Protein 9JPR (pdb70)

Nearest PDB structures (foldseek):
  8taf-assembly1_R  TM=8.920E-01  e=1.517E-27  Autographa californica multiple nucleopolyhedrovirus
  8vwh-assembly1_M  TM=8.314E-01  e=6.618E-28  Autographa californica multiple nucleopolyhedrovirus
  8vwh-assembly1_A  TM=8.382E-01  e=1.206E-26  Autographa californica multiple nucleopolyhedrovirus
  8vwh-assembly1_E  TM=8.230E-01  e=1.462E-24  Autographa californica multiple nucleopolyhedrovirus
  8i8b-assembly1_Y  TM=8.221E-01  e=8.330E-21  Autographa californica multiple nucleopolyhedrovirus

InterPro domains:
  IPR007589 Baculovirus major capsid protein VP39 [PF04501] (5-236)

Radius of gyration: 55.96 Å; Cα contacts (8 Å, |Δi|>4): 4092; chains: 8; bounding box: 121×96×183 Å

Organism: NCBI:txid51313

B-factor: mean 34.84, std 18.11, range [7.23, 95.35]

Sequence (2160 aa):
LRNFCVFSSVKPLDFCDQYSSPCSSDATVDDGWFVCEYHASRFFKMEKLALAIPDGTGNNYYRTVGKSLVDDKAEGIERILIPSQNNYETVLNLSLLGPAERLVFYMIYDNKEKQNEICQQLRMYERFRPEVVEELYNSTLRVLALTNPNESRSFGLSVEDDLAFNVLPTFIQNLIRKCVAPESLTIGTEDLQLRNCNTCRITSEGLLASVRLYNSVQPKYLYGVNENRLQIRNVLQFQGNANALQQKLSRYELYQINIPLFLGKQIISTLRNFCVFSSVKPLDFCDQYSSPCSSDATVDDGWFVCEYHASRFFKMEKLALAIPDGTGNNYYRTVGKSLVDDKAEGIERILIPSQNNYETVLNLSLLGPAERLVFYMIYDNKEKQNEICQQLRMYERFRPEVVEELYNSTLRVLALTNPNESRSFGLSVEDDLAFNVLPTFIQNLIRKCVAPESLTIGTEDLQLRNCNTCRITSEGLLASVRLYNSVQPKYLYGVNENRLQIRNVLQFQGNANALQQKLSRYELYQINIPLFLGKQIISTLRNFCVFSSVKPLDFCDQYSSPCSSDATVDDGWFVCEYHASRFFKMEKLALAIPDGTGNNYYRTVGKSLVDDKAEGIERILIPSQNNYETVLNLSLLGPAERLVFYMIYDNKEKQNEICQQLRMYERFRPEVVEELYNSTLRVLALTNPNESRSFGLSVEDDLAFNVLPTFIQNLIRKCVAPESLTIGTEDLQLRNCNTCRITSEGLLASVRLYNSVQPKYLYGVNENRLQIRNVLQFQGNANALQQKLSRYELYQINIPLFLGKQIISTLRNFCVFSSVKPLDFCDQYSSPCSSDATVDDGWFVCEYHASRFFKMEKLALAIPDGTGNNYYRTVGKSLVDDKAEGIERILIPSQNNYETVLNLSLLGPAERLVFYMIYDNKEKQNEICQQLRMYERFRPEVVEELYNSTLRVLALTNPNESRSFGLSVEDDLAFNVLPTFIQNLIRKCVAPESLTIGTEDLQLRNCNTCRITSEGLLASVRLYNSVQPKYLYGVNENRLQIRNVLQFQGNANALQQKLSRYELYQINIPLFLGKQIISTLRNFCVFSSVKPLDFCDQYSSPCSSDATVDDGWFVCEYHASRFFKMEKLALAIPDGTGNNYYRTVGKSLVDDKAEGIERILIPSQNNYETVLNLSLLGPAERLVFYMIYDNKEKQNEICQQLRMYERFRPEVVEELYNSTLRVLALTNPNESRSFGLSVEDDLAFNVLPTFIQNLIRKCVAPESLTIGTEDLQLRNCNTCRITSEGLLASVRLYNSVQPKYLYGVNENRLQIRNVLQFQGNANALQQKLSRYELYQINIPLFLGKQIISTLRNFCVFSSVKPLDFCDQYSSPCSSDATVDDGWFVCEYHASRFFKMEKLALAIPDGTGNNYYRTVGKSLVDDKAEGIERILIPSQNNYETVLNLSLLGPAERLVFYMIYDNKEKQNEICQQLRMYERFRPEVVEELYNSTLRVLALTNPNESRSFGLSVEDDLAFNVLPTFIQNLIRKCVAPESLTIGTEDLQLRNCNTCRITSEGLLASVRLYNSVQPKYLYGVNENRLQIRNVLQFQGNANALQQKLSRYELYQINIPLFLGKQIISTLRNFCVFSSVKPLDFCDQYSSPCSSDATVDDGWFVCEYHASRFFKMEKLALAIPDGTGNNYYRTVGKSLVDDKAEGIERILIPSQNNYETVLNLSLLGPAERLVFYMIYDNKEKQNEICQQLRMYERFRPEVVEELYNSTLRVLALTNPNESRSFGLSVEDDLAFNVLPTFIQNLIRKCVAPESLTIGTEDLQLRNCNTCRITSEGLLASVRLYNSVQPKYLYGVNENRLQIRNVLQFQGNANALQQKLSRYELYQINIPLFLGKQIISTLRNFCVFSSVKPLDFCDQYSSPCSSDATVDDGWFVCEYHASRFFKMEKLALAIPDGTGNNYYRTVGKSLVDDKAEGIERILIPSQNNYETVLNLSLLGPAERLVFYMIYDNKEKQNEICQQLRMYERFRPEVVEELYNSTLRVLALTNPNESRSFGLSVEDDLAFNVLPTFIQNLIRKCVAPESLTIGTEDLQLRNCNTCRITSEGLLASVRLYNSVQPKYLYGVNENRLQIRNVLQFQGNANALQQKLSRYELYQINIPLFLGKQIIST

Solvent-accessible surface area: 101891 Å² total; per-residue (Å²): 105,202,45,32,1,1,4,19,21,23,79,44,14,84,154,48,117,161,88,89,42,60,22,18,92,4,4,66,20,65,10,10,1,19,3,1,13,52,5,0,1,92,17,1,52,0,4,6,2,0,1,22,2,55,21,47,51,73,55,50,33,24,26,3,0,0,17,0,22,5,76,23,155,7,113,54,100,102,9,1,1,0,1,1,59,115,32,6,64,95,29,15,83,3,103,147,26,33,46,6,28,46,0,0,0,17,9,5,9,93,44,134,108,54,5,87,74,15,19,106,104,7,118,116,78,62,190,125,37,93,73,0,15,101,68,5,55,60,36,0,84,133,8,26,58,89,15,87,173,161,115,63,42,25,3,10,175,38,109,121,6,57,104,10,20,98,85,11,18,67,1,0,29,13,1,0,91,66,0,0,0,0,38,39,5,35,3,19,110,45,94,10,59,13,14,47,14,51,0,0,48,1,49,81,72,0,0,27,0,55,25,101,5,30,12,42,28,157,38,101,68,84,169,69,112,64,146,144,157,152,112,145,156,157,80,56,97,30,138,46,98,58,119,56,12,57,66,82,5,46,127,13,103,64,36,116,12,33,1,0,0,0,2,10,89,32,58,12,28,90,105,203,44,34,2,1,4,20,21,22,79,29,15,22,85,48,107,98,36,40,39,14,23,18,91,5,4,66,21,65,10,10,1,20,3,1,13,14,4,0,1,26,18,1,51,1,5,7,2,0,2,21,1,53,21,51,81,73,54,51,54,22,27,4,0,0,18,0,22,5,75,22,153,7,114,54,100,103,9,1,0,0,0,1,59,114,32,5,65,95,29,15,64,4,88,11,9,18,13,6,19,17,0,0,0,17,9,5,9,91,43,134,109,54,6,87,73,11,18,106,71,0,85,95,22,9,90,37,35,42,62,0,16,77,70,5,57,58,36,0,83,132,8,26,56,89,15,87,172,160,114,62,41,24,3,10,175,38,111,119,6,59,103,10,19,98,84,10,18,67,1,0,29,12,1,0,90,66,0,0,0,0,38,38,5,34,12,32,133,48,96,9,60,15,14,48,14,52,0,0,50,0,50,81,72,1,0,26,0,55,26,100,6,30,12,41,29,156,38,103,55,22,171,16,87,7,86,76,78,36,62,3,97,77,27,12,16,10,42,23,62,58,107,12,6,56,66,79,4,46,124,13,100,62,34,114,13,34,1,1,0,0,2,11,87,32,58,33,35,163,106,200,45,31,2,1,4,20,22,22,80,46,15,84,152,48,117,161,90,89,43,58,23,20,93,4,4,66,21,63,11,10,1,19,3,1,13,54,4,0,1,91,18,1,50,0,4,6,2,0,1,22,2,54,21,46,50,74,54,49,31,23,26,3,0,0,17,0,21,5,76,20,153,7,114,53,100,102,9,1,1,0,0,0,60,113,33,6,65,96,31,17,83,4,103,148,26,34,46,6,29,46,0,0,0,16,9,4,10,91,42,135,106,54,6,86,72,16,20,107,104,7,119,117,77,58,188,127,37,92,74,0,14,103,72,6,56,59,36,0,82,134,8,26,54,90,14,85,170,160,115,63,42,23,3,11,176,38,109,120,7,58,102,9,19,98,84,11,20,67,2,0,28,11,0,0,92,64,0,0,0,0,39,39,5,35,2,20,112,48,96,10,58,14,15,47,13,51,0,0,50,1,50,81,72,0,0,26,1,56,27,100,6,32,12,44,30,156,37,104,68,85,169,69,111,65,145,142,156,151,112,146,152,158,80,55,98,30,139,46,97,58,118,54,12,59,66,84,5,47,127,13,103,62,37,115,14,32,2,1,0,0,2,11,88,30,57,14,29,95,106,203,45,32,3,1,4,20,22,22,78,44,15,84,152,47,116,160,89,89,44,60,23,18,90,4,4,66,22,66,10,10,1,18,3,0,13,52,5,0,0,92,18,1,50,0,5,6,2,0,2,21,2,54,22,49,79,73,54,50,52,22,28,3,0,0,17,0,21,5,75,21,153,7,114,53,102,105,9,2,0,0,1,1,59,113,33,6,65,97,31,16,83,4,103,147,26,34,47,6,28,44,0,0,0,17,9,5,9,92,45,135,108,54,5,86,73,16,20,106,103,6,116,118,77,59,188,124,37,93,74,0,15,103,71,6,56,60,37,0,85,133,7,26,59,91,15,85,172,162,115,63,42,24,3,11,176,38,110,119,6,58,100,10,20,98,86,11,19,68,1,0,29,11,1,0,92,67,0,0,0,0,37,38,5,35,13,30,133,49,98,10,61,14,15,48,14,52,0,0,49,0,50,82,71,1,0,26,0,56,27,101,6,31,12,43,30,156,36,102,68,84,169,69,114,64,85,94,148,38,62,4,97,79,27,10,15,9,43,22,60,57,103,11,6,56,64,80,4,46,125,12,100,62,34,116,12,33,0,1,0,0,2,10,89,31,58,32,35,163,105,203,44,32,2,1,4,20,22,22,79,45,15,83,150,48,117,160,89,89,42,59,23,18,92,4,4,64,22,64,11,10,0,18,2,1,13,53,4,0,1,89,18,0,51,0,4,6,2,0,1,21,2,55,21,50,82,73,57,50,52,23,25,3,0,0,18,0,20,6,75,21,152,7,115,54,102,102,9,1,1,0,0,0,60,112,33,7,64,96,29,16,83,4,103,147,25,34,46,6,28,46,0,0,0,16,8,4,9,90,43,134,109,54,5,86,73,16,19,106,104,7,117,116,78,59,191,127,36,92,73,0,15,103,70,5,55,59,36,0,85,133,8,26,58,89,15,86,171,162,115,62,42,22,3,10,176,38,111,121,6,59,102,10,19,98,82,10,19,66,2,0,29,12,1,0,90,66,0,0,0,0,39,39,5,35,11,29,133,48,94,9,59,14,14,48,14,52,0,0,50,0,49,81,71,0,0,26,0,56,25,100,6,31,12,43,28,157,38,102,69,85,170,70,112,65,85,95,149,39,62,2,96,78,28,12,15,8,44,21,62,57,103,10,5,57,64,83,5,46,126,13,104,64,36,113,14,34,1,1,0,0,2,10,88,32,58,31,34,165,106,202,44,32,2,1,3,21,22,23,80,46,17,84,151,48,117,162,88,88,43,58,23,18,91,5,4,65,22,66,10,10,0,18,2,1,13,52,5,0,1,90,18,0,50,0,5,6,2,0,1,21,2,55,21,45,49,73,55,50,33,22,28,3,0,0,18,0,20,6,74,21,152,8,116,54,101,103,9,1,1,0,0,1,58,112,33,6,66,97,30,16,83,4,104,147,26,34,45,6,29,46,0,0,0,17,7,5,10,90,43,133,107,54,5,85,74,16,20,106,103,7,118,116,77,58,188,126,36,92,73,0,15,102,71,6,55,59,36,0,84,133,8,26,55,89,15,85,173,160,115,62,42,22,2,11,176,38,112,121,6,57,102,10,20,98,83,10,19,66,2,0,29,12,1,0,91,66,0,0,0,0,38,39,5,35,3,20,111,49,96,10,61,15,14,49,14,53,0,0,50,0,50,80,71,0,0,26,1,56,26,100,6,30,12,42,28,155,38,102,68,85,169,70,111,65,146,143,158,154,112,146,154,160,79,53,98,30,138,48,98,58,117,54,11,55,65,80,5,45,124,13,99,64,35,115,13,33,1,0,0,0,2,10,88,32,57,12,28,92,105,203,45,33,2,1,4,21,22,22,79,29,15,20,85,48,107,99,37,41,41,16,22,19,90,3,4,66,20,66,10,11,0,18,4,1,12,14,4,0,1,26,18,1,50,0,5,6,2,0,2,23,2,54,21,50,81,74,55,50,50,23,27,3,0,0,16,0,21,6,76,22,155,8,115,52,102,103,9,2,1,0,0,2,60,113,33,6,66,95,29,16,65,5,86,12,9,19,14,5,20,16,0,0,0,17,8,5,8,92,43,134,108,54,6,86,73,12,20,106,68,0,84,97,21,8,87,40,36,43,62,0,16,72,69,6,55,60,37,0,85,134,8,26,56,90,15,88,172,162,115,64,42,23,2,11,176,38,109,120,6,58,102,10,20,99,85,10,19,68,2,0,29,13,1,0,90,67,0,0,0,1,37,38,5,35,12,30,132,46,94,9,59,14,15,47,13,52,0,0,50,1,49,82,72,1,0,26,1,56,26,102,6,31,12,43,28,156,37,101,57,23,169,18,88,8,84,74,77,39,62,3,96,76,26,12,17,9,44,22,64,57,106,12,6,58,64,83,5,47,126,13,101,62,37,114,15,34,1,1,0,0,2,11,88,32,59,33,35,165,105,201,45,33,2,1,4,21,21,23,81,46,15,84,151,48,117,161,89,90,44,59,23,18,92,4,4,65,22,65,10,11,0,19,3,1,13,53,4,0,1,92,19,1,53,0,4,7,2,0,2,22,2,54,20,46,51,74,55,50,32,21,26,3,0,0,17,0,21,6,75,23,152,7,114,54,100,103,9,1,1,0,0,1,59,114,33,7,65,95,30,16,82,4,104,148,27,34,46,5,28,46,0,0,0,16,9,4,9,92,43,136,108,54,6,86,72,16,20,106,104,7,118,116,77,58,189,125,36,92,74,0,14,102,69,5,56,59,35,0,84,134,9,26,58,90,15,85,170,161,115,64,42,24,2,10,176,38,111,119,6,59,103,10,20,98,82,10,19,66,2,0,30,11,1,0,92,68,0,0,0,0,38,40,5,34,3,20,110,48,96,10,60,15,14,48,14,52,0,0,50,0,49,82,71,0,0,26,0,56,25,99,5,30,12,43,28,155,38,103,68,84,169,70,111,64,146,143,157,150,111,146,155,157,79,53,98,30,138,47,98,58,118,54,11,56,64,81,5,46,126,14,99,62,34,115,13,33,1,1,0,0,2,11,88,31,58,14,28,91

Foldseek 3Di:
DQFLALCQLDDDLQDPPDDDGPADPCRRDPQQLSHGQLRLCVALNWGWDWDWDDDPPPDTDIAIATFHRQALPDDDLSQGRDFFPVCSCPSRVLVPDDLLVNLLVCVQQVPVVVNVVSVVVCVVSCVRPVVSPPSSVVSSVVSVVVLDDVKDWDFDPDPQQVVLLVVGGSSLNSNCVRHAAECWECEDHDIDRVHPDFQWGGHNGGIGRPDSFHADDDDPNPNDDDPVDDDDDDDDDDDDDCVVVVVVVVVDDDDHRTGIGYGTYMYDDD/DQFLALCQLDDDLQDPPDDDGPADPCRRDPQQLSHGQLRLCVALNWGWDWDWDDDPPPDTDIAIATFHRQALPDDDLSQGRDFFPVCSCPSRVLVPDDLLVNLLVCVQQVPVVVNVVSVVVCVVSCVRPVVSPPSSVVSSVVSVVVLDDVKDWDFDPDPQQVVLLVVGGSSLNSNCVRHAAECWECEDHDIDRVHPDFQWGGHNGGIGRPDSFHADDDDPNPNDDDPVDDDDDDDDDDDDDCVVVVVVVVVDDDDHRTGIGYGTYMYDDD/DQFLALCQLDDDLQDPPDDDGPADPCRRDPQQLSHGQLRLCVALNWGWDWDWDDDPPPDTDIAIATFHRQALPDDDLSQGRDFFPVCSCPSRVLVPDDLLVNLLVCVQQVPVVVNVVSVVVCVVSCVRPVVSPPSSVVSSVVSVVVLDDVKDWDFDPDPQQVVLLVVGGSSLNSNCVRHAAECWECEDHDIDRVHPDFQWGGHNGGIGRPDSFHADDDDPNPNDDDPVDDDDDDDDDDDDDCVVVVVVVVVDDDDHRTGIGYGTYMYDDD/DQFLALCQLDDDLQDPPDDDGPADPCRRDPQQLSHGQLRLCVALNWGWDWDWDDDPPPDTDIAIATFHRQALPDDDLSQGRDFFPVCSCPSRVLVPDDLLVNLLVCVQQVPVVVNVVSVVVCVVSCVRPVVSPPSSVVSSVVSVVVLDDVKDWDFDPDPQQVVLLVVGGSSLNSNCVRHAAECWECEDHDIDRVHPDFQWGGHNGGIGRPDSFHADDDDPNPNDDDPVDDDDDDDDDDDDDCVVVVVVVVVDDDDHRTGIGYGTYMYDDD/DQFLALCQLDDDLQDPPDDDGPADPCRRDPQQLSHGQLRLCVALNWGWDWDWDDDPPPDTDIAIATFHRQALPDDDLSQGRDFFPVCSCPSRVLVPDDLLVNLLVCVQQVPVVVNVVSVVVCVVSCVRPVVSPPSSVVSSVVSVVVLDDVKDWDFDPDPQQVVLLVVGGSSLNSNCVRHAAECWECEDHDIDRVHPDFQWGGHNGGIGRPDSFHADDDDPNPNDDDPVDDDDDDDDDDDDDCVVVVVVVVVDDDDHRTGIGYGTYMYDDD/DQFLALCQLDDDLQDPPDDDGPADPCRRDPQQLSHGQLRLCVALNWGWDWDWDDDPPPDTDIAIATFHRQALPDDDLSQGRDFFPVCSCPSRVLVPDDLLVNLLVCVQQVPVVVNVVSVVVCVVSCVRPVVSPPSSVVSSVVSVVVLDDVKDWDFDPDPQQVVLLVVGGSSLNSNCVRHAAECWECEDHDIDRVHPDFQWGGHNGGIGRPDSFHADDDDPNPNDDDPVDDDDDDDDDDDDDCVVVVVVVVVDDDDHRTGIGYGTYMYDDD/DQFLALCQLDDDLQDPPDDDGPADPCRRDPQQLSHGQLRLCVALNWGWDWDWDDDPPPDTDIAIATFHRQALPDDDLSQGRDFFPVCSCPSRVLVPDDLLVNLLVCVQQVPVVVNVVSVVVCVVSCVRPVVSPPSSVVSSVVSVVVLDDVKDWDFDPDPQQVVLLVVGGSSLNSNCVRHAAECWECEDHDIDRVHPDFQWGGHNGGIGRPDSFHADDDDPNPNDDDPVDDDDDDDDDDDDDCVVVVVVVVVDDDDHRTGIGYGTYMYDDD/DQFLALCQLDDDLQDPPDDDGPADPCRRDPQQLSHGQLRLCVALNWGWDWDWDDDPPPDTDIAIATFHRQALPDDDLSQGRDFFPVCSCPSRVLVPDDLLVNLLVCVQQVPVVVNVVSVVVCVVSCVRPVVSPPSSVVSSVVSVVVLDDVKDWDFDPDPQQVVLLVVGGSSLNSNCVRHAAECWECEDHDIDRVHPDFQWGGHNGGIGRPDSFHADDDDPNPNDDDPVDDDDDDDDDDDDDCVVVVVVVVVDDDDHRTGIGYGTYMYDDD

Structure (mmCIF, N/CA/C/O backbone):
data_9JPR
#
_entry.id   9JPR
#
_cell.length_a   1.00
_cell.length_b   1.00
_cell.length_c   1.00
_cell.angle_alpha   90.00
_cell.angle_beta   90.00
_cell.angle_gamma   90.00
#
_symmetry.space_group_name_H-M   'P 1'
#
loop_
_atom_site.group_PDB
_atom_site.id
_atom_site.type_symbol
_atom_site.label_atom_id
_atom_site.label_alt_id
_atom_site.label_comp_id
_atom_site.label_asym_id
_atom_site.label_entity_id
_atom_site.label_seq_id
_atom_site.pdbx_PDB_ins_code
_atom_site.Cartn_x
_atom_site.Cartn_y
_atom_site.Cartn_z
_atom_site.occupancy
_atom_site.B_iso_or_equiv
_atom_site.auth_seq_id
_atom_site.auth_comp_id
_atom_site.auth_asym_id
_atom_site.auth_atom_id
_atom_site.pdbx_PDB_model_num
ATOM 1 N N . LEU A 1 249 ? 170.189 197.602 181.045 1.00 36.85 13 LEU A N 1
ATOM 2 C CA . LEU A 1 249 ? 169.354 198.378 181.954 1.00 36.85 13 LEU A CA 1
ATOM 3 C C . LEU A 1 249 ? 170.115 198.735 183.226 1.00 36.85 13 LEU A C 1
ATOM 4 O O . LEU A 1 249 ? 170.421 197.865 184.040 1.00 36.85 13 LEU A O 1
ATOM 9 N N . ARG A 1 250 ? 170.423 200.023 183.391 1.00 36.24 14 ARG A N 1
ATOM 10 C CA . ARG A 1 250 ? 171.105 200.471 184.598 1.00 36.24 14 ARG A CA 1
ATOM 11 C C . ARG A 1 250 ? 170.207 200.396 185.826 1.00 36.24 14 ARG A C 1
ATOM 12 O O . ARG A 1 250 ? 170.704 200.150 186.930 1.00 36.24 14 ARG A O 1
ATOM 20 N N . ASN A 1 251 ? 168.900 200.589 185.657 1.00 27.63 15 ASN A N 1
ATOM 21 C CA . ASN A 1 251 ? 167.947 200.529 186.763 1.00 27.63 15 ASN A CA 1
ATOM 22 C C . ASN A 1 251 ? 166.867 199.522 186.395 1.00 27.63 15 ASN A C 1
ATOM 23 O O . ASN A 1 251 ? 166.150 199.711 185.408 1.00 27.63 15 ASN A O 1
ATOM 28 N N . PHE A 1 252 ? 166.751 198.458 187.187 1.00 23.87 16 PHE A N 1
ATOM 29 C CA . PHE A 1 252 ? 165.798 197.390 186.921 1.00 23.87 16 PHE A CA 1
ATOM 30 C C . PHE A 1 252 ? 164.463 197.584 187.628 1.00 23.87 16 PHE A C 1
ATOM 31 O O . PHE A 1 252 ? 163.554 196.772 187.432 1.00 23.87 16 PHE A O 1
ATOM 39 N N . CYS A 1 253 ? 164.320 198.629 188.439 1.00 18.46 17 CYS A N 1
ATOM 40 C CA . CYS A 1 253 ? 163.062 198.865 189.135 1.00 18.46 17 CYS A CA 1
ATOM 41 C C . CYS A 1 253 ? 161.984 199.291 188.147 1.00 18.46 17 CYS A C 1
ATOM 42 O O . CYS A 1 253 ? 162.200 200.183 187.321 1.00 18.46 17 CYS A O 1
ATOM 45 N N . VAL A 1 254 ? 160.817 198.646 188.231 1.00 20.71 18 VAL A N 1
ATOM 46 C CA . VAL A 1 254 ? 159.714 198.978 187.339 1.00 20.71 18 VAL A CA 1
ATOM 47 C C . VAL A 1 254 ? 159.165 200.372 187.619 1.00 20.71 18 VAL A C 1
ATOM 48 O O . VAL A 1 254 ? 158.600 201.005 186.719 1.00 20.71 18 VAL A O 1
ATOM 52 N N . PHE A 1 255 ? 159.326 200.876 188.840 1.00 18.81 19 PHE A N 1
ATOM 53 C CA . PHE A 1 255 ? 158.853 202.204 189.205 1.00 18.81 19 PHE A CA 1
ATOM 54 C C . PHE A 1 255 ? 159.909 203.283 189.015 1.00 18.81 19 PHE A C 1
ATOM 55 O O . PHE A 1 255 ? 159.654 204.445 189.348 1.00 18.81 19 PHE A O 1
ATOM 63 N N . SER A 1 256 ? 161.087 202.931 188.494 1.00 23.79 20 SER A N 1
ATOM 64 C CA . SER A 1 256 ? 162.135 203.926 188.294 1.00 23.79 20 SER A CA 1
ATOM 65 C C . SER A 1 256 ? 161.797 204.883 187.159 1.00 23.79 20 SER A C 1
ATOM 66 O O . SER A 1 256 ? 162.331 205.997 187.110 1.00 23.79 20 SER A O 1
ATOM 69 N N . SER A 1 257 ? 160.920 204.473 186.241 1.00 32.84 21 SER A N 1
ATOM 70 C CA . SER A 1 257 ? 160.559 205.316 185.108 1.00 32.84 21 SER A CA 1
ATOM 71 C C . SER A 1 257 ? 159.539 206.388 185.466 1.00 32.84 21 SER A C 1
ATOM 72 O O . SER A 1 257 ? 159.240 207.237 184.621 1.00 32.84 21 SER A O 1
ATOM 75 N N . VAL A 1 258 ? 159.003 206.372 186.683 1.00 37.84 22 VAL A N 1
ATOM 76 C CA . VAL A 1 258 ? 158.010 207.358 187.097 1.00 37.84 22 VAL A CA 1
ATOM 77 C C . VAL A 1 258 ? 158.713 208.686 187.349 1.00 37.84 22 VAL A C 1
ATOM 78 O O . VAL A 1 258 ? 159.636 208.767 188.166 1.00 37.84 22 VAL A O 1
ATOM 82 N N . LYS A 1 259 ? 158.278 209.726 186.650 1.00 53.74 23 LYS A N 1
ATOM 83 C CA . LYS A 1 259 ? 158.845 211.060 186.750 1.00 53.74 23 LYS A CA 1
ATOM 84 C C . LYS A 1 259 ? 157.729 212.088 186.830 1.00 53.74 23 LYS A C 1
ATOM 85 O O . LYS A 1 259 ? 156.612 211.839 186.362 1.00 53.74 23 LYS A O 1
ATOM 91 N N . PRO A 1 260 ? 157.993 213.247 187.435 1.00 66.01 24 PRO A N 1
ATOM 92 C CA . PRO A 1 260 ? 157.011 214.344 187.402 1.00 66.01 24 PRO A CA 1
ATOM 93 C C . PRO A 1 260 ? 156.707 214.743 185.965 1.00 66.01 24 PRO A C 1
ATOM 94 O O . PRO A 1 260 ? 157.596 215.159 185.219 1.00 66.01 24 PRO A O 1
ATOM 98 N N . LEU A 1 261 ? 155.437 214.611 185.579 1.00 69.68 25 LEU A N 1
ATOM 99 C CA . LEU A 1 261 ? 155.050 214.889 184.200 1.00 69.68 25 LEU A CA 1
ATOM 100 C C . LEU A 1 261 ? 155.139 216.377 183.884 1.00 69.68 25 LEU A C 1
ATOM 101 O O . LEU A 1 261 ? 155.436 216.761 182.747 1.00 69.68 25 LEU A O 1
ATOM 106 N N . ASP A 1 262 ? 154.880 217.230 184.877 1.00 77.98 26 ASP A N 1
ATOM 107 C CA . ASP A 1 262 ? 154.802 218.664 184.615 1.00 77.98 26 ASP A CA 1
ATOM 108 C C . ASP A 1 262 ? 156.170 219.264 184.303 1.00 77.98 26 ASP A C 1
ATOM 109 O O . ASP A 1 262 ? 156.312 220.028 183.340 1.00 77.98 26 ASP A O 1
ATOM 114 N N . PHE A 1 263 ? 157.188 218.929 185.092 1.00 83.29 27 PHE A N 1
ATOM 115 C CA . PHE A 1 263 ? 158.482 219.586 184.965 1.00 83.29 27 PHE A CA 1
ATOM 116 C C . PHE A 1 263 ? 159.535 218.744 185.669 1.00 83.29 27 PHE A C 1
ATOM 117 O O . PHE A 1 263 ? 159.396 218.396 186.845 1.00 83.29 27 PHE A O 1
ATOM 125 N N . CYS A 1 264 ? 160.597 218.421 184.930 1.00 86.01 28 CYS A N 1
ATOM 126 C CA . CYS A 1 264 ? 161.636 217.531 185.435 1.00 86.01 28 CYS A CA 1
ATOM 127 C C . CYS A 1 264 ? 163.036 218.059 185.138 1.00 86.01 28 CYS A C 1
ATOM 128 O O . CYS A 1 264 ? 163.882 217.322 184.622 1.00 86.01 28 CYS A O 1
ATOM 131 N N . ASP A 1 265 ? 163.288 219.332 185.453 1.00 86.44 29 ASP A N 1
ATOM 132 C CA . ASP A 1 265 ? 164.607 219.911 185.211 1.00 86.44 29 ASP A CA 1
ATOM 133 C C . ASP A 1 265 ? 165.691 219.170 185.984 1.00 86.44 29 ASP A C 1
ATOM 134 O O . ASP A 1 265 ? 166.759 218.871 185.438 1.00 86.44 29 ASP A O 1
ATOM 139 N N . GLN A 1 266 ? 165.434 218.867 187.256 1.00 80.41 30 GLN A N 1
ATOM 140 C CA . GLN A 1 266 ? 166.395 218.133 188.078 1.00 80.41 30 GLN A CA 1
ATOM 141 C C . GLN A 1 266 ? 165.594 217.283 189.061 1.00 80.41 30 GLN A C 1
ATOM 142 O O . GLN A 1 266 ? 165.174 217.775 190.112 1.00 80.41 30 GLN A O 1
ATOM 148 N N . TYR A 1 267 ? 165.386 216.017 188.710 1.00 64.33 31 TYR A N 1
ATOM 149 C CA . TYR A 1 267 ? 164.632 215.086 189.536 1.00 64.33 31 TYR A CA 1
ATOM 150 C C . TYR A 1 267 ? 165.425 213.798 189.699 1.00 64.33 31 TYR A C 1
ATOM 151 O O . TYR A 1 267 ? 166.007 213.291 188.737 1.00 64.33 31 TYR A O 1
ATOM 160 N N . SER A 1 268 ? 165.442 213.274 190.922 1.00 54.61 32 SER A N 1
ATOM 161 C CA . SER A 1 268 ? 166.138 212.037 191.244 1.00 54.61 32 SER A CA 1
ATOM 162 C C . SER A 1 268 ? 165.123 210.998 191.695 1.00 54.61 32 SER A C 1
ATOM 163 O O . SER A 1 268 ? 164.278 211.281 192.551 1.00 54.61 32 SER A O 1
ATOM 166 N N . SER A 1 269 ? 165.204 209.805 191.115 1.00 38.55 33 SER A N 1
ATOM 167 C CA . SER A 1 269 ? 164.283 208.741 191.480 1.00 38.55 33 SER A CA 1
ATOM 168 C C . SER A 1 269 ? 164.543 208.290 192.917 1.00 38.55 33 SER A C 1
ATOM 169 O O . SER A 1 269 ? 165.693 208.270 193.366 1.00 38.55 33 SER A O 1
ATOM 172 N N . PRO A 1 270 ? 163.498 207.925 193.661 1.00 26.71 34 PRO A N 1
ATOM 173 C CA . PRO A 1 270 ? 163.684 207.470 195.043 1.00 26.71 34 PRO A CA 1
ATOM 174 C C . PRO A 1 270 ? 164.133 206.023 195.175 1.00 26.71 34 PRO A C 1
ATOM 175 O O . PRO A 1 270 ? 164.104 205.486 196.285 1.00 26.71 34 PRO A O 1
ATOM 179 N N . CYS A 1 271 ? 164.539 205.386 194.080 1.00 23.48 35 CYS A N 1
ATOM 180 C CA . CYS A 1 271 ? 164.988 204.002 194.140 1.00 23.48 35 CYS A CA 1
ATOM 181 C C . CYS A 1 271 ? 166.259 203.888 194.972 1.00 23.48 35 CYS A C 1
ATOM 182 O O . CYS A 1 271 ? 167.128 204.764 194.935 1.00 23.48 35 CYS A O 1
ATOM 185 N N . SER A 1 272 ? 166.363 202.798 195.727 1.00 21.14 36 SER A N 1
ATOM 186 C CA . SER A 1 272 ? 167.509 202.574 196.592 1.00 21.14 36 SER A CA 1
ATOM 187 C C . SER A 1 272 ? 168.710 202.102 195.774 1.00 21.14 36 SER A C 1
ATOM 188 O O . SER A 1 272 ? 168.647 201.953 194.550 1.00 21.14 36 SER A O 1
ATOM 191 N N . SER A 1 273 ? 169.827 201.863 196.466 1.00 26.37 37 SER A N 1
ATOM 192 C CA . SER A 1 273 ? 171.058 201.465 195.793 1.00 26.37 37 SER A CA 1
ATOM 193 C C . SER A 1 273 ? 170.977 200.065 195.199 1.00 26.37 37 SER A C 1
ATOM 194 O O . SER A 1 273 ? 171.824 199.708 194.373 1.00 26.37 37 SER A O 1
ATOM 197 N N . ASP A 1 274 ? 169.987 199.268 195.594 1.00 23.84 38 ASP A N 1
ATOM 198 C CA . ASP A 1 274 ? 169.830 197.918 195.070 1.00 23.84 38 ASP A CA 1
ATOM 199 C C . ASP A 1 274 ? 169.046 197.875 193.766 1.00 23.84 38 ASP A C 1
ATOM 200 O O . ASP A 1 274 ? 168.801 196.783 193.245 1.00 23.84 38 ASP A O 1
ATOM 205 N N . ALA A 1 275 ? 168.634 199.027 193.236 1.00 23.76 39 ALA A N 1
ATOM 206 C CA . ALA A 1 275 ? 167.886 199.045 191.986 1.00 23.76 39 ALA A CA 1
ATOM 207 C C . ALA A 1 275 ? 168.765 198.748 190.778 1.00 23.76 39 ALA A C 1
ATOM 208 O O . ALA A 1 275 ? 168.235 198.470 189.697 1.00 23.76 39 ALA A O 1
ATOM 210 N N . THR A 1 276 ? 170.085 198.797 190.933 1.00 29.07 40 THR A N 1
ATOM 211 C CA . THR A 1 276 ? 171.010 198.590 189.827 1.00 29.07 40 THR A CA 1
ATOM 212 C C . THR A 1 276 ? 171.474 197.145 189.690 1.00 29.07 40 THR A C 1
ATOM 213 O O . THR A 1 276 ? 172.258 196.849 188.783 1.00 29.07 40 THR A O 1
ATOM 217 N N . VAL A 1 277 ? 171.019 196.244 190.556 1.00 25.28 41 VAL A N 1
ATOM 218 C CA . VAL A 1 277 ? 171.409 194.839 190.507 1.00 25.28 41 VAL A CA 1
ATOM 219 C C . VAL A 1 277 ? 170.228 194.019 190.004 1.00 25.28 41 VAL A C 1
ATOM 220 O O . VAL A 1 277 ? 169.080 194.251 190.405 1.00 25.28 41 VAL A O 1
ATOM 224 N N . ASP A 1 278 ? 170.504 193.084 189.094 1.00 23.86 42 ASP A N 1
ATOM 225 C CA . ASP A 1 278 ? 169.460 192.262 188.480 1.00 23.86 42 ASP A CA 1
ATOM 226 C C . ASP A 1 278 ? 169.231 191.004 189.318 1.00 23.86 42 ASP A C 1
ATOM 227 O O . ASP A 1 278 ? 169.664 189.898 188.988 1.00 23.86 42 ASP A O 1
ATOM 232 N N . ASP A 1 279 ? 168.519 191.195 190.426 1.00 19.47 43 ASP A N 1
ATOM 233 C CA . ASP A 1 279 ? 168.182 190.094 191.319 1.00 19.47 43 ASP A CA 1
ATOM 234 C C . ASP A 1 279 ? 166.907 189.367 190.914 1.00 19.47 43 ASP A C 1
ATOM 235 O O . ASP A 1 279 ? 166.528 188.399 191.582 1.00 19.47 43 ASP A O 1
ATOM 240 N N . GLY A 1 280 ? 166.239 189.804 189.847 1.00 14.03 44 GLY A N 1
ATOM 241 C CA . GLY A 1 280 ? 165.035 189.162 189.371 1.00 14.03 44 GLY A CA 1
ATOM 242 C C . GLY A 1 280 ? 163.745 189.710 189.940 1.00 14.03 44 GLY A C 1
ATOM 243 O O . GLY A 1 280 ? 162.669 189.364 189.435 1.00 14.03 44 GLY A O 1
ATOM 244 N N . TRP A 1 281 ? 163.814 190.551 190.973 1.00 13.27 45 TRP A N 1
ATOM 245 C CA . TRP A 1 281 ? 162.601 191.150 191.519 1.00 13.27 45 TRP A CA 1
ATOM 246 C C . TRP A 1 281 ? 162.036 192.204 190.578 1.00 13.27 45 TRP A C 1
ATOM 247 O O . TRP A 1 281 ? 160.813 192.348 190.461 1.00 13.27 45 TRP A O 1
ATOM 258 N N . PHE A 1 282 ? 162.913 192.956 189.911 1.00 17.07 46 PHE A N 1
ATOM 259 C CA . PHE A 1 282 ? 162.550 194.097 189.072 1.00 17.07 46 PHE A CA 1
ATOM 260 C C . PHE A 1 282 ? 161.838 195.188 189.866 1.00 17.07 46 PHE A C 1
ATOM 261 O O . PHE A 1 282 ? 161.200 196.071 189.285 1.00 17.07 46 PHE A O 1
ATOM 269 N N . VAL A 1 283 ? 161.938 195.130 191.192 1.00 13.18 47 VAL A N 1
ATOM 270 C CA . VAL A 1 283 ? 161.434 196.160 192.089 1.00 13.18 47 VAL A CA 1
ATOM 271 C C . VAL A 1 283 ? 162.520 196.443 193.115 1.00 13.18 47 VAL A C 1
ATOM 272 O O . VAL A 1 283 ? 163.049 195.513 193.734 1.00 13.18 47 VAL A O 1
ATOM 276 N N . CYS A 1 284 ? 162.856 197.717 193.293 1.00 13.47 48 CYS A N 1
ATOM 277 C CA . CYS A 1 284 ? 163.879 198.075 194.262 1.00 13.47 48 CYS A CA 1
ATOM 278 C C . CYS A 1 284 ? 163.364 197.854 195.681 1.00 13.47 48 CYS A C 1
ATOM 279 O O . CYS A 1 284 ? 162.161 197.725 195.924 1.00 13.47 48 CYS A O 1
ATOM 282 N N . GLU A 1 285 ? 164.303 197.800 196.628 1.00 14.84 49 GLU A N 1
ATOM 283 C CA . GLU A 1 285 ? 163.935 197.539 198.016 1.00 14.84 49 GLU A CA 1
ATOM 284 C C . GLU A 1 285 ? 163.056 198.650 198.574 1.00 14.84 49 GLU A C 1
ATOM 285 O O . GLU A 1 285 ? 162.128 198.385 199.346 1.00 14.84 49 GLU A O 1
ATOM 291 N N . TYR A 1 286 ? 163.334 199.900 198.199 1.00 12.70 50 TYR A N 1
ATOM 292 C CA . TYR A 1 286 ? 162.501 201.010 198.651 1.00 12.70 50 TYR A CA 1
ATOM 293 C C . TYR A 1 286 ? 161.066 200.855 198.163 1.00 12.70 50 TYR A C 1
ATOM 294 O O . TYR A 1 286 ? 160.116 200.968 198.946 1.00 12.70 50 TYR A O 1
ATOM 303 N N . HIS A 1 287 ? 160.887 200.586 196.868 1.00 10.66 51 HIS A N 1
ATOM 304 C CA . HIS A 1 287 ? 159.542 200.454 196.322 1.00 10.66 51 HIS A CA 1
ATOM 305 C C . HIS A 1 287 ? 158.850 199.190 196.813 1.00 10.66 51 HIS A C 1
ATOM 306 O O . HIS A 1 287 ? 157.635 199.203 197.040 1.00 10.66 51 HIS A O 1
ATOM 313 N N . ALA A 1 288 ? 159.597 198.097 196.984 1.00 13.66 52 ALA A N 1
ATOM 314 C CA . ALA A 1 288 ? 159.010 196.888 197.550 1.00 13.66 52 ALA A CA 1
ATOM 315 C C . ALA A 1 288 ? 158.521 197.134 198.971 1.00 13.66 52 ALA A C 1
ATOM 316 O O . ALA A 1 288 ? 157.418 196.715 199.337 1.00 13.66 52 ALA A O 1
ATOM 318 N N . SER A 1 289 ? 159.323 197.830 199.779 1.00 16.39 53 SER A N 1
ATOM 319 C CA . SER A 1 289 ? 158.903 198.175 201.132 1.00 16.39 53 SER A CA 1
ATOM 320 C C . SER A 1 289 ? 157.687 199.092 201.116 1.00 16.39 53 SER A C 1
ATOM 321 O O . SER A 1 289 ? 156.771 198.939 201.933 1.00 16.39 53 SER A O 1
ATOM 324 N N . ARG A 1 290 ? 157.662 200.056 200.193 1.00 9.43 54 ARG A N 1
ATOM 325 C CA . ARG A 1 290 ? 156.565 201.018 200.150 1.00 9.43 54 ARG A CA 1
ATOM 326 C C . ARG A 1 290 ? 155.253 200.363 199.735 1.00 9.43 54 ARG A C 1
ATOM 327 O O . ARG A 1 290 ? 154.204 200.633 200.331 1.00 9.43 54 ARG A O 1
ATOM 335 N N . PHE A 1 291 ? 155.285 199.500 198.720 1.00 11.43 55 PHE A N 1
ATOM 336 C CA . PHE A 1 291 ? 154.064 198.950 198.139 1.00 11.43 55 PHE A CA 1
ATOM 337 C C . PHE A 1 291 ? 153.719 197.574 198.698 1.00 11.43 55 PHE A C 1
ATOM 338 O O . PHE A 1 291 ? 152.624 197.376 199.233 1.00 11.43 55 PHE A O 1
ATOM 346 N N . PHE A 1 292 ? 154.633 196.614 198.582 1.00 10.89 56 PHE A N 1
ATOM 347 C CA . PHE A 1 292 ? 154.359 195.235 198.953 1.00 10.89 56 PHE A CA 1
ATOM 348 C C . PHE A 1 292 ? 154.775 194.904 200.380 1.00 10.89 56 PHE A C 1
ATOM 349 O O . PHE A 1 292 ? 154.595 193.760 200.811 1.00 10.89 56 PHE A O 1
ATOM 357 N N . LYS A 1 293 ? 155.324 195.872 201.116 1.00 11.04 57 LYS A N 1
ATOM 358 C CA . LYS A 1 293 ? 155.603 195.729 202.546 1.00 11.04 57 LYS A CA 1
ATOM 359 C C . LYS A 1 293 ? 156.543 194.557 202.827 1.00 11.04 57 LYS A C 1
ATOM 360 O O . LYS A 1 293 ? 156.236 193.659 203.614 1.00 11.04 57 LYS A O 1
ATOM 366 N N . MET A 1 294 ? 157.704 194.572 202.176 1.00 12.30 58 MET A N 1
ATOM 367 C CA . MET A 1 294 ? 158.702 193.538 202.399 1.00 12.30 58 MET A CA 1
ATOM 368 C C . MET A 1 294 ? 160.078 194.071 202.031 1.00 12.30 58 MET A C 1
ATOM 369 O O . MET A 1 294 ? 160.215 195.040 201.280 1.00 12.30 58 MET A O 1
ATOM 374 N N . GLU A 1 295 ? 161.099 193.418 202.576 1.00 15.44 59 GLU A N 1
ATOM 375 C CA . GLU A 1 295 ? 162.491 193.711 202.272 1.00 15.44 59 GLU A CA 1
ATOM 376 C C . GLU A 1 295 ? 163.148 192.479 201.661 1.00 15.44 59 GLU A C 1
ATOM 377 O O . GLU A 1 295 ? 162.558 191.400 201.596 1.00 15.44 59 GLU A O 1
ATOM 383 N N . LYS A 1 296 ? 164.392 192.645 201.224 1.00 11.41 60 LYS A N 1
ATOM 384 C CA . LYS A 1 296 ? 165.133 191.587 200.551 1.00 11.41 60 LYS A CA 1
ATOM 385 C C . LYS A 1 296 ? 166.142 190.955 201.501 1.00 11.41 60 LYS A C 1
ATOM 386 O O . LYS A 1 296 ? 166.790 191.651 202.287 1.00 11.41 60 LYS A O 1
ATOM 392 N N . LEU A 1 297 ? 166.274 189.631 201.421 1.00 10.09 61 LEU A N 1
ATOM 393 C CA . LEU A 1 297 ? 167.265 188.895 202.189 1.00 10.09 61 LEU A CA 1
ATOM 394 C C . LEU A 1 297 ? 167.925 187.862 201.290 1.00 10.09 61 LEU A C 1
ATOM 395 O O . LEU A 1 297 ? 167.311 187.355 200.347 1.00 10.09 61 LEU A O 1
ATOM 400 N N . ALA A 1 298 ? 169.178 187.545 201.597 1.00 13.91 62 ALA A N 1
ATOM 401 C CA . ALA A 1 298 ? 169.951 186.578 200.833 1.00 13.91 62 ALA A CA 1
ATOM 402 C C . ALA A 1 298 ? 170.028 185.257 201.584 1.00 13.91 62 ALA A C 1
ATOM 403 O O . ALA A 1 298 ? 170.288 185.229 202.790 1.00 13.91 62 ALA A O 1
ATOM 405 N N . LEU A 1 299 ? 169.798 184.163 200.863 1.00 14.96 63 LEU A N 1
ATOM 406 C CA . LEU A 1 299 ? 169.863 182.816 201.414 1.00 14.96 63 LEU A CA 1
ATOM 407 C C . LEU A 1 299 ? 170.928 182.045 200.649 1.00 14.96 63 LEU A C 1
ATOM 408 O O . LEU A 1 299 ? 170.856 181.936 199.421 1.00 14.96 63 LEU A O 1
ATOM 413 N N . ALA A 1 300 ? 171.914 181.520 201.371 1.00 16.10 64 ALA A N 1
ATOM 414 C CA . ALA A 1 300 ? 173.046 180.825 200.776 1.00 16.10 64 ALA A CA 1
ATOM 415 C C . ALA A 1 300 ? 172.942 179.333 201.057 1.00 16.10 64 ALA A C 1
ATOM 416 O O . ALA A 1 300 ? 172.763 178.925 202.209 1.00 16.10 64 ALA A O 1
ATOM 418 N N . ILE A 1 301 ? 173.053 178.530 200.009 1.00 20.74 65 ILE A N 1
ATOM 419 C CA . ILE A 1 301 ? 173.045 177.074 200.097 1.00 20.74 65 ILE A CA 1
ATOM 420 C C . ILE A 1 301 ? 174.441 176.577 199.742 1.00 20.74 65 ILE A C 1
ATOM 421 O O . ILE A 1 301 ? 174.903 176.805 198.616 1.00 20.74 65 ILE A O 1
ATOM 426 N N . PRO A 1 302 ? 175.153 175.926 200.657 1.00 26.17 66 PRO A N 1
ATOM 427 C CA . PRO A 1 302 ? 176.458 175.355 200.323 1.00 26.17 66 PRO A CA 1
ATOM 428 C C . PRO A 1 302 ? 176.325 173.998 199.645 1.00 26.17 66 PRO A C 1
ATOM 429 O O . PRO A 1 302 ? 175.286 173.338 199.697 1.00 26.17 66 PRO A O 1
ATOM 433 N N . ASP A 1 303 ? 177.416 173.589 199.000 1.00 34.91 67 ASP A N 1
ATOM 434 C CA . ASP A 1 303 ? 177.455 172.349 198.238 1.00 34.91 67 ASP A CA 1
ATOM 435 C C . ASP A 1 303 ? 178.300 171.272 198.902 1.00 34.91 67 ASP A C 1
ATOM 436 O O . ASP A 1 303 ? 177.877 170.114 198.982 1.00 34.91 67 ASP A O 1
ATOM 441 N N . GLY A 1 304 ? 179.487 171.624 199.387 1.00 36.30 68 GLY A N 1
ATOM 442 C CA . GLY A 1 304 ? 180.391 170.654 199.971 1.00 36.30 68 GLY A CA 1
ATOM 443 C C . GLY A 1 304 ? 181.825 170.901 199.551 1.00 36.30 68 GLY A C 1
ATOM 444 O O . GLY A 1 304 ? 182.765 170.426 200.195 1.00 36.30 68 GLY A O 1
ATOM 445 N N . THR A 1 305 ? 181.996 171.649 198.463 1.00 38.88 69 THR A N 1
ATOM 446 C CA . THR A 1 305 ? 183.312 172.023 197.963 1.00 38.88 69 THR A CA 1
ATOM 447 C C . THR A 1 305 ? 183.747 173.407 198.423 1.00 38.88 69 THR A C 1
ATOM 448 O O . THR A 1 305 ? 184.939 173.621 198.673 1.00 38.88 69 THR A O 1
ATOM 452 N N . GLY A 1 306 ? 182.809 174.337 198.578 1.00 37.43 70 GLY A N 1
ATOM 453 C CA . GLY A 1 306 ? 183.139 175.691 198.976 1.00 37.43 70 GLY A CA 1
ATOM 454 C C . GLY A 1 306 ? 182.428 176.740 198.149 1.00 37.43 70 GLY A C 1
ATOM 455 O O . GLY A 1 306 ? 182.742 177.931 198.239 1.00 37.43 70 GLY A O 1
ATOM 456 N N . ASN A 1 307 ? 181.467 176.310 197.338 1.00 33.04 71 ASN A N 1
ATOM 457 C CA . ASN A 1 307 ? 180.671 177.207 196.514 1.00 33.04 71 ASN A CA 1
ATOM 458 C C . ASN A 1 307 ? 179.281 177.365 197.114 1.00 33.04 71 ASN A C 1
ATOM 459 O O . ASN A 1 307 ? 178.703 176.405 197.631 1.00 33.04 71 ASN A O 1
ATOM 464 N N . ASN A 1 308 ? 178.749 178.581 197.043 1.00 24.66 72 ASN A N 1
ATOM 465 C CA . ASN A 1 308 ? 177.449 178.909 197.610 1.00 24.66 72 ASN A CA 1
ATOM 466 C C . ASN A 1 308 ? 176.498 179.329 196.500 1.00 24.66 72 ASN A C 1
ATOM 467 O O . ASN A 1 308 ? 176.845 180.174 195.669 1.00 24.66 72 ASN A O 1
ATOM 472 N N . TYR A 1 309 ? 175.307 178.738 196.486 1.00 24.12 73 TYR A N 1
ATOM 473 C CA . TYR A 1 309 ? 174.241 179.168 195.593 1.00 24.12 73 TYR A CA 1
ATOM 474 C C . TYR A 1 309 ? 173.342 180.143 196.341 1.00 24.12 73 TYR A C 1
ATOM 475 O O . TYR A 1 309 ? 172.865 179.838 197.438 1.00 24.12 73 TYR A O 1
ATOM 484 N N . TYR A 1 310 ? 173.120 181.314 195.755 1.00 20.08 74 TYR A N 1
ATOM 485 C CA . TYR A 1 310 ? 172.416 182.392 196.433 1.00 20.08 74 TYR A CA 1
ATOM 486 C C . TYR A 1 310 ? 171.003 182.547 195.889 1.00 20.08 74 TYR A C 1
ATOM 487 O O . TYR A 1 310 ? 170.762 182.383 194.690 1.00 20.08 74 TYR A O 1
ATOM 496 N N . ARG A 1 311 ? 170.074 182.857 196.788 1.00 11.80 75 ARG A N 1
ATOM 497 C CA . ARG A 1 311 ? 168.673 183.047 196.450 1.00 11.80 75 ARG A CA 1
ATOM 498 C C . ARG A 1 311 ? 168.149 184.257 197.210 1.00 11.80 75 ARG A C 1
ATOM 499 O O . ARG A 1 311 ? 168.694 184.646 198.245 1.00 11.80 75 ARG A O 1
ATOM 507 N N . THR A 1 312 ? 167.086 184.853 196.686 1.00 10.21 76 THR A N 1
ATOM 508 C CA . THR A 1 312 ? 166.417 185.965 197.346 1.00 10.21 76 THR A CA 1
ATOM 509 C C . THR A 1 312 ? 165.190 185.464 198.091 1.00 10.21 76 THR A C 1
ATOM 510 O O . THR A 1 312 ? 164.473 184.582 197.609 1.00 10.21 76 THR A O 1
ATOM 514 N N . VAL A 1 313 ? 164.959 186.025 199.273 1.00 8.81 77 VAL A N 1
ATOM 515 C CA . VAL A 1 313 ? 163.784 185.708 200.073 1.00 8.81 77 VAL A CA 1
ATOM 516 C C . VAL A 1 313 ? 163.216 187.009 200.625 1.00 8.81 77 VAL A C 1
ATOM 517 O O . VAL A 1 313 ? 163.961 187.928 200.980 1.00 8.81 77 VAL A O 1
ATOM 521 N N . GLY A 1 314 ? 161.889 187.099 200.664 1.00 14.19 78 GLY A N 1
ATOM 522 C CA . GLY A 1 314 ? 161.249 188.286 201.197 1.00 14.19 78 GLY A CA 1
ATOM 523 C C . GLY A 1 314 ? 161.180 188.246 202.716 1.00 14.19 78 GLY A C 1
ATOM 524 O O . GLY A 1 314 ? 160.917 187.209 203.323 1.00 14.19 78 GLY A O 1
ATOM 525 N N . LYS A 1 315 ? 161.434 189.397 203.326 1.00 8.79 79 LYS A N 1
ATOM 526 C CA . LYS A 1 315 ? 161.295 189.588 204.763 1.00 8.79 79 LYS A CA 1
ATOM 527 C C . LYS A 1 315 ? 160.055 190.435 205.005 1.00 8.79 79 LYS A C 1
ATOM 528 O O . LYS A 1 315 ? 159.986 191.580 204.544 1.00 8.79 79 LYS A O 1
ATOM 534 N N . SER A 1 316 ? 159.085 189.871 205.719 1.00 9.76 80 SER A N 1
ATOM 535 C CA . SER A 1 316 ? 157.813 190.547 205.929 1.00 9.76 80 SER A CA 1
ATOM 536 C C . SER A 1 316 ? 157.959 191.692 206.922 1.00 9.76 80 SER A C 1
ATOM 537 O O . SER A 1 316 ? 158.593 191.553 207.971 1.00 9.76 80 SER A O 1
ATOM 540 N N . LEU A 1 317 ? 157.366 192.833 206.580 1.00 9.01 81 LEU A N 1
ATOM 541 C CA . LEU A 1 317 ? 157.318 193.991 207.460 1.00 9.01 81 LEU A CA 1
ATOM 542 C C . LEU A 1 317 ? 155.999 194.104 208.210 1.00 9.01 81 LEU A C 1
ATOM 543 O O . LEU A 1 317 ? 155.788 195.089 208.923 1.00 9.01 81 LEU A O 1
ATOM 548 N N . VAL A 1 318 ? 155.113 193.124 208.068 1.00 10.08 82 VAL A N 1
ATOM 549 C CA . VAL A 1 318 ? 153.801 193.172 208.703 1.00 10.08 82 VAL A CA 1
ATOM 550 C C . VAL A 1 318 ? 153.932 192.740 210.156 1.00 10.08 82 VAL A C 1
ATOM 551 O O . VAL A 1 318 ? 154.471 191.667 210.454 1.00 10.08 82 VAL A O 1
ATOM 555 N N . ASP A 1 319 ? 153.440 193.576 211.066 1.00 17.93 83 ASP A N 1
ATOM 556 C CA . ASP A 1 319 ? 153.447 193.244 212.481 1.00 17.93 83 ASP A CA 1
ATOM 557 C C . ASP A 1 319 ? 152.305 192.288 212.811 1.00 17.93 83 ASP A C 1
ATOM 558 O O . ASP A 1 319 ? 151.354 192.120 212.043 1.00 17.93 83 ASP A O 1
ATOM 563 N N . ASP A 1 320 ? 152.411 191.654 213.980 1.00 20.87 84 ASP A N 1
ATOM 564 C CA . ASP A 1 320 ? 151.391 190.709 214.419 1.00 20.87 84 ASP A CA 1
ATOM 565 C C . ASP A 1 320 ? 150.079 191.381 214.805 1.00 20.87 84 ASP A C 1
ATOM 566 O O . ASP A 1 320 ? 149.068 190.686 214.947 1.00 20.87 84 ASP A O 1
ATOM 571 N N . LYS A 1 321 ? 150.068 192.702 214.978 1.00 26.67 85 LYS A N 1
ATOM 572 C CA . LYS A 1 321 ? 148.853 193.426 215.323 1.00 26.67 85 LYS A CA 1
ATOM 573 C C . LYS A 1 321 ? 148.042 193.853 214.107 1.00 26.67 85 LYS A C 1
ATOM 574 O O . LYS A 1 321 ? 146.918 194.338 214.273 1.00 26.67 85 LYS A O 1
ATOM 580 N N . ALA A 1 322 ? 148.576 193.689 212.900 1.00 22.62 86 ALA A N 1
ATOM 581 C CA . ALA A 1 322 ? 147.849 194.070 211.698 1.00 22.62 86 ALA A CA 1
ATOM 582 C C . ALA A 1 322 ? 146.655 193.148 211.476 1.00 22.62 86 ALA A C 1
ATOM 583 O O . ALA A 1 322 ? 146.680 191.964 211.822 1.00 22.62 86 ALA A O 1
ATOM 585 N N . GLU A 1 323 ? 145.596 193.708 210.894 1.00 23.73 87 GLU A N 1
ATOM 586 C CA . GLU A 1 323 ? 144.358 192.979 210.660 1.00 23.73 87 GLU A CA 1
ATOM 587 C C . GLU A 1 323 ? 143.874 193.211 209.236 1.00 23.73 87 GLU A C 1
ATOM 588 O O . GLU A 1 323 ? 144.064 194.288 208.665 1.00 23.73 87 GLU A O 1
ATOM 594 N N . GLY A 1 324 ? 143.238 192.185 208.675 1.00 21.27 88 GLY A N 1
ATOM 595 C CA . GLY A 1 324 ? 142.611 192.316 207.369 1.00 21.27 88 GLY A CA 1
ATOM 596 C C . GLY A 1 324 ? 143.608 192.645 206.275 1.00 21.27 88 GLY A C 1
ATOM 597 O O . GLY A 1 324 ? 144.682 192.041 206.173 1.00 21.27 88 GLY A O 1
ATOM 598 N N . ILE A 1 325 ? 143.251 193.630 205.445 1.00 19.85 89 ILE A N 1
ATOM 599 C CA . ILE A 1 325 ? 144.074 194.002 204.300 1.00 19.85 89 ILE A CA 1
ATOM 600 C C . ILE A 1 325 ? 145.433 194.550 204.699 1.00 19.85 89 ILE A C 1
ATOM 601 O O . ILE A 1 325 ? 146.324 194.649 203.848 1.00 19.85 89 ILE A O 1
ATOM 606 N N . GLU A 1 326 ? 145.617 194.916 205.970 1.00 19.53 90 GLU A N 1
ATOM 607 C CA . GLU A 1 326 ? 146.931 195.336 206.436 1.00 19.53 90 GLU A CA 1
ATOM 608 C C . GLU A 1 326 ? 147.924 194.182 206.460 1.00 19.53 90 GLU A C 1
ATOM 609 O O . GLU A 1 326 ? 149.135 194.423 206.500 1.00 19.53 90 GLU A O 1
ATOM 615 N N . ARG A 1 327 ? 147.443 192.941 206.432 1.00 16.04 91 ARG A N 1
ATOM 616 C CA . ARG A 1 327 ? 148.306 191.769 206.394 1.00 16.04 91 ARG A CA 1
ATOM 617 C C . ARG A 1 327 ? 148.580 191.278 204.979 1.00 16.04 91 ARG A C 1
ATOM 618 O O . ARG A 1 327 ? 149.278 190.272 204.813 1.00 16.04 91 ARG A O 1
ATOM 626 N N . ILE A 1 328 ? 148.053 191.953 203.962 1.00 17.25 92 ILE A N 1
ATOM 627 C CA . ILE A 1 328 ? 148.258 191.540 202.578 1.00 17.25 92 ILE A CA 1
ATOM 628 C C . ILE A 1 328 ? 149.619 192.040 202.113 1.00 17.25 92 ILE A C 1
ATOM 629 O O . ILE A 1 328 ? 149.873 193.249 202.092 1.00 17.25 92 ILE A O 1
ATOM 634 N N . LEU A 1 329 ? 150.496 191.110 201.736 1.00 13.41 93 LEU A N 1
ATOM 635 C CA . LEU A 1 329 ? 151.813 191.489 201.236 1.00 13.41 93 LEU A CA 1
ATOM 636 C C . LEU A 1 329 ? 151.738 191.928 199.778 1.00 13.41 93 LEU A C 1
ATOM 637 O O . LEU A 1 329 ? 152.068 193.070 199.443 1.00 13.41 93 LEU A O 1
ATOM 642 N N . ILE A 1 330 ? 151.299 191.034 198.900 1.00 13.65 94 ILE A N 1
ATOM 643 C CA . ILE A 1 330 ? 151.164 191.349 197.479 1.00 13.65 94 ILE A CA 1
ATOM 644 C C . ILE A 1 330 ? 149.710 191.161 197.067 1.00 13.65 94 ILE A C 1
ATOM 645 O O . ILE A 1 330 ? 149.219 190.024 197.037 1.00 13.65 94 ILE A O 1
ATOM 650 N N . PRO A 1 331 ? 148.987 192.232 196.751 1.00 21.26 95 PRO A N 1
ATOM 651 C CA . PRO A 1 331 ? 147.582 192.085 196.363 1.00 21.26 95 PRO A CA 1
ATOM 652 C C . PRO A 1 331 ? 147.439 191.437 194.995 1.00 21.26 95 PRO A C 1
ATOM 653 O O . PRO A 1 331 ? 148.324 191.509 194.139 1.00 21.26 95 PRO A O 1
ATOM 657 N N . SER A 1 332 ? 146.292 190.792 194.799 1.00 26.48 96 SER A N 1
ATOM 658 C CA . SER A 1 332 ? 145.965 190.170 193.528 1.00 26.48 96 SER A CA 1
ATOM 659 C C . SER A 1 332 ? 145.180 191.150 192.659 1.00 26.48 96 SER A C 1
ATOM 660 O O . SER A 1 332 ? 144.846 192.261 193.076 1.00 26.48 96 SER A O 1
ATOM 663 N N . GLN A 1 333 ? 144.871 190.729 191.431 1.00 30.60 97 GLN A N 1
ATOM 664 C CA . GLN A 1 333 ? 144.126 191.581 190.512 1.00 30.60 97 GLN A CA 1
ATOM 665 C C . GLN A 1 333 ? 142.699 191.844 190.974 1.00 30.60 97 GLN A C 1
ATOM 666 O O . GLN A 1 333 ? 142.058 192.761 190.451 1.00 30.60 97 GLN A O 1
ATOM 672 N N . ASN A 1 334 ? 142.190 191.069 191.932 1.00 32.92 98 ASN A N 1
ATOM 673 C CA . ASN A 1 334 ? 140.834 191.280 192.424 1.00 32.92 98 ASN A CA 1
ATOM 674 C C . ASN A 1 334 ? 140.736 192.478 193.360 1.00 32.92 98 ASN A C 1
ATOM 675 O O . ASN A 1 334 ? 139.692 193.139 193.402 1.00 32.92 98 ASN A O 1
ATOM 680 N N . ASN A 1 335 ? 141.799 192.775 194.116 1.00 27.99 99 ASN A N 1
ATOM 681 C CA . ASN A 1 335 ? 141.728 193.842 195.108 1.00 27.99 99 ASN A CA 1
ATOM 682 C C . ASN A 1 335 ? 142.983 194.709 195.143 1.00 27.99 99 ASN A C 1
ATOM 683 O O . ASN A 1 335 ? 143.261 195.333 196.174 1.00 27.99 99 ASN A O 1
ATOM 688 N N . TYR A 1 336 ? 143.752 194.767 194.053 1.00 27.93 100 TYR A N 1
ATOM 689 C CA . TYR A 1 336 ? 144.966 195.578 194.060 1.00 27.93 100 TYR A CA 1
ATOM 690 C C . TYR A 1 336 ? 144.653 197.068 194.113 1.00 27.93 100 TYR A C 1
ATOM 691 O O . TYR A 1 336 ? 145.387 197.829 194.752 1.00 27.93 100 TYR A O 1
ATOM 700 N N . GLU A 1 337 ? 143.575 197.502 193.455 1.00 29.36 101 GLU A N 1
ATOM 701 C CA . GLU A 1 337 ? 143.230 198.920 193.451 1.00 29.36 101 GLU A CA 1
ATOM 702 C C . GLU A 1 337 ? 142.896 199.415 194.853 1.00 29.36 101 GLU A C 1
ATOM 703 O O . GLU A 1 337 ? 143.315 200.509 195.250 1.00 29.36 101 GLU A O 1
ATOM 709 N N . THR A 1 338 ? 142.140 198.625 195.617 1.00 26.57 102 THR A N 1
ATOM 710 C CA . THR A 1 338 ? 141.779 199.032 196.971 1.00 26.57 102 THR A CA 1
ATOM 711 C C . THR A 1 338 ? 142.975 198.948 197.913 1.00 26.57 102 THR A C 1
ATOM 712 O O . THR A 1 338 ? 143.203 199.859 198.719 1.00 26.57 102 THR A O 1
ATOM 716 N N . VAL A 1 339 ? 143.752 197.868 197.822 1.00 24.86 103 VAL A N 1
ATOM 717 C CA . VAL A 1 339 ? 144.868 197.668 198.743 1.00 24.86 103 VAL A CA 1
ATOM 718 C C . VAL A 1 339 ? 145.948 198.721 198.518 1.00 24.86 103 VAL A C 1
ATOM 719 O O . VAL A 1 339 ? 146.462 199.319 199.470 1.00 24.86 103 VAL A O 1
ATOM 723 N N . LEU A 1 340 ? 146.301 198.970 197.257 1.00 25.53 104 LEU A N 1
ATOM 724 C CA . LEU A 1 340 ? 147.373 199.905 196.943 1.00 25.53 104 LEU A CA 1
ATOM 725 C C . LEU A 1 340 ? 146.917 201.358 196.920 1.00 25.53 104 LEU A C 1
ATOM 726 O O . LEU A 1 340 ? 147.769 202.248 196.822 1.00 25.53 104 LEU A O 1
ATOM 731 N N . ASN A 1 341 ? 145.611 201.615 197.010 1.00 30.31 105 ASN A N 1
ATOM 732 C CA . ASN A 1 341 ? 145.056 202.969 196.971 1.00 30.31 105 ASN A CA 1
ATOM 733 C C . ASN A 1 341 ? 145.476 203.692 195.690 1.00 30.31 105 ASN A C 1
ATOM 734 O O . ASN A 1 341 ? 146.167 204.713 195.712 1.00 30.31 105 ASN A O 1
ATOM 739 N N . LEU A 1 342 ? 145.043 203.132 194.559 1.00 30.60 106 LEU A N 1
ATOM 740 C CA . LEU A 1 342 ? 145.427 203.681 193.263 1.00 30.60 106 LEU A CA 1
ATOM 741 C C . LEU A 1 342 ? 144.824 205.059 193.027 1.00 30.60 106 LEU A C 1
ATOM 742 O O . LEU A 1 342 ? 145.446 205.898 192.365 1.00 30.60 106 LEU A O 1
ATOM 747 N N . SER A 1 343 ? 143.621 205.311 193.548 1.00 33.09 107 SER A N 1
ATOM 748 C CA . SER A 1 343 ? 142.985 206.610 193.360 1.00 33.09 107 SER A CA 1
ATOM 749 C C . SER A 1 343 ? 143.770 207.739 194.015 1.00 33.09 107 SER A C 1
ATOM 750 O O . SER A 1 343 ? 143.677 208.886 193.564 1.00 33.09 107 SER A O 1
ATOM 753 N N . LEU A 1 344 ? 144.537 207.444 195.063 1.00 30.60 108 LEU A N 1
ATOM 754 C CA . LEU A 1 344 ? 145.345 208.453 195.732 1.00 30.60 108 LEU A CA 1
ATOM 755 C C . LEU A 1 344 ? 146.696 208.670 195.063 1.00 30.60 108 LEU A C 1
ATOM 756 O O . LEU A 1 344 ? 147.274 209.754 195.200 1.00 30.60 108 LEU A O 1
ATOM 761 N N . LEU A 1 345 ? 147.202 207.679 194.334 1.00 30.00 109 LEU A N 1
ATOM 762 C CA . LEU A 1 345 ? 148.507 207.790 193.703 1.00 30.00 109 LEU A CA 1
ATOM 763 C C . LEU A 1 345 ? 148.439 208.703 192.479 1.00 30.00 109 LEU A C 1
ATOM 764 O O . LEU A 1 345 ? 147.365 209.055 191.983 1.00 30.00 109 LEU A O 1
ATOM 769 N N . GLY A 1 346 ? 149.617 209.088 191.993 1.00 31.54 110 GLY A N 1
ATOM 770 C CA . GLY A 1 346 ? 149.725 209.914 190.815 1.00 31.54 110 GLY A CA 1
ATOM 771 C C . GLY A 1 346 ? 149.395 209.148 189.551 1.00 31.54 110 GLY A C 1
ATOM 772 O O . GLY A 1 346 ? 149.362 207.913 189.536 1.00 31.54 110 GLY A O 1
ATOM 773 N N . PRO A 1 347 ? 149.129 209.873 188.462 1.00 32.85 111 PRO A N 1
ATOM 774 C CA . PRO A 1 347 ? 148.765 209.198 187.204 1.00 32.85 111 PRO A CA 1
ATOM 775 C C . PRO A 1 347 ? 149.842 208.269 186.669 1.00 32.85 111 PRO A C 1
ATOM 776 O O . PRO A 1 347 ? 149.510 207.223 186.098 1.00 32.85 111 PRO A O 1
ATOM 780 N N . ALA A 1 348 ? 151.121 208.611 186.836 1.00 30.62 112 ALA A N 1
ATOM 781 C CA . ALA A 1 348 ? 152.187 207.762 186.312 1.00 30.62 112 ALA A CA 1
ATOM 782 C C . ALA A 1 348 ? 152.272 206.446 187.075 1.00 30.62 112 ALA A C 1
ATOM 783 O O . ALA A 1 348 ? 152.353 205.368 186.471 1.00 30.62 112 ALA A O 1
ATOM 785 N N . GLU A 1 349 ? 152.258 206.514 188.409 1.00 28.83 113 GLU A N 1
ATOM 786 C CA . GLU A 1 349 ? 152.271 205.295 189.211 1.00 28.83 113 GLU A CA 1
ATOM 787 C C . GLU A 1 349 ? 151.012 204.473 188.976 1.00 28.83 113 GLU A C 1
ATOM 788 O O . GLU A 1 349 ? 151.064 203.237 188.949 1.00 28.83 113 GLU A O 1
ATOM 794 N N . ARG A 1 350 ? 149.870 205.142 188.809 1.00 29.10 114 ARG A N 1
ATOM 795 C CA . ARG A 1 350 ? 148.628 204.433 188.522 1.00 29.10 114 ARG A CA 1
ATOM 796 C C . ARG A 1 350 ? 148.714 203.695 187.190 1.00 29.10 114 ARG A C 1
ATOM 797 O O . ARG A 1 350 ? 148.275 202.545 187.080 1.00 29.10 114 ARG A O 1
ATOM 805 N N . LEU A 1 351 ? 149.286 204.340 186.170 1.00 31.54 115 LEU A N 1
ATOM 806 C CA . LEU A 1 351 ? 149.462 203.684 184.877 1.00 31.54 115 LEU A CA 1
ATOM 807 C C . LEU A 1 351 ? 150.419 202.503 184.982 1.00 31.54 115 LEU A C 1
ATOM 808 O O . LEU A 1 351 ? 150.191 201.452 184.371 1.00 31.54 115 LEU A O 1
ATOM 813 N N . VAL A 1 352 ? 151.503 202.661 185.746 1.00 27.27 116 VAL A N 1
ATOM 814 C CA . VAL A 1 352 ? 152.452 201.564 185.921 1.00 27.27 116 VAL A CA 1
ATOM 815 C C . VAL A 1 352 ? 151.776 200.380 186.600 1.00 27.27 116 VAL A C 1
ATOM 816 O O . VAL A 1 352 ? 151.961 199.224 186.198 1.00 27.27 116 VAL A O 1
ATOM 820 N N . PHE A 1 353 ? 150.974 200.647 187.634 1.00 22.75 117 PHE A N 1
ATOM 821 C CA . PHE A 1 353 ? 150.271 199.569 188.322 1.00 22.75 117 PHE A CA 1
ATOM 822 C C . PHE A 1 353 ? 149.234 198.913 187.418 1.00 22.75 117 PHE A C 1
ATOM 823 O O . PHE A 1 353 ? 149.038 197.694 187.476 1.00 22.75 117 PHE A O 1
ATOM 831 N N . TYR A 1 354 ? 148.554 199.704 186.583 1.00 32.90 118 TYR A N 1
ATOM 832 C CA . TYR A 1 354 ? 147.612 199.128 185.627 1.00 32.90 118 TYR A CA 1
ATOM 833 C C . TYR A 1 354 ? 148.321 198.216 184.636 1.00 32.90 118 TYR A C 1
ATOM 834 O O . TYR A 1 354 ? 147.816 197.138 184.301 1.00 32.90 118 TYR A O 1
ATOM 843 N N . MET A 1 355 ? 149.491 198.634 184.150 1.00 33.73 119 MET A N 1
ATOM 844 C CA . MET A 1 355 ? 150.218 197.815 183.186 1.00 33.73 119 MET A CA 1
ATOM 845 C C . MET A 1 355 ? 150.771 196.556 183.841 1.00 33.73 119 MET A C 1
ATOM 846 O O . MET A 1 355 ? 150.862 195.504 183.198 1.00 33.73 119 MET A O 1
ATOM 851 N N . ILE A 1 356 ? 151.155 196.647 185.116 1.00 27.17 120 ILE A N 1
ATOM 852 C CA . ILE A 1 356 ? 151.663 195.478 185.829 1.00 27.17 120 ILE A CA 1
ATOM 853 C C . ILE A 1 356 ? 150.576 194.418 185.960 1.00 27.17 120 ILE A C 1
ATOM 854 O O . ILE A 1 356 ? 150.824 193.224 185.754 1.00 27.17 120 ILE A O 1
ATOM 859 N N . TYR A 1 357 ? 149.355 194.836 186.289 1.00 26.71 121 TYR A N 1
ATOM 860 C CA . TYR A 1 357 ? 148.247 193.917 186.511 1.00 26.71 121 TYR A CA 1
ATOM 861 C C . TYR A 1 357 ? 147.449 193.627 185.244 1.00 26.71 121 TYR A C 1
ATOM 862 O O . TYR A 1 357 ? 146.423 192.943 185.320 1.00 26.71 121 TYR A O 1
ATOM 871 N N . ASP A 1 358 ? 147.895 194.132 184.092 1.00 39.63 122 ASP A N 1
ATOM 872 C CA . ASP A 1 358 ? 147.303 193.818 182.790 1.00 39.63 122 ASP A CA 1
ATOM 873 C C . ASP A 1 358 ? 145.824 194.216 182.744 1.00 39.63 122 ASP A C 1
ATOM 874 O O . ASP A 1 358 ? 144.926 193.381 182.624 1.00 39.63 122 ASP A O 1
ATOM 879 N N . ASN A 1 359 ? 145.588 195.520 182.851 1.00 45.30 123 ASN A N 1
ATOM 880 C CA . ASN A 1 359 ? 144.257 196.108 182.711 1.00 45.30 123 ASN A CA 1
ATOM 881 C C . ASN A 1 359 ? 144.282 196.989 181.463 1.00 45.30 123 ASN A C 1
ATOM 882 O O . ASN A 1 359 ? 144.561 198.186 181.537 1.00 45.30 123 ASN A O 1
ATOM 887 N N . LYS A 1 360 ? 143.974 196.382 180.313 1.00 50.49 124 LYS A N 1
ATOM 888 C CA . LYS A 1 360 ? 144.125 197.076 179.036 1.00 50.49 124 LYS A CA 1
ATOM 889 C C . LYS A 1 360 ? 143.217 198.297 178.944 1.00 50.49 124 LYS A C 1
ATOM 890 O O . LYS A 1 360 ? 143.637 199.354 178.459 1.00 50.49 124 LYS A O 1
ATOM 896 N N . GLU A 1 361 ? 141.964 198.169 179.389 1.00 51.60 125 GLU A N 1
ATOM 897 C CA . GLU A 1 361 ? 141.040 199.296 179.311 1.00 51.60 125 GLU A CA 1
ATOM 898 C C . GLU A 1 361 ? 141.526 200.464 180.159 1.00 51.60 125 GLU A C 1
ATOM 899 O O . GLU A 1 361 ? 141.496 201.618 179.713 1.00 51.60 125 GLU A O 1
ATOM 905 N N . LYS A 1 362 ? 141.982 200.182 181.382 1.00 48.10 126 LYS A N 1
ATOM 906 C CA . LYS A 1 362 ? 142.532 201.236 182.227 1.00 48.10 126 LYS A CA 1
ATOM 907 C C . LYS A 1 362 ? 143.788 201.834 181.608 1.00 48.10 126 LYS A C 1
ATOM 908 O O . LYS A 1 362 ? 144.005 203.048 181.685 1.00 48.10 126 LYS A O 1
ATOM 914 N N . GLN A 1 363 ? 144.625 200.996 180.992 1.00 47.91 127 GLN A N 1
ATOM 915 C CA . GLN A 1 363 ? 145.819 201.493 180.317 1.00 47.91 127 GLN A CA 1
ATOM 916 C C . GLN A 1 363 ? 145.455 202.497 179.231 1.00 47.91 127 GLN A C 1
ATOM 917 O O . GLN A 1 363 ? 146.022 203.595 179.167 1.00 47.91 127 GLN A O 1
ATOM 923 N N . ASN A 1 364 ? 144.502 202.136 178.368 1.00 56.02 128 ASN A N 1
ATOM 924 C CA . ASN A 1 364 ? 144.101 203.036 177.291 1.00 56.02 128 ASN A CA 1
ATOM 925 C C . ASN A 1 364 ? 143.462 204.306 177.837 1.00 56.02 128 ASN A C 1
ATOM 926 O O . ASN A 1 364 ? 143.721 205.405 177.331 1.00 56.02 128 ASN A O 1
ATOM 931 N N . GLU A 1 365 ? 142.622 204.178 178.867 1.00 56.61 129 GLU A N 1
ATOM 932 C CA . GLU A 1 365 ? 141.972 205.354 179.438 1.00 56.61 129 GLU A CA 1
ATOM 933 C C . GLU A 1 365 ? 142.999 206.322 180.015 1.00 56.61 129 GLU A C 1
ATOM 934 O O . GLU A 1 365 ? 142.932 207.533 179.775 1.00 56.61 129 GLU A O 1
ATOM 940 N N . ILE A 1 366 ? 143.971 205.800 180.767 1.00 55.16 130 ILE A N 1
ATOM 941 C CA . ILE A 1 366 ? 145.001 206.654 181.349 1.00 55.16 130 ILE A CA 1
ATOM 942 C C . ILE A 1 366 ? 145.862 207.275 180.256 1.00 55.16 130 ILE A C 1
ATOM 943 O O . ILE A 1 366 ? 146.216 208.458 180.327 1.00 55.16 130 ILE A O 1
ATOM 948 N N . CYS A 1 367 ? 146.210 206.497 179.228 1.00 59.40 131 CYS A N 1
ATOM 949 C CA . CYS A 1 367 ? 147.038 207.027 178.149 1.00 59.40 131 CYS A CA 1
ATOM 950 C C . CYS A 1 367 ? 146.327 208.150 177.405 1.00 59.40 131 CYS A C 1
ATOM 951 O O . CYS A 1 367 ? 146.952 209.151 177.034 1.00 59.40 131 CYS A O 1
ATOM 954 N N . GLN A 1 368 ? 145.021 208.005 177.172 1.00 63.47 132 GLN A N 1
ATOM 955 C CA . GLN A 1 368 ? 144.288 209.047 176.461 1.00 63.47 132 GLN A CA 1
ATOM 956 C C . GLN A 1 368 ? 144.039 210.259 177.351 1.00 63.47 132 GLN A C 1
ATOM 957 O O . GLN A 1 368 ? 143.979 211.393 176.861 1.00 63.47 132 GLN A O 1
ATOM 963 N N . GLN A 1 369 ? 143.895 210.046 178.661 1.00 61.73 133 GLN A N 1
ATOM 964 C CA . GLN A 1 369 ? 143.717 211.170 179.573 1.00 61.73 133 GLN A CA 1
ATOM 965 C C . GLN A 1 369 ? 145.024 211.897 179.859 1.00 61.73 133 GLN A C 1
ATOM 966 O O . GLN A 1 369 ? 144.994 213.046 180.313 1.00 61.73 133 GLN A O 1
ATOM 972 N N . LEU A 1 370 ? 146.164 211.259 179.612 1.00 62.89 134 LEU A N 1
ATOM 973 C CA . LEU A 1 370 ? 147.465 211.857 179.876 1.00 62.89 134 LEU A CA 1
ATOM 974 C C . LEU A 1 370 ? 148.035 212.596 178.672 1.00 62.89 134 LEU A C 1
ATOM 975 O O . LEU A 1 370 ? 149.173 213.074 178.739 1.00 62.89 134 LEU A O 1
ATOM 980 N N . ARG A 1 371 ? 147.281 212.695 177.574 1.00 71.10 135 ARG A N 1
ATOM 981 C CA . ARG A 1 371 ? 147.799 213.348 176.375 1.00 71.10 135 ARG A CA 1
ATOM 982 C C . ARG A 1 371 ? 147.964 214.850 176.566 1.00 71.10 135 ARG A C 1
ATOM 983 O O . ARG A 1 371 ? 148.841 215.458 175.941 1.00 71.10 135 ARG A O 1
ATOM 991 N N . MET A 1 372 ? 147.142 215.467 177.420 1.00 73.98 136 MET A N 1
ATOM 992 C CA . MET A 1 372 ? 147.239 216.908 177.629 1.00 73.98 136 MET A CA 1
ATOM 993 C C . MET A 1 372 ? 148.560 217.315 178.270 1.00 73.98 136 MET A C 1
ATOM 994 O O . MET A 1 372 ? 148.913 218.498 178.232 1.00 73.98 136 MET A O 1
ATOM 999 N N . TYR A 1 373 ? 149.294 216.369 178.855 1.00 73.00 137 TYR A N 1
ATOM 1000 C CA . TYR A 1 373 ? 150.616 216.662 179.392 1.00 73.00 137 TYR A CA 1
ATOM 1001 C C . TYR A 1 373 ? 151.694 216.723 178.318 1.00 73.00 137 TYR A C 1
ATOM 1002 O O . TYR A 1 373 ? 152.818 217.137 178.619 1.00 73.00 137 TYR A O 1
ATOM 1011 N N . GLU A 1 374 ? 151.381 216.327 177.081 1.00 76.01 138 GLU A N 1
ATOM 1012 C CA . GLU A 1 374 ? 152.348 216.442 175.994 1.00 76.01 138 GLU A CA 1
ATOM 1013 C C . GLU A 1 374 ? 152.733 217.889 175.723 1.00 76.01 138 GLU A C 1
ATOM 1014 O O . GLU A 1 374 ? 153.794 218.141 175.142 1.00 76.01 138 GLU A O 1
ATOM 1020 N N . ARG A 1 375 ? 151.894 218.842 176.131 1.00 76.74 139 ARG A N 1
ATOM 1021 C CA . ARG A 1 375 ? 152.168 220.259 175.933 1.00 76.74 139 ARG A CA 1
ATOM 1022 C C . ARG A 1 375 ? 153.296 220.776 176.816 1.00 76.74 139 ARG A C 1
ATOM 1023 O O . ARG A 1 375 ? 153.800 221.877 176.569 1.00 76.74 139 ARG A O 1
ATOM 1031 N N . PHE A 1 376 ? 153.704 220.015 177.832 1.00 77.47 140 PHE A N 1
ATOM 1032 C CA . PHE A 1 376 ? 154.851 220.383 178.659 1.00 77.47 140 PHE A CA 1
ATOM 1033 C C . PHE A 1 376 ? 156.138 219.787 178.097 1.00 77.47 140 PHE A C 1
ATOM 1034 O O . PHE A 1 376 ? 157.072 220.518 177.752 1.00 77.47 140 PHE A O 1
ATOM 1042 N N . ARG A 1 377 ? 156.197 218.461 178.004 1.00 76.95 141 ARG A N 1
ATOM 1043 C CA . ARG A 1 377 ? 157.300 217.765 177.365 1.00 76.95 141 ARG A CA 1
ATOM 1044 C C . ARG A 1 377 ? 156.752 216.621 176.522 1.00 76.95 141 ARG A C 1
ATOM 1045 O O . ARG A 1 377 ? 155.783 215.963 176.919 1.00 76.95 141 ARG A O 1
ATOM 1053 N N . PRO A 1 378 ? 157.338 216.369 175.351 1.00 76.68 142 PRO A N 1
ATOM 1054 C CA . PRO A 1 378 ? 156.753 215.408 174.408 1.00 76.68 142 PRO A CA 1
ATOM 1055 C C . PRO A 1 378 ? 156.993 213.944 174.745 1.00 76.68 142 PRO A C 1
ATOM 1056 O O . PRO A 1 378 ? 156.750 213.091 173.887 1.00 76.68 142 PRO A O 1
ATOM 1060 N N . GLU A 1 379 ? 157.455 213.616 175.949 1.00 74.85 143 GLU A N 1
ATOM 1061 C CA . GLU A 1 379 ? 157.674 212.230 176.346 1.00 74.85 143 GLU A CA 1
ATOM 1062 C C . GLU A 1 379 ? 157.032 211.946 177.695 1.00 74.85 143 GLU A C 1
ATOM 1063 O O . GLU A 1 379 ? 157.611 211.270 178.548 1.00 74.85 143 GLU A O 1
ATOM 1069 N N . VAL A 1 380 ? 155.825 212.466 177.918 1.00 73.21 144 VAL A N 1
ATOM 1070 C CA . VAL A 1 380 ? 155.148 212.218 179.187 1.00 73.21 144 VAL A CA 1
ATOM 1071 C C . VAL A 1 380 ? 154.697 210.764 179.284 1.00 73.21 144 VAL A C 1
ATOM 1072 O O . VAL A 1 380 ? 154.776 210.147 180.352 1.00 73.21 144 VAL A O 1
ATOM 1076 N N . VAL A 1 381 ? 154.221 210.195 178.179 1.00 64.34 145 VAL A N 1
ATOM 1077 C CA . VAL A 1 381 ? 153.679 208.846 178.166 1.00 64.34 145 VAL A CA 1
ATOM 1078 C C . VAL A 1 381 ? 154.551 207.891 177.359 1.00 64.34 145 VAL A C 1
ATOM 1079 O O . VAL A 1 381 ? 154.643 206.708 177.693 1.00 64.34 145 VAL A O 1
ATOM 1083 N N . GLU A 1 382 ? 155.191 208.380 176.294 1.00 62.72 146 GLU A N 1
ATOM 1084 C CA . GLU A 1 382 ? 155.905 207.490 175.383 1.00 62.72 146 GLU A CA 1
ATOM 1085 C C . GLU A 1 382 ? 157.060 206.782 176.082 1.00 62.72 146 GLU A C 1
ATOM 1086 O O . GLU A 1 382 ? 157.161 205.549 176.045 1.00 62.72 146 GLU A O 1
ATOM 1092 N N . GLU A 1 383 ? 157.937 207.544 176.739 1.00 60.01 147 GLU A N 1
ATOM 1093 C CA . GLU A 1 383 ? 159.104 206.930 177.365 1.00 60.01 147 GLU A CA 1
ATOM 1094 C C . GLU A 1 383 ? 158.707 206.099 178.580 1.00 60.01 147 GLU A C 1
ATOM 1095 O O . GLU A 1 383 ? 159.287 205.037 178.823 1.00 60.01 147 GLU A O 1
ATOM 1101 N N . LEU A 1 384 ? 157.715 206.559 179.347 1.00 49.31 148 LEU A N 1
ATOM 1102 C CA . LEU A 1 384 ? 157.241 205.782 180.489 1.00 49.31 148 LEU A CA 1
ATOM 1103 C C . LEU A 1 384 ? 156.649 204.454 180.036 1.00 49.31 148 LEU A C 1
ATOM 1104 O O . LEU A 1 384 ? 156.960 203.395 180.597 1.00 49.31 148 LEU A O 1
ATOM 1109 N N . TYR A 1 385 ? 155.798 204.494 179.007 1.00 46.23 149 TYR A N 1
ATOM 1110 C CA . TYR A 1 385 ? 155.210 203.269 178.476 1.00 46.23 149 TYR A CA 1
ATOM 1111 C C . TYR A 1 385 ? 156.283 202.331 177.943 1.00 46.23 149 TYR A C 1
ATOM 1112 O O . TYR A 1 385 ? 156.246 201.124 178.205 1.00 46.23 149 TYR A O 1
ATOM 1121 N N . ASN A 1 386 ? 157.256 202.870 177.203 1.00 51.47 150 ASN A N 1
ATOM 1122 C CA . ASN A 1 386 ? 158.305 202.029 176.636 1.00 51.47 150 ASN A CA 1
ATOM 1123 C C . ASN A 1 386 ? 159.159 201.392 177.726 1.00 51.47 150 ASN A C 1
ATOM 1124 O O . ASN A 1 386 ? 159.482 200.200 177.653 1.00 51.47 150 ASN A O 1
ATOM 1129 N N . SER A 1 387 ? 159.534 202.169 178.746 1.00 46.66 151 SER A N 1
ATOM 1130 C CA . SER A 1 387 ? 160.351 201.629 179.828 1.00 46.66 151 SER A CA 1
ATOM 1131 C C . SER A 1 387 ? 159.597 200.562 180.609 1.00 46.66 151 SER A C 1
ATOM 1132 O O . SER A 1 387 ? 160.157 199.508 180.935 1.00 46.66 151 SER A O 1
ATOM 1135 N N . THR A 1 388 ? 158.321 200.810 180.914 1.00 44.17 152 THR A N 1
ATOM 1136 C CA . THR A 1 388 ? 157.547 199.812 181.642 1.00 44.17 152 THR A CA 1
ATOM 1137 C C . THR A 1 388 ? 157.362 198.547 180.812 1.00 44.17 152 THR A C 1
ATOM 1138 O O . THR A 1 388 ? 157.434 197.433 181.344 1.00 44.17 152 THR A O 1
ATOM 1142 N N . LEU A 1 389 ? 157.138 198.694 179.502 1.00 44.24 153 LEU A N 1
ATOM 1143 C CA . LEU A 1 389 ? 156.994 197.523 178.643 1.00 44.24 153 LEU A CA 1
ATOM 1144 C C . LEU A 1 389 ? 158.287 196.720 178.572 1.00 44.24 153 LEU A C 1
ATOM 1145 O O . LEU A 1 389 ? 158.260 195.485 178.630 1.00 44.24 153 LEU A O 1
ATOM 1150 N N . ARG A 1 390 ? 159.431 197.397 178.443 1.00 46.19 154 ARG A N 1
ATOM 1151 C CA . ARG A 1 390 ? 160.689 196.663 178.352 1.00 46.19 154 ARG A CA 1
ATOM 1152 C C . ARG A 1 390 ? 161.066 196.035 179.688 1.00 46.19 154 ARG A C 1
ATOM 1153 O O . ARG A 1 390 ? 161.764 195.016 179.715 1.00 46.19 154 ARG A O 1
ATOM 1161 N N . VAL A 1 391 ? 160.620 196.621 180.803 1.00 40.03 155 VAL A N 1
ATOM 1162 C CA . VAL A 1 391 ? 160.821 195.977 182.097 1.00 40.03 155 VAL A CA 1
ATOM 1163 C C . VAL A 1 391 ? 159.938 194.741 182.223 1.00 40.03 155 VAL A C 1
ATOM 1164 O O . VAL A 1 391 ? 160.392 193.680 182.669 1.00 40.03 155 VAL A O 1
ATOM 1168 N N . LEU A 1 392 ? 158.667 194.852 181.826 1.00 40.06 156 LEU A N 1
ATOM 1169 C CA . LEU A 1 392 ? 157.754 193.716 181.899 1.00 40.06 156 LEU A CA 1
ATOM 1170 C C . LEU A 1 392 ? 158.134 192.598 180.938 1.00 40.06 156 LEU A C 1
ATOM 1171 O O . LEU A 1 392 ? 157.786 191.439 181.188 1.00 40.06 156 LEU A O 1
ATOM 1176 N N . ALA A 1 393 ? 158.828 192.920 179.843 1.00 41.95 157 ALA A N 1
ATOM 1177 C CA . ALA A 1 393 ? 159.209 191.893 178.879 1.00 41.95 157 ALA A CA 1
ATOM 1178 C C . ALA A 1 393 ? 160.169 190.882 179.494 1.00 41.95 157 ALA A C 1
ATOM 1179 O O . ALA A 1 393 ? 160.100 189.685 179.188 1.00 41.95 157 ALA A O 1
ATOM 1181 N N . LEU A 1 394 ? 161.074 191.344 180.359 1.00 38.17 158 LEU A N 1
ATOM 1182 C CA . LEU A 1 394 ? 162.039 190.448 180.984 1.00 38.17 158 LEU A CA 1
ATOM 1183 C C . LEU A 1 394 ? 161.381 189.429 181.906 1.00 38.17 158 LEU A C 1
ATOM 1184 O O . LEU A 1 394 ? 161.984 188.388 182.186 1.00 38.17 158 LEU A O 1
ATOM 1189 N N . THR A 1 395 ? 160.166 189.702 182.383 1.00 38.94 159 THR A N 1
ATOM 1190 C CA . THR A 1 395 ? 159.467 188.772 183.261 1.00 38.94 159 THR A CA 1
ATOM 1191 C C . THR A 1 395 ? 158.749 187.662 182.505 1.00 38.94 159 THR A C 1
ATOM 1192 O O . THR A 1 395 ? 158.336 186.679 183.131 1.00 38.94 159 THR A O 1
ATOM 1196 N N . ASN A 1 396 ? 158.587 187.791 181.192 1.00 51.83 160 ASN A N 1
ATOM 1197 C CA . ASN A 1 396 ? 157.894 186.765 180.429 1.00 51.83 160 ASN A CA 1
ATOM 1198 C C . ASN A 1 396 ? 158.753 185.505 180.337 1.00 51.83 160 ASN A C 1
ATOM 1199 O O . ASN A 1 396 ? 159.976 185.593 180.189 1.00 51.83 160 ASN A O 1
ATOM 1204 N N . PRO A 1 397 ? 158.142 184.313 180.425 1.00 61.27 161 PRO A N 1
ATOM 1205 C CA . PRO A 1 397 ? 158.860 183.038 180.324 1.00 61.27 161 PRO A CA 1
ATOM 1206 C C . PRO A 1 397 ? 159.457 182.812 178.938 1.00 61.27 161 PRO A C 1
ATOM 1207 O O . PRO A 1 397 ? 160.653 182.538 178.839 1.00 61.27 161 PRO A O 1
ATOM 1211 N N . ASN A 1 407 ? 164.306 171.539 184.299 1.00 55.14 171 ASN A N 1
ATOM 1212 C CA . ASN A 1 407 ? 163.220 170.774 184.902 1.00 55.14 171 ASN A CA 1
ATOM 1213 C C . ASN A 1 407 ? 162.901 171.284 186.303 1.00 55.14 171 ASN A C 1
ATOM 1214 O O . ASN A 1 407 ? 162.397 170.541 187.145 1.00 55.14 171 ASN A O 1
ATOM 1219 N N . GLU A 1 408 ? 163.204 172.557 186.547 1.00 44.94 172 GLU A N 1
ATOM 1220 C CA . GLU A 1 408 ? 162.914 173.162 187.839 1.00 44.94 172 GLU A CA 1
ATOM 1221 C C . GLU A 1 408 ? 161.410 173.304 188.036 1.00 44.94 172 GLU A C 1
ATOM 1222 O O . GLU A 1 408 ? 160.673 173.636 187.104 1.00 44.94 172 GLU A O 1
ATOM 1228 N N . SER A 1 409 ? 160.956 173.051 189.260 1.00 30.18 173 SER A N 1
ATOM 1229 C CA . SER A 1 409 ? 159.541 173.111 189.595 1.00 30.18 173 SER A CA 1
ATOM 1230 C C . SER A 1 409 ? 159.356 173.880 190.895 1.00 30.18 173 SER A C 1
ATOM 1231 O O . SER A 1 409 ? 160.262 173.960 191.726 1.00 30.18 173 SER A O 1
ATOM 1234 N N . ARG A 1 410 ? 158.164 174.445 191.067 1.00 17.61 174 ARG A N 1
ATOM 1235 C CA . ARG A 1 410 ? 157.852 175.206 192.272 1.00 17.61 174 ARG A CA 1
ATOM 1236 C C . ARG A 1 410 ? 156.396 174.974 192.638 1.00 17.61 174 ARG A C 1
ATOM 1237 O O . ARG A 1 410 ? 155.500 175.297 191.852 1.00 17.61 174 ARG A O 1
ATOM 1245 N N . SER A 1 411 ? 156.163 174.418 193.824 1.00 22.63 175 SER A N 1
ATOM 1246 C CA . SER A 1 411 ? 154.824 174.204 194.350 1.00 22.63 175 SER A CA 1
ATOM 1247 C C . SER A 1 411 ? 154.599 175.122 195.543 1.00 22.63 175 SER A C 1
ATOM 1248 O O . SER A 1 411 ? 155.487 175.290 196.385 1.00 22.63 175 SER A O 1
ATOM 1251 N N . PHE A 1 412 ? 153.409 175.716 195.611 1.00 22.07 176 PHE A N 1
ATOM 1252 C CA . PHE A 1 412 ? 153.084 176.701 196.635 1.00 22.07 176 PHE A CA 1
ATOM 1253 C C . PHE A 1 412 ? 152.002 176.194 197.584 1.00 22.07 176 PHE A C 1
ATOM 1254 O O . PHE A 1 412 ? 151.155 176.965 198.038 1.00 22.07 176 PHE A O 1
ATOM 1262 N N . GLY A 1 413 ? 152.017 174.909 197.888 1.00 38.80 177 GLY A N 1
ATOM 1263 C CA . GLY A 1 413 ? 151.071 174.320 198.817 1.00 38.80 177 GLY A CA 1
ATOM 1264 C C . GLY A 1 413 ? 150.613 172.953 198.347 1.00 38.80 177 GLY A C 1
ATOM 1265 O O . GLY A 1 413 ? 150.724 172.591 197.176 1.00 38.80 177 GLY A O 1
ATOM 1266 N N . LEU A 1 414 ? 150.084 172.173 199.292 1.00 52.04 178 LEU A N 1
ATOM 1267 C CA . LEU A 1 414 ? 149.589 170.838 198.983 1.00 52.04 178 LEU A CA 1
ATOM 1268 C C . LEU A 1 414 ? 148.146 170.843 198.498 1.00 52.04 178 LEU A C 1
ATOM 1269 O O . LEU A 1 414 ? 147.649 169.796 198.068 1.00 52.04 178 LEU A O 1
ATOM 1274 N N . SER A 1 415 ? 147.468 171.984 198.556 1.00 57.38 179 SER A N 1
ATOM 1275 C CA . SER A 1 415 ? 146.072 172.085 198.161 1.00 57.38 179 SER A CA 1
ATOM 1276 C C . SER A 1 415 ? 145.952 172.645 196.749 1.00 57.38 179 SER A C 1
ATOM 1277 O O . SER A 1 415 ? 146.797 173.417 196.289 1.00 57.38 179 SER A O 1
ATOM 1280 N N . VAL A 1 416 ? 144.883 172.237 196.062 1.00 60.33 180 VAL A N 1
ATOM 1281 C CA . VAL A 1 416 ? 144.664 172.663 194.683 1.00 60.33 180 VAL A CA 1
ATOM 1282 C C . VAL A 1 416 ? 144.344 174.153 194.622 1.00 60.33 180 VAL A C 1
ATOM 1283 O O . VAL A 1 416 ? 144.739 174.850 193.678 1.00 60.33 180 VAL A O 1
ATOM 1287 N N . GLU A 1 417 ? 143.615 174.661 195.621 1.00 58.52 181 GLU A N 1
ATOM 1288 C CA . GLU A 1 417 ? 143.205 176.061 195.603 1.00 58.52 181 GLU A CA 1
ATOM 1289 C C . GLU A 1 417 ? 144.402 177.003 195.620 1.00 58.52 181 GLU A C 1
ATOM 1290 O O . GLU A 1 417 ? 144.336 178.094 195.044 1.00 58.52 181 GLU A O 1
ATOM 1296 N N . ASP A 1 418 ? 145.504 176.602 196.256 1.00 48.88 182 ASP A N 1
ATOM 1297 C CA . ASP A 1 418 ? 146.707 177.428 196.240 1.00 48.88 182 ASP A CA 1
ATOM 1298 C C . ASP A 1 418 ? 147.264 177.553 194.827 1.00 48.88 182 ASP A C 1
ATOM 1299 O O . ASP A 1 418 ? 147.642 178.648 194.389 1.00 48.88 182 ASP A O 1
ATOM 1304 N N . ASP A 1 419 ? 147.313 176.439 194.094 1.00 47.47 183 ASP A N 1
ATOM 1305 C CA . ASP A 1 419 ? 147.772 176.485 192.710 1.00 47.47 183 ASP A CA 1
ATOM 1306 C C . ASP A 1 419 ? 146.834 177.320 191.848 1.00 47.47 183 ASP A C 1
ATOM 1307 O O . ASP A 1 419 ? 147.287 178.102 191.004 1.00 47.47 183 ASP A O 1
ATOM 1312 N N . LEU A 1 420 ? 145.521 177.172 192.049 1.00 45.49 184 LEU A N 1
ATOM 1313 C CA . LEU A 1 420 ? 144.571 177.980 191.288 1.00 45.49 184 LEU A CA 1
ATOM 1314 C C . LEU A 1 420 ? 144.749 179.466 191.577 1.00 45.49 184 LEU A C 1
ATOM 1315 O O . LEU A 1 420 ? 144.673 180.296 190.664 1.00 45.49 184 LEU A O 1
ATOM 1320 N N . ALA A 1 421 ? 144.986 179.820 192.841 1.00 37.09 185 ALA A N 1
ATOM 1321 C CA . ALA A 1 421 ? 145.228 181.216 193.187 1.00 37.09 185 ALA A CA 1
ATOM 1322 C C . ALA A 1 421 ? 146.521 181.724 192.563 1.00 37.09 185 ALA A C 1
ATOM 1323 O O . ALA A 1 421 ? 146.602 182.888 192.153 1.00 37.09 185 ALA A O 1
ATOM 1325 N N . PHE A 1 422 ? 147.547 180.874 192.493 1.00 26.82 186 PHE A N 1
ATOM 1326 C CA . PHE A 1 422 ? 148.819 181.316 191.929 1.00 26.82 186 PHE A CA 1
ATOM 1327 C C . PHE A 1 422 ? 148.733 181.507 190.418 1.00 26.82 186 PHE A C 1
ATOM 1328 O O . PHE A 1 422 ? 149.248 182.497 189.885 1.00 26.82 186 PHE A O 1
ATOM 1336 N N . ASN A 1 423 ? 148.091 180.577 189.708 1.00 34.39 187 ASN A N 1
ATOM 1337 C CA . ASN A 1 423 ? 148.101 180.618 188.249 1.00 34.39 187 ASN A CA 1
ATOM 1338 C C . ASN A 1 423 ? 147.197 181.694 187.659 1.00 34.39 187 ASN A C 1
ATOM 1339 O O . ASN A 1 423 ? 147.294 181.960 186.456 1.00 34.39 187 ASN A O 1
ATOM 1344 N N . VAL A 1 424 ? 146.327 182.322 188.457 1.00 32.63 188 VAL A N 1
ATOM 1345 C CA . VAL A 1 424 ? 145.482 183.397 187.945 1.00 32.63 188 VAL A CA 1
ATOM 1346 C C . VAL A 1 424 ? 146.121 184.768 188.110 1.00 32.63 188 VAL A C 1
ATOM 1347 O O . VAL A 1 424 ? 145.539 185.770 187.671 1.00 32.63 188 VAL A O 1
ATOM 1351 N N . LEU A 1 425 ? 147.294 184.847 188.727 1.00 27.09 189 LEU A N 1
ATOM 1352 C CA . LEU A 1 425 ? 147.981 186.111 188.923 1.00 27.09 189 LEU A CA 1
ATOM 1353 C C . LEU A 1 425 ? 148.684 186.551 187.642 1.00 27.09 189 LEU A C 1
ATOM 1354 O O . LEU A 1 425 ? 148.994 185.729 186.776 1.00 27.09 189 LEU A O 1
ATOM 1359 N N . PRO A 1 426 ? 148.941 187.849 187.494 1.00 22.40 190 PRO A N 1
ATOM 1360 C CA . PRO A 1 426 ? 149.698 188.324 186.331 1.00 22.40 190 PRO A CA 1
ATOM 1361 C C . PRO A 1 426 ? 151.126 187.801 186.343 1.00 22.40 190 PRO A C 1
ATOM 1362 O O . PRO A 1 426 ? 151.650 187.355 187.366 1.00 22.40 190 PRO A O 1
ATOM 1366 N N . THR A 1 427 ? 151.755 187.859 185.166 1.00 21.17 191 THR A N 1
ATOM 1367 C CA . THR A 1 427 ? 153.102 187.316 185.015 1.00 21.17 191 THR A CA 1
ATOM 1368 C C . THR A 1 427 ? 154.104 188.046 185.902 1.00 21.17 191 THR A C 1
ATOM 1369 O O . THR A 1 427 ? 154.972 187.416 186.516 1.00 21.17 191 THR A O 1
ATOM 1373 N N . PHE A 1 428 ? 154.007 189.376 185.975 1.00 16.32 192 PHE A N 1
ATOM 1374 C CA . PHE A 1 428 ? 154.904 190.132 186.844 1.00 16.32 192 PHE A CA 1
ATOM 1375 C C . PHE A 1 428 ? 154.690 189.767 188.307 1.00 16.32 192 PHE A C 1
ATOM 1376 O O . PHE A 1 428 ? 155.656 189.576 189.057 1.00 16.32 192 PHE A O 1
ATOM 1384 N N . ILE A 1 429 ? 153.429 189.656 188.729 1.00 15.89 193 ILE A N 1
ATOM 1385 C CA . ILE A 1 429 ? 153.133 189.282 190.108 1.00 15.89 193 IL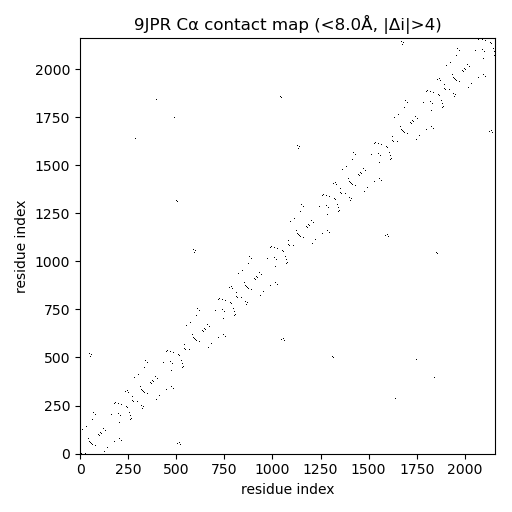E A CA 1
ATOM 1386 C C . ILE A 1 429 ? 153.601 187.860 190.387 1.00 15.89 193 ILE A C 1
ATOM 1387 O O . ILE A 1 429 ? 154.127 187.566 191.468 1.00 15.89 193 ILE A O 1
ATOM 1392 N N . GLN A 1 430 ? 153.418 186.957 189.421 1.00 17.25 194 GLN A N 1
ATOM 1393 C CA . GLN A 1 430 ? 153.885 185.585 189.592 1.00 17.25 194 GLN A CA 1
ATOM 1394 C C . GLN A 1 430 ? 155.399 185.534 189.752 1.00 17.25 194 GLN A C 1
ATOM 1395 O O . GLN A 1 430 ? 155.914 184.823 190.622 1.00 17.25 194 GLN A O 1
ATOM 1401 N N . ASN A 1 431 ? 156.127 186.283 188.921 1.00 15.82 195 ASN A N 1
ATOM 1402 C CA . ASN A 1 431 ? 157.581 186.316 189.032 1.00 15.82 195 ASN A CA 1
ATOM 1403 C C . ASN A 1 431 ? 158.019 186.909 190.365 1.00 15.82 195 ASN A C 1
ATOM 1404 O O . ASN A 1 431 ? 158.958 186.410 190.996 1.00 15.82 195 ASN A O 1
ATOM 1409 N N . LEU A 1 432 ? 157.351 187.977 190.808 1.00 15.17 196 LEU A N 1
ATOM 1410 C CA . LEU A 1 432 ? 157.696 188.587 192.088 1.00 15.17 196 LEU A CA 1
ATOM 1411 C C . LEU A 1 432 ? 157.464 187.619 193.241 1.00 15.17 196 LEU A C 1
ATOM 1412 O O . LEU A 1 432 ? 158.297 187.514 194.149 1.00 15.17 196 LEU A O 1
ATOM 1417 N N . ILE A 1 433 ? 156.339 186.902 193.222 1.00 13.92 197 ILE A N 1
ATOM 1418 C CA . ILE A 1 433 ? 156.053 185.937 194.279 1.00 13.92 197 ILE A CA 1
ATOM 1419 C C . ILE A 1 433 ? 157.063 184.797 194.250 1.00 13.92 197 ILE A C 1
ATOM 1420 O O . ILE A 1 433 ? 157.538 184.343 195.298 1.00 13.92 197 ILE A O 1
ATOM 1425 N N . ARG A 1 434 ? 157.412 184.321 193.053 1.00 14.41 198 ARG A N 1
ATOM 1426 C CA . ARG A 1 434 ? 158.388 183.243 192.937 1.00 14.41 198 ARG A CA 1
ATOM 1427 C C . ARG A 1 434 ? 159.750 183.670 193.469 1.00 14.41 198 ARG A C 1
ATOM 1428 O O . ARG A 1 434 ? 160.437 182.889 194.137 1.00 14.41 198 ARG A O 1
ATOM 1436 N N . LYS A 1 435 ? 160.160 184.906 193.180 1.00 11.97 199 LYS A N 1
ATOM 1437 C CA . LYS A 1 435 ? 161.467 185.380 193.622 1.00 11.97 199 LYS A CA 1
ATOM 1438 C C . LYS A 1 435 ? 161.492 185.738 195.103 1.00 11.97 199 LYS A C 1
ATOM 1439 O O . LYS A 1 435 ? 162.548 185.640 195.738 1.00 11.97 199 LYS A O 1
ATOM 1445 N N . CYS A 1 436 ? 160.361 186.157 195.670 1.00 12.77 200 CYS A N 1
ATOM 1446 C CA . CYS A 1 436 ? 160.344 186.647 197.043 1.00 12.77 200 CYS A CA 1
ATOM 1447 C C . CYS A 1 436 ? 159.965 185.587 198.068 1.00 12.77 200 CYS A C 1
ATOM 1448 O O . CYS A 1 436 ? 160.190 185.800 199.264 1.00 12.77 200 CYS A O 1
ATOM 1451 N N . VAL A 1 437 ? 159.404 184.459 197.642 1.00 10.55 201 VAL A N 1
ATOM 1452 C CA . VAL A 1 437 ? 158.971 183.403 198.551 1.00 10.55 201 VAL A CA 1
ATOM 1453 C C . VAL A 1 437 ? 159.920 182.224 198.397 1.00 10.55 201 VAL A C 1
ATOM 1454 O O . VAL A 1 437 ? 160.067 181.672 197.299 1.00 10.55 201 VAL A O 1
ATOM 1458 N N . ALA A 1 438 ? 160.568 181.836 199.504 1.00 10.35 202 ALA A N 1
ATOM 1459 C CA . ALA A 1 438 ? 161.483 180.707 199.546 1.00 10.35 202 ALA A CA 1
ATOM 1460 C C . ALA A 1 438 ? 160.732 179.419 199.868 1.00 10.35 202 ALA A C 1
ATOM 1461 O O . ALA A 1 438 ? 159.704 179.446 200.552 1.00 10.35 202 ALA A O 1
ATOM 1463 N N . PRO A 1 439 ? 161.214 178.278 199.384 1.00 12.57 203 PRO A N 1
ATOM 1464 C CA . PRO A 1 439 ? 160.537 177.012 199.680 1.00 12.57 203 PRO A CA 1
ATOM 1465 C C . PRO A 1 439 ? 160.823 176.533 201.093 1.00 12.57 203 PRO A C 1
ATOM 1466 O O . PRO A 1 439 ? 161.904 176.751 201.645 1.00 12.57 203 PRO A O 1
ATOM 1470 N N . GLU A 1 440 ? 159.823 175.875 201.683 1.00 16.46 204 GLU A N 1
ATOM 1471 C CA . GLU A 1 440 ? 160.033 175.234 202.978 1.00 16.46 204 GLU A CA 1
ATOM 1472 C C . GLU A 1 440 ? 161.041 174.098 202.867 1.00 16.46 204 GLU A C 1
ATOM 1473 O O . GLU A 1 440 ? 161.905 173.938 203.736 1.00 16.46 204 GLU A O 1
ATOM 1479 N N . SER A 1 441 ? 160.943 173.300 201.807 1.00 17.89 205 SER A N 1
ATOM 1480 C CA . SER A 1 441 ? 161.886 172.227 201.529 1.00 17.89 205 SER A CA 1
ATOM 1481 C C . SER A 1 441 ? 162.370 172.368 200.095 1.00 17.89 205 SER A C 1
ATOM 1482 O O . SER A 1 441 ? 161.558 172.493 199.174 1.00 17.89 205 SER A O 1
ATOM 1485 N N . LEU A 1 442 ? 163.685 172.347 199.909 1.00 21.07 206 LEU A N 1
ATOM 1486 C CA . LEU A 1 442 ? 164.299 172.522 198.599 1.00 21.07 206 LEU A CA 1
ATOM 1487 C C . LEU A 1 442 ? 165.000 171.230 198.201 1.00 21.07 206 LEU A C 1
ATOM 1488 O O . LEU A 1 442 ? 165.936 170.796 198.877 1.00 21.07 206 LEU A O 1
ATOM 1493 N N . THR A 1 443 ? 164.546 170.619 197.112 1.00 28.26 207 THR A N 1
ATOM 1494 C CA . THR A 1 443 ? 165.192 169.427 196.565 1.00 28.26 207 THR A CA 1
ATOM 1495 C C . THR A 1 443 ? 166.226 169.884 195.547 1.00 28.26 207 THR A C 1
ATOM 1496 O O . THR A 1 443 ? 165.882 170.294 194.436 1.00 28.26 207 THR A O 1
ATOM 1500 N N . ILE A 1 444 ? 167.499 169.818 195.923 1.00 33.90 208 ILE A N 1
ATOM 1501 C CA . ILE A 1 444 ? 168.595 170.234 195.058 1.00 33.90 208 ILE A CA 1
ATOM 1502 C C . ILE A 1 444 ? 169.439 169.008 194.742 1.00 33.90 208 ILE A C 1
ATOM 1503 O O . ILE A 1 444 ? 169.719 168.189 195.627 1.00 33.90 208 ILE A O 1
ATOM 1508 N N . GLY A 1 445 ? 169.805 168.861 193.471 1.00 41.26 209 GLY A N 1
ATOM 1509 C CA . GLY A 1 445 ? 170.543 167.694 193.036 1.00 41.26 209 GLY A CA 1
ATOM 1510 C C . GLY A 1 445 ? 169.796 166.412 193.331 1.00 41.26 209 GLY A C 1
ATOM 1511 O O . GLY A 1 445 ? 168.788 166.105 192.688 1.00 41.26 209 GLY A O 1
ATOM 1512 N N . THR A 1 446 ? 170.286 165.655 194.310 1.00 43.61 210 THR A N 1
ATOM 1513 C CA . THR A 1 446 ? 169.633 164.431 194.745 1.00 43.61 210 THR A CA 1
ATOM 1514 C C . THR A 1 446 ? 169.243 164.449 196.216 1.00 43.61 210 THR A C 1
ATOM 1515 O O . THR A 1 446 ? 168.798 163.417 196.731 1.00 43.61 210 THR A O 1
ATOM 1519 N N . GLU A 1 447 ? 169.388 165.577 196.908 1.00 38.99 211 GLU A N 1
ATOM 1520 C CA . GLU A 1 447 ? 169.105 165.639 198.333 1.00 38.99 211 GLU A CA 1
ATOM 1521 C C . GLU A 1 447 ? 168.123 166.760 198.649 1.00 38.99 211 GLU A C 1
ATOM 1522 O O . GLU A 1 447 ? 168.081 167.793 197.970 1.00 38.99 211 GLU A O 1
ATOM 1528 N N . ASP A 1 448 ? 167.335 166.537 199.698 1.00 31.17 212 ASP A N 1
ATOM 1529 C CA . ASP A 1 448 ? 166.348 167.494 200.176 1.00 31.17 212 ASP A CA 1
ATOM 1530 C C . ASP A 1 448 ? 166.916 168.255 201.365 1.00 31.17 212 ASP A C 1
ATOM 1531 O O . ASP A 1 448 ? 167.447 167.648 202.301 1.00 31.17 212 ASP A O 1
ATOM 1536 N N . LEU A 1 449 ? 166.802 169.579 201.327 1.00 21.32 213 LEU A N 1
ATOM 1537 C CA . LEU A 1 449 ? 167.187 170.445 202.432 1.00 21.32 213 LEU A CA 1
ATOM 1538 C C . LEU A 1 449 ? 165.920 171.050 203.018 1.00 21.32 213 LEU A C 1
ATOM 1539 O O . LEU A 1 449 ? 165.194 171.769 202.323 1.00 21.32 213 LEU A O 1
ATOM 1544 N N . GLN A 1 450 ? 165.651 170.749 204.285 1.00 20.18 214 GLN A N 1
ATOM 1545 C CA . GLN A 1 450 ? 164.466 171.264 204.969 1.00 20.18 214 GLN A CA 1
ATOM 1546 C C . GLN A 1 450 ? 164.831 172.610 205.581 1.00 20.18 214 GLN A C 1
ATOM 1547 O O . GLN A 1 450 ? 165.301 172.696 206.715 1.00 20.18 214 GLN A O 1
ATOM 1553 N N . LEU A 1 451 ? 164.620 173.678 204.807 1.00 17.13 215 LEU A N 1
ATOM 1554 C CA . LEU A 1 451 ? 164.918 175.018 205.301 1.00 17.13 215 LEU A CA 1
ATOM 1555 C C . LEU A 1 451 ? 164.024 175.394 206.475 1.00 17.13 215 LEU A C 1
ATOM 1556 O O . LEU A 1 451 ? 164.489 176.033 207.425 1.00 17.13 215 LEU A O 1
ATOM 1561 N N . ARG A 1 452 ? 162.750 175.015 206.427 1.00 15.55 216 ARG A N 1
ATOM 1562 C CA . ARG A 1 452 ? 161.833 175.275 207.526 1.00 15.55 216 ARG A CA 1
ATOM 1563 C C . ARG A 1 452 ? 160.693 174.271 207.455 1.00 15.55 216 ARG A C 1
ATOM 1564 O O . ARG A 1 452 ? 160.164 174.003 206.374 1.00 15.55 216 ARG A O 1
ATOM 1572 N N . ASN A 1 453 ? 160.323 173.720 208.609 1.00 19.18 217 ASN A N 1
ATOM 1573 C CA . ASN A 1 453 ? 159.224 172.766 208.691 1.00 19.18 217 ASN A CA 1
ATOM 1574 C C . ASN A 1 453 ? 157.862 173.436 208.799 1.00 19.18 217 ASN A C 1
ATOM 1575 O O . ASN A 1 453 ? 156.845 172.736 208.847 1.00 19.18 217 ASN A O 1
ATOM 1580 N N . CYS A 1 454 ? 157.819 174.765 208.839 1.00 19.38 218 CYS A N 1
ATOM 1581 C CA . CYS A 1 454 ? 156.578 175.502 209.008 1.00 19.38 218 CYS A CA 1
ATOM 1582 C C . CYS A 1 454 ? 156.559 176.661 208.022 1.00 19.38 218 CYS A C 1
ATOM 1583 O O . CYS A 1 454 ? 157.610 177.161 207.614 1.00 19.38 218 CYS A O 1
ATOM 1586 N N . ASN A 1 455 ? 155.359 177.079 207.636 1.00 18.50 219 ASN A N 1
ATOM 1587 C CA . ASN A 1 455 ? 155.190 178.167 206.686 1.00 18.50 219 ASN A CA 1
ATOM 1588 C C . ASN A 1 455 ? 154.910 179.481 207.408 1.00 18.50 219 ASN A C 1
ATOM 1589 O O . ASN A 1 455 ? 154.431 179.508 208.544 1.00 18.50 219 ASN A O 1
ATOM 1594 N N . THR A 1 456 ? 155.228 180.582 206.726 1.00 15.04 220 THR A N 1
ATOM 1595 C CA . THR A 1 456 ? 155.013 181.917 207.262 1.00 15.04 220 THR A CA 1
ATOM 1596 C C . THR A 1 456 ? 154.105 182.784 206.403 1.00 15.04 220 THR A C 1
ATOM 1597 O O . THR A 1 456 ? 153.621 183.811 206.891 1.00 15.04 220 THR A O 1
ATOM 1601 N N . CYS A 1 457 ? 153.858 182.408 205.151 1.00 15.61 221 CYS A N 1
ATOM 1602 C CA . CYS A 1 457 ? 153.007 183.178 204.257 1.00 15.61 221 CYS A CA 1
ATOM 1603 C C . CYS A 1 457 ? 152.045 182.231 203.555 1.00 15.61 221 CYS A C 1
ATOM 1604 O O . CYS A 1 457 ? 152.222 181.010 203.565 1.00 15.61 221 CYS A O 1
ATOM 1607 N N . ARG A 1 458 ? 151.014 182.807 202.942 1.00 25.33 222 ARG A N 1
ATOM 1608 C CA . ARG A 1 458 ? 149.988 182.028 202.269 1.00 25.33 222 ARG A CA 1
ATOM 1609 C C . ARG A 1 458 ? 149.603 182.734 200.976 1.00 25.33 222 ARG A C 1
ATOM 1610 O O . ARG A 1 458 ? 149.743 183.953 200.853 1.00 25.33 222 ARG A O 1
ATOM 1618 N N . ILE A 1 459 ? 149.141 181.956 200.000 1.00 23.44 223 ILE A N 1
ATOM 1619 C CA . ILE A 1 459 ? 148.659 182.482 198.727 1.00 23.44 223 ILE A CA 1
ATOM 1620 C C . ILE A 1 459 ? 147.181 182.139 198.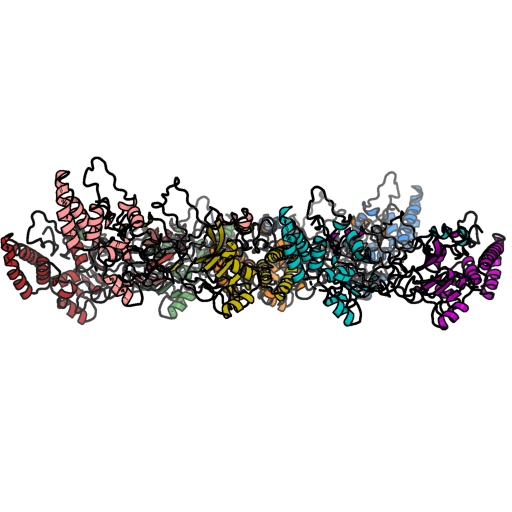610 1.00 23.44 223 ILE A C 1
ATOM 1621 O O . ILE A 1 459 ? 146.808 180.960 198.646 1.00 23.44 223 ILE A O 1
ATOM 1626 N N . THR A 1 460 ? 146.344 183.166 198.467 1.00 26.72 224 THR A N 1
ATOM 1627 C CA . THR A 1 460 ? 144.904 182.975 198.350 1.00 26.72 224 THR A CA 1
ATOM 1628 C C . THR A 1 460 ? 144.347 183.792 197.192 1.00 26.72 224 THR A C 1
ATOM 1629 O O . THR A 1 460 ? 145.107 184.393 196.425 1.00 26.72 224 THR A O 1
ATOM 1633 N N . SER A 1 461 ? 143.018 183.829 197.067 1.00 30.78 225 SER A N 1
ATOM 1634 C CA . SER A 1 461 ? 142.385 184.568 195.981 1.00 30.78 225 SER A CA 1
ATOM 1635 C C . SER A 1 461 ? 142.672 186.062 196.052 1.00 30.78 225 SER A C 1
ATOM 1636 O O . SER A 1 461 ? 142.521 186.759 195.043 1.00 30.78 225 SER A O 1
ATOM 1639 N N . GLU A 1 462 ? 143.079 186.567 197.214 1.00 27.10 226 GLU A N 1
ATOM 1640 C CA . GLU A 1 462 ? 143.434 187.967 197.380 1.00 27.10 226 GLU A CA 1
ATOM 1641 C C . GLU A 1 462 ? 144.939 188.201 197.324 1.00 27.10 226 GLU A C 1
ATOM 1642 O O . GLU A 1 462 ? 145.400 189.291 197.678 1.00 27.10 226 GLU A O 1
ATOM 1648 N N . GLY A 1 463 ? 145.713 187.207 196.894 1.00 21.58 227 GLY A N 1
ATOM 1649 C CA . GLY A 1 463 ? 147.139 187.392 196.704 1.00 21.58 227 GLY A CA 1
ATOM 1650 C C . GLY A 1 463 ? 148.004 186.746 197.767 1.00 21.58 227 GLY A C 1
ATOM 1651 O O . GLY A 1 463 ? 147.598 185.769 198.401 1.00 21.58 227 GLY A O 1
ATOM 1652 N N . LEU A 1 464 ? 149.205 187.283 197.961 1.00 15.52 228 LEU A N 1
ATOM 1653 C CA . LEU A 1 464 ? 150.142 186.764 198.949 1.00 15.52 228 LEU A CA 1
ATOM 1654 C C . LEU A 1 464 ? 149.966 187.529 200.255 1.00 15.52 228 LEU A C 1
ATOM 1655 O O . LEU A 1 464 ? 150.123 188.754 200.286 1.00 15.52 228 LEU A O 1
ATOM 1660 N N . LEU A 1 465 ? 149.653 186.803 201.326 1.00 18.75 229 LEU A N 1
ATOM 1661 C CA . LEU A 1 465 ? 149.351 187.383 202.624 1.00 18.75 229 LEU A CA 1
ATOM 1662 C C . LEU A 1 465 ? 150.244 186.774 203.695 1.00 18.75 229 LEU A C 1
ATOM 1663 O O . LEU A 1 465 ? 150.656 185.613 203.600 1.00 18.75 229 LEU A O 1
ATOM 1668 N N . ALA A 1 466 ? 150.539 187.572 204.722 1.00 15.99 230 ALA A N 1
ATOM 1669 C CA . ALA A 1 466 ? 151.247 187.091 205.907 1.00 15.99 230 ALA A CA 1
ATOM 1670 C C . ALA A 1 466 ? 150.207 186.525 206.871 1.00 15.99 230 ALA A C 1
ATOM 1671 O O . ALA A 1 466 ? 149.832 187.140 207.873 1.00 15.99 230 ALA A O 1
ATOM 1673 N N . SER A 1 467 ? 149.729 185.322 206.543 1.00 16.47 231 SER A N 1
ATOM 1674 C CA . SER A 1 467 ? 148.636 184.719 207.300 1.00 16.47 231 SER A CA 1
ATOM 1675 C C . SER A 1 467 ? 149.038 184.442 208.742 1.00 16.47 231 SER A C 1
ATOM 1676 O O . SER A 1 467 ? 148.248 184.666 209.667 1.00 16.47 231 SER A O 1
ATOM 1679 N N . VAL A 1 468 ? 150.253 183.951 208.956 1.00 16.13 232 VAL A N 1
ATOM 1680 C CA . VAL A 1 468 ? 150.711 183.618 210.300 1.00 16.13 232 VAL A CA 1
ATOM 1681 C C . VAL A 1 468 ? 151.041 184.901 211.049 1.00 16.13 232 VAL A C 1
ATOM 1682 O O . VAL A 1 468 ? 151.807 185.741 210.563 1.00 16.13 232 VAL A O 1
ATOM 1686 N N . ARG A 1 469 ? 150.464 185.051 212.241 1.00 18.90 233 ARG A N 1
ATOM 1687 C CA . ARG A 1 469 ? 150.659 186.244 213.062 1.00 18.90 233 ARG A CA 1
ATOM 1688 C C . ARG A 1 469 ? 151.898 186.092 213.948 1.00 18.90 233 ARG A C 1
ATOM 1689 O O . ARG A 1 469 ? 151.850 186.189 215.174 1.00 18.90 233 ARG A O 1
ATOM 1697 N N . LEU A 1 470 ? 153.027 185.846 213.292 1.00 13.91 234 LEU A N 1
ATOM 1698 C CA . LEU A 1 470 ? 154.293 185.745 214.001 1.00 13.91 234 LEU A CA 1
ATOM 1699 C C . LEU A 1 470 ? 154.725 187.114 214.511 1.00 13.91 234 LEU A C 1
ATOM 1700 O O . LEU A 1 470 ? 154.424 188.150 213.912 1.00 13.91 234 LEU A O 1
ATOM 1705 N N . TYR A 1 471 ? 155.431 187.112 215.638 1.00 12.29 235 TYR A N 1
ATOM 1706 C CA . TYR A 1 471 ? 155.935 188.357 216.198 1.00 12.29 235 TYR A CA 1
ATOM 1707 C C . TYR A 1 471 ? 157.047 188.913 215.318 1.00 12.29 235 TYR A C 1
ATOM 1708 O O . TYR A 1 471 ? 157.979 188.194 214.945 1.00 12.29 235 TYR A O 1
ATOM 1717 N N . ASN A 1 472 ? 156.948 190.197 214.985 1.00 10.80 236 ASN A N 1
ATOM 1718 C CA . ASN A 1 472 ? 157.919 190.873 214.135 1.00 10.80 236 ASN A CA 1
ATOM 1719 C C . ASN A 1 472 ? 158.579 191.987 214.933 1.00 10.80 236 ASN A C 1
ATOM 1720 O O . ASN A 1 472 ? 157.889 192.848 215.489 1.00 10.80 236 ASN A O 1
ATOM 1725 N N . SER A 1 473 ? 159.907 191.970 214.986 1.00 14.05 237 SER A N 1
ATOM 1726 C CA . SER A 1 473 ? 160.689 192.976 215.692 1.00 14.05 237 SER A CA 1
ATOM 1727 C C . SER A 1 473 ? 161.690 193.638 214.754 1.00 14.05 237 SER A C 1
ATOM 1728 O O . SER A 1 473 ? 162.797 194.006 215.152 1.00 14.05 237 SER A O 1
ATOM 1731 N N . VAL A 1 474 ? 161.308 193.797 213.495 1.00 16.95 238 VAL A N 1
ATOM 1732 C CA . VAL A 1 474 ? 162.175 194.387 212.483 1.00 16.95 238 VAL A CA 1
ATOM 1733 C C . VAL A 1 474 ? 161.943 195.891 212.444 1.00 16.95 238 VAL A C 1
ATOM 1734 O O . VAL A 1 474 ? 160.824 196.372 212.662 1.00 16.95 238 VAL A O 1
ATOM 1738 N N . GLN A 1 475 ? 163.013 196.640 212.196 1.00 23.54 239 GLN A N 1
ATOM 1739 C CA . GLN A 1 475 ? 162.928 198.088 212.052 1.00 23.54 239 GLN A CA 1
ATOM 1740 C C . GLN A 1 475 ? 163.112 198.453 210.588 1.00 23.54 239 GLN A C 1
ATOM 1741 O O . GLN A 1 475 ? 164.227 198.321 210.060 1.00 23.54 239 GLN A O 1
ATOM 1747 N N . PRO A 1 476 ? 162.065 198.892 209.890 1.00 23.06 240 PRO A N 1
ATOM 1748 C CA . PRO A 1 476 ? 162.225 199.259 208.478 1.00 23.06 240 PRO A CA 1
ATOM 1749 C C . PRO A 1 476 ? 163.218 200.399 208.310 1.00 23.06 240 PRO A C 1
ATOM 1750 O O . PRO A 1 476 ? 163.239 201.352 209.091 1.00 23.06 240 PRO A O 1
ATOM 1754 N N . LYS A 1 477 ? 164.047 200.291 207.275 1.00 21.63 241 LYS A N 1
ATOM 1755 C CA . LYS A 1 477 ? 165.048 201.301 206.968 1.00 21.63 241 LYS A CA 1
ATOM 1756 C C . LYS A 1 477 ? 164.593 202.283 205.898 1.00 21.63 241 LYS A C 1
ATOM 1757 O O . LYS A 1 477 ? 165.381 203.139 205.484 1.00 21.63 241 LYS A O 1
ATOM 1763 N N . TYR A 1 478 ? 163.344 202.182 205.442 1.00 19.89 242 TYR A N 1
ATOM 1764 C CA . TYR A 1 478 ? 162.773 203.153 204.521 1.00 19.89 242 TYR A CA 1
ATOM 1765 C C . TYR A 1 478 ? 161.424 203.694 204.967 1.00 19.89 242 TYR A C 1
ATOM 1766 O O . TYR A 1 478 ? 160.890 204.586 204.298 1.00 19.89 242 TYR A O 1
ATOM 1775 N N . LEU A 1 479 ? 160.859 203.195 206.063 1.00 27.36 243 LEU A N 1
ATOM 1776 C CA . LEU A 1 479 ? 159.529 203.575 206.521 1.00 27.36 243 LEU A CA 1
ATOM 1777 C C . LEU A 1 479 ? 159.559 204.013 207.981 1.00 27.36 243 LEU A C 1
ATOM 1778 O O . LEU A 1 479 ? 158.604 203.804 208.731 1.00 27.36 243 LEU A O 1
ATOM 1783 N N . TYR A 1 480 ? 160.662 204.627 208.402 1.00 41.75 244 TYR A N 1
ATOM 1784 C CA . TYR A 1 480 ? 160.853 205.006 209.796 1.00 41.75 244 TYR A CA 1
ATOM 1785 C C . TYR A 1 480 ? 160.434 206.440 210.095 1.00 41.75 244 TYR A C 1
ATOM 1786 O O . TYR A 1 480 ? 160.612 206.895 211.230 1.00 41.75 244 TYR A O 1
ATOM 1795 N N . GLY A 1 481 ? 159.890 207.160 209.118 1.00 47.49 245 GLY A N 1
ATOM 1796 C CA . GLY A 1 481 ? 159.479 208.529 209.361 1.00 47.49 245 GLY A CA 1
ATOM 1797 C C . GLY A 1 481 ? 158.265 208.612 210.266 1.00 47.49 245 GLY A C 1
ATOM 1798 O O . GLY A 1 481 ? 157.380 207.757 210.248 1.00 47.49 245 GLY A O 1
ATOM 1799 N N . VAL A 1 482 ? 158.228 209.672 211.074 1.00 54.21 246 VAL A N 1
ATOM 1800 C CA . VAL A 1 482 ? 157.125 209.912 211.996 1.00 54.21 246 VAL A CA 1
ATOM 1801 C C . VAL A 1 482 ? 157.092 211.398 212.326 1.00 54.21 246 VAL A C 1
ATOM 1802 O O . VAL A 1 482 ? 158.131 212.060 212.398 1.00 54.2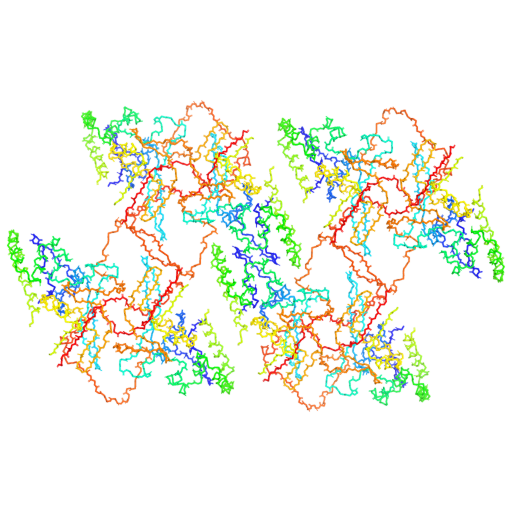1 246 VAL A O 1
ATOM 1806 N N . ASN A 1 483 ? 155.883 211.926 212.509 1.00 55.74 247 ASN A N 1
ATOM 1807 C CA . ASN A 1 483 ? 155.697 213.338 212.828 1.00 55.74 247 ASN A CA 1
ATOM 1808 C C . ASN A 1 483 ? 155.804 213.526 214.336 1.00 55.74 247 ASN A C 1
ATOM 1809 O O . ASN A 1 483 ? 154.913 213.115 215.087 1.00 55.74 247 ASN A O 1
ATOM 1814 N N . GLU A 1 484 ? 156.895 214.150 214.783 1.00 57.77 248 GLU A N 1
ATOM 1815 C CA . GLU A 1 484 ? 157.098 214.382 216.208 1.00 57.77 248 GLU A CA 1
ATOM 1816 C C . GLU A 1 484 ? 156.262 215.542 216.731 1.00 57.77 248 GLU A C 1
ATOM 1817 O O . GLU A 1 484 ? 156.068 215.658 217.946 1.00 57.77 248 GLU A O 1
ATOM 1823 N N . ASN A 1 485 ? 155.764 216.406 215.844 1.00 56.66 249 ASN A N 1
ATOM 1824 C CA . ASN A 1 485 ? 154.990 217.562 216.279 1.00 56.66 249 ASN A CA 1
ATOM 1825 C C . ASN A 1 485 ? 153.630 217.176 216.845 1.00 56.66 249 ASN A C 1
ATOM 1826 O O . ASN A 1 485 ? 153.139 217.853 217.754 1.00 56.66 249 ASN A O 1
ATOM 1831 N N . ARG A 1 486 ? 153.013 216.116 216.333 1.00 55.96 250 ARG A N 1
ATOM 1832 C CA . ARG A 1 486 ? 151.718 215.677 216.831 1.00 55.96 250 ARG A CA 1
ATOM 1833 C C . ARG A 1 486 ? 151.883 214.889 218.123 1.00 55.96 250 ARG A C 1
ATOM 1834 O O . ARG A 1 486 ? 152.847 214.138 218.294 1.00 55.96 250 ARG A O 1
ATOM 1842 N N . LEU A 1 487 ? 150.931 215.066 219.035 1.00 46.23 251 LEU A N 1
ATOM 1843 C CA . LEU A 1 487 ? 150.940 214.374 220.315 1.00 46.23 251 LEU A CA 1
ATOM 1844 C C . LEU A 1 487 ? 150.167 213.067 220.196 1.00 46.23 251 LEU A C 1
ATOM 1845 O O . LEU A 1 487 ? 149.007 213.062 219.771 1.00 46.23 251 LEU A O 1
ATOM 1850 N N . GLN A 1 488 ? 150.811 211.966 220.572 1.00 43.41 252 GLN A N 1
ATOM 1851 C CA . GLN A 1 488 ? 150.219 210.636 220.504 1.00 43.41 252 GLN A CA 1
ATOM 1852 C C . GLN A 1 488 ? 150.014 210.111 221.917 1.00 43.41 252 GLN A C 1
ATOM 1853 O O . GLN A 1 488 ? 150.952 210.103 222.721 1.00 43.41 252 GLN A O 1
ATOM 1859 N N . ILE A 1 489 ? 148.793 209.675 222.217 1.00 41.55 253 ILE A N 1
ATOM 1860 C CA . ILE A 1 489 ? 148.431 209.193 223.547 1.00 41.55 253 ILE A CA 1
ATOM 1861 C C . ILE A 1 489 ? 147.910 207.769 223.404 1.00 41.55 253 ILE A C 1
ATOM 1862 O O . ILE A 1 489 ? 146.771 207.551 222.974 1.00 41.55 253 ILE A O 1
ATOM 1867 N N . ARG A 1 490 ? 148.743 206.796 223.768 1.00 43.94 254 ARG A N 1
ATOM 1868 C CA . ARG A 1 490 ? 148.354 205.393 223.722 1.00 43.94 254 ARG A CA 1
ATOM 1869 C C . ARG A 1 490 ? 149.136 204.586 224.751 1.00 43.94 254 ARG A C 1
ATOM 1870 O O . ARG A 1 490 ? 150.320 204.836 224.993 1.00 43.94 254 ARG A O 1
ATOM 1878 N N . ASN A 1 491 ? 148.448 203.628 225.370 1.00 40.49 255 ASN A N 1
ATOM 1879 C CA . ASN A 1 491 ? 149.040 202.783 226.399 1.00 40.49 255 ASN A CA 1
ATOM 1880 C C . ASN A 1 491 ? 150.022 201.789 225.789 1.00 40.49 255 ASN A C 1
ATOM 1881 O O . ASN A 1 491 ? 149.748 201.188 224.746 1.00 40.49 255 ASN A O 1
ATOM 1886 N N . VAL A 1 492 ? 151.169 201.613 226.449 1.00 31.65 256 VAL A N 1
ATOM 1887 C CA . VAL A 1 492 ? 152.152 200.593 226.095 1.00 31.65 256 VAL A CA 1
ATOM 1888 C C . VAL A 1 492 ? 152.662 199.932 227.369 1.00 31.65 256 VAL A C 1
ATOM 1889 O O . VAL A 1 492 ? 152.295 200.317 228.482 1.00 31.65 256 VAL A O 1
ATOM 1893 N N . LEU A 1 493 ? 153.523 198.932 227.203 1.00 27.08 257 LEU A N 1
ATOM 1894 C CA . LEU A 1 493 ? 154.079 198.167 228.309 1.00 27.08 257 LEU A CA 1
ATOM 1895 C C . LEU A 1 493 ? 155.577 198.426 228.391 1.00 27.08 257 LEU A C 1
ATOM 1896 O O . LEU A 1 493 ? 156.251 198.529 227.362 1.00 27.08 257 LEU A O 1
ATOM 1901 N N . GLN A 1 494 ? 156.089 198.554 229.614 1.00 28.33 258 GLN A N 1
ATOM 1902 C CA . GLN A 1 494 ? 157.505 198.800 229.843 1.00 28.33 258 GLN A CA 1
ATOM 1903 C C . GLN A 1 494 ? 158.008 197.909 230.970 1.00 28.33 258 GLN A C 1
ATOM 1904 O O . GLN A 1 494 ? 157.230 197.375 231.765 1.00 28.33 258 GLN A O 1
ATOM 1910 N N . PHE A 1 495 ? 159.329 197.753 231.024 1.00 25.91 259 PHE A N 1
ATOM 1911 C CA . PHE A 1 495 ? 159.999 196.895 231.992 1.00 25.91 259 PHE A CA 1
ATOM 1912 C C . PHE A 1 495 ? 160.653 197.747 233.072 1.00 25.91 259 PHE A C 1
ATOM 1913 O O . PHE A 1 495 ? 161.340 198.726 232.765 1.00 25.91 259 PHE A O 1
ATOM 1921 N N . GLN A 1 496 ? 160.439 197.373 234.330 1.00 30.17 260 GLN A N 1
ATOM 1922 C CA . GLN A 1 496 ? 161.095 198.004 235.468 1.00 30.17 260 GLN A CA 1
ATOM 1923 C C . GLN A 1 496 ? 162.223 197.113 235.962 1.00 30.17 260 GLN A C 1
ATOM 1924 O O . GLN A 1 496 ? 162.021 195.915 236.185 1.00 30.17 260 GLN A O 1
ATOM 1930 N N . GLY A 1 497 ? 163.394 197.695 236.136 1.00 28.30 261 GLY A N 1
ATOM 1931 C CA . GLY A 1 497 ? 164.532 196.973 236.669 1.00 28.30 261 GLY A CA 1
ATOM 1932 C C . GLY A 1 497 ? 165.826 197.476 236.072 1.00 28.30 261 GLY A C 1
ATOM 1933 O O . GLY A 1 497 ? 165.861 198.118 235.024 1.00 28.30 261 GLY A O 1
ATOM 1934 N N . ASN A 1 498 ? 166.917 197.172 236.765 1.00 30.26 262 ASN A N 1
ATOM 1935 C CA . ASN A 1 498 ? 168.253 197.514 236.309 1.00 30.26 262 ASN A CA 1
ATOM 1936 C C . ASN A 1 498 ? 168.759 196.428 235.359 1.00 30.26 262 ASN A C 1
ATOM 1937 O O . ASN A 1 498 ? 167.999 195.572 234.898 1.00 30.26 262 ASN A O 1
ATOM 1942 N N . ALA A 1 499 ? 170.057 196.463 235.048 1.00 30.45 263 ALA A N 1
ATOM 1943 C CA . ALA A 1 499 ? 170.640 195.456 234.171 1.00 30.45 263 ALA A CA 1
ATOM 1944 C C . ALA A 1 499 ? 170.517 194.050 234.743 1.00 30.45 263 ALA A C 1
ATOM 1945 O O . ALA A 1 499 ? 170.453 193.085 233.974 1.00 30.45 263 ALA A O 1
ATOM 1947 N N . ASN A 1 500 ? 170.487 193.911 236.070 1.00 32.43 264 ASN A N 1
ATOM 1948 C CA . ASN A 1 500 ? 170.315 192.592 236.670 1.00 32.43 264 ASN A CA 1
ATOM 1949 C C . ASN A 1 500 ? 168.922 192.038 236.400 1.00 32.43 264 ASN A C 1
ATOM 1950 O O . ASN A 1 500 ? 168.768 190.847 236.103 1.00 32.43 264 ASN A O 1
ATOM 1955 N N . ALA A 1 501 ? 167.894 192.883 236.500 1.00 28.02 265 ALA A N 1
ATOM 1956 C CA . ALA A 1 501 ? 166.531 192.417 236.271 1.00 28.02 265 ALA A CA 1
ATOM 1957 C C . ALA A 1 501 ? 166.266 192.180 234.790 1.00 28.02 265 ALA A C 1
ATOM 1958 O O . ALA A 1 501 ? 165.589 191.213 234.421 1.00 28.02 265 ALA A O 1
ATOM 1960 N N . LEU A 1 502 ? 166.787 193.052 233.926 1.00 25.99 266 LEU A N 1
ATOM 1961 C CA . LEU A 1 502 ? 166.594 192.908 232.490 1.00 25.99 266 LEU A CA 1
ATOM 1962 C C . LEU A 1 502 ? 167.603 191.971 231.845 1.00 25.99 266 LEU A C 1
ATOM 1963 O O . LEU A 1 502 ? 167.458 191.660 230.658 1.00 25.99 266 LEU A O 1
ATOM 1968 N N . GLN A 1 503 ? 168.610 191.517 232.595 1.00 26.42 267 GLN A N 1
ATOM 1969 C CA . GLN A 1 503 ? 169.630 190.600 232.088 1.00 26.42 267 GLN A CA 1
ATOM 1970 C C . GLN A 1 503 ? 170.337 191.185 230.865 1.00 26.42 267 GLN A C 1
ATOM 1971 O O . GLN A 1 503 ? 170.511 190.523 229.840 1.00 26.42 267 GLN A O 1
ATOM 1977 N N . GLN A 1 504 ? 170.747 192.451 230.988 1.00 26.35 268 GLN A N 1
ATOM 1978 C CA . GLN A 1 504 ? 171.403 193.141 229.881 1.00 26.35 268 GLN A CA 1
ATOM 1979 C C . GLN A 1 504 ? 172.726 192.487 229.506 1.00 26.35 268 GLN A C 1
ATOM 1980 O O . GLN A 1 504 ? 173.157 192.580 228.350 1.00 26.35 268 GLN A O 1
ATOM 1986 N N . LYS A 1 505 ? 173.388 191.835 230.464 1.00 27.68 269 LYS A N 1
ATOM 1987 C CA . LYS A 1 505 ? 174.656 191.171 230.185 1.00 27.68 269 LYS A CA 1
ATOM 1988 C C . LYS A 1 505 ? 174.520 190.095 229.114 1.00 27.68 269 LYS A C 1
ATOM 1989 O O . LYS A 1 505 ? 175.437 189.922 228.303 1.00 27.68 269 LYS A O 1
ATOM 1995 N N . LEU A 1 506 ? 173.381 189.400 229.069 1.00 24.08 270 LEU A N 1
ATOM 1996 C CA . LEU A 1 506 ? 173.105 188.419 228.027 1.00 24.08 270 LEU A CA 1
ATOM 1997 C C . LEU A 1 506 ? 173.165 189.012 226.627 1.00 24.08 270 LEU A C 1
ATOM 1998 O O . LEU A 1 506 ? 173.218 188.252 225.655 1.00 24.08 270 LEU A O 1
ATOM 2003 N N . SER A 1 507 ? 173.158 190.340 226.500 1.00 26.15 271 SER A N 1
ATOM 2004 C CA . SER A 1 507 ? 173.330 190.981 225.205 1.00 26.15 271 SER A CA 1
ATOM 2005 C C . SER A 1 507 ? 174.707 190.737 224.604 1.00 26.15 271 SER A C 1
ATOM 2006 O O . SER A 1 507 ? 174.887 190.977 223.405 1.00 26.15 271 SER A O 1
ATOM 2009 N N . ARG A 1 508 ? 175.680 190.275 225.395 1.00 27.63 272 ARG A N 1
ATOM 2010 C CA . ARG A 1 508 ? 177.002 190.005 224.839 1.00 27.63 272 ARG A CA 1
ATOM 2011 C C . ARG A 1 508 ? 176.998 188.809 223.895 1.00 27.63 272 ARG A C 1
ATOM 2012 O O . ARG A 1 508 ? 177.889 188.704 223.046 1.00 27.63 272 ARG A O 1
ATOM 2020 N N . TYR A 1 509 ? 176.025 187.911 224.025 1.00 21.40 273 TYR A N 1
ATOM 2021 C CA . TYR A 1 509 ? 175.926 186.772 223.127 1.00 21.40 273 TYR A CA 1
ATOM 2022 C C . TYR A 1 509 ? 175.439 187.217 221.751 1.00 21.40 273 TYR A C 1
ATOM 2023 O O . TYR A 1 509 ? 174.962 188.339 221.562 1.00 21.40 273 TYR A O 1
ATOM 2032 N N . GLU A 1 510 ? 175.570 186.317 220.780 1.00 18.85 274 GLU A N 1
ATOM 2033 C CA . GLU A 1 510 ? 175.070 186.594 219.441 1.00 18.85 274 GLU A CA 1
ATOM 2034 C C . GLU A 1 510 ? 173.547 186.624 219.457 1.00 18.85 274 GLU A C 1
ATOM 2035 O O . GLU A 1 510 ? 172.902 185.698 219.957 1.00 18.85 274 GLU A O 1
ATOM 2041 N N . LEU A 1 511 ? 172.973 187.692 218.911 1.00 15.18 275 LEU A N 1
ATOM 2042 C CA . LEU A 1 511 ? 171.531 187.880 218.952 1.00 15.18 275 LEU A CA 1
ATOM 2043 C C . LEU A 1 511 ? 170.839 187.037 217.891 1.00 15.18 275 LEU A C 1
ATOM 2044 O O . LEU A 1 511 ? 171.311 186.925 216.756 1.00 15.18 275 LEU A O 1
ATOM 2049 N N . TYR A 1 512 ? 169.712 186.441 218.270 1.00 9.34 276 TYR A N 1
ATOM 2050 C CA . TYR A 1 512 ? 168.847 185.742 217.330 1.00 9.34 276 TYR A CA 1
ATOM 2051 C C . TYR A 1 512 ? 167.800 186.721 216.813 1.00 9.34 276 TYR A C 1
ATOM 2052 O O . TYR A 1 512 ? 166.981 187.227 217.588 1.00 9.34 276 TYR A O 1
ATOM 2061 N N . GLN A 1 513 ? 167.828 186.988 215.511 1.00 13.79 277 GLN A N 1
ATOM 2062 C CA . GLN A 1 513 ? 166.923 187.970 214.931 1.00 13.79 277 GLN A CA 1
ATOM 2063 C C . GLN A 1 513 ? 165.509 187.409 214.850 1.00 13.79 277 GLN A C 1
ATOM 2064 O O . GLN A 1 513 ? 165.294 186.306 214.339 1.00 13.79 277 GLN A O 1
ATOM 2070 N N . ILE A 1 514 ? 164.546 188.172 215.353 1.00 13.89 278 ILE A N 1
ATOM 2071 C CA . ILE A 1 514 ? 163.139 187.779 215.332 1.00 13.89 278 ILE A CA 1
ATOM 2072 C C . ILE A 1 514 ? 162.510 188.511 214.151 1.00 13.89 278 ILE A C 1
ATOM 2073 O O . ILE A 1 514 ? 162.021 189.636 214.272 1.00 13.89 278 ILE A O 1
ATOM 2078 N N . ASN A 1 515 ? 162.523 187.861 212.991 1.00 11.26 279 ASN A N 1
ATOM 2079 C CA . ASN A 1 515 ? 161.935 188.394 211.772 1.00 11.26 279 ASN A CA 1
ATOM 2080 C C . ASN A 1 515 ? 161.081 187.311 211.124 1.00 11.26 279 ASN A C 1
ATOM 2081 O O . ASN A 1 515 ? 161.040 186.165 211.582 1.00 11.26 279 ASN A O 1
ATOM 2086 N N . ILE A 1 516 ? 160.391 187.677 210.049 1.00 12.71 280 ILE A N 1
ATOM 2087 C CA . ILE A 1 516 ? 159.476 186.753 209.383 1.00 12.71 280 ILE A CA 1
ATOM 2088 C C . ILE A 1 516 ? 159.841 186.639 207.907 1.00 12.71 280 ILE A C 1
ATOM 2089 O O . ILE A 1 516 ? 159.260 187.342 207.069 1.00 12.71 280 ILE A O 1
ATOM 2094 N N . PRO A 1 517 ? 160.799 185.789 207.546 1.00 7.23 281 PRO A N 1
ATOM 2095 C CA . PRO A 1 517 ? 161.017 185.494 206.127 1.00 7.23 281 PRO A CA 1
ATOM 2096 C C . PRO A 1 517 ? 159.853 184.702 205.554 1.00 7.23 281 PRO A C 1
ATOM 2097 O O . PRO A 1 517 ? 159.160 183.969 206.264 1.00 7.23 281 PRO A O 1
ATOM 2101 N N . LEU A 1 518 ? 159.641 184.858 204.251 1.00 14.91 282 LEU A N 1
ATOM 2102 C CA . LEU A 1 518 ? 158.521 184.219 203.566 1.00 14.91 282 LEU A CA 1
ATOM 2103 C C . LEU A 1 518 ? 158.939 182.819 203.130 1.00 14.91 282 LEU A C 1
ATOM 2104 O O . LEU A 1 518 ? 159.800 182.662 202.259 1.00 14.91 282 LEU A O 1
ATOM 2109 N N . PHE A 1 519 ? 158.325 181.803 203.735 1.00 12.31 283 PHE A N 1
ATOM 2110 C CA . PHE A 1 519 ? 158.599 180.408 203.419 1.00 12.31 283 PHE A CA 1
ATOM 2111 C C . PHE A 1 519 ? 157.289 179.707 203.093 1.00 12.31 283 PHE A C 1
ATOM 2112 O O . PHE A 1 519 ? 156.348 179.747 203.892 1.00 12.31 283 PHE A O 1
ATOM 2120 N N . LEU A 1 520 ? 157.235 179.059 201.929 1.00 13.79 284 LEU A N 1
ATOM 2121 C CA . LEU A 1 520 ? 156.031 178.354 201.503 1.00 13.79 284 LEU A CA 1
ATOM 2122 C C . LEU A 1 520 ? 156.314 177.439 200.318 1.00 13.79 284 LEU A C 1
ATOM 2123 O O . LEU A 1 520 ? 157.007 177.832 199.374 1.00 13.79 284 LEU A O 1
ATOM 2128 N N . GLY A 1 521 ? 155.784 176.221 200.358 1.00 17.30 285 GLY A N 1
ATOM 2129 C CA . GLY A 1 521 ? 155.900 175.309 199.239 1.00 17.30 285 GLY A CA 1
ATOM 2130 C C . GLY A 1 521 ? 157.241 174.610 199.167 1.00 17.30 285 GLY A C 1
ATOM 2131 O O . GLY A 1 521 ? 158.074 174.665 200.076 1.00 17.30 285 GLY A O 1
ATOM 2132 N N . LYS A 1 522 ? 157.444 173.930 198.041 1.00 19.29 286 LYS A N 1
ATOM 2133 C CA . LYS A 1 522 ? 158.671 173.199 197.770 1.00 19.29 286 LYS A CA 1
ATOM 2134 C C . LYS A 1 522 ? 159.219 173.595 196.406 1.00 19.29 286 LYS A C 1
ATOM 2135 O O . LYS A 1 522 ? 158.482 174.054 195.529 1.00 19.29 286 LYS A O 1
ATOM 2141 N N . GLN A 1 523 ? 160.528 173.423 196.238 1.00 19.06 287 GLN A N 1
ATOM 2142 C CA . GLN A 1 523 ? 161.208 173.786 195.004 1.00 19.06 287 GLN A CA 1
ATOM 2143 C C . GLN A 1 523 ? 162.108 172.645 194.557 1.00 19.06 287 GLN A C 1
ATOM 2144 O O . GLN A 1 523 ? 162.781 172.012 195.376 1.00 19.06 287 GLN A O 1
ATOM 2150 N N . ILE A 1 524 ? 162.112 172.388 193.252 1.00 28.72 288 ILE A N 1
ATOM 2151 C CA . ILE A 1 524 ? 162.945 171.366 192.634 1.00 28.72 288 ILE A CA 1
ATOM 2152 C C . ILE A 1 524 ? 163.894 172.075 191.681 1.00 28.72 288 ILE A C 1
ATOM 2153 O O . ILE A 1 524 ? 163.448 172.761 190.752 1.00 28.72 288 ILE A O 1
ATOM 2158 N N . ILE A 1 525 ? 165.195 171.911 191.903 1.00 32.40 289 ILE A N 1
ATOM 2159 C CA . ILE A 1 525 ? 166.223 172.514 191.063 1.00 32.40 289 ILE A CA 1
ATOM 2160 C C . ILE A 1 525 ? 166.848 171.410 190.222 1.00 32.40 289 ILE A C 1
ATOM 2161 O O . ILE A 1 525 ? 167.445 170.470 190.761 1.00 32.40 289 ILE A O 1
ATOM 2166 N N . SER A 1 526 ? 166.706 171.523 188.905 1.00 44.84 290 SER A N 1
ATOM 2167 C CA . SER A 1 526 ? 167.239 170.525 187.993 1.00 44.84 290 SER A CA 1
ATOM 2168 C C . SER A 1 526 ? 168.754 170.656 187.874 1.00 44.84 290 SER A C 1
ATOM 2169 O O . SER A 1 526 ? 169.337 171.717 188.114 1.00 44.84 290 SER A O 1
ATOM 2172 N N . THR A 1 527 ? 169.389 169.552 187.497 1.00 51.72 291 THR A N 1
ATOM 2173 C CA . THR A 1 527 ? 170.835 169.514 187.319 1.00 51.72 291 THR A CA 1
ATOM 2174 C C . THR A 1 527 ? 171.272 170.394 186.152 1.00 51.72 291 THR A C 1
ATOM 2175 O O . THR A 1 527 ? 172.117 170.002 185.348 1.00 51.72 291 THR A O 1
ATOM 2179 N N . LEU B 1 249 ? 181.367 183.373 242.650 1.00 37.40 13 LEU B N 1
ATOM 2180 C CA . LEU B 1 249 ? 181.923 182.380 241.738 1.00 37.40 13 LEU B CA 1
ATOM 2181 C C . LEU B 1 249 ? 182.446 183.037 240.466 1.00 37.40 13 LEU B C 1
ATOM 2182 O O . LEU B 1 249 ? 181.672 183.540 239.654 1.00 37.40 13 LEU B O 1
ATOM 2187 N N . ARG B 1 250 ? 183.770 183.033 240.299 1.00 34.92 14 ARG B N 1
ATOM 2188 C CA . ARG B 1 250 ? 184.364 183.592 239.091 1.00 34.92 14 ARG B CA 1
ATOM 2189 C C . ARG B 1 250 ? 184.077 182.738 237.863 1.00 34.92 14 ARG B C 1
ATOM 2190 O O . ARG B 1 250 ? 183.951 183.281 236.760 1.00 34.92 14 ARG B O 1
ATOM 2198 N N . ASN B 1 251 ? 183.956 181.422 238.030 1.00 26.14 15 ASN B N 1
ATOM 2199 C CA . ASN B 1 251 ? 183.672 180.512 236.924 1.00 26.14 15 ASN B CA 1
ATOM 2200 C C . ASN B 1 251 ? 182.439 179.698 237.293 1.00 26.14 15 ASN B C 1
ATOM 2201 O O . ASN B 1 251 ? 182.456 178.956 238.280 1.00 26.14 15 ASN B O 1
ATOM 2206 N N . PHE B 1 252 ? 181.376 179.837 236.505 1.00 26.55 16 PHE B N 1
ATOM 2207 C CA . PHE B 1 252 ? 180.114 179.162 236.772 1.00 26.55 16 PHE B CA 1
ATOM 2208 C C . PHE B 1 252 ? 179.987 177.819 236.064 1.00 26.55 16 PHE B C 1
ATOM 2209 O O . PHE B 1 252 ? 178.984 177.127 236.262 1.00 26.55 16 PHE B O 1
ATOM 2217 N N . CYS B 1 253 ? 180.967 177.435 235.250 1.00 19.15 17 CYS B N 1
ATOM 2218 C CA . CYS B 1 253 ? 180.898 176.158 234.553 1.00 19.15 17 CYS B CA 1
ATOM 2219 C C . CYS B 1 253 ? 181.061 175.009 235.540 1.00 19.15 17 CYS B C 1
ATOM 2220 O O . CYS B 1 253 ? 181.981 175.008 236.363 1.00 19.15 17 CYS B O 1
ATOM 2223 N N . VAL B 1 254 ? 180.159 174.027 235.456 1.00 20.47 18 VAL B N 1
ATOM 2224 C CA . VAL B 1 254 ? 180.225 172.876 236.347 1.00 20.47 18 VAL B CA 1
ATOM 2225 C C . VAL B 1 254 ? 181.449 172.014 236.063 1.00 20.47 18 VAL B C 1
ATOM 2226 O O . VAL B 1 254 ? 181.933 171.315 236.961 1.00 20.47 18 VAL B O 1
ATOM 2230 N N . PHE B 1 255 ? 181.974 172.053 234.841 1.00 15.35 19 PHE B N 1
ATOM 2231 C CA . PHE B 1 255 ? 183.153 171.281 234.472 1.00 15.35 19 PHE B CA 1
ATOM 2232 C C . PHE B 1 255 ? 184.451 172.054 234.661 1.00 15.35 19 PHE B C 1
ATOM 2233 O O . PHE B 1 255 ? 185.519 171.532 234.324 1.00 15.35 19 PHE B O 1
ATOM 2241 N N . SER B 1 256 ? 184.387 173.280 235.183 1.00 23.01 20 SER B N 1
ATOM 2242 C CA . SER B 1 256 ? 185.601 174.064 235.381 1.00 23.01 20 SER B CA 1
ATOM 2243 C C . SER B 1 256 ? 186.454 173.510 236.514 1.00 23.01 20 SER B C 1
ATOM 2244 O O . SER B 1 256 ? 187.662 173.767 236.560 1.00 23.01 20 SER B O 1
ATOM 2247 N N . SER B 1 257 ? 185.852 172.753 237.432 1.00 29.69 21 SER B N 1
ATOM 2248 C CA . SER B 1 257 ? 186.588 172.203 238.562 1.00 29.69 21 SER B CA 1
ATOM 2249 C C . SER B 1 257 ? 187.389 170.959 238.201 1.00 29.69 21 SER B C 1
ATOM 2250 O O . SER B 1 257 ? 188.146 170.467 239.045 1.00 29.69 21 SER B O 1
ATOM 2253 N N . VAL B 1 258 ? 187.245 170.443 236.985 1.00 33.36 22 VAL B N 1
ATOM 2254 C CA . VAL B 1 258 ? 187.968 169.246 236.567 1.00 33.36 22 VAL B CA 1
ATOM 2255 C C . VAL B 1 258 ? 189.424 169.617 236.312 1.00 33.36 22 VAL B C 1
ATOM 2256 O O . VAL B 1 258 ? 189.718 170.496 235.496 1.00 33.36 22 VAL B O 1
ATOM 2260 N N . LYS B 1 259 ? 190.333 168.948 237.009 1.00 46.09 23 LYS B N 1
ATOM 2261 C CA . LYS B 1 259 ? 191.763 169.186 236.905 1.00 46.09 23 LYS B CA 1
ATOM 2262 C C . LYS B 1 259 ? 192.499 167.859 236.822 1.00 46.09 23 LYS B C 1
ATOM 2263 O O . LYS B 1 259 ? 191.996 166.832 237.290 1.00 46.09 23 LYS B O 1
ATOM 2269 N N . PRO B 1 260 ? 193.687 167.844 236.215 1.00 57.61 24 PRO B N 1
ATOM 2270 C CA . PRO B 1 260 ? 194.522 166.631 236.244 1.00 57.61 24 PRO B CA 1
ATOM 2271 C C . PRO B 1 260 ? 194.842 166.240 237.680 1.00 57.61 24 PRO B C 1
ATOM 2272 O O . PRO B 1 260 ? 195.457 167.006 238.425 1.00 57.61 24 PRO B O 1
ATOM 2276 N N . LEU B 1 261 ? 194.415 165.036 238.065 1.00 57.65 25 LEU B N 1
ATOM 2277 C CA . LEU B 1 261 ? 194.597 164.594 239.444 1.00 57.65 25 LEU B CA 1
ATOM 2278 C C . LEU B 1 261 ? 196.065 164.329 239.756 1.00 57.65 25 LEU B C 1
ATOM 2279 O O . LEU B 1 261 ? 196.511 164.526 240.892 1.00 57.65 25 LEU B O 1
ATOM 2284 N N . ASP B 1 262 ? 196.831 163.877 238.761 1.00 60.38 26 ASP B N 1
ATOM 2285 C CA . ASP B 1 262 ? 198.207 163.464 239.019 1.00 60.38 26 ASP B CA 1
ATOM 2286 C C . ASP B 1 262 ? 199.113 164.652 239.331 1.00 60.38 26 ASP B C 1
ATOM 2287 O O . ASP B 1 262 ? 199.891 164.609 240.291 1.00 60.38 26 ASP B O 1
ATOM 2292 N N . PHE B 1 263 ? 199.025 165.721 238.542 1.00 72.56 27 PHE B N 1
ATOM 2293 C CA . PHE B 1 263 ? 199.968 166.824 238.669 1.00 72.56 27 PHE B CA 1
ATOM 2294 C C . PHE B 1 263 ? 199.396 168.047 237.967 1.00 72.56 27 PHE B C 1
ATOM 2295 O O . PHE B 1 263 ? 199.023 167.994 236.793 1.00 72.56 27 PHE B O 1
ATOM 2303 N N . CYS B 1 264 ? 199.334 169.154 238.708 1.00 85.15 28 CYS B N 1
ATOM 2304 C CA . CYS B 1 264 ? 198.713 170.374 238.205 1.00 85.15 28 CYS B CA 1
ATOM 2305 C C . CYS B 1 264 ? 199.556 171.609 238.502 1.00 85.15 28 CYS B C 1
ATOM 2306 O O . CYS B 1 264 ? 199.040 172.605 239.020 1.00 85.15 28 CYS B O 1
ATOM 2309 N N . ASP B 1 265 ? 200.852 171.555 238.184 1.00 83.08 29 ASP B N 1
ATOM 2310 C CA . ASP B 1 265 ? 201.726 172.700 238.425 1.00 83.08 29 ASP B CA 1
ATOM 2311 C C . ASP B 1 265 ? 201.259 173.929 237.655 1.00 83.08 29 ASP B C 1
ATOM 2312 O O . ASP B 1 265 ? 201.221 175.037 238.202 1.00 83.08 29 ASP B O 1
ATOM 2317 N N . GLN B 1 266 ? 200.901 173.752 236.383 1.00 75.85 30 GLN B N 1
ATOM 2318 C CA . GLN B 1 266 ? 200.412 174.860 235.563 1.00 75.85 30 GLN B CA 1
ATOM 2319 C C . GLN B 1 266 ? 199.395 174.283 234.582 1.00 75.85 30 GLN B C 1
ATOM 2320 O O . GLN B 1 266 ? 199.772 173.759 233.530 1.00 75.85 30 GLN B O 1
ATOM 2326 N N . TYR B 1 267 ? 198.116 174.378 234.936 1.00 61.82 31 TYR B N 1
ATOM 2327 C CA . TYR B 1 267 ? 197.032 173.866 234.112 1.00 61.82 31 TYR B CA 1
ATOM 2328 C C . TYR B 1 267 ? 195.967 174.939 233.953 1.00 61.82 31 TYR B C 1
ATOM 2329 O O . TYR B 1 267 ? 195.613 175.624 234.917 1.00 61.82 31 TYR B O 1
ATOM 2338 N N . SER B 1 268 ? 195.459 175.081 232.731 1.00 56.27 32 SER B N 1
ATOM 2339 C CA . SER B 1 268 ? 194.419 176.049 232.413 1.00 56.27 32 SER B CA 1
ATOM 2340 C C . SER B 1 268 ? 193.170 175.307 231.964 1.00 56.27 32 SER B C 1
ATOM 2341 O O . SER B 1 268 ? 193.244 174.421 231.106 1.00 56.27 32 SER B O 1
ATOM 2344 N N . SER B 1 269 ? 192.030 175.667 232.547 1.00 44.14 33 SER B N 1
ATOM 2345 C CA . SER B 1 269 ? 190.779 175.023 232.184 1.00 44.14 33 SER B CA 1
ATOM 2346 C C . SER B 1 269 ? 190.399 175.382 230.749 1.00 44.14 33 SER B C 1
ATOM 2347 O O . SER B 1 269 ? 190.649 176.506 230.300 1.00 44.14 33 SER B O 1
ATOM 2350 N N . PRO B 1 270 ? 189.796 174.454 230.005 1.00 37.29 34 PRO B N 1
ATOM 2351 C CA . PRO B 1 270 ? 189.395 174.744 228.624 1.00 37.29 34 PRO B CA 1
ATOM 2352 C C . PRO B 1 270 ? 188.094 175.521 228.496 1.00 37.29 34 PRO B C 1
ATOM 2353 O O . PRO B 1 270 ? 187.562 175.621 227.387 1.00 37.29 34 PRO B O 1
ATOM 2357 N N . CYS B 1 271 ? 187.572 176.064 229.593 1.00 27.49 35 CYS B N 1
ATOM 2358 C CA . CYS B 1 271 ? 186.334 176.826 229.536 1.00 27.49 35 CYS B CA 1
ATOM 2359 C C . CYS B 1 271 ? 186.520 178.090 228.706 1.00 27.49 35 CYS B C 1
ATOM 2360 O O . CYS B 1 271 ? 187.576 178.727 228.741 1.00 27.49 35 CYS B O 1
ATOM 2363 N N . SER B 1 272 ? 185.483 178.448 227.954 1.00 25.11 36 SER B N 1
ATOM 2364 C CA . SER B 1 272 ? 185.533 179.615 227.089 1.00 25.11 36 SER B CA 1
ATOM 2365 C C . SER B 1 272 ? 185.359 180.892 227.909 1.00 25.11 36 SER B C 1
ATOM 2366 O O . SER B 1 272 ? 185.202 180.865 229.133 1.00 25.11 36 SER B O 1
ATOM 2369 N N . SER B 1 273 ? 185.388 182.035 227.219 1.00 27.84 37 SER B N 1
ATOM 2370 C CA . SER B 1 273 ? 185.293 183.325 227.893 1.00 27.84 37 SER B CA 1
ATOM 2371 C C . SER B 1 273 ? 183.915 183.575 228.491 1.00 27.84 37 SER B C 1
ATOM 2372 O O . SER B 1 273 ? 183.769 184.481 229.318 1.00 27.84 37 SER B O 1
ATOM 2375 N N . ASP B 1 274 ? 182.906 182.800 228.097 1.00 24.36 38 ASP B N 1
ATOM 2376 C CA . ASP B 1 274 ? 181.558 182.966 228.624 1.00 24.36 38 ASP B CA 1
ATOM 2377 C C . ASP B 1 274 ? 181.335 182.212 229.928 1.00 24.36 38 ASP B C 1
ATOM 2378 O O . ASP B 1 274 ? 180.217 182.230 230.451 1.00 24.36 38 ASP B O 1
ATOM 2383 N N . ALA B 1 275 ? 182.359 181.540 230.455 1.00 25.00 39 ALA B N 1
ATOM 2384 C CA . ALA B 1 275 ? 182.203 180.808 231.704 1.00 25.00 39 ALA B CA 1
ATOM 2385 C C . ALA B 1 275 ? 182.123 181.730 232.914 1.00 25.00 39 ALA B C 1
ATOM 2386 O O . ALA B 1 275 ? 181.731 181.279 233.995 1.00 25.00 39 ALA B O 1
ATOM 2388 N N . THR B 1 276 ? 182.482 183.002 232.759 1.00 28.63 40 THR B N 1
ATOM 2389 C CA . THR B 1 276 ? 182.501 183.948 233.867 1.00 28.63 40 THR B CA 1
ATOM 2390 C C . THR B 1 276 ? 181.206 184.740 234.007 1.00 28.63 40 THR B C 1
ATOM 2391 O O . THR B 1 276 ? 181.105 185.570 234.916 1.00 28.63 40 THR B O 1
ATOM 2395 N N . VAL B 1 277 ? 180.221 184.510 233.143 1.00 26.28 41 VAL B N 1
ATOM 2396 C CA . VAL B 1 277 ? 178.948 185.220 233.196 1.00 26.28 41 VAL B CA 1
ATOM 2397 C C . VAL B 1 277 ? 177.874 184.265 233.701 1.00 26.28 41 VAL B C 1
ATOM 2398 O O . VAL B 1 277 ? 177.828 183.095 233.298 1.00 26.28 41 VAL B O 1
ATOM 2402 N N . ASP B 1 278 ? 177.032 184.752 234.612 1.00 26.22 42 ASP B N 1
ATOM 2403 C CA . ASP B 1 278 ? 175.989 183.930 235.229 1.00 26.22 42 ASP B CA 1
ATOM 2404 C C . ASP B 1 278 ? 174.710 184.004 234.394 1.00 26.22 42 ASP B C 1
ATOM 2405 O O . ASP B 1 278 ? 173.738 184.685 234.726 1.00 26.22 42 ASP B O 1
ATOM 2410 N N . ASP B 1 279 ? 174.726 183.269 233.284 1.00 20.00 43 ASP B N 1
ATOM 2411 C CA . ASP B 1 279 ? 173.575 183.202 232.394 1.00 20.00 43 ASP B CA 1
ATOM 2412 C C . ASP B 1 279 ? 172.568 182.133 232.800 1.00 20.00 43 ASP B C 1
ATOM 2413 O O . ASP B 1 279 ? 171.537 181.994 232.134 1.00 20.00 43 ASP B O 1
ATOM 2418 N N . GLY B 1 280 ? 172.839 181.380 233.866 1.00 14.60 44 GLY B N 1
ATOM 2419 C CA . GLY B 1 280 ? 171.932 180.360 234.342 1.00 14.60 44 GLY B CA 1
ATOM 2420 C C . GLY B 1 280 ? 172.160 178.978 233.772 1.00 14.60 44 GLY B C 1
ATOM 2421 O O . GLY B 1 280 ? 171.572 178.014 234.277 1.00 14.60 44 GLY B O 1
ATOM 2422 N N . TRP B 1 281 ? 172.991 178.848 232.736 1.00 14.76 45 TRP B N 1
ATOM 2423 C CA . TRP B 1 281 ? 173.286 177.529 232.188 1.00 14.76 45 TRP B CA 1
ATOM 2424 C C . TRP B 1 281 ? 174.180 176.730 233.126 1.00 14.76 45 TRP B C 1
ATOM 2425 O O . TRP B 1 281 ? 174.032 175.508 233.242 1.00 14.76 45 TRP B O 1
ATOM 2436 N N . PHE B 1 282 ? 175.119 177.406 233.792 1.00 18.80 46 PHE B N 1
ATOM 2437 C CA . PHE B 1 282 ? 176.145 176.783 234.628 1.00 18.80 46 PHE B CA 1
ATOM 2438 C C . PHE B 1 282 ? 177.035 175.836 233.831 1.00 18.80 46 PHE B C 1
ATOM 2439 O O . PHE B 1 282 ? 177.744 175.007 234.409 1.00 18.80 46 PHE B O 1
ATOM 2447 N N . VAL B 1 283 ? 176.999 175.948 232.506 1.00 14.40 47 VAL B N 1
ATOM 2448 C CA . VAL B 1 283 ? 177.879 175.216 231.605 1.00 14.40 47 VAL B CA 1
ATOM 2449 C C . VAL B 1 283 ? 178.408 176.206 230.579 1.00 14.40 47 VAL B C 1
ATOM 2450 O O . VAL B 1 283 ? 177.628 176.940 229.963 1.00 14.40 47 VAL B O 1
ATOM 2454 N N . CYS B 1 284 ? 179.725 176.233 230.398 1.00 14.87 48 CYS B N 1
ATOM 2455 C CA . CYS B 1 284 ? 180.311 177.144 229.429 1.00 14.87 48 CYS B CA 1
ATOM 2456 C C . CYS B 1 284 ? 179.972 176.697 228.010 1.00 14.87 48 CYS B C 1
ATOM 2457 O O . CYS B 1 284 ? 179.563 175.559 227.767 1.00 14.87 48 CYS B O 1
ATOM 2460 N N . GLU B 1 285 ? 180.138 177.624 227.063 1.00 17.56 49 GLU B N 1
ATOM 2461 C CA . GLU B 1 285 ? 179.794 177.329 225.676 1.00 17.56 49 GLU B CA 1
ATOM 2462 C C . GLU B 1 285 ? 180.666 176.214 225.115 1.00 17.56 49 GLU B C 1
ATOM 2463 O O . GLU B 1 285 ? 180.189 175.374 224.343 1.00 17.56 49 GLU B O 1
ATOM 2469 N N . TYR B 1 286 ? 181.948 176.189 225.487 1.00 17.97 50 TYR B N 1
ATOM 2470 C CA . TYR B 1 286 ? 182.829 175.118 225.032 1.00 17.97 50 TYR B CA 1
ATOM 2471 C C . TYR B 1 286 ? 182.342 173.759 225.519 1.00 17.97 50 TYR B C 1
ATOM 2472 O O . TYR B 1 286 ? 182.227 172.811 224.735 1.00 17.97 50 TYR B O 1
ATOM 2481 N N . HIS B 1 287 ? 182.042 173.648 226.814 1.00 12.72 51 HIS B N 1
ATOM 2482 C CA . HIS B 1 287 ? 181.597 172.371 227.360 1.00 12.72 51 HIS B CA 1
ATOM 2483 C C . HIS B 1 287 ? 180.205 171.997 226.872 1.00 12.72 51 HIS B C 1
ATOM 2484 O O . HIS B 1 287 ? 179.931 170.813 226.645 1.00 12.72 51 HIS B O 1
ATOM 2491 N N . ALA B 1 288 ? 179.318 172.981 226.705 1.00 14.72 52 ALA B N 1
ATOM 2492 C CA . ALA B 1 288 ? 178.004 172.694 226.141 1.00 14.72 52 ALA B CA 1
ATOM 2493 C C . ALA B 1 288 ? 178.124 172.164 224.719 1.00 14.72 52 ALA B C 1
ATOM 2494 O O . ALA B 1 288 ? 177.457 171.190 224.354 1.00 14.72 52 ALA B O 1
ATOM 2496 N N . SER B 1 289 ? 178.988 172.780 223.910 1.00 18.75 53 SER B N 1
ATOM 2497 C CA . SER B 1 289 ? 179.221 172.292 222.556 1.00 18.75 53 SER B CA 1
ATOM 2498 C C . SER B 1 289 ? 179.826 170.894 222.569 1.00 18.75 53 SER B C 1
ATOM 2499 O O . SER B 1 289 ? 179.460 170.041 221.752 1.00 18.75 53 SER B O 1
ATOM 2502 N N . ARG B 1 290 ? 180.760 170.642 223.489 1.00 16.37 54 ARG B N 1
ATOM 2503 C CA . ARG B 1 290 ? 181.436 169.349 223.530 1.00 16.37 54 ARG B CA 1
ATOM 2504 C C . ARG B 1 290 ? 180.491 168.228 223.945 1.00 16.37 54 ARG B C 1
ATOM 2505 O O . ARG B 1 290 ? 180.506 167.146 223.348 1.00 16.37 54 ARG B O 1
ATOM 2513 N N . PHE B 1 291 ? 179.662 168.461 224.963 1.00 11.30 55 PHE B N 1
ATOM 2514 C CA . PHE B 1 291 ? 178.842 167.403 225.545 1.00 11.30 55 PHE B CA 1
ATOM 2515 C C . PHE B 1 291 ? 177.422 167.392 224.989 1.00 11.30 55 PHE B C 1
ATOM 2516 O O . PHE B 1 291 ? 176.971 166.375 224.454 1.00 11.30 55 PHE B O 1
ATOM 2524 N N . PHE B 1 292 ? 176.705 168.506 225.108 1.00 11.94 56 PHE B N 1
ATOM 2525 C CA . PHE B 1 292 ? 175.299 168.565 224.739 1.00 11.94 56 PHE B CA 1
ATOM 2526 C C . PHE B 1 292 ? 175.072 169.049 223.314 1.00 11.94 56 PHE B C 1
ATOM 2527 O O . PHE B 1 292 ? 173.917 169.144 222.886 1.00 11.94 56 PHE B O 1
ATOM 2535 N N . LYS B 1 293 ? 176.140 169.356 222.576 1.00 14.69 57 LYS B N 1
ATOM 2536 C CA . LYS B 1 293 ? 176.064 169.662 221.146 1.00 14.69 57 LYS B CA 1
ATOM 2537 C C . LYS B 1 293 ? 175.145 170.852 220.868 1.00 14.69 57 LYS B C 1
ATOM 2538 O O . LYS B 1 293 ? 174.199 170.766 220.084 1.00 14.69 57 LYS B O 1
ATOM 2544 N N . MET B 1 294 ? 175.435 171.976 221.520 1.00 15.28 58 MET B N 1
ATOM 2545 C CA . MET B 1 294 ? 174.664 173.190 221.301 1.00 15.28 58 MET B CA 1
ATOM 2546 C C . MET B 1 294 ? 175.507 174.402 221.668 1.00 15.28 58 MET B C 1
ATOM 2547 O O . MET B 1 294 ? 176.483 174.305 222.416 1.00 15.28 58 MET B O 1
ATOM 2552 N N . GLU B 1 295 ? 175.111 175.547 221.125 1.00 17.29 59 GLU B N 1
ATOM 2553 C CA . GLU B 1 295 ? 175.724 176.832 221.429 1.00 17.29 59 GLU B CA 1
ATOM 2554 C C . GLU B 1 295 ? 174.684 177.760 222.044 1.00 17.29 59 GLU B C 1
ATOM 2555 O O . GLU B 1 295 ? 173.496 177.439 222.111 1.00 17.29 59 GLU B O 1
ATOM 2561 N N . LYS B 1 296 ? 175.138 178.929 222.481 1.00 12.59 60 LYS B N 1
ATOM 2562 C CA . LYS B 1 296 ? 174.286 179.897 223.157 1.00 12.59 60 LYS B CA 1
ATOM 2563 C C . LYS B 1 296 ? 173.907 181.028 222.209 1.00 12.59 60 LYS B C 1
ATOM 2564 O O . LYS B 1 296 ? 174.735 181.495 221.422 1.00 12.59 60 LYS B O 1
ATOM 2570 N N . LEU B 1 297 ? 172.651 181.468 222.292 1.00 9.47 61 LEU B N 1
ATOM 2571 C CA . LEU B 1 297 ? 172.169 182.605 221.527 1.00 9.47 61 LEU B CA 1
ATOM 2572 C C . LEU B 1 297 ? 171.322 183.489 222.429 1.00 9.47 61 LEU B C 1
ATOM 2573 O O . LEU B 1 297 ? 170.686 183.010 223.373 1.00 9.47 61 LEU B O 1
ATOM 2578 N N . ALA B 1 298 ? 171.308 184.781 222.123 1.00 12.61 62 ALA B N 1
ATOM 2579 C CA . ALA B 1 298 ? 170.552 185.759 222.890 1.00 12.61 62 ALA B CA 1
ATOM 2580 C C . ALA B 1 298 ? 169.284 186.147 222.142 1.00 12.61 62 ALA B C 1
ATOM 2581 O O . ALA B 1 298 ? 169.315 186.407 220.936 1.00 12.61 62 ALA B O 1
ATOM 2583 N N . LEU B 1 299 ? 168.169 186.179 222.866 1.00 11.21 63 LEU B N 1
ATOM 2584 C CA . LEU B 1 299 ? 166.874 186.560 222.318 1.00 11.21 63 LEU B CA 1
ATOM 2585 C C . LEU B 1 299 ? 166.377 187.776 223.085 1.00 11.21 63 LEU B C 1
ATOM 2586 O O . LEU B 1 299 ? 166.257 187.730 224.314 1.00 11.21 63 LEU B O 1
ATOM 2591 N N . ALA B 1 300 ? 166.097 188.858 222.366 1.00 13.89 64 ALA B N 1
ATOM 2592 C CA . ALA B 1 300 ? 165.689 190.122 222.963 1.00 13.89 64 ALA B CA 1
ATOM 2593 C C . ALA B 1 300 ? 164.214 190.372 222.686 1.00 13.89 64 ALA B C 1
ATOM 2594 O O . ALA B 1 300 ? 163.773 190.296 221.534 1.00 13.89 64 ALA B O 1
ATOM 2596 N N . ILE B 1 301 ? 163.462 190.668 223.736 1.00 16.65 65 ILE B N 1
ATOM 2597 C CA . ILE B 1 301 ? 162.045 191.003 223.651 1.00 16.65 65 ILE B CA 1
ATOM 2598 C C . ILE B 1 301 ? 161.892 192.477 224.008 1.00 16.65 65 ILE B C 1
ATOM 2599 O O . ILE B 1 301 ? 162.225 192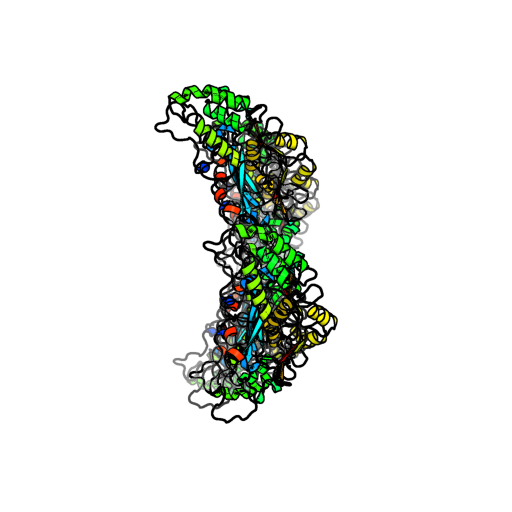.871 225.134 1.00 16.65 65 ILE B O 1
ATOM 2604 N N . PRO B 1 302 ? 161.424 193.322 223.095 1.00 19.15 66 PRO B N 1
ATOM 2605 C CA . PRO B 1 302 ? 161.177 194.725 223.431 1.00 19.15 66 PRO B CA 1
ATOM 2606 C C . PRO B 1 302 ? 159.829 194.915 224.113 1.00 19.15 66 PRO B C 1
ATOM 2607 O O . PRO B 1 302 ? 158.942 194.060 224.062 1.00 19.15 66 PRO B O 1
ATOM 2611 N N . ASP B 1 303 ? 159.690 196.070 224.759 1.00 26.24 67 ASP B N 1
ATOM 2612 C CA . ASP B 1 303 ? 158.495 196.400 225.524 1.00 26.24 67 ASP B CA 1
ATOM 2613 C C . ASP B 1 303 ? 157.646 197.475 224.864 1.00 26.24 67 ASP B C 1
ATOM 2614 O O . ASP B 1 303 ? 156.421 197.337 224.787 1.00 26.24 67 ASP B O 1
ATOM 2619 N N . GLY B 1 304 ? 158.267 198.546 224.379 1.00 29.04 68 GLY B N 1
ATOM 2620 C CA . GLY B 1 304 ? 157.536 199.654 223.798 1.00 29.04 68 GLY B CA 1
ATOM 2621 C C . GLY B 1 304 ? 158.114 200.989 224.217 1.00 29.04 68 GLY B C 1
ATOM 2622 O O . GLY B 1 304 ? 157.873 202.015 223.576 1.00 29.04 68 GLY B O 1
ATOM 2623 N N . THR B 1 305 ? 158.884 200.978 225.304 1.00 29.62 69 THR B N 1
ATOM 2624 C CA . THR B 1 305 ? 159.558 202.168 225.804 1.00 29.62 69 THR B CA 1
ATOM 2625 C C . THR B 1 305 ? 161.005 202.266 225.340 1.00 29.62 69 THR B C 1
ATOM 2626 O O . THR B 1 305 ? 161.493 203.374 225.091 1.00 29.62 69 THR B O 1
ATOM 2630 N N . GLY B 1 306 ? 161.687 201.135 225.183 1.00 30.60 70 GLY B N 1
ATOM 2631 C CA . GLY B 1 306 ? 163.080 201.138 224.781 1.00 30.60 70 GLY B CA 1
ATOM 2632 C C . GLY B 1 306 ? 163.935 200.199 225.606 1.00 30.60 70 GLY B C 1
ATOM 2633 O O . GLY B 1 306 ? 165.165 200.223 225.513 1.00 30.60 70 GLY B O 1
ATOM 2634 N N . ASN B 1 307 ? 163.291 199.365 226.417 1.00 25.68 71 ASN B N 1
ATOM 2635 C CA . ASN B 1 307 ? 163.978 198.380 227.239 1.00 25.68 71 ASN B CA 1
ATOM 2636 C C . ASN B 1 307 ? 163.803 196.992 226.638 1.00 25.68 71 ASN B C 1
ATOM 2637 O O . ASN B 1 307 ? 162.733 196.657 226.122 1.00 25.68 71 ASN B O 1
ATOM 2642 N N . ASN B 1 308 ? 164.860 196.188 226.705 1.00 19.10 72 ASN B N 1
ATOM 2643 C CA . ASN B 1 308 ? 164.871 194.848 226.136 1.00 19.10 72 ASN B CA 1
ATOM 2644 C C . ASN B 1 308 ? 165.058 193.824 227.245 1.00 19.10 72 ASN B C 1
ATOM 2645 O O . ASN B 1 308 ? 165.963 193.961 228.074 1.00 19.10 72 ASN B O 1
ATOM 2650 N N . TYR B 1 309 ? 164.204 192.806 227.259 1.00 20.55 73 TYR B N 1
ATOM 2651 C CA . TYR B 1 309 ? 164.373 191.668 228.151 1.00 20.55 73 TYR B CA 1
ATOM 2652 C C . TYR B 1 309 ? 165.107 190.565 227.400 1.00 20.55 73 TYR B C 1
ATOM 2653 O O . TYR B 1 309 ? 164.695 190.174 226.303 1.00 20.55 73 TYR B O 1
ATOM 2662 N N . TYR B 1 310 ? 166.194 190.073 227.983 1.00 18.70 74 TYR B N 1
ATOM 2663 C CA . TYR B 1 310 ? 167.075 189.136 227.302 1.00 18.70 74 TYR B CA 1
ATOM 2664 C C . TYR B 1 310 ? 166.893 187.725 227.845 1.00 18.70 74 TYR B C 1
ATOM 2665 O O . TYR B 1 310 ? 166.680 187.528 229.044 1.00 18.70 74 TYR B O 1
ATOM 2674 N N . ARG B 1 311 ? 166.973 186.750 226.944 1.00 12.97 75 ARG B N 1
ATOM 2675 C CA . ARG B 1 311 ? 166.829 185.344 227.281 1.00 12.97 75 ARG B CA 1
ATOM 2676 C C . ARG B 1 311 ? 167.880 184.551 226.518 1.00 12.97 75 ARG B C 1
ATOM 2677 O O . ARG B 1 311 ? 168.385 184.989 225.483 1.00 12.97 75 ARG B O 1
ATOM 2685 N N . THR B 1 312 ? 168.211 183.376 227.040 1.00 10.64 76 THR B N 1
ATOM 2686 C CA . THR B 1 312 ? 169.132 182.466 226.377 1.00 10.64 76 THR B CA 1
ATOM 2687 C C . THR B 1 312 ? 168.354 181.392 225.632 1.00 10.64 76 THR B C 1
ATOM 2688 O O . THR B 1 312 ? 167.330 180.902 226.116 1.00 10.64 76 THR B O 1
ATOM 2692 N N . VAL B 1 313 ? 168.842 181.036 224.448 1.00 10.80 77 VAL B N 1
ATOM 2693 C CA . VAL B 1 313 ? 168.256 179.969 223.649 1.00 10.80 77 VAL B CA 1
ATOM 2694 C C . VAL B 1 313 ? 169.385 179.112 223.093 1.00 10.80 77 VAL B C 1
ATOM 2695 O O . VAL B 1 313 ? 170.454 179.620 222.737 1.00 10.80 77 VAL B O 1
ATOM 2699 N N . GLY B 1 314 ? 169.161 177.801 223.053 1.00 12.03 78 GLY B N 1
ATOM 2700 C CA . GLY B 1 314 ? 170.162 176.900 222.517 1.00 12.03 78 GLY B CA 1
ATOM 2701 C C . GLY B 1 314 ? 170.103 176.844 220.998 1.00 12.03 78 GLY B C 1
ATOM 2702 O O . GLY B 1 314 ? 169.032 176.833 220.393 1.00 12.03 78 GLY B O 1
ATOM 2703 N N . LYS B 1 315 ? 171.281 176.821 220.386 1.00 11.27 79 LYS B N 1
ATOM 2704 C CA . LYS B 1 315 ? 171.430 176.642 218.948 1.00 11.27 79 LYS B CA 1
ATOM 2705 C C . LYS B 1 315 ? 171.961 175.238 218.703 1.00 11.27 79 LYS B C 1
ATOM 2706 O O . LYS B 1 315 ? 173.058 174.901 219.161 1.00 11.27 79 LYS B O 1
ATOM 2712 N N . SER B 1 316 ? 171.183 174.429 217.990 1.00 8.69 80 SER B N 1
ATOM 2713 C CA . SER B 1 316 ? 171.539 173.034 217.778 1.00 8.69 80 SER B CA 1
ATOM 2714 C C . SER B 1 316 ? 172.685 172.908 216.782 1.00 8.69 80 SER B C 1
ATOM 2715 O O . SER B 1 316 ? 172.696 173.558 215.733 1.00 8.69 80 SER B O 1
ATOM 2718 N N . LEU B 1 317 ? 173.655 172.062 217.120 1.00 8.95 81 LEU B N 1
ATOM 2719 C CA . LEU B 1 317 ? 174.767 171.744 216.237 1.00 8.95 81 LEU B CA 1
ATOM 2720 C C . LEU B 1 317 ? 174.564 170.436 215.486 1.00 8.95 81 LEU B C 1
ATOM 2721 O O . LEU B 1 317 ? 175.471 170.000 214.771 1.00 8.95 81 LEU B O 1
ATOM 2726 N N . VAL B 1 318 ? 173.404 169.805 215.631 1.00 9.90 82 VAL B N 1
ATOM 2727 C CA . VAL B 1 318 ? 173.140 168.520 214.995 1.00 9.90 82 VAL B CA 1
ATOM 2728 C C . VAL B 1 318 ? 172.747 168.750 213.542 1.00 9.90 82 VAL B C 1
ATOM 2729 O O . VAL B 1 318 ? 171.831 169.527 213.248 1.00 9.90 82 VAL B O 1
ATOM 2733 N N . ASP B 1 319 ? 173.442 168.077 212.630 1.00 17.56 83 ASP B N 1
ATOM 2734 C CA . ASP B 1 319 ? 173.118 168.163 211.217 1.00 17.56 83 ASP B CA 1
ATOM 2735 C C . ASP B 1 319 ? 171.919 167.278 210.888 1.00 17.56 83 ASP B C 1
ATOM 2736 O O . ASP B 1 319 ? 171.534 166.393 211.656 1.00 17.56 83 ASP B O 1
ATOM 2741 N N . ASP B 1 320 ? 171.325 167.532 209.721 1.00 20.39 84 ASP B N 1
ATOM 2742 C CA . ASP B 1 320 ? 170.166 166.764 209.284 1.00 20.39 84 ASP B CA 1
ATOM 2743 C C . ASP B 1 320 ? 170.510 165.331 208.895 1.00 20.39 84 ASP B C 1
ATOM 2744 O O . ASP B 1 320 ? 169.595 164.512 208.754 1.00 20.39 84 ASP B O 1
ATOM 2749 N N . LYS B 1 321 ? 171.790 165.010 208.719 1.00 25.78 85 LYS B N 1
ATOM 2750 C CA . LYS B 1 321 ? 172.207 163.659 208.371 1.00 25.78 85 LYS B CA 1
ATOM 2751 C C . LYS B 1 321 ? 172.433 162.768 209.586 1.00 25.78 85 LYS B C 1
ATOM 2752 O O . LYS B 1 321 ? 172.640 161.562 209.417 1.00 25.78 85 LYS B O 1
ATOM 2758 N N . ALA B 1 322 ? 172.403 163.325 210.794 1.00 21.28 86 ALA B N 1
ATOM 2759 C CA . ALA B 1 322 ? 172.604 162.527 211.994 1.00 21.28 86 ALA B CA 1
ATOM 2760 C C . ALA B 1 322 ? 171.428 161.583 212.217 1.00 21.28 86 ALA B C 1
ATOM 2761 O O . ALA B 1 322 ? 170.283 161.887 211.874 1.00 21.28 86 ALA B O 1
ATOM 2763 N N . GLU B 1 323 ? 171.724 160.421 212.798 1.00 23.13 87 GLU B N 1
ATOM 2764 C CA . GLU B 1 323 ? 170.725 159.390 213.033 1.00 23.13 87 GLU B CA 1
ATOM 2765 C C . GLU B 1 323 ? 170.840 158.863 214.456 1.00 23.13 87 GLU B C 1
ATOM 2766 O O . GLU B 1 323 ? 171.933 158.793 215.025 1.00 23.13 87 GLU B O 1
ATOM 2772 N N . GLY B 1 324 ? 169.694 158.486 215.019 1.00 20.81 88 GLY B N 1
ATOM 2773 C CA . GLY B 1 324 ? 169.676 157.845 216.325 1.00 20.81 88 GLY B CA 1
ATOM 2774 C C . GLY B 1 324 ? 170.234 158.735 217.418 1.00 20.81 88 GLY B C 1
ATOM 2775 O O . GLY B 1 324 ? 169.900 159.921 217.522 1.00 20.81 88 GLY B O 1
ATOM 2776 N N . ILE B 1 325 ? 171.108 158.155 218.246 1.00 19.24 89 ILE B N 1
ATOM 2777 C CA . ILE B 1 325 ? 171.667 158.866 219.390 1.00 19.24 89 ILE B CA 1
ATOM 2778 C C . ILE B 1 325 ? 172.519 160.058 218.990 1.00 19.24 89 ILE B C 1
ATOM 2779 O O . ILE B 1 325 ? 172.826 160.900 219.842 1.00 19.24 89 ILE B O 1
ATOM 2784 N N . GLU B 1 326 ? 172.914 160.152 217.719 1.00 19.71 90 GLU B N 1
ATOM 2785 C CA . GLU B 1 326 ? 173.631 161.331 217.253 1.00 19.71 90 GLU B CA 1
ATOM 2786 C C . GLU B 1 326 ? 172.743 162.568 217.232 1.00 19.71 90 GLU B C 1
ATOM 2787 O O . GLU B 1 326 ? 173.262 163.688 217.192 1.00 19.71 90 GLU B O 1
ATOM 2793 N N . ARG B 1 327 ? 171.424 162.392 217.263 1.00 15.82 91 ARG B N 1
ATOM 2794 C CA . ARG B 1 327 ? 170.488 163.507 217.304 1.00 15.82 91 ARG B CA 1
ATOM 2795 C C . ARG B 1 327 ? 170.079 163.888 218.721 1.00 15.82 91 ARG B C 1
ATOM 2796 O O . ARG B 1 327 ? 169.266 164.803 218.889 1.00 15.82 91 ARG B O 1
ATOM 2804 N N . ILE B 1 328 ? 170.613 163.215 219.735 1.00 14.79 92 ILE B N 1
ATOM 2805 C CA . ILE B 1 328 ? 170.263 163.510 221.120 1.00 14.79 92 ILE B CA 1
ATOM 2806 C C . ILE B 1 328 ? 171.071 164.714 221.585 1.00 14.79 92 ILE B C 1
ATOM 2807 O O . ILE B 1 328 ? 172.305 164.677 221.603 1.00 14.79 92 ILE B O 1
ATOM 2812 N N . LEU B 1 329 ? 170.374 165.785 221.965 1.00 13.13 93 LEU B N 1
ATOM 2813 C CA . LEU B 1 329 ? 171.054 166.975 222.465 1.00 13.13 93 LEU B CA 1
ATOM 2814 C C . LEU B 1 329 ? 171.466 166.798 223.922 1.00 13.13 93 LEU B C 1
ATOM 2815 O O . LEU B 1 329 ? 172.654 166.849 224.254 1.00 13.13 93 LEU B O 1
ATOM 2820 N N . ILE B 1 330 ? 170.495 166.580 224.802 1.00 14.99 94 ILE B N 1
ATOM 2821 C CA . ILE B 1 330 ? 170.773 166.374 226.221 1.00 14.99 94 ILE B CA 1
ATOM 2822 C C . ILE B 1 330 ? 170.249 165.004 226.634 1.00 14.99 94 ILE B C 1
ATOM 2823 O O . ILE B 1 330 ? 169.029 164.794 226.666 1.00 14.99 94 ILE B O 1
ATOM 2828 N N . PRO B 1 331 ? 171.121 164.049 226.947 1.00 19.19 95 PRO B N 1
ATOM 2829 C CA . PRO B 1 331 ? 170.648 162.717 227.334 1.00 19.19 95 PRO B CA 1
ATOM 2830 C C . PRO B 1 331 ? 169.988 162.730 228.704 1.00 19.19 95 PRO B C 1
ATOM 2831 O O . PRO B 1 331 ? 170.268 163.571 229.560 1.00 19.19 95 PRO B O 1
ATOM 2835 N N . SER B 1 332 ? 169.091 161.767 228.900 1.00 23.77 96 SER B N 1
ATOM 2836 C CA . SER B 1 332 ? 168.413 161.594 230.173 1.00 23.77 96 SER B CA 1
ATOM 2837 C C . SER B 1 332 ? 169.182 160.599 231.039 1.00 23.77 96 SER B C 1
ATOM 2838 O O . SER B 1 332 ? 170.183 160.014 230.619 1.00 23.77 96 SER B O 1
ATOM 2841 N N . GLN B 1 333 ? 168.704 160.397 232.267 1.00 28.11 97 GLN B N 1
ATOM 2842 C CA . GLN B 1 333 ? 169.358 159.471 233.184 1.00 28.11 97 GLN B CA 1
ATOM 2843 C C . GLN B 1 333 ? 169.277 158.023 232.721 1.00 28.11 97 GLN B C 1
ATOM 2844 O O . GLN B 1 333 ? 170.018 157.183 233.241 1.00 28.11 97 GLN B O 1
ATOM 2850 N N . ASN B 1 334 ? 168.401 157.711 231.764 1.00 28.66 98 ASN B N 1
ATOM 2851 C CA . ASN B 1 334 ? 168.286 156.344 231.271 1.00 28.66 98 ASN B CA 1
ATOM 2852 C C . ASN B 1 334 ? 169.425 155.968 230.333 1.00 28.66 98 ASN B C 1
ATOM 2853 O O . ASN B 1 334 ? 169.821 154.798 230.288 1.00 28.66 98 ASN B O 1
ATOM 2858 N N . ASN B 1 335 ? 169.962 156.932 229.576 1.00 26.78 99 ASN B N 1
ATOM 2859 C CA . ASN B 1 335 ? 170.980 156.613 228.582 1.00 26.78 99 ASN B CA 1
ATOM 2860 C C . ASN B 1 335 ? 172.118 157.629 228.545 1.00 26.78 99 ASN B C 1
ATOM 2861 O O . ASN B 1 335 ? 172.788 157.753 227.513 1.00 26.78 99 ASN B O 1
ATOM 2866 N N . TYR B 1 336 ? 172.358 158.361 229.635 1.00 25.17 100 TYR B N 1
ATOM 2867 C CA . TYR B 1 336 ? 173.432 159.350 229.627 1.00 25.17 100 TYR B CA 1
ATOM 2868 C C . TYR B 1 336 ? 174.806 158.695 229.570 1.00 25.17 100 TYR B C 1
ATOM 2869 O O . TYR B 1 336 ? 175.717 159.230 228.929 1.00 25.17 100 TYR B O 1
ATOM 2878 N N . GLU B 1 337 ? 174.976 157.544 230.226 1.00 26.99 101 GLU B N 1
ATOM 2879 C CA . GLU B 1 337 ? 176.273 156.875 230.226 1.00 26.99 101 GLU B CA 1
ATOM 2880 C C . GLU B 1 337 ? 176.672 156.436 228.823 1.00 26.99 101 GLU B C 1
ATOM 2881 O O . GLU B 1 337 ? 177.833 156.587 228.424 1.00 26.99 101 GLU B O 1
ATOM 2887 N N . THR B 1 338 ? 175.725 155.888 228.061 1.00 25.96 102 THR B N 1
ATOM 2888 C CA . THR B 1 338 ? 176.032 155.443 226.705 1.00 25.96 102 THR B CA 1
ATOM 2889 C C . THR B 1 338 ? 176.230 156.626 225.764 1.00 25.96 102 THR B C 1
ATOM 2890 O O . THR B 1 338 ? 177.167 156.634 224.956 1.00 25.96 102 THR B O 1
ATOM 2894 N N . VAL B 1 339 ? 175.363 157.636 225.858 1.00 23.30 103 VAL B N 1
ATOM 2895 C CA . VAL B 1 339 ? 175.430 158.768 224.938 1.00 23.30 103 VAL B CA 1
ATOM 2896 C C . VAL B 1 339 ? 176.707 159.569 225.162 1.00 23.30 103 VAL B C 1
ATOM 2897 O O . VAL B 1 339 ? 177.408 159.930 224.209 1.00 23.30 103 VAL B O 1
ATOM 2901 N N . LEU B 1 340 ? 177.036 159.853 226.422 1.00 23.86 104 LEU B N 1
ATOM 2902 C CA . LEU B 1 340 ? 178.198 160.674 226.734 1.00 23.86 104 LEU B CA 1
ATOM 2903 C C . LEU B 1 340 ? 179.502 159.889 226.753 1.00 23.86 104 LEU B C 1
ATOM 2904 O O . LEU B 1 340 ? 180.568 160.507 226.850 1.00 23.86 104 LEU B O 1
ATOM 2909 N N . ASN B 1 341 ? 179.445 158.559 226.662 1.00 27.19 105 ASN B N 1
ATOM 2910 C CA . ASN B 1 341 ? 180.630 157.701 226.697 1.00 27.19 105 ASN B CA 1
ATOM 2911 C C . ASN B 1 341 ? 181.435 157.938 227.976 1.00 27.19 105 ASN B C 1
ATOM 2912 O O . ASN B 1 341 ? 182.589 158.369 227.952 1.00 27.19 105 ASN B O 1
ATOM 2917 N N . LEU B 1 342 ? 180.790 157.647 229.109 1.00 26.76 106 LEU B N 1
ATOM 2918 C CA . LEU B 1 342 ? 181.417 157.890 230.403 1.00 26.76 106 LEU B CA 1
ATOM 2919 C C . LEU B 1 342 ? 182.616 156.979 230.636 1.00 26.76 106 LEU B C 1
ATOM 2920 O O . LEU B 1 342 ? 183.579 157.385 231.296 1.00 26.76 106 LEU B O 1
ATOM 2925 N N . SER B 1 343 ? 182.576 155.751 230.114 1.00 28.93 107 SER B N 1
ATOM 2926 C CA . SER B 1 343 ? 183.689 154.827 230.297 1.00 28.93 107 SER B CA 1
ATOM 2927 C C . SER B 1 343 ? 184.970 155.324 229.641 1.00 28.93 107 SER B C 1
ATOM 2928 O O . SER B 1 343 ? 186.063 154.964 230.089 1.00 28.93 107 SER B O 1
ATOM 2931 N N . LEU B 1 344 ? 184.861 156.141 228.594 1.00 30.50 108 LEU B N 1
ATOM 2932 C CA . LEU B 1 344 ? 186.031 156.689 227.923 1.00 30.50 108 LEU B CA 1
ATOM 2933 C C . LEU B 1 344 ? 186.561 157.950 228.592 1.00 30.50 108 LEU B C 1
ATOM 2934 O O . LEU B 1 344 ? 187.751 158.257 228.452 1.00 30.50 108 LEU B O 1
ATOM 2939 N N . LEU B 1 345 ? 185.719 158.674 229.324 1.00 27.44 109 LEU B N 1
ATOM 2940 C CA . LEU B 1 345 ? 186.136 159.916 229.955 1.00 27.44 109 LEU B CA 1
ATOM 2941 C C . LEU B 1 345 ? 187.010 159.634 231.176 1.00 27.44 109 LEU B C 1
ATOM 2942 O O . LEU B 1 345 ? 187.100 158.507 231.671 1.00 27.44 109 LEU B O 1
ATOM 2947 N N . GLY B 1 346 ? 187.662 160.688 231.662 1.00 27.06 110 GLY B N 1
ATOM 2948 C CA . GLY B 1 346 ? 188.493 160.597 232.838 1.00 27.06 110 GLY B CA 1
ATOM 2949 C C . GLY B 1 346 ? 187.674 160.455 234.104 1.00 27.06 110 GLY B C 1
ATOM 2950 O O . GLY B 1 346 ? 186.466 160.713 234.122 1.00 27.06 110 GLY B O 1
ATOM 2951 N N . PRO B 1 347 ? 188.319 160.025 235.191 1.00 27.82 111 PRO B N 1
ATOM 2952 C CA . PRO B 1 347 ? 187.580 159.828 236.450 1.00 27.82 111 PRO B CA 1
ATOM 2953 C C . PRO B 1 347 ? 186.932 161.093 236.989 1.00 27.82 111 PRO B C 1
ATOM 2954 O O . PRO B 1 347 ? 185.838 161.016 237.562 1.00 27.82 111 PRO B O 1
ATOM 2958 N N . ALA B 1 348 ? 187.565 162.256 236.821 1.00 26.55 112 ALA B N 1
ATOM 2959 C CA . ALA B 1 348 ? 186.992 163.491 237.348 1.00 26.55 112 ALA B CA 1
ATOM 2960 C C . ALA B 1 348 ? 185.731 163.885 236.588 1.00 26.55 112 ALA B C 1
ATOM 2961 O O . ALA B 1 348 ? 184.704 164.216 237.195 1.00 26.55 112 ALA B O 1
ATOM 2963 N N . GLU B 1 349 ? 185.790 163.856 235.254 1.00 27.26 113 GLU B N 1
ATOM 2964 C CA . GLU B 1 349 ? 184.607 164.156 234.455 1.00 27.26 113 GLU B CA 1
ATOM 2965 C C . GLU B 1 349 ? 183.512 163.126 234.691 1.00 27.26 113 GLU B C 1
ATOM 2966 O O . GLU B 1 349 ? 182.323 163.467 234.722 1.00 27.26 113 GLU B O 1
ATOM 2972 N N . ARG B 1 350 ? 183.894 161.858 234.857 1.00 26.69 114 ARG B N 1
ATOM 2973 C CA . ARG B 1 350 ? 182.913 160.819 235.145 1.00 26.69 114 ARG B CA 1
ATOM 2974 C C . ARG B 1 350 ? 182.220 161.074 236.478 1.00 26.69 114 ARG B C 1
ATOM 2975 O O . ARG B 1 350 ? 180.998 160.918 236.591 1.00 26.69 114 ARG B O 1
ATOM 2983 N N . LEU B 1 351 ? 182.983 161.477 237.497 1.00 28.15 115 LEU B N 1
ATOM 2984 C CA . LEU B 1 351 ? 182.390 161.801 238.791 1.00 28.15 115 LEU B CA 1
ATOM 2985 C C . LEU B 1 351 ? 181.468 163.009 238.690 1.00 28.15 115 LEU B C 1
ATOM 2986 O O . LEU B 1 351 ? 180.393 163.034 239.303 1.00 28.15 115 LEU B O 1
ATOM 2991 N N . VAL B 1 352 ? 181.875 164.026 237.927 1.00 23.79 116 VAL B N 1
ATOM 2992 C CA . VAL B 1 352 ? 181.031 165.207 237.755 1.00 23.79 116 VAL B CA 1
ATOM 2993 C C . VAL B 1 352 ? 179.719 164.829 237.078 1.00 23.79 116 VAL B C 1
ATOM 2994 O O . VAL B 1 352 ? 178.641 165.281 237.483 1.00 23.79 116 VAL B O 1
ATOM 2998 N N . PHE B 1 353 ? 179.788 163.989 236.044 1.00 20.93 117 PHE B N 1
ATOM 2999 C CA . PHE B 1 353 ? 178.574 163.560 235.357 1.00 20.93 117 PHE B CA 1
ATOM 3000 C C . PHE B 1 353 ? 177.694 162.706 236.263 1.00 20.93 117 PHE B C 1
ATOM 3001 O O . PHE B 1 353 ? 176.463 162.802 236.208 1.00 20.93 117 PHE B O 1
ATOM 3009 N N . TYR B 1 354 ? 178.304 161.857 237.095 1.00 29.41 118 TYR B N 1
ATOM 3010 C CA . TYR B 1 354 ? 177.525 161.077 238.052 1.00 29.41 118 TYR B CA 1
ATOM 3011 C C . TYR B 1 354 ? 176.808 161.980 239.046 1.00 29.41 118 TYR B C 1
ATOM 3012 O O . TYR B 1 354 ? 175.642 161.742 239.384 1.00 29.41 118 TYR B O 1
ATOM 3021 N N . MET B 1 355 ? 177.490 163.018 239.531 1.00 29.70 119 MET B N 1
ATOM 3022 C CA . MET B 1 355 ? 176.868 163.915 240.498 1.00 29.70 119 MET B CA 1
ATOM 3023 C C . MET B 1 355 ? 175.773 164.751 239.847 1.00 29.70 119 MET B C 1
ATOM 3024 O O . MET B 1 355 ? 174.773 165.085 240.492 1.00 29.70 119 MET B O 1
ATOM 3029 N N . ILE B 1 356 ? 175.949 165.104 238.571 1.00 25.02 120 ILE B N 1
ATOM 3030 C CA . ILE B 1 356 ? 174.931 165.873 237.861 1.00 25.02 120 ILE B CA 1
ATOM 3031 C C . ILE B 1 356 ? 173.645 165.066 237.732 1.00 25.02 120 ILE B C 1
ATOM 3032 O O . ILE B 1 356 ? 172.542 165.588 237.942 1.00 25.02 120 ILE B O 1
ATOM 3037 N N . TYR B 1 357 ? 173.762 163.782 237.402 1.00 24.75 121 TYR B N 1
ATOM 3038 C CA . TYR B 1 357 ? 172.608 162.921 237.182 1.00 24.75 121 TYR B CA 1
ATOM 3039 C C . TYR B 1 357 ? 172.141 162.213 238.449 1.00 24.75 121 TYR B C 1
ATOM 3040 O O . TYR B 1 357 ? 171.235 161.376 238.374 1.00 24.75 121 TYR B O 1
ATOM 3049 N N . ASP B 1 358 ? 172.740 162.526 239.600 1.00 39.14 122 ASP B N 1
ATOM 3050 C CA . ASP B 1 358 ? 172.298 162.023 240.902 1.00 39.14 122 ASP B CA 1
ATOM 3051 C C . ASP B 1 358 ? 172.337 160.492 240.947 1.00 39.14 122 ASP B C 1
ATOM 3052 O O . ASP B 1 358 ? 171.314 159.815 241.068 1.00 39.14 122 ASP B O 1
ATOM 3057 N N . ASN B 1 359 ? 173.549 159.956 240.837 1.00 42.30 123 ASN B N 1
ATOM 3058 C CA . ASN B 1 359 ? 173.807 158.524 240.974 1.00 42.30 123 ASN B CA 1
ATOM 3059 C C . ASN B 1 359 ? 174.672 158.339 242.219 1.00 42.30 123 ASN B C 1
ATOM 3060 O O . ASN B 1 359 ? 175.901 158.329 242.143 1.00 42.30 123 ASN B O 1
ATOM 3065 N N . LYS B 1 360 ? 174.012 158.181 243.371 1.00 49.68 124 LYS B N 1
ATOM 3066 C CA . LYS B 1 360 ? 174.725 158.163 244.646 1.00 49.68 124 LYS B CA 1
ATOM 3067 C C . LYS B 1 360 ? 175.698 156.993 244.735 1.00 49.68 124 LYS B C 1
ATOM 3068 O O . LYS B 1 360 ? 176.826 157.152 245.218 1.00 49.68 124 LYS B O 1
ATOM 3074 N N . GLU B 1 361 ? 175.277 155.807 244.289 1.00 51.41 125 GLU B N 1
ATOM 3075 C CA . GLU B 1 361 ? 176.155 154.643 244.364 1.00 51.41 125 GLU B CA 1
ATOM 3076 C C . GLU B 1 361 ? 177.403 154.841 243.514 1.00 51.41 125 GLU B C 1
ATOM 3077 O O . GLU B 1 361 ? 178.518 154.540 243.957 1.00 51.41 125 GLU B O 1
ATOM 3083 N N . LYS B 1 362 ? 177.234 155.352 242.292 1.00 43.69 126 LYS B N 1
ATOM 3084 C CA . LYS B 1 362 ? 178.385 155.639 241.444 1.00 43.69 126 LYS B CA 1
ATOM 3085 C C . LYS B 1 362 ? 179.264 156.718 242.062 1.00 43.69 126 LYS B C 1
ATOM 3086 O O . LYS B 1 362 ? 180.495 156.644 241.982 1.00 43.69 126 LYS B O 1
ATOM 3092 N N . GLN B 1 363 ? 178.647 157.729 242.681 1.00 44.85 127 GLN B N 1
ATOM 3093 C CA . GLN B 1 363 ? 179.414 158.772 243.356 1.00 44.85 127 GLN B CA 1
ATOM 3094 C C . GLN B 1 363 ? 180.306 158.180 244.439 1.00 44.85 127 GLN B C 1
ATOM 3095 O O . GLN B 1 363 ? 181.506 158.472 244.500 1.00 44.85 127 GLN B O 1
ATOM 3101 N N . ASN B 1 364 ? 179.733 157.337 245.302 1.00 53.67 128 ASN B N 1
ATOM 3102 C CA . ASN B 1 364 ? 180.516 156.735 246.377 1.00 53.67 128 ASN B CA 1
ATOM 3103 C C . ASN B 1 364 ? 181.598 155.815 245.827 1.00 53.67 128 ASN B C 1
ATOM 3104 O O . ASN B 1 364 ? 182.729 155.808 246.330 1.00 53.67 128 ASN B O 1
ATOM 3109 N N . GLU B 1 365 ? 181.274 155.030 244.796 1.00 53.04 129 GLU B N 1
ATOM 3110 C CA . GLU B 1 365 ? 182.263 154.123 244.222 1.00 53.04 129 GLU B CA 1
ATOM 3111 C C . GLU B 1 365 ? 183.443 154.893 243.643 1.00 53.04 129 GLU B C 1
ATOM 3112 O O . GLU B 1 365 ? 184.605 154.543 243.881 1.00 53.04 129 GLU B O 1
ATOM 3118 N N . ILE B 1 366 ? 183.163 155.961 242.893 1.00 51.06 130 ILE B N 1
ATOM 3119 C CA . ILE B 1 366 ? 184.234 156.762 242.310 1.00 51.06 130 ILE B CA 1
ATOM 3120 C C . ILE B 1 366 ? 185.044 157.452 243.401 1.00 51.06 130 ILE B C 1
ATOM 3121 O O . ILE B 1 366 ? 186.277 157.517 243.328 1.00 51.06 130 ILE B O 1
ATOM 3126 N N . CYS B 1 367 ? 184.371 157.972 244.432 1.00 55.71 131 CYS B N 1
ATOM 3127 C CA . CYS B 1 367 ? 185.084 158.650 245.510 1.00 55.71 131 CYS B CA 1
ATOM 3128 C C . CYS B 1 367 ? 186.010 157.695 246.251 1.00 55.71 131 CYS B C 1
ATOM 3129 O O . CYS B 1 367 ? 187.130 158.066 246.620 1.00 55.71 131 CYS B O 1
ATOM 3132 N N . GLN B 1 368 ? 185.562 156.459 246.483 1.00 59.55 132 GLN B N 1
ATOM 3133 C CA . GLN B 1 368 ? 186.404 155.500 247.192 1.00 59.55 132 GLN B CA 1
ATOM 3134 C C . GLN B 1 368 ? 187.521 154.974 246.298 1.00 59.55 132 GLN B C 1
ATOM 3135 O O . GLN B 1 368 ? 188.610 154.649 246.786 1.00 59.55 132 GLN B O 1
ATOM 3141 N N . GLN B 1 369 ? 187.277 154.885 244.988 1.00 53.46 133 GLN B N 1
ATOM 3142 C CA . GLN B 1 369 ? 188.325 154.449 244.073 1.00 53.46 133 GLN B CA 1
ATOM 3143 C C . GLN B 1 369 ? 189.339 155.549 243.786 1.00 53.46 133 GLN B C 1
ATOM 3144 O O . GLN B 1 369 ? 190.447 155.249 243.330 1.00 53.46 133 GLN B O 1
ATOM 3150 N N . LEU B 1 370 ? 188.988 156.807 244.036 1.00 52.76 134 LEU B N 1
ATOM 3151 C CA . LEU B 1 370 ? 189.875 157.930 243.771 1.00 52.76 134 LEU B CA 1
ATOM 3152 C C . LEU B 1 370 ? 190.730 158.310 244.974 1.00 52.76 134 LEU B C 1
ATOM 3153 O O . LEU B 1 370 ? 191.462 159.302 244.906 1.00 52.76 134 LEU B O 1
ATOM 3158 N N . ARG B 1 371 ? 190.652 157.552 246.071 1.00 61.56 135 ARG B N 1
ATOM 3159 C CA . ARG B 1 371 ? 191.410 157.900 247.268 1.00 61.56 135 ARG B CA 1
ATOM 3160 C C . ARG B 1 371 ? 192.909 157.707 247.074 1.00 61.56 135 ARG B C 1
ATOM 3161 O O . ARG B 1 371 ? 193.707 158.415 247.698 1.00 61.56 135 ARG B O 1
ATOM 3169 N N . MET B 1 372 ? 193.313 156.764 246.218 1.00 62.73 136 MET B N 1
ATOM 3170 C CA . MET B 1 372 ? 194.735 156.520 246.006 1.00 62.73 136 MET B CA 1
ATOM 3171 C C . MET B 1 372 ? 195.441 157.708 245.364 1.00 62.73 136 MET B C 1
ATOM 3172 O O . MET B 1 372 ? 196.674 157.773 245.399 1.00 62.73 136 MET B O 1
ATOM 3177 N N . TYR B 1 373 ? 194.693 158.645 244.781 1.00 55.05 137 TYR B N 1
ATOM 3178 C CA . TYR B 1 373 ? 195.288 159.861 244.244 1.00 55.05 137 TYR B CA 1
ATOM 3179 C C . TYR B 1 373 ? 195.603 160.893 245.319 1.00 55.05 137 TYR B C 1
ATOM 3180 O O . TYR B 1 373 ? 196.270 161.889 245.017 1.00 55.05 137 TYR B O 1
ATOM 3189 N N . GLU B 1 374 ? 195.148 160.681 246.557 1.00 60.59 138 GLU B N 1
ATOM 3190 C CA . GLU B 1 374 ? 195.489 161.593 247.644 1.00 60.59 138 GLU B CA 1
ATOM 3191 C C . GLU B 1 374 ? 196.987 161.626 247.912 1.00 60.59 138 GLU B C 1
ATOM 3192 O O . GLU B 1 374 ? 197.483 162.597 248.493 1.00 60.59 138 GLU B O 1
ATOM 3198 N N . ARG B 1 375 ? 197.715 160.586 247.501 1.00 55.10 139 ARG B N 1
ATOM 3199 C CA . ARG B 1 375 ? 199.157 160.518 247.696 1.00 55.10 139 ARG B CA 1
ATOM 3200 C C . ARG B 1 375 ? 199.923 161.495 246.812 1.00 55.10 139 ARG B C 1
ATOM 3201 O O . ARG B 1 375 ? 201.112 161.725 247.056 1.00 55.10 139 ARG B O 1
ATOM 3209 N N . PHE B 1 376 ? 199.277 162.071 245.798 1.00 51.47 140 PHE B N 1
ATOM 3210 C CA . PHE B 1 376 ? 199.903 163.101 244.970 1.00 51.47 140 PHE B CA 1
ATOM 3211 C C . PHE B 1 376 ? 199.628 164.491 245.535 1.00 51.47 140 PHE B C 1
ATOM 3212 O O . PHE B 1 376 ? 200.559 165.226 245.878 1.00 51.47 140 PHE B O 1
ATOM 3220 N N . ARG B 1 377 ? 198.353 164.861 245.632 1.00 63.31 141 ARG B N 1
ATOM 3221 C CA . ARG B 1 377 ? 197.938 166.095 246.272 1.00 63.31 141 ARG B CA 1
ATOM 3222 C C . ARG B 1 377 ? 196.699 165.831 247.118 1.00 63.31 141 ARG B C 1
ATOM 3223 O O . ARG B 1 377 ? 195.830 165.044 246.722 1.00 63.31 141 ARG B O 1
ATOM 3231 N N . PRO B 1 378 ? 196.595 166.458 248.290 1.00 63.28 142 PRO B N 1
ATOM 3232 C CA . PRO B 1 378 ? 195.525 166.116 249.235 1.00 63.28 142 PRO B CA 1
ATOM 3233 C C . PRO B 1 378 ? 194.158 166.694 248.902 1.00 63.28 142 PRO B C 1
ATOM 3234 O O . PRO B 1 378 ? 193.274 166.658 249.762 1.00 63.28 142 PRO B O 1
ATOM 3238 N N . GLU B 1 379 ? 193.946 167.221 247.699 1.00 63.30 143 GLU B N 1
ATOM 3239 C CA . GLU B 1 379 ? 192.649 167.761 247.306 1.00 63.30 143 GLU B CA 1
ATOM 3240 C C . GLU B 1 379 ? 192.218 167.205 245.957 1.00 63.30 143 GLU B C 1
ATOM 3241 O O . GLU B 1 379 ? 191.696 167.928 245.106 1.00 63.30 143 GLU B O 1
ATOM 3247 N N . VAL B 1 380 ? 192.439 165.909 245.732 1.00 61.82 144 VAL B N 1
ATOM 3248 C CA . VAL B 1 380 ? 192.036 165.312 244.463 1.00 61.82 144 VAL B CA 1
ATOM 3249 C C . VAL B 1 380 ? 190.517 165.216 244.370 1.00 61.82 144 VAL B C 1
ATOM 3250 O O . VAL B 1 380 ? 189.933 165.439 243.303 1.00 61.82 144 VAL B O 1
ATOM 3254 N N . VAL B 1 381 ? 189.854 164.886 245.476 1.00 55.47 145 VAL B N 1
ATOM 3255 C CA . VAL B 1 381 ? 188.416 164.677 245.493 1.00 55.47 145 VAL B CA 1
ATOM 3256 C C . VAL B 1 381 ? 187.694 165.748 246.302 1.00 55.47 145 VAL B C 1
ATOM 3257 O O . VAL B 1 381 ? 186.565 166.117 245.971 1.00 55.47 145 VAL B O 1
ATOM 3261 N N . GLU B 1 382 ? 188.322 166.254 247.366 1.00 57.65 146 GLU B N 1
ATOM 3262 C CA . GLU B 1 382 ? 187.628 167.156 248.280 1.00 57.65 146 GLU B CA 1
ATOM 3263 C C . GLU B 1 382 ? 187.210 168.446 247.583 1.00 57.65 146 GLU B C 1
ATOM 3264 O O . GLU B 1 382 ? 186.036 168.834 247.623 1.00 57.65 146 GLU B O 1
ATOM 3270 N N . GLU B 1 383 ? 188.156 169.120 246.925 1.00 53.50 147 GLU B N 1
ATOM 3271 C CA . GLU B 1 383 ? 187.832 170.399 246.300 1.00 53.50 147 GLU B CA 1
ATOM 3272 C C . GLU B 1 383 ? 186.929 170.210 245.088 1.00 53.50 147 GLU B C 1
ATOM 3273 O O . GLU B 1 383 ? 186.032 171.025 244.847 1.00 53.50 147 GLU B O 1
ATOM 3279 N N . LEU B 1 384 ? 187.140 169.139 244.319 1.00 44.49 148 LEU B N 1
ATOM 3280 C CA . LEU B 1 384 ? 186.271 168.863 243.179 1.00 44.49 148 LEU B CA 1
ATOM 3281 C C . LEU B 1 384 ? 184.841 168.600 243.635 1.00 44.49 148 LEU B C 1
ATOM 3282 O O . LEU B 1 384 ? 183.884 169.152 243.076 1.00 44.49 148 LEU B O 1
ATOM 3287 N N . TYR B 1 385 ? 184.682 167.762 244.663 1.00 40.42 149 TYR B N 1
ATOM 3288 C CA . TYR B 1 385 ? 183.355 167.478 245.197 1.00 40.42 149 TYR B CA 1
ATOM 3289 C C . TYR B 1 385 ? 182.697 168.741 245.732 1.00 40.42 149 TYR B C 1
ATOM 3290 O O . TYR B 1 385 ? 181.514 168.990 245.474 1.00 40.42 149 TYR B O 1
ATOM 3299 N N . ASN B 1 386 ? 183.452 169.559 246.472 1.00 45.72 150 ASN B N 1
ATOM 3300 C CA . ASN B 1 386 ? 182.883 170.776 247.041 1.00 45.72 150 ASN B CA 1
ATOM 3301 C C . ASN B 1 386 ? 182.462 171.757 245.954 1.00 45.72 150 ASN B C 1
ATOM 3302 O O . ASN B 1 386 ? 181.380 172.352 246.030 1.00 45.72 150 ASN B O 1
ATOM 3307 N N . SER B 1 387 ? 183.303 171.940 244.932 1.00 41.61 151 SER B N 1
ATOM 3308 C CA . SER B 1 387 ? 182.968 172.862 243.852 1.00 41.61 151 SER B CA 1
ATOM 3309 C C . SER B 1 387 ? 181.752 172.381 243.073 1.00 41.61 151 SER B C 1
ATOM 3310 O O . SER B 1 387 ? 180.859 173.174 242.750 1.00 41.61 151 SER B O 1
ATOM 3313 N N . THR B 1 388 ? 181.692 171.084 242.767 1.00 37.84 152 THR B N 1
ATOM 3314 C CA . THR B 1 388 ? 180.538 170.567 242.041 1.00 37.84 152 THR B CA 1
ATOM 3315 C C . THR B 1 388 ? 179.267 170.684 242.874 1.00 37.84 152 THR B C 1
ATOM 3316 O O . THR B 1 388 ? 178.200 171.017 242.344 1.00 37.84 152 THR B O 1
ATOM 3320 N N . LEU B 1 389 ? 179.360 170.430 244.183 1.00 40.07 153 LEU B N 1
ATOM 3321 C CA . LEU B 1 389 ? 178.190 170.565 245.045 1.00 40.07 153 LEU B CA 1
ATOM 3322 C C . LEU B 1 389 ? 177.714 172.010 245.119 1.00 40.07 153 LEU B C 1
ATOM 3323 O O . LEU B 1 389 ? 176.508 172.275 245.064 1.00 40.07 153 LEU B O 1
ATOM 3328 N N . ARG B 1 390 ? 178.642 172.963 245.247 1.00 41.90 154 ARG B N 1
ATOM 3329 C CA . ARG B 1 390 ? 178.225 174.358 245.340 1.00 41.90 154 ARG B CA 1
ATOM 3330 C C . ARG B 1 390 ? 177.700 174.874 244.006 1.00 41.90 154 ARG B C 1
ATOM 3331 O O . ARG B 1 390 ? 176.874 175.793 243.983 1.00 41.90 154 ARG B O 1
ATOM 3339 N N . VAL B 1 391 ? 178.162 174.304 242.890 1.00 38.23 155 VAL B N 1
ATOM 3340 C CA . VAL B 1 391 ? 177.581 174.652 241.597 1.00 38.23 155 VAL B CA 1
ATOM 3341 C C . VAL B 1 391 ? 176.171 174.085 241.474 1.00 38.23 155 VAL B C 1
ATOM 3342 O O . VAL B 1 391 ? 175.246 174.776 241.030 1.00 38.23 155 VAL B O 1
ATOM 3346 N N . LEU B 1 392 ? 175.980 172.823 241.870 1.00 38.30 156 LEU B N 1
ATOM 3347 C CA . LEU B 1 392 ? 174.661 172.204 241.799 1.00 38.30 156 LEU B CA 1
ATOM 3348 C C . LEU B 1 392 ? 173.667 172.835 242.764 1.00 38.30 156 LEU B C 1
ATOM 3349 O O . LEU B 1 392 ? 172.458 172.770 242.516 1.00 38.30 156 LEU B O 1
ATOM 3354 N N . ALA B 1 393 ? 174.145 173.432 243.858 1.00 40.86 157 ALA B N 1
ATOM 3355 C CA . ALA B 1 393 ? 173.239 174.044 244.825 1.00 40.86 157 ALA B CA 1
ATOM 3356 C C . ALA B 1 393 ? 172.481 175.215 244.213 1.00 40.86 157 ALA B C 1
ATOM 3357 O O . ALA B 1 393 ? 171.303 175.430 244.521 1.00 40.86 157 ALA B O 1
ATOM 3359 N N . LEU B 1 394 ? 173.141 175.987 243.347 1.00 36.29 158 LEU B N 1
ATOM 3360 C CA . LEU B 1 394 ? 172.496 177.137 242.725 1.00 36.29 158 LEU B CA 1
ATOM 3361 C C . LEU B 1 394 ? 171.349 176.738 241.805 1.00 36.29 158 LEU B C 1
ATOM 3362 O O . LEU B 1 394 ? 170.478 177.569 241.528 1.00 36.29 158 LEU B O 1
ATOM 3367 N N . THR B 1 395 ? 171.327 175.494 241.326 1.00 37.90 159 THR B N 1
ATOM 3368 C CA . THR B 1 395 ? 170.256 175.034 240.451 1.00 37.90 159 THR B CA 1
ATOM 3369 C C . THR B 1 395 ? 169.010 174.596 241.209 1.00 37.90 159 THR B C 1
ATOM 3370 O O . THR B 1 395 ? 167.957 174.427 240.586 1.00 37.90 159 THR B O 1
ATOM 3374 N N . ASN B 1 396 ? 169.101 174.407 242.521 1.00 47.70 160 ASN B N 1
ATOM 3375 C CA . ASN B 1 396 ? 167.942 173.975 243.287 1.00 47.70 160 ASN B CA 1
ATOM 3376 C C . ASN B 1 396 ? 166.920 175.105 243.382 1.00 47.70 160 ASN B C 1
ATOM 3377 O O . ASN B 1 396 ? 167.294 176.273 243.531 1.00 47.70 160 ASN B O 1
ATOM 3382 N N . PRO B 1 397 ? 165.618 174.793 243.297 1.00 59.05 161 PRO B N 1
ATOM 3383 C CA . PRO B 1 397 ? 164.547 175.791 243.402 1.00 59.05 161 PRO B CA 1
ATOM 3384 C C . PRO B 1 397 ? 164.471 176.422 244.789 1.00 59.05 161 PRO B C 1
ATOM 3385 O O . PRO B 1 397 ? 164.487 177.649 244.889 1.00 59.05 161 PRO B O 1
ATOM 3389 N N . ASN B 1 407 ? 154.645 183.795 239.458 1.00 47.50 171 ASN B N 1
ATOM 3390 C CA . ASN B 1 407 ? 153.644 182.921 238.857 1.00 47.50 171 ASN B CA 1
ATOM 3391 C C . ASN B 1 407 ? 154.062 182.492 237.454 1.00 47.50 171 ASN B C 1
ATOM 3392 O O . ASN B 1 407 ? 153.219 182.178 236.614 1.00 47.50 171 ASN B O 1
ATOM 3397 N N . GLU B 1 408 ? 155.369 182.487 237.208 1.00 41.68 172 GLU B N 1
ATOM 3398 C CA . GLU B 1 408 ? 155.887 182.064 235.914 1.00 41.68 172 GLU B CA 1
ATOM 3399 C C . GLU B 1 408 ? 155.670 180.569 235.716 1.00 41.68 172 GLU B C 1
ATOM 3400 O O . GLU B 1 408 ? 155.821 179.773 236.647 1.00 41.68 172 GLU B O 1
ATOM 3406 N N . SER B 1 409 ? 155.314 180.189 234.491 1.00 26.47 173 SER B N 1
ATOM 3407 C CA . SER B 1 409 ? 155.038 178.800 234.156 1.00 26.47 173 SER B CA 1
ATOM 3408 C C . SER B 1 409 ? 155.739 178.441 232.854 1.00 26.47 173 SER B C 1
ATOM 3409 O O . SER B 1 409 ? 156.029 179.303 232.024 1.00 26.47 173 SER B O 1
ATOM 3412 N N . ARG B 1 410 ? 156.007 177.149 232.680 1.00 15.35 174 ARG B N 1
ATOM 3413 C CA . ARG B 1 410 ? 156.671 176.668 231.473 1.00 15.35 174 ARG B CA 1
ATOM 3414 C C . ARG B 1 410 ? 156.102 175.308 231.106 1.00 15.35 174 ARG B C 1
ATOM 3415 O O . ARG B 1 410 ? 156.206 174.361 231.891 1.00 15.35 174 ARG B O 1
ATOM 3423 N N . SER B 1 411 ? 155.504 175.214 229.922 1.00 20.02 175 SER B N 1
ATOM 3424 C CA . SER B 1 411 ? 154.979 173.964 229.396 1.00 20.02 175 SER B CA 1
ATOM 3425 C C . SER B 1 411 ? 155.816 173.530 228.201 1.00 20.02 175 SER B C 1
ATOM 3426 O O . SER B 1 411 ? 156.186 174.355 227.359 1.00 20.02 175 SER B O 1
ATOM 3429 N N . PHE B 1 412 ? 156.113 172.234 228.130 1.00 19.20 176 PHE B N 1
ATOM 3430 C CA . PHE B 1 412 ? 156.991 171.687 227.103 1.00 19.20 176 PHE B CA 1
ATOM 3431 C C . PHE B 1 412 ? 156.242 170.756 226.156 1.00 19.20 176 PHE B C 1
ATOM 3432 O O . PHE B 1 412 ? 156.791 169.752 225.699 1.00 19.20 176 PHE B O 1
ATOM 3440 N N . GLY B 1 413 ? 154.996 171.074 225.854 1.00 38.39 177 GLY B N 1
ATOM 3441 C CA . GLY B 1 413 ? 154.198 170.294 224.927 1.00 38.39 177 GLY B CA 1
ATOM 3442 C C . GLY B 1 413 ? 152.763 170.170 225.399 1.00 38.39 177 GLY B C 1
ATOM 3443 O O . GLY B 1 413 ? 152.440 170.362 226.572 1.00 38.39 177 GLY B O 1
ATOM 3444 N N . LEU B 1 414 ? 151.878 169.840 224.457 1.00 56.37 178 LEU B N 1
ATOM 3445 C CA . LEU B 1 414 ? 150.465 169.674 224.769 1.00 56.37 178 LEU B CA 1
ATOM 3446 C C . LEU B 1 414 ? 150.131 168.269 225.252 1.00 56.37 178 LEU B C 1
ATOM 3447 O O . LEU B 1 414 ? 148.998 168.032 225.685 1.00 56.37 178 LEU B O 1
ATOM 3452 N N . SER B 1 415 ? 151.080 167.341 225.191 1.00 57.60 179 SER B N 1
ATOM 3453 C CA . SER B 1 415 ? 150.850 165.960 225.585 1.00 57.60 179 SER B CA 1
ATOM 3454 C C . SER B 1 415 ? 151.370 165.710 226.996 1.00 57.60 179 SER B C 1
ATOM 3455 O O . SER B 1 415 ? 152.320 166.350 227.454 1.00 57.60 179 SER B O 1
ATOM 3458 N N . VAL B 1 416 ? 150.723 164.767 227.683 1.00 61.25 180 VAL B N 1
ATOM 3459 C CA . VAL B 1 416 ? 151.089 164.453 229.061 1.00 61.25 180 VAL B CA 1
ATOM 3460 C C . VAL B 1 416 ? 152.461 163.790 229.118 1.00 61.25 180 VAL B C 1
ATOM 3461 O O . VAL B 1 416 ? 153.235 164.009 230.061 1.00 61.25 180 VAL B O 1
ATOM 3465 N N . GLU B 1 417 ? 152.782 162.964 228.117 1.00 58.79 181 GLU B N 1
ATOM 3466 C CA . GLU B 1 417 ? 154.046 162.235 228.131 1.00 58.79 181 GLU B CA 1
ATOM 3467 C C . GLU B 1 417 ? 155.243 163.176 228.113 1.00 58.79 181 GLU B C 1
ATOM 3468 O O . GLU B 1 417 ? 156.289 162.855 228.686 1.00 58.79 181 GLU B O 1
ATOM 3474 N N . ASP B 1 418 ? 155.111 164.343 227.478 1.00 51.02 182 ASP B N 1
ATOM 3475 C CA . ASP B 1 418 ? 156.197 165.318 227.493 1.00 51.02 182 ASP B CA 1
ATOM 3476 C C . ASP B 1 418 ? 156.454 165.828 228.906 1.00 51.02 182 ASP B C 1
ATOM 3477 O O . ASP B 1 418 ? 157.607 165.937 229.341 1.00 51.02 182 ASP B O 1
ATOM 3482 N N . ASP B 1 419 ? 155.384 166.137 229.642 1.00 49.99 183 ASP B N 1
ATOM 3483 C CA . ASP B 1 419 ? 155.540 166.571 231.026 1.00 49.99 183 ASP B CA 1
ATOM 3484 C C . ASP B 1 419 ? 156.132 165.462 231.885 1.00 49.99 183 ASP B C 1
ATOM 3485 O O . ASP B 1 419 ? 157.001 165.717 232.728 1.00 49.99 183 ASP B O 1
ATOM 3490 N N . LEU B 1 420 ? 155.679 164.221 231.684 1.00 47.30 184 LEU B N 1
ATOM 3491 C CA . LEU B 1 420 ? 156.243 163.106 232.443 1.00 47.30 184 LEU B CA 1
ATOM 3492 C C . LEU B 1 420 ? 157.728 162.930 232.150 1.00 47.30 184 LEU B C 1
ATOM 3493 O O . LEU B 1 420 ? 158.519 162.659 233.061 1.00 47.30 184 LEU B O 1
ATOM 3498 N N . ALA B 1 421 ? 158.125 163.078 230.885 1.00 37.92 185 ALA B N 1
ATOM 3499 C CA . ALA B 1 421 ? 159.537 162.985 230.536 1.00 37.92 185 ALA B CA 1
ATOM 3500 C C . ALA B 1 421 ? 160.338 164.121 231.159 1.00 37.92 185 ALA B C 1
ATOM 3501 O O . ALA B 1 421 ? 161.488 163.926 231.566 1.00 37.92 185 ALA B O 1
ATOM 3503 N N . PHE B 1 422 ? 159.753 165.319 231.232 1.00 26.67 186 PHE B N 1
ATOM 3504 C CA . PHE B 1 422 ? 160.484 166.450 231.796 1.00 26.67 186 PHE B CA 1
ATOM 3505 C C . PHE B 1 422 ? 160.652 166.320 233.306 1.00 26.67 186 PHE B C 1
ATOM 3506 O O . PHE B 1 422 ? 161.736 166.587 233.837 1.00 26.67 186 PHE B O 1
ATOM 3514 N N . ASN B 1 423 ? 159.598 165.914 234.018 1.00 34.24 187 ASN B N 1
ATOM 3515 C CA . ASN B 1 423 ? 159.645 165.912 235.477 1.00 34.24 187 ASN B CA 1
ATOM 3516 C C . ASN B 1 423 ? 160.479 164.780 236.064 1.00 34.24 187 ASN B C 1
ATOM 3517 O O . ASN B 1 423 ? 160.762 164.810 237.266 1.00 34.24 187 ASN B O 1
ATOM 3522 N N . VAL B 1 424 ? 160.882 163.787 235.263 1.00 32.54 188 VAL B N 1
ATOM 3523 C CA . VAL B 1 424 ? 161.729 162.713 235.772 1.00 32.54 188 VAL B CA 1
ATOM 3524 C C . VAL B 1 424 ? 163.212 163.011 235.604 1.00 32.54 188 VAL B C 1
ATOM 3525 O O . VAL B 1 424 ? 164.049 162.209 236.041 1.00 32.54 188 VAL B O 1
ATOM 3529 N N . LEU B 1 425 ? 163.563 164.133 234.988 1.00 26.08 189 LEU B N 1
ATOM 3530 C CA . LEU B 1 425 ? 164.953 164.503 234.789 1.00 26.08 189 LEU B CA 1
ATOM 3531 C C . LEU B 1 425 ? 165.550 165.082 236.069 1.00 26.08 189 LEU B C 1
ATOM 3532 O O . LEU B 1 425 ? 164.825 165.575 236.937 1.00 26.08 189 LEU B O 1
ATOM 3537 N N . PRO B 1 426 ? 166.872 165.025 236.214 1.00 21.44 190 PRO B N 1
ATOM 3538 C CA . PRO B 1 426 ? 167.514 165.648 237.377 1.00 21.44 190 PRO B CA 1
ATOM 3539 C C . PRO B 1 426 ? 167.342 167.159 237.367 1.00 21.44 190 PRO B C 1
ATOM 3540 O O . PRO B 1 426 ? 167.029 167.775 236.345 1.00 21.44 190 PRO B O 1
ATOM 3544 N N . THR B 1 427 ? 167.550 167.756 238.544 1.00 21.25 191 THR B N 1
ATOM 3545 C CA . THR B 1 427 ? 167.339 169.193 238.697 1.00 21.25 191 THR B CA 1
ATOM 3546 C C . THR B 1 427 ? 168.282 169.995 237.809 1.00 21.25 191 THR B C 1
ATOM 3547 O O . THR B 1 427 ? 167.873 170.989 237.197 1.00 21.25 191 THR B O 1
ATOM 3551 N N . PHE B 1 428 ? 169.552 169.588 237.732 1.00 15.46 192 PHE B N 1
ATOM 3552 C CA . PHE B 1 428 ? 170.496 170.283 236.862 1.00 15.46 192 PHE B CA 1
ATOM 3553 C C . PHE B 1 428 ? 170.087 170.162 235.399 1.00 15.46 192 PHE B C 1
ATOM 3554 O O . PHE B 1 428 ? 170.127 171.147 234.651 1.00 15.46 192 PHE B O 1
ATOM 3562 N N . ILE B 1 429 ? 169.682 168.963 234.977 1.00 16.90 193 ILE B N 1
ATOM 3563 C CA . ILE B 1 429 ? 169.245 168.765 233.599 1.00 16.90 193 ILE B CA 1
ATOM 3564 C C . ILE B 1 429 ? 167.973 169.556 233.323 1.00 16.90 193 ILE B C 1
ATOM 3565 O O . ILE B 1 429 ? 167.808 170.137 232.244 1.00 16.90 193 ILE B O 1
ATOM 3570 N N . GLN B 1 430 ? 167.054 169.590 234.292 1.00 17.78 194 GLN B N 1
ATOM 3571 C CA . GLN B 1 430 ? 165.830 170.366 234.125 1.00 17.78 194 GLN B CA 1
ATOM 3572 C C . GLN B 1 430 ? 166.136 171.849 233.966 1.00 17.78 194 GLN B C 1
ATOM 3573 O O . GLN B 1 430 ? 165.565 172.519 233.097 1.00 17.78 194 GLN B O 1
ATOM 3579 N N . ASN B 1 431 ? 167.038 172.380 234.795 1.00 14.25 195 ASN B N 1
ATOM 3580 C CA . ASN B 1 431 ? 167.412 173.786 234.685 1.00 14.25 195 ASN B CA 1
ATOM 3581 C C . ASN B 1 431 ? 168.089 174.073 233.351 1.00 14.25 195 ASN B C 1
ATOM 3582 O O . ASN B 1 431 ? 167.823 175.104 232.721 1.00 14.25 195 ASN B O 1
ATOM 3587 N N . LEU B 1 432 ? 168.968 173.172 232.905 1.00 11.95 196 LEU B N 1
ATOM 3588 C CA . LEU B 1 432 ? 169.639 173.366 231.623 1.00 11.95 196 LEU B CA 1
ATOM 3589 C C . LEU B 1 432 ? 168.642 173.370 230.472 1.00 11.95 196 LEU B C 1
ATOM 3590 O O . LEU B 1 432 ? 168.733 174.205 229.566 1.00 11.95 196 LEU B O 1
ATOM 3595 N N . ILE B 1 433 ? 167.680 172.445 230.492 1.00 14.06 197 ILE B N 1
ATOM 3596 C CA . ILE B 1 433 ? 166.672 172.396 229.438 1.00 14.06 197 ILE B CA 1
ATOM 3597 C C . ILE B 1 433 ? 165.802 173.645 229.471 1.00 14.06 197 ILE B C 1
ATOM 3598 O O . ILE B 1 433 ? 165.470 174.215 228.424 1.00 14.06 197 ILE B O 1
ATOM 3603 N N . ARG B 1 434 ? 165.424 174.096 230.669 1.00 16.04 198 ARG B N 1
ATOM 3604 C CA . ARG B 1 434 ? 164.607 175.298 230.788 1.00 16.04 198 ARG B CA 1
ATOM 3605 C C . ARG B 1 434 ? 165.341 176.522 230.256 1.00 16.04 198 ARG B C 1
ATOM 3606 O O . ARG B 1 434 ? 164.742 177.374 229.590 1.00 16.04 198 ARG B O 1
ATOM 3614 N N . LYS B 1 435 ? 166.640 176.629 230.541 1.00 14.12 199 LYS B N 1
ATOM 3615 C CA . LYS B 1 435 ? 167.407 177.788 230.100 1.00 14.12 199 LYS B CA 1
ATOM 3616 C C . LYS B 1 435 ? 167.758 177.730 228.617 1.00 14.12 199 LYS B C 1
ATOM 3617 O O . LYS B 1 435 ? 167.909 178.780 227.984 1.00 14.12 199 LYS B O 1
ATOM 3623 N N . CYS B 1 436 ? 167.897 176.532 228.048 1.00 14.13 200 CYS B N 1
ATOM 3624 C CA . CYS B 1 436 ? 168.366 176.402 226.675 1.00 14.13 200 CYS B CA 1
ATOM 3625 C C . CYS B 1 436 ? 167.244 176.284 225.652 1.00 14.13 200 CYS B C 1
ATOM 3626 O O . CYS B 1 436 ? 167.502 176.454 224.455 1.00 14.13 200 CYS B O 1
ATOM 3629 N N . VAL B 1 437 ? 166.017 176.004 226.080 1.00 13.50 201 VAL B N 1
ATOM 3630 C CA . VAL B 1 437 ? 164.886 175.833 225.174 1.00 13.50 201 VAL B CA 1
ATOM 3631 C C . VAL B 1 437 ? 163.964 177.033 225.331 1.00 13.50 201 VAL B C 1
ATOM 3632 O O . VAL B 1 437 ? 163.465 177.304 226.431 1.00 13.50 201 VAL B O 1
ATOM 3636 N N . ALA B 1 438 ? 163.737 177.755 224.225 1.00 11.28 202 ALA B N 1
ATOM 3637 C CA . ALA B 1 438 ? 162.856 178.910 224.188 1.00 11.28 202 ALA B CA 1
ATOM 3638 C C . ALA B 1 438 ? 161.426 178.484 223.868 1.00 11.28 202 ALA B C 1
ATOM 3639 O O . ALA B 1 438 ? 161.209 177.479 223.183 1.00 11.28 202 ALA B O 1
ATOM 3641 N N . PRO B 1 439 ? 160.431 179.220 224.355 1.00 12.87 203 PRO B N 1
ATOM 3642 C CA . PRO B 1 439 ? 159.041 178.861 224.062 1.00 12.87 203 PRO B CA 1
ATOM 3643 C C . PRO B 1 439 ? 158.640 179.253 222.650 1.00 12.87 203 PRO B C 1
ATOM 3644 O O . PRO B 1 439 ? 159.104 180.253 222.098 1.00 12.87 203 PRO B O 1
ATOM 3648 N N . GLU B 1 440 ? 157.763 178.437 222.061 1.00 16.67 204 GLU B N 1
ATOM 3649 C CA . GLU B 1 440 ? 157.187 178.793 220.768 1.00 16.67 204 GLU B CA 1
ATOM 3650 C C . GLU B 1 440 ? 156.320 180.040 220.882 1.00 16.67 204 GLU B C 1
ATOM 3651 O O . GLU B 1 440 ? 156.367 180.919 220.014 1.00 16.67 204 GLU B O 1
ATOM 3657 N N . SER B 1 441 ? 155.524 180.132 221.944 1.00 15.11 205 SER B N 1
ATOM 3658 C CA . SER B 1 441 ? 154.704 181.301 222.226 1.00 15.11 205 SER B CA 1
ATOM 3659 C C . SER B 1 441 ? 154.958 181.736 223.659 1.00 15.11 205 SER B C 1
ATOM 3660 O O . SER B 1 441 ? 154.891 180.916 224.580 1.00 15.11 205 SER B O 1
ATOM 3663 N N . LEU B 1 442 ? 155.248 183.019 223.847 1.00 14.31 206 LEU B N 1
ATOM 3664 C CA . LEU B 1 442 ? 155.565 183.573 225.156 1.00 14.31 206 LEU B CA 1
ATOM 3665 C C . LEU B 1 442 ? 154.476 184.558 225.558 1.00 14.31 206 LEU B C 1
ATOM 3666 O O . LEU B 1 442 ? 154.273 185.571 224.883 1.00 14.31 206 LEU B O 1
ATOM 3671 N N . THR B 1 443 ? 153.777 184.259 226.648 1.00 21.03 207 THR B N 1
ATOM 3672 C CA . THR B 1 443 ? 152.773 185.167 227.198 1.00 21.03 207 THR B CA 1
ATOM 3673 C C . THR B 1 443 ? 153.462 186.063 228.216 1.00 21.03 207 THR B C 1
ATOM 3674 O O . THR B 1 443 ? 153.782 185.631 229.326 1.00 21.03 207 THR B O 1
ATOM 3678 N N . ILE B 1 444 ? 153.697 187.317 227.841 1.00 23.41 208 ILE B N 1
ATOM 3679 C CA . ILE B 1 444 ? 154.361 188.283 228.706 1.00 23.41 208 ILE B CA 1
ATOM 3680 C C . ILE B 1 444 ? 153.370 189.391 229.025 1.00 23.41 208 ILE B C 1
ATOM 3681 O O . ILE B 1 444 ? 152.638 189.857 228.142 1.00 23.41 208 ILE B O 1
ATOM 3686 N N . GLY B 1 445 ? 153.315 189.780 230.296 1.00 25.07 209 GLY B N 1
ATOM 3687 C CA . GLY B 1 445 ? 152.356 190.772 230.734 1.00 25.07 209 GLY B CA 1
ATOM 3688 C C . GLY B 1 445 ? 150.933 190.348 230.443 1.00 25.07 209 GLY B C 1
ATOM 3689 O O . GLY B 1 445 ? 150.400 189.440 231.086 1.00 25.07 209 GLY B O 1
ATOM 3690 N N . THR B 1 446 ? 150.311 191.003 229.465 1.00 28.80 210 THR B N 1
ATOM 3691 C CA . THR B 1 446 ? 148.967 190.658 229.033 1.00 28.80 210 THR B CA 1
ATOM 3692 C C . THR B 1 446 ? 148.889 190.275 227.562 1.00 28.80 210 THR B C 1
ATOM 3693 O O . THR B 1 446 ? 147.780 190.087 227.049 1.00 28.80 210 THR B O 1
ATOM 3697 N N . GLU B 1 447 ? 150.018 190.152 226.868 1.00 26.20 211 GLU B N 1
ATOM 3698 C CA . GLU B 1 447 ? 150.008 189.864 225.442 1.00 26.20 211 GLU B CA 1
ATOM 3699 C C . GLU B 1 447 ? 150.866 188.646 225.123 1.00 26.20 211 GLU B C 1
ATOM 3700 O O . GLU B 1 447 ? 151.862 188.361 225.799 1.00 26.20 211 GLU B O 1
ATOM 3706 N N . ASP B 1 448 ? 150.461 187.934 224.074 1.00 23.65 212 ASP B N 1
ATOM 3707 C CA . ASP B 1 448 ? 151.157 186.750 223.593 1.00 23.65 212 ASP B CA 1
ATOM 3708 C C . ASP B 1 448 ? 152.028 187.124 222.402 1.00 23.65 212 ASP B C 1
ATOM 3709 O O . ASP B 1 448 ? 151.561 187.785 221.469 1.00 23.65 212 ASP B O 1
ATOM 3714 N N . LEU B 1 449 ? 153.288 186.702 222.437 1.00 17.12 213 LEU B N 1
ATOM 3715 C CA . LEU B 1 449 ? 154.218 186.873 221.330 1.00 17.12 213 LEU B CA 1
ATOM 3716 C C . LEU B 1 449 ? 154.506 185.500 220.742 1.00 17.12 213 LEU B C 1
ATOM 3717 O O . LEU B 1 449 ? 155.036 184.624 221.434 1.00 17.12 213 LEU B O 1
ATOM 3722 N N . GLN B 1 450 ? 154.147 185.310 219.475 1.00 18.87 214 GLN B N 1
ATOM 3723 C CA . GLN B 1 450 ? 154.368 184.039 218.789 1.00 18.87 214 GLN B CA 1
ATOM 3724 C C . GLN B 1 450 ? 155.760 184.077 218.175 1.00 18.87 214 GLN B C 1
ATOM 3725 O O . GLN B 1 450 ? 155.952 184.515 217.040 1.00 18.87 214 GLN B O 1
ATOM 3731 N N . LEU B 1 451 ? 156.750 183.620 218.945 1.00 17.02 215 LEU B N 1
ATOM 3732 C CA . LEU B 1 451 ? 158.121 183.594 218.448 1.00 17.02 215 LEU B CA 1
ATOM 3733 C C . LEU B 1 451 ? 158.274 182.639 217.273 1.00 17.02 215 LEU B C 1
ATOM 3734 O O . LEU B 1 451 ? 159.002 182.941 216.321 1.00 17.02 215 LEU B O 1
ATOM 3739 N N . ARG B 1 452 ? 157.605 181.490 217.321 1.00 16.09 216 ARG B N 1
ATOM 3740 C CA . ARG B 1 452 ? 157.640 180.538 216.221 1.00 16.09 216 ARG B CA 1
ATOM 3741 C C . ARG B 1 452 ? 156.396 179.666 216.294 1.00 16.09 216 ARG B C 1
ATOM 3742 O O . ARG B 1 452 ? 156.013 179.214 217.375 1.00 16.09 216 ARG B O 1
ATOM 3750 N N . ASN B 1 453 ? 155.770 179.438 215.141 1.00 21.29 217 ASN B N 1
ATOM 3751 C CA . ASN B 1 453 ? 154.584 178.595 215.061 1.00 21.29 217 ASN B CA 1
ATOM 3752 C C . ASN B 1 453 ? 154.915 177.113 214.950 1.00 21.29 217 ASN B C 1
ATOM 3753 O O . ASN B 1 453 ? 153.995 176.290 214.904 1.00 21.29 217 ASN B O 1
ATOM 3758 N N . CYS B 1 454 ? 156.196 176.758 214.907 1.00 20.97 218 CYS B N 1
ATOM 3759 C CA . CYS B 1 454 ? 156.620 175.379 214.736 1.00 20.97 218 CYS B CA 1
ATOM 3760 C C . CYS B 1 454 ? 157.744 175.087 215.718 1.00 20.97 218 CYS B C 1
ATOM 3761 O O . CYS B 1 454 ? 158.478 175.990 216.126 1.00 20.97 218 CYS B O 1
ATOM 3764 N N . ASN B 1 455 ? 157.868 173.821 216.103 1.00 19.74 219 ASN B N 1
ATOM 3765 C CA . ASN B 1 455 ? 158.889 173.400 217.050 1.00 19.74 219 ASN B CA 1
ATOM 3766 C C . ASN B 1 455 ? 160.098 172.820 216.325 1.00 19.74 219 ASN B C 1
ATOM 3767 O O . ASN B 1 455 ? 160.009 172.349 215.188 1.00 19.74 219 ASN B O 1
ATOM 3772 N N . THR B 1 456 ? 161.245 172.868 217.004 1.00 17.03 220 THR B N 1
ATOM 3773 C CA . THR B 1 456 ? 162.491 172.346 216.464 1.00 17.03 220 THR B CA 1
ATOM 3774 C C . THR B 1 456 ? 163.121 171.258 217.321 1.00 17.03 220 THR B C 1
ATOM 3775 O O . THR B 1 456 ? 164.005 170.547 216.830 1.00 17.03 220 THR B O 1
ATOM 3779 N N . CYS B 1 457 ? 162.700 171.105 218.574 1.00 19.80 221 CYS B N 1
ATOM 3780 C CA . CYS B 1 457 ? 163.250 170.096 219.465 1.00 19.80 221 CYS B CA 1
ATOM 3781 C C . CYS B 1 457 ? 162.105 169.383 220.169 1.00 19.80 221 CYS B C 1
ATOM 3782 O O . CYS B 1 457 ? 160.960 169.842 220.163 1.00 19.80 221 CYS B O 1
ATOM 3785 N N . ARG B 1 458 ? 162.424 168.245 220.780 1.00 24.80 222 ARG B N 1
ATOM 3786 C CA . ARG B 1 458 ? 161.426 167.430 221.455 1.00 24.80 222 ARG B CA 1
ATOM 3787 C C . ARG B 1 458 ? 162.025 166.889 222.746 1.00 24.80 222 ARG B C 1
ATOM 3788 O O . ARG B 1 458 ? 163.243 166.737 222.865 1.00 24.80 222 ARG B O 1
ATOM 3796 N N . ILE B 1 459 ? 161.163 166.621 223.723 1.00 22.44 223 ILE B N 1
ATOM 3797 C CA . ILE B 1 459 ? 161.563 166.028 224.994 1.00 22.44 223 ILE B CA 1
ATOM 3798 C C . ILE B 1 459 ? 160.882 164.672 225.112 1.00 22.44 223 ILE B C 1
ATOM 3799 O O . ILE B 1 459 ? 159.648 164.587 225.078 1.00 22.44 223 ILE B O 1
ATOM 3804 N N . THR B 1 460 ? 161.683 163.617 225.252 1.00 26.98 224 THR B N 1
ATOM 3805 C CA . THR B 1 460 ? 161.159 162.262 225.368 1.00 26.98 224 THR B CA 1
ATOM 3806 C C . THR B 1 460 ? 161.825 161.527 226.524 1.00 26.98 224 THR B C 1
ATOM 3807 O O . THR B 1 460 ? 162.590 162.123 227.290 1.00 26.98 224 THR B O 1
ATOM 3811 N N . SER B 1 461 ? 161.548 160.226 226.648 1.00 28.01 225 SER B N 1
ATOM 3812 C CA . SER B 1 461 ? 162.120 159.436 227.732 1.00 28.01 225 SER B CA 1
ATOM 3813 C C . SER B 1 461 ? 163.639 159.363 227.658 1.00 28.01 225 SER B C 1
ATOM 3814 O O . SER B 1 461 ? 164.284 159.051 228.665 1.00 28.01 225 SER B O 1
ATOM 3817 N N . GLU B 1 462 ? 164.223 159.642 226.494 1.00 24.39 226 GLU B N 1
ATOM 3818 C CA . GLU B 1 462 ? 165.667 159.657 226.325 1.00 24.39 226 GLU B CA 1
ATOM 3819 C C . GLU B 1 462 ? 166.249 161.064 226.381 1.00 24.39 226 GLU B C 1
ATOM 3820 O O . GLU B 1 462 ? 167.416 161.256 226.025 1.00 24.39 226 GLU B O 1
ATOM 3826 N N . GLY B 1 463 ? 165.466 162.050 226.814 1.00 20.30 227 GLY B N 1
ATOM 3827 C CA . GLY B 1 463 ? 165.982 163.392 227.004 1.00 20.30 227 GLY B CA 1
ATOM 3828 C C . GLY B 1 463 ? 165.555 164.386 225.944 1.00 20.30 227 GLY B C 1
ATOM 3829 O O . GLY B 1 463 ? 164.509 164.223 225.312 1.00 20.30 227 GLY B O 1
ATOM 3830 N N . LEU B 1 464 ? 166.360 165.427 225.749 1.00 16.01 228 LEU B N 1
ATOM 3831 C CA . LEU B 1 464 ? 166.074 166.462 224.763 1.00 16.01 228 LEU B CA 1
ATOM 3832 C C . LEU B 1 464 ? 166.772 166.112 223.455 1.00 16.01 228 LEU B C 1
ATOM 3833 O O . LEU B 1 464 ? 168.000 165.976 223.421 1.00 16.01 228 LEU B O 1
ATOM 3838 N N . LEU B 1 465 ? 165.991 165.979 222.385 1.00 18.44 229 LEU B N 1
ATOM 3839 C CA . LEU B 1 465 ? 166.481 165.551 221.085 1.00 18.44 229 LEU B CA 1
ATOM 3840 C C . LEU B 1 465 ? 166.096 166.564 220.016 1.00 18.44 229 LEU B C 1
ATOM 3841 O O . LEU B 1 465 ? 165.065 167.237 220.115 1.00 18.44 229 LEU B O 1
ATOM 3846 N N . ALA B 1 466 ? 166.939 166.664 218.988 1.00 14.75 230 ALA B N 1
ATOM 3847 C CA . ALA B 1 466 ? 166.635 167.466 217.804 1.00 14.75 230 ALA B CA 1
ATOM 3848 C C . ALA B 1 466 ? 165.839 166.590 216.841 1.00 14.75 230 ALA B C 1
ATOM 3849 O O . ALA B 1 466 ? 166.345 166.082 215.838 1.00 14.75 230 ALA B O 1
ATOM 3851 N N . SER B 1 467 ? 164.557 166.408 217.172 1.00 16.13 231 SER B N 1
ATOM 3852 C CA . SER B 1 467 ? 163.712 165.488 216.416 1.00 16.13 231 SER B CA 1
ATOM 3853 C C . SER B 1 467 ? 163.534 165.946 214.974 1.00 16.13 231 SER B C 1
ATOM 3854 O O . SER B 1 467 ? 163.564 165.127 214.049 1.00 16.13 231 SER B O 1
ATOM 3857 N N . VAL B 1 468 ? 163.342 167.242 214.762 1.00 14.53 232 VAL B N 1
ATOM 3858 C CA . VAL B 1 468 ? 163.123 167.768 213.420 1.00 14.53 232 VAL B CA 1
ATOM 3859 C C . VAL B 1 468 ? 164.446 167.787 212.668 1.00 14.53 232 VAL B C 1
ATOM 3860 O O . VAL B 1 468 ? 165.444 168.334 213.152 1.00 14.53 232 VAL B O 1
ATOM 3864 N N . ARG B 1 469 ? 164.454 167.192 211.475 1.00 18.69 233 ARG B N 1
ATOM 3865 C CA . ARG B 1 469 ? 165.657 167.102 210.651 1.00 18.69 233 ARG B CA 1
ATOM 3866 C C . ARG B 1 469 ? 165.799 168.343 209.766 1.00 18.69 233 ARG B C 1
ATOM 3867 O O . ARG B 1 469 ? 165.879 168.275 208.540 1.00 18.69 233 ARG B O 1
ATOM 3875 N N . LEU B 1 470 ? 165.827 169.498 210.423 1.00 16.98 234 LEU B N 1
ATOM 3876 C CA . LEU B 1 470 ? 166.025 170.752 209.716 1.00 16.98 234 LEU B CA 1
ATOM 3877 C C . LEU B 1 470 ? 167.456 170.851 209.202 1.00 16.98 234 LEU B C 1
ATOM 3878 O O . LEU B 1 470 ? 168.393 170.314 209.798 1.00 16.98 234 LEU B O 1
ATOM 3883 N N . TYR B 1 471 ? 167.618 171.538 208.076 1.00 15.41 235 TYR B N 1
ATOM 3884 C CA . TYR B 1 471 ? 168.945 171.736 207.513 1.00 15.41 235 TYR B CA 1
ATOM 3885 C C . TYR B 1 471 ? 169.750 172.685 208.392 1.00 15.41 235 TYR B C 1
ATOM 3886 O O . TYR B 1 471 ? 169.271 173.759 208.767 1.00 15.41 235 TYR B O 1
ATOM 3895 N N . ASN B 1 472 ? 170.975 172.286 208.721 1.00 13.16 236 ASN B N 1
ATOM 3896 C CA . ASN B 1 472 ? 171.862 173.070 209.571 1.00 13.16 236 ASN B CA 1
ATOM 3897 C C . ASN B 1 472 ? 173.098 173.449 208.770 1.00 13.16 236 ASN B C 1
ATOM 3898 O O . ASN B 1 472 ? 173.772 172.577 208.212 1.00 13.16 236 ASN B O 1
ATOM 3903 N N . SER B 1 473 ? 173.395 174.744 208.718 1.00 16.78 237 SER B N 1
ATOM 3904 C CA . SER B 1 473 ? 174.555 175.268 208.010 1.00 16.78 237 SER B CA 1
ATOM 3905 C C . SER B 1 473 ? 175.436 176.084 208.947 1.00 16.78 237 SER B C 1
ATOM 3906 O O . SER B 1 473 ? 176.053 177.073 208.548 1.00 16.78 237 SER B O 1
ATOM 3909 N N . VAL B 1 474 ? 175.503 175.674 210.206 1.00 19.17 238 VAL B N 1
ATOM 3910 C CA . VAL B 1 474 ? 176.284 176.376 211.216 1.00 19.17 238 VAL B CA 1
ATOM 3911 C C . VAL B 1 474 ? 177.691 175.797 211.251 1.00 19.17 238 VAL B C 1
ATOM 3912 O O . VAL B 1 474 ? 177.894 174.596 211.032 1.00 19.17 238 VAL B O 1
ATOM 3916 N N . GLN B 1 475 ? 178.672 176.660 211.498 1.00 25.73 239 GLN B N 1
ATOM 3917 C CA . GLN B 1 475 ? 180.059 176.237 211.638 1.00 25.73 239 GLN B CA 1
ATOM 3918 C C . GLN B 1 475 ? 180.461 176.327 213.102 1.00 25.73 239 GLN B C 1
ATOM 3919 O O . GLN B 1 475 ? 180.596 177.442 213.630 1.00 25.73 239 GLN B O 1
ATOM 3925 N N . PRO B 1 476 ? 180.642 175.206 213.798 1.00 24.98 240 PRO B N 1
ATOM 3926 C CA . PRO B 1 476 ? 181.040 175.274 215.209 1.00 24.98 240 PRO B CA 1
ATOM 3927 C C . PRO B 1 476 ? 182.382 175.970 215.374 1.00 24.98 240 PRO B C 1
ATOM 3928 O O . PRO B 1 476 ? 183.311 175.767 214.591 1.00 24.98 240 PRO B O 1
ATOM 3932 N N . LYS B 1 477 ? 182.474 176.800 216.411 1.00 23.03 241 LYS B N 1
ATOM 3933 C CA . LYS B 1 477 ? 183.693 177.535 216.715 1.00 23.03 241 LYS B CA 1
ATOM 3934 C C . LYS B 1 477 ? 184.542 176.860 217.783 1.00 23.03 241 LYS B C 1
ATOM 3935 O O . LYS B 1 477 ? 185.560 177.424 218.195 1.00 23.03 241 LYS B O 1
ATOM 3941 N N . TYR B 1 478 ? 184.151 175.669 218.238 1.00 22.90 242 TYR B N 1
ATOM 3942 C CA . TYR B 1 478 ? 184.962 174.885 219.157 1.00 22.90 242 TYR B CA 1
ATOM 3943 C C . TYR B 1 478 ? 185.170 173.447 218.708 1.00 22.90 242 TYR B C 1
ATOM 3944 O O . TYR B 1 478 ? 185.912 172.718 219.375 1.00 22.90 242 TYR B O 1
ATOM 3953 N N . LEU B 1 479 ? 184.549 173.017 217.613 1.00 35.22 243 LEU B N 1
ATOM 3954 C CA . LEU B 1 479 ? 184.604 171.635 217.153 1.00 35.22 243 LEU B CA 1
ATOM 3955 C C . LEU B 1 479 ? 185.033 171.563 215.692 1.00 35.22 243 LEU B C 1
ATOM 3956 O O . LEU B 1 479 ? 184.604 170.684 214.942 1.00 35.22 243 LEU B O 1
ATOM 3961 N N . TYR B 1 480 ? 185.889 172.490 215.270 1.00 44.70 244 TYR B N 1
ATOM 3962 C CA . TYR B 1 480 ? 186.299 172.589 213.875 1.00 44.70 244 TYR B CA 1
ATOM 3963 C C . TYR B 1 480 ? 187.593 171.844 213.572 1.00 44.70 244 TYR B C 1
ATOM 3964 O O . TYR B 1 480 ? 188.075 171.912 212.437 1.00 44.70 244 TYR B O 1
ATOM 3973 N N . GLY B 1 481 ? 188.168 171.145 214.548 1.00 53.51 245 GLY B N 1
ATOM 3974 C CA . GLY B 1 481 ? 189.401 170.424 214.302 1.00 53.51 245 GLY B CA 1
ATOM 3975 C C . GLY B 1 481 ? 189.194 169.225 213.395 1.00 53.51 245 GLY B C 1
ATOM 3976 O O . GLY B 1 481 ? 188.154 168.566 213.415 1.00 53.51 245 GLY B O 1
ATOM 3977 N N . VAL B 1 482 ? 190.213 168.941 212.585 1.00 57.97 246 VAL B N 1
ATOM 3978 C CA . VAL B 1 482 ? 190.184 167.813 211.661 1.00 57.97 246 VAL B CA 1
ATOM 3979 C C . VAL B 1 482 ? 191.620 167.431 211.328 1.00 57.97 246 VAL B C 1
ATOM 3980 O O . VAL B 1 482 ? 192.508 168.285 211.255 1.00 57.97 246 VAL B O 1
ATOM 3984 N N . ASN B 1 483 ? 191.848 166.133 211.142 1.00 59.51 247 ASN B N 1
ATOM 3985 C CA . ASN B 1 483 ? 193.176 165.619 210.820 1.00 59.51 247 ASN B CA 1
ATOM 3986 C C . ASN B 1 483 ? 193.381 165.681 209.311 1.00 59.51 247 ASN B C 1
ATOM 3987 O O . ASN B 1 483 ? 192.770 164.913 208.561 1.00 59.51 247 ASN B O 1
ATOM 3992 N N . GLU B 1 484 ? 194.243 166.595 208.864 1.00 59.50 248 GLU B N 1
ATOM 3993 C CA . GLU B 1 484 ? 194.513 166.739 207.438 1.00 59.50 248 GLU B CA 1
ATOM 3994 C C . GLU B 1 484 ? 195.442 165.653 206.911 1.00 59.50 248 GLU B C 1
ATOM 3995 O O . GLU B 1 484 ? 195.506 165.439 205.696 1.00 59.50 248 GLU B O 1
ATOM 4001 N N . ASN B 1 485 ? 196.167 164.966 207.797 1.00 57.97 249 ASN B N 1
ATOM 4002 C CA . ASN B 1 485 ? 197.107 163.942 207.358 1.00 57.97 249 ASN B CA 1
ATOM 4003 C C . ASN B 1 485 ? 196.411 162.712 206.792 1.00 57.97 249 ASN B C 1
ATOM 4004 O O . ASN B 1 485 ? 196.951 162.076 205.881 1.00 57.97 249 ASN B O 1
ATOM 4009 N N . ARG B 1 486 ? 195.236 162.360 207.306 1.00 59.05 250 ARG B N 1
ATOM 4010 C CA . ARG B 1 486 ? 194.503 161.206 206.809 1.00 59.05 250 ARG B CA 1
ATOM 4011 C C . ARG B 1 486 ? 193.773 161.553 205.519 1.00 59.05 250 ARG B C 1
ATOM 4012 O O . ARG B 1 486 ? 193.270 162.668 205.350 1.00 59.05 250 ARG B O 1
ATOM 4020 N N . LEU B 1 487 ? 193.719 160.587 204.606 1.00 47.45 251 LEU B N 1
ATOM 4021 C CA . LEU B 1 487 ? 193.046 160.761 203.328 1.00 47.45 251 LEU B CA 1
ATOM 4022 C C . LEU B 1 487 ? 191.594 160.317 203.450 1.00 47.45 251 LEU B C 1
ATOM 4023 O O . LEU B 1 487 ? 191.316 159.190 203.874 1.00 47.45 251 LEU B O 1
ATOM 4028 N N . GLN B 1 488 ? 190.674 161.202 203.076 1.00 47.79 252 GLN B N 1
ATOM 4029 C CA . GLN B 1 488 ? 189.243 160.940 203.148 1.00 47.79 252 GLN B CA 1
ATOM 4030 C C . GLN B 1 488 ? 188.681 160.866 201.736 1.00 47.79 252 GLN B C 1
ATOM 4031 O O . GLN B 1 488 ? 188.892 161.781 200.932 1.00 47.79 252 GLN B O 1
ATOM 4037 N N . ILE B 1 489 ? 187.969 159.783 201.437 1.00 46.80 253 ILE B N 1
ATOM 4038 C CA . ILE B 1 489 ? 187.412 159.546 200.107 1.00 46.80 253 ILE B CA 1
ATOM 4039 C C . ILE B 1 489 ? 185.906 159.374 200.254 1.00 46.80 253 ILE B C 1
ATOM 4040 O O . ILE B 1 489 ? 185.426 158.318 200.684 1.00 46.80 253 ILE B O 1
ATOM 4045 N N . ARG B 1 490 ? 185.155 160.413 199.892 1.00 47.61 254 ARG B N 1
ATOM 4046 C CA . ARG B 1 490 ? 183.700 160.366 199.942 1.00 47.61 254 ARG B CA 1
ATOM 4047 C C . ARG B 1 490 ? 183.098 161.316 198.916 1.00 47.61 254 ARG B C 1
ATOM 4048 O O . ARG B 1 490 ? 183.618 162.409 198.674 1.00 47.61 254 ARG B O 1
ATOM 4056 N N . ASN B 1 491 ? 182.003 160.874 198.299 1.00 46.30 255 ASN B N 1
ATOM 4057 C CA . ASN B 1 491 ? 181.319 161.650 197.272 1.00 46.30 255 ASN B CA 1
ATOM 4058 C C . ASN B 1 491 ? 180.586 162.837 197.885 1.00 46.30 255 ASN B C 1
ATOM 4059 O O . ASN B 1 491 ? 179.940 162.712 198.930 1.00 46.30 255 ASN B O 1
ATOM 4064 N N . VAL B 1 492 ? 180.683 163.994 197.226 1.00 42.12 256 VAL B N 1
ATOM 4065 C CA . VAL B 1 492 ? 179.924 165.189 197.583 1.00 42.12 256 VAL B CA 1
ATOM 4066 C C . VAL B 1 492 ? 179.399 165.842 196.311 1.00 42.12 256 VAL B C 1
ATOM 4067 O O . VAL B 1 492 ? 179.684 165.396 195.196 1.00 42.12 256 VAL B O 1
ATOM 4071 N N . LEU B 1 493 ? 178.630 166.914 196.480 1.00 41.01 257 LEU B N 1
ATOM 4072 C CA . LEU B 1 493 ? 178.015 167.636 195.376 1.00 41.01 257 LEU B CA 1
ATOM 4073 C C . LEU B 1 493 ? 178.619 169.031 195.295 1.00 41.01 257 LEU B C 1
ATOM 4074 O O . LEU B 1 493 ? 178.880 169.661 196.323 1.00 41.01 257 LEU B O 1
ATOM 4079 N N . GLN B 1 494 ? 178.861 169.500 194.072 1.00 41.28 258 GLN B N 1
ATOM 4080 C CA . GLN B 1 494 ? 179.433 170.818 193.842 1.00 41.28 258 GLN B CA 1
ATOM 4081 C C . GLN B 1 494 ? 178.683 171.519 192.718 1.00 41.28 258 GLN B C 1
ATOM 4082 O O . GLN B 1 494 ? 177.979 170.889 191.924 1.00 41.28 258 GLN B O 1
ATOM 4088 N N . PHE B 1 495 ? 178.842 172.839 192.666 1.00 36.80 259 PHE B N 1
ATOM 4089 C CA . PHE B 1 495 ? 178.164 173.693 191.700 1.00 36.80 259 PHE B CA 1
ATOM 4090 C C . PHE B 1 495 ? 179.143 174.129 190.618 1.00 36.80 259 PHE B C 1
ATOM 4091 O O . PHE B 1 495 ? 180.257 174.566 190.923 1.00 36.80 259 PHE B O 1
ATOM 4099 N N . GLN B 1 496 ? 178.726 174.011 189.360 1.00 47.06 260 GLN B N 1
ATOM 4100 C CA . GLN B 1 496 ? 179.492 174.501 188.222 1.00 47.06 260 GLN B CA 1
ATOM 4101 C C . GLN B 1 496 ? 178.890 175.808 187.730 1.00 47.06 260 GLN B C 1
ATOM 4102 O O . GLN B 1 496 ? 177.677 175.894 187.510 1.00 47.06 260 GLN B O 1
ATOM 4108 N N . GLY B 1 497 ? 179.731 176.809 187.555 1.00 44.21 261 GLY B N 1
ATOM 4109 C CA . GLY B 1 497 ? 179.296 178.085 187.025 1.00 44.21 261 GLY B CA 1
ATOM 4110 C C . GLY B 1 497 ? 180.091 179.224 187.622 1.00 44.21 261 GLY B C 1
ATOM 4111 O O . GLY B 1 497 ? 180.726 179.106 188.668 1.00 44.21 261 GLY B O 1
ATOM 4112 N N . ASN B 1 498 ? 180.051 180.357 186.930 1.00 44.67 262 ASN B N 1
ATOM 4113 C CA . ASN B 1 498 ? 180.699 181.575 187.386 1.00 44.67 262 ASN B CA 1
ATOM 4114 C C . ASN B 1 498 ? 179.765 182.320 188.339 1.00 44.67 262 ASN B C 1
ATOM 4115 O O . ASN B 1 498 ? 178.755 181.783 188.801 1.00 44.67 262 ASN B O 1
ATOM 4120 N N . ALA B 1 499 ? 180.105 183.573 188.650 1.00 40.92 263 ALA B N 1
ATOM 4121 C CA . ALA B 1 499 ? 179.265 184.377 189.530 1.00 40.92 263 ALA B CA 1
ATOM 4122 C C . ALA B 1 499 ? 177.869 184.588 188.962 1.00 40.92 263 ALA B C 1
ATOM 4123 O O . ALA B 1 499 ? 176.918 184.753 189.733 1.00 40.92 263 ALA B O 1
ATOM 4125 N N . ASN B 1 500 ? 177.724 184.593 187.635 1.00 43.00 264 ASN B N 1
ATOM 4126 C CA . ASN B 1 500 ? 176.400 184.738 187.039 1.00 43.00 264 ASN B CA 1
ATOM 4127 C C . ASN B 1 500 ? 175.533 183.514 187.309 1.00 43.00 264 ASN B C 1
ATOM 4128 O O . ASN B 1 500 ? 174.341 183.644 187.609 1.00 43.00 264 ASN B O 1
ATOM 4133 N N . ALA B 1 501 ? 176.113 182.316 187.206 1.00 39.54 265 ALA B N 1
ATOM 4134 C CA . ALA B 1 501 ? 175.339 181.100 187.436 1.00 39.54 265 ALA B CA 1
ATOM 4135 C C . ALA B 1 501 ? 175.050 180.897 188.917 1.00 39.54 265 ALA B C 1
ATOM 4136 O O . ALA B 1 501 ? 173.952 180.467 189.288 1.00 39.54 265 ALA B O 1
ATOM 4138 N N . LEU B 1 502 ? 176.022 181.197 189.779 1.00 31.79 266 LEU B N 1
ATOM 4139 C CA . LEU B 1 502 ? 175.841 181.042 191.216 1.00 31.79 266 LEU B CA 1
ATOM 4140 C C . LEU B 1 502 ? 175.168 182.243 191.863 1.00 31.79 266 LEU B C 1
ATOM 4141 O O . LEU B 1 502 ? 174.835 182.174 193.051 1.00 31.79 266 LEU B O 1
ATOM 4146 N N . GLN B 1 503 ? 174.963 183.329 191.115 1.00 28.02 267 GLN B N 1
ATOM 4147 C CA . GLN B 1 503 ? 174.313 184.536 191.624 1.00 28.02 267 GLN B CA 1
ATOM 4148 C C . GLN B 1 503 ? 175.051 185.083 192.847 1.00 28.02 267 GLN B C 1
ATOM 4149 O O . GLN B 1 503 ? 174.451 185.407 193.873 1.00 28.02 267 GLN B O 1
ATOM 4155 N N . GLN B 1 504 ? 176.377 185.184 192.721 1.00 28.38 268 GLN B N 1
ATOM 4156 C CA . GLN B 1 504 ? 177.205 185.658 193.827 1.00 28.38 268 GLN B CA 1
ATOM 4157 C C . GLN B 1 504 ? 176.882 187.097 194.204 1.00 28.38 268 GLN B C 1
ATOM 4158 O O . GLN B 1 504 ? 177.076 187.493 195.360 1.00 28.38 268 GLN B O 1
ATOM 4164 N N . LYS B 1 505 ? 176.402 187.896 193.247 1.00 27.34 269 LYS B N 1
ATOM 4165 C CA . LYS B 1 505 ? 176.055 189.284 193.529 1.00 27.34 269 LYS B CA 1
ATOM 4166 C C . LYS B 1 505 ? 174.981 189.403 194.602 1.00 27.34 269 LYS B C 1
ATOM 4167 O O . LYS B 1 505 ? 175.030 190.335 195.414 1.00 27.34 269 LYS B O 1
ATOM 4173 N N . LEU B 1 506 ? 174.037 188.461 194.649 1.00 24.82 270 LEU B N 1
ATOM 4174 C CA . LEU B 1 506 ? 173.021 188.422 195.693 1.00 24.82 270 LEU B CA 1
ATOM 4175 C C . LEU B 1 506 ? 173.614 188.339 197.092 1.00 24.82 270 LEU B C 1
ATOM 4176 O O . LEU B 1 506 ? 172.890 188.568 198.066 1.00 24.82 270 LEU B O 1
ATOM 4181 N N . SER B 1 507 ? 174.904 188.019 197.215 1.00 26.14 271 SER B N 1
ATOM 4182 C CA . SER B 1 507 ? 175.571 188.034 198.509 1.00 26.14 271 SER B CA 1
ATOM 4183 C C . SER B 1 507 ? 175.659 189.429 199.112 1.00 26.14 271 SER B C 1
ATOM 4184 O O . SER B 1 507 ? 175.937 189.546 200.310 1.00 26.14 271 SER B O 1
ATOM 4187 N N . ARG B 1 508 ? 175.437 190.485 198.322 1.00 28.08 272 ARG B N 1
ATOM 4188 C CA . ARG B 1 508 ? 175.487 191.832 198.880 1.00 28.08 272 ARG B CA 1
ATOM 4189 C C . ARG B 1 508 ? 174.326 192.109 199.826 1.00 28.08 272 ARG B C 1
ATOM 4190 O O . ARG B 1 508 ? 174.435 192.999 200.676 1.00 28.08 272 ARG B O 1
ATOM 4198 N N . TYR B 1 509 ? 173.224 191.375 199.698 1.00 21.55 273 TYR B N 1
ATOM 4199 C CA . TYR B 1 509 ? 172.096 191.546 200.599 1.00 21.55 273 TYR B CA 1
ATOM 4200 C C . TYR B 1 509 ? 172.416 190.967 201.973 1.00 21.55 273 TYR B C 1
ATOM 4201 O O . TYR B 1 509 ? 173.395 190.238 202.159 1.00 21.55 273 TYR B O 1
ATOM 4210 N N . GLU B 1 510 ? 171.575 191.304 202.946 1.00 21.03 274 GLU B N 1
ATOM 4211 C CA . GLU B 1 510 ? 171.730 190.752 204.284 1.00 21.03 274 GLU B CA 1
ATOM 4212 C C . GLU B 1 510 ? 171.400 189.265 204.268 1.00 21.03 274 GLU B C 1
ATOM 4213 O O . GLU B 1 510 ? 170.347 188.856 203.770 1.00 21.03 274 GLU B O 1
ATOM 4219 N N . LEU B 1 511 ? 172.304 188.455 204.811 1.00 18.89 275 LEU B N 1
ATOM 4220 C CA . LEU B 1 511 ? 172.148 187.009 204.768 1.00 18.89 275 LEU B CA 1
ATOM 4221 C C . LEU B 1 511 ? 171.168 186.533 205.832 1.00 18.89 275 LEU B C 1
ATOM 4222 O O . LEU B 1 511 ? 171.173 187.017 206.967 1.00 18.89 275 LEU B O 1
ATOM 4227 N N . TYR B 1 512 ? 170.322 185.579 205.453 1.00 12.47 276 TYR B N 1
ATOM 4228 C CA . TYR B 1 512 ? 169.441 184.901 206.394 1.00 12.47 276 TYR B CA 1
ATOM 4229 C C . TYR B 1 512 ? 170.147 183.653 206.908 1.00 12.47 276 TYR B C 1
ATOM 4230 O O . TYR B 1 512 ? 170.445 182.739 206.132 1.00 12.47 276 TYR B O 1
ATOM 4239 N N . GLN B 1 513 ? 170.416 183.616 208.210 1.00 15.18 277 GLN B N 1
ATOM 4240 C CA . GLN B 1 513 ? 171.159 182.504 208.787 1.00 15.18 277 GLN B CA 1
ATOM 4241 C C . GLN B 1 513 ? 170.281 181.263 208.868 1.00 15.18 277 GLN B C 1
ATOM 4242 O O . GLN B 1 513 ? 169.160 181.313 209.383 1.00 15.18 277 GLN B O 1
ATOM 4248 N N . ILE B 1 514 ? 170.795 180.147 208.363 1.00 16.24 278 ILE B N 1
ATOM 4249 C CA . ILE B 1 514 ? 170.082 178.873 208.385 1.00 16.24 278 ILE B CA 1
ATOM 4250 C C . ILE B 1 514 ? 170.648 178.087 209.563 1.00 16.24 278 ILE B C 1
ATOM 4251 O O . ILE B 1 514 ? 171.626 177.348 209.439 1.00 16.24 278 ILE B O 1
ATOM 4256 N N . ASN B 1 515 ? 170.022 178.252 210.724 1.00 14.17 279 ASN B N 1
ATOM 4257 C CA . ASN B 1 515 ? 170.404 177.554 211.942 1.00 14.17 279 ASN B CA 1
ATOM 4258 C C . ASN B 1 515 ? 169.152 176.978 212.592 1.00 14.17 279 ASN B C 1
ATOM 4259 O O . ASN B 1 515 ? 168.028 177.208 212.137 1.00 14.17 279 ASN B O 1
ATOM 4264 N N . ILE B 1 516 ? 169.348 176.220 213.666 1.00 13.50 280 ILE B N 1
ATOM 4265 C CA . ILE B 1 516 ? 168.236 175.547 214.334 1.00 13.50 280 ILE B CA 1
ATOM 4266 C C . ILE B 1 516 ? 168.214 175.927 215.810 1.00 13.50 280 ILE B C 1
ATOM 4267 O O . ILE B 1 516 ? 168.763 175.195 216.646 1.00 13.50 280 ILE B O 1
ATOM 4272 N N . PRO B 1 517 ? 167.615 177.058 216.174 1.00 14.53 281 PRO B N 1
ATOM 4273 C CA . PRO B 1 517 ? 167.383 177.338 217.594 1.00 14.53 281 PRO B CA 1
ATOM 4274 C C . PRO B 1 517 ? 166.341 176.392 218.168 1.00 14.53 281 PRO B C 1
ATOM 4275 O O . PRO B 1 517 ? 165.463 175.892 217.460 1.00 14.53 281 PRO B O 1
ATOM 4279 N N . LEU B 1 518 ? 166.445 176.148 219.471 1.00 26.69 282 LEU B N 1
ATOM 4280 C CA . LEU B 1 518 ? 165.562 175.210 220.156 1.00 26.69 282 LEU B CA 1
ATOM 4281 C C . LEU B 1 518 ? 164.300 175.944 220.597 1.00 26.69 282 LEU B C 1
ATOM 4282 O O . LEU B 1 518 ? 164.353 176.818 221.468 1.00 26.69 282 LEU B O 1
ATOM 4287 N N . PHE B 1 519 ? 163.167 175.588 219.994 1.00 12.69 283 PHE B N 1
ATOM 4288 C CA . PHE B 1 519 ? 161.876 176.182 220.314 1.00 12.69 283 PHE B CA 1
ATOM 4289 C C . PHE B 1 519 ? 160.888 175.074 220.640 1.00 12.69 283 PHE B C 1
ATOM 4290 O O . PHE B 1 519 ? 160.703 174.150 219.840 1.00 12.69 283 PHE B O 1
ATOM 4298 N N . LEU B 1 520 ? 160.248 175.172 221.806 1.00 14.03 284 LEU B N 1
ATOM 4299 C CA . LEU B 1 520 ? 159.280 174.167 222.233 1.00 14.03 284 LEU B CA 1
ATOM 4300 C C . LEU B 1 520 ? 158.460 174.657 223.421 1.00 14.03 284 LEU B C 1
ATOM 4301 O O . LEU B 1 520 ? 159.008 175.236 224.364 1.00 14.03 284 LEU B O 1
ATOM 4306 N N . GLY B 1 521 ? 157.152 174.429 223.383 1.00 16.24 285 GLY B N 1
ATOM 4307 C CA . GLY B 1 521 ? 156.295 174.754 224.504 1.00 16.24 285 GLY B CA 1
ATOM 4308 C C . GLY B 1 521 ? 155.932 176.222 224.579 1.00 16.24 285 GLY B C 1
ATOM 4309 O O . GLY B 1 521 ? 156.180 177.020 223.670 1.00 16.24 285 GLY B O 1
ATOM 4310 N N . LYS B 1 522 ? 155.321 176.578 225.707 1.00 16.38 286 LYS B N 1
ATOM 4311 C CA . LYS B 1 522 ? 154.900 177.942 225.980 1.00 16.38 286 LYS B CA 1
ATOM 4312 C C . LYS B 1 522 ? 155.417 178.381 227.343 1.00 16.38 286 LYS B C 1
ATOM 4313 O O . LYS B 1 522 ? 155.692 177.555 228.219 1.00 16.38 286 LYS B O 1
ATOM 4319 N N . GLN B 1 523 ? 155.559 179.693 227.513 1.00 13.57 287 GLN B N 1
ATOM 4320 C CA . GLN B 1 523 ? 156.074 180.268 228.746 1.00 13.57 287 GLN B CA 1
ATOM 4321 C C . GLN B 1 523 ? 155.178 181.410 229.197 1.00 13.57 287 GLN B C 1
ATOM 4322 O O . GLN B 1 523 ? 154.720 182.214 228.380 1.00 13.57 287 GLN B O 1
ATOM 4328 N N . ILE B 1 524 ? 154.933 181.473 230.502 1.00 23.81 288 ILE B N 1
ATOM 4329 C CA . ILE B 1 524 ? 154.137 182.522 231.123 1.00 23.81 288 ILE B CA 1
ATOM 4330 C C . ILE B 1 524 ? 155.052 183.277 232.075 1.00 23.81 288 ILE B C 1
ATOM 4331 O O . ILE B 1 524 ? 155.616 182.681 233.002 1.00 23.81 288 ILE B O 1
ATOM 4336 N N . ILE B 1 525 ? 155.198 184.580 231.854 1.00 26.86 289 ILE B N 1
ATOM 4337 C CA . ILE B 1 525 ? 156.028 185.436 232.694 1.00 26.86 289 ILE B CA 1
ATOM 4338 C C . ILE B 1 525 ? 155.104 186.302 233.537 1.00 26.86 289 ILE B C 1
ATOM 4339 O O . ILE B 1 525 ? 154.330 187.105 233.001 1.00 26.86 289 ILE B O 1
ATOM 4344 N N . SER B 1 526 ? 155.183 186.137 234.854 1.00 41.53 290 SER B N 1
ATOM 4345 C CA . SER B 1 526 ? 154.342 186.888 235.768 1.00 41.53 290 SER B CA 1
ATOM 4346 C C . SER B 1 526 ? 154.826 188.330 235.888 1.00 41.53 290 SER B C 1
ATOM 4347 O O . SER B 1 526 ? 155.994 188.647 235.646 1.00 41.53 290 SER B O 1
ATOM 4350 N N . THR B 1 527 ? 153.903 189.207 236.268 1.00 46.73 291 THR B N 1
ATOM 4351 C CA . THR B 1 527 ? 154.207 190.621 236.448 1.00 46.73 291 THR B CA 1
ATOM 4352 C C . THR B 1 527 ? 155.168 190.836 237.613 1.00 46.73 291 THR B C 1
ATOM 4353 O O . THR B 1 527 ? 154.988 191.750 238.417 1.00 46.73 291 THR B O 1
ATOM 4357 N N . LEU C 1 249 ? 181.916 182.856 255.503 1.00 36.59 13 LEU C N 1
ATOM 4358 C CA . LEU C 1 249 ? 180.934 183.434 256.413 1.00 36.59 13 LEU C CA 1
ATOM 4359 C C . LEU C 1 249 ? 181.600 183.946 257.685 1.00 36.59 13 LEU C C 1
ATOM 4360 O O . LEU C 1 249 ? 182.086 183.163 258.499 1.00 36.59 13 LEU C O 1
ATOM 4365 N N . ARG C 1 250 ? 181.623 185.270 257.850 1.00 37.28 14 ARG C N 1
ATOM 4366 C CA . ARG C 1 250 ? 182.193 185.855 259.057 1.00 37.28 14 ARG C CA 1
ATOM 4367 C C . ARG C 1 250 ? 181.332 185.587 260.285 1.00 37.28 14 ARG C C 1
ATOM 4368 O O . ARG C 1 250 ? 181.871 185.453 261.389 1.00 37.28 14 ARG C O 1
ATOM 4376 N N . ASN C 1 251 ? 180.015 185.494 260.117 1.00 26.89 15 ASN C N 1
ATOM 4377 C CA . ASN C 1 251 ? 179.097 185.230 261.223 1.00 26.89 15 ASN C CA 1
ATOM 4378 C C . ASN C 1 251 ? 178.259 184.014 260.855 1.00 26.89 15 ASN C C 1
ATOM 4379 O O . ASN C 1 251 ? 177.519 184.044 259.868 1.00 26.89 15 ASN C O 1
ATOM 4384 N N . PHE C 1 252 ? 178.375 182.950 261.646 1.00 24.17 16 PHE C N 1
ATOM 4385 C CA . PHE C 1 252 ? 177.675 181.701 261.380 1.00 24.17 16 PHE C CA 1
ATOM 4386 C C . PHE C 1 252 ? 176.329 181.603 262.087 1.00 24.17 16 PHE C C 1
ATOM 4387 O O . PHE C 1 252 ? 175.617 180.614 261.891 1.00 24.17 16 PHE C O 1
ATOM 4395 N N . CYS C 1 253 ? 175.965 182.592 262.899 1.00 19.52 17 CYS C N 1
ATOM 4396 C CA . CYS C 1 253 ? 174.686 182.551 263.595 1.00 19.52 17 CYS C CA 1
ATOM 4397 C C . CYS C 1 253 ? 173.541 182.735 262.607 1.00 19.52 17 CYS C C 1
ATOM 4398 O O . CYS C 1 253 ? 173.559 183.653 261.782 1.00 19.52 17 CYS C O 1
ATOM 4401 N N . VAL C 1 254 ? 172.541 181.854 262.692 1.00 19.82 18 VAL C N 1
ATOM 4402 C CA . VAL C 1 254 ? 171.392 181.941 261.800 1.00 19.82 18 VAL C CA 1
ATOM 4403 C C . VAL C 1 254 ? 170.555 183.183 262.081 1.00 19.82 18 VAL C C 1
ATOM 4404 O O . VAL C 1 254 ? 169.867 183.680 261.181 1.00 19.82 18 VAL C O 1
ATOM 4408 N N . PHE C 1 255 ? 170.604 183.710 263.302 1.00 15.28 19 PHE C N 1
ATOM 4409 C CA . PHE C 1 255 ? 169.856 184.905 263.667 1.00 15.28 19 PHE C CA 1
ATOM 4410 C C . PHE C 1 255 ? 170.655 186.186 263.477 1.00 15.28 19 PHE C C 1
ATOM 4411 O O . PHE C 1 255 ? 170.155 187.266 263.811 1.00 15.28 19 PHE C O 1
ATOM 4419 N N . SER C 1 256 ? 171.881 186.096 262.957 1.00 24.09 20 SER C N 1
ATOM 4420 C CA . SER C 1 256 ? 172.690 187.293 262.756 1.00 24.09 20 SER C CA 1
ATOM 4421 C C . SER C 1 256 ? 172.153 188.156 261.621 1.00 24.09 20 SER C C 1
ATOM 4422 O O . SER C 1 256 ? 172.435 189.358 261.573 1.00 24.09 20 SER C O 1
ATOM 4425 N N . SER C 1 257 ? 171.385 187.567 260.704 1.00 31.58 21 SER C N 1
ATOM 4426 C CA . SER C 1 257 ? 170.851 188.312 259.572 1.00 31.58 21 SER C CA 1
ATOM 4427 C C . SER C 1 257 ? 169.624 189.139 259.930 1.00 31.58 21 SER C C 1
ATOM 4428 O O . SER C 1 257 ? 169.148 189.904 259.085 1.00 31.58 21 SER C O 1
ATOM 4431 N N . VAL C 1 258 ? 169.104 189.008 261.146 1.00 34.48 22 VAL C N 1
ATOM 4432 C CA . VAL C 1 258 ? 167.922 189.757 261.561 1.00 34.48 22 VAL C CA 1
ATOM 4433 C C . VAL C 1 258 ? 168.322 191.205 261.814 1.00 34.48 22 VAL C C 1
ATOM 4434 O O . VAL C 1 258 ? 169.206 191.482 262.631 1.00 34.48 22 VAL C O 1
ATOM 4438 N N . LYS C 1 259 ? 167.673 192.126 261.115 1.00 48.31 23 LYS C N 1
ATOM 4439 C CA . LYS C 1 259 ? 167.939 193.551 261.216 1.00 48.31 23 LYS C CA 1
ATOM 4440 C C . LYS C 1 259 ? 166.628 194.315 261.296 1.00 48.31 23 LYS C C 1
ATOM 4441 O O . LYS C 1 259 ? 165.591 193.832 260.829 1.00 48.31 23 LYS C O 1
ATOM 4447 N N . PRO C 1 260 ? 166.636 195.504 261.901 1.00 61.17 24 PRO C N 1
ATOM 4448 C CA . PRO C 1 260 ? 165.441 196.363 261.869 1.00 61.17 24 PRO C CA 1
ATOM 4449 C C . PRO C 1 260 ? 165.058 196.688 260.433 1.00 61.17 24 PRO C C 1
ATOM 4450 O O . PRO C 1 260 ? 165.836 197.286 259.687 1.00 61.17 24 PRO C O 1
ATOM 4454 N N . LEU C 1 261 ? 163.846 196.285 260.047 1.00 63.23 25 LEU C N 1
ATOM 4455 C CA . LEU C 1 261 ? 163.408 196.473 258.668 1.00 63.23 25 LEU C CA 1
ATOM 4456 C C . LEU C 1 261 ? 163.174 197.946 258.352 1.00 63.23 25 LEU C C 1
ATOM 4457 O O . LEU C 1 261 ? 163.381 198.385 257.215 1.00 63.23 25 LEU C O 1
ATOM 4462 N N . ASP C 1 262 ? 162.737 198.723 259.346 1.00 72.29 26 ASP C N 1
ATOM 4463 C CA . ASP C 1 262 ? 162.352 200.107 259.085 1.00 72.29 26 ASP C CA 1
ATOM 4464 C C . ASP C 1 262 ? 163.559 200.987 258.772 1.00 72.29 26 ASP C C 1
ATOM 4465 O O . ASP C 1 262 ? 163.533 201.764 257.810 1.00 72.29 26 ASP C O 1
ATOM 4470 N N . PHE C 1 263 ? 164.625 200.879 259.561 1.00 81.09 27 PHE C N 1
ATOM 4471 C CA . PHE C 1 263 ? 165.747 201.799 259.434 1.00 81.09 27 PHE C CA 1
ATOM 4472 C C . PHE C 1 263 ? 166.957 201.204 260.138 1.00 81.09 27 PHE C C 1
ATOM 4473 O O . PHE C 1 263 ? 166.896 200.834 261.313 1.00 81.09 27 PHE C O 1
ATOM 4481 N N . CYS C 1 264 ? 168.064 201.118 259.398 1.00 86.34 28 CYS C N 1
ATOM 4482 C CA . CYS C 1 264 ? 169.270 200.473 259.903 1.00 86.34 28 CYS C CA 1
ATOM 4483 C C . CYS C 1 264 ? 170.523 201.290 259.606 1.00 86.34 28 CYS C C 1
ATOM 4484 O O . CYS C 1 264 ? 171.508 200.752 259.089 1.00 86.34 28 CYS C O 1
ATOM 4487 N N . ASP C 1 265 ? 170.495 202.587 259.921 1.00 86.13 29 ASP C N 1
ATOM 4488 C CA . ASP C 1 265 ? 171.658 203.437 259.679 1.00 86.13 29 ASP C CA 1
ATOM 4489 C C . ASP C 1 265 ? 172.876 202.947 260.451 1.00 86.13 29 ASP C C 1
ATOM 4490 O O . ASP C 1 265 ? 173.984 202.885 259.906 1.00 86.13 29 ASP C O 1
ATOM 4495 N N . GLN C 1 266 ? 172.691 202.595 261.724 1.00 80.02 30 GLN C N 1
ATOM 4496 C CA . GLN C 1 266 ? 173.788 202.085 262.545 1.00 80.02 30 GLN C CA 1
ATOM 4497 C C . GLN C 1 266 ? 173.190 201.082 263.528 1.00 80.02 30 GLN C C 1
ATOM 4498 O O . GLN C 1 266 ? 172.673 201.472 264.579 1.00 80.02 30 GLN C O 1
ATOM 4504 N N . TYR C 1 267 ? 173.259 199.801 263.176 1.00 61.66 31 TYR C N 1
ATOM 4505 C CA . TYR C 1 267 ? 172.724 198.729 264.002 1.00 61.66 31 TYR C CA 1
ATOM 4506 C C . TYR C 1 267 ? 173.775 197.643 264.165 1.00 61.66 31 TYR C C 1
ATOM 4507 O O . TYR C 1 267 ? 174.453 197.273 263.202 1.00 61.66 31 TYR C O 1
ATOM 4516 N N . SER C 1 268 ? 173.905 197.134 265.387 1.00 52.60 32 SER C N 1
ATOM 4517 C CA . SER C 1 268 ? 174.851 196.076 265.709 1.00 52.60 32 SER C CA 1
ATOM 4518 C C . SER C 1 268 ? 174.084 194.842 266.159 1.00 52.60 32 SER C C 1
ATOM 4519 O O . SER C 1 268 ? 173.199 194.936 267.016 1.00 52.60 32 SER C O 1
ATOM 4522 N N . SER C 1 269 ? 174.421 193.695 265.579 1.00 36.58 33 SER C N 1
ATOM 4523 C CA . SER C 1 269 ? 173.751 192.457 265.944 1.00 36.58 33 SER C CA 1
ATOM 4524 C C . SER C 1 269 ? 174.102 192.073 267.380 1.00 36.58 33 SER C C 1
ATOM 4525 O O . SER C 1 269 ? 175.229 192.301 267.829 1.00 36.58 33 SER C O 1
ATOM 4528 N N . PRO C 1 270 ? 173.161 191.491 268.125 1.00 26.70 34 PRO C N 1
ATOM 4529 C CA . PRO C 1 270 ? 173.441 191.086 269.506 1.00 26.70 34 PRO C CA 1
ATOM 4530 C C . PRO C 1 270 ? 174.191 189.770 269.638 1.00 26.70 34 PRO C C 1
ATOM 4531 O O . PRO C 1 270 ? 174.279 189.239 270.748 1.00 26.70 34 PRO C O 1
ATOM 4535 N N . CYS C 1 271 ? 174.725 189.235 268.542 1.00 23.14 35 CYS C N 1
ATOM 4536 C CA . CYS C 1 271 ? 175.461 187.981 268.602 1.00 23.14 35 CYS C CA 1
ATOM 4537 C C . CYS C 1 271 ? 176.727 188.144 269.433 1.00 23.14 35 CYS C C 1
ATOM 4538 O O . CYS C 1 271 ? 177.387 189.186 269.397 1.00 23.14 35 CYS C O 1
ATOM 4541 N N . SER C 1 272 ? 177.064 187.101 270.188 1.00 21.78 36 SER C N 1
ATOM 4542 C CA . SER C 1 272 ? 178.231 187.129 271.053 1.00 21.78 36 SER C CA 1
ATOM 4543 C C . SER C 1 272 ? 179.505 186.927 270.234 1.00 21.78 36 SER C C 1
ATOM 4544 O O . SER C 1 272 ? 179.476 186.768 269.011 1.00 21.78 36 SER C O 1
ATOM 4547 N N . SER C 1 273 ? 180.647 186.934 270.926 1.00 26.65 37 SER C N 1
ATOM 4548 C CA . SER C 1 273 ? 181.935 186.811 270.252 1.00 26.65 37 SER C CA 1
ATOM 4549 C C . SER C 1 273 ? 182.158 185.427 269.658 1.00 26.65 37 SER C C 1
ATOM 4550 O O . SER C 1 273 ? 183.062 185.261 268.832 1.00 26.65 37 SER C O 1
ATOM 4553 N N . ASP C 1 274 ? 181.363 184.435 270.053 1.00 24.17 38 ASP C N 1
ATOM 4554 C CA . ASP C 1 274 ? 181.501 183.083 269.529 1.00 24.17 38 ASP C CA 1
ATOM 4555 C C . ASP C 1 274 ? 180.744 182.873 268.225 1.00 24.17 38 ASP C C 1
ATOM 4556 O O . ASP C 1 274 ? 180.739 181.754 267.704 1.00 24.17 38 ASP C O 1
ATOM 4561 N N . ALA C 1 275 ? 180.093 183.909 267.696 1.00 23.37 39 ALA C N 1
ATOM 4562 C CA . ALA C 1 275 ? 179.359 183.766 266.446 1.00 23.37 39 ALA C CA 1
ATOM 4563 C C . ALA C 1 275 ? 180.280 183.665 265.237 1.00 23.37 39 ALA C C 1
ATOM 4564 O O . ALA C 1 275 ? 179.822 183.280 264.156 1.00 23.37 39 ALA C O 1
ATOM 4566 N N . THR C 1 276 ? 181.559 183.998 265.392 1.00 29.94 40 THR C N 1
ATOM 4567 C CA . THR C 1 276 ? 182.507 183.995 264.285 1.00 29.94 40 THR C CA 1
ATOM 4568 C C . THR C 1 276 ? 183.271 182.684 264.148 1.00 29.94 40 THR C C 1
ATOM 4569 O O . THR C 1 276 ? 184.101 182.564 263.240 1.00 29.94 40 THR C O 1
ATOM 4573 N N . VAL C 1 277 ? 183.021 181.706 265.014 1.00 27.02 41 VAL C N 1
ATOM 4574 C CA . VAL C 1 277 ? 183.705 180.418 264.965 1.00 27.02 41 VAL C CA 1
ATOM 4575 C C . VAL C 1 277 ? 182.728 179.363 264.461 1.00 27.02 41 VAL C C 1
ATOM 4576 O O . VAL C 1 277 ? 181.558 179.342 264.862 1.00 27.02 41 VAL C O 1
ATOM 4580 N N . ASP C 1 278 ? 183.199 178.510 263.551 1.00 24.28 42 ASP C N 1
ATOM 4581 C CA . ASP C 1 278 ? 182.357 177.482 262.936 1.00 24.28 42 ASP C CA 1
ATOM 4582 C C . ASP C 1 278 ? 182.404 176.204 263.774 1.00 24.28 42 ASP C C 1
ATOM 4583 O O . ASP C 1 278 ? 183.065 175.218 263.444 1.00 24.28 42 ASP C O 1
ATOM 4588 N N . ASP C 1 279 ? 181.668 176.237 264.882 1.00 19.95 43 ASP C N 1
ATOM 4589 C CA . ASP C 1 279 ? 181.577 175.089 265.775 1.00 19.95 43 ASP C CA 1
ATOM 4590 C C . ASP C 1 279 ? 180.488 174.104 265.370 1.00 19.95 43 ASP C C 1
ATOM 4591 O O . ASP C 1 279 ? 180.327 173.077 266.038 1.00 19.95 43 ASP C O 1
ATOM 4596 N N . GLY C 1 280 ? 179.742 174.387 264.303 1.00 15.61 44 GLY C N 1
ATOM 4597 C CA . GLY C 1 280 ? 178.704 173.501 263.827 1.00 15.61 44 GLY C CA 1
ATOM 4598 C C . GLY C 1 280 ? 177.326 173.758 264.396 1.00 15.61 44 GLY C C 1
ATOM 4599 O O . GLY C 1 280 ? 176.350 173.189 263.892 1.00 15.61 44 GLY C O 1
ATOM 4600 N N . TRP C 1 281 ? 177.212 174.594 265.430 1.00 14.35 45 TRP C N 1
ATOM 4601 C CA . TRP C 1 281 ? 175.899 174.917 265.976 1.00 14.35 45 TRP C CA 1
ATOM 4602 C C . TRP C 1 281 ? 175.120 175.825 265.036 1.00 14.35 45 TRP C C 1
ATOM 4603 O O . TRP C 1 281 ? 173.895 175.702 264.919 1.00 14.35 45 TRP C O 1
ATOM 4614 N N . PHE C 1 282 ? 175.814 176.749 264.369 1.00 20.01 46 PHE C N 1
ATOM 4615 C CA . PHE C 1 282 ? 175.214 177.785 263.531 1.00 20.01 46 PHE C CA 1
ATOM 4616 C C . PHE C 1 282 ? 174.284 178.696 264.325 1.00 20.01 46 PHE C C 1
ATOM 4617 O O . PHE C 1 282 ? 173.470 179.421 263.744 1.00 20.01 46 PHE C O 1
ATOM 4625 N N . VAL C 1 283 ? 174.394 178.661 265.650 1.00 15.38 47 VAL C N 1
ATOM 4626 C CA . VAL C 1 283 ? 173.680 179.558 266.549 1.00 15.38 47 VAL C CA 1
ATOM 4627 C C . VAL C 1 283 ? 174.680 180.068 267.575 1.00 15.38 47 VAL C C 1
ATOM 4628 O O . VAL C 1 283 ? 175.397 179.274 268.193 1.00 15.38 47 VAL C O 1
ATOM 4632 N N . CYS C 1 284 ? 174.733 181.385 267.753 1.00 14.69 48 CYS C N 1
ATOM 4633 C CA . CYS C 1 284 ? 175.655 181.954 268.722 1.00 14.69 48 CYS C CA 1
ATOM 4634 C C . CYS C 1 284 ? 175.201 181.627 270.141 1.00 14.69 48 CYS C C 1
ATOM 4635 O O . CYS C 1 284 ? 174.054 181.242 270.384 1.00 14.69 48 CYS C O 1
ATOM 4638 N N . GLU C 1 285 ? 176.130 181.776 271.088 1.00 15.54 49 GLU C N 1
ATOM 4639 C CA . GLU C 1 285 ? 175.827 181.441 272.476 1.00 15.54 49 GLU C CA 1
ATOM 4640 C C . GLU C 1 285 ? 174.729 182.336 273.034 1.00 15.54 49 GLU C C 1
ATOM 4641 O O . GLU C 1 285 ? 173.880 181.878 273.806 1.00 15.54 49 GLU C O 1
ATOM 4647 N N . TYR C 1 286 ? 174.731 183.618 272.660 1.00 13.50 50 TYR C N 1
ATOM 4648 C CA . TYR C 1 286 ? 173.678 184.521 273.112 1.00 13.50 50 TYR C CA 1
ATOM 4649 C C . TYR C 1 286 ? 172.310 184.061 272.624 1.00 13.50 50 TYR C C 1
ATOM 4650 O O . TYR C 1 286 ? 171.358 183.967 273.408 1.00 13.50 50 TYR C O 1
ATOM 4659 N N . HIS C 1 287 ? 172.193 183.761 271.330 1.00 11.78 51 HIS C N 1
ATOM 4660 C CA . HIS C 1 287 ? 170.908 183.341 270.784 1.00 11.78 51 HIS C CA 1
ATOM 4661 C C . HIS C 1 287 ? 170.505 181.959 271.274 1.00 11.78 51 HIS C C 1
ATOM 4662 O O . HIS C 1 287 ? 169.316 181.709 271.501 1.00 11.78 51 HIS C O 1
ATOM 4669 N N . ALA C 1 288 ? 171.470 181.052 271.444 1.00 14.45 52 ALA C N 1
ATOM 4670 C CA . ALA C 1 288 ? 171.157 179.745 272.010 1.00 14.45 52 ALA C CA 1
ATOM 4671 C C . ALA C 1 288 ? 170.628 179.879 273.431 1.00 14.45 52 ALA C C 1
ATOM 4672 O O . ALA C 1 288 ? 169.641 179.232 273.797 1.00 14.45 52 ALA C O 1
ATOM 4674 N N . SER C 1 289 ? 171.260 180.731 274.239 1.00 16.84 53 SER C N 1
ATOM 4675 C CA . SER C 1 289 ? 170.776 180.977 275.592 1.00 16.84 53 SER C CA 1
ATOM 4676 C C . SER C 1 289 ? 169.391 181.611 275.577 1.00 16.84 53 SER C C 1
ATOM 4677 O O . SER C 1 289 ? 168.531 181.263 276.394 1.00 16.84 53 SER C O 1
ATOM 4680 N N . ARG C 1 290 ? 169.159 182.547 274.655 1.00 10.39 54 ARG C N 1
ATOM 4681 C CA . ARG C 1 290 ? 167.881 183.249 274.612 1.00 10.39 54 ARG C CA 1
ATOM 4682 C C . ARG C 1 290 ? 166.740 182.327 274.197 1.00 10.39 54 ARG C C 1
ATOM 4683 O O . ARG C 1 290 ? 165.658 182.365 274.794 1.00 10.39 54 ARG C O 1
ATOM 4691 N N . PHE C 1 291 ? 166.958 181.492 273.181 1.00 9.18 55 PHE C N 1
ATOM 4692 C CA . PHE C 1 291 ? 165.884 180.692 272.600 1.00 9.18 55 PHE C CA 1
ATOM 4693 C C . PHE C 1 291 ? 165.843 179.274 273.159 1.00 9.18 55 PHE C C 1
ATOM 4694 O O . PHE C 1 291 ? 164.817 178.844 273.694 1.00 9.18 55 PHE C O 1
ATOM 4702 N N . PHE C 1 292 ? 166.942 178.533 273.042 1.00 10.86 56 PHE C N 1
ATOM 4703 C CA . PHE C 1 292 ? 166.972 177.127 273.414 1.00 10.86 56 PHE C CA 1
ATOM 4704 C C . PHE C 1 292 ? 167.450 176.893 274.840 1.00 10.86 56 PHE C C 1
ATOM 4705 O O . PHE C 1 292 ? 167.521 175.738 275.270 1.00 10.86 56 PHE C O 1
ATOM 4713 N N . LYS C 1 293 ? 167.778 177.957 275.576 1.00 13.85 57 LYS C N 1
ATOM 4714 C CA . LYS C 1 293 ? 168.082 177.877 277.007 1.00 13.85 57 LYS C CA 1
ATOM 4715 C C . LYS C 1 293 ? 169.252 176.935 277.287 1.00 13.85 57 LYS C C 1
ATOM 4716 O O . LYS C 1 293 ? 169.146 175.992 278.073 1.00 13.85 57 LYS C O 1
ATOM 4722 N N . MET C 1 294 ? 170.382 177.200 276.636 1.00 15.02 58 MET C N 1
ATOM 4723 C CA . MET C 1 294 ? 171.580 176.405 276.857 1.00 15.02 58 MET C CA 1
ATOM 4724 C C . MET C 1 294 ? 172.809 177.222 276.490 1.00 15.02 58 MET C C 1
ATOM 4725 O O . MET C 1 294 ? 172.733 178.198 275.739 1.00 15.02 58 MET C O 1
ATOM 4730 N N . GLU C 1 295 ? 173.946 176.804 277.034 1.00 18.35 59 GLU C N 1
ATOM 4731 C CA . GLU C 1 295 ? 175.243 177.390 276.731 1.00 18.35 59 GLU C CA 1
ATOM 4732 C C . GLU C 1 295 ? 176.150 176.330 276.118 1.00 18.35 59 GLU C C 1
ATOM 4733 O O . GLU C 1 295 ? 175.805 175.149 276.053 1.00 18.35 59 GLU C O 1
ATOM 4739 N N . LYS C 1 296 ? 177.329 176.760 275.681 1.00 11.15 60 LYS C N 1
ATOM 4740 C CA . LYS C 1 296 ? 178.280 175.886 275.008 1.00 11.15 60 LYS C CA 1
ATOM 4741 C C . LYS C 1 296 ? 179.401 175.486 275.957 1.00 11.15 60 LYS C C 1
ATOM 4742 O O . LYS C 1 296 ? 179.885 176.306 276.743 1.00 11.15 60 LYS C O 1
ATOM 4748 N N . LEU C 1 297 ? 179.816 174.222 275.878 1.00 9.64 61 LEU C N 1
ATOM 4749 C CA . LEU C 1 297 ? 180.942 173.717 276.645 1.00 9.64 61 LEU C CA 1
ATOM 4750 C C . LEU C 1 297 ? 181.809 172.850 275.745 1.00 9.64 61 LEU C C 1
ATOM 4751 O O . LEU C 1 297 ? 181.318 172.223 274.802 1.00 9.64 61 LEU C O 1
ATOM 4756 N N . ALA C 1 298 ? 183.101 172.811 276.052 1.00 16.16 62 ALA C N 1
ATOM 4757 C CA . ALA C 1 298 ? 184.064 172.034 275.287 1.00 16.16 62 ALA C CA 1
ATOM 4758 C C . ALA C 1 298 ? 184.425 170.760 276.038 1.00 16.16 62 ALA C C 1
ATOM 4759 O O . ALA C 1 298 ? 184.684 170.788 277.244 1.00 16.16 62 ALA C O 1
ATOM 4761 N N . LEU C 1 299 ? 184.435 169.642 275.317 1.00 17.31 63 LEU C N 1
ATOM 4762 C CA . LEU C 1 299 ? 184.789 168.341 275.867 1.00 17.31 63 LEU C CA 1
ATOM 4763 C C . LEU C 1 299 ? 185.995 167.818 275.102 1.00 17.31 63 LEU C C 1
ATOM 4764 O O . LEU C 1 299 ? 185.948 167.696 273.873 1.00 17.31 63 LEU C O 1
ATOM 4769 N N . ALA C 1 300 ? 187.071 167.517 275.823 1.00 17.83 64 ALA C N 1
ATOM 4770 C CA . ALA C 1 300 ? 188.326 167.082 275.227 1.00 17.83 64 ALA C CA 1
ATOM 4771 C C . ALA C 1 300 ? 188.546 165.603 275.508 1.00 17.83 64 ALA C C 1
ATOM 4772 O O . ALA C 1 300 ? 188.460 165.166 276.660 1.00 17.83 64 ALA C O 1
ATOM 4774 N N . ILE C 1 301 ? 188.828 164.844 274.459 1.00 23.88 65 ILE C N 1
ATOM 4775 C CA . ILE C 1 301 ? 189.133 163.420 274.547 1.00 23.88 65 ILE C CA 1
ATOM 4776 C C . ILE C 1 301 ? 190.604 163.235 274.192 1.00 23.88 65 ILE C C 1
ATOM 4777 O O . ILE C 1 301 ? 191.005 163.559 273.066 1.00 23.88 65 ILE C O 1
ATOM 4782 N N . PRO C 1 302 ? 191.439 162.753 275.106 1.00 27.37 66 PRO C N 1
ATOM 4783 C CA . PRO C 1 302 ? 192.837 162.476 274.772 1.00 27.37 66 PRO C CA 1
ATOM 4784 C C . PRO C 1 302 ? 192.999 161.123 274.093 1.00 27.37 66 PRO C C 1
ATOM 4785 O O . PRO C 1 302 ? 192.126 160.254 274.145 1.00 27.37 66 PRO C O 1
ATOM 4789 N N . ASP C 1 303 ? 194.152 160.960 273.448 1.00 35.46 67 ASP C N 1
ATOM 4790 C CA . ASP C 1 303 ? 194.458 159.756 272.686 1.00 35.46 67 ASP C CA 1
ATOM 4791 C C . ASP C 1 303 ? 195.515 158.887 273.348 1.00 35.46 67 ASP C C 1
ATOM 4792 O O . ASP C 1 303 ? 195.352 157.665 273.428 1.00 35.46 67 ASP C O 1
ATOM 4797 N N . GLY C 1 304 ? 196.598 159.487 273.834 1.00 38.17 68 GLY C N 1
ATOM 4798 C CA . GLY C 1 304 ? 197.691 158.734 274.417 1.00 38.17 68 GLY C CA 1
ATOM 4799 C C . GLY C 1 304 ? 199.037 159.284 273.998 1.00 38.17 68 GLY C C 1
ATOM 4800 O O . GLY C 1 304 ? 200.058 159.023 274.640 1.00 38.17 68 GLY C O 1
ATOM 4801 N N . THR C 1 305 ? 199.043 160.052 272.910 1.00 39.70 69 THR C N 1
ATOM 4802 C CA . THR C 1 305 ? 200.247 160.701 272.409 1.00 39.70 69 THR C CA 1
ATOM 4803 C C . THR C 1 305 ? 200.374 162.146 272.870 1.00 39.70 69 THR C C 1
ATOM 4804 O O . THR C 1 305 ? 201.491 162.612 273.120 1.00 39.70 69 THR C O 1
ATOM 4808 N N . GLY C 1 306 ? 199.257 162.852 273.025 1.00 39.36 70 GLY C N 1
ATOM 4809 C CA . GLY C 1 306 ? 199.288 164.245 273.424 1.00 39.36 70 GLY C CA 1
ATOM 4810 C C . GLY C 1 306 ? 198.367 165.117 272.597 1.00 39.36 70 GLY C C 1
ATOM 4811 O O . GLY C 1 306 ? 198.417 166.347 272.688 1.00 39.36 70 GLY C O 1
ATOM 4812 N N . ASN C 1 307 ? 197.522 164.489 271.786 1.00 37.26 71 ASN C N 1
ATOM 4813 C CA . ASN C 1 307 ? 196.551 165.194 270.962 1.00 37.26 71 ASN C CA 1
ATOM 4814 C C . ASN C 1 307 ? 195.159 165.049 271.563 1.00 37.26 71 ASN C C 1
ATOM 4815 O O . ASN C 1 307 ? 194.802 163.987 272.080 1.00 37.26 71 ASN C O 1
ATOM 4820 N N . ASN C 1 308 ? 194.377 166.122 271.492 1.00 28.50 72 ASN C N 1
ATOM 4821 C CA . ASN C 1 308 ? 193.037 166.161 272.060 1.00 28.50 72 ASN C CA 1
ATOM 4822 C C . ASN C 1 308 ? 192.019 166.368 270.950 1.00 28.50 72 ASN C C 1
ATOM 4823 O O . ASN C 1 308 ? 192.175 167.268 270.119 1.00 28.50 72 ASN C O 1
ATOM 4828 N N . TYR C 1 309 ? 190.983 165.534 270.937 1.00 25.97 73 TYR C N 1
ATOM 4829 C CA . TYR C 1 309 ? 189.849 165.724 270.044 1.00 25.97 73 TYR C CA 1
ATOM 4830 C C . TYR C 1 309 ? 188.761 166.482 270.792 1.00 25.97 73 TYR C C 1
ATOM 4831 O O . TYR C 1 309 ? 188.361 166.081 271.889 1.00 25.97 73 TYR C O 1
ATOM 4840 N N . TYR C 1 310 ? 188.291 167.578 270.206 1.00 23.12 74 TYR C N 1
ATOM 4841 C CA . TYR C 1 310 ? 187.372 168.479 270.885 1.00 23.12 74 TYR C CA 1
ATOM 4842 C C . TYR C 1 310 ? 185.959 168.325 270.341 1.00 23.12 74 TYR C C 1
ATOM 4843 O O . TYR C 1 310 ? 185.758 168.114 269.142 1.00 23.12 74 TYR C O 1
ATOM 4852 N N . ARG C 1 311 ? 184.985 168.428 271.241 1.00 16.94 75 ARG C N 1
ATOM 4853 C CA . ARG C 1 311 ? 183.576 168.312 270.903 1.00 16.94 75 ARG C CA 1
ATOM 4854 C C . ARG C 1 311 ? 182.804 169.380 271.664 1.00 16.94 75 ARG C C 1
ATOM 4855 O O . ARG C 1 311 ? 183.252 169.877 272.698 1.00 16.94 75 ARG C O 1
ATOM 4863 N N . THR C 1 312 ? 181.637 169.733 271.140 1.00 13.59 76 THR C N 1
ATOM 4864 C CA . THR C 1 312 ? 180.745 170.674 271.800 1.00 13.59 76 THR C CA 1
ATOM 4865 C C . THR C 1 312 ? 179.654 169.920 272.546 1.00 13.59 76 THR C C 1
ATOM 4866 O O . THR C 1 312 ? 179.144 168.905 272.064 1.00 13.59 76 THR C O 1
ATOM 4870 N N . VAL C 1 313 ? 179.308 170.418 273.728 1.00 9.98 77 VAL C N 1
ATOM 4871 C CA . VAL C 1 313 ? 178.229 169.855 274.528 1.00 9.98 77 VAL C CA 1
ATOM 4872 C C . VAL C 1 313 ? 177.394 171.003 275.081 1.00 9.98 77 VAL C C 1
ATOM 4873 O O . VAL C 1 313 ? 177.924 172.061 275.436 1.00 9.98 77 VAL C O 1
ATOM 4877 N N . GLY C 1 314 ? 176.079 170.805 275.120 1.00 12.34 78 GLY C N 1
ATOM 4878 C CA . GLY C 1 314 ? 175.199 171.826 275.654 1.00 12.34 78 GLY C CA 1
ATOM 4879 C C . GLY C 1 314 ? 175.140 171.771 277.172 1.00 12.34 78 GLY C C 1
ATOM 4880 O O . GLY C 1 314 ? 175.107 170.702 277.779 1.00 12.34 78 GLY C O 1
ATOM 4881 N N . LYS C 1 315 ? 175.140 172.950 277.782 1.00 13.00 79 LYS C N 1
ATOM 4882 C CA . LYS C 1 315 ? 174.963 173.106 279.219 1.00 13.00 79 LYS C CA 1
ATOM 4883 C C . LYS C 1 315 ? 173.570 173.666 279.462 1.00 13.00 79 LYS C C 1
ATOM 4884 O O . LYS C 1 315 ? 173.256 174.769 279.002 1.00 13.00 79 LYS C O 1
ATOM 4890 N N . SER C 1 316 ? 172.745 172.906 280.176 1.00 12.93 80 SER C N 1
ATOM 4891 C CA . SER C 1 316 ? 171.358 173.291 280.387 1.00 12.93 80 SER C CA 1
ATOM 4892 C C . SER C 1 316 ? 171.254 174.441 281.380 1.00 12.93 80 SER C C 1
ATOM 4893 O O . SER C 1 316 ? 171.903 174.441 282.429 1.00 12.93 80 SER C O 1
ATOM 4896 N N . LEU C 1 317 ? 170.428 175.428 281.039 1.00 11.77 81 LEU C N 1
ATOM 4897 C CA . LEU C 1 317 ? 170.132 176.548 281.920 1.00 11.77 81 LEU C CA 1
ATOM 4898 C C . LEU C 1 317 ? 168.820 176.373 282.670 1.00 11.77 81 LEU C C 1
ATOM 4899 O O . LEU C 1 317 ? 168.402 177.290 283.383 1.00 11.77 81 LEU C O 1
ATOM 4904 N N . VAL C 1 318 ? 168.165 175.225 282.527 1.00 14.14 82 VAL C N 1
ATOM 4905 C CA . VAL C 1 318 ? 166.875 174.989 283.162 1.00 14.14 82 VAL C CA 1
ATOM 4906 C C . VAL C 1 318 ? 167.096 174.595 284.616 1.00 14.14 82 VAL C C 1
ATOM 4907 O O . VAL C 1 318 ? 167.853 173.664 284.913 1.00 14.14 82 VAL C O 1
ATOM 4911 N N . ASP C 1 319 ? 166.436 175.305 285.526 1.00 25.34 83 ASP C N 1
ATOM 4912 C CA . ASP C 1 319 ? 166.514 174.982 286.940 1.00 25.34 83 ASP C CA 1
ATOM 4913 C C . ASP C 1 319 ? 165.605 173.802 287.271 1.00 25.34 83 ASP C C 1
ATOM 4914 O O . ASP C 1 319 ? 164.712 173.434 286.503 1.00 25.34 83 ASP C O 1
ATOM 4919 N N . ASP C 1 320 ? 165.846 173.205 288.439 1.00 30.23 84 ASP C N 1
ATOM 4920 C CA . ASP C 1 320 ? 165.053 172.063 288.878 1.00 30.23 84 ASP C CA 1
ATOM 4921 C C . ASP C 1 320 ? 163.628 172.437 289.265 1.00 30.23 84 ASP C C 1
ATOM 4922 O O . ASP C 1 320 ? 162.790 171.540 289.406 1.00 30.23 84 ASP C O 1
ATOM 4927 N N . LYS C 1 321 ? 163.332 173.724 289.438 1.00 33.65 85 LYS C N 1
ATOM 4928 C CA . LYS C 1 321 ? 161.990 174.169 289.784 1.00 33.65 85 LYS C CA 1
ATOM 4929 C C . LYS C 1 321 ? 161.105 174.411 288.568 1.00 33.65 85 LYS C C 1
ATOM 4930 O O . LYS C 1 321 ? 159.903 174.643 288.735 1.00 33.65 85 LYS C O 1
ATOM 4936 N N . ALA C 1 322 ? 161.662 174.367 287.360 1.00 31.41 86 ALA C N 1
ATOM 4937 C CA . ALA C 1 322 ? 160.869 174.582 286.159 1.00 31.41 86 ALA C CA 1
ATOM 4938 C C . ALA C 1 322 ? 159.902 173.425 285.937 1.00 31.41 86 ALA C C 1
ATOM 4939 O O . ALA C 1 322 ? 160.182 172.274 286.283 1.00 31.41 86 ALA C O 1
ATOM 4941 N N . GLU C 1 323 ? 158.747 173.743 285.355 1.00 31.37 87 GLU C N 1
ATOM 4942 C CA . GLU C 1 323 ? 157.696 172.766 285.121 1.00 31.37 87 GLU C CA 1
ATOM 4943 C C . GLU C 1 323 ? 157.172 172.888 283.697 1.00 31.37 87 GLU C C 1
ATOM 4944 O O . GLU C 1 323 ? 157.125 173.981 283.126 1.00 31.37 87 GLU C O 1
ATOM 4950 N N . GLY C 1 324 ? 156.772 171.749 283.137 1.00 30.48 88 GLY C N 1
ATOM 4951 C CA . GLY C 1 324 ? 156.132 171.742 281.830 1.00 30.48 88 GLY C CA 1
ATOM 4952 C C . GLY C 1 324 ? 157.034 172.279 280.737 1.00 30.48 88 GLY C C 1
ATOM 4953 O O . GLY C 1 324 ? 158.213 171.921 280.634 1.00 30.48 88 GLY C O 1
ATOM 4954 N N . ILE C 1 325 ? 156.473 173.164 279.907 1.00 26.93 89 ILE C N 1
ATOM 4955 C CA . ILE C 1 325 ? 157.196 173.705 278.761 1.00 26.93 89 ILE C CA 1
ATOM 4956 C C . ILE C 1 325 ? 158.405 174.533 279.161 1.00 26.93 89 ILE C C 1
ATOM 4957 O O . ILE C 1 325 ? 159.254 174.822 278.310 1.00 26.93 89 ILE C O 1
ATOM 4962 N N . GLU C 1 326 ? 158.506 174.929 280.431 1.00 27.84 90 GLU C N 1
ATOM 4963 C CA . GLU C 1 326 ? 159.699 175.623 280.897 1.00 27.84 90 GLU C CA 1
ATOM 4964 C C . GLU C 1 326 ? 160.918 174.710 280.921 1.00 27.84 90 GLU C C 1
ATOM 4965 O O . GLU C 1 326 ? 162.048 175.206 280.961 1.00 27.84 90 GLU C O 1
ATOM 4971 N N . ARG C 1 327 ? 160.715 173.394 280.892 1.00 21.08 91 ARG C N 1
ATOM 4972 C CA . ARG C 1 327 ? 161.811 172.436 280.854 1.00 21.08 91 ARG C CA 1
ATOM 4973 C C . ARG C 1 327 ? 162.184 172.016 279.439 1.00 21.08 91 ARG C C 1
ATOM 4974 O O . ARG C 1 327 ? 163.082 171.185 279.273 1.00 21.08 91 ARG C O 1
ATOM 4982 N N . ILE C 1 328 ? 161.523 172.562 278.423 1.00 21.25 92 ILE C N 1
ATOM 4983 C CA . ILE C 1 328 ? 161.812 172.203 277.038 1.00 21.25 92 ILE C CA 1
ATOM 4984 C C . ILE C 1 328 ? 163.032 172.985 276.573 1.00 21.25 92 ILE C C 1
ATOM 4985 O O . ILE C 1 328 ? 163.021 174.220 276.553 1.00 21.25 92 ILE C O 1
ATOM 4990 N N . LEU C 1 329 ? 164.090 172.266 276.195 1.00 17.20 93 LEU C N 1
ATOM 4991 C CA . LEU C 1 329 ? 165.294 172.921 275.695 1.00 17.20 93 LEU C CA 1
ATOM 4992 C C . LEU C 1 329 ? 165.126 173.333 274.237 1.00 17.20 93 LEU C C 1
ATOM 4993 O O . LEU C 1 329 ? 165.202 174.520 273.903 1.00 17.20 93 LEU C O 1
ATOM 4998 N N . ILE C 1 330 ? 164.889 172.365 273.359 1.00 18.17 94 ILE C N 1
ATOM 4999 C CA . ILE C 1 330 ? 164.690 172.644 271.939 1.00 18.17 94 ILE C CA 1
ATOM 5000 C C . ILE C 1 330 ? 163.310 172.148 271.526 1.00 18.17 94 ILE C C 1
ATOM 5001 O O . ILE C 1 330 ? 163.075 170.932 271.496 1.00 18.17 94 ILE C O 1
ATOM 5006 N N . PRO C 1 331 ? 162.373 173.038 271.211 1.00 23.77 95 PRO C N 1
ATOM 5007 C CA . PRO C 1 331 ? 161.032 172.592 270.823 1.00 23.77 95 PRO C CA 1
ATOM 5008 C C . PRO C 1 331 ? 161.032 171.929 269.455 1.00 23.77 95 PRO C C 1
ATOM 5009 O O . PRO C 1 331 ? 161.880 172.190 268.599 1.00 23.77 95 PRO C O 1
ATOM 5013 N N . SER C 1 332 ? 160.052 171.052 269.259 1.00 29.82 96 SER C N 1
ATOM 5014 C CA . SER C 1 332 ? 159.866 170.374 267.988 1.00 29.82 96 SER C CA 1
ATOM 5015 C C . SER C 1 332 ? 158.888 171.162 267.120 1.00 29.82 96 SER C C 1
ATOM 5016 O O . SER C 1 332 ? 158.323 172.175 267.536 1.00 29.82 96 SER C O 1
ATOM 5019 N N . GLN C 1 333 ? 158.676 170.686 265.892 1.00 33.79 97 GLN C N 1
ATOM 5020 C CA . GLN C 1 333 ? 157.765 171.357 264.973 1.00 33.79 97 GLN C CA 1
ATOM 5021 C C . GLN C 1 333 ? 156.315 171.306 265.435 1.00 33.79 97 GLN C C 1
ATOM 5022 O O . GLN C 1 333 ? 155.491 172.064 264.912 1.00 33.79 97 GLN C O 1
ATOM 5028 N N . ASN C 1 334 ? 155.985 170.439 266.393 1.00 34.55 98 ASN C N 1
ATOM 5029 C CA . ASN C 1 334 ? 154.616 170.353 266.885 1.00 34.55 98 ASN C CA 1
ATOM 5030 C C . ASN C 1 334 ? 154.262 171.501 267.821 1.00 34.55 98 ASN C C 1
ATOM 5031 O O . ASN C 1 334 ? 153.101 171.922 267.864 1.00 34.55 98 ASN C O 1
ATOM 5036 N N . ASN C 1 335 ? 155.236 172.020 268.577 1.00 31.31 99 ASN C N 1
ATOM 5037 C CA . ASN C 1 335 ? 154.937 173.047 269.570 1.00 31.31 99 ASN C CA 1
ATOM 5038 C C . ASN C 1 335 ? 155.976 174.164 269.605 1.00 31.31 99 ASN C C 1
ATOM 5039 O O . ASN C 1 335 ? 156.113 174.833 270.636 1.00 31.31 99 ASN C O 1
ATOM 5044 N N . TYR C 1 336 ? 156.714 174.386 268.515 1.00 30.46 100 TYR C N 1
ATOM 5045 C CA . TYR C 1 336 ? 157.724 175.440 268.522 1.00 30.46 100 TYR C CA 1
ATOM 5046 C C . TYR C 1 336 ? 157.098 176.827 268.575 1.00 30.46 100 TYR C C 1
ATOM 5047 O O . TYR C 1 336 ? 157.651 177.728 269.215 1.00 30.46 100 TYR C O 1
ATOM 5056 N N . GLU C 1 337 ? 155.951 177.019 267.918 1.00 31.43 101 GLU C N 1
ATOM 5057 C CA . GLU C 1 337 ? 155.309 178.330 267.915 1.00 31.43 101 GLU C CA 1
ATOM 5058 C C . GLU C 1 337 ? 154.877 178.741 269.317 1.00 31.43 101 GLU C C 1
ATOM 5059 O O . GLU C 1 337 ? 155.051 179.899 269.714 1.00 31.43 101 GLU C O 1
ATOM 5065 N N . THR C 1 338 ? 154.309 177.806 270.081 1.00 28.95 102 THR C N 1
ATOM 5066 C CA . THR C 1 338 ? 153.869 178.125 271.435 1.00 28.95 102 THR C CA 1
ATOM 5067 C C . THR C 1 338 ? 155.055 178.301 272.377 1.00 28.95 102 THR C C 1
ATOM 5068 O O . THR C 1 338 ? 155.082 179.239 273.183 1.00 28.95 102 THR C O 1
ATOM 5072 N N . VAL C 1 339 ? 156.047 177.413 272.285 1.00 26.70 103 VAL C N 1
ATOM 5073 C CA . VAL C 1 339 ? 157.180 177.458 273.206 1.00 26.70 103 VAL C CA 1
ATOM 5074 C C . VAL C 1 339 ? 158.007 178.719 272.981 1.00 26.70 103 VAL C C 1
ATOM 5075 O O . VAL C 1 339 ? 158.381 179.414 273.933 1.00 26.70 103 VAL C O 1
ATOM 5079 N N . LEU C 1 340 ? 158.298 179.039 271.720 1.00 25.09 104 LEU C N 1
ATOM 5080 C CA . LEU C 1 340 ? 159.144 180.183 271.406 1.00 25.09 104 LEU C CA 1
ATOM 5081 C C . LEU C 1 340 ? 158.385 181.503 271.384 1.00 25.09 104 LEU C C 1
ATOM 5082 O O . LEU C 1 340 ? 159.025 182.557 271.286 1.00 25.09 104 LEU C O 1
ATOM 5087 N N . ASN C 1 341 ? 157.054 181.473 271.474 1.00 29.26 105 ASN C N 1
ATOM 5088 C CA . ASN C 1 341 ? 156.220 182.675 271.436 1.00 29.26 105 ASN C CA 1
ATOM 5089 C C . ASN C 1 341 ? 156.475 183.473 270.155 1.00 29.26 105 ASN C C 1
ATOM 5090 O O . ASN C 1 341 ? 156.930 184.619 270.177 1.00 29.26 105 ASN C O 1
ATOM 5095 N N . LEU C 1 342 ? 156.172 182.832 269.024 1.00 30.14 106 LEU C N 1
ATOM 5096 C CA . LEU C 1 342 ? 156.429 183.452 267.728 1.00 30.14 106 LEU C CA 1
ATOM 5097 C C . LEU C 1 342 ? 155.543 184.668 267.492 1.00 30.14 106 LEU C C 1
ATOM 5098 O O . LEU C 1 342 ? 155.969 185.621 266.831 1.00 30.14 106 LEU C O 1
ATOM 5103 N N . SER C 1 343 ? 154.314 184.654 268.014 1.00 33.46 107 SER C N 1
ATOM 5104 C CA . SER C 1 343 ? 153.413 185.786 267.827 1.00 33.46 107 SER C CA 1
ATOM 5105 C C . SER C 1 343 ? 153.936 187.057 268.482 1.00 33.46 107 SER C C 1
ATOM 5106 O O . SER C 1 343 ? 153.598 188.157 268.031 1.00 33.46 107 SER C O 1
ATOM 5109 N N . LEU C 1 344 ? 154.749 186.934 269.530 1.00 30.91 108 LEU C N 1
ATOM 5110 C CA . LEU C 1 344 ? 155.321 188.094 270.199 1.00 30.91 108 LEU C CA 1
ATOM 5111 C C . LEU C 1 344 ? 156.593 188.597 269.530 1.00 30.91 108 LEU C C 1
ATOM 5112 O O . LEU C 1 344 ? 156.924 189.780 269.668 1.00 30.91 108 LEU C O 1
ATOM 5117 N N . LEU C 1 345 ? 157.300 187.738 268.800 1.00 28.60 109 LEU C N 1
ATOM 5118 C CA . LEU C 1 345 ? 158.550 188.129 268.170 1.00 28.60 109 LEU C CA 1
ATOM 5119 C C . LEU C 1 345 ? 158.288 189.006 266.946 1.00 28.60 109 LEU C C 1
ATOM 5120 O O . LEU C 1 345 ? 157.163 189.118 266.450 1.00 28.60 109 LEU C O 1
ATOM 5125 N N . GLY C 1 346 ? 159.355 189.635 266.460 1.00 29.21 110 GLY C N 1
ATOM 5126 C CA . GLY C 1 346 ? 159.282 190.466 265.282 1.00 29.21 110 GLY C CA 1
ATOM 5127 C C . GLY C 1 346 ? 159.124 189.647 264.018 1.00 29.21 110 GLY C C 1
ATOM 5128 O O . GLY C 1 346 ? 159.358 188.434 264.002 1.00 29.21 110 GLY C O 1
ATOM 5129 N N . PRO C 1 347 ? 158.708 190.299 262.929 1.00 31.09 111 PRO C N 1
ATOM 5130 C CA . PRO C 1 347 ? 158.498 189.561 261.671 1.00 31.09 111 PRO C CA 1
ATOM 5131 C C . PRO C 1 347 ? 159.749 188.886 261.135 1.00 31.09 111 PRO C C 1
ATOM 5132 O O . PRO C 1 347 ? 159.651 187.793 260.564 1.00 31.09 111 PRO C O 1
ATOM 5136 N N . ALA C 1 348 ? 160.925 189.496 261.302 1.00 29.67 112 ALA C N 1
ATOM 5137 C CA . ALA C 1 348 ? 162.149 188.897 260.777 1.00 29.67 112 ALA C CA 1
ATOM 5138 C C . ALA C 1 348 ? 162.516 187.629 261.540 1.00 29.67 112 ALA C C 1
ATOM 5139 O O . ALA C 1 348 ? 162.826 186.595 260.936 1.00 29.67 112 ALA C O 1
ATOM 5141 N N . GLU C 1 349 ? 162.488 187.692 262.874 1.00 29.44 113 GLU C N 1
ATOM 5142 C CA . GLU C 1 349 ? 162.762 186.505 263.676 1.00 29.44 113 GLU C CA 1
ATOM 5143 C C . GLU C 1 349 ? 161.710 185.430 263.441 1.00 29.44 113 GLU C C 1
ATOM 5144 O O . GLU C 1 349 ? 162.027 184.235 263.413 1.00 29.44 113 GLU C O 1
ATOM 5150 N N . ARG C 1 350 ? 160.451 185.838 263.274 1.00 28.83 114 ARG C N 1
ATOM 5151 C CA . ARG C 1 350 ? 159.391 184.878 262.987 1.00 28.83 114 ARG C CA 1
ATOM 5152 C C . ARG C 1 350 ? 159.634 184.176 261.655 1.00 28.83 114 ARG C C 1
ATOM 5153 O O . ARG C 1 350 ? 159.453 182.959 261.544 1.00 28.83 114 ARG C O 1
ATOM 5161 N N . LEU C 1 351 ? 160.053 184.930 260.634 1.00 30.22 115 LEU C N 1
ATOM 5162 C CA . LEU C 1 351 ? 160.366 184.327 259.342 1.00 30.22 115 LEU C CA 1
ATOM 5163 C C . LEU C 1 351 ? 161.555 183.381 259.446 1.00 30.22 115 LEU C C 1
ATOM 5164 O O . LEU C 1 351 ? 161.558 182.305 258.835 1.00 30.22 115 LEU C O 1
ATOM 5169 N N . VAL C 1 352 ? 162.579 183.768 260.209 1.00 27.51 116 VAL C N 1
ATOM 5170 C CA . VAL C 1 352 ? 163.742 182.902 260.384 1.00 27.51 116 VAL C CA 1
ATOM 5171 C C . VAL C 1 352 ? 163.338 181.599 261.063 1.00 27.51 116 VAL C C 1
ATOM 5172 O O . VAL C 1 352 ? 163.768 180.510 260.660 1.00 27.51 116 VAL C O 1
ATOM 5176 N N . PHE C 1 353 ? 162.498 181.687 262.097 1.00 22.86 117 PHE C N 1
ATOM 5177 C CA . PHE C 1 353 ? 162.044 180.483 262.785 1.00 22.86 117 PHE C CA 1
ATOM 5178 C C . PHE C 1 353 ? 161.172 179.619 261.880 1.00 22.86 117 PHE C C 1
ATOM 5179 O O . PHE C 1 353 ? 161.243 178.386 261.938 1.00 22.86 117 PHE C O 1
ATOM 5187 N N . TYR C 1 354 ? 160.337 180.245 261.046 1.00 29.99 118 TYR C N 1
ATOM 5188 C CA . TYR C 1 354 ? 159.542 179.480 260.090 1.00 29.99 118 TYR C CA 1
ATOM 5189 C C . TYR C 1 354 ? 160.430 178.742 259.098 1.00 29.99 118 TYR C C 1
ATOM 5190 O O . TYR C 1 354 ? 160.170 177.581 258.763 1.00 29.99 118 TYR C O 1
ATOM 5199 N N . MET C 1 355 ? 161.483 179.402 258.613 1.00 32.08 119 MET C N 1
ATOM 5200 C CA . MET C 1 355 ? 162.368 178.760 257.648 1.00 32.08 119 MET C CA 1
ATOM 5201 C C . MET C 1 355 ? 163.180 177.649 258.302 1.00 32.08 119 MET C C 1
ATOM 5202 O O . MET C 1 355 ? 163.495 176.641 257.659 1.00 32.08 119 MET C O 1
ATOM 5207 N N . ILE C 1 356 ? 163.536 177.821 259.578 1.00 27.75 120 ILE C N 1
ATOM 5208 C CA . ILE C 1 356 ? 164.284 176.788 260.290 1.00 27.75 120 ILE C CA 1
ATOM 5209 C C . ILE C 1 356 ? 163.450 175.519 260.421 1.00 27.75 120 ILE C C 1
ATOM 5210 O O . ILE C 1 356 ? 163.950 174.406 260.214 1.00 27.75 120 ILE C O 1
ATOM 5215 N N . TYR C 1 357 ? 162.169 175.663 260.750 1.00 31.09 121 TYR C N 1
ATOM 5216 C CA . TYR C 1 357 ? 161.284 174.528 260.971 1.00 31.09 121 TYR C CA 1
ATOM 5217 C C . TYR C 1 357 ? 160.568 174.073 259.705 1.00 31.09 121 TYR C C 1
ATOM 5218 O O . TYR C 1 357 ? 159.713 173.184 259.781 1.00 31.09 121 TYR C O 1
ATOM 5227 N N . ASP C 1 358 ? 160.894 174.663 258.553 1.00 39.44 122 ASP C N 1
ATOM 5228 C CA . ASP C 1 358 ? 160.383 174.229 257.251 1.00 39.44 122 ASP C CA 1
ATOM 5229 C C . ASP C 1 358 ? 158.854 174.299 257.205 1.00 39.44 122 ASP C C 1
ATOM 5230 O O . ASP C 1 358 ? 158.156 173.290 257.085 1.00 39.44 122 ASP C O 1
ATOM 5235 N N . ASN C 1 359 ? 158.342 175.521 257.312 1.00 42.82 123 ASN C N 1
ATOM 5236 C CA . ASN C 1 359 ? 156.916 175.809 257.174 1.00 42.82 123 ASN C CA 1
ATOM 5237 C C . ASN C 1 359 ? 156.749 176.675 255.926 1.00 42.82 123 ASN C C 1
ATOM 5238 O O . ASN C 1 359 ? 156.764 177.904 256.000 1.00 42.82 123 ASN C O 1
ATOM 5243 N N . LYS C 1 360 ? 156.579 176.016 254.775 1.00 47.05 124 LYS C N 1
ATOM 5244 C CA . LYS C 1 360 ? 156.577 176.727 253.499 1.00 47.05 124 LYS C CA 1
ATOM 5245 C C . LYS C 1 360 ? 155.427 177.723 253.407 1.00 47.05 124 LYS C C 1
ATOM 5246 O O . LYS C 1 360 ? 155.609 178.846 252.923 1.00 47.05 124 LYS C O 1
ATOM 5252 N N . GLU C 1 361 ? 154.232 177.328 253.853 1.00 49.79 125 GLU C N 1
ATOM 5253 C CA . GLU C 1 361 ? 153.086 178.229 253.775 1.00 49.79 125 GLU C CA 1
ATOM 5254 C C . GLU C 1 361 ? 153.309 179.474 254.623 1.00 49.79 125 GLU C C 1
ATOM 5255 O O . GLU C 1 361 ? 153.032 180.595 254.178 1.00 49.79 125 GLU C O 1
ATOM 5261 N N . LYS C 1 362 ? 153.815 179.297 255.846 1.00 44.22 126 LYS C N 1
ATOM 5262 C CA . LYS C 1 362 ? 154.126 180.444 256.692 1.00 44.22 126 LYS C CA 1
ATOM 5263 C C . LYS C 1 362 ? 155.223 181.299 256.072 1.00 44.22 126 LYS C C 1
ATOM 5264 O O . LYS C 1 362 ? 155.174 182.532 256.150 1.00 44.22 126 LYS C O 1
ATOM 5270 N N . GLN C 1 363 ? 156.221 180.661 255.456 1.00 44.97 127 GLN C N 1
ATOM 5271 C CA . GLN C 1 363 ? 157.280 181.405 254.781 1.00 44.97 127 GLN C CA 1
ATOM 5272 C C . GLN C 1 363 ? 156.708 182.307 253.695 1.00 44.97 127 GLN C C 1
ATOM 5273 O O . GLN C 1 363 ? 157.025 183.501 253.632 1.00 44.97 127 GLN C O 1
ATOM 5279 N N . ASN C 1 364 ? 155.854 181.749 252.833 1.00 53.79 128 ASN C N 1
ATOM 5280 C CA . ASN C 1 364 ? 155.268 182.542 251.756 1.00 53.79 128 ASN C CA 1
ATOM 5281 C C . ASN C 1 364 ? 154.371 183.644 252.303 1.00 53.79 128 ASN C C 1
ATOM 5282 O O . ASN C 1 364 ? 154.387 184.773 251.797 1.00 53.79 128 ASN C O 1
ATOM 5287 N N . GLU C 1 365 ? 153.578 183.338 253.333 1.00 55.00 129 GLU C N 1
ATOM 5288 C CA . GLU C 1 365 ? 152.691 184.346 253.904 1.00 55.00 129 GLU C CA 1
ATOM 5289 C C . GLU C 1 365 ? 153.485 185.512 254.482 1.00 55.00 129 GLU C C 1
ATOM 5290 O O . GLU C 1 365 ? 153.159 186.681 254.242 1.00 55.00 129 GLU C O 1
ATOM 5296 N N . ILE C 1 366 ? 154.547 185.211 255.233 1.00 51.17 130 ILE C N 1
ATOM 5297 C CA . ILE C 1 366 ? 155.369 186.267 255.815 1.00 51.17 130 ILE C CA 1
ATOM 5298 C C . ILE C 1 366 ? 156.076 187.060 254.723 1.00 51.17 130 ILE C C 1
ATOM 5299 O O . ILE C 1 366 ? 156.166 188.292 254.793 1.00 51.17 130 ILE C O 1
ATOM 5304 N N . CYS C 1 367 ? 156.583 186.375 253.694 1.00 55.46 131 CYS C N 1
ATOM 5305 C CA . CYS C 1 367 ? 157.276 187.072 252.616 1.00 55.46 131 CYS C CA 1
ATOM 5306 C C . CYS C 1 367 ? 156.341 188.016 251.871 1.00 55.46 131 CYS C C 1
ATOM 5307 O O . CYS C 1 367 ? 156.735 189.128 251.501 1.00 55.46 131 CYS C O 1
ATOM 5310 N N . GLN C 1 368 ? 155.096 187.592 251.639 1.00 61.58 132 GLN C N 1
ATOM 5311 C CA . GLN C 1 368 ? 154.156 188.453 250.928 1.00 61.58 132 GLN C CA 1
ATOM 5312 C C . GLN C 1 368 ? 153.652 189.582 251.819 1.00 61.58 132 GLN C C 1
ATOM 5313 O O . GLN C 1 368 ? 153.349 190.676 251.329 1.00 61.58 132 GLN C O 1
ATOM 5319 N N . GLN C 1 369 ? 153.557 189.342 253.129 1.00 58.54 133 GLN C N 1
ATOM 5320 C CA . GLN C 1 369 ? 153.142 190.401 254.042 1.00 58.54 133 GLN C CA 1
ATOM 5321 C C . GLN C 1 369 ? 154.261 191.393 254.328 1.00 58.54 133 GLN C C 1
ATOM 5322 O O . GLN C 1 369 ? 153.984 192.508 254.782 1.00 58.54 133 GLN C O 1
ATOM 5328 N N . LEU C 1 370 ? 155.512 191.015 254.080 1.00 57.27 134 LEU C N 1
ATOM 5329 C CA . LEU C 1 370 ? 156.653 191.880 254.344 1.00 57.27 134 LEU C CA 1
ATOM 5330 C C . LEU C 1 370 ? 157.051 192.725 253.140 1.00 57.27 134 LEU C C 1
ATOM 5331 O O . LEU C 1 370 ? 158.058 193.436 253.207 1.00 57.27 134 LEU C O 1
ATOM 5336 N N . ARG C 1 371 ? 156.292 192.660 252.042 1.00 65.77 135 ARG C N 1
ATOM 5337 C CA . ARG C 1 371 ? 156.657 193.409 250.844 1.00 65.77 135 ARG C CA 1
ATOM 5338 C C . ARG C 1 371 ? 156.495 194.912 251.035 1.00 65.77 135 ARG C C 1
ATOM 5339 O O . ARG C 1 371 ? 157.220 195.694 250.410 1.00 65.77 135 ARG C O 1
ATOM 5347 N N . MET C 1 372 ? 155.559 195.336 251.889 1.00 66.43 136 MET C N 1
ATOM 5348 C CA . MET C 1 372 ? 155.344 196.764 252.099 1.00 66.43 136 MET C CA 1
ATOM 5349 C C . MET C 1 372 ? 156.546 197.446 252.740 1.00 66.43 136 MET C C 1
ATOM 5350 O O . MET C 1 372 ? 156.636 198.678 252.702 1.00 66.43 136 MET C O 1
ATOM 5355 N N . TYR C 1 373 ? 157.467 196.681 253.325 1.00 66.05 137 TYR C N 1
ATOM 5356 C CA . TYR C 1 373 ? 158.695 197.251 253.862 1.00 66.05 137 TYR C CA 1
ATOM 5357 C C . TYR C 1 373 ? 159.734 197.543 252.788 1.00 66.05 137 TYR C C 1
ATOM 5358 O O . TYR C 1 373 ? 160.743 198.190 253.088 1.00 66.05 137 TYR C O 1
ATOM 5367 N N . GLU C 1 374 ? 159.514 197.090 251.550 1.00 68.93 138 GLU C N 1
ATOM 5368 C CA . GLU C 1 374 ? 160.433 197.411 250.463 1.00 68.93 138 GLU C CA 1
ATOM 5369 C C . GLU C 1 374 ? 160.497 198.907 250.192 1.00 68.93 138 GLU C C 1
ATOM 5370 O O . GLU C 1 374 ? 161.479 199.382 249.611 1.00 68.93 138 GLU C O 1
ATOM 5376 N N . ARG C 1 375 ? 159.472 199.657 250.601 1.00 67.96 139 ARG C N 1
ATOM 5377 C CA . ARG C 1 375 ? 159.434 201.099 250.403 1.00 67.96 139 ARG C CA 1
ATOM 5378 C C . ARG C 1 375 ? 160.425 201.847 251.286 1.00 67.96 139 ARG C C 1
ATOM 5379 O O . ARG C 1 375 ? 160.679 203.030 251.040 1.00 67.96 139 ARG C O 1
ATOM 5387 N N . PHE C 1 376 ? 160.987 201.191 252.302 1.00 68.68 140 PHE C N 1
ATOM 5388 C CA . PHE C 1 376 ? 162.029 201.797 253.129 1.00 68.68 140 PHE C CA 1
ATOM 5389 C C . PHE C 1 376 ? 163.414 201.494 252.567 1.00 68.68 140 PHE C C 1
ATOM 5390 O O . PHE C 1 376 ? 164.168 202.408 252.222 1.00 68.68 140 PHE C O 1
ATOM 5398 N N . ARG C 1 377 ? 163.757 200.211 252.473 1.00 67.92 141 ARG C N 1
ATOM 5399 C CA . ARG C 1 377 ? 164.983 199.769 251.834 1.00 67.92 141 ARG C CA 1
ATOM 5400 C C . ARG C 1 377 ? 164.694 198.535 250.990 1.00 67.92 141 ARG C C 1
ATOM 5401 O O . ARG C 1 377 ? 163.890 197.683 251.388 1.00 67.92 141 ARG C O 1
ATOM 5409 N N . PRO C 1 378 ? 165.321 198.415 249.819 1.00 67.67 142 PRO C N 1
ATOM 5410 C CA . PRO C 1 378 ? 164.957 197.351 248.876 1.00 67.67 142 PRO C CA 1
ATOM 5411 C C . PRO C 1 378 ? 165.506 195.973 249.212 1.00 67.67 142 PRO C C 1
ATOM 5412 O O . PRO C 1 378 ? 165.453 195.088 248.354 1.00 67.67 142 PRO C O 1
ATOM 5416 N N . GLU C 1 379 ? 166.028 195.752 250.416 1.00 65.95 143 GLU C N 1
ATOM 5417 C CA . GLU C 1 379 ? 166.542 194.445 250.812 1.00 65.95 143 GLU C CA 1
ATOM 5418 C C . GLU C 1 379 ? 165.976 194.029 252.161 1.00 65.95 143 GLU C C 1
ATOM 5419 O O . GLU C 1 379 ? 166.687 193.494 253.014 1.00 65.95 143 GLU C O 1
ATOM 5425 N N . VAL C 1 380 ? 164.685 194.277 252.385 1.00 65.94 144 VAL C N 1
ATOM 5426 C CA . VAL C 1 380 ? 164.078 193.888 253.654 1.00 65.94 144 VAL C CA 1
ATOM 5427 C C . VAL C 1 380 ? 163.951 192.372 253.750 1.00 65.94 144 VAL C C 1
ATOM 5428 O O . VAL C 1 380 ? 164.161 191.785 254.818 1.00 65.94 144 VAL C O 1
ATOM 5432 N N . VAL C 1 381 ? 163.608 191.713 252.645 1.00 59.21 145 VAL C N 1
ATOM 5433 C CA . VAL C 1 381 ? 163.370 190.279 252.631 1.00 59.21 145 VAL C CA 1
ATOM 5434 C C . VAL C 1 381 ? 164.426 189.535 251.825 1.00 59.21 145 VAL C C 1
ATOM 5435 O O . VAL C 1 381 ? 164.772 188.399 252.157 1.00 59.21 145 VAL C O 1
ATOM 5439 N N . GLU C 1 382 ? 164.946 190.150 250.760 1.00 57.80 146 GLU C N 1
ATOM 5440 C CA . GLU C 1 382 ? 165.835 189.436 249.848 1.00 57.80 146 GLU C CA 1
ATOM 5441 C C . GLU C 1 382 ? 167.116 188.993 250.546 1.00 57.80 146 GLU C C 1
ATOM 5442 O O . GLU C 1 382 ? 167.480 187.811 250.509 1.00 57.80 146 GLU C O 1
ATOM 5448 N N . GLU C 1 383 ? 167.808 189.926 251.203 1.00 55.26 147 GLU C N 1
ATOM 5449 C CA . GLU C 1 383 ? 169.080 189.577 251.830 1.00 55.26 147 GLU C CA 1
ATOM 5450 C C . GLU C 1 383 ? 168.871 188.680 253.044 1.00 55.26 147 GLU C C 1
ATOM 5451 O O . GLU C 1 383 ? 169.667 187.768 253.287 1.00 55.26 147 GLU C O 1
ATOM 5457 N N . LEU C 1 384 ? 167.804 188.915 253.811 1.00 45.64 148 LEU C N 1
ATOM 5458 C CA . LEU C 1 384 ? 167.509 188.054 254.953 1.00 45.64 148 LEU C CA 1
ATOM 5459 C C . LEU C 1 384 ? 167.217 186.630 254.499 1.00 45.64 148 LEU C C 1
ATOM 5460 O O . LEU C 1 384 ? 167.749 185.662 255.060 1.00 45.64 148 LEU C O 1
ATOM 5465 N N . TYR C 1 385 ? 166.377 186.486 253.471 1.00 44.84 149 TYR C N 1
ATOM 5466 C CA . TYR C 1 385 ? 166.066 185.163 252.939 1.00 44.84 149 TYR C CA 1
ATOM 5467 C C . TYR C 1 385 ? 167.317 184.479 252.406 1.00 44.84 149 TYR C C 1
ATOM 5468 O O . TYR C 1 385 ? 167.541 183.292 252.667 1.00 44.84 149 TYR C O 1
ATOM 5477 N N . ASN C 1 386 ? 168.150 185.215 251.666 1.00 50.72 150 ASN C N 1
ATOM 5478 C CA . ASN C 1 386 ? 169.356 184.620 251.099 1.00 50.72 150 ASN C CA 1
ATOM 5479 C C . ASN C 1 386 ? 170.327 184.181 252.188 1.00 50.72 150 ASN C C 1
ATOM 5480 O O . ASN C 1 386 ? 170.900 183.087 252.114 1.00 50.72 150 ASN C O 1
ATOM 5485 N N . SER C 1 387 ? 170.527 185.021 253.208 1.00 47.68 151 SER C N 1
ATOM 5486 C CA . SER C 1 387 ? 171.440 184.669 254.289 1.00 47.68 151 SER C CA 1
ATOM 5487 C C . SER C 1 387 ? 170.934 183.465 255.070 1.00 47.68 151 SER C C 1
ATOM 5488 O O . SER C 1 387 ? 171.708 182.556 255.396 1.00 47.68 151 SER C O 1
ATOM 5491 N N . THR C 1 388 ? 169.636 183.431 255.375 1.00 42.20 152 THR C N 1
ATOM 5492 C CA . THR C 1 388 ? 169.095 182.290 256.103 1.00 42.20 152 THR C CA 1
ATOM 5493 C C . THR C 1 388 ? 169.187 181.015 255.273 1.00 42.20 152 THR C C 1
ATOM 5494 O O . THR C 1 388 ? 169.497 179.943 255.805 1.00 42.20 152 THR C O 1
ATOM 5498 N N . LEU C 1 389 ? 168.935 181.111 253.963 1.00 43.11 153 LEU C N 1
ATOM 5499 C CA . LEU C 1 389 ? 169.047 179.937 253.104 1.00 43.11 153 LEU C CA 1
ATOM 5500 C C . LEU C 1 389 ? 170.483 179.431 253.032 1.00 43.11 153 LEU C C 1
ATOM 5501 O O . LEU C 1 389 ? 170.723 178.220 253.090 1.00 43.11 153 LEU C O 1
ATOM 5506 N N . ARG C 1 390 ? 171.454 180.339 252.903 1.00 46.91 154 ARG C N 1
ATOM 5507 C CA . ARG C 1 390 ? 172.840 179.893 252.812 1.00 46.91 154 ARG C CA 1
ATOM 5508 C C . ARG C 1 390 ? 173.344 179.361 254.148 1.00 46.91 154 ARG C C 1
ATOM 5509 O O . ARG C 1 390 ? 174.246 178.516 254.174 1.00 46.91 154 ARG C O 1
ATOM 5517 N N . VAL C 1 391 ? 172.783 179.836 255.263 1.00 40.52 155 VAL C N 1
ATOM 5518 C CA . VAL C 1 391 ? 173.119 179.251 256.557 1.00 40.52 155 VAL C CA 1
ATOM 5519 C C . VAL C 1 391 ? 172.523 177.853 256.682 1.00 40.52 155 VAL C C 1
ATOM 5520 O O . VAL C 1 391 ? 173.194 176.915 257.128 1.00 40.52 155 VAL C O 1
ATOM 5524 N N . LEU C 1 392 ? 171.257 177.687 256.285 1.00 41.44 156 LEU C N 1
ATOM 5525 C CA . LEU C 1 392 ? 170.611 176.382 256.358 1.00 41.44 156 LEU C CA 1
ATOM 5526 C C . LEU C 1 392 ? 171.222 175.372 255.396 1.00 41.44 156 LEU C C 1
ATOM 5527 O O . LEU C 1 392 ? 171.132 174.166 255.646 1.00 41.44 156 LEU C O 1
ATOM 5532 N N . ALA C 1 393 ? 171.830 175.836 254.302 1.00 44.78 157 ALA C N 1
ATOM 5533 C CA . ALA C 1 393 ? 172.424 174.916 253.337 1.00 44.78 157 ALA C CA 1
ATOM 5534 C C . ALA C 1 393 ? 173.579 174.135 253.951 1.00 44.78 157 ALA C C 1
ATOM 5535 O O . ALA C 1 393 ? 173.770 172.953 253.646 1.00 44.78 157 ALA C O 1
ATOM 5537 N N . LEU C 1 394 ? 174.363 174.782 254.816 1.00 40.32 158 LEU C N 1
ATOM 5538 C CA . LEU C 1 394 ? 175.499 174.114 255.441 1.00 40.32 158 LEU C CA 1
ATOM 5539 C C . LEU C 1 394 ? 175.076 172.977 256.363 1.00 40.32 158 LEU C C 1
ATOM 5540 O O . LEU C 1 394 ? 175.890 172.090 256.643 1.00 40.32 158 LEU C O 1
ATOM 5545 N N . THR C 1 395 ? 173.831 172.981 256.841 1.00 40.58 159 THR C N 1
ATOM 5546 C CA . THR C 1 395 ? 173.350 171.922 257.718 1.00 40.58 159 THR C CA 1
ATOM 5547 C C . THR C 1 395 ? 172.887 170.684 256.962 1.00 40.58 159 THR C C 1
ATOM 5548 O O . THR C 1 395 ? 172.696 169.635 257.587 1.00 40.58 159 THR C O 1
ATOM 5552 N N . ASN C 1 396 ? 172.700 170.776 255.649 1.00 51.04 160 ASN C N 1
ATOM 5553 C CA . ASN C 1 396 ? 172.245 169.625 254.885 1.00 51.04 160 ASN C CA 1
ATOM 5554 C C . ASN C 1 396 ? 173.355 168.579 254.793 1.00 51.04 160 ASN C C 1
ATOM 5555 O O . ASN C 1 396 ? 174.530 168.929 254.645 1.00 51.04 160 ASN C O 1
ATOM 5560 N N . PRO C 1 397 ? 173.015 167.284 254.880 1.00 57.33 161 PRO C N 1
ATOM 5561 C CA . PRO C 1 397 ? 173.991 166.193 254.779 1.00 57.33 161 PRO C CA 1
ATOM 5562 C C . PRO C 1 397 ? 174.622 166.102 253.392 1.00 57.33 161 PRO C C 1
ATOM 5563 O O . PRO C 1 397 ? 175.849 166.092 253.293 1.00 57.33 161 PRO C O 1
ATOM 5567 N N . ASN C 1 407 ? 181.788 156.137 258.749 1.00 55.95 171 ASN C N 1
ATOM 5568 C CA . ASN C 1 407 ? 180.894 155.156 259.351 1.00 55.95 171 ASN C CA 1
ATOM 5569 C C . ASN C 1 407 ? 180.472 155.585 260.753 1.00 55.95 171 ASN C C 1
ATOM 5570 O O . ASN C 1 407 ? 180.140 154.750 261.595 1.00 55.95 171 ASN C O 1
ATOM 5575 N N . GLU C 1 408 ? 180.493 156.893 260.997 1.00 48.08 172 GLU C N 1
ATOM 5576 C CA . GLU C 1 408 ? 180.080 157.421 262.289 1.00 48.08 172 GLU C CA 1
ATOM 5577 C C . GLU C 1 408 ? 178.581 157.235 262.486 1.00 48.08 172 GLU C C 1
ATOM 5578 O O . GLU C 1 408 ? 177.789 157.401 261.554 1.00 48.08 172 GLU C O 1
ATOM 5584 N N . SER C 1 409 ? 178.192 156.890 263.711 1.00 33.70 173 SER C N 1
ATOM 5585 C CA . SER C 1 409 ? 176.798 156.643 264.046 1.00 33.70 173 SER C CA 1
ATOM 5586 C C . SER C 1 409 ? 176.452 157.354 265.346 1.00 33.70 173 SER C C 1
ATOM 5587 O O . SER C 1 409 ? 177.320 157.628 266.177 1.00 33.70 173 SER C O 1
ATOM 5590 N N . ARG C 1 410 ? 175.166 157.648 265.519 1.00 20.67 174 ARG C N 1
ATOM 5591 C CA . ARG C 1 410 ? 174.698 158.324 266.724 1.00 20.67 174 ARG C CA 1
ATOM 5592 C C . ARG C 1 410 ? 173.326 157.784 267.090 1.00 20.67 174 ARG C C 1
ATOM 5593 O O . ARG C 1 410 ? 172.382 157.906 266.304 1.00 20.67 174 ARG C O 1
ATOM 5601 N N . SER C 1 411 ? 173.218 157.191 268.276 1.00 27.37 175 SER C N 1
ATOM 5602 C CA . SER C 1 411 ? 171.958 156.692 268.802 1.00 27.37 175 SER C CA 1
ATOM 5603 C C . SER C 1 411 ? 171.540 157.540 269.995 1.00 27.37 175 SER C C 1
ATOM 5604 O O . SER C 1 411 ? 172.372 157.895 270.837 1.00 27.37 175 SER C O 1
ATOM 5607 N N . PHE C 1 412 ? 170.250 157.864 270.064 1.00 27.38 176 PHE C N 1
ATOM 5608 C CA . PHE C 1 412 ? 169.721 158.755 271.089 1.00 27.38 176 PHE C CA 1
ATOM 5609 C C . PHE C 1 412 ? 168.774 158.027 272.037 1.00 27.38 176 PHE C C 1
ATOM 5610 O O . PHE C 1 412 ? 167.781 158.597 272.491 1.00 27.38 176 PHE C O 1
ATOM 5618 N N . GLY C 1 413 ? 169.066 156.775 272.341 1.00 45.06 177 GLY C N 1
ATOM 5619 C CA . GLY C 1 413 ? 168.269 155.995 273.270 1.00 45.06 177 GLY C CA 1
ATOM 5620 C C . GLY C 1 413 ? 168.117 154.562 272.800 1.00 45.06 177 GLY C C 1
ATOM 5621 O O . GLY C 1 413 ? 168.303 154.233 271.628 1.00 45.06 177 GLY C O 1
ATOM 5622 N N . LEU C 1 414 ? 167.768 153.686 273.744 1.00 61.79 178 LEU C N 1
ATOM 5623 C CA . LEU C 1 414 ? 167.572 152.276 273.434 1.00 61.79 178 LEU C CA 1
ATOM 5624 C C . LEU C 1 414 ? 166.162 151.970 272.950 1.00 61.79 178 LEU C C 1
ATOM 5625 O O . LEU C 1 414 ? 165.902 150.841 272.520 1.00 61.79 178 LEU C O 1
ATOM 5630 N N . SER C 1 415 ? 165.253 152.938 273.009 1.00 63.94 179 SER C N 1
ATOM 5631 C CA . SER C 1 415 ? 163.869 152.736 272.614 1.00 63.94 179 SER C CA 1
ATOM 5632 C C . SER C 1 415 ? 163.630 153.257 271.202 1.00 63.94 179 SER C C 1
ATOM 5633 O O . SER C 1 415 ? 164.289 154.193 270.742 1.00 63.94 179 SER C O 1
ATOM 5636 N N . VAL C 1 416 ? 162.674 152.629 270.515 1.00 66.66 180 VAL C N 1
ATOM 5637 C CA . VAL C 1 416 ? 162.369 152.998 269.136 1.00 66.66 180 VAL C CA 1
ATOM 5638 C C . VAL C 1 416 ? 161.734 154.384 269.076 1.00 66.66 180 VAL C C 1
ATOM 5639 O O . VAL C 1 416 ? 161.970 155.150 268.132 1.00 66.66 180 VAL C O 1
ATOM 5643 N N . GLU C 1 417 ? 160.914 154.723 270.075 1.00 64.55 181 GLU C N 1
ATOM 5644 C CA . GLU C 1 417 ? 160.211 156.002 270.058 1.00 64.55 181 GLU C CA 1
ATOM 5645 C C . GLU C 1 417 ? 161.177 157.180 270.075 1.00 64.55 181 GLU C C 1
ATOM 5646 O O . GLU C 1 417 ? 160.877 158.230 269.500 1.00 64.55 181 GLU C O 1
ATOM 5652 N N . ASP C 1 418 ? 162.340 157.025 270.711 1.00 56.02 182 ASP C N 1
ATOM 5653 C CA . ASP C 1 418 ? 163.337 158.091 270.695 1.00 56.02 182 ASP C CA 1
ATOM 5654 C C . ASP C 1 418 ? 163.854 158.334 269.282 1.00 56.02 182 ASP C C 1
ATOM 5655 O O . ASP C 1 418 ? 163.986 159.484 268.844 1.00 56.02 182 ASP C O 1
ATOM 5660 N N . ASP C 1 419 ? 164.142 157.256 268.548 1.00 54.75 183 ASP C N 1
ATOM 5661 C CA . ASP C 1 419 ? 164.579 157.401 267.165 1.00 54.75 183 ASP C CA 1
ATOM 5662 C C . ASP C 1 419 ? 163.483 158.014 266.303 1.00 54.75 183 ASP C C 1
ATOM 5663 O O . ASP C 1 419 ? 163.757 158.876 265.459 1.00 54.75 183 ASP C O 1
ATOM 5668 N N . LEU C 1 420 ? 162.233 157.587 266.504 1.00 53.12 184 LEU C N 1
ATOM 5669 C CA . LEU C 1 420 ? 161.131 158.172 265.743 1.00 53.12 184 LEU C CA 1
ATOM 5670 C C . LEU C 1 420 ? 160.985 159.660 266.033 1.00 53.12 184 LEU C C 1
ATOM 5671 O O . LEU C 1 420 ? 160.731 160.455 265.120 1.00 53.12 184 LEU C O 1
ATOM 5676 N N . ALA C 1 421 ? 161.140 160.057 267.297 1.00 41.89 185 ALA C N 1
ATOM 5677 C CA . ALA C 1 421 ? 161.075 161.472 267.643 1.00 41.89 185 ALA C CA 1
ATOM 5678 C C . ALA C 1 421 ? 162.228 162.247 267.019 1.00 41.89 185 ALA C C 1
ATOM 5679 O O . ALA C 1 421 ? 162.057 163.401 266.610 1.00 41.89 185 ALA C O 1
ATOM 5681 N N . PHE C 1 422 ? 163.414 161.638 266.949 1.00 32.31 186 PHE C N 1
ATOM 5682 C CA . PHE C 1 422 ? 164.560 162.344 266.385 1.00 32.31 186 PHE C CA 1
ATOM 5683 C C . PHE C 1 422 ? 164.435 162.513 264.874 1.00 32.31 186 PHE C C 1
ATOM 5684 O O . PHE C 1 422 ? 164.725 163.590 264.342 1.00 32.31 186 PHE C O 1
ATOM 5692 N N . ASN C 1 423 ? 164.008 161.466 264.164 1.00 39.18 187 ASN C N 1
ATOM 5693 C CA . ASN C 1 423 ? 164.009 161.510 262.705 1.00 39.18 187 ASN C CA 1
ATOM 5694 C C . ASN C 1 423 ? 162.894 162.366 262.115 1.00 39.18 187 ASN C C 1
ATOM 5695 O O . ASN C 1 423 ? 162.931 162.646 260.912 1.00 39.18 187 ASN C O 1
ATOM 5700 N N . VAL C 1 424 ? 161.909 162.790 262.914 1.00 37.93 188 VAL C N 1
ATOM 5701 C CA . VAL C 1 424 ? 160.852 163.658 262.403 1.00 37.93 188 VAL C CA 1
ATOM 5702 C C . VAL C 1 424 ? 161.180 165.135 262.568 1.00 37.93 188 VAL C C 1
ATOM 5703 O O . VAL C 1 424 ? 160.397 165.988 262.129 1.00 37.93 188 VAL C O 1
ATOM 5707 N N . LEU C 1 425 ? 162.309 165.465 263.185 1.00 30.93 189 LEU C N 1
ATOM 5708 C CA . LEU C 1 425 ? 162.708 166.847 263.381 1.00 30.93 189 LEU C CA 1
ATOM 5709 C C . LEU C 1 425 ? 163.299 167.429 262.100 1.00 30.93 189 LEU C C 1
ATOM 5710 O O . LEU C 1 425 ? 163.778 166.693 261.234 1.00 30.93 189 LEU C O 1
ATOM 5715 N N . PRO C 1 426 ? 163.270 168.752 261.952 1.00 25.26 190 PRO C N 1
ATOM 5716 C CA . PRO C 1 426 ? 163.907 169.379 260.789 1.00 25.26 190 PRO C CA 1
ATOM 5717 C C . PRO C 1 426 ? 165.414 169.176 260.801 1.00 25.26 190 PRO C C 1
ATOM 5718 O O . PRO C 1 426 ? 166.022 168.853 261.823 1.00 25.26 190 PRO C O 1
ATOM 5722 N N . THR C 1 427 ? 166.016 169.369 259.624 1.00 24.11 191 THR C N 1
ATOM 5723 C CA . THR C 1 427 ? 167.448 169.128 259.473 1.00 24.11 191 THR C CA 1
ATOM 5724 C C . THR C 1 427 ? 168.269 170.057 260.359 1.00 24.11 191 THR C C 1
ATOM 5725 O O . THR C 1 427 ? 169.253 169.628 260.973 1.00 24.11 191 THR C O 1
ATOM 5729 N N . PHE C 1 428 ? 167.888 171.335 260.433 1.00 19.75 192 PHE C N 1
ATOM 5730 C CA . PHE C 1 428 ? 168.601 172.266 261.302 1.00 19.75 192 PHE C CA 1
ATOM 5731 C C . PHE C 1 428 ? 168.471 171.863 262.765 1.00 19.75 192 PHE C C 1
ATOM 5732 O O . PHE C 1 428 ? 169.455 171.884 263.515 1.00 19.75 192 PHE C O 1
ATOM 5740 N N . ILE C 1 429 ? 167.263 171.483 263.188 1.00 20.88 193 ILE C N 1
ATOM 5741 C CA . ILE C 1 429 ? 167.056 171.054 264.566 1.00 20.88 193 ILE C CA 1
ATOM 5742 C C . ILE C 1 429 ? 167.820 169.766 264.845 1.00 20.88 193 ILE C C 1
ATOM 5743 O O . ILE C 1 429 ? 168.396 169.591 265.925 1.00 20.88 193 ILE C O 1
ATOM 5748 N N . GLN C 1 430 ? 167.835 168.845 263.879 1.00 22.00 194 GLN C N 1
ATOM 5749 C CA . GLN C 1 430 ? 168.587 167.605 264.048 1.00 22.00 194 GLN C CA 1
ATOM 5750 C C . GLN C 1 430 ? 170.076 167.881 264.208 1.00 22.00 194 GLN C C 1
ATOM 5751 O O . GLN C 1 430 ? 170.733 167.298 265.078 1.00 22.00 194 GLN C O 1
ATOM 5757 N N . ASN C 1 431 ? 170.625 168.771 263.377 1.00 18.50 195 ASN C N 1
ATOM 5758 C CA . ASN C 1 431 ? 172.038 169.116 263.488 1.00 18.50 195 ASN C CA 1
ATOM 5759 C C . ASN C 1 431 ? 172.339 169.789 264.821 1.00 18.50 195 ASN C C 1
ATOM 5760 O O . ASN C 1 431 ? 173.363 169.504 265.452 1.00 18.50 195 ASN C O 1
ATOM 5765 N N . LEU C 1 432 ? 171.456 170.688 265.265 1.00 16.04 196 LEU C N 1
ATOM 5766 C CA . LEU C 1 432 ? 171.661 171.357 266.545 1.00 16.04 196 LEU C CA 1
ATOM 5767 C C . LEU C 1 432 ? 171.644 170.362 267.698 1.00 16.04 196 LEU C C 1
ATOM 5768 O O . LEU C 1 432 ? 172.481 170.438 268.605 1.00 16.04 196 LEU C O 1
ATOM 5773 N N . ILE C 1 433 ? 170.700 169.419 267.679 1.00 14.99 197 ILE C N 1
ATOM 5774 C CA . ILE C 1 433 ? 170.629 168.415 268.735 1.00 14.99 197 ILE C CA 1
ATOM 5775 C C . ILE C 1 433 ? 171.861 167.519 268.706 1.00 14.99 197 ILE C C 1
ATOM 5776 O O . ILE C 1 433 ? 172.423 167.178 269.753 1.00 14.99 197 ILE C O 1
ATOM 5781 N N . ARG C 1 434 ? 172.304 167.130 267.508 1.00 19.11 198 ARG C N 1
ATOM 5782 C CA . ARG C 1 434 ? 173.489 166.288 267.392 1.00 19.11 198 ARG C CA 1
ATOM 5783 C C . ARG C 1 434 ? 174.728 166.998 267.924 1.00 19.11 198 ARG C C 1
ATOM 5784 O O . ARG C 1 434 ? 175.567 166.383 268.592 1.00 19.11 198 ARG C O 1
ATOM 5792 N N . LYS C 1 435 ? 174.862 168.294 267.636 1.00 14.54 199 LYS C N 1
ATOM 5793 C CA . LYS C 1 435 ? 176.036 169.038 268.077 1.00 14.54 199 LYS C CA 1
ATOM 5794 C C . LYS C 1 435 ? 175.984 169.393 269.558 1.00 14.54 199 LYS C C 1
ATOM 5795 O O . LYS C 1 435 ? 177.036 169.524 270.193 1.00 14.54 199 LYS C O 1
ATOM 5801 N N . CYS C 1 436 ? 174.788 169.557 270.126 1.00 14.28 200 CYS C N 1
ATOM 5802 C CA . CYS C 1 436 ? 174.667 170.032 271.499 1.00 14.28 200 CYS C CA 1
ATOM 5803 C C . CYS C 1 436 ? 174.525 168.915 272.524 1.00 14.28 200 CYS C C 1
ATOM 5804 O O . CYS C 1 436 ? 174.700 169.171 273.720 1.00 14.28 200 CYS C O 1
ATOM 5807 N N . VAL C 1 437 ? 174.220 167.693 272.098 1.00 15.97 201 VAL C N 1
ATOM 5808 C CA . VAL C 1 437 ? 174.025 166.567 273.005 1.00 15.97 201 VAL C CA 1
ATOM 5809 C C . VAL C 1 437 ? 175.207 165.621 272.851 1.00 15.97 201 VAL C C 1
ATOM 5810 O O . VAL C 1 437 ? 175.469 165.114 271.753 1.00 15.97 201 VAL C O 1
ATOM 5814 N N . ALA C 1 438 ? 175.923 165.381 273.958 1.00 16.87 202 ALA C N 1
ATOM 5815 C CA . ALA C 1 438 ? 177.060 164.476 273.999 1.00 16.87 202 ALA C CA 1
ATOM 5816 C C . ALA C 1 438 ? 176.604 163.056 274.321 1.00 16.87 202 ALA C C 1
ATOM 5817 O O . ALA C 1 438 ? 175.595 162.861 275.005 1.00 16.87 202 ALA C O 1
ATOM 5819 N N . PRO C 1 439 ? 177.320 162.046 273.837 1.00 18.16 203 PRO C N 1
ATOM 5820 C CA . PRO C 1 439 ? 176.932 160.664 274.132 1.00 18.16 203 PRO C CA 1
ATOM 5821 C C . PRO C 1 439 ? 177.315 160.258 275.545 1.00 18.16 203 PRO C C 1
ATOM 5822 O O . PRO C 1 439 ? 178.324 160.702 276.097 1.00 18.16 203 PRO C O 1
ATOM 5826 N N . GLU C 1 440 ? 176.481 159.399 276.135 1.00 21.28 204 GLU C N 1
ATOM 5827 C CA . GLU C 1 440 ? 176.824 158.818 277.429 1.00 21.28 204 GLU C CA 1
ATOM 5828 C C . GLU C 1 440 ? 178.053 157.926 277.318 1.00 21.28 204 GLU C C 1
ATOM 5829 O O . GLU C 1 440 ? 178.932 157.956 278.187 1.00 21.28 204 GLU C O 1
ATOM 5835 N N . SER C 1 441 ? 178.129 157.126 276.258 1.00 20.02 205 SER C N 1
ATOM 5836 C CA . SER C 1 441 ? 179.281 156.281 275.979 1.00 20.02 205 SER C CA 1
ATOM 5837 C C . SER C 1 441 ? 179.723 156.524 274.545 1.00 20.02 205 SER C C 1
ATOM 5838 O O . SER C 1 441 ? 178.903 156.472 273.624 1.00 20.02 205 SER C O 1
ATOM 5841 N N . LEU C 1 442 ? 181.012 156.787 274.358 1.00 24.08 206 LEU C N 1
ATOM 5842 C CA . LEU C 1 442 ? 181.574 157.090 273.048 1.00 24.08 206 LEU C CA 1
ATOM 5843 C C . LEU C 1 442 ? 182.536 155.980 272.650 1.00 24.08 206 LEU C C 1
ATOM 5844 O O . LEU C 1 442 ? 183.544 155.758 273.326 1.00 24.08 206 LEU C O 1
ATOM 5849 N N . THR C 1 443 ? 182.224 155.286 271.561 1.00 30.98 207 THR C N 1
ATOM 5850 C CA . THR C 1 443 ? 183.112 154.262 271.014 1.00 30.98 207 THR C CA 1
ATOM 5851 C C . THR C 1 443 ? 184.023 154.931 269.995 1.00 30.98 207 THR C C 1
ATOM 5852 O O . THR C 1 443 ? 183.598 155.257 268.884 1.00 30.98 207 THR C O 1
ATOM 5856 N N . ILE C 1 444 ? 185.280 155.141 270.371 1.00 35.41 208 ILE C N 1
ATOM 5857 C CA . ILE C 1 444 ? 186.260 155.783 269.506 1.00 35.41 208 ILE C CA 1
ATOM 5858 C C . ILE C 1 444 ? 187.349 154.768 269.189 1.00 35.41 208 ILE C C 1
ATOM 5859 O O . ILE C 1 444 ? 187.799 154.029 270.074 1.00 35.41 208 ILE C O 1
ATOM 5864 N N . GLY C 1 445 ? 187.738 154.703 267.918 1.00 39.35 209 GLY C N 1
ATOM 5865 C CA . GLY C 1 445 ? 188.710 153.723 267.483 1.00 39.35 209 GLY C CA 1
ATOM 5866 C C . GLY C 1 445 ? 188.257 152.310 267.777 1.00 39.35 209 GLY C C 1
ATOM 5867 O O . GLY C 1 445 ? 187.338 151.794 267.134 1.00 39.35 209 GLY C O 1
ATOM 5868 N N . THR C 1 446 ? 188.898 151.676 268.756 1.00 42.04 210 THR C N 1
ATOM 5869 C CA . THR C 1 446 ? 188.525 150.341 269.191 1.00 42.04 210 THR C CA 1
ATOM 5870 C C . THR C 1 446 ? 188.140 150.273 270.661 1.00 42.04 210 THR C C 1
ATOM 5871 O O . THR C 1 446 ? 187.929 149.169 271.176 1.00 42.04 210 THR C O 1
ATOM 5875 N N . GLU C 1 447 ? 188.039 151.406 271.354 1.00 39.62 211 GLU C N 1
ATOM 5876 C CA . GLU C 1 447 ? 187.750 151.405 272.780 1.00 39.62 211 GLU C CA 1
ATOM 5877 C C . GLU C 1 447 ? 186.549 152.288 273.096 1.00 39.62 211 GLU C C 1
ATOM 5878 O O . GLU C 1 447 ? 186.286 153.288 272.417 1.00 39.62 211 GLU C O 1
ATOM 5884 N N . ASP C 1 448 ? 185.828 151.900 274.145 1.00 34.58 212 ASP C N 1
ATOM 5885 C CA . ASP C 1 448 ? 184.659 152.621 274.623 1.00 34.58 212 ASP C CA 1
ATOM 5886 C C . ASP C 1 448 ? 185.049 153.487 275.813 1.00 34.58 212 ASP C C 1
ATOM 5887 O O . ASP C 1 448 ? 185.699 153.008 276.748 1.00 34.58 212 ASP C O 1
ATOM 5892 N N . LEU C 1 449 ? 184.653 154.755 275.775 1.00 25.27 213 LEU C N 1
ATOM 5893 C CA . LEU C 1 449 ? 184.842 155.683 276.880 1.00 25.27 213 LEU C CA 1
ATOM 5894 C C . LEU C 1 449 ? 183.474 156.001 277.467 1.00 25.27 213 LEU C C 1
ATOM 5895 O O . LEU C 1 449 ? 182.610 156.547 276.772 1.00 25.27 213 LEU C O 1
ATOM 5900 N N . GLN C 1 450 ? 183.277 155.648 278.734 1.00 23.33 214 GLN C N 1
ATOM 5901 C CA . GLN C 1 450 ? 182.009 155.896 279.419 1.00 23.33 214 GLN C CA 1
ATOM 5902 C C . GLN C 1 450 ? 182.076 157.289 280.030 1.00 23.33 214 GLN C C 1
ATOM 5903 O O . GLN C 1 450 ? 182.517 157.474 281.165 1.00 23.33 214 GLN C O 1
ATOM 5909 N N . LEU C 1 451 ? 181.639 158.286 279.257 1.00 20.79 215 LEU C N 1
ATOM 5910 C CA . LEU C 1 451 ? 181.641 159.659 279.751 1.00 20.79 215 LEU C CA 1
ATOM 5911 C C . LEU C 1 451 ? 180.688 159.833 280.926 1.00 20.79 215 LEU C C 1
ATOM 5912 O O . LEU C 1 451 ? 181.005 160.557 281.877 1.00 20.79 215 LEU C O 1
ATOM 5917 N N . ARG C 1 452 ? 179.526 159.188 280.878 1.00 21.56 216 ARG C N 1
ATOM 5918 C CA . ARG C 1 452 ? 178.575 159.244 281.977 1.00 21.56 216 ARG C CA 1
ATOM 5919 C C . ARG C 1 452 ? 177.677 158.018 281.906 1.00 21.56 216 ARG C C 1
ATOM 5920 O O . ARG C 1 452 ? 177.218 157.643 280.825 1.00 21.56 216 ARG C O 1
ATOM 5928 N N . ASN C 1 453 ? 177.436 157.400 283.060 1.00 26.59 217 ASN C N 1
ATOM 5929 C CA . ASN C 1 453 ? 176.568 156.231 283.141 1.00 26.59 217 ASN C CA 1
ATOM 5930 C C . ASN C 1 453 ? 175.093 156.593 283.251 1.00 26.59 217 ASN C C 1
ATOM 5931 O O . ASN C 1 453 ? 174.251 155.689 283.298 1.00 26.59 217 ASN C O 1
ATOM 5936 N N . CYS C 1 454 ? 174.765 157.881 283.291 1.00 24.84 218 CYS C N 1
ATOM 5937 C CA . CYS C 1 454 ? 173.394 158.333 283.460 1.00 24.84 218 CYS C CA 1
ATOM 5938 C C . CYS C 1 454 ? 173.126 159.461 282.475 1.00 24.84 218 CYS C C 1
ATOM 5939 O O . CYS C 1 454 ? 174.044 160.176 282.066 1.00 24.84 218 CYS C O 1
ATOM 5942 N N . ASN C 1 455 ? 171.864 159.610 282.089 1.00 23.74 219 ASN C N 1
ATOM 5943 C CA . ASN C 1 455 ? 171.464 160.637 281.139 1.00 23.74 219 ASN C CA 1
ATOM 5944 C C . ASN C 1 455 ? 170.908 161.860 281.862 1.00 23.74 219 ASN C C 1
ATOM 5945 O O . ASN C 1 455 ? 170.435 161.782 282.998 1.00 23.74 219 ASN C O 1
ATOM 5950 N N . THR C 1 456 ? 170.980 163.004 281.181 1.00 20.81 220 THR C N 1
ATOM 5951 C CA . THR C 1 456 ? 170.483 164.261 281.717 1.00 20.81 220 THR C CA 1
ATOM 5952 C C . THR C 1 456 ? 169.409 164.912 280.858 1.00 20.81 220 THR C C 1
ATOM 5953 O O . THR C 1 456 ? 168.716 165.811 281.347 1.00 20.81 220 THR C O 1
ATOM 5957 N N . CYS C 1 457 ? 169.249 164.491 279.606 1.00 21.92 221 CYS C N 1
ATOM 5958 C CA . CYS C 1 457 ? 168.251 165.060 278.713 1.00 21.92 221 CYS C CA 1
ATOM 5959 C C . CYS C 1 457 ? 167.516 163.929 278.011 1.00 21.92 221 CYS C C 1
ATOM 5960 O O . CYS C 1 457 ? 167.952 162.774 278.020 1.00 21.92 221 CYS C O 1
ATOM 5963 N N . ARG C 1 458 ? 166.385 164.270 277.398 1.00 28.89 222 ARG C N 1
ATOM 5964 C CA . ARG C 1 458 ? 165.551 163.287 276.725 1.00 28.89 222 ARG C CA 1
ATOM 5965 C C . ARG C 1 458 ? 165.023 163.895 275.432 1.00 28.89 222 ARG C C 1
ATOM 5966 O O . ARG C 1 458 ? 164.897 165.115 275.310 1.00 28.89 222 ARG C O 1
ATOM 5974 N N . ILE C 1 459 ? 164.739 163.036 274.456 1.00 28.13 223 ILE C N 1
ATOM 5975 C CA . ILE C 1 459 ? 164.154 163.446 273.184 1.00 28.13 223 ILE C CA 1
ATOM 5976 C C . ILE C 1 459 ? 162.786 162.792 273.066 1.00 28.13 223 ILE C C 1
ATOM 5977 O O . ILE C 1 459 ? 162.675 161.561 273.102 1.00 28.13 223 ILE C O 1
ATOM 5982 N N . THR C 1 460 ? 161.747 163.615 272.924 1.00 30.50 224 THR C N 1
ATOM 5983 C CA . THR C 1 460 ? 160.382 163.118 272.807 1.00 30.50 224 THR C CA 1
ATOM 5984 C C . THR C 1 460 ? 159.661 163.796 271.650 1.00 30.50 224 THR C C 1
ATOM 5985 O O . THR C 1 460 ? 160.273 164.548 270.883 1.00 30.50 224 THR C O 1
ATOM 5989 N N . SER C 1 461 ? 158.355 163.546 271.525 1.00 31.75 225 SER C N 1
ATOM 5990 C CA . SER C 1 461 ? 157.577 164.132 270.439 1.00 31.75 225 SER C CA 1
ATOM 5991 C C . SER C 1 461 ? 157.536 165.652 270.510 1.00 31.75 225 SER C C 1
ATOM 5992 O O . SER C 1 461 ? 157.238 166.301 269.502 1.00 31.75 225 SER C O 1
ATOM 5995 N N . GLU C 1 462 ? 157.825 166.233 271.673 1.00 29.79 226 GLU C N 1
ATOM 5996 C CA . GLU C 1 462 ? 157.870 167.677 271.839 1.00 29.79 226 GLU C CA 1
ATOM 5997 C C . GLU C 1 462 ? 159.289 168.230 271.783 1.00 29.79 226 GLU C C 1
ATOM 5998 O O . GLU C 1 462 ? 159.504 169.393 272.137 1.00 29.79 226 GLU C O 1
ATOM 6004 N N . GLY C 1 463 ? 160.259 167.425 271.353 1.00 25.91 227 GLY C N 1
ATOM 6005 C CA . GLY C 1 463 ? 161.612 167.914 271.163 1.00 25.91 227 GLY C CA 1
ATOM 6006 C C . GLY C 1 463 ? 162.596 167.469 272.225 1.00 25.91 227 GLY C C 1
ATOM 6007 O O . GLY C 1 463 ? 162.410 166.427 272.859 1.00 25.91 227 GLY C O 1
ATOM 6008 N N . LEU C 1 464 ? 163.652 168.252 272.419 1.00 19.74 228 LEU C N 1
ATOM 6009 C CA . LEU C 1 464 ? 164.680 167.947 273.406 1.00 19.74 228 LEU C CA 1
ATOM 6010 C C . LEU C 1 464 ? 164.343 168.655 274.713 1.00 19.74 228 LEU C C 1
ATOM 6011 O O . LEU C 1 464 ? 164.233 169.886 274.745 1.00 19.74 228 LEU C O 1
ATOM 6016 N N . LEU C 1 465 ? 164.194 167.879 275.784 1.00 22.12 229 LEU C N 1
ATOM 6017 C CA . LEU C 1 465 ? 163.775 168.380 277.082 1.00 22.12 229 LEU C CA 1
ATOM 6018 C C . LEU C 1 465 ? 164.779 167.977 278.153 1.00 22.12 229 LEU C C 1
ATOM 6019 O O . LEU C 1 465 ? 165.431 166.932 278.057 1.00 22.12 229 LEU C O 1
ATOM 6024 N N . ALA C 1 466 ? 164.895 168.820 279.180 1.00 20.56 230 ALA C N 1
ATOM 6025 C CA . ALA C 1 466 ? 165.690 168.502 280.365 1.00 20.56 230 ALA C CA 1
ATOM 6026 C C . ALA C 1 466 ? 164.797 167.725 281.329 1.00 20.56 230 ALA C C 1
ATOM 6027 O O . ALA C 1 466 ? 164.299 168.244 282.331 1.00 20.56 230 ALA C O 1
ATOM 6029 N N . SER C 1 467 ? 164.590 166.447 281.001 1.00 21.89 231 SER C N 1
ATOM 6030 C CA . SER C 1 467 ? 163.652 165.623 281.757 1.00 21.89 231 SER C CA 1
ATOM 6031 C C . SER C 1 467 ? 164.104 165.438 283.200 1.00 21.89 231 SER C C 1
ATOM 6032 O O . SER C 1 467 ? 163.286 165.486 284.124 1.00 21.89 231 SER C O 1
ATOM 6035 N N . VAL C 1 468 ? 165.397 165.220 283.413 1.00 20.57 232 VAL C N 1
ATOM 6036 C CA . VAL C 1 468 ? 165.916 164.993 284.756 1.00 20.57 232 VAL C CA 1
ATOM 6037 C C . VAL C 1 468 ? 165.962 166.317 285.506 1.00 20.57 232 VAL C C 1
ATOM 6038 O O . VAL C 1 468 ? 166.529 167.302 285.021 1.00 20.57 232 VAL C O 1
ATOM 6042 N N . ARG C 1 469 ? 165.367 166.339 286.698 1.00 24.52 233 ARG C N 1
ATOM 6043 C CA . ARG C 1 469 ? 165.300 167.546 287.520 1.00 24.52 233 ARG C CA 1
ATOM 6044 C C . ARG C 1 469 ? 166.543 167.664 288.405 1.00 24.52 233 ARG C C 1
ATOM 6045 O O . ARG C 1 469 ? 166.476 167.748 289.631 1.00 24.52 233 ARG C O 1
ATOM 6053 N N . LEU C 1 470 ? 167.699 167.667 287.749 1.00 21.54 234 LEU C N 1
ATOM 6054 C CA . LEU C 1 470 ? 168.957 167.841 288.457 1.00 21.54 234 LEU C CA 1
ATOM 6055 C C . LEU C 1 470 ? 169.084 169.271 288.968 1.00 21.54 234 LEU C C 1
ATOM 6056 O O . LEU C 1 470 ? 168.567 170.217 288.370 1.00 21.54 234 LEU C O 1
ATOM 6061 N N . TYR C 1 471 ? 169.774 169.421 290.094 1.00 20.33 235 TYR C N 1
ATOM 6062 C CA . TYR C 1 471 ? 169.998 170.745 290.655 1.00 20.33 235 TYR C CA 1
ATOM 6063 C C . TYR C 1 471 ? 170.964 171.528 289.776 1.00 20.33 235 TYR C C 1
ATOM 6064 O O . TYR C 1 471 ? 172.028 171.026 289.402 1.00 20.33 235 TYR C O 1
ATOM 6073 N N . ASN C 1 472 ? 170.590 172.761 289.443 1.00 20.05 236 ASN C N 1
ATOM 6074 C CA . ASN C 1 472 ? 171.393 173.630 288.593 1.00 20.05 236 ASN C CA 1
ATOM 6075 C C . ASN C 1 472 ? 171.797 174.859 289.391 1.00 20.05 236 ASN C C 1
ATOM 6076 O O . ASN C 1 472 ? 170.938 175.552 289.948 1.00 20.05 236 ASN C O 1
ATOM 6081 N N . SER C 1 473 ? 173.097 175.129 289.444 1.00 19.64 237 SER C N 1
ATOM 6082 C CA . SER C 1 473 ? 173.644 176.280 290.150 1.00 19.64 237 SER C CA 1
ATOM 6083 C C . SER C 1 473 ? 174.479 177.142 289.212 1.00 19.64 237 SER C C 1
ATOM 6084 O O . SER C 1 473 ? 175.481 177.740 289.611 1.00 19.64 237 SER C O 1
ATOM 6087 N N . VAL C 1 474 ? 174.071 177.216 287.953 1.00 20.12 238 VAL C N 1
ATOM 6088 C CA . VAL C 1 474 ? 174.791 177.979 286.942 1.00 20.12 238 VAL C CA 1
ATOM 6089 C C . VAL C 1 474 ? 174.240 179.398 286.903 1.00 20.12 238 VAL C C 1
ATOM 6090 O O . VAL C 1 474 ? 173.044 179.626 287.121 1.00 20.12 238 VAL C O 1
ATOM 6094 N N . GLN C 1 475 ? 175.124 180.360 286.656 1.00 26.48 239 GLN C N 1
ATOM 6095 C CA . GLN C 1 475 ? 174.729 181.756 286.512 1.00 26.48 239 GLN C CA 1
ATOM 6096 C C . GLN C 1 475 ? 174.829 182.153 285.048 1.00 26.48 239 GLN C C 1
ATOM 6097 O O . GLN C 1 475 ? 175.947 182.264 284.520 1.00 26.48 239 GLN C O 1
ATOM 6103 N N . PRO C 1 476 ? 173.712 182.356 284.350 1.00 27.28 240 PRO C N 1
ATOM 6104 C CA . PRO C 1 476 ? 173.789 182.749 282.939 1.00 27.28 240 PRO C CA 1
ATOM 6105 C C . PRO C 1 476 ? 174.513 184.076 282.771 1.00 27.28 240 PRO C C 1
ATOM 6106 O O . PRO C 1 476 ? 174.328 185.011 283.552 1.00 27.28 240 PRO C O 1
ATOM 6110 N N . LYS C 1 477 ? 175.345 184.150 281.735 1.00 22.69 241 LYS C N 1
ATOM 6111 C CA . LYS C 1 477 ? 176.105 185.352 281.429 1.00 22.69 241 LYS C CA 1
ATOM 6112 C C . LYS C 1 477 ? 175.448 186.213 280.359 1.00 22.69 241 LYS C C 1
ATOM 6113 O O . LYS C 1 477 ? 176.034 187.218 279.946 1.00 22.69 241 LYS C O 1
ATOM 6119 N N . TYR C 1 478 ? 174.250 185.846 279.904 1.00 21.98 242 TYR C N 1
ATOM 6120 C CA . TYR C 1 478 ? 173.483 186.671 278.983 1.00 21.98 242 TYR C CA 1
ATOM 6121 C C . TYR C 1 478 ? 172.050 186.909 279.430 1.00 21.98 242 TYR C C 1
ATOM 6122 O O . TYR C 1 478 ? 171.336 187.664 278.761 1.00 21.98 242 TYR C O 1
ATOM 6131 N N . LEU C 1 479 ? 171.606 186.299 280.525 1.00 29.21 243 LEU C N 1
ATOM 6132 C CA . LEU C 1 479 ? 170.226 186.383 280.984 1.00 29.21 243 LEU C CA 1
ATOM 6133 C C . LEU C 1 479 ? 170.161 186.817 282.444 1.00 29.21 243 LEU C C 1
ATOM 6134 O O . LEU C 1 479 ? 169.273 186.407 283.194 1.00 29.21 243 LEU C O 1
ATOM 6139 N N . TYR C 1 480 ? 171.105 187.654 282.865 1.00 45.19 244 TYR C N 1
ATOM 6140 C CA . TYR C 1 480 ? 171.211 188.065 284.259 1.00 45.19 244 TYR C CA 1
ATOM 6141 C C . TYR C 1 480 ? 170.493 189.375 284.559 1.00 45.19 244 TYR C C 1
ATOM 6142 O O . TYR C 1 480 ? 170.569 189.857 285.694 1.00 45.19 244 TYR C O 1
ATOM 6151 N N . GLY C 1 481 ? 169.806 189.961 283.582 1.00 51.17 245 GLY C N 1
ATOM 6152 C CA . GLY C 1 481 ? 169.110 191.209 283.825 1.00 51.17 245 GLY C CA 1
ATOM 6153 C C . GLY C 1 481 ? 167.906 191.028 284.731 1.00 51.17 245 GLY C C 1
ATOM 6154 O O . GLY C 1 481 ? 167.227 190.002 284.712 1.00 51.17 245 GLY C O 1
ATOM 6155 N N . VAL C 1 482 ? 167.643 192.055 285.539 1.00 58.57 246 VAL C N 1
ATOM 6156 C CA . VAL C 1 482 ? 166.514 192.051 286.462 1.00 58.57 246 VAL C CA 1
ATOM 6157 C C . VAL C 1 482 ? 166.161 193.495 286.792 1.00 58.57 246 VAL C C 1
ATOM 6158 O O . VAL C 1 482 ? 167.033 194.366 286.864 1.00 58.57 246 VAL C O 1
ATOM 6162 N N . ASN C 1 483 ? 164.867 193.750 286.976 1.00 62.02 247 ASN C N 1
ATOM 6163 C CA . ASN C 1 483 ? 164.381 195.088 287.295 1.00 62.02 247 ASN C CA 1
ATOM 6164 C C . ASN C 1 483 ? 164.445 195.295 288.803 1.00 62.02 247 ASN C C 1
ATOM 6165 O O . ASN C 1 483 ? 163.664 194.701 289.554 1.00 62.02 247 ASN C O 1
ATOM 6170 N N . GLU C 1 484 ? 165.377 196.140 289.250 1.00 63.44 248 GLU C N 1
ATOM 6171 C CA . GLU C 1 484 ? 165.525 196.409 290.675 1.00 63.44 248 GLU C CA 1
ATOM 6172 C C . GLU C 1 484 ? 164.458 197.362 291.199 1.00 63.44 248 GLU C C 1
ATOM 6173 O O . GLU C 1 484 ? 164.244 197.432 292.414 1.00 63.44 248 GLU C O 1
ATOM 6179 N N . ASN C 1 485 ? 163.786 198.098 290.312 1.00 62.92 249 ASN C N 1
ATOM 6180 C CA . ASN C 1 485 ? 162.781 199.060 290.748 1.00 62.92 249 ASN C CA 1
ATOM 6181 C C . ASN C 1 485 ? 161.537 198.390 291.314 1.00 62.92 249 ASN C C 1
ATOM 6182 O O . ASN C 1 485 ? 160.911 198.945 292.224 1.00 62.92 249 ASN C O 1
ATOM 6187 N N . ARG C 1 486 ? 161.162 197.222 290.802 1.00 66.27 250 ARG C N 1
ATOM 6188 C CA . ARG C 1 486 ? 159.993 196.514 291.299 1.00 66.27 250 ARG C CA 1
ATOM 6189 C C . ARG C 1 486 ? 160.324 195.779 292.592 1.00 66.27 250 ARG C C 1
ATOM 6190 O O . ARG C 1 486 ? 161.427 195.254 292.762 1.00 66.27 250 ARG C O 1
ATOM 6198 N N . LEU C 1 487 ? 159.356 195.747 293.503 1.00 61.31 251 LEU C N 1
ATOM 6199 C CA . LEU C 1 487 ? 159.515 195.073 294.783 1.00 61.31 251 LEU C CA 1
ATOM 6200 C C . LEU C 1 487 ? 159.041 193.630 294.664 1.00 61.31 251 LEU C C 1
ATOM 6201 O O . LEU C 1 487 ? 157.910 193.375 294.239 1.00 61.31 251 LEU C O 1
ATOM 6206 N N . GLN C 1 488 ? 159.908 192.693 295.040 1.00 62.48 252 GLN C N 1
ATOM 6207 C CA . GLN C 1 488 ? 159.616 191.267 294.971 1.00 62.48 252 GLN C CA 1
ATOM 6208 C C . GLN C 1 488 ? 159.530 190.710 296.384 1.00 62.48 252 GLN C C 1
ATOM 6209 O O . GLN C 1 488 ? 160.448 190.904 297.188 1.00 62.48 252 GLN C O 1
ATOM 6215 N N . ILE C 1 489 ? 158.432 190.021 296.684 1.00 59.98 253 ILE C N 1
ATOM 6216 C CA . ILE C 1 489 ? 158.182 189.471 298.014 1.00 59.98 253 ILE C CA 1
ATOM 6217 C C . ILE C 1 489 ? 157.980 187.969 297.870 1.00 59.98 253 ILE C C 1
ATOM 6218 O O . ILE C 1 489 ? 156.915 187.510 297.441 1.00 59.98 253 ILE C O 1
ATOM 6223 N N . ARG C 1 490 ? 159.003 187.198 298.234 1.00 60.19 254 ARG C N 1
ATOM 6224 C CA . ARG C 1 490 ? 158.926 185.744 298.187 1.00 60.19 254 ARG C CA 1
ATOM 6225 C C . ARG C 1 490 ? 159.863 185.124 299.216 1.00 60.19 254 ARG C C 1
ATOM 6226 O O . ARG C 1 490 ? 160.966 185.623 299.457 1.00 60.19 254 ARG C O 1
ATOM 6234 N N . ASN C 1 491 ? 159.398 184.040 299.834 1.00 57.71 255 ASN C N 1
ATOM 6235 C CA . ASN C 1 491 ? 160.159 183.343 300.863 1.00 57.71 255 ASN C CA 1
ATOM 6236 C C . ASN C 1 491 ? 161.332 182.584 300.252 1.00 57.71 255 ASN C C 1
ATOM 6237 O O . ASN C 1 491 ? 161.193 181.938 299.209 1.00 57.71 255 ASN C O 1
ATOM 6242 N N . VAL C 1 492 ? 162.489 182.659 300.912 1.00 48.40 256 VAL C N 1
ATOM 6243 C CA . VAL C 1 492 ? 163.669 181.875 300.557 1.00 48.40 256 VAL C CA 1
ATOM 6244 C C . VAL C 1 492 ? 164.310 181.339 301.832 1.00 48.40 256 VAL C C 1
ATOM 6245 O O . VAL C 1 492 ? 163.869 181.635 302.945 1.00 48.40 256 VAL C O 1
ATOM 6249 N N . LEU C 1 493 ? 165.366 180.548 301.665 1.00 42.43 257 LEU C N 1
ATOM 6250 C CA . LEU C 1 493 ? 166.074 179.921 302.771 1.00 42.43 257 LEU C CA 1
ATOM 6251 C C . LEU C 1 493 ? 167.481 180.496 302.852 1.00 42.43 257 LEU C C 1
ATOM 6252 O O . LEU C 1 493 ? 168.117 180.742 301.824 1.00 42.43 257 LEU C O 1
ATOM 6257 N N . GLN C 1 494 ? 167.954 180.730 304.075 1.00 42.19 258 GLN C N 1
ATOM 6258 C CA . GLN C 1 494 ? 169.284 181.276 304.304 1.00 42.19 258 GLN C CA 1
ATOM 6259 C C . GLN C 1 494 ? 169.968 180.514 305.431 1.00 42.19 258 GLN C C 1
ATOM 6260 O O . GLN C 1 494 ? 169.323 179.825 306.225 1.00 42.19 258 GLN C O 1
ATOM 6266 N N . PHE C 1 495 ? 171.291 180.646 305.484 1.00 38.88 259 PHE C N 1
ATOM 6267 C CA . PHE C 1 495 ? 172.131 179.953 306.452 1.00 38.88 259 PHE C CA 1
ATOM 6268 C C . PHE C 1 495 ? 172.585 180.925 307.532 1.00 38.88 259 PHE C C 1
ATOM 6269 O O . PHE C 1 495 ? 173.045 182.029 307.225 1.00 38.88 259 PHE C O 1
ATOM 6277 N N . GLN C 1 496 ? 172.457 180.513 308.790 1.00 46.91 260 GLN C N 1
ATOM 6278 C CA . GLN C 1 496 ? 172.962 181.271 309.928 1.00 46.91 260 GLN C CA 1
ATOM 6279 C C . GLN C 1 496 ? 174.256 180.643 310.422 1.00 46.91 260 GLN C C 1
ATOM 6280 O O . GLN C 1 496 ? 174.317 179.430 310.644 1.00 46.91 260 GLN C O 1
ATOM 6286 N N . GLY C 1 497 ? 175.275 181.464 310.596 1.00 51.15 261 GLY C N 1
ATOM 6287 C CA . GLY C 1 497 ? 176.541 181.005 311.128 1.00 51.15 261 GLY C CA 1
ATOM 6288 C C . GLY C 1 497 ? 177.696 181.775 310.531 1.00 51.15 261 GLY C C 1
ATOM 6289 O O . GLY C 1 497 ? 177.592 182.410 309.483 1.00 51.15 261 GLY C O 1
ATOM 6290 N N . ASN C 1 498 ? 178.827 181.713 311.224 1.00 52.57 262 ASN C N 1
ATOM 6291 C CA . ASN C 1 498 ? 180.058 182.334 310.768 1.00 52.57 262 ASN C CA 1
ATOM 6292 C C . ASN C 1 498 ? 180.786 181.384 309.817 1.00 52.57 262 ASN C C 1
ATOM 6293 O O . ASN C 1 498 ? 180.229 180.384 309.356 1.00 52.57 262 ASN C O 1
ATOM 6298 N N . ALA C 1 499 ? 182.046 181.698 309.506 1.00 49.89 263 ALA C N 1
ATOM 6299 C CA . ALA C 1 499 ? 182.832 180.840 308.628 1.00 49.89 263 ALA C CA 1
ATOM 6300 C C . ALA C 1 499 ? 183.015 179.441 309.200 1.00 49.89 263 ALA C C 1
ATOM 6301 O O . ALA C 1 499 ? 183.161 178.485 308.431 1.00 49.89 263 ALA C O 1
ATOM 6303 N N . ASN C 1 500 ? 183.016 179.298 310.527 1.00 53.35 264 ASN C N 1
ATOM 6304 C CA . ASN C 1 500 ? 183.133 177.973 311.126 1.00 53.35 264 ASN C CA 1
ATOM 6305 C C . ASN C 1 500 ? 181.892 177.131 310.857 1.00 53.35 264 ASN C C 1
ATOM 6306 O O . ASN C 1 500 ? 181.998 175.936 310.559 1.00 53.35 264 ASN C O 1
ATOM 6311 N N . ALA C 1 501 ? 180.706 177.735 310.957 1.00 48.03 265 ALA C N 1
ATOM 6312 C CA . ALA C 1 501 ? 179.475 176.986 310.728 1.00 48.03 265 ALA C CA 1
ATOM 6313 C C . ALA C 1 501 ? 179.267 176.698 309.247 1.00 48.03 265 ALA C C 1
ATOM 6314 O O . ALA C 1 501 ? 178.814 175.608 308.878 1.00 48.03 265 ALA C O 1
ATOM 6316 N N . LEU C 1 502 ? 179.587 177.662 308.384 1.00 41.47 266 LEU C N 1
ATOM 6317 C CA . LEU C 1 502 ? 179.429 177.481 306.947 1.00 41.47 266 LEU C CA 1
ATOM 6318 C C . LEU C 1 502 ? 180.617 176.783 306.302 1.00 41.47 266 LEU C C 1
ATOM 6319 O O . LEU C 1 502 ? 180.542 176.448 305.114 1.00 41.47 266 LEU C O 1
ATOM 6324 N N . GLN C 1 503 ? 181.698 176.556 307.052 1.00 37.57 267 GLN C N 1
ATOM 6325 C CA . GLN C 1 503 ? 182.892 175.881 306.544 1.00 37.57 267 GLN C CA 1
ATOM 6326 C C . GLN C 1 503 ? 183.455 176.605 305.321 1.00 37.57 267 GLN C C 1
ATOM 6327 O O . GLN C 1 503 ? 183.768 175.997 304.296 1.00 37.57 267 GLN C O 1
ATOM 6333 N N . GLN C 1 504 ? 183.583 177.930 305.444 1.00 36.85 268 GLN C N 1
ATOM 6334 C CA . GLN C 1 504 ? 184.075 178.745 304.337 1.00 36.85 268 GLN C CA 1
ATOM 6335 C C . GLN C 1 504 ? 185.507 178.392 303.962 1.00 36.85 268 GLN C C 1
ATOM 6336 O O . GLN C 1 504 ? 185.908 178.576 302.806 1.00 36.85 268 GLN C O 1
ATOM 6342 N N . LYS C 1 505 ? 186.295 177.898 304.920 1.00 34.51 269 LYS C N 1
ATOM 6343 C CA . LYS C 1 505 ? 187.676 177.522 304.640 1.00 34.51 269 LYS C CA 1
ATOM 6344 C C . LYS C 1 505 ? 187.775 176.443 303.569 1.00 34.51 269 LYS C C 1
ATOM 6345 O O . LYS C 1 505 ? 188.707 176.472 302.758 1.00 34.51 269 LYS C O 1
ATOM 6351 N N . LEU C 1 506 ? 186.813 175.519 303.523 1.00 30.16 270 LEU C N 1
ATOM 6352 C CA . LEU C 1 506 ? 186.754 174.501 302.481 1.00 30.16 270 LEU C CA 1
ATOM 6353 C C . LEU C 1 506 ? 186.684 175.094 301.081 1.00 30.16 270 LEU C C 1
ATOM 6354 O O . LEU C 1 506 ? 186.900 174.363 300.109 1.00 30.16 270 LEU C O 1
ATOM 6359 N N . SER C 1 507 ? 186.391 176.389 300.955 1.00 31.38 271 SER C N 1
ATOM 6360 C CA . SER C 1 507 ? 186.421 177.053 299.660 1.00 31.38 271 SER C CA 1
ATOM 6361 C C . SER C 1 507 ? 187.818 177.112 299.059 1.00 31.38 271 SER C C 1
ATOM 6362 O O . SER C 1 507 ? 187.941 177.385 297.860 1.00 31.38 271 SER C O 1
ATOM 6365 N N . ARG C 1 508 ? 188.868 176.869 299.849 1.00 31.58 272 ARG C N 1
ATOM 6366 C CA . ARG C 1 508 ? 190.217 176.891 299.293 1.00 31.58 272 ARG C CA 1
ATOM 6367 C C . ARG C 1 508 ? 190.470 175.723 298.349 1.00 31.58 272 ARG C C 1
ATOM 6368 O O . ARG C 1 508 ? 191.363 175.812 297.500 1.00 31.58 272 ARG C O 1
ATOM 6376 N N . TYR C 1 509 ? 189.714 174.636 298.478 1.00 27.18 273 TYR C N 1
ATOM 6377 C CA . TYR C 1 509 ? 189.863 173.503 297.581 1.00 27.18 273 TYR C CA 1
ATOM 6378 C C . TYR C 1 509 ? 189.291 173.833 296.205 1.00 27.18 273 TYR C C 1
ATOM 6379 O O . TYR C 1 509 ? 188.583 174.826 296.016 1.00 27.18 273 TYR C O 1
ATOM 6388 N N . GLU C 1 510 ? 189.612 172.983 295.234 1.00 23.93 274 GLU C N 1
ATOM 6389 C CA . GLU C 1 510 ? 189.064 173.146 293.895 1.00 23.93 274 GLU C CA 1
ATOM 6390 C C . GLU C 1 510 ? 187.571 172.847 293.911 1.00 23.93 274 GLU C C 1
ATOM 6391 O O . GLU C 1 510 ? 187.140 171.803 294.410 1.00 23.93 274 GLU C O 1
ATOM 6397 N N . LEU C 1 511 ? 186.780 173.766 293.365 1.00 21.47 275 LEU C N 1
ATOM 6398 C CA . LEU C 1 511 ? 185.331 173.639 293.407 1.00 21.47 275 LEU C CA 1
ATOM 6399 C C . LEU C 1 511 ? 184.836 172.667 292.345 1.00 21.47 275 LEU C C 1
ATOM 6400 O O . LEU C 1 511 ? 185.322 172.660 291.210 1.00 21.47 275 LEU C O 1
ATOM 6405 N N . TYR C 1 512 ? 183.865 171.842 292.724 1.00 14.15 276 TYR C N 1
ATOM 6406 C CA . TYR C 1 512 ? 183.170 170.973 291.784 1.00 14.15 276 TYR C CA 1
ATOM 6407 C C . TYR C 1 512 ? 181.937 171.704 291.268 1.00 14.15 276 TYR C C 1
ATOM 6408 O O . TYR C 1 512 ? 181.028 172.022 292.043 1.00 14.15 276 TYR C O 1
ATOM 6417 N N . GLN C 1 513 ? 181.906 171.971 289.965 1.00 17.90 277 GLN C N 1
ATOM 6418 C CA . GLN C 1 513 ? 180.810 172.735 289.386 1.00 17.90 277 GLN C CA 1
ATOM 6419 C C . GLN C 1 513 ? 179.551 171.883 289.306 1.00 17.90 277 GLN C C 1
ATOM 6420 O O . GLN C 1 513 ? 179.579 170.759 288.793 1.00 17.90 277 GLN C O 1
ATOM 6426 N N . ILE C 1 514 ? 178.446 172.421 289.809 1.00 14.56 278 ILE C N 1
ATOM 6427 C CA . ILE C 1 514 ? 177.157 171.734 289.787 1.00 14.56 278 ILE C CA 1
ATOM 6428 C C . ILE C 1 514 ? 176.384 172.313 288.608 1.00 14.56 278 ILE C C 1
ATOM 6429 O O . ILE C 1 514 ? 175.665 173.306 288.729 1.00 14.56 278 ILE C O 1
ATOM 6434 N N . ASN C 1 515 ? 176.537 171.682 287.448 1.00 14.67 279 ASN C N 1
ATOM 6435 C CA . ASN C 1 515 ? 175.848 172.075 286.228 1.00 14.67 279 ASN C CA 1
ATOM 6436 C C . ASN C 1 515 ? 175.247 170.834 285.580 1.00 14.67 279 ASN C C 1
ATOM 6437 O O . ASN C 1 515 ? 175.454 169.706 286.038 1.00 14.67 279 ASN C O 1
ATOM 6442 N N . ILE C 1 516 ? 174.494 171.043 284.505 1.00 13.03 280 ILE C N 1
ATOM 6443 C CA . ILE C 1 516 ? 173.800 169.944 283.839 1.00 13.03 280 ILE C CA 1
ATOM 6444 C C . ILE C 1 516 ? 174.181 169.912 282.363 1.00 13.03 280 ILE C C 1
ATOM 6445 O O . ILE C 1 516 ? 173.461 170.474 281.525 1.00 13.03 280 ILE C O 1
ATOM 6450 N N . PRO C 1 517 ? 175.299 169.288 282.001 1.00 11.04 281 PRO C N 1
ATOM 6451 C CA . PRO C 1 517 ? 175.575 169.048 280.582 1.00 11.04 281 PRO C CA 1
ATOM 6452 C C . PRO C 1 517 ? 174.609 168.024 280.010 1.00 11.04 281 PRO C C 1
ATOM 6453 O O . PRO C 1 517 ? 174.091 167.159 280.719 1.00 11.04 281 PRO C O 1
ATOM 6457 N N . LEU C 1 518 ? 174.367 168.131 278.706 1.00 10.72 282 LEU C N 1
ATOM 6458 C CA . LEU C 1 518 ? 173.412 167.265 278.022 1.00 10.72 282 LEU C CA 1
ATOM 6459 C C . LEU C 1 518 ? 174.121 165.989 277.584 1.00 10.72 282 LEU C C 1
ATOM 6460 O O . LEU C 1 518 ? 174.996 166.021 276.713 1.00 10.72 282 LEU C O 1
ATOM 6465 N N . PHE C 1 519 ? 173.741 164.864 278.189 1.00 13.56 283 PHE C N 1
ATOM 6466 C CA . PHE C 1 519 ? 174.309 163.561 277.872 1.00 13.56 283 PHE C CA 1
ATOM 6467 C C . PHE C 1 519 ? 173.181 162.594 277.547 1.00 13.56 283 PHE C C 1
ATOM 6468 O O . PHE C 1 519 ? 172.254 162.430 278.346 1.00 13.56 283 PHE C O 1
ATOM 6476 N N . LEU C 1 520 ? 173.267 161.950 276.382 1.00 18.48 284 LEU C N 1
ATOM 6477 C CA . LEU C 1 520 ? 172.243 161.003 275.956 1.00 18.48 284 LEU C CA 1
ATOM 6478 C C . LEU C 1 520 ? 172.717 160.171 274.771 1.00 18.48 284 LEU C C 1
ATOM 6479 O O . LEU C 1 520 ? 173.308 160.704 273.827 1.00 18.48 284 LEU C O 1
ATOM 6484 N N . GLY C 1 521 ? 172.462 158.867 274.811 1.00 20.47 285 GLY C N 1
ATOM 6485 C CA . GLY C 1 521 ? 172.771 158.002 273.692 1.00 20.47 285 GLY C CA 1
ATOM 6486 C C . GLY C 1 521 ? 174.231 157.608 273.619 1.00 20.47 285 GLY C C 1
ATOM 6487 O O . GLY C 1 521 ? 175.033 157.841 274.528 1.00 20.47 285 GLY C O 1
ATOM 6488 N N . LYS C 1 522 ? 174.575 156.988 272.493 1.00 22.33 286 LYS C N 1
ATOM 6489 C CA . LYS C 1 522 ? 175.931 156.539 272.221 1.00 22.33 286 LYS C CA 1
ATOM 6490 C C . LYS C 1 522 ? 176.381 157.044 270.857 1.00 22.33 286 LYS C C 1
ATOM 6491 O O . LYS C 1 522 ? 175.562 157.334 269.981 1.00 22.33 286 LYS C O 1
ATOM 6497 N N . GLN C 1 523 ? 177.696 157.159 270.689 1.00 24.93 287 GLN C N 1
ATOM 6498 C CA . GLN C 1 523 ? 178.282 157.660 269.455 1.00 24.93 287 GLN C CA 1
ATOM 6499 C C . GLN C 1 523 ? 179.407 156.740 269.007 1.00 24.93 287 GLN C C 1
ATOM 6500 O O . GLN C 1 523 ? 180.200 156.266 269.826 1.00 24.93 287 GLN C O 1
ATOM 6506 N N . ILE C 1 524 ? 179.465 156.490 267.702 1.00 31.61 288 ILE C N 1
ATOM 6507 C CA . ILE C 1 524 ? 180.499 155.671 267.083 1.00 31.61 288 ILE C CA 1
ATOM 6508 C C . ILE C 1 524 ? 181.273 156.569 266.131 1.00 31.61 288 ILE C C 1
ATOM 6509 O O . ILE C 1 524 ? 180.689 157.143 265.202 1.00 31.61 288 ILE C O 1
ATOM 6514 N N . ILE C 1 525 ? 182.578 156.689 266.353 1.00 37.04 289 ILE C N 1
ATOM 6515 C CA . ILE C 1 525 ? 183.452 157.500 265.512 1.00 37.04 289 ILE C CA 1
ATOM 6516 C C . ILE C 1 525 ? 184.300 156.557 264.671 1.00 37.04 289 ILE C C 1
ATOM 6517 O O . ILE C 1 525 ? 185.086 155.767 265.210 1.00 37.04 289 ILE C O 1
ATOM 6522 N N . SER C 1 526 ? 184.137 156.637 263.354 1.00 47.16 290 SER C N 1
ATOM 6523 C CA . SER C 1 526 ? 184.872 155.778 262.442 1.00 47.16 290 SER C CA 1
ATOM 6524 C C . SER C 1 526 ? 186.323 156.233 262.322 1.00 47.16 290 SER C C 1
ATOM 6525 O O . SER C 1 526 ? 186.664 157.394 262.562 1.00 47.16 290 SER C O 1
ATOM 6528 N N . THR C 1 527 ? 187.181 155.291 261.945 1.00 47.77 291 THR C N 1
ATOM 6529 C CA . THR C 1 527 ? 188.601 155.566 261.766 1.00 47.77 291 THR C CA 1
ATOM 6530 C C . THR C 1 527 ? 188.837 156.520 260.599 1.00 47.77 291 THR C C 1
ATOM 6531 O O . THR C 1 527 ? 189.748 156.319 259.796 1.00 47.77 291 THR C O 1
ATOM 6535 N N . LEU D 1 249 ? 195.880 171.339 317.113 1.00 50.59 13 LEU D N 1
ATOM 6536 C CA . LEU D 1 249 ? 196.638 170.490 316.202 1.00 50.59 13 LEU D CA 1
ATOM 6537 C C . LEU D 1 249 ? 197.007 171.244 314.930 1.00 50.59 13 LEU D C 1
ATOM 6538 O O . LEU D 1 249 ? 196.142 171.568 314.118 1.00 50.59 13 LEU D O 1
ATOM 6543 N N . ARG D 1 250 ? 198.301 171.527 314.763 1.00 48.61 14 ARG D N 1
ATOM 6544 C CA . ARG D 1 250 ? 198.760 172.201 313.555 1.00 48.61 14 ARG D CA 1
ATOM 6545 C C . ARG D 1 250 ? 198.665 171.305 312.327 1.00 48.61 14 ARG D C 1
ATOM 6546 O O . ARG D 1 250 ? 198.426 171.808 311.224 1.00 48.61 14 ARG D O 1
ATOM 6554 N N . ASN D 1 251 ? 198.831 169.995 312.494 1.00 38.85 15 ASN D N 1
ATOM 6555 C CA . ASN D 1 251 ? 198.750 169.044 311.388 1.00 38.85 15 ASN D CA 1
ATOM 6556 C C . ASN D 1 251 ? 197.723 167.984 311.756 1.00 38.85 15 ASN D C 1
ATOM 6557 O O . ASN D 1 251 ? 197.899 167.263 312.743 1.00 38.85 15 ASN D O 1
ATOM 6562 N N . PHE D 1 252 ? 196.655 167.890 310.967 1.00 35.76 16 PHE D N 1
ATOM 6563 C CA . PHE D 1 252 ? 195.568 166.958 311.234 1.00 35.76 16 PHE D CA 1
ATOM 6564 C C . PHE D 1 252 ? 195.735 165.620 310.525 1.00 35.76 16 PHE D C 1
ATOM 6565 O O . PHE D 1 252 ? 194.904 164.728 310.722 1.00 35.76 16 PHE D O 1
ATOM 6573 N N . CYS D 1 253 ? 196.774 165.457 309.712 1.00 26.95 17 CYS D N 1
ATOM 6574 C CA . CYS D 1 253 ? 196.983 164.195 309.014 1.00 26.95 17 CYS D CA 1
ATOM 6575 C C . CYS D 1 253 ? 197.390 163.108 310.001 1.00 26.95 17 CYS D C 1
ATOM 6576 O O . CYS D 1 253 ? 198.288 163.305 310.825 1.00 26.95 17 CYS D O 1
ATOM 6579 N N . VAL D 1 254 ? 196.721 161.955 309.917 1.00 28.61 18 VAL D N 1
ATOM 6580 C CA . VAL D 1 254 ? 197.033 160.845 310.808 1.00 28.61 18 VAL D CA 1
ATOM 6581 C C . VAL D 1 254 ? 198.415 160.267 310.524 1.00 28.61 18 VAL D C 1
ATOM 6582 O O . VAL D 1 254 ? 199.038 159.689 311.422 1.00 28.61 18 VAL D O 1
ATOM 6586 N N . PHE D 1 255 ? 198.920 160.419 309.302 1.00 27.89 19 PHE D N 1
ATOM 6587 C CA . PHE D 1 255 ? 200.238 159.920 308.934 1.00 27.89 19 PHE D CA 1
ATOM 6588 C C . PHE D 1 255 ? 201.338 160.955 309.123 1.00 27.89 19 PHE D C 1
ATOM 6589 O O . PHE D 1 255 ? 202.494 160.676 308.787 1.00 27.89 19 PHE D O 1
ATOM 6597 N N . SER D 1 256 ? 201.010 162.139 309.645 1.00 33.40 20 SER D N 1
ATOM 6598 C CA . SER D 1 256 ? 202.026 163.166 309.844 1.00 33.40 20 SER D CA 1
ATOM 6599 C C . SER D 1 256 ? 202.979 162.808 310.977 1.00 33.40 20 SER D C 1
ATOM 6600 O O . SER D 1 256 ? 204.103 163.320 311.024 1.00 33.40 20 SER D O 1
ATOM 6603 N N . SER D 1 257 ? 202.554 161.939 311.895 1.00 42.38 21 SER D N 1
ATOM 6604 C CA . SER D 1 257 ? 203.391 161.560 313.026 1.00 42.38 21 SER D CA 1
ATOM 6605 C C . SER D 1 257 ? 204.442 160.519 312.665 1.00 42.38 21 SER D C 1
ATOM 6606 O O . SER D 1 257 ? 205.287 160.202 313.508 1.00 42.38 21 SER D O 1
ATOM 6609 N N . VAL D 1 258 ? 204.413 159.984 311.448 1.00 46.08 22 VAL D N 1
ATOM 6610 C CA . VAL D 1 258 ? 205.378 158.972 311.031 1.00 46.08 22 VAL D CA 1
ATOM 6611 C C . VAL D 1 258 ? 206.719 159.649 310.777 1.00 46.08 22 VAL D C 1
ATOM 6612 O O . VAL D 1 258 ? 206.817 160.571 309.960 1.00 46.08 22 VAL D O 1
ATOM 6616 N N . LYS D 1 259 ? 207.751 159.192 311.473 1.00 59.73 23 LYS D N 1
ATOM 6617 C CA . LYS D 1 259 ? 209.096 159.732 311.370 1.00 59.73 23 LYS D CA 1
ATOM 6618 C C . LYS D 1 259 ? 210.101 158.596 311.288 1.00 59.73 23 LYS D C 1
ATOM 6619 O O . LYS D 1 259 ? 209.832 157.484 311.755 1.00 59.73 23 LYS D O 1
ATOM 6625 N N . PRO D 1 260 ? 211.265 158.838 310.681 1.00 73.11 24 PRO D N 1
ATOM 6626 C CA . PRO D 1 260 ? 212.341 157.833 310.710 1.00 73.11 24 PRO D CA 1
ATOM 6627 C C . PRO D 1 260 ? 212.738 157.520 312.146 1.00 73.11 24 PRO D C 1
ATOM 6628 O O . PRO D 1 260 ? 213.172 158.400 312.892 1.00 73.11 24 PRO D O 1
ATOM 6632 N N . LEU D 1 261 ? 212.580 156.252 312.531 1.00 75.27 25 LEU D N 1
ATOM 6633 C CA . LEU D 1 261 ? 212.853 155.860 313.910 1.00 75.27 25 LEU D CA 1
ATOM 6634 C C . LEU D 1 261 ? 214.343 155.918 314.222 1.00 75.27 25 LEU D C 1
ATOM 6635 O O . LEU D 1 261 ? 214.736 156.206 315.359 1.00 75.27 25 LEU D O 1
ATOM 6640 N N . ASP D 1 262 ? 215.190 155.642 313.228 1.00 81.80 26 ASP D N 1
ATOM 6641 C CA . ASP D 1 262 ? 216.622 155.536 313.486 1.00 81.80 26 ASP D CA 1
ATOM 6642 C C . ASP D 1 262 ? 217.250 156.891 313.799 1.00 81.80 26 ASP D C 1
ATOM 6643 O O . ASP D 1 262 ? 218.018 157.017 314.760 1.00 81.80 26 ASP D O 1
ATOM 6648 N N . PHE D 1 263 ? 216.934 157.917 313.011 1.00 89.16 27 PHE D N 1
ATOM 6649 C CA . PHE D 1 263 ? 217.617 159.196 313.138 1.00 89.16 27 PHE D CA 1
ATOM 6650 C C . PHE D 1 263 ? 216.795 160.268 312.436 1.00 89.16 27 PHE D C 1
ATOM 6651 O O . PHE D 1 263 ? 216.442 160.136 311.261 1.00 89.16 27 PHE D O 1
ATOM 6659 N N . CYS D 1 264 ? 216.495 161.335 313.177 1.00 94.31 28 CYS D N 1
ATOM 6660 C CA . CYS D 1 264 ? 215.625 162.392 312.674 1.00 94.31 28 CYS D CA 1
ATOM 6661 C C . CYS D 1 264 ? 216.181 163.780 312.972 1.00 94.31 28 CYS D C 1
ATOM 6662 O O . CYS D 1 264 ? 215.462 164.641 313.490 1.00 94.31 28 CYS D O 1
ATOM 6665 N N . ASP D 1 265 ? 217.459 164.007 312.655 1.00 92.46 29 ASP D N 1
ATOM 6666 C CA . ASP D 1 265 ? 218.064 165.314 312.897 1.00 92.46 29 ASP D CA 1
ATOM 6667 C C . ASP D 1 265 ? 217.344 166.414 312.126 1.00 92.46 29 ASP D C 1
ATOM 6668 O O . ASP D 1 265 ? 217.067 167.487 312.673 1.00 92.46 29 ASP D O 1
ATOM 6673 N N . GLN D 1 266 ? 217.033 166.164 310.854 1.00 86.23 30 GLN D N 1
ATOM 6674 C CA . GLN D 1 266 ? 216.317 167.140 310.035 1.00 86.23 30 GLN D CA 1
ATOM 6675 C C . GLN D 1 266 ? 215.449 166.358 309.053 1.00 86.23 30 GLN D C 1
ATOM 6676 O O . GLN D 1 266 ? 215.931 165.928 308.000 1.00 86.23 30 GLN D O 1
ATOM 6682 N N . TYR D 1 267 ? 214.179 166.174 309.406 1.00 73.83 31 TYR D N 1
ATOM 6683 C CA . TYR D 1 267 ? 213.232 165.440 308.581 1.00 73.83 31 TYR D CA 1
ATOM 6684 C C . TYR D 1 267 ? 211.960 166.259 308.421 1.00 73.83 31 TYR D C 1
ATOM 6685 O O . TYR D 1 267 ? 211.466 166.851 309.386 1.00 73.83 31 TYR D O 1
ATOM 6694 N N . SER D 1 268 ? 211.434 166.287 307.200 1.00 64.65 32 SER D N 1
ATOM 6695 C CA . SER D 1 268 ? 210.210 167.008 306.881 1.00 64.65 32 SER D CA 1
ATOM 6696 C C . SER D 1 268 ? 209.150 166.015 306.432 1.00 64.65 32 SER D C 1
ATOM 6697 O O . SER D 1 268 ? 209.415 165.166 305.574 1.00 64.65 32 SER D O 1
ATOM 6700 N N . SER D 1 269 ? 207.960 166.120 307.014 1.00 47.80 33 SER D N 1
ATOM 6701 C CA . SER D 1 269 ? 206.877 165.221 306.650 1.00 47.80 33 SER D CA 1
ATOM 6702 C C . SER D 1 269 ? 206.429 165.490 305.215 1.00 47.80 33 SER D C 1
ATOM 6703 O O . SER D 1 269 ? 206.431 166.641 304.767 1.00 47.80 33 SER D O 1
ATOM 6706 N N . PRO D 1 270 ? 206.041 164.454 304.470 1.00 36.97 34 PRO D N 1
ATOM 6707 C CA . PRO D 1 270 ? 205.588 164.650 303.089 1.00 36.97 34 PRO D CA 1
ATOM 6708 C C . PRO D 1 270 ? 204.150 165.128 302.961 1.00 36.97 34 PRO D C 1
ATOM 6709 O O . PRO D 1 270 ? 203.609 165.111 301.851 1.00 36.97 34 PRO D O 1
ATOM 6713 N N . CYS D 1 271 ? 203.523 165.546 304.058 1.00 32.22 35 CYS D N 1
ATOM 6714 C CA . CYS D 1 271 ? 202.148 166.023 304.001 1.00 32.22 35 CYS D CA 1
ATOM 6715 C C . CYS D 1 271 ? 202.058 167.297 303.170 1.00 32.22 35 CYS D C 1
ATOM 6716 O O . CYS D 1 271 ? 202.951 168.148 303.206 1.00 32.22 35 CYS D O 1
ATOM 6719 N N . SER D 1 272 ? 200.969 167.423 302.418 1.00 30.87 36 SER D N 1
ATOM 6720 C CA . SER D 1 272 ? 200.766 168.574 301.553 1.00 30.87 36 SER D CA 1
ATOM 6721 C C . SER D 1 272 ? 200.320 169.783 302.374 1.00 30.87 36 SER D C 1
ATOM 6722 O O . SER D 1 272 ? 200.172 169.722 303.598 1.00 30.87 36 SER D O 1
ATOM 6725 N N . SER D 1 273 ? 200.102 170.905 301.684 1.00 32.49 37 SER D N 1
ATOM 6726 C CA . SER D 1 273 ? 199.730 172.144 302.358 1.00 32.49 37 SER D CA 1
ATOM 6727 C C . SER D 1 273 ? 198.330 172.091 302.955 1.00 32.49 37 SER D C 1
ATOM 6728 O O . SER D 1 273 ? 197.992 172.944 303.782 1.00 32.49 37 SER D O 1
ATOM 6731 N N . ASP D 1 274 ? 197.513 171.117 302.561 1.00 31.71 38 ASP D N 1
ATOM 6732 C CA . ASP D 1 274 ? 196.160 170.987 303.087 1.00 31.71 38 ASP D CA 1
ATOM 6733 C C . ASP D 1 274 ? 196.105 170.203 304.391 1.00 31.71 38 ASP D C 1
ATOM 6734 O O . ASP D 1 274 ? 195.009 169.978 304.913 1.00 31.71 38 ASP D O 1
ATOM 6739 N N . ALA D 1 275 ? 197.250 169.767 304.918 1.00 33.09 39 ALA D N 1
ATOM 6740 C CA . ALA D 1 275 ? 197.255 169.018 306.167 1.00 33.09 39 ALA D CA 1
ATOM 6741 C C . ALA D 1 275 ? 196.978 169.901 307.377 1.00 33.09 39 ALA D C 1
ATOM 6742 O O . ALA D 1 275 ? 196.691 169.376 308.458 1.00 33.09 39 ALA D O 1
ATOM 6744 N N . THR D 1 276 ? 197.053 171.220 307.223 1.00 37.02 40 THR D N 1
ATOM 6745 C CA . THR D 1 276 ? 196.867 172.148 308.330 1.00 37.02 40 THR D CA 1
ATOM 6746 C C . THR D 1 276 ? 195.432 172.641 308.470 1.00 37.02 40 THR D C 1
ATOM 6747 O O . THR D 1 276 ? 195.153 173.430 309.379 1.00 37.02 40 THR D O 1
ATOM 6751 N N . VAL D 1 277 ? 194.520 172.205 307.606 1.00 35.27 41 VAL D N 1
ATOM 6752 C CA . VAL D 1 277 ? 193.123 172.623 307.658 1.00 35.27 41 VAL D CA 1
ATOM 6753 C C . VAL D 1 277 ? 192.281 171.458 308.162 1.00 35.27 41 VAL D C 1
ATOM 6754 O O . VAL D 1 277 ? 192.488 170.306 307.759 1.00 35.27 41 VAL D O 1
ATOM 6758 N N . ASP D 1 278 ? 191.353 171.752 309.073 1.00 35.48 42 ASP D N 1
ATOM 6759 C CA . ASP D 1 278 ? 190.512 170.724 309.689 1.00 35.48 42 ASP D CA 1
ATOM 6760 C C . ASP D 1 278 ? 189.247 170.521 308.853 1.00 35.48 42 ASP D C 1
ATOM 6761 O O . ASP D 1 278 ? 188.151 170.976 309.186 1.00 35.48 42 ASP D O 1
ATOM 6766 N N . ASP D 1 279 ? 189.422 169.807 307.744 1.00 28.60 43 ASP D N 1
ATOM 6767 C CA . ASP D 1 279 ? 188.313 169.493 306.853 1.00 28.60 43 ASP D CA 1
ATOM 6768 C C . ASP D 1 279 ? 187.561 168.232 307.258 1.00 28.60 43 ASP D C 1
ATOM 6769 O O . ASP D 1 279 ? 186.584 167.873 306.592 1.00 28.60 43 ASP D O 1
ATOM 6774 N N . GLY D 1 280 ? 187.987 167.555 308.324 1.00 21.91 44 GLY D N 1
ATOM 6775 C CA . GLY D 1 280 ? 187.322 166.363 308.800 1.00 21.91 44 GLY D CA 1
ATOM 6776 C C . GLY D 1 280 ? 187.843 165.063 308.229 1.00 21.91 44 GLY D C 1
ATOM 6777 O O . GLY D 1 280 ? 187.476 163.994 308.733 1.00 21.91 44 GLY D O 1
ATOM 6778 N N . TRP D 1 281 ? 188.683 165.116 307.194 1.00 22.24 45 TRP D N 1
ATOM 6779 C CA . TRP D 1 281 ? 189.256 163.891 306.646 1.00 22.24 45 TRP D CA 1
ATOM 6780 C C . TRP D 1 281 ? 190.301 163.304 307.584 1.00 22.24 45 TRP D C 1
ATOM 6781 O O . TRP D 1 281 ? 190.420 162.079 307.700 1.00 22.24 45 TRP D O 1
ATOM 6792 N N . PHE D 1 282 ? 191.071 164.166 308.251 1.00 25.56 46 PHE D N 1
ATOM 6793 C CA . PHE D 1 282 ? 192.207 163.779 309.087 1.00 25.56 46 PHE D CA 1
ATOM 6794 C C . PHE D 1 282 ? 193.281 163.047 308.290 1.00 25.56 46 PHE D C 1
ATOM 6795 O O . PHE D 1 282 ? 194.152 162.390 308.869 1.00 25.56 46 PHE D O 1
ATOM 6803 N N . VAL D 1 283 ? 193.223 163.149 306.965 1.00 21.11 47 VAL D N 1
ATOM 6804 C CA . VAL D 1 283 ? 194.240 162.625 306.064 1.00 21.11 47 VAL D CA 1
ATOM 6805 C C . VAL D 1 283 ? 194.544 163.706 305.039 1.00 21.11 47 VAL D C 1
ATOM 6806 O O . VAL D 1 283 ? 193.623 164.254 304.423 1.00 21.11 47 VAL D O 1
ATOM 6810 N N . CYS D 1 284 ? 195.824 164.016 304.859 1.00 21.10 48 CYS D N 1
ATOM 6811 C CA . CYS D 1 284 ? 196.200 165.033 303.890 1.00 21.10 48 CYS D CA 1
ATOM 6812 C C . CYS D 1 284 ? 195.966 164.524 302.470 1.00 21.10 48 CYS D C 1
ATOM 6813 O O . CYS D 1 284 ? 195.812 163.324 302.227 1.00 21.10 48 CYS D O 1
ATOM 6816 N N . GLU D 1 285 ? 195.928 165.465 301.524 1.00 24.14 49 GLU D N 1
ATOM 6817 C CA . GLU D 1 285 ? 195.657 165.103 300.137 1.00 24.14 49 GLU D CA 1
ATOM 6818 C C . GLU D 1 285 ? 196.749 164.203 299.576 1.00 24.14 49 GLU D C 1
ATOM 6819 O O . GLU D 1 285 ? 196.465 163.280 298.803 1.00 24.14 49 GLU D O 1
ATOM 6825 N N . TYR D 1 286 ? 198.006 164.455 299.949 1.00 21.81 50 TYR D N 1
ATOM 6826 C CA . TYR D 1 286 ? 199.097 163.600 299.494 1.00 21.81 50 TYR D CA 1
ATOM 6827 C C . TYR D 1 286 ? 198.915 162.168 299.981 1.00 21.81 50 TYR D C 1
ATOM 6828 O O . TYR D 1 286 ? 199.008 161.217 299.196 1.00 21.81 50 TYR D O 1
ATOM 6837 N N . HIS D 1 287 ? 198.645 161.994 301.276 1.00 21.57 51 HIS D N 1
ATOM 6838 C CA . HIS D 1 287 ? 198.487 160.651 301.821 1.00 21.57 51 HIS D CA 1
ATOM 6839 C C . HIS D 1 287 ? 197.209 159.985 301.332 1.00 21.57 51 HIS D C 1
ATOM 6840 O O . HIS D 1 287 ? 197.197 158.770 301.104 1.00 21.57 51 HIS D O 1
ATOM 6847 N N . ALA D 1 288 ? 196.130 160.754 301.164 1.00 20.16 52 ALA D N 1
ATOM 6848 C CA . ALA D 1 288 ? 194.909 160.191 300.600 1.00 20.16 52 ALA D CA 1
ATOM 6849 C C . ALA D 1 288 ? 195.141 159.700 299.178 1.00 20.16 52 ALA D C 1
ATOM 6850 O O . ALA D 1 288 ? 194.700 158.605 298.812 1.00 20.16 52 ALA D O 1
ATOM 6852 N N . SER D 1 289 ? 195.852 160.488 298.370 1.00 20.00 53 SER D N 1
ATOM 6853 C CA . SER D 1 289 ? 196.186 160.062 297.016 1.00 20.00 53 SER D CA 1
ATOM 6854 C C . SER D 1 289 ? 197.079 158.828 297.029 1.00 20.00 53 SER D C 1
ATOM 6855 O O . SER D 1 289 ? 196.905 157.916 296.211 1.00 20.00 53 SER D O 1
ATOM 6858 N N . ARG D 1 290 ? 198.044 158.783 297.949 1.00 22.16 54 ARG D N 1
ATOM 6859 C CA . ARG D 1 290 ? 198.983 157.667 297.990 1.00 22.16 54 ARG D CA 1
ATOM 6860 C C . ARG D 1 290 ? 198.303 156.368 298.405 1.00 22.16 54 ARG D C 1
ATOM 6861 O O . ARG D 1 290 ? 198.551 155.314 297.807 1.00 22.16 54 ARG D O 1
ATOM 6869 N N . PHE D 1 291 ? 197.443 156.417 299.422 1.00 19.79 55 PHE D N 1
ATOM 6870 C CA . PHE D 1 291 ? 196.870 155.206 300.003 1.00 19.79 55 PHE D CA 1
ATOM 6871 C C . PHE D 1 291 ? 195.486 154.889 299.446 1.00 19.79 55 PHE D C 1
ATOM 6872 O O . PHE D 1 291 ? 195.265 153.799 298.911 1.00 19.79 55 PHE D O 1
ATOM 6880 N N . PHE D 1 292 ? 194.545 155.822 299.565 1.00 19.31 56 PHE D N 1
ATOM 6881 C CA . PHE D 1 292 ? 193.159 155.576 299.196 1.00 19.31 56 PHE D CA 1
ATOM 6882 C C . PHE D 1 292 ? 192.834 156.000 297.770 1.00 19.31 56 PHE D C 1
ATOM 6883 O O . PHE D 1 292 ? 191.686 155.844 297.342 1.00 19.31 56 PHE D O 1
ATOM 6891 N N . LYS D 1 293 ? 193.811 156.530 297.033 1.00 20.14 57 LYS D N 1
ATOM 6892 C CA . LYS D 1 293 ? 193.672 156.813 295.603 1.00 20.14 57 LYS D CA 1
ATOM 6893 C C . LYS D 1 293 ? 192.518 157.777 295.326 1.00 20.14 57 LYS D C 1
ATOM 6894 O O . LYS D 1 293 ? 191.612 157.489 294.541 1.00 20.14 57 LYS D O 1
ATOM 6900 N N . MET D 1 294 ? 192.558 158.937 295.977 1.00 18.99 58 MET D N 1
ATOM 6901 C CA . MET D 1 294 ? 191.543 159.956 295.758 1.00 18.99 58 MET D CA 1
ATOM 6902 C C . MET D 1 294 ? 192.104 161.320 296.126 1.00 18.99 58 MET D C 1
ATOM 6903 O O . MET D 1 294 ? 193.077 161.437 296.875 1.00 18.99 58 MET D O 1
ATOM 6908 N N . GLU D 1 295 ? 191.471 162.354 295.583 1.00 21.87 59 GLU D N 1
ATOM 6909 C CA . GLU D 1 295 ? 191.792 163.740 295.887 1.00 21.87 59 GLU D CA 1
ATOM 6910 C C . GLU D 1 295 ? 190.575 164.422 296.502 1.00 21.87 59 GLU D C 1
ATOM 6911 O O . GLU D 1 295 ? 189.485 163.853 296.568 1.00 21.87 59 GLU D O 1
ATOM 6917 N N . LYS D 1 296 ? 190.767 165.661 296.940 1.00 17.12 60 LYS D N 1
ATOM 6918 C CA . LYS D 1 296 ? 189.725 166.422 297.616 1.00 17.12 60 LYS D CA 1
ATOM 6919 C C . LYS D 1 296 ? 189.112 167.445 296.668 1.00 17.12 60 LYS D C 1
ATOM 6920 O O . LYS D 1 296 ? 189.819 168.080 295.881 1.00 17.12 60 LYS D O 1
ATOM 6926 N N . LEU D 1 297 ? 187.790 167.603 296.750 1.00 14.25 61 LEU D N 1
ATOM 6927 C CA . LEU D 1 297 ? 187.074 168.610 295.985 1.00 14.25 61 LEU D CA 1
ATOM 6928 C C . LEU D 1 297 ? 186.056 169.289 296.887 1.00 14.25 61 LEU D C 1
ATOM 6929 O O . LEU D 1 297 ? 185.538 168.685 297.830 1.00 14.25 61 LEU D O 1
ATOM 6934 N N . ALA D 1 298 ? 185.764 170.549 296.581 1.00 19.69 62 ALA D N 1
ATOM 6935 C CA . ALA D 1 298 ? 184.814 171.340 297.348 1.00 19.69 62 ALA D CA 1
ATOM 6936 C C . ALA D 1 298 ? 183.492 171.445 296.599 1.00 19.69 62 ALA D C 1
ATOM 6937 O O . ALA D 1 298 ? 183.467 171.706 295.393 1.00 19.69 62 ALA D O 1
ATOM 6939 N N . LEU D 1 299 ? 182.396 171.236 297.322 1.00 17.91 63 LEU D N 1
ATOM 6940 C CA . LEU D 1 299 ? 181.049 171.328 296.774 1.00 17.91 63 LEU D CA 1
ATOM 6941 C C . LEU D 1 299 ? 180.302 172.408 297.542 1.00 17.91 63 LEU D C 1
ATOM 6942 O O . LEU D 1 299 ? 180.193 172.337 298.770 1.00 17.91 63 LEU D O 1
ATOM 6947 N N . ALA D 1 300 ? 179.795 173.405 296.822 1.00 19.43 64 ALA D N 1
ATOM 6948 C CA . ALA D 1 300 ? 179.124 174.550 297.420 1.00 19.43 64 ALA D CA 1
ATOM 6949 C C . ALA D 1 300 ? 177.630 174.476 297.141 1.00 19.43 64 ALA D C 1
ATOM 6950 O O . ALA D 1 300 ? 177.216 174.307 295.989 1.00 19.43 64 ALA D O 1
ATOM 6952 N N . ILE D 1 301 ? 176.831 174.603 298.191 1.00 26.85 65 ILE D N 1
ATOM 6953 C CA . ILE D 1 301 ? 175.375 174.624 298.106 1.00 26.85 65 ILE D CA 1
ATOM 6954 C C . ILE D 1 301 ? 174.907 176.029 298.463 1.00 26.85 65 ILE D C 1
ATOM 6955 O O . ILE D 1 301 ? 175.147 176.486 299.589 1.00 26.85 65 ILE D O 1
ATOM 6960 N N . PRO D 1 302 ? 174.268 176.755 297.550 1.00 30.05 66 PRO D N 1
ATOM 6961 C CA . PRO D 1 302 ? 173.724 178.071 297.886 1.00 30.05 66 PRO D CA 1
ATOM 6962 C C . PRO D 1 302 ? 172.366 177.965 298.567 1.00 30.05 66 PRO D C 1
ATOM 6963 O O . PRO D 1 302 ? 171.686 176.939 298.516 1.00 30.05 66 PRO D O 1
ATOM 6967 N N . ASP D 1 303 ? 171.981 179.063 299.214 1.00 38.73 67 ASP D N 1
ATOM 6968 C CA . ASP D 1 303 ? 170.743 179.126 299.978 1.00 38.73 67 ASP D CA 1
ATOM 6969 C C . ASP D 1 303 ? 169.682 179.993 299.318 1.00 38.73 67 ASP D C 1
ATOM 6970 O O . ASP D 1 303 ? 168.516 179.594 299.240 1.00 38.73 67 ASP D O 1
ATOM 6975 N N . GLY D 1 304 ? 170.057 181.173 298.833 1.00 42.97 68 GLY D N 1
ATOM 6976 C CA . GLY D 1 304 ? 169.104 182.097 298.252 1.00 42.97 68 GLY D CA 1
ATOM 6977 C C . GLY D 1 304 ? 169.381 183.525 298.672 1.00 42.97 68 GLY D C 1
ATOM 6978 O O . GLY D 1 304 ? 168.924 184.476 298.030 1.00 42.97 68 GLY D O 1
ATOM 6979 N N . THR D 1 305 ? 170.134 183.681 299.759 1.00 44.02 69 THR D N 1
ATOM 6980 C CA . THR D 1 305 ? 170.536 184.988 300.259 1.00 44.02 69 THR D CA 1
ATOM 6981 C C . THR D 1 305 ? 171.927 185.396 299.797 1.00 44.02 69 THR D C 1
ATOM 6982 O O . THR D 1 305 ? 172.165 186.583 299.547 1.00 44.02 69 THR D O 1
ATOM 6986 N N . GLY D 1 306 ? 172.838 184.439 299.639 1.00 42.51 70 GLY D N 1
ATOM 6987 C CA . GLY D 1 306 ? 174.197 184.743 299.238 1.00 42.51 70 GLY D CA 1
ATOM 6988 C C . GLY D 1 306 ? 175.234 184.010 300.063 1.00 42.51 70 GLY D C 1
ATOM 6989 O O . GLY D 1 306 ? 176.430 184.300 299.971 1.00 42.51 70 GLY D O 1
ATOM 6990 N N . ASN D 1 307 ? 174.785 183.057 300.874 1.00 38.11 71 ASN D N 1
ATOM 6991 C CA . ASN D 1 307 ? 175.668 182.243 301.696 1.00 38.11 71 ASN D CA 1
ATOM 6992 C C . ASN D 1 307 ? 175.797 180.850 301.094 1.00 38.11 71 ASN D C 1
ATOM 6993 O O . ASN D 1 307 ? 174.825 180.292 300.578 1.00 38.11 71 ASN D O 1
ATOM 6998 N N . ASN D 1 308 ? 177.003 180.293 301.162 1.00 32.89 72 ASN D N 1
ATOM 6999 C CA . ASN D 1 308 ? 177.303 178.987 300.593 1.00 32.89 72 ASN D CA 1
ATOM 7000 C C . ASN D 1 308 ? 177.707 178.028 301.701 1.00 32.89 72 ASN D C 1
ATOM 7001 O O . ASN D 1 308 ? 178.560 178.357 302.531 1.00 32.89 72 ASN D O 1
ATOM 7006 N N . TYR D 1 309 ? 177.092 176.849 301.715 1.00 30.05 73 TYR D N 1
ATOM 7007 C CA . TYR D 1 309 ? 177.502 175.774 302.607 1.00 30.05 73 TYR D CA 1
ATOM 7008 C C . TYR D 1 309 ? 178.457 174.856 301.856 1.00 30.05 73 TYR D C 1
ATOM 7009 O O . TYR D 1 309 ? 178.141 174.386 300.759 1.00 30.05 73 TYR D O 1
ATOM 7018 N N . TYR D 1 310 ? 179.625 174.609 302.440 1.00 26.41 74 TYR D N 1
ATOM 7019 C CA . TYR D 1 310 ? 180.687 173.885 301.759 1.00 26.41 74 TYR D CA 1
ATOM 7020 C C . TYR D 1 310 ? 180.814 172.469 302.301 1.00 26.41 74 TYR D C 1
ATOM 7021 O O . TYR D 1 310 ? 180.648 172.229 303.500 1.00 26.41 74 TYR D O 1
ATOM 7030 N N . ARG D 1 311 ? 181.104 171.534 301.400 1.00 17.64 75 ARG D N 1
ATOM 7031 C CA . ARG D 1 311 ? 181.267 170.130 301.737 1.00 17.64 75 ARG D CA 1
ATOM 7032 C C . ARG D 1 311 ? 182.464 169.582 300.974 1.00 17.64 75 ARG D C 1
ATOM 7033 O O . ARG D 1 311 ? 182.862 170.120 299.939 1.00 17.64 75 ARG D O 1
ATOM 7041 N N . THR D 1 312 ? 183.040 168.506 301.496 1.00 18.02 76 THR D N 1
ATOM 7042 C CA . THR D 1 312 ? 184.137 167.817 300.833 1.00 18.02 76 THR D CA 1
ATOM 7043 C C . THR D 1 312 ? 183.609 166.600 300.088 1.00 18.02 76 THR D C 1
ATOM 7044 O O . THR D 1 312 ? 182.715 165.901 300.571 1.00 18.02 76 THR D O 1
ATOM 7048 N N . VAL D 1 313 ? 184.163 166.359 298.904 1.00 14.79 77 VAL D N 1
ATOM 7049 C CA . VAL D 1 313 ? 183.821 165.191 298.104 1.00 14.79 77 VAL D CA 1
ATOM 7050 C C . VAL D 1 313 ? 185.109 164.598 297.549 1.00 14.79 77 VAL D C 1
ATOM 7051 O O . VAL D 1 313 ? 186.043 165.325 297.193 1.00 14.79 77 VAL D O 1
ATOM 7055 N N . GLY D 1 314 ? 185.173 163.270 297.508 1.00 14.18 78 GLY D N 1
ATOM 7056 C CA . GLY D 1 314 ? 186.345 162.606 296.972 1.00 14.18 78 GLY D CA 1
ATOM 7057 C C . GLY D 1 314 ? 186.301 162.539 295.454 1.00 14.18 78 GLY D C 1
ATOM 7058 O O . GLY D 1 314 ? 185.258 162.298 294.848 1.00 14.18 78 GLY D O 1
ATOM 7059 N N . LYS D 1 315 ? 187.456 162.771 294.842 1.00 15.45 79 LYS D N 1
ATOM 7060 C CA . LYS D 1 315 ? 187.641 162.629 293.405 1.00 15.45 79 LYS D CA 1
ATOM 7061 C C . LYS D 1 315 ? 188.463 161.373 293.160 1.00 15.45 79 LYS D C 1
ATOM 7062 O O . LYS D 1 315 ? 189.607 161.280 293.618 1.00 15.45 79 LYS D O 1
ATOM 7068 N N . SER D 1 316 ? 187.878 160.415 292.446 1.00 16.45 80 SER D N 1
ATOM 7069 C CA . SER D 1 316 ? 188.527 159.130 292.233 1.00 16.45 80 SER D CA 1
ATOM 7070 C C . SER D 1 316 ? 189.674 159.254 291.238 1.00 16.45 80 SER D C 1
ATOM 7071 O O . SER D 1 316 ? 189.545 159.892 290.190 1.00 16.45 80 SER D O 1
ATOM 7074 N N . LEU D 1 317 ? 190.803 158.637 291.577 1.00 15.87 81 LEU D N 1
ATOM 7075 C CA . LEU D 1 317 ? 191.958 158.567 290.694 1.00 15.87 81 LEU D CA 1
ATOM 7076 C C . LEU D 1 317 ? 192.043 157.247 289.943 1.00 15.87 81 LEU D C 1
ATOM 7077 O O . LEU D 1 317 ? 193.022 157.017 289.228 1.00 15.87 81 LEU D O 1
ATOM 7082 N N . VAL D 1 318 ? 191.046 156.380 290.087 1.00 17.68 82 VAL D N 1
ATOM 7083 C CA . VAL D 1 318 ? 191.066 155.069 289.450 1.00 17.68 82 VAL D CA 1
ATOM 7084 C C . VAL D 1 318 ? 190.634 155.209 287.998 1.00 17.68 82 VAL D C 1
ATOM 7085 O O . VAL D 1 318 ? 189.571 155.770 287.703 1.00 17.68 82 VAL D O 1
ATOM 7089 N N . ASP D 1 319 ? 191.458 154.702 287.086 1.00 26.99 83 ASP D N 1
ATOM 7090 C CA . ASP D 1 319 ? 191.123 154.717 285.672 1.00 26.99 83 ASP D CA 1
ATOM 7091 C C . ASP D 1 319 ? 190.144 153.594 285.342 1.00 26.99 83 ASP D C 1
ATOM 7092 O O . ASP D 1 319 ? 189.959 152.646 286.110 1.00 26.99 83 ASP D O 1
ATOM 7097 N N . ASP D 1 320 ? 189.509 153.714 284.175 1.00 27.54 84 ASP D N 1
ATOM 7098 C CA . ASP D 1 320 ? 188.544 152.714 283.737 1.00 27.54 84 ASP D CA 1
ATOM 7099 C C . ASP D 1 320 ? 189.189 151.389 283.348 1.00 27.54 84 ASP D C 1
ATOM 7100 O O . ASP D 1 320 ? 188.473 150.392 283.207 1.00 27.54 84 ASP D O 1
ATOM 7105 N N . LYS D 1 321 ? 190.509 151.352 283.173 1.00 31.29 85 LYS D N 1
ATOM 7106 C CA . LYS D 1 321 ? 191.208 150.123 282.825 1.00 31.29 85 LYS D CA 1
ATOM 7107 C C . LYS D 1 321 ? 191.620 149.302 284.040 1.00 31.29 85 LYS D C 1
ATOM 7108 O O . LYS D 1 321 ? 192.083 148.168 283.871 1.00 31.29 85 LYS D O 1
ATOM 7114 N N . ALA D 1 322 ? 191.470 149.838 285.248 1.00 30.11 86 ALA D N 1
ATOM 7115 C CA . ALA D 1 322 ? 191.838 149.102 286.448 1.00 30.11 86 ALA D CA 1
ATOM 7116 C C . ALA D 1 322 ? 190.893 147.927 286.671 1.00 30.11 86 ALA D C 1
ATOM 7117 O O . ALA D 1 322 ? 189.709 147.976 286.327 1.00 30.11 86 ALA D O 1
ATOM 7119 N N . GLU D 1 323 ? 191.432 146.856 287.251 1.00 31.33 87 GLU D N 1
ATOM 7120 C CA . GLU D 1 323 ? 190.680 145.633 287.486 1.00 31.33 87 GLU D CA 1
ATOM 7121 C C . GLU D 1 323 ? 190.905 145.143 288.909 1.00 31.33 87 GLU D C 1
ATOM 7122 O O . GLU D 1 323 ? 191.987 145.311 289.478 1.00 31.33 87 GLU D O 1
ATOM 7128 N N . GLY D 1 324 ? 189.867 144.527 289.470 1.00 29.62 88 GLY D N 1
ATOM 7129 C CA . GLY D 1 324 ? 189.988 143.897 290.777 1.00 29.62 88 GLY D CA 1
ATOM 7130 C C . GLY D 1 324 ? 190.340 144.886 291.870 1.00 29.62 88 GLY D C 1
ATOM 7131 O O . GLY D 1 324 ? 189.758 145.972 291.974 1.00 29.62 88 GLY D O 1
ATOM 7132 N N . ILE D 1 325 ? 191.318 144.508 292.698 1.00 29.36 89 ILE D N 1
ATOM 7133 C CA . ILE D 1 325 ? 191.710 145.323 293.843 1.00 29.36 89 ILE D CA 1
ATOM 7134 C C . ILE D 1 325 ? 192.284 146.671 293.444 1.00 29.36 89 ILE D C 1
ATOM 7135 O O . ILE D 1 325 ? 192.402 147.559 294.295 1.00 29.36 89 ILE D O 1
ATOM 7140 N N . GLU D 1 326 ? 192.651 146.849 292.173 1.00 27.66 90 GLU D N 1
ATOM 7141 C CA . GLU D 1 326 ? 193.097 148.154 291.707 1.00 27.66 90 GLU D CA 1
ATOM 7142 C C . GLU D 1 326 ? 191.962 149.171 291.686 1.00 27.66 90 GLU D C 1
ATOM 7143 O O . GLU D 1 326 ? 192.227 150.377 291.647 1.00 27.66 90 GLU D O 1
ATOM 7149 N N . ARG D 1 327 ? 190.712 148.714 291.716 1.00 24.05 91 ARG D N 1
ATOM 7150 C CA . ARG D 1 327 ? 189.557 149.601 291.757 1.00 24.05 91 ARG D CA 1
ATOM 7151 C C . ARG D 1 327 ? 189.075 149.884 293.174 1.00 24.05 91 ARG D C 1
ATOM 7152 O O . ARG D 1 327 ? 188.084 150.602 293.342 1.00 24.05 91 ARG D O 1
ATOM 7160 N N . ILE D 1 328 ? 189.742 149.342 294.188 1.00 25.56 92 ILE D N 1
ATOM 7161 C CA . ILE D 1 328 ? 189.335 149.554 295.573 1.00 25.56 92 ILE D CA 1
ATOM 7162 C C . ILE D 1 328 ? 189.864 150.904 296.039 1.00 25.56 92 ILE D C 1
ATOM 7163 O O . ILE D 1 328 ? 191.078 151.134 296.057 1.00 25.56 92 ILE D O 1
ATOM 7168 N N . LEU D 1 329 ? 188.953 151.799 296.419 1.00 22.34 93 LEU D N 1
ATOM 7169 C CA . LEU D 1 329 ? 189.359 153.108 296.919 1.00 22.34 93 LEU D CA 1
ATOM 7170 C C . LEU D 1 329 ? 189.799 153.023 298.376 1.00 22.34 93 LEU D C 1
ATOM 7171 O O . LEU D 1 329 ? 190.948 153.329 298.709 1.00 22.34 93 LEU D O 1
ATOM 7176 N N . ILE D 1 330 ? 188.898 152.601 299.256 1.00 24.55 94 ILE D N 1
ATOM 7177 C CA . ILE D 1 330 ? 189.213 152.459 300.675 1.00 24.55 94 ILE D CA 1
ATOM 7178 C C . ILE D 1 330 ? 188.997 151.008 301.087 1.00 24.55 94 ILE D C 1
ATOM 7179 O O . ILE D 1 330 ? 187.851 150.540 301.118 1.00 24.55 94 ILE D O 1
ATOM 7184 N N . PRO D 1 331 ? 190.054 150.264 301.400 1.00 30.17 95 PRO D N 1
ATOM 7185 C CA . PRO D 1 331 ? 189.880 148.861 301.787 1.00 30.17 95 PRO D CA 1
ATOM 7186 C C . PRO D 1 331 ? 189.231 148.730 303.157 1.00 30.17 95 PRO D C 1
ATOM 7187 O O . PRO D 1 331 ? 189.324 149.612 304.013 1.00 30.17 95 PRO D O 1
ATOM 7191 N N . SER D 1 332 ? 188.564 147.597 303.352 1.00 36.65 96 SER D N 1
ATOM 7192 C CA . SER D 1 332 ? 187.938 147.281 304.624 1.00 36.65 96 SER D CA 1
ATOM 7193 C C . SER D 1 332 ? 188.904 146.475 305.490 1.00 36.65 96 SER D C 1
ATOM 7194 O O . SER D 1 332 ? 190.007 146.120 305.072 1.00 36.65 96 SER D O 1
ATOM 7197 N N . GLN D 1 333 ? 188.480 146.174 306.719 1.00 40.88 97 GLN D N 1
ATOM 7198 C CA . GLN D 1 333 ? 189.318 145.411 307.636 1.00 40.88 97 GLN D CA 1
ATOM 7199 C C . GLN D 1 333 ? 189.552 143.980 307.172 1.00 40.88 97 GLN D C 1
ATOM 7200 O O . GLN D 1 333 ? 190.457 143.319 307.693 1.00 40.88 97 GLN D O 1
ATOM 7206 N N . ASN D 1 334 ? 188.764 143.486 306.215 1.00 39.10 98 ASN D N 1
ATOM 7207 C CA . ASN D 1 334 ? 188.947 142.127 305.722 1.00 39.10 98 ASN D CA 1
ATOM 7208 C C . ASN D 1 334 ? 190.141 142.006 304.783 1.00 39.10 98 ASN D C 1
ATOM 7209 O O . ASN D 1 334 ? 190.781 140.950 304.739 1.00 39.10 98 ASN D O 1
ATOM 7214 N N . ASN D 1 335 ? 190.458 143.064 304.028 1.00 36.96 99 ASN D N 1
ATOM 7215 C CA . ASN D 1 335 ? 191.521 142.972 303.034 1.00 36.96 99 ASN D CA 1
ATOM 7216 C C . ASN D 1 335 ? 192.413 144.210 302.998 1.00 36.96 99 ASN D C 1
ATOM 7217 O O . ASN D 1 335 ? 193.041 144.475 301.966 1.00 36.96 99 ASN D O 1
ATOM 7222 N N . TYR D 1 336 ? 192.489 144.976 304.088 1.00 37.29 100 TYR D N 1
ATOM 7223 C CA . TYR D 1 336 ? 193.324 146.173 304.080 1.00 37.29 100 TYR D CA 1
ATOM 7224 C C . TYR D 1 336 ? 194.807 145.830 304.024 1.00 37.29 100 TYR D C 1
ATOM 7225 O O . TYR D 1 336 ? 195.581 146.550 303.384 1.00 37.29 100 TYR D O 1
ATOM 7234 N N . GLU D 1 337 ? 195.221 144.743 304.681 1.00 40.31 101 GLU D N 1
ATOM 7235 C CA . GLU D 1 337 ? 196.632 144.370 304.681 1.00 40.31 101 GLU D CA 1
ATOM 7236 C C . GLU D 1 337 ? 197.117 144.028 303.278 1.00 40.31 101 GLU D C 1
ATOM 7237 O O . GLU D 1 337 ? 198.218 144.426 302.879 1.00 40.31 101 GLU D O 1
ATOM 7243 N N . THR D 1 338 ? 196.311 143.288 302.515 1.00 38.33 102 THR D N 1
ATOM 7244 C CA . THR D 1 338 ? 196.708 142.921 301.160 1.00 38.33 102 THR D CA 1
ATOM 7245 C C . THR D 1 338 ? 196.646 144.119 300.219 1.00 38.33 102 THR D C 1
ATOM 7246 O O . THR D 1 338 ? 197.559 144.329 299.412 1.00 38.33 102 THR D O 1
ATOM 7250 N N . VAL D 1 339 ? 195.581 144.918 300.313 1.00 34.01 103 VAL D N 1
ATOM 7251 C CA . VAL D 1 339 ? 195.402 146.038 299.393 1.00 34.01 103 VAL D CA 1
ATOM 7252 C C . VAL D 1 339 ? 196.477 147.096 299.617 1.00 34.01 103 VAL D C 1
ATOM 7253 O O . VAL D 1 339 ? 197.083 147.599 298.664 1.00 34.01 103 VAL D O 1
ATOM 7257 N N . LEU D 1 340 ? 196.736 147.443 300.878 1.00 35.07 104 LEU D N 1
ATOM 7258 C CA . LEU D 1 340 ? 197.693 148.496 301.191 1.00 35.07 104 LEU D CA 1
ATOM 7259 C C . LEU D 1 340 ? 199.136 148.011 301.210 1.00 35.07 104 LEU D C 1
ATOM 7260 O O . LEU D 1 340 ? 200.044 148.845 301.308 1.00 35.07 104 LEU D O 1
ATOM 7265 N N . ASN D 1 341 ? 199.367 146.700 301.119 1.00 37.76 105 ASN D N 1
ATOM 7266 C CA . ASN D 1 341 ? 200.709 146.118 301.154 1.00 37.76 105 ASN D CA 1
ATOM 7267 C C . ASN D 1 341 ? 201.444 146.523 302.434 1.00 37.76 105 ASN D C 1
ATOM 7268 O O . ASN D 1 341 ? 202.478 147.193 302.411 1.00 37.76 105 ASN D O 1
ATOM 7273 N N . LEU D 1 342 ? 200.877 146.099 303.566 1.00 38.98 106 LEU D N 1
ATOM 7274 C CA . LEU D 1 342 ? 201.436 146.471 304.861 1.00 38.98 106 LEU D CA 1
ATOM 7275 C C . LEU D 1 342 ? 202.803 145.841 305.094 1.00 38.98 106 LEU D C 1
ATOM 7276 O O . LEU D 1 342 ? 203.655 146.445 305.755 1.00 38.98 106 LEU D O 1
ATOM 7281 N N . SER D 1 343 ? 203.029 144.633 304.571 1.00 40.18 107 SER D N 1
ATOM 7282 C CA . SER D 1 343 ? 204.316 143.971 304.756 1.00 40.18 107 SER D CA 1
ATOM 7283 C C . SER D 1 343 ? 205.459 144.734 304.100 1.00 40.18 107 SER D C 1
ATOM 7284 O O . SER D 1 343 ? 206.604 144.617 304.548 1.00 40.18 107 SER D O 1
ATOM 7287 N N . LEU D 1 344 ? 205.177 145.507 303.053 1.00 38.67 108 LEU D N 1
ATOM 7288 C CA . LEU D 1 344 ? 206.201 146.296 302.382 1.00 38.67 108 LEU D CA 1
ATOM 7289 C C . LEU D 1 344 ? 206.446 147.642 303.052 1.00 38.67 108 LEU D C 1
ATOM 7290 O O . LEU D 1 344 ? 207.541 148.198 302.913 1.00 38.67 108 LEU D O 1
ATOM 7295 N N . LEU D 1 345 ? 205.467 148.166 303.784 1.00 37.07 109 LEU D N 1
ATOM 7296 C CA . LEU D 1 345 ? 205.606 149.468 304.415 1.00 37.07 109 LEU D CA 1
ATOM 7297 C C . LEU D 1 345 ? 206.520 149.381 305.637 1.00 37.07 109 LEU D C 1
ATOM 7298 O O . LEU D 1 345 ? 206.851 148.300 306.132 1.00 37.07 109 LEU D O 1
ATOM 7303 N N . GLY D 1 346 ? 206.929 150.551 306.123 1.00 39.08 110 GLY D N 1
ATOM 7304 C CA . GLY D 1 346 ? 207.759 150.641 307.300 1.00 39.08 110 GLY D CA 1
ATOM 7305 C C . GLY D 1 346 ? 206.989 150.325 308.565 1.00 39.08 110 GLY D C 1
ATOM 7306 O O . GLY D 1 346 ? 205.755 150.317 308.583 1.00 39.08 110 GLY D O 1
ATOM 7307 N N . PRO D 1 347 ? 207.712 150.044 309.653 1.00 40.91 111 PRO D N 1
ATOM 7308 C CA . PRO D 1 347 ? 207.031 149.692 310.911 1.00 40.91 111 PRO D CA 1
ATOM 7309 C C . PRO D 1 347 ? 206.126 150.787 311.450 1.00 40.91 111 PRO D C 1
ATOM 7310 O O . PRO D 1 347 ? 205.074 150.476 312.022 1.00 40.91 111 PRO D O 1
ATOM 7314 N N . ALA D 1 348 ? 206.493 152.059 311.283 1.00 41.43 112 ALA D N 1
ATOM 7315 C CA . ALA D 1 348 ? 205.667 153.142 311.810 1.00 41.43 112 ALA D CA 1
ATOM 7316 C C . ALA D 1 348 ? 204.350 153.254 311.049 1.00 41.43 112 ALA D C 1
ATOM 7317 O O . ALA D 1 348 ? 203.276 153.356 311.655 1.00 41.43 112 ALA D O 1
ATOM 7319 N N . GLU D 1 349 ? 204.415 153.240 309.716 1.00 40.81 113 GLU D N 1
ATOM 7320 C CA . GLU D 1 349 ? 203.196 153.277 308.916 1.00 40.81 113 GLU D CA 1
ATOM 7321 C C . GLU D 1 349 ? 202.349 152.035 309.151 1.00 40.81 113 GLU D C 1
ATOM 7322 O O . GLU D 1 349 ? 201.114 152.112 309.181 1.00 40.81 113 GLU D O 1
ATOM 7328 N N . ARG D 1 350 ? 202.996 150.880 309.316 1.00 39.07 114 ARG D N 1
ATOM 7329 C CA . ARG D 1 350 ? 202.262 149.652 309.604 1.00 39.07 114 ARG D CA 1
ATOM 7330 C C . ARG D 1 350 ? 201.529 149.752 310.937 1.00 39.07 114 ARG D C 1
ATOM 7331 O O . ARG D 1 350 ? 200.370 149.336 311.049 1.00 39.07 114 ARG D O 1
ATOM 7339 N N . LEU D 1 351 ? 202.187 150.309 311.957 1.00 40.54 115 LEU D N 1
ATOM 7340 C CA . LEU D 1 351 ? 201.537 150.498 313.250 1.00 40.54 115 LEU D CA 1
ATOM 7341 C C . LEU D 1 351 ? 200.376 151.478 313.149 1.00 40.54 115 LEU D C 1
ATOM 7342 O O . LEU D 1 351 ? 199.321 151.270 313.762 1.00 40.54 115 LEU D O 1
ATOM 7347 N N . VAL D 1 352 ? 200.554 152.559 312.386 1.00 36.07 116 VAL D N 1
ATOM 7348 C CA . VAL D 1 352 ? 199.476 153.530 312.214 1.00 36.07 116 VAL D CA 1
ATOM 7349 C C . VAL D 1 352 ? 198.277 152.879 311.537 1.00 36.07 116 VAL D C 1
ATOM 7350 O O . VAL D 1 352 ? 197.126 153.087 311.941 1.00 36.07 116 VAL D O 1
ATOM 7354 N N . PHE D 1 353 ? 198.526 152.073 310.502 1.00 33.74 117 PHE D N 1
ATOM 7355 C CA . PHE D 1 353 ? 197.433 151.392 309.815 1.00 33.74 117 PHE D CA 1
ATOM 7356 C C . PHE D 1 353 ? 196.758 150.368 310.719 1.00 33.74 117 PHE D C 1
ATOM 7357 O O . PHE D 1 353 ? 195.535 150.196 310.664 1.00 33.74 117 PHE D O 1
ATOM 7365 N N . TYR D 1 354 ? 197.536 149.671 311.552 1.00 43.44 118 TYR D N 1
ATOM 7366 C CA . TYR D 1 354 ? 196.944 148.740 312.508 1.00 43.44 118 TYR D CA 1
ATOM 7367 C C . TYR D 1 354 ? 196.048 149.467 313.502 1.00 43.44 118 TYR D C 1
ATOM 7368 O O . TYR D 1 354 ? 194.961 148.983 313.839 1.00 43.44 118 TYR D O 1
ATOM 7377 N N . MET D 1 355 ? 196.490 150.627 313.988 1.00 44.16 119 MET D N 1
ATOM 7378 C CA . MET D 1 355 ? 195.688 151.369 314.954 1.00 44.16 119 MET D CA 1
ATOM 7379 C C . MET D 1 355 ? 194.439 151.949 314.303 1.00 44.16 119 MET D C 1
ATOM 7380 O O . MET D 1 355 ? 193.390 152.060 314.948 1.00 44.16 119 MET D O 1
ATOM 7385 N N . ILE D 1 356 ? 194.536 152.332 313.027 1.00 36.47 120 ILE D N 1
ATOM 7386 C CA . ILE D 1 356 ? 193.375 152.863 312.317 1.00 36.47 120 ILE D CA 1
ATOM 7387 C C . ILE D 1 356 ? 192.294 151.798 312.187 1.00 36.47 120 ILE D C 1
ATOM 7388 O O . ILE D 1 356 ? 191.105 152.070 312.396 1.00 36.47 120 ILE D O 1
ATOM 7393 N N . TYR D 1 357 ? 192.686 150.570 311.857 1.00 38.01 121 TYR D N 1
ATOM 7394 C CA . TYR D 1 357 ? 191.745 149.480 311.636 1.00 38.01 121 TYR D CA 1
ATOM 7395 C C . TYR D 1 357 ? 191.441 148.687 312.903 1.00 38.01 121 TYR D C 1
ATOM 7396 O O . TYR D 1 357 ? 190.737 147.675 312.827 1.00 38.01 121 TYR D O 1
ATOM 7405 N N . ASP D 1 358 ? 191.958 149.122 314.054 1.00 52.74 122 ASP D N 1
ATOM 7406 C CA . ASP D 1 358 ? 191.635 148.535 315.356 1.00 52.74 122 ASP D CA 1
ATOM 7407 C C . ASP D 1 358 ? 192.003 147.049 315.400 1.00 52.74 122 ASP D C 1
ATOM 7408 O O . ASP D 1 358 ? 191.151 146.167 315.521 1.00 52.74 122 ASP D O 1
ATOM 7413 N N . ASN D 1 359 ? 193.302 146.787 315.291 1.00 57.17 123 ASN D N 1
ATOM 7414 C CA . ASN D 1 359 ? 193.863 145.444 315.428 1.00 57.17 123 ASN D CA 1
ATOM 7415 C C . ASN D 1 359 ? 194.747 145.450 316.673 1.00 57.17 123 ASN D C 1
ATOM 7416 O O . ASN D 1 359 ? 195.949 145.705 316.598 1.00 57.17 123 ASN D O 1
ATOM 7421 N N . LYS D 1 360 ? 194.136 145.153 317.825 1.00 62.15 124 LYS D N 1
ATOM 7422 C CA . LYS D 1 360 ? 194.836 145.289 319.100 1.00 62.15 124 LYS D CA 1
ATOM 7423 C C . LYS D 1 360 ? 196.038 144.356 319.190 1.00 62.15 124 LYS D C 1
ATOM 7424 O O . LYS D 1 360 ? 197.105 144.755 319.673 1.00 62.15 124 LYS D O 1
ATOM 7430 N N . GLU D 1 361 ? 195.884 143.107 318.743 1.00 64.27 125 GLU D N 1
ATOM 7431 C CA . GLU D 1 361 ? 196.992 142.160 318.819 1.00 64.27 125 GLU D CA 1
ATOM 7432 C C . GLU D 1 361 ? 198.168 142.624 317.968 1.00 64.27 125 GLU D C 1
ATOM 7433 O O . GLU D 1 361 ? 199.322 142.570 318.412 1.00 64.27 125 GLU D O 1
ATOM 7439 N N . LYS D 1 362 ? 197.893 143.086 316.747 1.00 59.65 126 LYS D N 1
ATOM 7440 C CA . LYS D 1 362 ? 198.956 143.616 315.900 1.00 59.65 126 LYS D CA 1
ATOM 7441 C C . LYS D 1 362 ? 199.581 144.859 316.519 1.00 59.65 126 LYS D C 1
ATOM 7442 O O . LYS D 1 362 ? 200.799 145.052 316.439 1.00 59.65 126 LYS D O 1
ATOM 7448 N N . GLN D 1 363 ? 198.760 145.712 317.137 1.00 59.32 127 GLN D N 1
ATOM 7449 C CA . GLN D 1 363 ? 199.283 146.896 317.812 1.00 59.32 127 GLN D CA 1
ATOM 7450 C C . GLN D 1 363 ? 200.282 146.511 318.896 1.00 59.32 127 GLN D C 1
ATOM 7451 O O . GLN D 1 363 ? 201.391 147.055 318.958 1.00 59.32 127 GLN D O 1
ATOM 7457 N N . ASN D 1 364 ? 199.903 145.563 319.759 1.00 65.72 128 ASN D N 1
ATOM 7458 C CA . ASN D 1 364 ? 200.797 145.144 320.834 1.00 65.72 128 ASN D CA 1
ATOM 7459 C C . ASN D 1 364 ? 202.053 144.480 320.284 1.00 65.72 128 ASN D C 1
ATOM 7460 O O . ASN D 1 364 ? 203.158 144.716 320.788 1.00 65.72 128 ASN D O 1
ATOM 7465 N N . GLU D 1 365 ? 201.906 143.643 319.253 1.00 66.94 129 GLU D N 1
ATOM 7466 C CA . GLU D 1 365 ? 203.068 142.971 318.680 1.00 66.94 129 GLU D CA 1
ATOM 7467 C C . GLU D 1 365 ? 204.055 143.979 318.101 1.00 66.94 129 GLU D C 1
ATOM 7468 O O . GLU D 1 365 ? 205.265 143.888 318.339 1.00 66.94 129 GLU D O 1
ATOM 7474 N N . ILE D 1 366 ? 203.551 144.961 317.351 1.00 62.73 130 ILE D N 1
ATOM 7475 C CA . ILE D 1 366 ? 204.424 145.975 316.769 1.00 62.73 130 ILE D CA 1
ATOM 7476 C C . ILE D 1 366 ? 205.065 146.822 317.861 1.00 62.73 130 ILE D C 1
ATOM 7477 O O . ILE D 1 366 ? 206.255 147.152 317.788 1.00 62.73 130 ILE D O 1
ATOM 7482 N N . CYS D 1 367 ? 204.296 147.185 318.891 1.00 65.57 131 CYS D N 1
ATOM 7483 C CA . CYS D 1 367 ? 204.845 148.001 319.969 1.00 65.57 131 CYS D CA 1
ATOM 7484 C C . CYS D 1 367 ? 205.955 147.267 320.711 1.00 65.57 131 CYS D C 1
ATOM 7485 O O . CYS D 1 367 ? 206.969 147.872 321.080 1.00 65.57 131 CYS D O 1
ATOM 7488 N N . GLN D 1 368 ? 205.784 145.964 320.943 1.00 69.54 132 GLN D N 1
ATOM 7489 C CA . GLN D 1 368 ? 206.813 145.209 321.651 1.00 69.54 132 GLN D CA 1
ATOM 7490 C C . GLN D 1 368 ? 208.018 144.937 320.758 1.00 69.54 132 GLN D C 1
ATOM 7491 O O . GLN D 1 368 ? 209.151 144.854 321.246 1.00 69.54 132 GLN D O 1
ATOM 7497 N N . GLN D 1 369 ? 207.799 144.798 319.448 1.00 68.27 133 GLN D N 1
ATOM 7498 C CA . GLN D 1 369 ? 208.917 144.599 318.534 1.00 68.27 133 GLN D CA 1
ATOM 7499 C C . GLN D 1 369 ? 209.670 145.891 318.248 1.00 68.27 133 GLN D C 1
ATOM 7500 O O . GLN D 1 369 ? 210.817 145.838 317.792 1.00 68.27 133 GLN D O 1
ATOM 7506 N N . LEU D 1 370 ? 209.055 147.044 318.498 1.00 69.72 134 LEU D N 1
ATOM 7507 C CA . LEU D 1 370 ? 209.679 148.332 318.233 1.00 69.72 134 LEU D CA 1
ATOM 7508 C C . LEU D 1 370 ? 210.431 148.887 319.437 1.00 69.72 134 LEU D C 1
ATOM 7509 O O . LEU D 1 370 ? 210.932 150.014 319.369 1.00 69.72 134 LEU D O 1
ATOM 7514 N N . ARG D 1 371 ? 210.518 148.130 320.533 1.00 76.38 135 ARG D N 1
ATOM 7515 C CA . ARG D 1 371 ? 211.183 148.633 321.731 1.00 76.38 135 ARG D CA 1
ATOM 7516 C C . ARG D 1 371 ? 212.688 148.768 321.537 1.00 76.38 135 ARG D C 1
ATOM 7517 O O . ARG D 1 371 ? 213.315 149.632 322.162 1.00 76.38 135 ARG D O 1
ATOM 7525 N N . MET D 1 372 ? 213.287 147.935 320.682 1.00 78.97 136 MET D N 1
ATOM 7526 C CA . MET D 1 372 ? 214.728 148.004 320.470 1.00 78.97 136 MET D CA 1
ATOM 7527 C C . MET D 1 372 ? 215.161 149.316 319.829 1.00 78.97 136 MET D C 1
ATOM 7528 O O . MET D 1 372 ? 216.351 149.646 319.865 1.00 78.97 136 MET D O 1
ATOM 7533 N N . TYR D 1 373 ? 214.229 150.070 319.246 1.00 76.55 137 TYR D N 1
ATOM 7534 C CA . TYR D 1 373 ? 214.547 151.386 318.710 1.00 76.55 137 TYR D CA 1
ATOM 7535 C C . TYR D 1 373 ? 214.632 152.461 319.784 1.00 76.55 137 TYR D C 1
ATOM 7536 O O . TYR D 1 373 ? 215.068 153.578 319.484 1.00 76.55 137 TYR D O 1
ATOM 7545 N N . GLU D 1 374 ? 214.232 152.156 321.023 1.00 78.94 138 GLU D N 1
ATOM 7546 C CA . GLU D 1 374 ? 214.369 153.119 322.110 1.00 78.94 138 GLU D CA 1
ATOM 7547 C C . GLU D 1 374 ? 215.824 153.475 322.379 1.00 78.94 138 GLU D C 1
ATOM 7548 O O . GLU D 1 374 ? 216.098 154.530 322.960 1.00 78.94 138 GLU D O 1
ATOM 7554 N N . ARG D 1 375 ? 216.759 152.617 321.967 1.00 81.18 139 ARG D N 1
ATOM 7555 C CA . ARG D 1 375 ? 218.181 152.862 322.163 1.00 81.18 139 ARG D CA 1
ATOM 7556 C C . ARG D 1 375 ? 218.719 153.981 321.280 1.00 81.18 139 ARG D C 1
ATOM 7557 O O . ARG D 1 375 ? 219.830 154.462 321.525 1.00 81.18 139 ARG D O 1
ATOM 7565 N N . PHE D 1 376 ? 217.964 154.405 320.266 1.00 81.21 140 PHE D N 1
ATOM 7566 C CA . PHE D 1 376 ? 218.354 155.545 319.439 1.00 81.21 140 PHE D CA 1
ATOM 7567 C C . PHE D 1 376 ? 217.785 156.843 320.003 1.00 81.21 140 PHE D C 1
ATOM 7568 O O . PHE D 1 376 ? 218.535 157.762 320.347 1.00 81.21 140 PHE D O 1
ATOM 7576 N N . ARG D 1 377 ? 216.460 156.929 320.099 1.00 81.47 141 ARG D N 1
ATOM 7577 C CA . ARG D 1 377 ? 215.788 158.045 320.740 1.00 81.47 141 ARG D CA 1
ATOM 7578 C C . ARG D 1 377 ? 214.635 157.519 321.585 1.00 81.47 141 ARG D C 1
ATOM 7579 O O . ARG D 1 377 ? 213.957 156.563 321.189 1.00 81.47 141 ARG D O 1
ATOM 7587 N N . PRO D 1 378 ? 214.397 158.109 322.757 1.00 80.04 142 PRO D N 1
ATOM 7588 C CA . PRO D 1 378 ? 213.427 157.543 323.702 1.00 80.04 142 PRO D CA 1
ATOM 7589 C C . PRO D 1 378 ? 211.967 157.812 323.369 1.00 80.04 142 PRO D C 1
ATOM 7590 O O . PRO D 1 378 ? 211.111 157.586 324.228 1.00 80.04 142 PRO D O 1
ATOM 7594 N N . GLU D 1 379 ? 211.646 158.281 322.166 1.00 78.71 143 GLU D N 1
ATOM 7595 C CA . GLU D 1 379 ? 210.264 158.529 321.772 1.00 78.71 143 GLU D CA 1
ATOM 7596 C C . GLU D 1 379 ? 209.964 157.894 320.423 1.00 78.71 143 GLU D C 1
ATOM 7597 O O . GLU D 1 379 ? 209.298 158.487 319.571 1.00 78.71 143 GLU D O 1
ATOM 7603 N N . VAL D 1 380 ? 210.459 156.676 320.197 1.00 76.34 144 VAL D N 1
ATOM 7604 C CA . VAL D 1 380 ? 210.195 156.006 318.928 1.00 76.34 144 VAL D CA 1
ATOM 7605 C C . VAL D 1 380 ? 208.733 155.585 318.834 1.00 76.34 144 VAL D C 1
ATOM 7606 O O . VAL D 1 380 ? 208.115 155.677 317.767 1.00 76.34 144 VAL D O 1
ATOM 7610 N N . VAL D 1 381 ? 208.156 155.119 319.939 1.00 68.55 145 VAL D N 1
ATOM 7611 C CA . VAL D 1 381 ? 206.797 154.604 319.955 1.00 68.55 145 VAL D CA 1
ATOM 7612 C C . VAL D 1 381 ? 205.861 155.494 320.764 1.00 68.55 145 VAL D C 1
ATOM 7613 O O . VAL D 1 381 ? 204.679 155.611 320.433 1.00 68.55 145 VAL D O 1
ATOM 7617 N N . GLU D 1 382 ? 206.365 156.123 321.829 1.00 68.34 146 GLU D N 1
ATOM 7618 C CA . GLU D 1 382 ? 205.491 156.854 322.743 1.00 68.34 146 GLU D CA 1
ATOM 7619 C C . GLU D 1 382 ? 204.805 158.024 322.046 1.00 68.34 146 GLU D C 1
ATOM 7620 O O . GLU D 1 382 ? 203.575 158.149 322.086 1.00 68.34 146 GLU D O 1
ATOM 7626 N N . GLU D 1 383 ? 205.584 158.887 321.388 1.00 70.30 147 GLU D N 1
ATOM 7627 C CA . GLU D 1 383 ? 204.991 160.065 320.764 1.00 70.30 147 GLU D CA 1
ATOM 7628 C C . GLU D 1 383 ? 204.151 159.686 319.551 1.00 70.30 147 GLU D C 1
ATOM 7629 O O . GLU D 1 383 ? 203.099 160.288 319.310 1.00 70.30 147 GLU D O 1
ATOM 7635 N N . LEU D 1 384 ? 204.588 158.686 318.782 1.00 59.25 148 LEU D N 1
ATOM 7636 C CA . LEU D 1 384 ? 203.800 158.229 317.641 1.00 59.25 148 LEU D CA 1
ATOM 7637 C C . LEU D 1 384 ? 202.461 157.664 318.097 1.00 59.25 148 LEU D C 1
ATOM 7638 O O . LEU D 1 384 ? 201.407 157.996 317.538 1.00 59.25 148 LEU D O 1
ATOM 7643 N N . TYR D 1 385 ? 202.486 156.811 319.125 1.00 57.73 149 TYR D N 1
ATOM 7644 C CA . TYR D 1 385 ? 201.251 156.247 319.658 1.00 57.73 149 TYR D CA 1
ATOM 7645 C C . TYR D 1 385 ? 200.336 157.338 320.193 1.00 57.73 149 TYR D C 1
ATOM 7646 O O . TYR D 1 385 ? 199.127 157.326 319.934 1.00 57.73 149 TYR D O 1
ATOM 7655 N N . ASN D 1 386 ? 200.896 158.299 320.933 1.00 62.82 150 ASN D N 1
ATOM 7656 C CA . ASN D 1 386 ? 200.077 159.364 321.502 1.00 62.82 150 ASN D CA 1
ATOM 7657 C C . ASN D 1 386 ? 199.455 160.232 320.415 1.00 62.82 150 ASN D C 1
ATOM 7658 O O . ASN D 1 386 ? 198.270 160.579 320.491 1.00 62.82 150 ASN D O 1
ATOM 7663 N N . SER D 1 387 ? 200.237 160.593 319.393 1.00 59.17 151 SER D N 1
ATOM 7664 C CA . SER D 1 387 ? 199.712 161.421 318.314 1.00 59.17 151 SER D CA 1
ATOM 7665 C C . SER D 1 387 ? 198.628 160.689 317.534 1.00 59.17 151 SER D C 1
ATOM 7666 O O . SER D 1 387 ? 197.585 161.270 317.210 1.00 59.17 151 SER D O 1
ATOM 7669 N N . THR D 1 388 ? 198.850 159.409 317.228 1.00 53.06 152 THR D N 1
ATOM 7670 C CA . THR D 1 388 ? 197.835 158.656 316.501 1.00 53.06 152 THR D CA 1
ATOM 7671 C C . THR D 1 388 ? 196.568 158.496 317.333 1.00 53.06 152 THR D C 1
ATOM 7672 O O . THR D 1 388 ? 195.455 158.591 316.803 1.00 53.06 152 THR D O 1
ATOM 7676 N N . LEU D 1 389 ? 196.713 158.267 318.642 1.00 55.62 153 LEU D N 1
ATOM 7677 C CA . LEU D 1 389 ? 195.542 158.146 319.504 1.00 55.62 153 LEU D CA 1
ATOM 7678 C C . LEU D 1 389 ? 194.765 159.455 319.578 1.00 55.62 153 LEU D C 1
ATOM 7679 O O . LEU D 1 389 ? 193.530 159.453 319.522 1.00 55.62 153 LEU D O 1
ATOM 7684 N N . ARG D 1 390 ? 195.465 160.585 319.707 1.00 57.16 154 ARG D N 1
ATOM 7685 C CA . ARG D 1 390 ? 194.757 161.857 319.800 1.00 57.16 154 ARG D CA 1
ATOM 7686 C C . ARG D 1 390 ? 194.133 162.248 318.465 1.00 57.16 154 ARG D C 1
ATOM 7687 O O . ARG D 1 390 ? 193.128 162.967 318.442 1.00 57.16 154 ARG D O 1
ATOM 7695 N N . VAL D 1 391 ? 194.708 161.791 317.349 1.00 50.62 155 VAL D N 1
ATOM 7696 C CA . VAL D 1 391 ? 194.066 162.007 316.056 1.00 50.62 155 VAL D CA 1
ATOM 7697 C C . VAL D 1 391 ? 192.812 161.149 315.932 1.00 50.62 155 VAL D C 1
ATOM 7698 O O . VAL D 1 391 ? 191.759 161.624 315.488 1.00 50.62 155 VAL D O 1
ATOM 7702 N N . LEU D 1 392 ? 192.898 159.875 316.328 1.00 50.07 156 LEU D N 1
ATOM 7703 C CA . LEU D 1 392 ? 191.744 158.986 316.256 1.00 50.07 156 LEU D CA 1
ATOM 7704 C C . LEU D 1 392 ? 190.636 159.387 317.220 1.00 50.07 156 LEU D C 1
ATOM 7705 O O . LEU D 1 392 ? 189.470 159.062 316.972 1.00 50.07 156 LEU D O 1
ATOM 7710 N N . ALA D 1 393 ? 190.974 160.073 318.315 1.00 52.01 157 ALA D N 1
ATOM 7711 C CA . ALA D 1 393 ? 189.957 160.474 319.281 1.00 52.01 157 ALA D CA 1
ATOM 7712 C C . ALA D 1 393 ? 188.964 161.454 318.670 1.00 52.01 157 ALA D C 1
ATOM 7713 O O . ALA D 1 393 ? 187.767 161.410 318.977 1.00 52.01 157 ALA D O 1
ATOM 7715 N N . LEU D 1 394 ? 189.442 162.351 317.804 1.00 48.02 158 LEU D N 1
ATOM 7716 C CA . LEU D 1 394 ? 188.564 163.335 317.182 1.00 48.02 158 LEU D CA 1
ATOM 7717 C C . LEU D 1 394 ? 187.531 162.698 316.261 1.00 48.02 158 LEU D C 1
ATOM 7718 O O . LEU D 1 394 ? 186.501 163.322 315.984 1.00 48.02 158 LEU D O 1
ATOM 7723 N N . THR D 1 395 ? 187.778 161.478 315.782 1.00 48.21 159 THR D N 1
ATOM 7724 C CA . THR D 1 395 ? 186.832 160.799 314.906 1.00 48.21 159 THR D CA 1
ATOM 7725 C C . THR D 1 395 ? 185.710 160.102 315.664 1.00 48.21 159 THR D C 1
ATOM 7726 O O . THR D 1 395 ? 184.718 159.710 315.040 1.00 48.21 159 THR D O 1
ATOM 7730 N N . ASN D 1 396 ? 185.839 159.936 316.976 1.00 57.27 160 ASN D N 1
ATOM 7731 C CA . ASN D 1 396 ? 184.800 159.264 317.741 1.00 57.27 160 ASN D CA 1
ATOM 7732 C C . ASN D 1 396 ? 183.557 160.147 317.836 1.00 57.27 160 ASN D C 1
ATOM 7733 O O . ASN D 1 396 ? 183.671 161.368 317.985 1.00 57.27 160 ASN D O 1
ATOM 7738 N N . PRO D 1 397 ? 182.354 159.561 317.750 1.00 62.07 161 PRO D N 1
ATOM 7739 C CA . PRO D 1 397 ? 181.093 160.304 317.855 1.00 62.07 161 PRO D CA 1
ATOM 7740 C C . PRO D 1 397 ? 180.882 160.904 319.242 1.00 62.07 161 PRO D C 1
ATOM 7741 O O . PRO D 1 397 ? 180.633 162.105 319.342 1.00 62.07 161 PRO D O 1
ATOM 7745 N N . ASN D 1 407 ? 169.698 165.983 313.907 1.00 65.25 171 ASN D N 1
ATOM 7746 C CA . ASN D 1 407 ? 168.910 164.914 313.305 1.00 65.25 171 ASN D CA 1
ATOM 7747 C C . ASN D 1 407 ? 169.411 164.586 311.903 1.00 65.25 171 ASN D C 1
ATOM 7748 O O . ASN D 1 407 ? 168.656 164.097 311.062 1.00 65.25 171 ASN D O 1
ATOM 7753 N N . GLU D 1 408 ? 170.689 164.863 311.657 1.00 57.16 172 GLU D N 1
ATOM 7754 C CA . GLU D 1 408 ? 171.286 164.562 310.363 1.00 57.16 172 GLU D CA 1
ATOM 7755 C C . GLU D 1 408 ? 171.397 163.056 310.165 1.00 57.16 172 GLU D C 1
ATOM 7756 O O . GLU D 1 408 ? 171.716 162.311 311.096 1.00 57.16 172 GLU D O 1
ATOM 7762 N N . SER D 1 409 ? 171.132 162.608 308.940 1.00 39.43 173 SER D N 1
ATOM 7763 C CA . SER D 1 409 ? 171.163 161.193 308.604 1.00 39.43 173 SER D CA 1
ATOM 7764 C C . SER D 1 409 ? 171.926 160.994 307.302 1.00 39.43 173 SER D C 1
ATOM 7765 O O . SER D 1 409 ? 172.023 161.899 306.473 1.00 39.43 173 SER D O 1
ATOM 7768 N N . ARG D 1 410 ? 172.466 159.790 307.128 1.00 24.00 174 ARG D N 1
ATOM 7769 C CA . ARG D 1 410 ? 173.219 159.464 305.922 1.00 24.00 174 ARG D CA 1
ATOM 7770 C C . ARG D 1 410 ? 172.957 158.013 305.555 1.00 24.00 174 ARG D C 1
ATOM 7771 O O . ARG D 1 410 ? 173.263 157.111 306.339 1.00 24.00 174 ARG D O 1
ATOM 7779 N N . SER D 1 411 ? 172.394 157.793 304.370 1.00 29.03 175 SER D N 1
ATOM 7780 C CA . SER D 1 411 ? 172.152 156.459 303.843 1.00 29.03 175 SER D CA 1
ATOM 7781 C C . SER D 1 411 ? 173.063 156.217 302.648 1.00 29.03 175 SER D C 1
ATOM 7782 O O . SER D 1 411 ? 173.246 157.102 301.807 1.00 29.03 175 SER D O 1
ATOM 7785 N N . PHE D 1 412 ? 173.632 155.015 302.577 1.00 31.17 176 PHE D N 1
ATOM 7786 C CA . PHE D 1 412 ? 174.608 154.671 301.551 1.00 31.17 176 PHE D CA 1
ATOM 7787 C C . PHE D 1 412 ? 174.078 153.601 300.603 1.00 31.17 176 PHE D C 1
ATOM 7788 O O . PHE D 1 412 ? 174.831 152.739 300.147 1.00 31.17 176 PHE D O 1
ATOM 7796 N N . GLY D 1 413 ? 172.793 153.642 300.301 1.00 48.12 177 GLY D N 1
ATOM 7797 C CA . GLY D 1 413 ? 172.183 152.708 299.373 1.00 48.12 177 GLY D CA 1
ATOM 7798 C C . GLY D 1 413 ? 170.808 152.278 299.845 1.00 48.12 177 GLY D C 1
ATOM 7799 O O . GLY D 1 413 ? 170.451 152.395 301.017 1.00 48.12 177 GLY D O 1
ATOM 7800 N N . LEU D 1 414 ? 170.016 151.765 298.901 1.00 66.21 178 LEU D N 1
ATOM 7801 C CA . LEU D 1 414 ? 168.672 151.297 299.213 1.00 66.21 178 LEU D CA 1
ATOM 7802 C C . LEU D 1 414 ? 168.649 149.854 299.696 1.00 66.21 178 LEU D C 1
ATOM 7803 O O . LEU D 1 414 ? 167.593 149.377 300.127 1.00 66.21 178 LEU D O 1
ATOM 7808 N N . SER D 1 415 ? 169.776 149.152 299.635 1.00 69.31 179 SER D N 1
ATOM 7809 C CA . SER D 1 415 ? 169.850 147.754 300.029 1.00 69.31 179 SER D CA 1
ATOM 7810 C C . SER D 1 415 ? 170.410 147.622 301.440 1.00 69.31 179 SER D C 1
ATOM 7811 O O . SER D 1 415 ? 171.200 148.451 301.899 1.00 69.31 179 SER D O 1
ATOM 7814 N N . VAL D 1 416 ? 169.982 146.561 302.126 1.00 71.08 180 VAL D N 1
ATOM 7815 C CA . VAL D 1 416 ? 170.406 146.332 303.504 1.00 71.08 180 VAL D CA 1
ATOM 7816 C C . VAL D 1 416 ? 171.889 145.982 303.562 1.00 71.08 180 VAL D C 1
ATOM 7817 O O . VAL D 1 416 ? 172.597 146.362 304.505 1.00 71.08 180 VAL D O 1
ATOM 7821 N N . GLU D 1 417 ? 172.381 145.245 302.561 1.00 71.12 181 GLU D N 1
ATOM 7822 C CA . GLU D 1 417 ? 173.773 144.806 302.576 1.00 71.12 181 GLU D CA 1
ATOM 7823 C C . GLU D 1 417 ? 174.739 145.983 302.558 1.00 71.12 181 GLU D C 1
ATOM 7824 O O . GLU D 1 417 ? 175.829 145.895 303.132 1.00 71.12 181 GLU D O 1
ATOM 7830 N N . ASP D 1 418 ? 174.358 147.094 301.923 1.00 62.03 182 ASP D N 1
ATOM 7831 C CA . ASP D 1 418 ? 175.208 148.281 301.939 1.00 62.03 182 ASP D CA 1
ATOM 7832 C C . ASP D 1 418 ? 175.348 148.834 303.352 1.00 62.03 182 ASP D C 1
ATOM 7833 O O . ASP D 1 418 ? 176.450 149.189 303.788 1.00 62.03 182 ASP D O 1
ATOM 7838 N N . ASP D 1 419 ? 174.236 148.905 304.088 1.00 60.99 183 ASP D N 1
ATOM 7839 C CA . ASP D 1 419 ? 174.294 149.361 305.472 1.00 60.99 183 ASP D CA 1
ATOM 7840 C C . ASP D 1 419 ? 175.112 148.406 306.331 1.00 60.99 183 ASP D C 1
ATOM 7841 O O . ASP D 1 419 ? 175.904 148.842 307.174 1.00 60.99 183 ASP D O 1
ATOM 7846 N N . LEU D 1 420 ? 174.937 147.096 306.130 1.00 59.77 184 LEU D N 1
ATOM 7847 C CA . LEU D 1 420 ? 175.728 146.129 306.888 1.00 59.77 184 LEU D CA 1
ATOM 7848 C C . LEU D 1 420 ? 177.216 146.278 306.597 1.00 59.77 184 LEU D C 1
ATOM 7849 O O . LEU D 1 420 ? 178.047 146.184 307.508 1.00 59.77 184 LEU D O 1
ATOM 7854 N N . ALA D 1 421 ? 177.572 146.509 305.332 1.00 50.22 185 ALA D N 1
ATOM 7855 C CA . ALA D 1 421 ? 178.972 146.723 304.983 1.00 50.22 185 ALA D CA 1
ATOM 7856 C C . ALA D 1 421 ? 179.508 148.005 305.607 1.00 50.22 185 ALA D C 1
ATOM 7857 O O . ALA D 1 421 ? 180.673 148.062 306.014 1.00 50.22 185 ALA D O 1
ATOM 7859 N N . PHE D 1 422 ? 178.678 149.048 305.680 1.00 41.95 186 PHE D N 1
ATOM 7860 C CA . PHE D 1 422 ? 179.147 150.310 306.244 1.00 41.95 186 PHE D CA 1
ATOM 7861 C C . PHE D 1 422 ? 179.339 150.219 307.755 1.00 41.95 186 PHE D C 1
ATOM 7862 O O . PHE D 1 422 ? 180.340 150.714 308.286 1.00 41.95 186 PHE D O 1
ATOM 7870 N N . ASN D 1 423 ? 178.397 149.595 308.466 1.00 48.71 187 ASN D N 1
ATOM 7871 C CA . ASN D 1 423 ? 178.442 149.603 309.925 1.00 48.71 187 ASN D CA 1
ATOM 7872 C C . ASN D 1 423 ? 179.501 148.677 310.512 1.00 48.71 187 ASN D C 1
ATOM 7873 O O . ASN D 1 423 ? 179.771 148.768 311.715 1.00 48.71 187 ASN D O 1
ATOM 7878 N N . VAL D 1 424 ? 180.109 147.795 309.712 1.00 47.67 188 VAL D N 1
ATOM 7879 C CA . VAL D 1 424 ? 181.168 146.928 310.221 1.00 47.67 188 VAL D CA 1
ATOM 7880 C C . VAL D 1 424 ? 182.552 147.540 310.053 1.00 47.67 188 VAL D C 1
ATOM 7881 O O . VAL D 1 424 ? 183.542 146.938 310.491 1.00 47.67 188 VAL D O 1
ATOM 7885 N N . LEU D 1 425 ? 182.653 148.712 309.437 1.00 39.81 189 LEU D N 1
ATOM 7886 C CA . LEU D 1 425 ? 183.930 149.373 309.240 1.00 39.81 189 LEU D CA 1
ATOM 7887 C C . LEU D 1 425 ? 184.387 150.066 310.520 1.00 39.81 189 LEU D C 1
ATOM 7888 O O . LEU D 1 425 ? 183.573 150.391 311.388 1.00 39.81 189 LEU D O 1
ATOM 7893 N N . PRO D 1 426 ? 185.690 150.297 310.666 1.00 34.59 190 PRO D N 1
ATOM 7894 C CA . PRO D 1 426 ? 186.182 151.043 311.829 1.00 34.59 190 PRO D CA 1
ATOM 7895 C C . PRO D 1 426 ? 185.688 152.482 311.819 1.00 34.59 190 PRO D C 1
ATOM 7896 O O . PRO D 1 426 ? 185.250 153.015 310.798 1.00 34.59 190 PRO D O 1
ATOM 7900 N N . THR D 1 427 ? 185.762 153.108 312.996 1.00 32.71 191 THR D N 1
ATOM 7901 C CA . THR D 1 427 ? 185.245 154.466 313.149 1.00 32.71 191 THR D CA 1
ATOM 7902 C C . THR D 1 427 ? 185.994 155.453 312.262 1.00 32.71 191 THR D C 1
ATOM 7903 O O . THR D 1 427 ? 185.380 156.335 311.650 1.00 32.71 191 THR D O 1
ATOM 7907 N N . PHE D 1 428 ? 187.321 155.330 312.186 1.00 29.16 192 PHE D N 1
ATOM 7908 C CA . PHE D 1 428 ? 188.094 156.212 311.316 1.00 29.16 192 PHE D CA 1
ATOM 7909 C C . PHE D 1 428 ? 187.721 156.007 309.854 1.00 29.16 192 PHE D C 1
ATOM 7910 O O . PHE D 1 428 ? 187.548 156.977 309.105 1.00 29.16 192 PHE D O 1
ATOM 7918 N N . ILE D 1 429 ? 187.584 154.749 309.431 1.00 30.20 193 ILE D N 1
ATOM 7919 C CA . ILE D 1 429 ? 187.202 154.462 308.052 1.00 30.20 193 ILE D CA 1
ATOM 7920 C C . ILE D 1 429 ? 185.789 154.959 307.776 1.00 30.20 193 ILE D C 1
ATOM 7921 O O . ILE D 1 429 ? 185.503 155.491 306.697 1.00 30.20 193 ILE D O 1
ATOM 7926 N N . GLN D 1 430 ? 184.884 154.793 308.744 1.00 31.02 194 GLN D N 1
ATOM 7927 C CA . GLN D 1 430 ? 183.521 155.287 308.577 1.00 31.02 194 GLN D CA 1
ATOM 7928 C C . GLN D 1 430 ? 183.500 156.802 308.418 1.00 31.02 194 GLN D C 1
ATOM 7929 O O . GLN D 1 430 ? 182.798 157.332 307.550 1.00 31.02 194 GLN D O 1
ATOM 7935 N N . ASN D 1 431 ? 184.266 157.514 309.249 1.00 24.38 195 ASN D N 1
ATOM 7936 C CA . ASN D 1 431 ? 184.327 158.967 309.139 1.00 24.38 195 ASN D CA 1
ATOM 7937 C C . ASN D 1 431 ? 184.926 159.395 307.805 1.00 24.38 195 ASN D C 1
ATOM 7938 O O . ASN D 1 431 ? 184.445 160.344 307.175 1.00 24.38 195 ASN D O 1
ATOM 7943 N N . LEU D 1 432 ? 185.980 158.705 307.359 1.00 22.96 196 LEU D N 1
ATOM 7944 C CA . LEU D 1 432 ? 186.594 159.039 306.078 1.00 22.96 196 LEU D CA 1
ATOM 7945 C C . LEU D 1 432 ? 185.619 158.828 304.927 1.00 22.96 196 LEU D C 1
ATOM 7946 O O . LEU D 1 432 ? 185.529 159.664 304.020 1.00 22.96 196 LEU D O 1
ATOM 7951 N N . ILE D 1 433 ? 184.880 157.718 304.946 1.00 22.09 197 ILE D N 1
ATOM 7952 C CA . ILE D 1 433 ? 183.907 157.452 303.891 1.00 22.09 197 ILE D CA 1
ATOM 7953 C C . ILE D 1 433 ? 182.788 158.485 303.923 1.00 22.09 197 ILE D C 1
ATOM 7954 O O . ILE D 1 433 ? 182.341 158.970 302.877 1.00 22.09 197 ILE D O 1
ATOM 7959 N N . ARG D 1 434 ? 182.321 158.842 305.122 1.00 24.15 198 ARG D N 1
ATOM 7960 C CA . ARG D 1 434 ? 181.263 159.839 305.241 1.00 24.15 198 ARG D CA 1
ATOM 7961 C C . ARG D 1 434 ? 181.716 161.194 304.709 1.00 24.15 198 ARG D C 1
ATOM 7962 O O . ARG D 1 434 ? 180.948 161.896 304.043 1.00 24.15 198 ARG D O 1
ATOM 7970 N N . LYS D 1 435 ? 182.961 161.578 304.995 1.00 19.06 199 LYS D N 1
ATOM 7971 C CA . LYS D 1 435 ? 183.460 162.876 304.554 1.00 19.06 199 LYS D CA 1
ATOM 7972 C C . LYS D 1 435 ? 183.816 162.895 303.072 1.00 19.06 199 LYS D C 1
ATOM 7973 O O . LYS D 1 435 ? 183.737 163.953 302.439 1.00 19.06 199 LYS D O 1
ATOM 7979 N N . CYS D 1 436 ? 184.210 161.756 302.503 1.00 20.05 200 CYS D N 1
ATOM 7980 C CA . CYS D 1 436 ? 184.698 161.730 301.130 1.00 20.05 200 CYS D CA 1
ATOM 7981 C C . CYS D 1 436 ? 183.628 161.373 300.106 1.00 20.05 200 CYS D C 1
ATOM 7982 O O . CYS D 1 436 ? 183.843 161.596 298.909 1.00 20.05 200 CYS D O 1
ATOM 7985 N N . VAL D 1 437 ? 182.490 160.835 300.534 1.00 16.94 201 VAL D N 1
ATOM 7986 C CA . VAL D 1 437 ? 181.423 160.424 299.627 1.00 16.94 201 VAL D CA 1
ATOM 7987 C C . VAL D 1 437 ? 180.264 161.397 299.784 1.00 16.94 201 VAL D C 1
ATOM 7988 O O . VAL D 1 437 ? 179.718 161.554 300.883 1.00 16.94 201 VAL D O 1
ATOM 7992 N N . ALA D 1 438 ? 179.887 162.053 298.678 1.00 18.74 202 ALA D N 1
ATOM 7993 C CA . ALA D 1 438 ? 178.777 162.991 298.640 1.00 18.74 202 ALA D CA 1
ATOM 7994 C C . ALA D 1 438 ? 177.473 162.266 298.319 1.00 18.74 202 ALA D C 1
ATOM 7995 O O . ALA D 1 438 ? 177.478 161.239 297.634 1.00 18.74 202 ALA D O 1
ATOM 7997 N N . PRO D 1 439 ? 176.343 162.770 298.806 1.00 19.92 203 PRO D N 1
ATOM 7998 C CA . PRO D 1 439 ? 175.063 162.119 298.513 1.00 19.92 203 PRO D CA 1
ATOM 7999 C C . PRO D 1 439 ? 174.587 162.416 297.100 1.00 19.92 203 PRO D C 1
ATOM 8000 O O . PRO D 1 439 ? 174.825 163.493 296.549 1.00 19.92 203 PRO D O 1
ATOM 8004 N N . GLU D 1 440 ? 173.907 161.430 296.510 1.00 22.75 204 GLU D N 1
ATOM 8005 C CA . GLU D 1 440 ? 173.269 161.654 295.218 1.00 22.75 204 GLU D CA 1
ATOM 8006 C C . GLU D 1 440 ? 172.153 162.684 295.331 1.00 22.75 204 GLU D C 1
ATOM 8007 O O . GLU D 1 440 ? 172.009 163.553 294.463 1.00 22.75 204 GLU D O 1
ATOM 8013 N N . SER D 1 441 ? 171.356 162.602 296.393 1.00 22.54 205 SER D N 1
ATOM 8014 C CA . SER D 1 441 ? 170.302 163.566 296.674 1.00 22.54 205 SER D CA 1
ATOM 8015 C C . SER D 1 441 ? 170.456 164.045 298.108 1.00 22.54 205 SER D C 1
ATOM 8016 O O . SER D 1 441 ? 170.567 163.230 299.028 1.00 22.54 205 SER D O 1
ATOM 8019 N N . LEU D 1 442 ? 170.461 165.361 298.296 1.00 27.14 206 LEU D N 1
ATOM 8020 C CA . LEU D 1 442 ? 170.651 165.970 299.606 1.00 27.14 206 LEU D CA 1
ATOM 8021 C C . LEU D 1 442 ? 169.375 166.696 300.007 1.00 27.14 206 LEU D C 1
ATOM 8022 O O . LEU D 1 442 ? 168.958 167.642 299.332 1.00 27.14 206 LEU D O 1
ATOM 8027 N N . THR D 1 443 ? 168.757 166.253 301.097 1.00 32.71 207 THR D N 1
ATOM 8028 C CA . THR D 1 443 ? 167.580 166.923 301.647 1.00 32.71 207 THR D CA 1
ATOM 8029 C C . THR D 1 443 ? 168.059 167.946 302.665 1.00 32.71 207 THR D C 1
ATOM 8030 O O . THR D 1 443 ? 168.464 167.593 303.775 1.00 32.71 207 THR D O 1
ATOM 8034 N N . ILE D 1 444 ? 168.018 169.221 302.290 1.00 39.03 208 ILE D N 1
ATOM 8035 C CA . ILE D 1 444 ? 168.457 170.307 303.156 1.00 39.03 208 ILE D CA 1
ATOM 8036 C C . ILE D 1 444 ? 167.250 171.176 303.475 1.00 39.03 208 ILE D C 1
ATOM 8037 O O . ILE D 1 444 ? 166.435 171.473 302.591 1.00 39.03 208 ILE D O 1
ATOM 8042 N N . GLY D 1 445 ? 167.112 171.543 304.746 1.00 41.13 209 GLY D N 1
ATOM 8043 C CA . GLY D 1 445 ? 165.961 172.304 305.184 1.00 41.13 209 GLY D CA 1
ATOM 8044 C C . GLY D 1 445 ? 164.664 171.583 304.891 1.00 41.13 209 GLY D C 1
ATOM 8045 O O . GLY D 1 445 ? 164.338 170.581 305.534 1.00 41.13 209 GLY D O 1
ATOM 8046 N N . THR D 1 446 ? 163.915 172.089 303.914 1.00 43.90 210 THR D N 1
ATOM 8047 C CA . THR D 1 446 ? 162.677 171.462 303.481 1.00 43.90 210 THR D CA 1
ATOM 8048 C C . THR D 1 446 ? 162.684 171.072 302.010 1.00 43.90 210 THR D C 1
ATOM 8049 O O . THR D 1 446 ? 161.642 170.649 301.496 1.00 43.90 210 THR D O 1
ATOM 8053 N N . GLU D 1 447 ? 163.814 171.196 301.316 1.00 41.84 211 GLU D N 1
ATOM 8054 C CA . GLU D 1 447 ? 163.867 170.912 299.890 1.00 41.84 211 GLU D CA 1
ATOM 8055 C C . GLU D 1 447 ? 164.968 169.909 299.571 1.00 41.84 211 GLU D C 1
ATOM 8056 O O . GLU D 1 447 ? 166.001 169.845 300.248 1.00 41.84 211 GLU D O 1
ATOM 8062 N N . ASP D 1 448 ? 164.726 169.126 298.522 1.00 34.58 212 ASP D N 1
ATOM 8063 C CA . ASP D 1 448 ? 165.662 168.121 298.041 1.00 34.58 212 ASP D CA 1
ATOM 8064 C C . ASP D 1 448 ? 166.433 168.674 296.851 1.00 34.58 212 ASP D C 1
ATOM 8065 O O . ASP D 1 448 ? 165.834 169.219 295.917 1.00 34.58 212 ASP D O 1
ATOM 8070 N N . LEU D 1 449 ? 167.753 168.534 296.886 1.00 26.40 213 LEU D N 1
ATOM 8071 C CA . LEU D 1 449 ? 168.625 168.902 295.780 1.00 26.40 213 LEU D CA 1
ATOM 8072 C C . LEU D 1 449 ? 169.203 167.624 295.191 1.00 26.40 213 LEU D C 1
ATOM 8073 O O . LEU D 1 449 ? 169.909 166.883 295.884 1.00 26.40 213 LEU D O 1
ATOM 8078 N N . GLN D 1 450 ? 168.894 167.362 293.924 1.00 23.18 214 GLN D N 1
ATOM 8079 C CA . GLN D 1 450 ? 169.385 166.168 293.238 1.00 23.18 214 GLN D CA 1
ATOM 8080 C C . GLN D 1 450 ? 170.736 166.506 292.624 1.00 23.18 214 GLN D C 1
ATOM 8081 O O . GLN D 1 450 ? 170.829 166.976 291.490 1.00 23.18 214 GLN D O 1
ATOM 8087 N N . LEU D 1 451 ? 171.801 166.273 293.395 1.00 20.40 215 LEU D N 1
ATOM 8088 C CA . LEU D 1 451 ? 173.146 166.544 292.899 1.00 20.40 215 LEU D CA 1
ATOM 8089 C C . LEU D 1 451 ? 173.502 165.645 291.724 1.00 20.40 215 LEU D C 1
ATOM 8090 O O . LEU D 1 451 ? 174.148 166.097 290.772 1.00 20.40 215 LEU D O 1
ATOM 8095 N N . ARG D 1 452 ? 173.097 164.378 291.771 1.00 20.58 216 ARG D N 1
ATOM 8096 C CA . ARG D 1 452 ? 173.336 163.457 290.671 1.00 20.58 216 ARG D CA 1
ATOM 8097 C C . ARG D 1 452 ? 172.310 162.337 290.743 1.00 20.58 216 ARG D C 1
ATOM 8098 O O . ARG D 1 452 ? 172.033 161.813 291.824 1.00 20.58 216 ARG D O 1
ATOM 8106 N N . ASN D 1 453 ? 171.749 161.980 289.590 1.00 24.63 217 ASN D N 1
ATOM 8107 C CA . ASN D 1 453 ? 170.773 160.900 289.509 1.00 24.63 217 ASN D CA 1
ATOM 8108 C C . ASN D 1 453 ? 171.416 159.525 289.398 1.00 24.63 217 ASN D C 1
ATOM 8109 O O . ASN D 1 453 ? 170.695 158.522 289.351 1.00 24.63 217 ASN D O 1
ATOM 8114 N N . CYS D 1 454 ? 172.743 159.455 289.355 1.00 25.58 218 CYS D N 1
ATOM 8115 C CA . CYS D 1 454 ? 173.455 158.200 289.184 1.00 25.58 218 CYS D CA 1
ATOM 8116 C C . CYS D 1 454 ? 174.616 158.157 290.167 1.00 25.58 218 CYS D C 1
ATOM 8117 O O . CYS D 1 454 ? 175.137 159.197 290.576 1.00 25.58 218 CYS D O 1
ATOM 8120 N N . ASN D 1 455 ? 175.009 156.948 290.551 1.00 23.35 219 ASN D N 1
ATOM 8121 C CA . ASN D 1 455 ? 176.096 156.756 291.499 1.00 23.35 219 ASN D CA 1
ATOM 8122 C C . ASN D 1 455 ? 177.403 156.451 290.774 1.00 23.35 219 ASN D C 1
ATOM 8123 O O . ASN D 1 455 ? 177.418 155.973 289.638 1.00 23.35 219 ASN D O 1
ATOM 8128 N N . THR D 1 456 ? 178.512 156.746 291.454 1.00 20.94 220 THR D N 1
ATOM 8129 C CA . THR D 1 456 ? 179.841 156.505 290.915 1.00 20.94 220 THR D CA 1
ATOM 8130 C C . THR D 1 456 ? 180.691 155.579 291.772 1.00 20.94 220 THR D C 1
ATOM 8131 O O . THR D 1 456 ? 181.708 155.075 291.281 1.00 20.94 220 THR D O 1
ATOM 8135 N N . CYS D 1 457 ? 180.312 155.338 293.025 1.00 23.20 221 CYS D N 1
ATOM 8136 C CA . CYS D 1 457 ? 181.067 154.471 293.916 1.00 23.20 221 CYS D CA 1
ATOM 8137 C C . CYS D 1 457 ? 180.102 153.528 294.619 1.00 23.20 221 CYS D C 1
ATOM 8138 O O . CYS D 1 457 ? 178.885 153.729 294.612 1.00 23.20 221 CYS D O 1
ATOM 8141 N N . ARG D 1 458 ? 180.659 152.485 295.230 1.00 32.65 222 ARG D N 1
ATOM 8142 C CA . ARG D 1 458 ? 179.861 151.474 295.904 1.00 32.65 222 ARG D CA 1
ATOM 8143 C C . ARG D 1 458 ? 180.562 151.074 297.195 1.00 32.65 222 ARG D C 1
ATOM 8144 O O . ARG D 1 458 ? 181.783 151.189 297.315 1.00 32.65 222 ARG D O 1
ATOM 8152 N N . ILE D 1 459 ? 179.777 150.626 298.172 1.00 33.85 223 ILE D N 1
ATOM 8153 C CA . ILE D 1 459 ? 180.295 150.133 299.443 1.00 33.85 223 ILE D CA 1
ATOM 8154 C C . ILE D 1 459 ? 179.923 148.663 299.560 1.00 33.85 223 ILE D C 1
ATOM 8155 O O . ILE D 1 459 ? 178.737 148.312 299.526 1.00 33.85 223 ILE D O 1
ATOM 8160 N N . THR D 1 460 ? 180.933 147.805 299.700 1.00 36.49 224 THR D N 1
ATOM 8161 C CA . THR D 1 460 ? 180.713 146.369 299.816 1.00 36.49 224 THR D CA 1
ATOM 8162 C C . THR D 1 460 ? 181.522 145.794 300.972 1.00 36.49 224 THR D C 1
ATOM 8163 O O . THR D 1 460 ? 182.140 146.541 301.738 1.00 36.49 224 THR D O 1
ATOM 8167 N N . SER D 1 461 ? 181.532 144.464 301.096 1.00 38.50 225 SER D N 1
ATOM 8168 C CA . SER D 1 461 ? 182.261 143.816 302.180 1.00 38.50 225 SER D CA 1
ATOM 8169 C C . SER D 1 461 ? 183.760 144.073 302.106 1.00 38.50 225 SER D C 1
ATOM 8170 O O . SER D 1 461 ? 184.456 143.907 303.114 1.00 38.50 225 SER D O 1
ATOM 8173 N N . GLU D 1 462 ? 184.270 144.471 300.943 1.00 36.60 226 GLU D N 1
ATOM 8174 C CA . GLU D 1 462 ? 185.678 144.798 300.775 1.00 36.60 226 GLU D CA 1
ATOM 8175 C C . GLU D 1 462 ? 185.942 146.298 300.831 1.00 36.60 226 GLU D C 1
ATOM 8176 O O . GLU D 1 462 ? 187.040 146.737 300.476 1.00 36.60 226 GLU D O 1
ATOM 8182 N N . GLY D 1 463 ? 184.964 147.091 301.264 1.00 31.12 227 GLY D N 1
ATOM 8183 C CA . GLY D 1 463 ? 185.178 148.513 301.455 1.00 31.12 227 GLY D CA 1
ATOM 8184 C C . GLY D 1 463 ? 184.547 149.391 300.395 1.00 31.12 227 GLY D C 1
ATOM 8185 O O . GLY D 1 463 ? 183.561 149.006 299.762 1.00 31.12 227 GLY D O 1
ATOM 8186 N N . LEU D 1 464 ? 185.108 150.581 300.200 1.00 24.53 228 LEU D N 1
ATOM 8187 C CA . LEU D 1 464 ? 184.606 151.530 299.214 1.00 24.53 228 LEU D CA 1
ATOM 8188 C C . LEU D 1 464 ? 185.364 151.340 297.907 1.00 24.53 228 LEU D C 1
ATOM 8189 O O . LEU D 1 464 ? 186.592 151.473 297.873 1.00 24.53 228 LEU D O 1
ATOM 8194 N N . LEU D 1 465 ? 184.630 151.042 296.837 1.00 26.57 229 LEU D N 1
ATOM 8195 C CA . LEU D 1 465 ? 185.202 150.730 295.537 1.00 26.57 229 LEU D CA 1
ATOM 8196 C C . LEU D 1 465 ? 184.608 151.636 294.468 1.00 26.57 229 LEU D C 1
ATOM 8197 O O . LEU D 1 465 ? 183.456 152.071 294.566 1.00 26.57 229 LEU D O 1
ATOM 8202 N N . ALA D 1 466 ? 185.410 151.916 293.440 1.00 22.88 230 ALA D N 1
ATOM 8203 C CA . ALA D 1 466 ? 184.940 152.634 292.256 1.00 22.88 230 ALA D CA 1
ATOM 8204 C C . ALA D 1 466 ? 184.353 151.607 291.293 1.00 22.88 230 ALA D C 1
ATOM 8205 O O . ALA D 1 466 ? 184.957 151.221 290.289 1.00 22.88 230 ALA D O 1
ATOM 8207 N N . SER D 1 467 ? 183.140 151.153 291.622 1.00 24.23 231 SER D N 1
ATOM 8208 C CA . SER D 1 467 ? 182.514 150.073 290.866 1.00 24.23 231 SER D CA 1
ATOM 8209 C C . SER D 1 467 ? 182.242 150.481 289.424 1.00 24.23 231 SER D C 1
ATOM 8210 O O . SER D 1 467 ? 182.449 149.689 288.499 1.00 24.23 231 SER D O 1
ATOM 8213 N N . VAL D 1 468 ? 181.775 151.706 289.213 1.00 23.58 232 VAL D N 1
ATOM 8214 C CA . VAL D 1 468 ? 181.448 152.172 287.870 1.00 23.58 232 VAL D CA 1
ATOM 8215 C C . VAL D 1 468 ? 182.736 152.477 287.118 1.00 23.58 232 VAL D C 1
ATOM 8216 O O . VAL D 1 468 ? 183.593 153.226 287.603 1.00 23.58 232 VAL D O 1
ATOM 8220 N N . ARG D 1 469 ? 182.873 151.898 285.925 1.00 25.16 233 ARG D N 1
ATOM 8221 C CA . ARG D 1 469 ? 184.068 152.070 285.102 1.00 25.16 233 ARG D CA 1
ATOM 8222 C C . ARG D 1 469 ? 183.939 153.313 284.218 1.00 25.16 233 ARG D C 1
ATOM 8223 O O . ARG D 1 469 ? 184.032 153.264 282.992 1.00 25.16 233 ARG D O 1
ATOM 8231 N N . LEU D 1 470 ? 183.716 154.446 284.875 1.00 22.10 234 LEU D N 1
ATOM 8232 C CA . LEU D 1 470 ? 183.640 155.714 284.168 1.00 22.10 234 LEU D CA 1
ATOM 8233 C C . LEU D 1 470 ? 185.016 156.120 283.656 1.00 22.10 234 LEU D C 1
ATOM 8234 O O . LEU D 1 470 ? 186.047 155.797 284.252 1.00 22.10 234 LEU D O 1
ATOM 8239 N N . TYR D 1 471 ? 185.026 156.826 282.530 1.00 20.92 235 TYR D N 1
ATOM 8240 C CA . TYR D 1 471 ? 186.279 157.306 281.967 1.00 20.92 235 TYR D CA 1
ATOM 8241 C C . TYR D 1 471 ? 186.860 158.406 282.847 1.00 20.92 235 TYR D C 1
ATOM 8242 O O . TYR D 1 471 ? 186.160 159.351 283.222 1.00 20.92 235 TYR D O 1
ATOM 8251 N N . ASN D 1 472 ? 188.142 158.280 283.177 1.00 20.66 236 ASN D N 1
ATOM 8252 C CA . ASN D 1 472 ? 188.839 159.237 284.027 1.00 20.66 236 ASN D CA 1
ATOM 8253 C C . ASN D 1 472 ? 189.964 159.875 283.227 1.00 20.66 236 ASN D C 1
ATOM 8254 O O . ASN D 1 472 ? 190.810 159.169 282.669 1.00 20.66 236 ASN D O 1
ATOM 8259 N N . SER D 1 473 ? 189.974 161.203 283.175 1.00 22.94 237 SER D N 1
ATOM 8260 C CA . SER D 1 473 ? 190.994 161.965 282.468 1.00 22.94 237 SER D CA 1
ATOM 8261 C C . SER D 1 473 ? 191.678 162.952 283.405 1.00 22.94 237 SER D C 1
ATOM 8262 O O . SER D 1 473 ? 192.067 164.051 283.007 1.00 22.94 237 SER D O 1
ATOM 8265 N N . VAL D 1 474 ? 191.832 162.566 284.664 1.00 24.87 238 VAL D N 1
ATOM 8266 C CA . VAL D 1 474 ? 192.441 163.420 285.675 1.00 24.87 238 VAL D CA 1
ATOM 8267 C C . VAL D 1 474 ? 193.940 163.158 285.710 1.00 24.87 238 VAL D C 1
ATOM 8268 O O . VAL D 1 474 ? 194.398 162.029 285.491 1.00 24.87 238 VAL D O 1
ATOM 8272 N N . GLN D 1 475 ? 194.712 164.212 285.958 1.00 30.48 239 GLN D N 1
ATOM 8273 C CA . GLN D 1 475 ? 196.158 164.098 286.099 1.00 30.48 239 GLN D CA 1
ATOM 8274 C C . GLN D 1 475 ? 196.529 164.273 287.563 1.00 30.48 239 GLN D C 1
ATOM 8275 O O . GLN D 1 475 ? 196.421 165.391 288.092 1.00 30.48 239 GLN D O 1
ATOM 8281 N N . PRO D 1 476 ? 196.949 163.217 288.259 1.00 30.69 240 PRO D N 1
ATOM 8282 C CA . PRO D 1 476 ? 197.321 163.368 289.670 1.00 30.69 240 PRO D CA 1
ATOM 8283 C C . PRO D 1 476 ? 198.481 164.339 289.836 1.00 30.69 240 PRO D C 1
ATOM 8284 O O . PRO D 1 476 ? 199.433 164.340 289.053 1.00 30.69 240 PRO D O 1
ATOM 8288 N N . LYS D 1 477 ? 198.392 165.168 290.873 1.00 30.09 241 LYS D N 1
ATOM 8289 C CA . LYS D 1 477 ? 199.423 166.149 291.178 1.00 30.09 241 LYS D CA 1
ATOM 8290 C C . LYS D 1 477 ? 200.398 165.673 292.246 1.00 30.09 241 LYS D C 1
ATOM 8291 O O . LYS D 1 477 ? 201.270 166.444 292.659 1.00 30.09 241 LYS D O 1
ATOM 8297 N N . TYR D 1 478 ? 200.273 164.426 292.701 1.00 31.00 242 TYR D N 1
ATOM 8298 C CA . TYR D 1 478 ? 201.233 163.834 293.620 1.00 31.00 242 TYR D CA 1
ATOM 8299 C C . TYR D 1 478 ? 201.747 162.475 293.171 1.00 31.00 242 TYR D C 1
ATOM 8300 O O . TYR D 1 478 ? 202.629 161.923 293.838 1.00 31.00 242 TYR D O 1
ATOM 8309 N N . LEU D 1 479 ? 201.234 161.922 292.076 1.00 35.01 243 LEU D N 1
ATOM 8310 C CA . LEU D 1 479 ? 201.586 160.585 291.615 1.00 35.01 243 LEU D CA 1
ATOM 8311 C C . LEU D 1 479 ? 202.022 160.607 290.155 1.00 35.01 243 LEU D C 1
ATOM 8312 O O . LEU D 1 479 ? 201.792 159.657 289.404 1.00 35.01 243 LEU D O 1
ATOM 8317 N N . TYR D 1 480 ? 202.657 161.698 289.733 1.00 47.49 244 TYR D N 1
ATOM 8318 C CA . TYR D 1 480 ? 203.037 161.883 288.339 1.00 47.49 244 TYR D CA 1
ATOM 8319 C C . TYR D 1 480 ? 204.462 161.436 288.036 1.00 47.49 244 TYR D C 1
ATOM 8320 O O . TYR D 1 480 ? 204.918 161.606 286.901 1.00 47.49 244 TYR D O 1
ATOM 8329 N N . GLY D 1 481 ? 205.173 160.876 289.012 1.00 56.41 245 GLY D N 1
ATOM 8330 C CA . GLY D 1 481 ? 206.532 160.438 288.766 1.00 56.41 245 GLY D CA 1
ATOM 8331 C C . GLY D 1 481 ? 206.590 159.223 287.860 1.00 56.41 245 GLY D C 1
ATOM 8332 O O . GLY D 1 481 ? 205.716 158.355 287.879 1.00 56.41 245 GLY D O 1
ATOM 8333 N N . VAL D 1 482 ? 207.646 159.166 287.049 1.00 61.62 246 VAL D N 1
ATOM 8334 C CA . VAL D 1 482 ? 207.862 158.059 286.125 1.00 61.62 246 VAL D CA 1
ATOM 8335 C C . VAL D 1 482 ? 209.347 157.996 285.793 1.00 61.62 246 VAL D C 1
ATOM 8336 O O . VAL D 1 482 ? 210.030 159.022 285.720 1.00 61.62 246 VAL D O 1
ATOM 8340 N N . ASN D 1 483 ? 209.850 156.777 285.607 1.00 64.21 247 ASN D N 1
ATOM 8341 C CA . ASN D 1 483 ? 211.257 156.563 285.285 1.00 64.21 247 ASN D CA 1
ATOM 8342 C C . ASN D 1 483 ? 211.445 156.668 283.777 1.00 64.21 247 ASN D C 1
ATOM 8343 O O . ASN D 1 483 ? 211.014 155.786 283.026 1.00 64.21 247 ASN D O 1
ATOM 8348 N N . GLU D 1 484 ? 212.090 157.747 283.330 1.00 62.21 248 GLU D N 1
ATOM 8349 C CA . GLU D 1 484 ? 212.323 157.946 281.905 1.00 62.21 248 GLU D CA 1
ATOM 8350 C C . GLU D 1 484 ? 213.465 157.087 281.378 1.00 62.21 248 GLU D C 1
ATOM 8351 O O . GLU D 1 484 ? 213.574 156.892 280.162 1.00 62.21 248 GLU D O 1
ATOM 8357 N N . ASN D 1 485 ? 214.320 156.571 282.264 1.00 62.30 249 ASN D N 1
ATOM 8358 C CA . ASN D 1 485 ? 215.460 155.775 281.825 1.00 62.30 249 ASN D CA 1
ATOM 8359 C C . ASN D 1 485 ? 215.046 154.424 281.258 1.00 62.30 249 ASN D C 1
ATOM 8360 O O . ASN D 1 485 ? 215.711 153.920 280.348 1.00 62.30 249 ASN D O 1
ATOM 8365 N N . ARG D 1 486 ? 213.974 153.827 281.772 1.00 64.00 250 ARG D N 1
ATOM 8366 C CA . ARG D 1 486 ? 213.508 152.542 281.274 1.00 64.00 250 ARG D CA 1
ATOM 8367 C C . ARG D 1 486 ? 212.721 152.724 279.984 1.00 64.00 250 ARG D C 1
ATOM 8368 O O . ARG D 1 486 ? 211.989 153.703 279.815 1.00 64.00 250 ARG D O 1
ATOM 8376 N N . LEU D 1 487 ? 212.877 151.769 279.071 1.00 50.44 251 LEU D N 1
ATOM 8377 C CA . LEU D 1 487 ? 212.183 151.793 277.792 1.00 50.44 251 LEU D CA 1
ATOM 8378 C C . LEU D 1 487 ? 210.861 151.046 277.913 1.00 50.44 251 LEU D C 1
ATOM 8379 O O . LEU D 1 487 ? 210.833 149.887 278.337 1.00 50.44 251 LEU D O 1
ATOM 8384 N N . GLN D 1 488 ? 209.772 151.713 277.540 1.00 51.52 252 GLN D N 1
ATOM 8385 C CA . GLN D 1 488 ? 208.431 151.148 277.610 1.00 51.52 252 GLN D CA 1
ATOM 8386 C C . GLN D 1 488 ? 207.898 150.955 276.198 1.00 51.52 252 GLN D C 1
ATOM 8387 O O . GLN D 1 488 ? 207.908 151.894 275.394 1.00 51.52 252 GLN D O 1
ATOM 8393 N N . ILE D 1 489 ? 207.437 149.743 275.898 1.00 49.67 253 ILE D N 1
ATOM 8394 C CA . ILE D 1 489 ? 206.946 149.392 274.568 1.00 49.67 253 ILE D CA 1
ATOM 8395 C C . ILE D 1 489 ? 205.512 148.899 274.714 1.00 49.67 253 ILE D C 1
ATOM 8396 O O . ILE D 1 489 ? 205.272 147.765 275.143 1.00 49.67 253 ILE D O 1
ATOM 8401 N N . ARG D 1 490 ? 204.555 149.751 274.352 1.00 49.18 254 ARG D N 1
ATOM 8402 C CA . ARG D 1 490 ? 203.144 149.391 274.401 1.00 49.18 254 ARG D CA 1
ATOM 8403 C C . ARG D 1 490 ? 202.351 150.190 273.375 1.00 49.18 254 ARG D C 1
ATOM 8404 O O . ARG D 1 490 ? 202.624 151.369 273.134 1.00 49.18 254 ARG D O 1
ATOM 8412 N N . ASN D 1 491 ? 201.378 149.522 272.757 1.00 47.46 255 ASN D N 1
ATOM 8413 C CA . ASN D 1 491 ? 200.544 150.132 271.730 1.00 47.46 255 ASN D CA 1
ATOM 8414 C C . ASN D 1 491 ? 199.571 151.133 272.344 1.00 47.46 255 ASN D C 1
ATOM 8415 O O . ASN D 1 491 ? 198.966 150.870 273.387 1.00 47.46 255 ASN D O 1
ATOM 8420 N N . VAL D 1 492 ? 199.417 152.283 271.685 1.00 42.84 256 VAL D N 1
ATOM 8421 C CA . VAL D 1 492 ? 198.417 153.287 272.042 1.00 42.84 256 VAL D CA 1
ATOM 8422 C C . VAL D 1 492 ? 197.764 153.811 270.769 1.00 42.84 256 VAL D C 1
ATOM 8423 O O . VAL D 1 492 ? 198.139 153.437 269.655 1.00 42.84 256 VAL D O 1
ATOM 8427 N N . LEU D 1 493 ? 196.781 154.692 270.938 1.00 40.42 257 LEU D N 1
ATOM 8428 C CA . LEU D 1 493 ? 196.026 155.264 269.834 1.00 40.42 257 LEU D CA 1
ATOM 8429 C C . LEU D 1 493 ? 196.315 156.756 269.753 1.00 40.42 257 LEU D C 1
ATOM 8430 O O . LEU D 1 493 ? 196.433 157.428 270.782 1.00 40.42 257 LEU D O 1
ATOM 8435 N N . GLN D 1 494 ? 196.450 157.267 268.530 1.00 39.84 258 GLN D N 1
ATOM 8436 C CA . GLN D 1 494 ? 196.725 158.678 268.302 1.00 39.84 258 GLN D CA 1
ATOM 8437 C C . GLN D 1 494 ? 195.841 159.200 267.177 1.00 39.84 258 GLN D C 1
ATOM 8438 O O . GLN D 1 494 ? 195.290 158.434 266.383 1.00 39.84 258 GLN D O 1
ATOM 8444 N N . PHE D 1 495 ? 195.711 160.524 267.125 1.00 35.77 259 PHE D N 1
ATOM 8445 C CA . PHE D 1 495 ? 194.865 161.212 266.159 1.00 35.77 259 PHE D CA 1
ATOM 8446 C C . PHE D 1 495 ? 195.728 161.849 265.077 1.00 35.77 259 PHE D C 1
ATOM 8447 O O . PHE D 1 495 ? 196.721 162.517 265.383 1.00 35.77 259 PHE D O 1
ATOM 8455 N N . GLN D 1 496 ? 195.347 161.644 263.820 1.00 43.12 260 GLN D N 1
ATOM 8456 C CA . GLN D 1 496 ? 195.989 162.288 262.682 1.00 43.12 260 GLN D CA 1
ATOM 8457 C C . GLN D 1 496 ? 195.120 163.435 262.190 1.00 43.12 260 GLN D C 1
ATOM 8458 O O . GLN D 1 496 ? 193.917 163.257 261.970 1.00 43.12 260 GLN D O 1
ATOM 8464 N N . GLY D 1 497 ? 195.725 164.594 262.016 1.00 44.16 261 GLY D N 1
ATOM 8465 C CA . GLY D 1 497 ? 195.025 165.746 261.486 1.00 44.16 261 GLY D CA 1
ATOM 8466 C C . GLY D 1 497 ? 195.555 167.030 262.083 1.00 44.16 261 GLY D C 1
ATOM 8467 O O . GLY D 1 497 ? 196.200 167.051 263.130 1.00 44.16 261 GLY D O 1
ATOM 8468 N N . ASN D 1 498 ? 195.272 168.127 261.392 1.00 46.04 262 ASN D N 1
ATOM 8469 C CA . ASN D 1 498 ? 195.641 169.456 261.848 1.00 46.04 262 ASN D CA 1
ATOM 8470 C C . ASN D 1 498 ? 194.568 169.982 262.801 1.00 46.04 262 ASN D C 1
ATOM 8471 O O . ASN D 1 498 ? 193.697 169.240 263.263 1.00 46.04 262 ASN D O 1
ATOM 8476 N N . ALA D 1 499 ? 194.629 171.279 263.113 1.00 42.57 263 ALA D N 1
ATOM 8477 C CA . ALA D 1 499 ? 193.635 171.882 263.993 1.00 42.57 263 ALA D CA 1
ATOM 8478 C C . ALA D 1 499 ? 192.227 171.787 263.423 1.00 42.57 263 ALA D C 1
ATOM 8479 O O . ALA D 1 499 ? 191.262 171.742 264.194 1.00 42.57 263 ALA D O 1
ATOM 8481 N N . ASN D 1 500 ? 192.085 171.761 262.097 1.00 45.85 264 ASN D N 1
ATOM 8482 C CA . ASN D 1 500 ? 190.761 171.617 261.499 1.00 45.85 264 ASN D CA 1
ATOM 8483 C C . ASN D 1 500 ? 190.179 170.234 261.769 1.00 45.85 264 ASN D C 1
ATOM 8484 O O . ASN D 1 500 ? 188.986 170.104 262.068 1.00 45.85 264 ASN D O 1
ATOM 8489 N N . ALA D 1 501 ? 191.004 169.190 261.666 1.00 40.05 265 ALA D N 1
ATOM 8490 C CA . ALA D 1 501 ? 190.510 167.836 261.895 1.00 40.05 265 ALA D CA 1
ATOM 8491 C C . ALA D 1 501 ? 190.272 167.574 263.376 1.00 40.05 265 ALA D C 1
ATOM 8492 O O . ALA D 1 501 ? 189.291 166.917 263.746 1.00 40.05 265 ALA D O 1
ATOM 8494 N N . LEU D 1 502 ? 191.155 168.077 264.239 1.00 34.07 266 LEU D N 1
ATOM 8495 C CA . LEU D 1 502 ? 191.011 167.886 265.675 1.00 34.07 266 LEU D CA 1
ATOM 8496 C C . LEU D 1 502 ? 190.095 168.913 266.323 1.00 34.07 266 LEU D C 1
ATOM 8497 O O . LEU D 1 502 ? 189.784 168.773 267.511 1.00 34.07 266 LEU D O 1
ATOM 8502 N N . GLN D 1 503 ? 189.660 169.929 265.574 1.00 31.57 267 GLN D N 1
ATOM 8503 C CA . GLN D 1 503 ? 188.765 170.968 266.084 1.00 31.57 267 GLN D CA 1
ATOM 8504 C C . GLN D 1 503 ? 189.366 171.661 267.307 1.00 31.57 267 GLN D C 1
ATOM 8505 O O . GLN D 1 503 ? 188.710 171.848 268.333 1.00 31.57 267 GLN D O 1
ATOM 8511 N N . GLN D 1 504 ? 190.640 172.046 267.182 1.00 31.27 268 GLN D N 1
ATOM 8512 C CA . GLN D 1 504 ? 191.345 172.687 268.288 1.00 31.27 268 GLN D CA 1
ATOM 8513 C C . GLN D 1 504 ? 190.719 174.022 268.666 1.00 31.27 268 GLN D C 1
ATOM 8514 O O . GLN D 1 504 ? 190.823 174.450 269.821 1.00 31.27 268 GLN D O 1
ATOM 8520 N N . LYS D 1 505 ? 190.078 174.699 267.709 1.00 29.53 269 LYS D N 1
ATOM 8521 C CA . LYS D 1 505 ? 189.440 175.979 267.990 1.00 29.53 269 LYS D CA 1
ATOM 8522 C C . LYS D 1 505 ? 188.364 175.864 269.063 1.00 29.53 269 LYS D C 1
ATOM 8523 O O . LYS D 1 505 ? 188.211 176.783 269.875 1.00 29.53 269 LYS D O 1
ATOM 8529 N N . LEU D 1 506 ? 187.647 174.739 269.109 1.00 26.61 270 LEU D N 1
ATOM 8530 C CA . LEU D 1 506 ? 186.662 174.482 270.153 1.00 26.61 270 LEU D CA 1
ATOM 8531 C C . LEU D 1 506 ? 187.259 174.528 271.552 1.00 26.61 270 LEU D C 1
ATOM 8532 O O . LEU D 1 506 ? 186.502 174.596 272.526 1.00 26.61 270 LEU D O 1
ATOM 8537 N N . SER D 1 507 ? 188.587 174.495 271.676 1.00 27.31 271 SER D N 1
ATOM 8538 C CA . SER D 1 507 ? 189.234 174.653 272.970 1.00 27.31 271 SER D CA 1
ATOM 8539 C C . SER D 1 507 ? 189.019 176.034 273.573 1.00 27.31 271 SER D C 1
ATOM 8540 O O . SER D 1 507 ? 189.265 176.207 274.771 1.00 27.31 271 SER D O 1
ATOM 8543 N N . ARG D 1 508 ? 188.574 177.017 272.784 1.00 28.58 272 ARG D N 1
ATOM 8544 C CA . ARG D 1 508 ? 188.333 178.343 273.341 1.00 28.58 272 ARG D CA 1
ATOM 8545 C C . ARG D 1 508 ? 187.139 178.362 274.287 1.00 28.58 272 ARG D C 1
ATOM 8546 O O . ARG D 1 508 ? 187.053 179.254 275.138 1.00 28.58 272 ARG D O 1
ATOM 8554 N N . TYR D 1 509 ? 186.221 177.408 274.159 1.00 22.28 273 TYR D N 1
ATOM 8555 C CA . TYR D 1 509 ? 185.082 177.331 275.058 1.00 22.28 273 TYR D CA 1
ATOM 8556 C C . TYR D 1 509 ? 185.520 176.834 276.433 1.00 22.28 273 TYR D C 1
ATOM 8557 O O . TYR D 1 509 ? 186.632 176.334 276.619 1.00 22.28 273 TYR D O 1
ATOM 8566 N N . GLU D 1 510 ? 184.625 176.982 277.406 1.00 22.09 274 GLU D N 1
ATOM 8567 C CA . GLU D 1 510 ? 184.895 176.475 278.744 1.00 22.09 274 GLU D CA 1
ATOM 8568 C C . GLU D 1 510 ? 184.894 174.952 278.727 1.00 22.09 274 GLU D C 1
ATOM 8569 O O . GLU D 1 510 ? 183.954 174.326 278.228 1.00 22.09 274 GLU D O 1
ATOM 8575 N N . LEU D 1 511 ? 185.951 174.356 279.270 1.00 20.47 275 LEU D N 1
ATOM 8576 C CA . LEU D 1 511 ? 186.110 172.910 279.227 1.00 20.47 275 LEU D CA 1
ATOM 8577 C C . LEU D 1 511 ? 185.256 172.234 280.290 1.00 20.47 275 LEU D C 1
ATOM 8578 O O . LEU D 1 511 ? 185.156 172.708 281.425 1.00 20.47 275 LEU D O 1
ATOM 8583 N N . TYR D 1 512 ? 184.636 171.120 279.911 1.00 15.83 276 TYR D N 1
ATOM 8584 C CA . TYR D 1 512 ? 183.922 170.268 280.851 1.00 15.83 276 TYR D CA 1
ATOM 8585 C C . TYR D 1 512 ? 184.881 169.201 281.365 1.00 15.83 276 TYR D C 1
ATOM 8586 O O . TYR D 1 512 ? 185.369 168.373 280.589 1.00 15.83 276 TYR D O 1
ATOM 8595 N N . GLN D 1 513 ? 185.151 169.223 282.667 1.00 20.13 277 GLN D N 1
ATOM 8596 C CA . GLN D 1 513 ? 186.116 168.298 283.245 1.00 20.13 277 GLN D CA 1
ATOM 8597 C C . GLN D 1 513 ? 185.526 166.896 283.325 1.00 20.13 277 GLN D C 1
ATOM 8598 O O . GLN D 1 513 ? 184.420 166.702 283.839 1.00 20.13 277 GLN D O 1
ATOM 8604 N N . ILE D 1 514 ? 186.269 165.918 282.820 1.00 17.18 278 ILE D N 1
ATOM 8605 C CA . ILE D 1 514 ? 185.848 164.519 282.841 1.00 17.18 278 ILE D CA 1
ATOM 8606 C C . ILE D 1 514 ? 186.570 163.874 284.019 1.00 17.18 278 ILE D C 1
ATOM 8607 O O . ILE D 1 514 ? 187.684 163.363 283.896 1.00 17.18 278 ILE D O 1
ATOM 8612 N N . ASN D 1 515 ? 185.923 163.899 285.180 1.00 16.77 279 ASN D N 1
ATOM 8613 C CA . ASN D 1 515 ? 186.446 163.300 286.398 1.00 16.77 279 ASN D CA 1
ATOM 8614 C C . ASN D 1 515 ? 185.347 162.467 287.047 1.00 16.77 279 ASN D C 1
ATOM 8615 O O . ASN D 1 515 ? 184.200 162.449 286.591 1.00 16.77 279 ASN D O 1
ATOM 8620 N N . ILE D 1 516 ? 185.701 161.768 288.121 1.00 16.14 280 ILE D N 1
ATOM 8621 C CA . ILE D 1 516 ? 184.761 160.872 288.789 1.00 16.14 280 ILE D CA 1
ATOM 8622 C C . ILE D 1 516 ? 184.657 161.238 290.264 1.00 16.14 280 ILE D C 1
ATOM 8623 O O . ILE D 1 516 ? 185.350 160.641 291.101 1.00 16.14 280 ILE D O 1
ATOM 8628 N N . PRO D 1 517 ? 183.827 162.212 290.629 1.00 14.03 281 PRO D N 1
ATOM 8629 C CA . PRO D 1 517 ? 183.540 162.435 292.048 1.00 14.03 281 PRO D CA 1
ATOM 8630 C C . PRO D 1 517 ? 182.726 161.287 292.621 1.00 14.03 281 PRO D C 1
ATOM 8631 O O . PRO D 1 517 ? 181.978 160.609 291.913 1.00 14.03 281 PRO D O 1
ATOM 8635 N N . LEU D 1 518 ? 182.880 161.070 293.924 1.00 13.66 282 LEU D N 1
ATOM 8636 C CA . LEU D 1 518 ? 182.220 159.963 294.609 1.00 13.66 282 LEU D CA 1
ATOM 8637 C C . LEU D 1 518 ? 180.829 160.408 295.049 1.00 13.66 282 LEU D C 1
ATOM 8638 O O . LEU D 1 518 ? 180.692 161.272 295.921 1.00 13.66 282 LEU D O 1
ATOM 8643 N N . PHE D 1 519 ? 179.800 159.816 294.446 1.00 17.03 283 PHE D N 1
ATOM 8644 C CA . PHE D 1 519 ? 178.411 160.116 294.765 1.00 17.03 283 PHE D CA 1
ATOM 8645 C C . PHE D 1 519 ? 177.685 158.821 295.091 1.00 17.03 283 PHE D C 1
ATOM 8646 O O . PHE D 1 519 ? 177.705 157.880 294.291 1.00 17.03 283 PHE D O 1
ATOM 8654 N N . LEU D 1 520 ? 177.039 158.778 296.257 1.00 22.59 284 LEU D N 1
ATOM 8655 C CA . LEU D 1 520 ? 176.311 157.588 296.683 1.00 22.59 284 LEU D CA 1
ATOM 8656 C C . LEU D 1 520 ? 175.404 157.889 297.870 1.00 22.59 284 LEU D C 1
ATOM 8657 O O . LEU D 1 520 ? 175.813 158.573 298.814 1.00 22.59 284 LEU D O 1
ATOM 8662 N N . GLY D 1 521 ? 174.176 157.384 297.832 1.00 22.13 285 GLY D N 1
ATOM 8663 C CA . GLY D 1 521 ? 173.268 157.516 298.952 1.00 22.13 285 GLY D CA 1
ATOM 8664 C C . GLY D 1 521 ? 172.597 158.871 299.027 1.00 22.13 285 GLY D C 1
ATOM 8665 O O . GLY D 1 521 ? 172.667 159.704 298.118 1.00 22.13 285 GLY D O 1
ATOM 8666 N N . LYS D 1 522 ? 171.923 159.087 300.155 1.00 25.32 286 LYS D N 1
ATOM 8667 C CA . LYS D 1 522 ? 171.217 160.328 300.428 1.00 25.32 286 LYS D CA 1
ATOM 8668 C C . LYS D 1 522 ? 171.627 160.867 301.792 1.00 25.32 286 LYS D C 1
ATOM 8669 O O . LYS D 1 522 ? 172.073 160.120 302.667 1.00 25.32 286 LYS D O 1
ATOM 8675 N N . GLN D 1 523 ? 171.482 162.179 301.962 1.00 28.79 287 GLN D N 1
ATOM 8676 C CA . GLN D 1 523 ? 171.860 162.851 303.195 1.00 28.79 287 GLN D CA 1
ATOM 8677 C C . GLN D 1 523 ? 170.738 163.773 303.646 1.00 28.79 287 GLN D C 1
ATOM 8678 O O . GLN D 1 523 ? 170.118 164.459 302.829 1.00 28.79 287 GLN D O 1
ATOM 8684 N N . ILE D 1 524 ? 170.485 163.781 304.951 1.00 36.23 288 ILE D N 1
ATOM 8685 C CA . ILE D 1 524 ? 169.480 164.634 305.572 1.00 36.23 288 ILE D CA 1
ATOM 8686 C C . ILE D 1 524 ? 170.211 165.568 306.524 1.00 36.23 288 ILE D C 1
ATOM 8687 O O . ILE D 1 524 ? 170.890 165.107 307.451 1.00 36.23 288 ILE D O 1
ATOM 8692 N N . ILE D 1 525 ? 170.072 166.871 306.303 1.00 41.76 289 ILE D N 1
ATOM 8693 C CA . ILE D 1 525 ? 170.697 167.886 307.144 1.00 41.76 289 ILE D CA 1
ATOM 8694 C C . ILE D 1 525 ? 169.608 168.533 307.987 1.00 41.76 289 ILE D C 1
ATOM 8695 O O . ILE D 1 525 ? 168.679 169.149 307.450 1.00 41.76 289 ILE D O 1
ATOM 8700 N N . SER D 1 526 ? 169.720 168.388 309.303 1.00 55.63 290 SER D N 1
ATOM 8701 C CA . SER D 1 526 ? 168.736 168.939 310.218 1.00 55.63 290 SER D CA 1
ATOM 8702 C C . SER D 1 526 ? 168.898 170.452 310.339 1.00 55.63 290 SER D C 1
ATOM 8703 O O . SER D 1 526 ? 169.969 171.014 310.097 1.00 55.63 290 SER D O 1
ATOM 8706 N N . THR D 1 527 ? 167.807 171.108 310.718 1.00 58.29 291 THR D N 1
ATOM 8707 C CA . THR D 1 527 ? 167.799 172.555 310.898 1.00 58.29 291 THR D CA 1
ATOM 8708 C C . THR D 1 527 ? 168.690 172.972 312.064 1.00 58.29 291 THR D C 1
ATOM 8709 O O . THR D 1 527 ? 168.316 173.825 312.868 1.00 58.29 291 THR D O 1
ATOM 8713 N N . LEU E 1 249 ? 199.000 169.445 147.115 1.00 53.25 13 LEU E N 1
ATOM 8714 C CA . LEU E 1 249 ? 197.904 169.759 148.025 1.00 53.25 13 LEU E CA 1
ATOM 8715 C C . LEU E 1 249 ? 198.421 170.421 149.296 1.00 53.25 13 LEU E C 1
ATOM 8716 O O . LEU E 1 249 ? 199.087 169.785 150.110 1.00 53.25 13 LEU E O 1
ATOM 8721 N N . ARG E 1 250 ? 198.111 171.709 149.461 1.00 51.76 14 ARG E N 1
ATOM 8722 C CA . ARG E 1 250 ? 198.516 172.418 150.669 1.00 51.76 14 ARG E CA 1
ATOM 8723 C C . ARG E 1 250 ? 197.749 171.943 151.896 1.00 51.76 14 ARG E C 1
ATOM 8724 O O . ARG E 1 250 ? 198.305 171.948 153.000 1.00 51.76 14 ARG E O 1
ATOM 8732 N N . ASN E 1 251 ? 196.497 171.522 151.728 1.00 43.95 15 ASN E N 1
ATOM 8733 C CA . ASN E 1 251 ? 195.675 171.037 152.833 1.00 43.95 15 ASN E CA 1
ATOM 8734 C C . ASN E 1 251 ? 195.169 169.650 152.466 1.00 43.95 15 ASN E C 1
ATOM 8735 O O . ASN E 1 251 ? 194.444 169.493 151.478 1.00 43.95 15 ASN E O 1
ATOM 8740 N N . PHE E 1 252 ? 195.547 168.649 153.257 1.00 40.45 16 PHE E N 1
ATOM 8741 C CA . PHE E 1 252 ? 195.182 167.264 152.991 1.00 40.45 16 PHE E CA 1
ATOM 8742 C C . PHE E 1 252 ? 193.904 166.833 153.698 1.00 40.45 16 PHE E C 1
ATOM 8743 O O . PHE E 1 252 ? 193.462 165.696 153.501 1.00 40.45 16 PHE E O 1
ATOM 8751 N N . CYS E 1 253 ? 193.303 167.699 154.509 1.00 33.66 17 CYS E N 1
ATOM 8752 C CA . CYS E 1 253 ? 192.075 167.338 155.205 1.00 33.66 17 CYS E CA 1
ATOM 8753 C C . CYS E 1 253 ? 190.921 167.230 154.216 1.00 33.66 17 CYS E C 1
ATOM 8754 O O . CYS E 1 253 ? 190.709 168.123 153.391 1.00 33.66 17 CYS E O 1
ATOM 8757 N N . VAL E 1 254 ? 190.174 166.126 154.301 1.00 33.79 18 VAL E N 1
ATOM 8758 C CA . VAL E 1 254 ? 189.040 165.923 153.408 1.00 33.79 18 VAL E CA 1
ATOM 8759 C C . VAL E 1 254 ? 187.918 166.916 153.689 1.00 33.79 18 VAL E C 1
ATOM 8760 O O . VAL E 1 254 ? 187.128 167.224 152.789 1.00 33.79 18 VAL E O 1
ATOM 8764 N N . PHE E 1 255 ? 187.833 167.438 154.910 1.00 33.75 19 PHE E N 1
ATOM 8765 C CA . PHE E 1 255 ? 186.809 168.408 155.275 1.00 33.75 19 PHE E CA 1
ATOM 8766 C C . PHE E 1 255 ? 187.262 169.849 155.086 1.00 33.75 19 PHE E C 1
ATOM 8767 O O . PHE E 1 255 ? 186.508 170.768 155.419 1.00 33.75 19 PHE E O 1
ATOM 8775 N N . SER E 1 256 ? 188.471 170.068 154.565 1.00 39.65 20 SER E N 1
ATOM 8776 C CA . SER E 1 256 ? 188.954 171.430 154.365 1.00 39.65 20 SER E CA 1
ATOM 8777 C C . SER E 1 256 ? 188.220 172.130 153.230 1.00 39.65 20 SER E C 1
ATOM 8778 O O . SER E 1 256 ? 188.191 173.365 153.181 1.00 39.65 20 SER E O 1
ATOM 8781 N N . SER E 1 257 ? 187.623 171.368 152.312 1.00 46.66 21 SER E N 1
ATOM 8782 C CA . SER E 1 257 ? 186.920 171.955 151.180 1.00 46.66 21 SER E CA 1
ATOM 8783 C C . SER E 1 257 ? 185.525 172.449 151.538 1.00 46.66 21 SER E C 1
ATOM 8784 O O . SER E 1 257 ? 184.873 173.070 150.692 1.00 46.66 21 SER E O 1
ATOM 8787 N N . VAL E 1 258 ? 185.054 172.192 152.754 1.00 49.99 22 VAL E N 1
ATOM 8788 C CA . VAL E 1 258 ? 183.722 172.620 153.168 1.00 49.99 22 VAL E CA 1
ATOM 8789 C C . VAL E 1 258 ? 183.747 174.122 153.421 1.00 49.99 22 VAL E C 1
ATOM 8790 O O . VAL E 1 258 ? 184.533 174.613 154.238 1.00 49.99 22 VAL E O 1
ATOM 8794 N N . LYS E 1 259 ? 182.887 174.852 152.722 1.00 63.53 23 LYS E N 1
ATOM 8795 C CA . LYS E 1 259 ? 182.788 176.298 152.823 1.00 63.53 23 LYS E CA 1
ATOM 8796 C C . LYS E 1 259 ? 181.327 176.708 152.903 1.00 63.53 23 LYS E C 1
ATOM 8797 O O . LYS E 1 259 ? 180.444 175.981 152.435 1.00 63.53 23 LYS E O 1
ATOM 8803 N N . PRO E 1 260 ? 181.038 177.862 153.508 1.00 75.54 24 PRO E N 1
ATOM 8804 C CA . PRO E 1 260 ? 179.665 178.394 153.475 1.00 75.54 24 PRO E CA 1
ATOM 8805 C C . PRO E 1 260 ? 179.213 178.613 152.039 1.00 75.54 24 PRO E C 1
ATOM 8806 O O . PRO E 1 260 ? 179.817 179.386 151.293 1.00 75.54 24 PRO E O 1
ATOM 8810 N N . LEU E 1 261 ? 178.141 177.919 151.653 1.00 78.80 25 LEU E N 1
ATOM 8811 C CA . LEU E 1 261 ? 177.670 177.992 150.273 1.00 78.80 25 LEU E CA 1
ATOM 8812 C C . LEU E 1 261 ? 177.075 179.358 149.958 1.00 78.80 25 LEU E C 1
ATOM 8813 O O . LEU E 1 261 ? 177.165 179.836 148.820 1.00 78.80 25 LEU E O 1
ATOM 8818 N N . ASP E 1 262 ? 176.457 180.002 150.951 1.00 84.14 26 ASP E N 1
ATOM 8819 C CA . ASP E 1 262 ? 175.738 181.245 150.690 1.00 84.14 26 ASP E CA 1
ATOM 8820 C C . ASP E 1 262 ? 176.685 182.400 150.377 1.00 84.14 26 ASP E C 1
ATOM 8821 O O . ASP E 1 262 ? 176.466 183.145 149.415 1.00 84.14 26 ASP E O 1
ATOM 8826 N N . PHE E 1 263 ? 177.745 182.562 151.167 1.00 90.51 27 PHE E N 1
ATOM 8827 C CA . PHE E 1 263 ? 178.600 183.734 151.040 1.00 90.51 27 PHE E CA 1
ATOM 8828 C C . PHE E 1 263 ? 179.921 183.461 151.744 1.00 90.51 27 PHE E C 1
ATOM 8829 O O . PHE E 1 263 ? 179.954 183.087 152.919 1.00 90.51 27 PHE E O 1
ATOM 8837 N N . CYS E 1 264 ? 181.013 183.655 151.004 1.00 95.35 28 CYS E N 1
ATOM 8838 C CA . CYS E 1 264 ? 182.343 183.332 151.510 1.00 95.35 28 CYS E CA 1
ATOM 8839 C C . CYS E 1 264 ? 183.351 184.437 151.212 1.00 95.35 28 CYS E C 1
ATOM 8840 O O . CYS E 1 264 ? 184.440 184.164 150.697 1.00 95.35 28 CYS E O 1
ATOM 8843 N N . ASP E 1 265 ? 182.999 185.686 151.528 1.00 92.70 29 ASP E N 1
ATOM 8844 C CA . ASP E 1 265 ? 183.912 186.800 151.286 1.00 92.70 29 ASP E CA 1
ATOM 8845 C C . ASP E 1 265 ? 185.214 186.631 152.059 1.00 92.70 29 ASP E C 1
ATOM 8846 O O . ASP E 1 265 ? 186.302 186.849 151.513 1.00 92.70 29 ASP E O 1
ATOM 8851 N N . GLN E 1 266 ? 185.123 186.244 153.331 1.00 86.33 30 GLN E N 1
ATOM 8852 C CA . GLN E 1 266 ? 186.312 186.025 154.153 1.00 86.33 30 GLN E CA 1
ATOM 8853 C C . GLN E 1 266 ? 185.984 184.904 155.136 1.00 86.33 30 GLN E C 1
ATOM 8854 O O . GLN E 1 266 ? 185.386 185.152 156.187 1.00 86.33 30 GLN E O 1
ATOM 8860 N N . TYR E 1 267 ? 186.372 183.681 154.784 1.00 76.04 31 TYR E N 1
ATOM 8861 C CA . TYR E 1 267 ? 186.122 182.509 155.610 1.00 76.04 31 TYR E CA 1
ATOM 8862 C C . TYR E 1 267 ? 187.412 181.721 155.773 1.00 76.04 31 TYR E C 1
ATOM 8863 O O . TYR E 1 267 ? 188.162 181.533 154.810 1.00 76.04 31 TYR E O 1
ATOM 8872 N N . SER E 1 268 ? 187.665 181.261 156.995 1.00 68.51 32 SER E N 1
ATOM 8873 C CA . SER E 1 268 ? 188.846 180.474 157.317 1.00 68.51 32 SER E CA 1
ATOM 8874 C C . SER E 1 268 ? 188.412 179.087 157.768 1.00 68.51 32 SER E C 1
ATOM 8875 O O . SER E 1 268 ? 187.531 178.957 158.624 1.00 68.51 32 SER E O 1
ATOM 8878 N N . SER E 1 269 ? 189.026 178.061 157.188 1.00 54.41 33 SER E N 1
ATOM 8879 C CA . SER E 1 269 ? 188.688 176.695 157.553 1.00 54.41 33 SER E CA 1
ATOM 8880 C C . SER E 1 269 ? 189.123 176.411 158.989 1.00 54.41 33 SER E C 1
ATOM 8881 O O . SER E 1 269 ? 190.157 176.914 159.438 1.00 54.41 33 SER E O 1
ATOM 8884 N N . PRO E 1 270 ? 188.357 175.611 159.733 1.00 44.17 34 PRO E N 1
ATOM 8885 C CA . PRO E 1 270 ? 188.729 175.290 161.115 1.00 44.17 34 PRO E CA 1
ATOM 8886 C C . PRO E 1 270 ? 189.785 174.204 161.247 1.00 44.17 34 PRO E C 1
ATOM 8887 O O . PRO E 1 270 ? 190.004 173.711 162.357 1.00 44.17 34 PRO E O 1
ATOM 8891 N N . CYS E 1 271 ? 190.436 173.820 160.151 1.00 39.49 35 CYS E N 1
ATOM 8892 C CA . CYS E 1 271 ? 191.464 172.790 160.211 1.00 39.49 35 CYS E CA 1
ATOM 8893 C C . CYS E 1 271 ? 192.648 173.264 161.043 1.00 39.49 35 CYS E C 1
ATOM 8894 O O . CYS E 1 271 ? 193.026 174.439 161.007 1.00 39.49 35 CYS E O 1
ATOM 8897 N N . SER E 1 272 ? 193.235 172.340 161.798 1.00 37.27 36 SER E N 1
ATOM 8898 C CA . SER E 1 272 ? 194.358 172.659 162.663 1.00 37.27 36 SER E CA 1
ATOM 8899 C C . SER E 1 272 ? 195.642 172.783 161.845 1.00 37.27 36 SER E C 1
ATOM 8900 O O . SER E 1 272 ? 195.654 172.621 160.621 1.00 37.27 36 SER E O 1
ATOM 8903 N N . SER E 1 273 ? 196.746 173.076 162.537 1.00 39.05 37 SER E N 1
ATOM 8904 C CA . SER E 1 273 ? 198.024 173.280 161.864 1.00 39.05 37 SER E CA 1
ATOM 8905 C C . SER E 1 273 ? 198.587 171.995 161.269 1.00 39.05 37 SER E C 1
ATOM 8906 O O . SER E 1 273 ? 199.503 172.061 160.444 1.00 39.05 37 SER E O 1
ATOM 8909 N N . ASP E 1 274 ? 198.065 170.836 161.664 1.00 36.62 38 ASP E N 1
ATOM 8910 C CA . ASP E 1 274 ? 198.538 169.561 161.140 1.00 36.62 38 ASP E CA 1
ATOM 8911 C C . ASP E 1 274 ? 197.858 169.168 159.836 1.00 36.62 38 ASP E C 1
ATOM 8912 O O . ASP E 1 274 ? 198.134 168.083 159.315 1.00 36.62 38 ASP E O 1
ATOM 8917 N N . ALA E 1 275 ? 196.968 170.008 159.306 1.00 38.35 39 ALA E N 1
ATOM 8918 C CA . ALA E 1 275 ? 196.294 169.685 158.056 1.00 38.35 39 ALA E CA 1
ATOM 8919 C C . ALA E 1 275 ? 197.211 169.819 156.848 1.00 38.35 39 ALA E C 1
ATOM 8920 O O . ALA E 1 275 ? 196.865 169.331 155.767 1.00 38.35 39 ALA E O 1
ATOM 8922 N N . THR E 1 276 ? 198.366 170.461 157.003 1.00 40.79 40 THR E N 1
ATOM 8923 C CA . THR E 1 276 ? 199.284 170.696 155.897 1.00 40.79 40 THR E CA 1
ATOM 8924 C C . THR E 1 276 ? 200.353 169.619 155.760 1.00 40.79 40 THR E C 1
ATOM 8925 O O . THR E 1 276 ? 201.186 169.710 154.852 1.00 40.79 40 THR E O 1
ATOM 8929 N N . VAL E 1 277 ? 200.356 168.609 156.626 1.00 39.72 41 VAL E N 1
ATOM 8930 C CA . VAL E 1 277 ? 201.341 167.534 156.577 1.00 39.72 41 VAL E CA 1
ATOM 8931 C C . VAL E 1 277 ? 200.659 166.268 156.073 1.00 39.72 41 VAL E C 1
ATOM 8932 O O . VAL E 1 277 ? 199.531 165.953 156.474 1.00 39.72 41 VAL E O 1
ATOM 8936 N N . ASP E 1 278 ? 201.329 165.559 155.163 1.00 40.46 42 ASP E N 1
ATOM 8937 C CA . ASP E 1 278 ? 200.771 164.354 154.548 1.00 40.46 42 ASP E CA 1
ATOM 8938 C C . ASP E 1 278 ? 201.137 163.128 155.386 1.00 40.46 42 ASP E C 1
ATOM 8939 O O . ASP E 1 278 ? 202.024 162.339 155.056 1.00 40.46 42 ASP E O 1
ATOM 8944 N N . ASP E 1 279 ? 200.416 162.975 156.494 1.00 33.13 43 ASP E N 1
ATOM 8945 C CA . ASP E 1 279 ? 200.615 161.841 157.387 1.00 33.13 43 ASP E CA 1
ATOM 8946 C C . ASP E 1 279 ? 199.808 160.615 156.982 1.00 33.13 43 ASP E C 1
ATOM 8947 O O . ASP E 1 279 ? 199.909 159.580 157.649 1.00 33.13 43 ASP E O 1
ATOM 8952 N N . GLY E 1 280 ? 199.014 160.702 155.915 1.00 28.57 44 GLY E N 1
ATOM 8953 C CA . GLY E 1 280 ? 198.232 159.584 155.439 1.00 28.57 44 GLY E CA 1
ATOM 8954 C C . GLY E 1 280 ? 196.833 159.488 156.007 1.00 28.57 44 GLY E C 1
ATOM 8955 O O . GLY E 1 280 ? 196.031 158.692 155.503 1.00 28.57 44 GLY E O 1
ATOM 8956 N N . TRP E 1 281 ? 196.513 160.269 157.041 1.00 27.21 45 TRP E N 1
ATOM 8957 C CA . TRP E 1 281 ? 195.161 160.252 157.587 1.00 27.21 45 TRP E CA 1
ATOM 8958 C C . TRP E 1 281 ? 194.179 160.936 156.646 1.00 27.21 45 TRP E C 1
ATOM 8959 O O . TRP E 1 281 ? 193.024 160.510 156.529 1.00 27.21 45 TRP E O 1
ATOM 8970 N N . PHE E 1 282 ? 194.621 162.004 155.979 1.00 30.94 46 PHE E N 1
ATOM 8971 C CA . PHE E 1 282 ? 193.780 162.857 155.141 1.00 30.94 46 PHE E CA 1
ATOM 8972 C C . PHE E 1 282 ? 192.651 163.506 155.934 1.00 30.94 46 PHE E C 1
ATOM 8973 O O . PHE E 1 282 ? 191.682 164.004 155.354 1.00 30.94 46 PHE E O 1
ATOM 8981 N N . VAL E 1 283 ? 192.766 163.500 157.260 1.00 25.21 47 VAL E N 1
ATOM 8982 C CA . VAL E 1 283 ? 191.850 164.189 158.158 1.00 25.21 47 VAL E CA 1
ATOM 8983 C C . VAL E 1 283 ? 192.690 164.934 159.185 1.00 25.21 47 VAL E C 1
ATOM 8984 O O . VAL E 1 283 ? 193.583 164.345 159.803 1.00 25.21 47 VAL E O 1
ATOM 8988 N N . CYS E 1 284 ? 192.412 166.222 159.363 1.00 25.63 48 CYS E N 1
ATOM 8989 C CA . CYS E 1 284 ? 193.161 167.004 160.331 1.00 25.63 48 CYS E CA 1
ATOM 8990 C C . CYS E 1 284 ? 192.803 166.573 161.751 1.00 25.63 48 CYS E C 1
ATOM 8991 O O . CYS E 1 284 ? 191.789 165.913 161.993 1.00 25.63 48 CYS E O 1
ATOM 8994 N N . GLU E 1 285 ? 193.665 166.950 162.698 1.00 29.36 49 GLU E N 1
ATOM 8995 C CA . GLU E 1 285 ? 193.455 166.550 164.085 1.00 29.36 49 GLU E CA 1
ATOM 8996 C C . GLU E 1 285 ? 192.168 167.142 164.644 1.00 29.36 49 GLU E C 1
ATOM 8997 O O . GLU E 1 285 ? 191.460 166.485 165.416 1.00 29.36 49 GLU E O 1
ATOM 9003 N N . TYR E 1 286 ? 191.849 168.383 164.269 1.00 26.68 50 TYR E N 1
ATOM 9004 C CA . TYR E 1 286 ? 190.603 168.994 164.721 1.00 26.68 50 TYR E CA 1
ATOM 9005 C C . TYR E 1 286 ? 189.394 168.206 164.233 1.00 26.68 50 TYR E C 1
ATOM 9006 O O . TYR E 1 286 ? 188.496 167.876 165.016 1.00 26.68 50 TYR E O 1
ATOM 9015 N N . HIS E 1 287 ? 189.357 167.886 162.938 1.00 26.21 51 HIS E N 1
ATOM 9016 C CA . HIS E 1 287 ? 188.217 167.157 162.392 1.00 26.21 51 HIS E CA 1
ATOM 9017 C C . HIS E 1 287 ? 188.174 165.718 162.883 1.00 26.21 51 HIS E C 1
ATOM 9018 O O . HIS E 1 287 ? 187.085 165.178 163.109 1.00 26.21 51 HIS E O 1
ATOM 9025 N N . ALA E 1 288 ? 189.335 165.082 163.053 1.00 25.20 52 ALA E N 1
ATOM 9026 C CA . ALA E 1 288 ? 189.359 163.738 163.619 1.00 25.20 52 ALA E CA 1
ATOM 9027 C C . ALA E 1 288 ? 188.813 163.735 165.040 1.00 25.20 52 ALA E C 1
ATOM 9028 O O . ALA E 1 288 ? 188.019 162.862 165.406 1.00 25.20 52 ALA E O 1
ATOM 9030 N N . SER E 1 289 ? 189.212 164.719 165.848 1.00 24.92 53 SER E N 1
ATOM 9031 C CA . SER E 1 289 ? 188.681 164.836 167.201 1.00 24.92 53 SER E CA 1
ATOM 9032 C C . SER E 1 289 ? 187.181 165.102 167.185 1.00 24.92 53 SER E C 1
ATOM 9033 O O . SER E 1 289 ? 186.435 164.550 168.002 1.00 24.92 53 SER E O 1
ATOM 9036 N N . ARG E 1 290 ? 186.722 165.950 166.263 1.00 28.43 54 ARG E N 1
ATOM 9037 C CA . ARG E 1 290 ? 185.309 166.310 166.219 1.00 28.43 54 ARG E CA 1
ATOM 9038 C C . ARG E 1 290 ? 184.436 165.132 165.804 1.00 28.43 54 ARG E C 1
ATOM 9039 O O . ARG E 1 290 ? 183.378 164.897 166.401 1.00 28.43 54 ARG E O 1
ATOM 9047 N N . PHE E 1 291 ? 184.856 164.377 164.789 1.00 27.47 55 PHE E N 1
ATOM 9048 C CA . PHE E 1 291 ? 184.016 163.334 164.208 1.00 27.47 55 PHE E CA 1
ATOM 9049 C C . PHE E 1 291 ? 184.332 161.951 164.766 1.00 27.47 55 PHE E C 1
ATOM 9050 O O . PHE E 1 291 ? 183.446 161.278 165.301 1.00 27.47 55 PHE E O 1
ATOM 9058 N N . PHE E 1 292 ? 185.582 161.510 164.650 1.00 24.45 56 PHE E N 1
ATOM 9059 C CA . PHE E 1 292 ? 185.963 160.156 165.022 1.00 24.45 56 PHE E CA 1
ATOM 9060 C C . PHE E 1 292 ? 186.484 160.049 166.448 1.00 24.45 56 PHE E C 1
ATOM 9061 O O . PHE E 1 292 ? 186.842 158.948 166.878 1.00 24.45 56 PHE E O 1
ATOM 9069 N N . LYS E 1 293 ? 186.535 161.161 167.184 1.00 25.17 57 LYS E N 1
ATOM 9070 C CA . LYS E 1 293 ? 186.848 161.160 168.615 1.00 25.17 57 LYS E CA 1
ATOM 9071 C C . LYS E 1 293 ? 188.217 160.541 168.895 1.00 25.17 57 LYS E C 1
ATOM 9072 O O . LYS E 1 293 ? 188.351 159.601 169.682 1.00 25.17 57 LYS E O 1
ATOM 9078 N N . MET E 1 294 ? 189.245 161.081 168.245 1.00 23.79 58 MET E N 1
ATOM 9079 C CA . MET E 1 294 ? 190.604 160.611 168.467 1.00 23.79 58 MET E CA 1
ATOM 9080 C C . MET E 1 294 ? 191.589 161.710 168.099 1.00 23.79 58 MET E C 1
ATOM 9081 O O . MET E 1 294 ? 191.271 162.636 167.349 1.00 23.79 58 MET E O 1
ATOM 9086 N N . GLU E 1 295 ? 192.794 161.590 168.644 1.00 26.92 59 GLU E N 1
ATOM 9087 C CA . GLU E 1 295 ? 193.903 162.482 168.341 1.00 26.92 59 GLU E CA 1
ATOM 9088 C C . GLU E 1 295 ? 195.047 161.683 167.729 1.00 26.92 59 GLU E C 1
ATOM 9089 O O . GLU E 1 295 ? 195.010 160.453 167.664 1.00 26.92 59 GLU E O 1
ATOM 9095 N N . LYS E 1 296 ? 196.081 162.394 167.292 1.00 24.02 60 LYS E N 1
ATOM 9096 C CA . LYS E 1 296 ? 197.220 161.787 166.619 1.00 24.02 60 LYS E CA 1
ATOM 9097 C C . LYS E 1 296 ? 198.406 161.681 167.568 1.00 24.02 60 LYS E C 1
ATOM 9098 O O . LYS E 1 296 ? 198.669 162.595 168.355 1.00 24.02 60 LYS E O 1
ATOM 9104 N N . LEU E 1 297 ? 199.124 160.560 167.489 1.00 19.28 61 LEU E N 1
ATOM 9105 C CA . LEU E 1 297 ? 200.341 160.354 168.257 1.00 19.28 61 LEU E CA 1
ATOM 9106 C C . LEU E 1 297 ? 201.398 159.732 167.357 1.00 19.28 61 LEU E C 1
ATOM 9107 O O . LEU E 1 297 ? 201.080 159.002 166.414 1.00 19.28 61 LEU E O 1
ATOM 9112 N N . ALA E 1 298 ? 202.658 160.018 167.664 1.00 23.74 62 ALA E N 1
ATOM 9113 C CA . ALA E 1 298 ? 203.785 159.506 166.900 1.00 23.74 62 ALA E CA 1
ATOM 9114 C C . ALA E 1 298 ? 204.454 158.363 167.651 1.00 23.74 62 ALA E C 1
ATOM 9115 O O . ALA E 1 298 ? 204.698 158.456 168.857 1.00 23.74 62 ALA E O 1
ATOM 9117 N N . LEU E 1 299 ? 204.743 157.284 166.930 1.00 21.90 63 LEU E N 1
ATOM 9118 C CA . LEU E 1 299 ? 205.412 156.113 167.480 1.00 21.90 63 LEU E CA 1
ATOM 9119 C C . LEU E 1 299 ? 206.711 155.909 166.715 1.00 21.90 63 LEU E C 1
ATOM 9120 O O . LEU E 1 299 ? 206.696 155.779 165.487 1.00 21.90 63 LEU E O 1
ATOM 9125 N N . ALA E 1 300 ? 207.827 155.887 167.437 1.00 23.09 64 ALA E N 1
ATOM 9126 C CA . ALA E 1 300 ? 209.152 155.781 166.842 1.00 23.09 64 ALA E CA 1
ATOM 9127 C C . ALA E 1 300 ? 209.735 154.404 167.123 1.00 23.09 64 ALA E C 1
ATOM 9128 O O . ALA E 1 300 ? 209.761 153.959 168.275 1.00 23.09 64 ALA E O 1
ATOM 9130 N N . ILE E 1 301 ? 210.199 153.739 166.074 1.00 30.85 65 ILE E N 1
ATOM 9131 C CA . ILE E 1 301 ? 210.851 152.437 166.162 1.00 30.85 65 ILE E CA 1
ATOM 9132 C C . ILE E 1 301 ? 212.321 152.627 165.807 1.00 30.85 65 ILE E C 1
ATOM 9133 O O . ILE E 1 301 ? 212.629 153.041 164.681 1.00 30.85 65 ILE E O 1
ATOM 9138 N N . PRO E 1 302 ? 213.251 152.369 166.722 1.00 34.90 66 PRO E N 1
ATOM 9139 C CA . PRO E 1 302 ? 214.673 152.452 166.388 1.00 34.90 66 PRO E CA 1
ATOM 9140 C C . PRO E 1 302 ? 215.170 151.182 165.710 1.00 34.90 66 PRO E C 1
ATOM 9141 O O . PRO E 1 302 ? 214.542 150.123 165.761 1.00 34.90 66 PRO E O 1
ATOM 9145 N N . ASP E 1 303 ? 216.327 151.313 165.065 1.00 44.14 67 ASP E N 1
ATOM 9146 C CA . ASP E 1 303 ? 216.924 150.225 164.302 1.00 44.14 67 ASP E CA 1
ATOM 9147 C C . ASP E 1 303 ? 218.166 149.648 164.966 1.00 44.14 67 ASP E C 1
ATOM 9148 O O . ASP E 1 303 ? 218.313 148.424 165.045 1.00 44.14 67 ASP E O 1
ATOM 9153 N N . GLY E 1 304 ? 219.064 150.500 165.451 1.00 47.54 68 GLY E N 1
ATOM 9154 C CA . GLY E 1 304 ? 220.310 150.045 166.035 1.00 47.54 68 GLY E CA 1
ATOM 9155 C C . GLY E 1 304 ? 221.475 150.915 165.615 1.00 47.54 68 GLY E C 1
ATOM 9156 O O . GLY E 1 304 ? 222.529 150.918 166.259 1.00 47.54 68 GLY E O 1
ATOM 9157 N N . THR E 1 305 ? 221.289 151.659 164.528 1.00 47.60 69 THR E N 1
ATOM 9158 C CA . THR E 1 305 ? 222.292 152.589 164.027 1.00 47.60 69 THR E CA 1
ATOM 9159 C C . THR E 1 305 ? 222.053 154.020 164.488 1.00 47.60 69 THR E C 1
ATOM 9160 O O . THR E 1 305 ? 223.018 154.751 164.738 1.00 47.60 69 THR E O 1
ATOM 9164 N N . GLY E 1 306 ? 220.795 154.424 164.643 1.00 46.79 70 GLY E N 1
ATOM 9165 C CA . GLY E 1 306 ? 220.476 155.780 165.042 1.00 46.79 70 GLY E CA 1
ATOM 9166 C C . GLY E 1 306 ? 219.366 156.394 164.214 1.00 46.79 70 GLY E C 1
ATOM 9167 O O . GLY E 1 306 ? 219.106 157.597 164.305 1.00 46.79 70 GLY E O 1
ATOM 9168 N N . ASN E 1 307 ? 218.705 155.574 163.403 1.00 43.80 71 ASN E N 1
ATOM 9169 C CA . ASN E 1 307 ? 217.589 156.014 162.579 1.00 43.80 71 ASN E CA 1
ATOM 9170 C C . ASN E 1 307 ? 216.278 155.524 163.179 1.00 43.80 71 ASN E C 1
ATOM 9171 O O . ASN E 1 307 ? 216.198 154.406 163.696 1.00 43.80 71 ASN E O 1
ATOM 9176 N N . ASN E 1 308 ? 215.252 156.367 163.108 1.00 38.03 72 ASN E N 1
ATOM 9177 C CA . ASN E 1 308 ? 213.945 156.070 163.676 1.00 38.03 72 ASN E CA 1
ATOM 9178 C C . ASN E 1 308 ? 212.907 156.014 162.566 1.00 38.03 72 ASN E C 1
ATOM 9179 O O . ASN E 1 308 ? 212.833 156.924 161.735 1.00 38.03 72 ASN E O 1
ATOM 9184 N N . TYR E 1 309 ? 212.113 154.947 162.552 1.00 34.07 73 TYR E N 1
ATOM 9185 C CA . TYR E 1 309 ? 210.968 154.848 161.659 1.00 34.07 73 TYR E CA 1
ATOM 9186 C C . TYR E 1 309 ? 209.724 155.309 162.407 1.00 34.07 73 TYR E C 1
ATOM 9187 O O . TYR E 1 309 ? 209.438 154.820 163.504 1.00 34.07 73 TYR E O 1
ATOM 9196 N N . TYR E 1 310 ? 208.996 156.252 161.821 1.00 30.29 74 TYR E N 1
ATOM 9197 C CA . TYR E 1 310 ? 207.880 156.894 162.499 1.00 30.29 74 TYR E CA 1
ATOM 9198 C C . TYR E 1 310 ? 206.550 156.391 161.955 1.00 30.29 74 TYR E C 1
ATOM 9199 O O . TYR E 1 310 ? 206.409 156.136 160.756 1.00 30.29 74 TYR E O 1
ATOM 9208 N N . ARG E 1 311 ? 205.581 156.246 162.855 1.00 22.17 75 ARG E N 1
ATOM 9209 C CA . ARG E 1 311 ? 204.247 155.781 162.516 1.00 22.17 75 ARG E CA 1
ATOM 9210 C C . ARG E 1 311 ? 203.232 156.621 163.277 1.00 22.17 75 ARG E C 1
ATOM 9211 O O . ARG E 1 311 ? 203.540 157.215 164.311 1.00 22.17 75 ARG E O 1
ATOM 9219 N N . THR E 1 312 ? 202.013 156.671 162.752 1.00 22.31 76 THR E N 1
ATOM 9220 C CA . THR E 1 312 ? 200.914 157.359 163.412 1.00 22.31 76 THR E CA 1
ATOM 9221 C C . THR E 1 312 ? 200.047 156.356 164.158 1.00 22.31 76 THR E C 1
ATOM 9222 O O . THR E 1 312 ? 199.807 155.245 163.676 1.00 22.31 76 THR E O 1
ATOM 9226 N N . VAL E 1 313 ? 199.587 156.751 165.340 1.00 18.58 77 VAL E N 1
ATOM 9227 C CA . VAL E 1 313 ? 198.682 155.935 166.140 1.00 18.58 77 VAL E CA 1
ATOM 9228 C C . VAL E 1 313 ? 197.587 156.837 166.692 1.00 18.58 77 VAL E C 1
ATOM 9229 O O . VAL E 1 313 ? 197.834 157.995 167.047 1.00 18.58 77 VAL E O 1
ATOM 9233 N N . GLY E 1 314 ? 196.363 156.317 166.731 1.00 18.10 78 GLY E N 1
ATOM 9234 C CA . GLY E 1 314 ? 195.255 157.084 167.264 1.00 18.10 78 GLY E CA 1
ATOM 9235 C C . GLY E 1 314 ? 195.211 157.017 168.782 1.00 18.10 78 GLY E C 1
ATOM 9236 O O . GLY E 1 314 ? 195.447 155.973 169.390 1.00 18.10 78 GLY E O 1
ATOM 9237 N N . LYS E 1 315 ? 194.916 158.158 169.393 1.00 18.91 79 LYS E N 1
ATOM 9238 C CA . LYS E 1 315 ? 194.705 158.265 170.830 1.00 18.91 79 LYS E CA 1
ATOM 9239 C C . LYS E 1 315 ? 193.216 158.458 171.072 1.00 18.91 79 LYS E C 1
ATOM 9240 O O . LYS E 1 315 ? 192.636 159.447 170.611 1.00 18.91 79 LYS E O 1
ATOM 9246 N N . SER E 1 316 ? 192.608 157.516 171.786 1.00 20.35 80 SER E N 1
ATOM 9247 C CA . SER E 1 316 ? 191.168 157.541 171.996 1.00 20.35 80 SER E CA 1
ATOM 9248 C C . SER E 1 316 ? 190.779 158.628 172.989 1.00 20.35 80 SER E C 1
ATOM 9249 O O . SER E 1 316 ? 191.407 158.791 174.039 1.00 20.35 80 SER E O 1
ATOM 9252 N N . LEU E 1 317 ? 189.732 159.376 172.648 1.00 19.75 81 LEU E N 1
ATOM 9253 C CA . LEU E 1 317 ? 189.165 160.386 173.528 1.00 19.75 81 LEU E CA 1
ATOM 9254 C C . LEU E 1 317 ? 187.938 159.888 174.278 1.00 19.75 81 LEU E C 1
ATOM 9255 O O . LEU E 1 317 ? 187.303 160.671 174.991 1.00 19.75 81 LEU E O 1
ATOM 9260 N N . VAL E 1 318 ? 187.592 158.613 174.136 1.00 21.75 82 VAL E N 1
ATOM 9261 C CA . VAL E 1 318 ? 186.402 158.061 174.770 1.00 21.75 82 VAL E CA 1
ATOM 9262 C C . VAL E 1 318 ? 186.714 157.735 176.224 1.00 21.75 82 VAL E C 1
ATOM 9263 O O . VAL E 1 318 ? 187.681 157.023 176.521 1.00 21.75 82 VAL E O 1
ATOM 9267 N N . ASP E 1 319 ? 185.897 158.257 177.134 1.00 27.70 83 ASP E N 1
ATOM 9268 C CA . ASP E 1 319 ? 186.054 157.964 178.548 1.00 27.70 83 ASP E CA 1
ATOM 9269 C C . ASP E 1 319 ? 185.469 156.594 178.879 1.00 27.70 83 ASP E C 1
ATOM 9270 O O . ASP E 1 319 ? 184.697 156.014 178.111 1.00 27.70 83 ASP E O 1
ATOM 9275 N N . ASP E 1 320 ? 185.851 156.077 180.047 1.00 29.78 84 ASP E N 1
ATOM 9276 C CA . ASP E 1 320 ? 185.370 154.773 180.486 1.00 29.78 84 ASP E CA 1
ATOM 9277 C C . ASP E 1 320 ? 183.896 154.777 180.872 1.00 29.78 84 ASP E C 1
ATOM 9278 O O . ASP E 1 320 ? 183.310 153.699 181.014 1.00 29.78 84 ASP E O 1
ATOM 9283 N N . LYS E 1 321 ? 183.287 155.949 181.045 1.00 35.53 85 LYS E N 1
ATOM 9284 C CA . LYS E 1 321 ? 181.876 156.044 181.391 1.00 35.53 85 LYS E CA 1
ATOM 9285 C C . LYS E 1 321 ? 180.959 156.057 180.174 1.00 35.53 85 LYS E C 1
ATOM 9286 O O . LYS E 1 321 ? 179.737 155.980 180.341 1.00 35.53 85 LYS E O 1
ATOM 9292 N N . ALA E 1 322 ? 181.510 156.153 178.967 1.00 33.87 86 ALA E N 1
ATOM 9293 C CA . ALA E 1 322 ? 180.689 156.163 177.766 1.00 33.87 86 ALA E CA 1
ATOM 9294 C C . ALA E 1 322 ? 180.042 154.800 177.544 1.00 33.87 86 ALA E C 1
ATOM 9295 O O . ALA E 1 322 ? 180.602 153.757 177.889 1.00 33.87 86 ALA E O 1
ATOM 9297 N N . GLU E 1 323 ? 178.845 154.819 176.961 1.00 35.39 87 GLU E N 1
ATOM 9298 C CA . GLU E 1 323 ? 178.072 153.609 176.727 1.00 35.39 87 GLU E CA 1
ATOM 9299 C C . GLU E 1 323 ? 177.535 153.597 175.303 1.00 35.39 87 GLU E C 1
ATOM 9300 O O . GLU E 1 323 ? 177.216 154.643 174.732 1.00 35.39 87 GLU E O 1
ATOM 9306 N N . GLY E 1 324 ? 177.433 152.394 174.742 1.00 34.22 88 GLY E N 1
ATOM 9307 C CA . GLY E 1 324 ? 176.815 152.227 173.435 1.00 34.22 88 GLY E CA 1
ATOM 9308 C C . GLY E 1 324 ? 177.554 152.973 172.342 1.00 34.22 88 GLY E C 1
ATOM 9309 O O . GLY E 1 324 ? 178.786 152.921 172.240 1.00 34.22 88 GLY E O 1
ATOM 9310 N N . ILE E 1 325 ? 176.790 153.688 171.512 1.00 32.86 89 ILE E N 1
ATOM 9311 C CA . ILE E 1 325 ? 177.355 154.394 170.367 1.00 32.86 89 ILE E CA 1
ATOM 9312 C C . ILE E 1 325 ? 178.318 155.498 170.767 1.00 32.86 89 ILE E C 1
ATOM 9313 O O . ILE E 1 325 ? 179.067 155.990 169.916 1.00 32.86 89 ILE E O 1
ATOM 9318 N N . GLU E 1 326 ? 178.316 155.907 172.037 1.00 31.00 90 GLU E N 1
ATOM 9319 C CA . GLU E 1 326 ? 179.296 156.877 172.503 1.00 31.00 90 GLU E CA 1
ATOM 9320 C C . GLU E 1 326 ? 180.705 156.299 172.528 1.00 31.00 90 GLU E C 1
ATOM 9321 O O . GLU E 1 326 ? 181.676 157.062 172.568 1.00 31.00 90 GLU E O 1
ATOM 9327 N N . ARG E 1 327 ? 180.839 154.974 172.499 1.00 27.19 91 ARG E N 1
ATOM 9328 C CA . ARG E 1 327 ? 182.139 154.321 172.461 1.00 27.19 91 ARG E CA 1
ATOM 9329 C C . ARG E 1 327 ? 182.606 154.008 171.046 1.00 27.19 91 ARG E C 1
ATOM 9330 O O . ARG E 1 327 ? 183.684 153.428 170.880 1.00 27.19 91 ARG E O 1
ATOM 9338 N N . ILE E 1 328 ? 181.831 154.371 170.029 1.00 29.26 92 ILE E N 1
ATOM 9339 C CA . ILE E 1 328 ? 182.200 154.096 168.645 1.00 29.26 92 ILE E CA 1
ATOM 9340 C C . ILE E 1 328 ? 183.186 155.159 168.180 1.00 29.26 92 ILE E C 1
ATOM 9341 O O . ILE E 1 328 ? 182.865 156.352 168.160 1.00 29.26 92 ILE E O 1
ATOM 9346 N N . LEU E 1 329 ? 184.389 154.728 167.802 1.00 26.21 93 LEU E N 1
ATOM 9347 C CA . LEU E 1 329 ? 185.392 155.663 167.303 1.00 26.21 93 LEU E CA 1
ATOM 9348 C C . LEU E 1 329 ? 185.126 156.020 165.845 1.00 26.21 93 LEU E C 1
ATOM 9349 O O . LEU E 1 329 ? 184.902 157.188 165.510 1.00 26.21 93 LEU E O 1
ATOM 9354 N N . ILE E 1 330 ? 185.140 155.024 164.966 1.00 27.71 94 ILE E N 1
ATOM 9355 C CA . ILE E 1 330 ? 184.877 155.244 163.546 1.00 27.71 94 ILE E CA 1
ATOM 9356 C C . ILE E 1 330 ? 183.666 154.418 163.133 1.00 27.71 94 ILE E C 1
ATOM 9357 O O . ILE E 1 330 ? 183.743 153.182 163.104 1.00 27.71 94 ILE E O 1
ATOM 9362 N N . PRO E 1 331 ? 182.536 155.045 162.818 1.00 34.00 95 PRO E N 1
ATOM 9363 C CA . PRO E 1 331 ? 181.350 154.277 162.430 1.00 34.00 95 PRO E CA 1
ATOM 9364 C C . PRO E 1 331 ? 181.516 153.635 161.061 1.00 34.00 95 PRO E C 1
ATOM 9365 O O . PRO E 1 331 ? 182.272 154.101 160.206 1.00 34.00 95 PRO E O 1
ATOM 9369 N N . SER E 1 332 ? 180.787 152.540 160.866 1.00 41.26 96 SER E N 1
ATOM 9370 C CA . SER E 1 332 ? 180.777 151.838 159.594 1.00 41.26 96 SER E CA 1
ATOM 9371 C C . SER E 1 332 ? 179.633 152.355 158.726 1.00 41.26 96 SER E C 1
ATOM 9372 O O . SER E 1 332 ? 178.832 153.195 159.142 1.00 41.26 96 SER E O 1
ATOM 9375 N N . GLN E 1 333 ? 179.548 151.841 157.498 1.00 45.18 97 GLN E N 1
ATOM 9376 C CA . GLN E 1 333 ? 178.498 152.263 156.579 1.00 45.18 97 GLN E CA 1
ATOM 9377 C C . GLN E 1 333 ? 177.107 151.850 157.041 1.00 45.18 97 GLN E C 1
ATOM 9378 O O . GLN E 1 333 ? 176.119 152.377 156.518 1.00 45.18 97 GLN E O 1
ATOM 9384 N N . ASN E 1 334 ? 177.004 150.928 157.999 1.00 43.84 98 ASN E N 1
ATOM 9385 C CA . ASN E 1 334 ? 175.700 150.502 158.490 1.00 43.84 98 ASN E CA 1
ATOM 9386 C C . ASN E 1 334 ? 175.070 151.525 159.426 1.00 43.84 98 ASN E C 1
ATOM 9387 O O . ASN E 1 334 ? 173.840 151.641 159.468 1.00 43.84 98 ASN E O 1
ATOM 9392 N N . ASN E 1 335 ? 175.882 152.271 160.183 1.00 40.67 99 ASN E N 1
ATOM 9393 C CA . ASN E 1 335 ? 175.335 153.190 161.175 1.00 40.67 99 ASN E CA 1
ATOM 9394 C C . ASN E 1 335 ? 176.062 154.532 161.210 1.00 40.67 99 ASN E C 1
ATOM 9395 O O . ASN E 1 335 ? 176.026 155.214 162.241 1.00 40.67 99 ASN E O 1
ATOM 9400 N N . TYR E 1 336 ? 176.720 154.932 160.120 1.00 41.64 100 TYR E N 1
ATOM 9401 C CA . TYR E 1 336 ? 177.435 156.205 160.128 1.00 41.64 100 TYR E CA 1
ATOM 9402 C C . TYR E 1 336 ? 176.480 157.391 160.181 1.00 41.64 100 TYR E C 1
ATOM 9403 O O . TYR E 1 336 ? 176.790 158.402 160.821 1.00 41.64 100 TYR E O 1
ATOM 9412 N N . GLU E 1 337 ? 175.322 157.290 159.523 1.00 45.22 101 GLU E N 1
ATOM 9413 C CA . GLU E 1 337 ? 174.372 158.398 159.519 1.00 45.22 101 GLU E CA 1
ATOM 9414 C C . GLU E 1 337 ? 173.851 158.687 160.921 1.00 45.22 101 GLU E C 1
ATOM 9415 O O . GLU E 1 337 ? 173.729 159.852 161.319 1.00 45.22 101 GLU E O 1
ATOM 9421 N N . THR E 1 338 ? 173.535 157.640 161.685 1.00 42.16 102 THR E N 1
ATOM 9422 C CA . THR E 1 338 ? 173.029 157.839 163.039 1.00 42.16 102 THR E CA 1
ATOM 9423 C C . THR E 1 338 ? 174.132 158.306 163.982 1.00 42.16 102 THR E C 1
ATOM 9424 O O . THR E 1 338 ? 173.923 159.221 164.787 1.00 42.16 102 THR E O 1
ATOM 9428 N N . VAL E 1 339 ? 175.315 157.695 163.890 1.00 38.50 103 VAL E N 1
ATOM 9429 C CA . VAL E 1 339 ? 176.400 158.023 164.811 1.00 38.50 103 VAL E CA 1
ATOM 9430 C C . VAL E 1 339 ? 176.886 159.450 164.586 1.00 38.50 103 VAL E C 1
ATOM 9431 O O . VAL E 1 339 ? 177.073 160.217 165.538 1.00 38.50 103 VAL E O 1
ATOM 9435 N N . LEU E 1 340 ? 177.088 159.833 163.325 1.00 39.20 104 LEU E N 1
ATOM 9436 C CA . LEU E 1 340 ? 177.619 161.153 163.012 1.00 39.20 104 LEU E CA 1
ATOM 9437 C C . LEU E 1 340 ? 176.555 162.241 162.990 1.00 39.20 104 LEU E C 1
ATOM 9438 O O . LEU E 1 340 ? 176.910 163.421 162.891 1.00 39.20 104 LEU E O 1
ATOM 9443 N N . ASN E 1 341 ? 175.273 161.878 163.079 1.00 43.44 105 ASN E N 1
ATOM 9444 C CA . ASN E 1 341 ? 174.165 162.833 163.041 1.00 43.44 105 ASN E CA 1
ATOM 9445 C C . ASN E 1 341 ? 174.212 163.669 161.760 1.00 43.44 105 ASN E C 1
ATOM 9446 O O . ASN E 1 341 ? 174.365 164.892 161.782 1.00 43.44 105 ASN E O 1
ATOM 9451 N N . LEU E 1 342 ? 174.079 162.973 160.629 1.00 45.75 106 LEU E N 1
ATOM 9452 C CA . LEU E 1 342 ? 174.173 163.637 159.333 1.00 45.75 106 LEU E CA 1
ATOM 9453 C C . LEU E 1 342 ? 173.011 164.593 159.097 1.00 45.75 106 LEU E C 1
ATOM 9454 O O . LEU E 1 342 ? 173.185 165.622 158.435 1.00 45.75 106 LEU E O 1
ATOM 9459 N N . SER E 1 343 ? 171.824 164.271 159.618 1.00 46.94 107 SER E N 1
ATOM 9460 C CA . SER E 1 343 ? 170.668 165.141 159.431 1.00 46.94 107 SER E CA 1
ATOM 9461 C C . SER E 1 343 ? 170.856 166.503 160.085 1.00 46.94 107 SER E C 1
ATOM 9462 O O . SER E 1 343 ? 170.254 167.483 159.635 1.00 46.94 107 SER E O 1
ATOM 9465 N N . LEU E 1 344 ? 171.674 166.587 161.134 1.00 44.73 108 LEU E N 1
ATOM 9466 C CA . LEU E 1 344 ? 171.937 167.853 161.803 1.00 44.73 108 LEU E CA 1
ATOM 9467 C C . LEU E 1 344 ? 173.043 168.659 161.134 1.00 44.73 108 LEU E C 1
ATOM 9468 O O . LEU E 1 344 ? 173.067 169.888 161.272 1.00 44.73 108 LEU E O 1
ATOM 9473 N N . LEU E 1 345 ? 173.943 168.005 160.404 1.00 43.77 109 LEU E N 1
ATOM 9474 C CA . LEU E 1 345 ? 175.055 168.696 159.774 1.00 43.77 109 LEU E CA 1
ATOM 9475 C C . LEU E 1 345 ? 174.581 169.480 158.551 1.00 43.77 109 LEU E C 1
ATOM 9476 O O . LEU E 1 345 ? 173.465 169.306 158.054 1.00 43.77 109 LEU E O 1
ATOM 9481 N N . GLY E 1 346 ? 175.457 170.356 158.065 1.00 45.76 110 GLY E N 1
ATOM 9482 C CA . GLY E 1 346 ? 175.179 171.142 156.887 1.00 45.76 110 GLY E CA 1
ATOM 9483 C C . GLY E 1 346 ? 175.231 170.310 155.623 1.00 45.76 110 GLY E C 1
ATOM 9484 O O . GLY E 1 346 ? 175.762 169.195 155.607 1.00 45.76 110 GLY E O 1
ATOM 9485 N N . PRO E 1 347 ? 174.666 170.836 154.533 1.00 46.75 111 PRO E N 1
ATOM 9486 C CA . PRO E 1 347 ? 174.647 170.070 153.276 1.00 46.75 111 PRO E CA 1
ATOM 9487 C C . PRO E 1 347 ? 176.028 169.730 152.740 1.00 46.75 111 PRO E C 1
ATOM 9488 O O . PRO E 1 347 ? 176.207 168.647 152.169 1.00 46.75 111 PRO E O 1
ATOM 9492 N N . ALA E 1 348 ? 177.013 170.615 152.907 1.00 46.51 112 ALA E N 1
ATOM 9493 C CA . ALA E 1 348 ? 178.349 170.341 152.383 1.00 46.51 112 ALA E CA 1
ATOM 9494 C C . ALA E 1 348 ? 179.021 169.206 153.146 1.00 46.51 112 ALA E C 1
ATOM 9495 O O . ALA E 1 348 ? 179.581 168.282 152.542 1.00 46.51 112 ALA E O 1
ATOM 9497 N N . GLU E 1 349 ? 178.978 169.260 154.480 1.00 45.97 113 GLU E N 1
ATOM 9498 C CA . GLU E 1 349 ? 179.541 168.179 155.282 1.00 45.97 113 GLU E CA 1
ATOM 9499 C C . GLU E 1 349 ? 178.792 166.875 155.047 1.00 45.97 113 GLU E C 1
ATOM 9500 O O . GLU E 1 349 ? 179.398 165.798 155.019 1.00 45.97 113 GLU E O 1
ATOM 9506 N N . ARG E 1 350 ? 177.470 166.955 154.879 1.00 44.73 114 ARG E N 1
ATOM 9507 C CA . ARG E 1 350 ? 176.685 165.760 154.592 1.00 44.73 114 ARG E CA 1
ATOM 9508 C C . ARG E 1 350 ? 177.096 165.141 153.260 1.00 44.73 114 ARG E C 1
ATOM 9509 O O . ARG E 1 350 ? 177.226 163.917 153.149 1.00 44.73 114 ARG E O 1
ATOM 9517 N N . LEU E 1 351 ? 177.313 165.976 152.240 1.00 45.69 115 LEU E N 1
ATOM 9518 C CA . LEU E 1 351 ? 177.768 165.471 150.947 1.00 45.69 115 LEU E CA 1
ATOM 9519 C C . LEU E 1 351 ? 179.156 164.852 151.052 1.00 45.69 115 LEU E C 1
ATOM 9520 O O . LEU E 1 351 ? 179.429 163.812 150.441 1.00 45.69 115 LEU E O 1
ATOM 9525 N N . VAL E 1 352 ? 180.050 165.484 151.816 1.00 41.70 116 VAL E N 1
ATOM 9526 C CA . VAL E 1 352 ? 181.393 164.936 151.990 1.00 41.70 116 VAL E CA 1
ATOM 9527 C C . VAL E 1 352 ? 181.328 163.574 152.669 1.00 41.70 116 VAL E C 1
ATOM 9528 O O . VAL E 1 352 ? 182.017 162.628 152.267 1.00 41.70 116 VAL E O 1
ATOM 9532 N N . PHE E 1 353 ? 180.493 163.449 153.703 1.00 39.11 117 PHE E N 1
ATOM 9533 C CA . PHE E 1 353 ? 180.354 162.169 154.391 1.00 39.11 117 PHE E CA 1
ATOM 9534 C C . PHE E 1 353 ? 179.727 161.115 153.487 1.00 39.11 117 PHE E C 1
ATOM 9535 O O . PHE E 1 353 ? 180.105 159.939 153.544 1.00 39.11 117 PHE E O 1
ATOM 9543 N N . TYR E 1 354 ? 178.762 161.511 152.652 1.00 48.47 118 TYR E N 1
ATOM 9544 C CA . TYR E 1 354 ? 178.184 160.571 151.696 1.00 48.47 118 TYR E CA 1
ATOM 9545 C C . TYR E 1 354 ? 179.229 160.080 150.704 1.00 48.47 118 TYR E C 1
ATOM 9546 O O . TYR E 1 354 ? 179.268 158.891 150.369 1.00 48.47 118 TYR E O 1
ATOM 9555 N N . MET E 1 355 ? 180.083 160.983 150.219 1.00 49.42 119 MET E N 1
ATOM 9556 C CA . MET E 1 355 ? 181.102 160.583 149.254 1.00 49.42 119 MET E CA 1
ATOM 9557 C C . MET E 1 355 ? 182.166 159.711 149.909 1.00 49.42 119 MET E C 1
ATOM 9558 O O . MET E 1 355 ? 182.723 158.814 149.266 1.00 49.42 119 MET E O 1
ATOM 9563 N N . ILE E 1 356 ? 182.467 159.966 151.185 1.00 42.82 120 ILE E N 1
ATOM 9564 C CA . ILE E 1 356 ? 183.449 159.154 151.897 1.00 42.82 120 ILE E CA 1
ATOM 9565 C C . ILE E 1 356 ? 182.960 157.716 152.028 1.00 42.82 120 ILE E C 1
ATOM 9566 O O . ILE E 1 356 ? 183.723 156.764 151.822 1.00 42.82 120 ILE E O 1
ATOM 9571 N N . TYR E 1 357 ? 181.683 157.535 152.356 1.00 43.19 121 TYR E N 1
ATOM 9572 C CA . TYR E 1 357 ? 181.112 156.214 152.578 1.00 43.19 121 TYR E CA 1
ATOM 9573 C C . TYR E 1 357 ? 180.532 155.594 151.311 1.00 43.19 121 TYR E C 1
ATOM 9574 O O . TYR E 1 357 ? 179.927 154.519 151.387 1.00 43.19 121 TYR E O 1
ATOM 9583 N N . ASP E 1 358 ? 180.700 156.247 150.160 1.00 57.10 122 ASP E N 1
ATOM 9584 C CA . ASP E 1 358 ? 180.315 155.699 148.858 1.00 57.10 122 ASP E CA 1
ATOM 9585 C C . ASP E 1 358 ? 178.817 155.384 148.811 1.00 57.10 122 ASP E C 1
ATOM 9586 O O . ASP E 1 358 ? 178.394 154.232 148.691 1.00 57.10 122 ASP E O 1
ATOM 9591 N N . ASN E 1 359 ? 178.015 156.439 148.918 1.00 59.37 123 ASN E N 1
ATOM 9592 C CA . ASN E 1 359 ? 176.562 156.360 148.779 1.00 59.37 123 ASN E CA 1
ATOM 9593 C C . ASN E 1 359 ? 176.184 157.156 147.531 1.00 59.37 123 ASN E C 1
ATOM 9594 O O . ASN E 1 359 ? 175.891 158.350 147.605 1.00 59.37 123 ASN E O 1
ATOM 9599 N N . LYS E 1 360 ? 176.185 156.476 146.381 1.00 63.27 124 LYS E N 1
ATOM 9600 C CA . LYS E 1 360 ? 176.005 157.164 145.104 1.00 63.27 124 LYS E CA 1
ATOM 9601 C C . LYS E 1 360 ? 174.642 157.840 145.012 1.00 63.27 124 LYS E C 1
ATOM 9602 O O . LYS E 1 360 ? 174.537 158.973 144.527 1.00 63.27 124 LYS E O 1
ATOM 9608 N N . GLU E 1 361 ? 173.584 157.158 145.457 1.00 66.09 125 GLU E N 1
ATOM 9609 C CA . GLU E 1 361 ? 172.250 157.743 145.379 1.00 66.09 125 GLU E CA 1
ATOM 9610 C C . GLU E 1 361 ? 172.153 159.005 146.227 1.00 66.09 125 GLU E C 1
ATOM 9611 O O . GLU E 1 361 ? 171.604 160.020 145.782 1.00 66.09 125 GLU E O 1
ATOM 9617 N N . LYS E 1 362 ? 172.687 158.960 147.450 1.00 63.03 126 LYS E N 1
ATOM 9618 C CA . LYS E 1 362 ? 172.700 160.148 148.296 1.00 63.03 126 LYS E CA 1
ATOM 9619 C C . LYS E 1 362 ? 173.548 161.251 147.677 1.00 63.03 126 LYS E C 1
ATOM 9620 O O . LYS E 1 362 ? 173.192 162.432 147.755 1.00 63.03 126 LYS E O 1
ATOM 9626 N N . GLN E 1 363 ? 174.675 160.883 147.061 1.00 62.39 127 GLN E N 1
ATOM 9627 C CA . GLN E 1 363 ? 175.514 161.868 146.386 1.00 62.39 127 GLN E CA 1
ATOM 9628 C C . GLN E 1 363 ? 174.734 162.598 145.300 1.00 62.39 127 GLN E C 1
ATOM 9629 O O . GLN E 1 363 ? 174.742 163.834 145.237 1.00 62.39 127 GLN E O 1
ATOM 9635 N N . ASN E 1 364 ? 174.048 161.845 144.437 1.00 68.40 128 ASN E N 1
ATOM 9636 C CA . ASN E 1 364 ? 173.282 162.465 143.360 1.00 68.40 128 ASN E CA 1
ATOM 9637 C C . ASN E 1 364 ? 172.137 163.308 143.907 1.00 68.40 128 ASN E C 1
ATOM 9638 O O . ASN E 1 364 ? 171.870 164.405 143.401 1.00 68.40 128 ASN E O 1
ATOM 9643 N N . GLU E 1 365 ? 171.446 162.813 144.937 1.00 69.63 129 GLU E N 1
ATOM 9644 C CA . GLU E 1 365 ? 170.334 163.566 145.508 1.00 69.63 129 GLU E CA 1
ATOM 9645 C C . GLU E 1 365 ? 170.811 164.894 146.086 1.00 69.63 129 GLU E C 1
ATOM 9646 O O . GLU E 1 365 ? 170.203 165.944 145.845 1.00 69.63 129 GLU E O 1
ATOM 9652 N N . ILE E 1 366 ? 171.914 164.869 146.837 1.00 66.57 130 ILE E N 1
ATOM 9653 C CA . ILE E 1 366 ? 172.445 166.097 147.419 1.00 66.57 130 ILE E CA 1
ATOM 9654 C C . ILE E 1 366 ? 172.931 167.042 146.327 1.00 66.57 130 ILE E C 1
ATOM 9655 O O . ILE E 1 366 ? 172.710 168.257 146.398 1.00 66.57 130 ILE E O 1
ATOM 9660 N N . CYS E 1 367 ? 173.594 166.506 145.298 1.00 69.10 131 CYS E N 1
ATOM 9661 C CA . CYS E 1 367 ? 174.091 167.354 144.220 1.00 69.10 131 CYS E CA 1
ATOM 9662 C C . CYS E 1 367 ? 172.949 168.033 143.476 1.00 69.10 131 CYS E C 1
ATOM 9663 O O . CYS E 1 367 ? 173.052 169.208 143.105 1.00 69.10 131 CYS E O 1
ATOM 9666 N N . GLN E 1 368 ? 171.850 167.312 143.243 1.00 73.33 132 GLN E N 1
ATOM 9667 C CA . GLN E 1 368 ? 170.724 167.909 142.532 1.00 73.33 132 GLN E CA 1
ATOM 9668 C C . GLN E 1 368 ? 169.953 168.876 143.422 1.00 73.33 132 GLN E C 1
ATOM 9669 O O . GLN E 1 368 ? 169.386 169.859 142.932 1.00 73.33 132 GLN E O 1
ATOM 9675 N N . GLN E 1 369 ? 169.921 168.620 144.733 1.00 71.32 133 GLN E N 1
ATOM 9676 C CA . GLN E 1 369 ? 169.254 169.541 145.645 1.00 71.32 133 GLN E CA 1
ATOM 9677 C C . GLN E 1 369 ? 170.089 170.782 145.931 1.00 71.32 133 GLN E C 1
ATOM 9678 O O . GLN E 1 369 ? 169.541 171.792 146.385 1.00 71.32 133 GLN E O 1
ATOM 9684 N N . LEU E 1 370 ? 171.395 170.729 145.683 1.00 73.47 134 LEU E N 1
ATOM 9685 C CA . LEU E 1 370 ? 172.283 171.852 145.948 1.00 73.47 134 LEU E CA 1
ATOM 9686 C C . LEU E 1 370 ? 172.456 172.770 144.744 1.00 73.47 134 LEU E C 1
ATOM 9687 O O . LEU E 1 370 ? 173.253 173.711 144.811 1.00 73.47 134 LEU E O 1
ATOM 9692 N N . ARG E 1 371 ? 171.739 172.517 143.646 1.00 79.53 135 ARG E N 1
ATOM 9693 C CA . ARG E 1 371 ? 171.905 173.334 142.447 1.00 79.53 135 ARG E CA 1
ATOM 9694 C C . ARG E 1 371 ? 171.370 174.748 142.639 1.00 79.53 135 ARG E C 1
ATOM 9695 O O . ARG E 1 371 ? 171.877 175.687 142.014 1.00 79.53 135 ARG E O 1
ATOM 9703 N N . MET E 1 372 ? 170.358 174.924 143.492 1.00 83.17 136 MET E N 1
ATOM 9704 C CA . MET E 1 372 ? 169.792 176.253 143.702 1.00 83.17 136 MET E CA 1
ATOM 9705 C C . MET E 1 372 ? 170.785 177.214 144.343 1.00 83.17 136 MET E C 1
ATOM 9706 O O . MET E 1 372 ? 170.563 178.429 144.306 1.00 83.17 136 MET E O 1
ATOM 9711 N N . TYR E 1 373 ? 171.868 176.704 144.929 1.00 81.48 137 TYR E N 1
ATOM 9712 C CA . TYR E 1 373 ? 172.914 177.564 145.466 1.00 81.48 137 TYR E CA 1
ATOM 9713 C C . TYR E 1 373 ? 173.847 178.107 144.392 1.00 81.48 137 TYR E C 1
ATOM 9714 O O . TYR E 1 373 ? 174.661 178.986 144.693 1.00 81.48 137 TYR E O 1
ATOM 9723 N N . GLU E 1 374 ? 173.748 177.613 143.154 1.00 82.93 138 GLU E N 1
ATOM 9724 C CA . GLU E 1 374 ? 174.557 178.154 142.068 1.00 82.93 138 GLU E CA 1
ATOM 9725 C C . GLU E 1 374 ? 174.244 179.618 141.796 1.00 82.93 138 GLU E C 1
ATOM 9726 O O . GLU E 1 374 ? 175.076 180.324 141.215 1.00 82.93 138 GLU E O 1
ATOM 9732 N N . ARG E 1 375 ? 173.065 180.087 142.205 1.00 83.39 139 ARG E N 1
ATOM 9733 C CA . ARG E 1 375 ? 172.666 181.474 142.007 1.00 83.39 139 ARG E CA 1
ATOM 9734 C C . ARG E 1 375 ? 173.438 182.446 142.890 1.00 83.39 139 ARG E C 1
ATOM 9735 O O . ARG E 1 375 ? 173.388 183.656 142.644 1.00 83.39 139 ARG E O 1
ATOM 9743 N N . PHE E 1 376 ? 174.146 181.952 143.906 1.00 83.84 140 PHE E N 1
ATOM 9744 C CA . PHE E 1 376 ? 175.002 182.800 144.734 1.00 83.84 140 PHE E CA 1
ATOM 9745 C C . PHE E 1 376 ? 176.419 182.853 144.172 1.00 83.84 140 PHE E C 1
ATOM 9746 O O . PHE E 1 376 ? 176.921 183.927 143.827 1.00 83.84 140 PHE E O 1
ATOM 9754 N N . ARG E 1 377 ? 177.073 181.697 144.078 1.00 84.46 141 ARG E N 1
ATOM 9755 C CA . ARG E 1 377 ? 178.371 181.577 143.439 1.00 84.46 141 ARG E CA 1
ATOM 9756 C C . ARG E 1 377 ? 178.401 180.309 142.596 1.00 84.46 141 ARG E C 1
ATOM 9757 O O . ARG E 1 377 ? 177.836 179.283 142.993 1.00 84.46 141 ARG E O 1
ATOM 9765 N N . PRO E 1 378 ? 179.038 180.350 141.425 1.00 84.47 142 PRO E N 1
ATOM 9766 C CA . PRO E 1 378 ? 178.953 179.229 140.481 1.00 84.47 142 PRO E CA 1
ATOM 9767 C C . PRO E 1 378 ? 179.830 178.033 140.818 1.00 84.47 142 PRO E C 1
ATOM 9768 O O . PRO E 1 378 ? 180.000 177.162 139.960 1.00 84.47 142 PRO E O 1
ATOM 9772 N N . GLU E 1 379 ? 180.390 177.950 142.022 1.00 84.03 143 GLU E N 1
ATOM 9773 C CA . GLU E 1 379 ? 181.214 176.813 142.418 1.00 84.03 143 GLU E CA 1
ATOM 9774 C C . GLU E 1 379 ? 180.770 176.268 143.767 1.00 84.03 143 GLU E C 1
ATOM 9775 O O . GLU E 1 379 ? 181.593 175.929 144.621 1.00 84.03 143 GLU E O 1
ATOM 9781 N N . VAL E 1 380 ? 179.458 176.185 143.991 1.00 80.89 144 VAL E N 1
ATOM 9782 C CA . VAL E 1 380 ? 178.968 175.656 145.260 1.00 80.89 144 VAL E CA 1
ATOM 9783 C C . VAL E 1 380 ? 179.225 174.157 145.356 1.00 80.89 144 VAL E C 1
ATOM 9784 O O . VAL E 1 380 ? 179.575 173.642 146.424 1.00 80.89 144 VAL E O 1
ATOM 9788 N N . VAL E 1 381 ? 179.058 173.434 144.251 1.00 73.87 145 VAL E N 1
ATOM 9789 C CA . VAL E 1 381 ? 179.187 171.986 144.237 1.00 73.87 145 VAL E CA 1
ATOM 9790 C C . VAL E 1 381 ? 180.396 171.529 143.431 1.00 73.87 145 VAL E C 1
ATOM 9791 O O . VAL E 1 381 ? 181.015 170.517 143.764 1.00 73.87 145 VAL E O 1
ATOM 9795 N N . GLU E 1 382 ? 180.746 172.256 142.366 1.00 71.55 146 GLU E N 1
ATOM 9796 C CA . GLU E 1 382 ? 181.785 171.786 141.454 1.00 71.55 146 GLU E CA 1
ATOM 9797 C C . GLU E 1 382 ? 183.136 171.679 142.153 1.00 71.55 146 GLU E C 1
ATOM 9798 O O . GLU E 1 382 ? 183.784 170.626 142.116 1.00 71.55 146 GLU E O 1
ATOM 9804 N N . GLU E 1 383 ? 183.572 172.756 142.810 1.00 73.70 147 GLU E N 1
ATOM 9805 C CA . GLU E 1 383 ? 184.890 172.737 143.437 1.00 73.70 147 GLU E CA 1
ATOM 9806 C C . GLU E 1 383 ? 184.913 171.816 144.651 1.00 73.70 147 GLU E C 1
ATOM 9807 O O . GLU E 1 383 ? 185.912 171.132 144.894 1.00 73.70 147 GLU E O 1
ATOM 9813 N N . LEU E 1 384 ? 183.821 171.776 145.418 1.00 63.01 148 LEU E N 1
ATOM 9814 C CA . LEU E 1 384 ? 183.750 170.869 146.560 1.00 63.01 148 LEU E CA 1
ATOM 9815 C C . LEU E 1 384 ? 183.825 169.416 146.107 1.00 63.01 148 LEU E C 1
ATOM 9816 O O . LEU E 1 384 ? 184.582 168.613 146.668 1.00 63.01 148 LEU E O 1
ATOM 9821 N N . TYR E 1 385 ? 183.048 169.066 145.078 1.00 61.91 149 TYR E N 1
ATOM 9822 C CA . TYR E 1 385 ? 183.079 167.708 144.546 1.00 61.91 149 TYR E CA 1
ATOM 9823 C C . TYR E 1 385 ? 184.461 167.359 144.014 1.00 61.91 149 TYR E C 1
ATOM 9824 O O . TYR E 1 385 ? 184.975 166.266 144.275 1.00 61.91 149 TYR E O 1
ATOM 9833 N N . ASN E 1 386 ? 185.083 168.280 143.274 1.00 65.89 150 ASN E N 1
ATOM 9834 C CA . ASN E 1 386 ? 186.400 168.006 142.707 1.00 65.89 150 ASN E CA 1
ATOM 9835 C C . ASN E 1 386 ? 187.450 167.825 143.796 1.00 65.89 150 ASN E C 1
ATOM 9836 O O . ASN E 1 386 ? 188.279 166.909 143.723 1.00 65.89 150 ASN E O 1
ATOM 9841 N N . SER E 1 387 ? 187.432 168.687 144.817 1.00 62.53 151 SER E N 1
ATOM 9842 C CA . SER E 1 387 ? 188.405 168.576 145.898 1.00 62.53 151 SER E CA 1
ATOM 9843 C C . SER E 1 387 ? 188.216 167.284 146.679 1.00 62.53 151 SER E C 1
ATOM 9844 O O . SER E 1 387 ? 189.193 166.598 147.005 1.00 62.53 151 SER E O 1
ATOM 9847 N N . THR E 1 388 ? 186.967 166.926 146.984 1.00 56.43 152 THR E N 1
ATOM 9848 C CA . THR E 1 388 ? 186.729 165.685 147.711 1.00 56.43 152 THR E CA 1
ATOM 9849 C C . THR E 1 388 ? 187.138 164.474 146.881 1.00 56.43 152 THR E C 1
ATOM 9850 O O . THR E 1 388 ? 187.707 163.514 147.413 1.00 56.43 152 THR E O 1
ATOM 9854 N N . LEU E 1 389 ? 186.871 164.504 145.572 1.00 58.32 153 LEU E N 1
ATOM 9855 C CA . LEU E 1 389 ? 187.274 163.395 144.712 1.00 58.32 153 LEU E CA 1
ATOM 9856 C C . LEU E 1 389 ? 188.790 163.265 144.641 1.00 58.32 153 LEU E C 1
ATOM 9857 O O . LEU E 1 389 ? 189.326 162.153 144.698 1.00 58.32 153 LEU E O 1
ATOM 9862 N N . ARG E 1 390 ? 189.503 164.388 144.512 1.00 60.34 154 ARG E N 1
ATOM 9863 C CA . ARG E 1 390 ? 190.957 164.303 144.421 1.00 60.34 154 ARG E CA 1
ATOM 9864 C C . ARG E 1 390 ? 191.578 163.914 145.757 1.00 60.34 154 ARG E C 1
ATOM 9865 O O . ARG E 1 390 ? 192.663 163.322 145.783 1.00 60.34 154 ARG E O 1
ATOM 9873 N N . VAL E 1 391 ? 190.915 164.234 146.872 1.00 53.10 155 VAL E N 1
ATOM 9874 C CA . VAL E 1 391 ? 191.386 163.751 148.166 1.00 53.10 155 VAL E CA 1
ATOM 9875 C C . VAL E 1 391 ? 191.159 162.249 148.291 1.00 53.10 155 VAL E C 1
ATOM 9876 O O . VAL E 1 391 ? 192.045 161.509 148.738 1.00 53.10 155 VAL E O 1
ATOM 9880 N N . LEU E 1 392 ? 189.976 161.771 147.894 1.00 54.41 156 LEU E N 1
ATOM 9881 C CA . LEU E 1 392 ? 189.677 160.345 147.967 1.00 54.41 156 LEU E CA 1
ATOM 9882 C C . LEU E 1 392 ? 190.522 159.521 147.005 1.00 54.41 156 LEU E C 1
ATOM 9883 O O . LEU E 1 392 ? 190.737 158.330 147.255 1.00 54.41 156 LEU E O 1
ATOM 9888 N N . ALA E 1 393 ? 190.995 160.123 145.911 1.00 55.62 157 ALA E N 1
ATOM 9889 C CA . ALA E 1 393 ? 191.800 159.381 144.947 1.00 55.62 157 ALA E CA 1
ATOM 9890 C C . ALA E 1 393 ? 193.114 158.914 145.561 1.00 55.62 157 ALA E C 1
ATOM 9891 O O . ALA E 1 393 ? 193.595 157.817 145.256 1.00 55.62 157 ALA E O 1
ATOM 9893 N N . LEU E 1 394 ? 193.712 159.736 146.426 1.00 51.33 158 LEU E N 1
ATOM 9894 C CA . LEU E 1 394 ? 194.978 159.375 147.051 1.00 51.33 158 LEU E CA 1
ATOM 9895 C C . LEU E 1 394 ? 194.853 158.168 147.973 1.00 51.33 158 LEU E C 1
ATOM 9896 O O . LEU E 1 394 ? 195.863 157.513 148.253 1.00 51.33 158 LEU E O 1
ATOM 9901 N N . THR E 1 395 ? 193.647 157.860 148.451 1.00 53.34 159 THR E N 1
ATOM 9902 C CA . THR E 1 395 ? 193.446 156.714 149.328 1.00 53.34 159 THR E CA 1
ATOM 9903 C C . THR E 1 395 ? 193.308 155.399 148.572 1.00 53.34 159 THR E C 1
ATOM 9904 O O . THR E 1 395 ? 193.386 154.336 149.197 1.00 53.34 159 THR E O 1
ATOM 9908 N N . ASN E 1 396 ? 193.105 155.442 147.259 1.00 62.64 160 ASN E N 1
ATOM 9909 C CA . ASN E 1 396 ? 192.953 154.213 146.495 1.00 62.64 160 ASN E CA 1
ATOM 9910 C C . ASN E 1 396 ? 194.289 153.479 146.403 1.00 62.64 160 ASN E C 1
ATOM 9911 O O . ASN E 1 396 ? 195.339 154.112 146.255 1.00 62.64 160 ASN E O 1
ATOM 9916 N N . PRO E 1 397 ? 194.285 152.140 146.491 1.00 67.54 161 PRO E N 1
ATOM 9917 C CA . PRO E 1 397 ? 195.503 151.328 146.389 1.00 67.54 161 PRO E CA 1
ATOM 9918 C C . PRO E 1 397 ? 196.137 151.398 145.003 1.00 67.54 161 PRO E C 1
ATOM 9919 O O . PRO E 1 397 ? 197.327 151.696 144.904 1.00 67.54 161 PRO E O 1
ATOM 9923 N N . ASN E 1 407 ? 205.570 143.546 150.362 1.00 65.19 171 ASN E N 1
ATOM 9924 C CA . ASN E 1 407 ? 204.949 142.372 150.965 1.00 65.19 171 ASN E CA 1
ATOM 9925 C C . ASN E 1 407 ? 204.433 142.682 152.366 1.00 65.19 171 ASN E C 1
ATOM 9926 O O . ASN E 1 407 ? 204.320 141.791 153.208 1.00 65.19 171 ASN E O 1
ATOM 9931 N N . GLU E 1 408 ? 204.126 143.954 152.610 1.00 60.46 172 GLU E N 1
ATOM 9932 C CA . GLU E 1 408 ? 203.593 144.362 153.902 1.00 60.46 172 GLU E CA 1
ATOM 9933 C C . GLU E 1 408 ? 202.188 143.806 154.099 1.00 60.46 172 GLU E C 1
ATOM 9934 O O . GLU E 1 408 ? 201.380 143.768 153.167 1.00 60.46 172 GLU E O 1
ATOM 9940 N N . SER E 1 409 ? 201.898 143.374 155.324 1.00 44.19 173 SER E N 1
ATOM 9941 C CA . SER E 1 409 ? 200.610 142.786 155.658 1.00 44.19 173 SER E CA 1
ATOM 9942 C C . SER E 1 409 ? 200.097 143.388 156.958 1.00 44.19 173 SER E C 1
ATOM 9943 O O . SER E 1 409 ? 200.868 143.870 157.789 1.00 44.19 173 SER E O 1
ATOM 9946 N N . ARG E 1 410 ? 198.778 143.351 157.130 1.00 30.55 174 ARG E N 1
ATOM 9947 C CA . ARG E 1 410 ? 198.155 143.888 158.335 1.00 30.55 174 ARG E CA 1
ATOM 9948 C C . ARG E 1 410 ? 196.962 143.021 158.701 1.00 30.55 174 ARG E C 1
ATOM 9949 O O . ARG E 1 410 ? 196.018 142.902 157.915 1.00 30.55 174 ARG E O 1
ATOM 9957 N N . SER E 1 411 ? 197.006 142.420 159.887 1.00 34.79 175 SER E N 1
ATOM 9958 C CA . SER E 1 411 ? 195.910 141.621 160.413 1.00 34.79 175 SER E CA 1
ATOM 9959 C C . SER E 1 411 ? 195.294 142.338 161.606 1.00 34.79 175 SER E C 1
ATOM 9960 O O . SER E 1 411 ? 196.009 142.889 162.448 1.00 34.79 175 SER E O 1
ATOM 9963 N N . PHE E 1 412 ? 193.964 142.328 161.674 1.00 35.72 176 PHE E N 1
ATOM 9964 C CA . PHE E 1 412 ? 193.228 143.058 162.699 1.00 35.72 176 PHE E CA 1
ATOM 9965 C C . PHE E 1 412 ? 192.493 142.116 163.647 1.00 35.72 176 PHE E C 1
ATOM 9966 O O . PHE E 1 412 ? 191.389 142.419 164.101 1.00 35.72 176 PHE E O 1
ATOM 9974 N N . GLY E 1 413 ? 193.089 140.977 163.951 1.00 50.46 177 GLY E N 1
ATOM 9975 C CA . GLY E 1 413 ? 192.513 140.022 164.880 1.00 50.46 177 GLY E CA 1
ATOM 9976 C C . GLY E 1 413 ? 192.724 138.597 164.410 1.00 50.46 177 GLY E C 1
ATOM 9977 O O . GLY E 1 413 ? 192.987 138.325 163.238 1.00 50.46 177 GLY E O 1
ATOM 9978 N N . LEU E 1 414 ? 192.606 137.662 165.354 1.00 63.74 178 LEU E N 1
ATOM 9979 C CA . LEU E 1 414 ? 192.770 136.247 165.044 1.00 63.74 178 LEU E CA 1
ATOM 9980 C C . LEU E 1 414 ? 191.482 135.597 164.560 1.00 63.74 178 LEU E C 1
ATOM 9981 O O . LEU E 1 414 ? 191.512 134.439 164.130 1.00 63.74 178 LEU E O 1
ATOM 9986 N N . SER E 1 415 ? 190.359 136.307 164.618 1.00 69.71 179 SER E N 1
ATOM 9987 C CA . SER E 1 415 ? 189.069 135.764 164.223 1.00 69.71 179 SER E CA 1
ATOM 9988 C C . SER E 1 415 ? 188.708 136.209 162.811 1.00 69.71 179 SER E C 1
ATOM 9989 O O . SER E 1 415 ? 189.112 137.281 162.351 1.00 69.71 179 SER E O 1
ATOM 9992 N N . VAL E 1 416 ? 187.941 135.361 162.124 1.00 72.36 180 VAL E N 1
ATOM 9993 C CA . VAL E 1 416 ? 187.553 135.643 160.745 1.00 72.36 180 VAL E CA 1
ATOM 9994 C C . VAL E 1 416 ? 186.592 136.825 160.684 1.00 72.36 180 VAL E C 1
ATOM 9995 O O . VAL E 1 416 ? 186.628 137.626 159.740 1.00 72.36 180 VAL E O 1
ATOM 9999 N N . GLU E 1 417 ? 185.712 136.948 161.684 1.00 72.58 181 GLU E N 1
ATOM 10000 C CA . GLU E 1 417 ? 184.711 138.010 161.666 1.00 72.58 181 GLU E CA 1
ATOM 10001 C C . GLU E 1 417 ? 185.351 139.392 161.683 1.00 72.58 181 GLU E C 1
ATOM 10002 O O . GLU E 1 417 ? 184.798 140.334 161.107 1.00 72.58 181 GLU E O 1
ATOM 10008 N N . ASP E 1 418 ? 186.515 139.534 162.319 1.00 63.68 182 ASP E N 1
ATOM 10009 C CA . ASP E 1 418 ? 187.214 140.815 162.304 1.00 63.68 182 ASP E CA 1
ATOM 10010 C C . ASP E 1 418 ? 187.654 141.180 160.891 1.00 63.68 182 ASP E C 1
ATOM 10011 O O . ASP E 1 418 ? 187.494 142.327 160.453 1.00 63.68 182 ASP E O 1
ATOM 10016 N N . ASP E 1 419 ? 188.202 140.209 160.157 1.00 64.33 183 ASP E N 1
ATOM 10017 C CA . ASP E 1 419 ? 188.590 140.459 158.773 1.00 64.33 183 ASP E CA 1
ATOM 10018 C C . ASP E 1 419 ? 187.376 140.778 157.911 1.00 64.33 183 ASP E C 1
ATOM 10019 O O . ASP E 1 419 ? 187.425 141.680 157.067 1.00 64.33 183 ASP E O 1
ATOM 10024 N N . LEU E 1 420 ? 186.273 140.051 158.112 1.00 62.27 184 LEU E N 1
ATOM 10025 C CA . LEU E 1 420 ? 185.059 140.341 157.351 1.00 62.27 184 LEU E CA 1
ATOM 10026 C C . LEU E 1 420 ? 184.545 141.746 157.640 1.00 62.27 184 LEU E C 1
ATOM 10027 O O . LEU E 1 420 ? 184.100 142.452 156.728 1.00 62.27 184 LEU E O 1
ATOM 10032 N N . ALA E 1 421 ? 184.595 142.168 158.905 1.00 52.61 185 ALA E N 1
ATOM 10033 C CA . ALA E 1 421 ? 184.178 143.522 159.251 1.00 52.61 185 ALA E CA 1
ATOM 10034 C C . ALA E 1 421 ? 185.100 144.562 158.627 1.00 52.61 185 ALA E C 1
ATOM 10035 O O . ALA E 1 421 ? 184.645 145.636 158.218 1.00 52.61 185 ALA E O 1
ATOM 10037 N N . PHE E 1 422 ? 186.400 144.269 158.557 1.00 45.73 186 PHE E N 1
ATOM 10038 C CA . PHE E 1 422 ? 187.334 145.240 157.993 1.00 45.73 186 PHE E CA 1
ATOM 10039 C C . PHE E 1 422 ? 187.170 145.371 156.482 1.00 45.73 186 PHE E C 1
ATOM 10040 O O . PHE E 1 422 ? 187.181 146.487 155.950 1.00 45.73 186 PHE E O 1
ATOM 10048 N N . ASN E 1 423 ? 187.020 144.251 155.772 1.00 52.93 187 ASN E N 1
ATOM 10049 C CA . ASN E 1 423 ? 187.010 144.293 154.313 1.00 52.93 187 ASN E CA 1
ATOM 10050 C C . ASN E 1 423 ? 185.717 144.843 153.723 1.00 52.93 187 ASN E C 1
ATOM 10051 O O . ASN E 1 423 ? 185.682 145.123 152.520 1.00 52.93 187 ASN E O 1
ATOM 10056 N N . VAL E 1 424 ? 184.656 145.007 154.522 1.00 51.66 188 VAL E N 1
ATOM 10057 C CA . VAL E 1 424 ? 183.416 145.583 154.010 1.00 51.66 188 VAL E CA 1
ATOM 10058 C C . VAL E 1 424 ? 183.363 147.095 154.175 1.00 51.66 188 VAL E C 1
ATOM 10059 O O . VAL E 1 424 ? 182.391 147.724 153.736 1.00 51.66 188 VAL E O 1
ATOM 10063 N N . LEU E 1 425 ? 184.374 147.697 154.792 1.00 44.08 189 LEU E N 1
ATOM 10064 C CA . LEU E 1 425 ? 184.413 149.135 154.988 1.00 44.08 189 LEU E CA 1
ATOM 10065 C C . LEU E 1 425 ? 184.840 149.846 153.708 1.00 44.08 189 LEU E C 1
ATOM 10066 O O . LEU E 1 425 ? 185.489 149.254 152.842 1.00 44.08 189 LEU E O 1
ATOM 10071 N N . PRO E 1 426 ? 184.481 151.120 153.560 1.00 40.59 190 PRO E N 1
ATOM 10072 C CA . PRO E 1 426 ? 184.940 151.886 152.397 1.00 40.59 190 PRO E CA 1
ATOM 10073 C C . PRO E 1 426 ? 186.450 152.068 152.409 1.00 40.59 190 PRO E C 1
ATOM 10074 O O . PRO E 1 426 ? 187.120 151.907 153.432 1.00 40.59 190 PRO E O 1
ATOM 10078 N N . THR E 1 427 ? 186.985 152.405 151.232 1.00 39.82 191 THR E N 1
ATOM 10079 C CA . THR E 1 427 ? 188.432 152.531 151.081 1.00 39.82 191 THR E CA 1
ATOM 10080 C C . THR E 1 427 ? 188.994 153.636 151.968 1.00 39.82 191 THR E C 1
ATOM 10081 O O . THR E 1 427 ? 190.054 153.467 152.582 1.00 39.82 191 THR E O 1
ATOM 10085 N N . PHE E 1 428 ? 188.305 154.777 152.041 1.00 36.09 192 PHE E N 1
ATOM 10086 C CA . PHE E 1 428 ? 188.761 155.857 152.911 1.00 36.09 192 PHE E CA 1
ATOM 10087 C C . PHE E 1 428 ? 188.736 155.434 154.374 1.00 36.09 192 PHE E C 1
ATOM 10088 O O . PHE E 1 428 ? 189.683 155.702 155.124 1.00 36.09 192 PHE E O 1
ATOM 10096 N N . ILE E 1 429 ? 187.662 154.764 154.796 1.00 35.15 193 ILE E N 1
ATOM 10097 C CA . ILE E 1 429 ? 187.568 154.296 156.175 1.00 35.15 193 ILE E CA 1
ATOM 10098 C C . ILE E 1 429 ? 188.630 153.241 156.454 1.00 35.15 193 ILE E C 1
ATOM 10099 O O . ILE E 1 429 ? 189.232 153.217 157.534 1.00 35.15 193 ILE E O 1
ATOM 10104 N N . GLN E 1 430 ? 188.877 152.353 155.487 1.00 37.64 194 GLN E N 1
ATOM 10105 C CA . GLN E 1 430 ? 189.914 151.342 155.657 1.00 37.64 194 GLN E CA 1
ATOM 10106 C C . GLN E 1 430 ? 191.287 151.982 155.818 1.00 37.64 194 GLN E C 1
ATOM 10107 O O . GLN E 1 430 ? 192.068 151.582 156.688 1.00 37.64 194 GLN E O 1
ATOM 10113 N N . ASN E 1 431 ? 191.596 152.980 154.987 1.00 32.31 195 ASN E N 1
ATOM 10114 C CA . ASN E 1 431 ? 192.878 153.668 155.098 1.00 32.31 195 ASN E CA 1
ATOM 10115 C C . ASN E 1 431 ? 192.999 154.396 156.431 1.00 32.31 195 ASN E C 1
ATOM 10116 O O . ASN E 1 431 ? 194.063 154.377 157.063 1.00 32.31 195 ASN E O 1
ATOM 10121 N N . LEU E 1 432 ? 191.919 155.045 156.874 1.00 29.21 196 LEU E N 1
ATOM 10122 C CA . LEU E 1 432 ? 191.950 155.744 158.155 1.00 29.21 196 LEU E CA 1
ATOM 10123 C C . LEU E 1 432 ? 192.183 154.776 159.308 1.00 29.21 196 LEU E C 1
ATOM 10124 O O . LEU E 1 432 ? 192.973 155.060 160.215 1.00 29.21 196 LEU E O 1
ATOM 10129 N N . ILE E 1 433 ? 191.505 153.627 159.288 1.00 28.21 197 ILE E N 1
ATOM 10130 C CA . ILE E 1 433 ? 191.687 152.637 160.345 1.00 28.21 197 ILE E CA 1
ATOM 10131 C C . ILE E 1 433 ? 193.104 152.078 160.316 1.00 28.21 197 ILE E C 1
ATOM 10132 O O . ILE E 1 433 ? 193.734 151.889 161.363 1.00 28.21 197 ILE E O 1
ATOM 10137 N N . ARG E 1 434 ? 193.632 151.813 159.118 1.00 30.42 198 ARG E N 1
ATOM 10138 C CA . ARG E 1 434 ? 194.990 151.294 159.002 1.00 30.42 198 ARG E CA 1
ATOM 10139 C C . ARG E 1 434 ? 196.011 152.292 159.534 1.00 30.42 198 ARG E C 1
ATOM 10140 O O . ARG E 1 434 ? 196.977 151.907 160.203 1.00 30.42 198 ARG E O 1
ATOM 10148 N N . LYS E 1 435 ? 195.816 153.580 159.246 1.00 23.73 199 LYS E N 1
ATOM 10149 C CA . LYS E 1 435 ? 196.766 154.595 159.688 1.00 23.73 199 LYS E CA 1
ATOM 10150 C C . LYS E 1 435 ? 196.626 154.925 161.169 1.00 23.73 199 LYS E C 1
ATOM 10151 O O . LYS E 1 435 ? 197.612 155.316 161.804 1.00 23.73 199 LYS E O 1
ATOM 10157 N N . CYS E 1 436 ? 195.428 154.785 161.737 1.00 25.39 200 CYS E N 1
ATOM 10158 C CA . CYS E 1 436 ? 195.190 155.214 163.109 1.00 25.39 200 CYS E CA 1
ATOM 10159 C C . CYS E 1 436 ? 195.333 154.097 164.134 1.00 25.39 200 CYS E C 1
ATOM 10160 O O . CYS E 1 436 ? 195.437 154.389 165.331 1.00 25.39 200 CYS E O 1
ATOM 10163 N N . VAL E 1 437 ? 195.344 152.838 163.708 1.00 22.16 201 VAL E N 1
ATOM 10164 C CA . VAL E 1 437 ? 195.437 151.699 164.616 1.00 22.16 201 VAL E CA 1
ATOM 10165 C C . VAL E 1 437 ? 196.818 151.079 164.462 1.00 22.16 201 VAL E C 1
ATOM 10166 O O . VAL E 1 437 ? 197.199 150.654 163.364 1.00 22.16 201 VAL E O 1
ATOM 10170 N N . ALA E 1 438 ? 197.571 151.027 165.570 1.00 22.38 202 ALA E N 1
ATOM 10171 C CA . ALA E 1 438 ? 198.898 150.435 165.611 1.00 22.38 202 ALA E CA 1
ATOM 10172 C C . ALA E 1 438 ? 198.813 148.947 165.933 1.00 22.38 202 ALA E C 1
ATOM 10173 O O . ALA E 1 438 ? 197.885 148.505 166.617 1.00 22.38 202 ALA E O 1
ATOM 10175 N N . PRO E 1 439 ? 199.759 148.148 165.448 1.00 24.36 203 PRO E N 1
ATOM 10176 C CA . PRO E 1 439 ? 199.730 146.713 165.744 1.00 24.36 203 PRO E CA 1
ATOM 10177 C C . PRO E 1 439 ? 200.202 146.415 167.157 1.00 24.36 203 PRO E C 1
ATOM 10178 O O . PRO E 1 439 ? 201.067 147.099 167.709 1.00 24.36 203 PRO E O 1
ATOM 10182 N N . GLU E 1 440 ? 199.609 145.375 167.747 1.00 26.98 204 GLU E N 1
ATOM 10183 C CA . GLU E 1 440 ? 200.086 144.899 169.041 1.00 26.98 204 GLU E CA 1
ATOM 10184 C C . GLU E 1 440 ? 201.500 144.343 168.931 1.00 26.98 204 GLU E C 1
ATOM 10185 O O . GLU E 1 440 ? 202.343 144.592 169.800 1.00 26.98 204 GLU E O 1
ATOM 10191 N N . SER E 1 441 ? 201.775 143.587 167.870 1.00 26.25 205 SER E N 1
ATOM 10192 C CA . SER E 1 441 ? 203.102 143.058 167.592 1.00 26.25 205 SER E CA 1
ATOM 10193 C C . SER E 1 441 ? 203.469 143.404 166.158 1.00 26.25 205 SER E C 1
ATOM 10194 O O . SER E 1 441 ? 202.688 143.148 165.237 1.00 26.25 205 SER E O 1
ATOM 10197 N N . LEU E 1 442 ? 204.651 143.981 165.972 1.00 30.82 206 LEU E N 1
ATOM 10198 C CA . LEU E 1 442 ? 205.119 144.416 164.662 1.00 30.82 206 LEU E CA 1
ATOM 10199 C C . LEU E 1 442 ? 206.329 143.582 164.264 1.00 30.82 206 LEU E C 1
ATOM 10200 O O . LEU E 1 442 ? 207.361 143.619 164.940 1.00 30.82 206 LEU E O 1
ATOM 10205 N N . THR E 1 443 ? 206.201 142.832 163.175 1.00 36.80 207 THR E N 1
ATOM 10206 C CA . THR E 1 443 ? 207.317 142.063 162.628 1.00 36.80 207 THR E CA 1
ATOM 10207 C C . THR E 1 443 ? 208.032 142.938 161.609 1.00 36.80 207 THR E C 1
ATOM 10208 O O . THR E 1 443 ? 207.539 143.148 160.499 1.00 36.80 207 THR E O 1
ATOM 10212 N N . ILE E 1 444 ? 209.197 143.457 161.986 1.00 43.37 208 ILE E N 1
ATOM 10213 C CA . ILE E 1 444 ? 209.985 144.324 161.120 1.00 43.37 208 ILE E CA 1
ATOM 10214 C C . ILE E 1 444 ? 211.293 143.615 160.805 1.00 43.37 208 ILE E C 1
ATOM 10215 O O . ILE E 1 444 ? 211.913 143.011 161.690 1.00 43.37 208 ILE E O 1
ATOM 10220 N N . GLY E 1 445 ? 211.686 143.649 159.534 1.00 47.06 209 GLY E N 1
ATOM 10221 C CA . GLY E 1 445 ? 212.873 142.944 159.099 1.00 47.06 209 GLY E CA 1
ATOM 10222 C C . GLY E 1 445 ? 212.788 141.462 159.393 1.00 47.06 209 GLY E C 1
ATOM 10223 O O . GLY E 1 445 ? 212.028 140.732 158.750 1.00 47.06 209 GLY E O 1
ATOM 10224 N N . THR E 1 446 ? 213.568 141.009 160.372 1.00 47.84 210 THR E N 1
ATOM 10225 C CA . THR E 1 446 ? 213.541 139.623 160.807 1.00 47.84 210 THR E CA 1
ATOM 10226 C C . THR E 1 446 ? 213.184 139.461 162.277 1.00 47.84 210 THR E C 1
ATOM 10227 O O . THR E 1 446 ? 213.256 138.339 162.792 1.00 47.84 210 THR E O 1
ATOM 10231 N N . GLU E 1 447 ? 212.803 140.533 162.970 1.00 45.72 211 GLU E N 1
ATOM 10232 C CA . GLU E 1 447 ? 212.522 140.459 164.395 1.00 45.72 211 GLU E CA 1
ATOM 10233 C C . GLU E 1 447 ? 211.139 141.013 164.711 1.00 45.72 211 GLU E C 1
ATOM 10234 O O . GLU E 1 447 ? 210.633 141.915 164.032 1.00 45.72 211 GLU E O 1
ATOM 10240 N N . ASP E 1 448 ? 210.538 140.456 165.760 1.00 38.92 212 ASP E N 1
ATOM 10241 C CA . ASP E 1 448 ? 209.225 140.862 166.238 1.00 38.92 212 ASP E CA 1
ATOM 10242 C C . ASP E 1 448 ? 209.386 141.798 167.427 1.00 38.92 212 ASP E C 1
ATOM 10243 O O . ASP E 1 448 ? 210.135 141.497 168.363 1.00 38.92 212 ASP E O 1
ATOM 10248 N N . LEU E 1 449 ? 208.684 142.926 167.390 1.00 29.75 213 LEU E N 1
ATOM 10249 C CA . LEU E 1 449 ? 208.634 143.873 168.495 1.00 29.75 213 LEU E CA 1
ATOM 10250 C C . LEU E 1 449 ? 207.231 143.837 169.081 1.00 29.75 213 LEU E C 1
ATOM 10251 O O . LEU E 1 449 ? 206.258 144.149 168.386 1.00 29.75 213 LEU E O 1
ATOM 10256 N N . GLN E 1 450 ? 207.127 143.447 170.348 1.00 25.17 214 GLN E N 1
ATOM 10257 C CA . GLN E 1 450 ? 205.838 143.369 171.032 1.00 25.17 214 GLN E CA 1
ATOM 10258 C C . GLN E 1 450 ? 205.553 144.734 171.644 1.00 25.17 214 GLN E C 1
ATOM 10259 O O . GLN E 1 450 ? 205.934 145.023 172.779 1.00 25.17 214 GLN E O 1
ATOM 10265 N N . LEU E 1 451 ? 204.881 145.590 170.871 1.00 23.57 215 LEU E N 1
ATOM 10266 C CA . LEU E 1 451 ? 204.539 146.919 171.365 1.00 23.57 215 LEU E CA 1
ATOM 10267 C C . LEU E 1 451 ? 203.572 146.850 172.539 1.00 23.57 215 LEU E C 1
ATOM 10268 O O . LEU E 1 451 ? 203.697 147.630 173.490 1.00 23.57 215 LEU E O 1
ATOM 10273 N N . ARG E 1 452 ? 202.609 145.934 172.491 1.00 24.36 216 ARG E N 1
ATOM 10274 C CA . ARG E 1 452 ? 201.673 145.750 173.590 1.00 24.36 216 ARG E CA 1
ATOM 10275 C C . ARG E 1 452 ? 201.112 144.338 173.518 1.00 24.36 216 ARG E C 1
ATOM 10276 O O . ARG E 1 452 ? 200.762 143.859 172.437 1.00 24.36 216 ARG E O 1
ATOM 10284 N N . ASN E 1 453 ? 201.032 143.679 174.672 1.00 27.90 217 ASN E N 1
ATOM 10285 C CA . ASN E 1 453 ? 200.485 142.330 174.754 1.00 27.90 217 ASN E CA 1
ATOM 10286 C C . ASN E 1 453 ? 198.967 142.310 174.862 1.00 27.90 217 ASN E C 1
ATOM 10287 O O . ASN E 1 453 ? 198.378 141.225 174.910 1.00 27.90 217 ASN E O 1
ATOM 10292 N N . CYS E 1 454 ? 198.326 143.475 174.902 1.00 29.45 218 CYS E N 1
ATOM 10293 C CA . CYS E 1 454 ? 196.886 143.570 175.071 1.00 29.45 218 CYS E CA 1
ATOM 10294 C C . CYS E 1 454 ? 196.344 144.595 174.086 1.00 29.45 218 CYS E C 1
ATOM 10295 O O . CYS E 1 454 ? 197.054 145.517 173.677 1.00 29.45 218 CYS E O 1
ATOM 10298 N N . ASN E 1 455 ? 195.085 144.423 173.700 1.00 27.71 219 ASN E N 1
ATOM 10299 C CA . ASN E 1 455 ? 194.440 145.317 172.750 1.00 27.71 219 ASN E CA 1
ATOM 10300 C C . ASN E 1 455 ? 193.596 146.361 173.472 1.00 27.71 219 ASN E C 1
ATOM 10301 O O . ASN E 1 455 ? 193.157 146.167 174.608 1.00 27.71 219 ASN E O 1
ATOM 10306 N N . THR E 1 456 ? 193.380 147.487 172.791 1.00 25.24 220 THR E N 1
ATOM 10307 C CA . THR E 1 456 ? 192.583 148.579 173.327 1.00 25.24 220 THR E CA 1
ATOM 10308 C C . THR E 1 456 ? 191.381 148.940 172.468 1.00 25.24 220 THR E C 1
ATOM 10309 O O . THR E 1 456 ? 190.484 149.637 172.957 1.00 25.24 220 THR E O 1
ATOM 10313 N N . CYS E 1 457 ? 191.331 148.493 171.216 1.00 28.50 221 CYS E N 1
ATOM 10314 C CA . CYS E 1 457 ? 190.223 148.794 170.322 1.00 28.50 221 CYS E CA 1
ATOM 10315 C C . CYS E 1 457 ? 189.795 147.514 169.620 1.00 28.50 221 CYS E C 1
ATOM 10316 O O . CYS E 1 457 ? 190.506 146.506 169.629 1.00 28.50 221 CYS E O 1
ATOM 10319 N N . ARG E 1 458 ? 188.615 147.561 169.007 1.00 35.20 222 ARG E N 1
ATOM 10320 C CA . ARG E 1 458 ? 188.053 146.401 168.333 1.00 35.20 222 ARG E CA 1
ATOM 10321 C C . ARG E 1 458 ? 187.390 146.857 167.040 1.00 35.20 222 ARG E C 1
ATOM 10322 O O . ARG E 1 458 ? 186.963 148.006 166.918 1.00 35.20 222 ARG E O 1
ATOM 10330 N N . ILE E 1 459 ? 187.331 145.954 166.065 1.00 37.59 223 ILE E N 1
ATOM 10331 C CA . ILE E 1 459 ? 186.663 146.205 164.792 1.00 37.59 223 ILE E CA 1
ATOM 10332 C C . ILE E 1 459 ? 185.501 145.229 164.674 1.00 37.59 223 ILE E C 1
ATOM 10333 O O . ILE E 1 459 ? 185.703 144.009 164.710 1.00 37.59 223 ILE E O 1
ATOM 10338 N N . THR E 1 460 ? 184.290 145.765 164.532 1.00 39.74 224 THR E N 1
ATOM 10339 C CA . THR E 1 460 ? 183.093 144.942 164.414 1.00 39.74 224 THR E CA 1
ATOM 10340 C C . THR E 1 460 ? 182.225 145.418 163.257 1.00 39.74 224 THR E C 1
ATOM 10341 O O . THR E 1 460 ? 182.630 146.299 162.490 1.00 39.74 224 THR E O 1
ATOM 10345 N N . SER E 1 461 ? 181.024 144.848 163.132 1.00 42.44 225 SER E N 1
ATOM 10346 C CA . SER E 1 461 ? 180.124 145.221 162.045 1.00 42.44 225 SER E CA 1
ATOM 10347 C C . SER E 1 461 ? 179.703 146.682 162.117 1.00 42.44 225 SER E C 1
ATOM 10348 O O . SER E 1 461 ? 179.253 147.236 161.108 1.00 42.44 225 SER E O 1
ATOM 10351 N N . GLU E 1 462 ? 179.838 147.317 163.279 1.00 39.33 226 GLU E N 1
ATOM 10352 C CA . GLU E 1 462 ? 179.519 148.726 163.445 1.00 39.33 226 GLU E CA 1
ATOM 10353 C C . GLU E 1 462 ? 180.755 149.617 163.390 1.00 39.33 226 GLU E C 1
ATOM 10354 O O . GLU E 1 462 ? 180.671 150.797 163.744 1.00 39.33 226 GLU E O 1
ATOM 10360 N N . GLY E 1 463 ? 181.895 149.081 162.960 1.00 34.61 227 GLY E N 1
ATOM 10361 C CA . GLY E 1 463 ? 183.082 149.893 162.770 1.00 34.61 227 GLY E CA 1
ATOM 10362 C C . GLY E 1 463 ? 184.146 149.709 163.832 1.00 34.61 227 GLY E C 1
ATOM 10363 O O . GLY E 1 463 ? 184.228 148.654 164.467 1.00 34.61 227 GLY E O 1
ATOM 10364 N N . LEU E 1 464 ? 184.973 150.732 164.027 1.00 28.50 228 LEU E N 1
ATOM 10365 C CA . LEU E 1 464 ? 186.044 150.694 165.014 1.00 28.50 228 LEU E CA 1
ATOM 10366 C C . LEU E 1 464 ? 185.540 151.295 166.321 1.00 28.50 228 LEU E C 1
ATOM 10367 O O . LEU E 1 464 ? 185.125 152.459 166.352 1.00 28.50 228 LEU E O 1
ATOM 10372 N N . LEU E 1 465 ? 185.590 150.506 167.392 1.00 29.19 229 LEU E N 1
ATOM 10373 C CA . LEU E 1 465 ? 185.058 150.887 168.690 1.00 29.19 229 LEU E CA 1
ATOM 10374 C C . LEU E 1 465 ? 186.131 150.748 169.761 1.00 29.19 229 LEU E C 1
ATOM 10375 O O . LEU E 1 465 ? 187.024 149.900 169.665 1.00 29.19 229 LEU E O 1
ATOM 10380 N N . ALA E 1 466 ? 186.032 151.593 170.788 1.00 26.40 230 ALA E N 1
ATOM 10381 C CA . ALA E 1 466 ? 186.881 151.484 171.973 1.00 26.40 230 ALA E CA 1
ATOM 10382 C C . ALA E 1 466 ? 186.211 150.509 172.937 1.00 26.40 230 ALA E C 1
ATOM 10383 O O . ALA E 1 466 ? 185.598 150.886 173.939 1.00 26.40 230 ALA E O 1
ATOM 10385 N N . SER E 1 467 ? 186.330 149.219 172.609 1.00 27.12 231 SER E N 1
ATOM 10386 C CA . SER E 1 467 ? 185.629 148.186 173.365 1.00 27.12 231 SER E CA 1
ATOM 10387 C C . SER E 1 467 ? 186.113 148.121 174.808 1.00 27.12 231 SER E C 1
ATOM 10388 O O . SER E 1 467 ? 185.307 147.963 175.732 1.00 27.12 231 SER E O 1
ATOM 10391 N N . VAL E 1 468 ? 187.418 148.234 175.022 1.00 25.97 232 VAL E N 1
ATOM 10392 C CA . VAL E 1 468 ? 187.978 148.144 176.365 1.00 25.97 232 VAL E CA 1
ATOM 10393 C C . VAL E 1 468 ? 187.691 149.437 177.115 1.00 25.97 232 VAL E C 1
ATOM 10394 O O . VAL E 1 468 ? 187.993 150.533 176.629 1.00 25.97 232 VAL E O 1
ATOM 10398 N N . ARG E 1 469 ? 187.108 149.309 178.307 1.00 27.58 233 ARG E N 1
ATOM 10399 C CA . ARG E 1 469 ? 186.741 150.461 179.128 1.00 27.58 233 ARG E CA 1
ATOM 10400 C C . ARG E 1 469 ? 187.914 150.887 180.014 1.00 27.58 233 ARG E C 1
ATOM 10401 O O . ARG E 1 469 ? 187.828 150.951 181.240 1.00 27.58 233 ARG E O 1
ATOM 10409 N N . LEU E 1 470 ? 189.033 151.179 179.358 1.00 23.45 234 LEU E N 1
ATOM 10410 C CA . LEU E 1 470 ? 190.207 151.663 180.066 1.00 23.45 234 LEU E CA 1
ATOM 10411 C C . LEU E 1 470 ? 189.972 153.079 180.577 1.00 23.45 234 LEU E C 1
ATOM 10412 O O . LEU E 1 470 ? 189.234 153.866 179.979 1.00 23.45 234 LEU E O 1
ATOM 10417 N N . TYR E 1 471 ? 190.601 153.397 181.704 1.00 22.66 235 TYR E N 1
ATOM 10418 C CA . TYR E 1 471 ? 190.487 154.735 182.264 1.00 22.66 235 TYR E CA 1
ATOM 10419 C C . TYR E 1 471 ? 191.226 155.735 181.385 1.00 22.66 235 TYR E C 1
ATOM 10420 O O . TYR E 1 471 ? 192.382 155.516 181.012 1.00 22.66 235 TYR E O 1
ATOM 10429 N N . ASN E 1 472 ? 190.555 156.835 181.053 1.00 23.33 236 ASN E N 1
ATOM 10430 C CA . ASN E 1 472 ? 191.115 157.877 180.202 1.00 23.33 236 ASN E CA 1
ATOM 10431 C C . ASN E 1 472 ? 191.198 159.169 181.000 1.00 23.33 236 ASN E C 1
ATOM 10432 O O . ASN E 1 472 ? 190.193 159.624 181.557 1.00 23.33 236 ASN E O 1
ATOM 10437 N N . SER E 1 473 ? 192.389 159.756 181.053 1.00 25.77 237 SER E N 1
ATOM 10438 C CA . SER E 1 473 ? 192.630 161.007 181.760 1.00 25.77 237 SER E CA 1
ATOM 10439 C C . SER E 1 473 ? 193.222 162.051 180.822 1.00 25.77 237 SER E C 1
ATOM 10440 O O . SER E 1 473 ? 194.042 162.881 181.221 1.00 25.77 237 SER E O 1
ATOM 10443 N N . VAL E 1 474 ? 192.810 162.020 179.563 1.00 29.20 238 VAL E N 1
ATOM 10444 C CA . VAL E 1 474 ? 193.315 162.940 178.552 1.00 29.20 238 VAL E CA 1
ATOM 10445 C C . VAL E 1 474 ? 192.427 164.175 178.513 1.00 29.20 238 VAL E C 1
ATOM 10446 O O . VAL E 1 474 ? 191.211 164.096 178.730 1.00 29.20 238 VAL E O 1
ATOM 10450 N N . GLN E 1 475 ? 193.041 165.328 178.265 1.00 35.54 239 GLN E N 1
ATOM 10451 C CA . GLN E 1 475 ? 192.309 166.580 178.122 1.00 35.54 239 GLN E CA 1
ATOM 10452 C C . GLN E 1 475 ? 192.307 166.989 176.658 1.00 35.54 239 GLN E C 1
ATOM 10453 O O . GLN E 1 475 ? 193.361 167.377 176.130 1.00 35.54 239 GLN E O 1
ATOM 10459 N N . PRO E 1 476 ? 191.175 166.906 175.960 1.00 36.74 240 PRO E N 1
ATOM 10460 C CA . PRO E 1 476 ? 191.151 167.306 174.548 1.00 36.74 240 PRO E CA 1
ATOM 10461 C C . PRO E 1 476 ? 191.520 168.772 174.380 1.00 36.74 240 PRO E C 1
ATOM 10462 O O . PRO E 1 476 ? 191.106 169.631 175.161 1.00 36.74 240 PRO E O 1
ATOM 10466 N N . LYS E 1 477 ? 192.307 169.052 173.345 1.00 36.17 241 LYS E N 1
ATOM 10467 C CA . LYS E 1 477 ? 192.742 170.406 173.038 1.00 36.17 241 LYS E CA 1
ATOM 10468 C C . LYS E 1 477 ? 191.891 171.076 171.968 1.00 36.17 241 LYS E C 1
ATOM 10469 O O . LYS E 1 477 ? 192.206 172.195 171.555 1.00 36.17 241 LYS E O 1
ATOM 10475 N N . TYR E 1 478 ? 190.823 170.420 171.513 1.00 36.24 242 TYR E N 1
ATOM 10476 C CA . TYR E 1 478 ? 189.874 171.026 170.592 1.00 36.24 242 TYR E CA 1
ATOM 10477 C C . TYR E 1 478 ? 188.427 170.897 171.038 1.00 36.24 242 TYR E C 1
ATOM 10478 O O . TYR E 1 478 ? 187.547 171.450 170.369 1.00 36.24 242 TYR E O 1
ATOM 10487 N N . LEU E 1 479 ? 188.149 170.196 172.134 1.00 41.15 243 LEU E N 1
ATOM 10488 C CA . LEU E 1 479 ? 186.792 169.931 172.592 1.00 41.15 243 LEU E CA 1
ATOM 10489 C C . LEU E 1 479 ? 186.620 170.335 174.052 1.00 41.15 243 LEU E C 1
ATOM 10490 O O . LEU E 1 479 ? 185.863 169.716 174.802 1.00 41.15 243 LEU E O 1
ATOM 10495 N N . TYR E 1 480 ? 187.324 171.382 174.473 1.00 52.59 244 TYR E N 1
ATOM 10496 C CA . TYR E 1 480 ? 187.324 171.806 175.867 1.00 52.59 244 TYR E CA 1
ATOM 10497 C C . TYR E 1 480 ? 186.300 172.895 176.167 1.00 52.59 244 TYR E C 1
ATOM 10498 O O . TYR E 1 480 ? 186.253 173.381 177.302 1.00 52.59 244 TYR E O 1
ATOM 10507 N N . GLY E 1 481 ? 185.489 173.290 175.190 1.00 58.75 245 GLY E N 1
ATOM 10508 C CA . GLY E 1 481 ? 184.502 174.324 175.432 1.00 58.75 245 GLY E CA 1
ATOM 10509 C C . GLY E 1 481 ? 183.382 173.848 176.338 1.00 58.75 245 GLY E C 1
ATOM 10510 O O . GLY E 1 481 ? 182.981 172.684 176.319 1.00 58.75 245 GLY E O 1
ATOM 10511 N N . VAL E 1 482 ? 182.869 174.775 177.146 1.00 61.23 246 VAL E N 1
ATOM 10512 C CA . VAL E 1 482 ? 181.777 174.489 178.068 1.00 61.23 246 VAL E CA 1
ATOM 10513 C C . VAL E 1 482 ? 181.074 175.798 178.398 1.00 61.23 246 VAL E C 1
ATOM 10514 O O . VAL E 1 482 ? 181.700 176.860 178.470 1.00 61.23 246 VAL E O 1
ATOM 10518 N N . ASN E 1 483 ? 179.757 175.721 178.582 1.00 61.09 247 ASN E N 1
ATOM 10519 C CA . ASN E 1 483 ? 178.951 176.895 178.901 1.00 61.09 247 ASN E CA 1
ATOM 10520 C C . ASN E 1 483 ? 178.961 177.111 180.409 1.00 61.09 247 ASN E C 1
ATOM 10521 O O . ASN E 1 483 ? 178.353 176.341 181.160 1.00 61.09 247 ASN E O 1
ATOM 10526 N N . GLU E 1 484 ? 179.651 178.162 180.856 1.00 58.98 248 GLU E N 1
ATOM 10527 C CA . GLU E 1 484 ? 179.727 178.460 182.281 1.00 58.98 248 GLU E CA 1
ATOM 10528 C C . GLU E 1 484 ? 178.455 179.115 182.805 1.00 58.98 248 GLU E C 1
ATOM 10529 O O . GLU E 1 484 ? 178.230 179.130 184.020 1.00 58.98 248 GLU E O 1
ATOM 10535 N N . ASN E 1 485 ? 177.620 179.660 181.917 1.00 60.01 249 ASN E N 1
ATOM 10536 C CA . ASN E 1 485 ? 176.406 180.339 182.353 1.00 60.01 249 ASN E CA 1
ATOM 10537 C C . ASN E 1 485 ? 175.369 179.379 182.919 1.00 60.01 249 ASN E C 1
ATOM 10538 O O . ASN E 1 485 ? 174.624 179.760 183.828 1.00 60.01 249 ASN E O 1
ATOM 10543 N N . ARG E 1 486 ? 175.299 178.154 182.407 1.00 62.49 250 ARG E N 1
ATOM 10544 C CA . ARG E 1 486 ? 174.344 177.176 182.904 1.00 62.49 250 ARG E CA 1
ATOM 10545 C C . ARG E 1 486 ? 174.849 176.547 184.196 1.00 62.49 250 ARG E C 1
ATOM 10546 O O . ARG E 1 486 ? 176.049 176.315 184.367 1.00 62.49 250 ARG E O 1
ATOM 10554 N N . LEU E 1 487 ? 173.919 176.274 185.108 1.00 50.82 251 LEU E N 1
ATOM 10555 C CA . LEU E 1 487 ? 174.242 175.661 186.388 1.00 50.82 251 LEU E CA 1
ATOM 10556 C C . LEU E 1 487 ? 174.145 174.146 186.268 1.00 50.82 251 LEU E C 1
ATOM 10557 O O . LEU E 1 487 ? 173.113 173.615 185.843 1.00 50.82 251 LEU E O 1
ATOM 10562 N N . GLN E 1 488 ? 175.218 173.455 186.645 1.00 51.50 252 GLN E N 1
ATOM 10563 C CA . GLN E 1 488 ? 175.293 172.002 186.576 1.00 51.50 252 GLN E CA 1
ATOM 10564 C C . GLN E 1 488 ? 175.349 171.441 187.989 1.00 51.50 252 GLN E C 1
ATOM 10565 O O . GLN E 1 488 ? 176.189 171.859 188.793 1.00 51.50 252 GLN E O 1
ATOM 10571 N N . ILE E 1 489 ? 174.458 170.498 188.288 1.00 50.47 253 ILE E N 1
ATOM 10572 C CA . ILE E 1 489 ? 174.354 169.904 189.619 1.00 50.47 253 ILE E CA 1
ATOM 10573 C C . ILE E 1 489 ? 174.535 168.399 189.475 1.00 50.47 253 ILE E C 1
ATOM 10574 O O . ILE E 1 489 ? 173.619 167.688 189.045 1.00 50.47 253 ILE E O 1
ATOM 10579 N N . ARG E 1 490 ? 175.718 167.909 189.839 1.00 50.25 254 ARG E N 1
ATOM 10580 C CA . ARG E 1 490 ? 176.008 166.482 189.792 1.00 50.25 254 ARG E CA 1
ATOM 10581 C C . ARG E 1 490 ? 177.070 166.117 190.821 1.00 50.25 254 ARG E C 1
ATOM 10582 O O . ARG E 1 490 ? 178.013 166.876 191.063 1.00 50.25 254 ARG E O 1
ATOM 10590 N N . ASN E 1 491 ? 176.891 164.951 191.440 1.00 48.46 255 ASN E N 1
ATOM 10591 C CA . ASN E 1 491 ? 177.802 164.466 192.469 1.00 48.46 255 ASN E CA 1
ATOM 10592 C C . ASN E 1 491 ? 179.128 164.025 191.858 1.00 48.46 255 ASN E C 1
ATOM 10593 O O . ASN E 1 491 ? 179.156 163.366 190.815 1.00 48.46 255 ASN E O 1
ATOM 10598 N N . VAL E 1 492 ? 180.230 164.388 192.518 1.00 44.11 256 VAL E N 1
ATOM 10599 C CA . VAL E 1 492 ? 181.569 163.925 192.164 1.00 44.11 256 VAL E CA 1
ATOM 10600 C C . VAL E 1 492 ? 182.323 163.566 193.439 1.00 44.11 256 VAL E C 1
ATOM 10601 O O . VAL E 1 492 ? 181.821 163.743 194.552 1.00 44.11 256 VAL E O 1
ATOM 10605 N N . LEU E 1 493 ? 183.544 163.065 193.272 1.00 41.61 257 LEU E N 1
ATOM 10606 C CA . LEU E 1 493 ? 184.386 162.635 194.378 1.00 41.61 257 LEU E CA 1
ATOM 10607 C C . LEU E 1 493 ? 185.603 163.545 194.460 1.00 41.61 257 LEU E C 1
ATOM 10608 O O . LEU E 1 493 ? 186.158 163.942 193.431 1.00 41.61 257 LEU E O 1
ATOM 10613 N N . GLN E 1 494 ? 186.002 163.890 195.683 1.00 41.51 258 GLN E N 1
ATOM 10614 C CA . GLN E 1 494 ? 187.153 164.752 195.912 1.00 41.51 258 GLN E CA 1
ATOM 10615 C C . GLN E 1 494 ? 188.006 164.185 197.039 1.00 41.51 258 GLN E C 1
ATOM 10616 O O . GLN E 1 494 ? 187.554 163.357 197.834 1.00 41.51 258 GLN E O 1
ATOM 10622 N N . PHE E 1 495 ? 189.254 164.644 197.093 1.00 36.81 259 PHE E N 1
ATOM 10623 C CA . PHE E 1 495 ? 190.240 164.184 198.061 1.00 36.81 259 PHE E CA 1
ATOM 10624 C C . PHE E 1 495 ? 190.436 165.239 199.142 1.00 36.81 259 PHE E C 1
ATOM 10625 O O . PHE E 1 495 ? 190.605 166.423 198.835 1.00 36.81 259 PHE E O 1
ATOM 10633 N N . GLN E 1 496 ? 190.415 164.808 200.400 1.00 45.13 260 GLN E N 1
ATOM 10634 C CA . GLN E 1 496 ? 190.714 165.668 201.537 1.00 45.13 260 GLN E CA 1
ATOM 10635 C C . GLN E 1 496 ? 192.124 165.385 202.032 1.00 45.13 260 GLN E C 1
ATOM 10636 O O . GLN E 1 496 ? 192.487 164.225 202.254 1.00 45.13 260 GLN E O 1
ATOM 10642 N N . GLY E 1 497 ? 192.904 166.435 202.206 1.00 45.21 261 GLY E N 1
ATOM 10643 C CA . GLY E 1 497 ? 194.245 166.307 202.738 1.00 45.21 261 GLY E CA 1
ATOM 10644 C C . GLY E 1 497 ? 195.170 167.342 202.141 1.00 45.21 261 GLY E C 1
ATOM 10645 O O . GLY E 1 497 ? 194.911 167.931 201.094 1.00 45.21 261 GLY E O 1
ATOM 10646 N N . ASN E 1 498 ? 196.281 167.565 202.834 1.00 48.12 262 ASN E N 1
ATOM 10647 C CA . ASN E 1 498 ? 197.317 168.476 202.378 1.00 48.12 262 ASN E CA 1
ATOM 10648 C C . ASN E 1 498 ? 198.260 167.738 201.428 1.00 48.12 262 ASN E C 1
ATOM 10649 O O . ASN E 1 498 ? 197.971 166.630 200.967 1.00 48.12 262 ASN E O 1
ATOM 10654 N N . ALA E 1 499 ? 199.401 168.357 201.117 1.00 45.79 263 ALA E N 1
ATOM 10655 C CA . ALA E 1 499 ? 200.378 167.723 200.240 1.00 45.79 263 ALA E CA 1
ATOM 10656 C C . ALA E 1 499 ? 200.905 166.415 200.812 1.00 45.79 263 ALA E C 1
ATOM 10657 O O . ALA E 1 499 ? 201.285 165.526 200.043 1.00 45.79 263 ALA E O 1
ATOM 10659 N N . ASN E 1 500 ? 200.941 166.277 202.139 1.00 48.41 264 ASN E N 1
ATOM 10660 C CA . ASN E 1 500 ? 201.386 165.023 202.738 1.00 48.41 264 ASN E CA 1
ATOM 10661 C C . ASN E 1 500 ? 200.395 163.897 202.469 1.00 48.41 264 ASN E C 1
ATOM 10662 O O . ASN E 1 500 ? 200.798 162.767 202.171 1.00 48.41 264 ASN E O 1
ATOM 10667 N N . ALA E 1 501 ? 199.096 164.185 202.569 1.00 43.40 265 ALA E N 1
ATOM 10668 C CA . ALA E 1 501 ? 198.092 163.151 202.339 1.00 43.40 265 ALA E CA 1
ATOM 10669 C C . ALA E 1 501 ? 197.963 162.821 200.858 1.00 43.40 265 ALA E C 1
ATOM 10670 O O . ALA E 1 501 ? 197.798 161.652 200.489 1.00 43.40 265 ALA E O 1
ATOM 10672 N N . LEU E 1 502 ? 198.032 163.834 199.995 1.00 37.88 266 LEU E N 1
ATOM 10673 C CA . LEU E 1 502 ? 197.925 163.619 198.558 1.00 37.88 266 LEU E CA 1
ATOM 10674 C C . LEU E 1 502 ? 199.250 163.241 197.913 1.00 37.88 266 LEU E C 1
ATOM 10675 O O . LEU E 1 502 ? 199.261 162.898 196.726 1.00 37.88 266 LEU E O 1
ATOM 10680 N N . GLN E 1 503 ? 200.353 163.292 198.663 1.00 35.01 267 GLN E N 1
ATOM 10681 C CA . GLN E 1 503 ? 201.678 162.938 198.156 1.00 35.01 267 GLN E CA 1
ATOM 10682 C C . GLN E 1 503 ? 202.043 163.780 196.933 1.00 35.01 267 GLN E C 1
ATOM 10683 O O . GLN E 1 503 ? 202.498 163.269 195.908 1.00 35.01 267 GLN E O 1
ATOM 10689 N N . GLN E 1 504 ? 201.835 165.094 197.056 1.00 34.55 268 GLN E N 1
ATOM 10690 C CA . GLN E 1 504 ? 202.106 166.007 195.950 1.00 34.55 268 GLN E CA 1
ATOM 10691 C C . GLN E 1 504 ? 203.582 166.024 195.574 1.00 34.55 268 GLN E C 1
ATOM 10692 O O . GLN E 1 504 ? 203.924 166.302 194.419 1.00 34.55 268 GLN E O 1
ATOM 10698 N N . LYS E 1 505 ? 204.468 165.743 196.533 1.00 31.73 269 LYS E N 1
ATOM 10699 C CA . LYS E 1 505 ? 205.900 165.725 196.254 1.00 31.73 269 LYS E CA 1
ATOM 10700 C C . LYS E 1 505 ? 206.265 164.705 195.183 1.00 31.73 269 LYS E C 1
ATOM 10701 O O . LYS E 1 505 ? 207.161 164.967 194.372 1.00 31.73 269 LYS E O 1
ATOM 10707 N N . LEU E 1 506 ? 205.566 163.570 195.137 1.00 28.70 270 LEU E N 1
ATOM 10708 C CA . LEU E 1 506 ? 205.764 162.570 194.095 1.00 28.70 270 LEU E CA 1
ATOM 10709 C C . LEU E 1 506 ? 205.548 163.126 192.695 1.00 28.70 270 LEU E C 1
ATOM 10710 O O . LEU E 1 506 ? 205.940 162.473 191.722 1.00 28.70 270 LEU E O 1
ATOM 10715 N N . SER E 1 507 ? 204.940 164.306 192.569 1.00 29.97 271 SER E N 1
ATOM 10716 C CA . SER E 1 507 ? 204.803 164.957 191.273 1.00 29.97 271 SER E CA 1
ATOM 10717 C C . SER E 1 507 ? 206.141 165.363 190.672 1.00 29.97 271 SER E C 1
ATOM 10718 O O . SER E 1 507 ? 206.192 165.659 189.474 1.00 29.97 271 SER E O 1
ATOM 10721 N N . ARG E 1 508 ? 207.218 165.392 191.463 1.00 31.85 272 ARG E N 1
ATOM 10722 C CA . ARG E 1 508 ? 208.518 165.751 190.907 1.00 31.85 272 ARG E CA 1
ATOM 10723 C C . ARG E 1 508 ? 209.057 164.683 189.963 1.00 31.85 272 ARG E C 1
ATOM 10724 O O . ARG E 1 508 ? 209.899 164.993 189.114 1.00 31.85 272 ARG E O 1
ATOM 10732 N N . TYR E 1 509 ? 208.597 163.442 190.093 1.00 25.22 273 TYR E N 1
ATOM 10733 C CA . TYR E 1 509 ? 209.025 162.382 189.195 1.00 25.22 273 TYR E CA 1
ATOM 10734 C C . TYR E 1 509 ? 208.389 162.558 187.819 1.00 25.22 273 TYR E C 1
ATOM 10735 O O . TYR E 1 509 ? 207.455 163.342 187.630 1.00 25.22 273 TYR E O 1
ATOM 10744 N N . GLU E 1 510 ? 208.913 161.815 186.848 1.00 23.83 274 GLU E N 1
ATOM 10745 C CA . GLU E 1 510 ? 208.342 161.837 185.509 1.00 23.83 274 GLU E CA 1
ATOM 10746 C C . GLU E 1 510 ? 206.971 161.173 185.525 1.00 23.83 274 GLU E C 1
ATOM 10747 O O . GLU E 1 510 ? 206.816 160.054 186.024 1.00 23.83 274 GLU E O 1
ATOM 10753 N N . LEU E 1 511 ? 205.976 161.864 184.979 1.00 22.16 275 LEU E N 1
ATOM 10754 C CA . LEU E 1 511 ? 204.604 161.379 185.020 1.00 22.16 275 LEU E CA 1
ATOM 10755 C C . LEU E 1 511 ? 204.370 160.313 183.958 1.00 22.16 275 LEU E C 1
ATOM 10756 O O . LEU E 1 511 ? 204.841 160.428 182.823 1.00 22.16 275 LEU E O 1
ATOM 10761 N N . TYR E 1 512 ? 203.635 159.272 184.337 1.00 17.24 276 TYR E N 1
ATOM 10762 C CA . TYR E 1 512 ? 203.181 158.256 183.397 1.00 17.24 276 TYR E CA 1
ATOM 10763 C C . TYR E 1 512 ? 201.804 158.655 182.880 1.00 17.24 276 TYR E C 1
ATOM 10764 O O . TYR E 1 512 ? 200.845 158.734 183.655 1.00 17.24 276 TYR E O 1
ATOM 10773 N N . GLN E 1 513 ? 201.708 158.905 181.578 1.00 22.36 277 GLN E N 1
ATOM 10774 C CA . GLN E 1 513 ? 200.456 159.371 180.998 1.00 22.36 277 GLN E CA 1
ATOM 10775 C C . GLN E 1 513 ? 199.450 158.230 180.917 1.00 22.36 277 GLN E C 1
ATOM 10776 O O . GLN E 1 513 ? 199.759 157.149 180.405 1.00 22.36 277 GLN E O 1
ATOM 10782 N N . ILE E 1 514 ? 198.246 158.474 181.420 1.00 20.53 278 ILE E N 1
ATOM 10783 C CA . ILE E 1 514 ? 197.170 157.486 181.398 1.00 20.53 278 ILE E CA 1
ATOM 10784 C C . ILE E 1 514 ? 196.277 157.853 180.218 1.00 20.53 278 ILE E C 1
ATOM 10785 O O . ILE E 1 514 ? 195.332 158.634 180.339 1.00 20.53 278 ILE E O 1
ATOM 10790 N N . ASN E 1 515 ? 196.583 157.280 179.058 1.00 18.97 279 ASN E N 1
ATOM 10791 C CA . ASN E 1 515 ? 195.818 157.489 177.839 1.00 18.97 279 ASN E CA 1
ATOM 10792 C C . ASN E 1 515 ? 195.547 156.136 177.191 1.00 18.97 279 ASN E C 1
ATOM 10793 O O . ASN E 1 515 ? 196.030 155.096 177.649 1.00 18.97 279 ASN E O 1
ATOM 10798 N N . ILE E 1 516 ? 194.766 156.150 176.116 1.00 19.36 280 ILE E N 1
ATOM 10799 C CA . ILE E 1 516 ? 194.370 154.912 175.449 1.00 19.36 280 ILE E CA 1
ATOM 10800 C C . ILE E 1 516 ? 194.747 154.976 173.974 1.00 19.36 280 ILE E C 1
ATOM 10801 O O . ILE E 1 516 ? 193.909 155.340 173.135 1.00 19.36 280 ILE E O 1
ATOM 10806 N N . PRO E 1 517 ? 195.986 154.653 173.612 1.00 18.29 281 PRO E N 1
ATOM 10807 C CA . PRO E 1 517 ? 196.314 154.489 172.193 1.00 18.29 281 PRO E CA 1
ATOM 10808 C C . PRO E 1 517 ? 195.635 153.256 171.620 1.00 18.29 281 PRO E C 1
ATOM 10809 O O . PRO E 1 517 ? 195.350 152.288 172.329 1.00 18.29 281 PRO E O 1
ATOM 10813 N N . LEU E 1 518 ? 195.375 153.299 170.317 1.00 18.60 282 LEU E N 1
ATOM 10814 C CA . LEU E 1 518 ? 194.667 152.222 169.632 1.00 18.60 282 LEU E CA 1
ATOM 10815 C C . LEU E 1 518 ? 195.674 151.163 169.195 1.00 18.60 282 LEU E C 1
ATOM 10816 O O . LEU E 1 518 ? 196.513 151.414 168.324 1.00 18.60 282 LEU E O 1
ATOM 10821 N N . PHE E 1 519 ? 195.587 149.980 169.800 1.00 21.65 283 PHE E N 1
ATOM 10822 C CA . PHE E 1 519 ? 196.463 148.860 169.483 1.00 21.65 283 PHE E CA 1
ATOM 10823 C C . PHE E 1 519 ? 195.614 147.642 169.158 1.00 21.65 283 PHE E C 1
ATOM 10824 O O . PHE E 1 519 ? 194.757 147.251 169.957 1.00 21.65 283 PHE E O 1
ATOM 10832 N N . LEU E 1 520 ? 195.859 147.040 167.993 1.00 26.22 284 LEU E N 1
ATOM 10833 C CA . LEU E 1 520 ? 195.105 145.866 167.567 1.00 26.22 284 LEU E CA 1
ATOM 10834 C C . LEU E 1 520 ? 195.772 145.179 166.382 1.00 26.22 284 LEU E C 1
ATOM 10835 O O . LEU E 1 520 ? 196.212 145.843 165.438 1.00 26.22 284 LEU E O 1
ATOM 10840 N N . GLY E 1 521 ? 195.852 143.854 166.422 1.00 25.92 285 GLY E N 1
ATOM 10841 C CA . GLY E 1 521 ? 196.368 143.093 165.303 1.00 25.92 285 GLY E CA 1
ATOM 10842 C C . GLY E 1 521 ? 197.881 143.078 165.230 1.00 25.92 285 GLY E C 1
ATOM 10843 O O . GLY E 1 521 ? 198.598 143.504 166.140 1.00 25.92 285 GLY E O 1
ATOM 10844 N N . LYS E 1 522 ? 198.370 142.564 164.104 1.00 30.34 286 LYS E N 1
ATOM 10845 C CA . LYS E 1 522 ? 199.795 142.468 163.833 1.00 30.34 286 LYS E CA 1
ATOM 10846 C C . LYS E 1 522 ? 200.104 143.070 162.469 1.00 30.34 286 LYS E C 1
ATOM 10847 O O . LYS E 1 522 ? 199.239 143.146 161.592 1.00 30.34 286 LYS E O 1
ATOM 10853 N N . GLN E 1 523 ? 201.348 143.511 162.301 1.00 33.24 287 GLN E N 1
ATOM 10854 C CA . GLN E 1 523 ? 201.791 144.142 161.068 1.00 33.24 287 GLN E CA 1
ATOM 10855 C C . GLN E 1 523 ? 203.110 143.533 160.620 1.00 33.24 287 GLN E C 1
ATOM 10856 O O . GLN E 1 523 ? 203.996 143.274 161.439 1.00 33.24 287 GLN E O 1
ATOM 10862 N N . ILE E 1 524 ? 203.229 143.306 159.315 1.00 40.42 288 ILE E N 1
ATOM 10863 C CA . ILE E 1 524 ? 204.435 142.773 158.697 1.00 40.42 288 ILE E CA 1
ATOM 10864 C C . ILE E 1 524 ? 204.960 143.836 157.744 1.00 40.42 288 ILE E C 1
ATOM 10865 O O . ILE E 1 524 ? 204.251 144.245 156.815 1.00 40.42 288 ILE E O 1
ATOM 10870 N N . ILE E 1 525 ? 206.194 144.279 157.967 1.00 45.89 289 ILE E N 1
ATOM 10871 C CA . ILE E 1 525 ? 206.837 145.282 157.126 1.00 45.89 289 ILE E CA 1
ATOM 10872 C C . ILE E 1 525 ? 207.894 144.582 156.286 1.00 45.89 289 ILE E C 1
ATOM 10873 O O . ILE E 1 525 ? 208.853 144.015 156.824 1.00 45.89 289 ILE E O 1
ATOM 10878 N N . SER E 1 526 ? 207.717 144.619 154.969 1.00 57.78 290 SER E N 1
ATOM 10879 C CA . SER E 1 526 ? 208.644 143.971 154.056 1.00 57.78 290 SER E CA 1
ATOM 10880 C C . SER E 1 526 ? 209.935 144.775 153.937 1.00 57.78 290 SER E C 1
ATOM 10881 O O . SER E 1 526 ? 209.974 145.985 154.177 1.00 57.78 290 SER E O 1
ATOM 10884 N N . THR E 1 527 ? 211.002 144.078 153.560 1.00 59.21 291 THR E N 1
ATOM 10885 C CA . THR E 1 527 ? 212.308 144.701 153.381 1.00 59.21 291 THR E CA 1
ATOM 10886 C C . THR E 1 527 ? 212.297 145.683 152.215 1.00 59.21 291 THR E C 1
ATOM 10887 O O . THR E 1 527 ? 213.229 145.717 151.411 1.00 59.21 291 THR E O 1
ATOM 10891 N N . LEU F 1 249 ? 215.392 161.818 208.718 1.00 40.61 13 LEU F N 1
ATOM 10892 C CA . LEU F 1 249 ? 216.338 161.185 207.806 1.00 40.61 13 LEU F CA 1
ATOM 10893 C C . LEU F 1 249 ? 216.507 162.007 206.534 1.00 40.61 13 LEU F C 1
ATOM 10894 O O . LEU F 1 249 ? 215.589 162.104 205.722 1.00 40.61 13 LEU F O 1
ATOM 10899 N N . ARG F 1 250 ? 217.689 162.604 206.366 1.00 38.96 14 ARG F N 1
ATOM 10900 C CA . ARG F 1 250 ? 217.965 163.371 205.158 1.00 38.96 14 ARG F CA 1
ATOM 10901 C C . ARG F 1 250 ? 218.097 162.479 203.930 1.00 38.96 14 ARG F C 1
ATOM 10902 O O . ARG F 1 250 ? 217.739 162.905 202.827 1.00 38.96 14 ARG F O 1
ATOM 10910 N N . ASN F 1 251 ? 218.586 161.252 204.098 1.00 28.88 15 ASN F N 1
ATOM 10911 C CA . ASN F 1 251 ? 218.745 160.310 202.993 1.00 28.88 15 ASN F CA 1
ATOM 10912 C C . ASN F 1 251 ? 218.016 159.027 203.363 1.00 28.88 15 ASN F C 1
ATOM 10913 O O . ASN F 1 251 ? 218.367 158.374 204.350 1.00 28.88 15 ASN F O 1
ATOM 10918 N N . PHE F 1 252 ? 217.006 158.668 202.574 1.00 26.97 16 PHE F N 1
ATOM 10919 C CA . PHE F 1 252 ? 216.187 157.494 202.842 1.00 26.97 16 PHE F CA 1
ATOM 10920 C C . PHE F 1 252 ? 216.683 156.240 202.135 1.00 26.97 16 PHE F C 1
ATOM 10921 O O . PHE F 1 252 ? 216.102 155.168 202.333 1.00 26.97 16 PHE F O 1
ATOM 10929 N N . CYS F 1 253 ? 217.731 156.341 201.321 1.00 20.54 17 CYS F N 1
ATOM 10930 C CA . CYS F 1 253 ? 218.248 155.171 200.625 1.00 20.54 17 CYS F CA 1
ATOM 10931 C C . CYS F 1 253 ? 218.914 154.221 201.612 1.00 20.54 17 CYS F C 1
ATOM 10932 O O . CYS F 1 253 ? 219.734 154.638 202.436 1.00 20.54 17 CYS F O 1
ATOM 10935 N N . VAL F 1 254 ? 218.556 152.937 201.529 1.00 22.45 18 VAL F N 1
ATOM 10936 C CA . VAL F 1 254 ? 219.136 151.941 202.421 1.00 22.45 18 VAL F CA 1
ATOM 10937 C C . VAL F 1 254 ? 220.618 151.728 202.137 1.00 22.45 18 VAL F C 1
ATOM 10938 O O . VAL F 1 254 ? 221.366 151.325 203.036 1.00 22.45 18 VAL F O 1
ATOM 10942 N N . PHE F 1 255 ? 221.069 152.000 200.915 1.00 18.14 19 PHE F N 1
ATOM 10943 C CA . PHE F 1 255 ? 222.470 151.847 200.547 1.00 18.14 19 PHE F CA 1
ATOM 10944 C C . PHE F 1 255 ? 223.276 153.124 200.735 1.00 18.14 19 PHE F C 1
ATOM 10945 O O . PHE F 1 255 ? 224.465 153.143 200.399 1.00 18.14 19 PHE F O 1
ATOM 10953 N N . SER F 1 256 ? 222.662 154.189 201.256 1.00 24.87 20 SER F N 1
ATOM 10954 C CA . SER F 1 256 ? 223.389 155.438 201.454 1.00 24.87 20 SER F CA 1
ATOM 10955 C C . SER F 1 256 ? 224.401 155.331 202.588 1.00 24.87 20 SER F C 1
ATOM 10956 O O . SER F 1 256 ? 225.361 156.108 202.634 1.00 24.87 20 SER F O 1
ATOM 10959 N N . SER F 1 257 ? 224.207 154.383 203.506 1.00 33.23 21 SER F N 1
ATOM 10960 C CA . SER F 1 257 ? 225.112 154.228 204.637 1.00 33.23 21 SER F CA 1
ATOM 10961 C C . SER F 1 257 ? 226.390 153.482 204.276 1.00 33.23 21 SER F C 1
ATOM 10962 O O . SER F 1 257 ? 227.287 153.388 205.120 1.00 33.23 21 SER F O 1
ATOM 10965 N N . VAL F 1 258 ? 226.496 152.956 203.060 1.00 35.50 22 VAL F N 1
ATOM 10966 C CA . VAL F 1 258 ? 227.683 152.218 202.644 1.00 35.50 22 VAL F CA 1
ATOM 10967 C C . VAL F 1 258 ? 228.812 153.208 202.389 1.00 35.50 22 VAL F C 1
ATOM 10968 O O . VAL F 1 258 ? 228.676 154.124 201.571 1.00 35.50 22 VAL F O 1
ATOM 10972 N N . LYS F 1 259 ? 229.926 153.025 203.086 1.00 48.69 23 LYS F N 1
ATOM 10973 C CA . LYS F 1 259 ? 231.093 153.885 202.982 1.00 48.69 23 LYS F CA 1
ATOM 10974 C C . LYS F 1 259 ? 232.351 153.036 202.900 1.00 48.69 23 LYS F C 1
ATOM 10975 O O . LYS F 1 259 ? 232.368 151.892 203.368 1.00 48.69 23 LYS F O 1
ATOM 10981 N N . PRO F 1 260 ? 233.417 153.561 202.292 1.00 62.59 24 PRO F N 1
ATOM 10982 C CA . PRO F 1 260 ? 234.711 152.858 202.323 1.00 62.59 24 PRO F CA 1
ATOM 10983 C C . PRO F 1 260 ? 235.172 152.656 203.758 1.00 62.59 24 PRO F C 1
ATOM 10984 O O . PRO F 1 260 ? 235.373 153.617 204.503 1.00 62.59 24 PRO F O 1
ATOM 10988 N N . LEU F 1 261 ? 235.338 151.389 204.145 1.00 63.51 25 LEU F N 1
ATOM 10989 C CA . LEU F 1 261 ? 235.700 151.078 205.524 1.00 63.51 25 LEU F CA 1
ATOM 10990 C C . LEU F 1 261 ? 237.128 151.508 205.836 1.00 63.51 25 LEU F C 1
ATOM 10991 O O . LEU F 1 261 ? 237.436 151.886 206.972 1.00 63.51 25 LEU F O 1
ATOM 10996 N N . ASP F 1 262 ? 238.017 151.452 204.841 1.00 72.33 26 ASP F N 1
ATOM 10997 C CA . ASP F 1 262 ? 239.430 151.708 205.099 1.00 72.33 26 ASP F CA 1
ATOM 10998 C C . ASP F 1 262 ? 239.699 153.178 205.411 1.00 72.33 26 ASP F C 1
ATOM 10999 O O . ASP F 1 262 ? 240.411 153.493 206.372 1.00 72.33 26 ASP F O 1
ATOM 11004 N N . PHE F 1 263 ? 239.136 154.091 204.622 1.00 81.86 27 PHE F N 1
ATOM 11005 C CA . PHE F 1 263 ? 239.477 155.501 204.748 1.00 81.86 27 PHE F CA 1
ATOM 11006 C C . PHE F 1 263 ? 238.412 156.331 204.046 1.00 81.86 27 PHE F C 1
ATOM 11007 O O . PHE F 1 263 ? 238.104 156.115 202.871 1.00 81.86 27 PHE F O 1
ATOM 11015 N N . CYS F 1 264 ? 237.855 157.290 204.785 1.00 86.01 28 CYS F N 1
ATOM 11016 C CA . CYS F 1 264 ? 236.748 158.096 204.282 1.00 86.01 28 CYS F CA 1
ATOM 11017 C C . CYS F 1 264 ? 236.939 159.579 204.578 1.00 86.01 28 CYS F C 1
ATOM 11018 O O . CYS F 1 264 ? 236.027 160.233 205.096 1.00 86.01 28 CYS F O 1
ATOM 11021 N N . ASP F 1 265 ? 238.119 160.118 204.260 1.00 88.44 29 ASP F N 1
ATOM 11022 C CA . ASP F 1 265 ? 238.378 161.536 204.501 1.00 88.44 29 ASP F CA 1
ATOM 11023 C C . ASP F 1 265 ? 237.406 162.419 203.730 1.00 88.44 29 ASP F C 1
ATOM 11024 O O . ASP F 1 265 ? 236.869 163.389 204.276 1.00 88.44 29 ASP F O 1
ATOM 11029 N N . GLN F 1 266 ? 237.167 162.098 202.458 1.00 82.62 30 GLN F N 1
ATOM 11030 C CA . GLN F 1 266 ? 236.229 162.863 201.638 1.00 82.62 30 GLN F CA 1
ATOM 11031 C C . GLN F 1 266 ? 235.585 161.887 200.657 1.00 82.62 30 GLN F C 1
ATOM 11032 O O . GLN F 1 266 ? 236.159 161.591 199.605 1.00 82.62 30 GLN F O 1
ATOM 11038 N N . TYR F 1 267 ? 234.402 161.392 201.011 1.00 65.29 31 TYR F N 1
ATOM 11039 C CA . TYR F 1 267 ? 233.668 160.444 200.187 1.00 65.29 31 TYR F CA 1
ATOM 11040 C C . TYR F 1 267 ? 232.232 160.918 200.026 1.00 65.29 31 TYR F C 1
ATOM 11041 O O . TYR F 1 267 ? 231.606 161.368 200.990 1.00 65.29 31 TYR F O 1
ATOM 11050 N N . SER F 1 268 ? 231.716 160.813 198.805 1.00 56.21 32 SER F N 1
ATOM 11051 C CA . SER F 1 268 ? 230.350 161.204 198.486 1.00 56.21 32 SER F CA 1
ATOM 11052 C C . SER F 1 268 ? 229.573 159.976 198.037 1.00 56.21 32 SER F C 1
ATOM 11053 O O . SER F 1 268 ? 230.041 159.219 197.180 1.00 56.21 32 SER F O 1
ATOM 11056 N N . SER F 1 269 ? 228.394 159.780 198.620 1.00 40.31 33 SER F N 1
ATOM 11057 C CA . SER F 1 269 ? 227.571 158.639 198.257 1.00 40.31 33 SER F CA 1
ATOM 11058 C C . SER F 1 269 ? 227.069 158.786 196.822 1.00 40.31 33 SER F C 1
ATOM 11059 O O . SER F 1 269 ? 226.783 159.900 196.373 1.00 40.31 33 SER F O 1
ATOM 11062 N N . PRO F 1 270 ? 226.953 157.685 196.078 1.00 29.71 34 PRO F N 1
ATOM 11063 C CA . PRO F 1 270 ? 226.465 157.760 194.697 1.00 29.71 34 PRO F CA 1
ATOM 11064 C C . PRO F 1 270 ? 224.953 157.863 194.568 1.00 29.71 34 PRO F C 1
ATOM 11065 O O . PRO F 1 270 ? 224.434 157.710 193.459 1.00 29.71 34 PRO F O 1
ATOM 11069 N N . CYS F 1 271 ? 224.242 158.112 195.665 1.00 25.48 35 CYS F N 1
ATOM 11070 C CA . CYS F 1 271 ? 222.792 158.229 195.608 1.00 25.48 35 CYS F CA 1
ATOM 11071 C C . CYS F 1 271 ? 222.385 159.439 194.777 1.00 25.48 35 CYS F C 1
ATOM 11072 O O . CYS F 1 271 ? 223.037 160.486 194.811 1.00 25.48 35 CYS F O 1
ATOM 11075 N N . SER F 1 272 ? 221.299 159.288 194.024 1.00 23.42 36 SER F N 1
ATOM 11076 C CA . SER F 1 272 ? 220.815 160.350 193.159 1.00 23.42 36 SER F CA 1
ATOM 11077 C C . SER F 1 272 ? 220.080 161.410 193.979 1.00 23.42 36 SER F C 1
ATOM 11078 O O . SER F 1 272 ? 219.952 161.315 195.202 1.00 23.42 36 SER F O 1
ATOM 11081 N N . SER F 1 273 ? 219.588 162.442 193.287 1.00 29.55 37 SER F N 1
ATOM 11082 C CA . SER F 1 273 ? 218.918 163.548 193.961 1.00 29.55 37 SER F CA 1
ATOM 11083 C C . SER F 1 273 ? 217.576 163.147 194.558 1.00 29.55 37 SER F C 1
ATOM 11084 O O . SER F 1 273 ? 217.035 163.889 195.384 1.00 29.55 37 SER F O 1
ATOM 11087 N N . ASP F 1 274 ? 217.029 161.999 194.165 1.00 26.04 38 ASP F N 1
ATOM 11088 C CA . ASP F 1 274 ? 215.752 161.535 194.692 1.00 26.04 38 ASP F CA 1
ATOM 11089 C C . ASP F 1 274 ? 215.894 160.763 195.996 1.00 26.04 38 ASP F C 1
ATOM 11090 O O . ASP F 1 274 ? 214.889 160.272 196.519 1.00 26.04 38 ASP F O 1
ATOM 11095 N N . ALA F 1 275 ? 217.112 160.628 196.523 1.00 25.98 39 ALA F N 1
ATOM 11096 C CA . ALA F 1 275 ? 217.304 159.906 197.773 1.00 25.98 39 ALA F CA 1
ATOM 11097 C C . ALA F 1 275 ? 216.815 160.692 198.982 1.00 25.98 39 ALA F C 1
ATOM 11098 O O . ALA F 1 275 ? 216.669 160.113 200.064 1.00 25.98 39 ALA F O 1
ATOM 11100 N N . THR F 1 276 ? 216.557 161.988 198.827 1.00 31.09 40 THR F N 1
ATOM 11101 C CA . THR F 1 276 ? 216.145 162.841 199.934 1.00 31.09 40 THR F CA 1
ATOM 11102 C C . THR F 1 276 ? 214.632 162.959 200.074 1.00 31.09 40 THR F C 1
ATOM 11103 O O . THR F 1 276 ? 214.165 163.654 200.982 1.00 31.09 40 THR F O 1
ATOM 11107 N N . VAL F 1 277 ? 213.858 162.307 199.210 1.00 29.74 41 VAL F N 1
ATOM 11108 C CA . VAL F 1 277 ? 212.401 162.363 199.261 1.00 29.74 41 VAL F CA 1
ATOM 11109 C C . VAL F 1 277 ? 211.878 161.025 199.767 1.00 29.74 41 VAL F C 1
ATOM 11110 O O . VAL F 1 277 ? 212.367 159.961 199.365 1.00 29.74 41 VAL F O 1
ATOM 11114 N N . ASP F 1 278 ? 210.906 161.078 200.678 1.00 27.48 42 ASP F N 1
ATOM 11115 C CA . ASP F 1 278 ? 210.349 159.873 201.295 1.00 27.48 42 ASP F CA 1
ATOM 11116 C C . ASP F 1 278 ? 209.175 159.358 200.460 1.00 27.48 42 ASP F C 1
ATOM 11117 O O . ASP F 1 278 ? 208.001 159.525 200.792 1.00 27.48 42 ASP F O 1
ATOM 11122 N N . ASP F 1 279 ? 209.523 158.710 199.351 1.00 21.66 43 ASP F N 1
ATOM 11123 C CA . ASP F 1 279 ? 208.528 158.127 198.460 1.00 21.66 43 ASP F CA 1
ATOM 11124 C C . ASP F 1 279 ? 208.116 156.719 198.867 1.00 21.66 43 ASP F C 1
ATOM 11125 O O . ASP F 1 279 ? 207.260 156.126 198.201 1.00 21.66 43 ASP F O 1
ATOM 11130 N N . GLY F 1 280 ? 208.697 156.171 199.933 1.00 18.24 44 GLY F N 1
ATOM 11131 C CA . GLY F 1 280 ? 208.352 154.851 200.411 1.00 18.24 44 GLY F CA 1
ATOM 11132 C C . GLY F 1 280 ? 209.182 153.722 199.841 1.00 18.24 44 GLY F C 1
ATOM 11133 O O . GLY F 1 280 ? 209.095 152.596 200.346 1.00 18.24 44 GLY F O 1
ATOM 11134 N N . TRP F 1 281 ? 209.982 153.982 198.806 1.00 15.73 45 TRP F N 1
ATOM 11135 C CA . TRP F 1 281 ? 210.844 152.940 198.258 1.00 15.73 45 TRP F CA 1
ATOM 11136 C C . TRP F 1 281 ? 212.002 152.634 199.197 1.00 15.73 45 TRP F C 1
ATOM 11137 O O . TRP F 1 281 ? 212.424 151.478 199.314 1.00 15.73 45 TRP F O 1
ATOM 11148 N N . PHE F 1 282 ? 212.532 153.662 199.862 1.00 19.77 46 PHE F N 1
ATOM 11149 C CA . PHE F 1 282 ? 213.728 153.573 200.698 1.00 19.77 46 PHE F CA 1
ATOM 11150 C C . PHE F 1 282 ? 214.952 153.131 199.902 1.00 19.77 46 PHE F C 1
ATOM 11151 O O . PHE F 1 282 ? 215.960 152.715 200.481 1.00 19.77 46 PHE F O 1
ATOM 11159 N N . VAL F 1 283 ? 214.870 153.215 198.577 1.00 15.95 47 VAL F N 1
ATOM 11160 C CA . VAL F 1 283 ? 215.986 152.961 197.676 1.00 15.95 47 VAL F CA 1
ATOM 11161 C C . VAL F 1 283 ? 216.009 154.083 196.650 1.00 15.95 47 VAL F C 1
ATOM 11162 O O . VAL F 1 283 ? 214.981 154.383 196.034 1.00 15.95 47 VAL F O 1
ATOM 11166 N N . CYS F 1 284 ? 217.171 154.704 196.469 1.00 16.41 48 CYS F N 1
ATOM 11167 C CA . CYS F 1 284 ? 217.280 155.781 195.500 1.00 16.41 48 CYS F CA 1
ATOM 11168 C C . CYS F 1 284 ? 217.181 155.229 194.081 1.00 16.41 48 CYS F C 1
ATOM 11169 O O . CYS F 1 284 ? 217.333 154.028 193.839 1.00 16.41 48 CYS F O 1
ATOM 11172 N N . GLU F 1 285 ? 216.909 156.129 193.134 1.00 16.94 49 GLU F N 1
ATOM 11173 C CA . GLU F 1 285 ? 216.737 155.710 191.747 1.00 16.94 49 GLU F CA 1
ATOM 11174 C C . GLU F 1 285 ? 218.020 155.111 191.186 1.00 16.94 49 GLU F C 1
ATOM 11175 O O . GLU F 1 285 ? 217.975 154.146 190.415 1.00 16.94 49 GLU F O 1
ATOM 11181 N N . TYR F 1 286 ? 219.173 155.670 191.558 1.00 14.74 50 TYR F N 1
ATOM 11182 C CA . TYR F 1 286 ? 220.444 155.115 191.104 1.00 14.74 50 TYR F CA 1
ATOM 11183 C C . TYR F 1 286 ? 220.626 153.683 191.592 1.00 14.74 50 TYR F C 1
ATOM 11184 O O . TYR F 1 286 ? 220.954 152.785 190.809 1.00 14.74 50 TYR F O 1
ATOM 11193 N N . HIS F 1 287 ? 220.409 153.449 192.887 1.00 13.45 51 HIS F N 1
ATOM 11194 C CA . HIS F 1 287 ? 220.591 152.109 193.434 1.00 13.45 51 HIS F CA 1
ATOM 11195 C C . HIS F 1 287 ? 219.521 151.144 192.946 1.00 13.45 51 HIS F C 1
ATOM 11196 O O . HIS F 1 287 ? 219.813 149.965 192.719 1.00 13.45 51 HIS F O 1
ATOM 11203 N N . ALA F 1 288 ? 218.284 151.619 192.778 1.00 13.77 52 ALA F N 1
ATOM 11204 C CA . ALA F 1 288 ? 217.242 150.768 192.214 1.00 13.77 52 ALA F CA 1
ATOM 11205 C C . ALA F 1 288 ? 217.591 150.348 190.793 1.00 13.77 52 ALA F C 1
ATOM 11206 O O . ALA F 1 288 ? 217.438 149.178 190.428 1.00 13.77 52 ALA F O 1
ATOM 11208 N N . SER F 1 289 ? 218.082 151.289 189.984 1.00 16.36 53 SER F N 1
ATOM 11209 C CA . SER F 1 289 ? 218.512 150.959 188.630 1.00 16.36 53 SER F CA 1
ATOM 11210 C C . SER F 1 289 ? 219.685 149.987 188.644 1.00 16.36 53 SER F C 1
ATOM 11211 O O . SER F 1 289 ? 219.745 149.061 187.827 1.00 16.36 53 SER F O 1
ATOM 11214 N N . ARG F 1 290 ? 220.630 150.186 189.564 1.00 14.58 54 ARG F N 1
ATOM 11215 C CA . ARG F 1 290 ? 221.819 149.341 189.605 1.00 14.58 54 ARG F CA 1
ATOM 11216 C C . ARG F 1 290 ? 221.486 147.913 190.022 1.00 14.58 54 ARG F C 1
ATOM 11217 O O . ARG F 1 290 ? 221.989 146.955 189.425 1.00 14.58 54 ARG F O 1
ATOM 11225 N N . PHE F 1 291 ? 220.641 147.746 191.039 1.00 12.99 55 PHE F N 1
ATOM 11226 C CA . PHE F 1 291 ? 220.389 146.432 191.621 1.00 12.99 55 PHE F CA 1
ATOM 11227 C C . PHE F 1 291 ? 219.129 145.777 191.065 1.00 12.99 55 PHE F C 1
ATOM 11228 O O . PHE F 1 291 ? 219.188 144.666 190.531 1.00 12.99 55 PHE F O 1
ATOM 11236 N N . PHE F 1 292 ? 217.984 146.445 191.183 1.00 12.40 56 PHE F N 1
ATOM 11237 C CA . PHE F 1 292 ? 216.704 145.860 190.815 1.00 12.40 56 PHE F CA 1
ATOM 11238 C C . PHE F 1 292 ? 216.283 146.188 189.389 1.00 12.40 56 PHE F C 1
ATOM 11239 O O . PHE F 1 292 ? 215.211 145.749 188.961 1.00 12.40 56 PHE F O 1
ATOM 11247 N N . LYS F 1 293 ? 217.097 146.945 188.651 1.00 14.64 57 LYS F N 1
ATOM 11248 C CA . LYS F 1 293 ? 216.890 147.183 187.221 1.00 14.64 57 LYS F CA 1
ATOM 11249 C C . LYS F 1 293 ? 215.532 147.826 186.943 1.00 14.64 57 LYS F C 1
ATOM 11250 O O . LYS F 1 293 ? 214.728 147.320 186.158 1.00 14.64 57 LYS F O 1
ATOM 11256 N N . MET F 1 294 ? 215.280 148.960 187.593 1.00 16.46 58 MET F N 1
ATOM 11257 C CA . MET F 1 294 ? 214.043 149.693 187.373 1.00 16.46 58 MET F CA 1
ATOM 11258 C C . MET F 1 294 ? 214.245 151.155 187.740 1.00 16.46 58 MET F C 1
ATOM 11259 O O . MET F 1 294 ? 215.158 151.511 188.488 1.00 16.46 58 MET F O 1
ATOM 11264 N N . GLU F 1 295 ? 213.373 151.996 187.197 1.00 18.18 59 GLU F N 1
ATOM 11265 C CA . GLU F 1 295 ? 213.336 153.419 187.499 1.00 18.18 59 GLU F CA 1
ATOM 11266 C C . GLU F 1 295 ?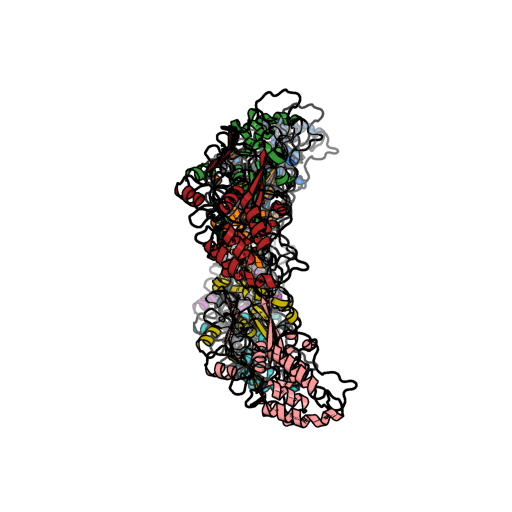 211.988 153.774 188.114 1.00 18.18 59 GLU F C 1
ATOM 11267 O O . GLU F 1 295 ? 211.075 152.951 188.181 1.00 18.18 59 GLU F O 1
ATOM 11273 N N . LYS F 1 296 ? 211.863 155.023 188.550 1.00 11.89 60 LYS F N 1
ATOM 11274 C CA . LYS F 1 296 ? 210.664 155.500 189.226 1.00 11.89 60 LYS F CA 1
ATOM 11275 C C . LYS F 1 296 ? 209.814 156.335 188.277 1.00 11.89 60 LYS F C 1
ATOM 11276 O O . LYS F 1 296 ? 210.340 157.126 187.490 1.00 11.89 60 LYS F O 1
ATOM 11282 N N . LEU F 1 297 ? 208.495 156.158 188.359 1.00 11.11 61 LEU F N 1
ATOM 11283 C CA . LEU F 1 297 ? 207.550 156.952 187.593 1.00 11.11 61 LEU F CA 1
ATOM 11284 C C . LEU F 1 297 ? 206.393 157.356 188.495 1.00 11.11 61 LEU F C 1
ATOM 11285 O O . LEU F 1 297 ? 206.044 156.642 189.439 1.00 11.11 61 LEU F O 1
ATOM 11290 N N . ALA F 1 298 ? 205.796 158.502 188.189 1.00 18.49 62 ALA F N 1
ATOM 11291 C CA . ALA F 1 298 ? 204.678 159.031 188.955 1.00 18.49 62 ALA F CA 1
ATOM 11292 C C . ALA F 1 298 ? 203.372 158.801 188.206 1.00 18.49 62 ALA F C 1
ATOM 11293 O O . ALA F 1 298 ? 203.283 159.047 187.000 1.00 18.49 62 ALA F O 1
ATOM 11295 N N . LEU F 1 299 ? 202.363 158.325 188.930 1.00 18.43 63 LEU F N 1
ATOM 11296 C CA . LEU F 1 299 ? 201.036 158.077 188.382 1.00 18.43 63 LEU F CA 1
ATOM 11297 C C . LEU F 1 299 ? 200.042 158.936 189.149 1.00 18.43 63 LEU F C 1
ATOM 11298 O O . LEU F 1 299 ? 199.955 158.841 190.377 1.00 18.43 63 LEU F O 1
ATOM 11303 N N . ALA F 1 300 ? 199.302 159.773 188.428 1.00 18.49 64 ALA F N 1
ATOM 11304 C CA . ALA F 1 300 ? 198.365 160.714 189.025 1.00 18.49 64 ALA F CA 1
ATOM 11305 C C . ALA F 1 300 ? 196.938 160.269 188.747 1.00 18.49 64 ALA F C 1
ATOM 11306 O O . ALA F 1 300 ? 196.579 160.000 187.595 1.00 18.49 64 ALA F O 1
ATOM 11308 N N . ILE F 1 301 ? 196.133 160.192 189.797 1.00 26.90 65 ILE F N 1
ATOM 11309 C CA . ILE F 1 301 ? 194.717 159.848 189.712 1.00 26.90 65 ILE F CA 1
ATOM 11310 C C . ILE F 1 301 ? 193.912 161.092 190.068 1.00 26.90 65 ILE F C 1
ATOM 11311 O O . ILE F 1 301 ? 194.031 161.595 191.194 1.00 26.90 65 ILE F O 1
ATOM 11316 N N . PRO F 1 302 ? 193.113 161.633 189.154 1.00 30.17 66 PRO F N 1
ATOM 11317 C CA . PRO F 1 302 ? 192.256 162.772 189.490 1.00 30.17 66 PRO F CA 1
ATOM 11318 C C . PRO F 1 302 ? 190.968 162.330 190.171 1.00 30.17 66 PRO F C 1
ATOM 11319 O O . PRO F 1 302 ? 190.566 161.166 190.121 1.00 30.17 66 PRO F O 1
ATOM 11323 N N . ASP F 1 303 ? 190.321 163.297 190.817 1.00 36.87 67 ASP F N 1
ATOM 11324 C CA . ASP F 1 303 ? 189.106 163.049 191.581 1.00 36.87 67 ASP F CA 1
ATOM 11325 C C . ASP F 1 303 ? 187.861 163.622 190.921 1.00 36.87 67 ASP F C 1
ATOM 11326 O O . ASP F 1 303 ? 186.833 162.944 190.843 1.00 36.87 67 ASP F O 1
ATOM 11331 N N . GLY F 1 304 ? 187.930 164.858 190.434 1.00 38.21 68 GLY F N 1
ATOM 11332 C CA . GLY F 1 304 ? 186.776 165.514 189.853 1.00 38.21 68 GLY F CA 1
ATOM 11333 C C . GLY F 1 304 ? 186.686 166.966 190.272 1.00 38.21 68 GLY F C 1
ATOM 11334 O O . GLY F 1 304 ? 186.005 167.771 189.629 1.00 38.21 68 GLY F O 1
ATOM 11335 N N . THR F 1 305 ? 187.376 167.306 191.358 1.00 40.21 69 THR F N 1
ATOM 11336 C CA . THR F 1 305 ? 187.437 168.673 191.858 1.00 40.21 69 THR F CA 1
ATOM 11337 C C . THR F 1 305 ? 188.683 169.416 191.394 1.00 40.21 69 THR F C 1
ATOM 11338 O O . THR F 1 305 ? 188.615 170.624 191.144 1.00 40.21 69 THR F O 1
ATOM 11342 N N . GLY F 1 306 ? 189.804 168.717 191.237 1.00 40.76 70 GLY F N 1
ATOM 11343 C CA . GLY F 1 306 ? 191.044 169.351 190.836 1.00 40.76 70 GLY F CA 1
ATOM 11344 C C . GLY F 1 306 ? 192.231 168.902 191.661 1.00 40.76 70 GLY F C 1
ATOM 11345 O O . GLY F 1 306 ? 193.317 169.482 191.568 1.00 40.76 70 GLY F O 1
ATOM 11346 N N . ASN F 1 307 ? 192.036 167.868 192.473 1.00 38.08 71 ASN F N 1
ATOM 11347 C CA . ASN F 1 307 ? 193.094 167.301 193.295 1.00 38.08 71 ASN F CA 1
ATOM 11348 C C . ASN F 1 307 ? 193.567 165.984 192.695 1.00 38.08 71 ASN F C 1
ATOM 11349 O O . ASN F 1 307 ? 192.766 165.200 192.179 1.00 38.08 71 ASN F O 1
ATOM 11354 N N . ASN F 1 308 ? 194.874 165.747 192.763 1.00 30.75 72 ASN F N 1
ATOM 11355 C CA . ASN F 1 308 ? 195.492 164.558 192.195 1.00 30.75 72 ASN F CA 1
ATOM 11356 C C . ASN F 1 308 ? 196.123 163.731 193.304 1.00 30.75 72 ASN F C 1
ATOM 11357 O O . ASN F 1 308 ? 196.867 164.263 194.133 1.00 30.75 72 ASN F O 1
ATOM 11362 N N . TYR F 1 309 ? 195.823 162.435 193.319 1.00 28.59 73 TYR F N 1
ATOM 11363 C CA . TYR F 1 309 ? 196.489 161.498 194.211 1.00 28.59 73 TYR F CA 1
ATOM 11364 C C . TYR F 1 309 ? 197.644 160.847 193.461 1.00 28.59 73 TYR F C 1
ATOM 11365 O O . TYR F 1 309 ? 197.455 160.312 192.365 1.00 28.59 73 TYR F O 1
ATOM 11374 N N . TYR F 1 310 ? 198.836 160.902 194.045 1.00 24.66 74 TYR F N 1
ATOM 11375 C CA . TYR F 1 310 ? 200.046 160.466 193.364 1.00 24.66 74 TYR F CA 1
ATOM 11376 C C . TYR F 1 310 ? 200.523 159.127 193.908 1.00 24.66 74 TYR F C 1
ATOM 11377 O O . TYR F 1 310 ? 200.422 158.855 195.107 1.00 24.66 74 TYR F O 1
ATOM 11386 N N . ARG F 1 311 ? 201.038 158.294 193.008 1.00 18.74 75 ARG F N 1
ATOM 11387 C CA . ARG F 1 311 ? 201.547 156.975 193.345 1.00 18.74 75 ARG F CA 1
ATOM 11388 C C . ARG F 1 311 ? 202.843 156.744 192.583 1.00 18.74 75 ARG F C 1
ATOM 11389 O O . ARG F 1 311 ? 203.094 157.364 191.547 1.00 18.74 75 ARG F O 1
ATOM 11397 N N . THR F 1 312 ? 203.670 155.847 193.106 1.00 15.49 76 THR F N 1
ATOM 11398 C CA . THR F 1 312 ? 204.905 155.454 192.443 1.00 15.49 76 THR F CA 1
ATOM 11399 C C . THR F 1 312 ? 204.698 154.143 191.699 1.00 15.49 76 THR F C 1
ATOM 11400 O O . THR F 1 312 ? 204.007 153.242 192.183 1.00 15.49 76 THR F O 1
ATOM 11404 N N . VAL F 1 313 ? 205.295 154.047 190.516 1.00 11.57 77 VAL F N 1
ATOM 11405 C CA . VAL F 1 313 ? 205.256 152.830 189.716 1.00 11.57 77 VAL F CA 1
ATOM 11406 C C . VAL F 1 313 ? 206.652 152.578 189.162 1.00 11.57 77 VAL F C 1
ATOM 11407 O O . VAL F 1 313 ? 207.374 153.515 188.805 1.00 11.57 77 VAL F O 1
ATOM 11411 N N . GLY F 1 314 ? 207.046 151.308 189.122 1.00 13.72 78 GLY F N 1
ATOM 11412 C CA . GLY F 1 314 ? 208.347 150.958 188.586 1.00 13.72 78 GLY F CA 1
ATOM 11413 C C . GLY F 1 314 ? 208.321 150.881 187.068 1.00 13.72 78 GLY F C 1
ATOM 11414 O O . GLY F 1 314 ? 207.372 150.386 186.463 1.00 13.72 78 GLY F O 1
ATOM 11415 N N . LYS F 1 315 ? 209.382 151.394 186.456 1.00 15.15 79 LYS F N 1
ATOM 11416 C CA . LYS F 1 315 ? 209.596 151.302 185.018 1.00 15.15 79 LYS F CA 1
ATOM 11417 C C . LYS F 1 315 ? 210.706 150.291 184.774 1.00 15.15 79 LYS F C 1
ATOM 11418 O O . LYS F 1 315 ? 211.837 150.488 185.233 1.00 15.15 79 LYS F O 1
ATOM 11424 N N . SER F 1 316 ? 210.380 149.217 184.062 1.00 14.28 80 SER F N 1
ATOM 11425 C CA . SER F 1 316 ? 211.330 148.135 183.850 1.00 14.28 80 SER F CA 1
ATOM 11426 C C . SER F 1 316 ? 212.409 148.541 182.855 1.00 14.28 80 SER F C 1
ATOM 11427 O O . SER F 1 316 ? 212.124 149.125 181.805 1.00 14.28 80 SER F O 1
ATOM 11430 N N . LEU F 1 317 ? 213.657 148.227 183.194 1.00 13.27 81 LEU F N 1
ATOM 11431 C CA . LEU F 1 317 ? 214.792 148.447 182.311 1.00 13.27 81 LEU F CA 1
ATOM 11432 C C . LEU F 1 317 ? 215.205 147.189 181.561 1.00 13.27 81 LEU F C 1
ATOM 11433 O O . LEU F 1 317 ? 216.211 147.211 180.846 1.00 13.27 81 LEU F O 1
ATOM 11438 N N . VAL F 1 318 ? 214.456 146.101 181.705 1.00 16.44 82 VAL F N 1
ATOM 11439 C CA . VAL F 1 318 ? 214.804 144.836 181.070 1.00 16.44 82 VAL F CA 1
ATOM 11440 C C . VAL F 1 318 ? 214.351 144.862 179.617 1.00 16.44 82 VAL F C 1
ATOM 11441 O O . VAL F 1 318 ? 213.182 145.139 179.323 1.00 16.44 82 VAL F O 1
ATOM 11445 N N . ASP F 1 319 ? 215.275 144.577 178.706 1.00 26.82 83 ASP F N 1
ATOM 11446 C CA . ASP F 1 319 ? 214.948 144.506 177.292 1.00 26.82 83 ASP F CA 1
ATOM 11447 C C . ASP F 1 319 ? 214.281 143.174 176.964 1.00 26.82 83 ASP F C 1
ATOM 11448 O O . ASP F 1 319 ? 214.339 142.210 177.732 1.00 26.82 83 ASP F O 1
ATOM 11453 N N . ASP F 1 320 ? 213.636 143.130 175.796 1.00 31.18 84 ASP F N 1
ATOM 11454 C CA . ASP F 1 320 ? 212.952 141.919 175.360 1.00 31.18 84 ASP F CA 1
ATOM 11455 C C . ASP F 1 320 ? 213.908 140.798 174.972 1.00 31.18 84 ASP F C 1
ATOM 11456 O O . ASP F 1 320 ? 213.464 139.653 174.832 1.00 31.18 84 ASP F O 1
ATOM 11461 N N . LYS F 1 321 ? 215.195 141.092 174.796 1.00 35.73 85 LYS F N 1
ATOM 11462 C CA . LYS F 1 321 ? 216.180 140.077 174.449 1.00 35.73 85 LYS F CA 1
ATOM 11463 C C . LYS F 1 321 ? 216.785 139.386 175.665 1.00 35.73 85 LYS F C 1
ATOM 11464 O O . LYS F 1 321 ? 217.516 138.404 175.497 1.00 35.73 85 LYS F O 1
ATOM 11470 N N . ALA F 1 322 ? 216.505 139.869 176.872 1.00 33.11 86 ALA F N 1
ATOM 11471 C CA . ALA F 1 322 ? 217.045 139.250 178.073 1.00 33.11 86 ALA F CA 1
ATOM 11472 C C . ALA F 1 322 ? 216.425 137.875 178.297 1.00 33.11 86 ALA F C 1
ATOM 11473 O O . ALA F 1 322 ? 215.266 137.627 177.953 1.00 33.11 86 ALA F O 1
ATOM 11475 N N . GLU F 1 323 ? 217.215 136.974 178.878 1.00 34.66 87 GLU F N 1
ATOM 11476 C CA . GLU F 1 323 ? 216.793 135.602 179.114 1.00 34.66 87 GLU F CA 1
ATOM 11477 C C . GLU F 1 323 ? 217.133 135.185 180.537 1.00 34.66 87 GLU F C 1
ATOM 11478 O O . GLU F 1 323 ? 218.139 135.619 181.106 1.00 34.66 87 GLU F O 1
ATOM 11484 N N . GLY F 1 324 ? 216.283 134.330 181.100 1.00 32.11 88 GLY F N 1
ATOM 11485 C CA . GLY F 1 324 ? 216.558 133.751 182.406 1.00 32.11 88 GLY F CA 1
ATOM 11486 C C . GLY F 1 324 ? 216.651 134.798 183.499 1.00 32.11 88 GLY F C 1
ATOM 11487 O O . GLY F 1 324 ? 215.815 135.704 183.602 1.00 32.11 88 GLY F O 1
ATOM 11488 N N . ILE F 1 325 ? 217.693 134.678 184.327 1.00 28.74 89 ILE F N 1
ATOM 11489 C CA . ILE F 1 325 ? 217.867 135.566 185.471 1.00 28.74 89 ILE F CA 1
ATOM 11490 C C . ILE F 1 325 ? 218.086 137.014 185.071 1.00 28.74 89 ILE F C 1
ATOM 11491 O O . ILE F 1 325 ? 217.978 137.904 185.921 1.00 28.74 89 ILE F O 1
ATOM 11496 N N . GLU F 1 326 ? 218.397 137.277 183.800 1.00 29.36 90 GLU F N 1
ATOM 11497 C CA . GLU F 1 326 ? 218.502 138.652 183.332 1.00 29.36 90 GLU F CA 1
ATOM 11498 C C . GLU F 1 326 ? 217.149 139.352 183.311 1.00 29.36 90 GLU F C 1
ATOM 11499 O O . GLU F 1 326 ? 217.104 140.586 183.270 1.00 29.36 90 GLU F O 1
ATOM 11505 N N . ARG F 1 327 ? 216.052 138.597 183.342 1.00 23.42 91 ARG F N 1
ATOM 11506 C CA . ARG F 1 327 ? 214.713 139.166 183.382 1.00 23.42 91 ARG F CA 1
ATOM 11507 C C . ARG F 1 327 ? 214.175 139.321 184.798 1.00 23.42 91 ARG F C 1
ATOM 11508 O O . ARG F 1 327 ? 213.036 139.768 184.966 1.00 23.42 91 ARG F O 1
ATOM 11516 N N . ILE F 1 328 ? 214.956 138.964 185.813 1.00 23.67 92 ILE F N 1
ATOM 11517 C CA . ILE F 1 328 ? 214.510 139.069 187.199 1.00 23.67 92 ILE F CA 1
ATOM 11518 C C . ILE F 1 328 ? 214.684 140.509 187.662 1.00 23.67 92 ILE F C 1
ATOM 11519 O O . ILE F 1 328 ? 215.801 141.035 187.680 1.00 23.67 92 ILE F O 1
ATOM 11524 N N . LEU F 1 329 ? 213.577 141.148 188.042 1.00 20.39 93 LEU F N 1
ATOM 11525 C CA . LEU F 1 329 ? 213.643 142.517 188.541 1.00 20.39 93 LEU F CA 1
ATOM 11526 C C . LEU F 1 329 ? 214.090 142.546 189.998 1.00 20.39 93 LEU F C 1
ATOM 11527 O O . LEU F 1 329 ? 215.126 143.131 190.330 1.00 20.39 93 LEU F O 1
ATOM 11532 N N . ILE F 1 330 ? 213.323 141.913 190.878 1.00 20.59 94 ILE F N 1
ATOM 11533 C CA . ILE F 1 330 ? 213.664 141.855 192.298 1.00 20.59 94 ILE F CA 1
ATOM 11534 C C . ILE F 1 330 ? 213.818 140.397 192.711 1.00 20.59 94 ILE F C 1
ATOM 11535 O O . ILE F 1 330 ? 212.826 139.657 192.743 1.00 20.59 94 ILE F O 1
ATOM 11540 N N . PRO F 1 331 ? 215.028 139.941 193.025 1.00 24.50 95 PRO F N 1
ATOM 11541 C CA . PRO F 1 331 ? 215.210 138.540 193.413 1.00 24.50 95 PRO F CA 1
ATOM 11542 C C . PRO F 1 331 ? 214.615 138.252 194.782 1.00 24.50 95 PRO F C 1
ATOM 11543 O O . PRO F 1 331 ? 214.484 139.130 195.638 1.00 24.50 95 PRO F O 1
ATOM 11547 N N . SER F 1 332 ? 214.253 136.988 194.979 1.00 30.87 96 SER F N 1
ATOM 11548 C CA . SER F 1 332 ? 213.726 136.527 196.252 1.00 30.87 96 SER F CA 1
ATOM 11549 C C . SER F 1 332 ? 214.863 135.989 197.118 1.00 30.87 96 SER F C 1
ATOM 11550 O O . SER F 1 332 ? 216.020 135.921 196.700 1.00 30.87 96 SER F O 1
ATOM 11553 N N . GLN F 1 333 ? 214.528 135.592 198.347 1.00 34.07 97 GLN F N 1
ATOM 11554 C CA . GLN F 1 333 ? 215.530 135.065 199.265 1.00 34.07 97 GLN F CA 1
ATOM 11555 C C . GLN F 1 333 ? 216.115 133.737 198.802 1.00 34.07 97 GLN F C 1
ATOM 11556 O O . GLN F 1 333 ? 217.156 133.325 199.323 1.00 34.07 97 GLN F O 1
ATOM 11562 N N . ASN F 1 334 ? 215.476 133.061 197.846 1.00 35.44 98 ASN F N 1
ATOM 11563 C CA . ASN F 1 334 ? 215.993 131.791 197.354 1.00 35.44 98 ASN F CA 1
ATOM 11564 C C . ASN F 1 334 ? 217.179 131.972 196.415 1.00 35.44 98 ASN F C 1
ATOM 11565 O O . ASN F 1 334 ? 218.063 131.109 196.372 1.00 35.44 98 ASN F O 1
ATOM 11570 N N . ASN F 1 335 ? 217.222 133.074 195.658 1.00 31.40 99 ASN F N 1
ATOM 11571 C CA . ASN F 1 335 ? 218.274 133.251 194.664 1.00 31.40 99 ASN F CA 1
ATOM 11572 C C . ASN F 1 335 ? 218.827 134.673 194.627 1.00 31.40 99 ASN F C 1
ATOM 11573 O O . ASN F 1 335 ? 219.369 135.086 193.594 1.00 31.40 99 ASN F O 1
ATOM 11578 N N . TYR F 1 336 ? 218.709 135.434 195.717 1.00 30.70 100 TYR F N 1
ATOM 11579 C CA . TYR F 1 336 ? 219.218 136.802 195.708 1.00 30.70 100 TYR F CA 1
ATOM 11580 C C . TYR F 1 336 ? 220.739 136.842 195.651 1.00 30.70 100 TYR F C 1
ATOM 11581 O O . TYR F 1 336 ? 221.309 137.732 195.010 1.00 30.70 100 TYR F O 1
ATOM 11590 N N . GLU F 1 337 ? 221.412 135.893 196.309 1.00 32.95 101 GLU F N 1
ATOM 11591 C CA . GLU F 1 337 ? 222.872 135.885 196.309 1.00 32.95 101 GLU F CA 1
ATOM 11592 C C . GLU F 1 337 ? 223.427 135.674 194.906 1.00 32.95 101 GLU F C 1
ATOM 11593 O O . GLU F 1 337 ? 224.394 136.335 194.507 1.00 32.95 101 GLU F O 1
ATOM 11599 N N . THR F 1 338 ? 222.832 134.756 194.144 1.00 29.36 102 THR F N 1
ATOM 11600 C CA . THR F 1 338 ? 223.308 134.498 192.789 1.00 29.36 102 THR F CA 1
ATOM 11601 C C . THR F 1 338 ? 222.948 135.641 191.847 1.00 29.36 102 THR F C 1
ATOM 11602 O O . THR F 1 338 ? 223.780 136.073 191.039 1.00 29.36 102 THR F O 1
ATOM 11606 N N . VAL F 1 339 ? 221.717 136.149 191.940 1.00 28.36 103 VAL F N 1
ATOM 11607 C CA . VAL F 1 339 ? 221.263 137.187 191.020 1.00 28.36 103 VAL F CA 1
ATOM 11608 C C . VAL F 1 339 ? 222.039 138.481 191.243 1.00 28.36 103 VAL F C 1
ATOM 11609 O O . VAL F 1 339 ? 222.500 139.119 190.289 1.00 28.36 103 VAL F O 1
ATOM 11613 N N . LEU F 1 340 ? 222.203 138.883 192.503 1.00 27.64 104 LEU F N 1
ATOM 11614 C CA . LEU F 1 340 ? 222.866 140.142 192.815 1.00 27.64 104 LEU F CA 1
ATOM 11615 C C . LEU F 1 340 ? 224.384 140.034 192.834 1.00 27.64 104 LEU F C 1
ATOM 11616 O O . LEU F 1 340 ? 225.054 141.068 192.931 1.00 27.64 104 LEU F O 1
ATOM 11621 N N . ASN F 1 341 ? 224.936 138.822 192.744 1.00 31.12 105 ASN F N 1
ATOM 11622 C CA . ASN F 1 341 ? 226.382 138.595 192.779 1.00 31.12 105 ASN F CA 1
ATOM 11623 C C . ASN F 1 341 ? 226.991 139.172 194.059 1.00 31.12 105 ASN F C 1
ATOM 11624 O O . ASN F 1 341 ? 227.825 140.080 194.035 1.00 31.12 105 ASN F O 1
ATOM 11629 N N . LEU F 1 342 ? 226.548 138.621 195.191 1.00 31.02 106 LEU F N 1
ATOM 11630 C CA . LEU F 1 342 ? 226.997 139.122 196.486 1.00 31.02 106 LEU F CA 1
ATOM 11631 C C . LEU F 1 342 ? 228.478 138.854 196.719 1.00 31.02 106 LEU F C 1
ATOM 11632 O O . LEU F 1 342 ? 229.152 139.653 197.379 1.00 31.02 106 LEU F O 1
ATOM 11637 N N . SER F 1 343 ? 228.999 137.741 196.198 1.00 32.14 107 SER F N 1
ATOM 11638 C CA . SER F 1 343 ? 230.411 137.423 196.382 1.00 32.14 107 SER F CA 1
ATOM 11639 C C . SER F 1 343 ? 231.326 138.446 195.725 1.00 32.14 107 SER F C 1
ATOM 11640 O O . SER F 1 343 ? 232.464 138.621 196.174 1.00 32.14 107 SER F O 1
ATOM 11643 N N . LEU F 1 344 ? 230.860 139.124 194.678 1.00 30.57 108 LEU F N 1
ATOM 11644 C CA . LEU F 1 344 ? 231.654 140.143 194.006 1.00 30.57 108 LEU F CA 1
ATOM 11645 C C . LEU F 1 344 ? 231.554 141.508 194.675 1.00 30.57 108 LEU F C 1
ATOM 11646 O O . LEU F 1 344 ? 232.475 142.321 194.535 1.00 30.57 108 LEU F O 1
ATOM 11651 N N . LEU F 1 345 ? 230.475 141.771 195.406 1.00 29.82 109 LEU F N 1
ATOM 11652 C CA . LEU F 1 345 ? 230.284 143.067 196.036 1.00 29.82 109 LEU F CA 1
ATOM 11653 C C . LEU F 1 345 ? 231.190 143.213 197.258 1.00 29.82 109 LEU F C 1
ATOM 11654 O O . LEU F 1 345 ? 231.781 142.250 197.754 1.00 29.82 109 LEU F O 1
ATOM 11659 N N . GLY F 1 346 ? 231.293 144.448 197.743 1.00 30.92 110 GLY F N 1
ATOM 11660 C CA . GLY F 1 346 ? 232.075 144.745 198.919 1.00 30.92 110 GLY F CA 1
ATOM 11661 C C . GLY F 1 346 ? 231.408 144.247 200.185 1.00 30.92 110 GLY F C 1
ATOM 11662 O O . GLY F 1 346 ? 230.215 143.930 200.203 1.00 30.92 110 GLY F O 1
ATOM 11663 N N . PRO F 1 347 ? 232.178 144.157 201.273 1.00 32.25 111 PRO F N 1
ATOM 11664 C CA . PRO F 1 347 ? 231.608 143.647 202.532 1.00 32.25 111 PRO F CA 1
ATOM 11665 C C . PRO F 1 347 ? 230.457 144.481 203.070 1.00 32.25 111 PRO F C 1
ATOM 11666 O O . PRO F 1 347 ? 229.517 143.917 203.643 1.00 32.25 111 PRO F O 1
ATOM 11670 N N . ALA F 1 348 ? 230.494 145.804 202.902 1.00 31.38 112 ALA F N 1
ATOM 11671 C CA . ALA F 1 348 ? 229.423 146.646 203.428 1.00 31.38 112 ALA F CA 1
ATOM 11672 C C . ALA F 1 348 ? 228.120 146.425 202.667 1.00 31.38 112 ALA F C 1
ATOM 11673 O O . ALA F 1 348 ? 227.055 146.255 203.274 1.00 31.38 112 ALA F O 1
ATOM 11675 N N . GLU F 1 349 ? 228.187 146.426 201.334 1.00 30.37 113 GLU F N 1
ATOM 11676 C CA . GLU F 1 349 ? 226.997 146.156 200.534 1.00 30.37 113 GLU F CA 1
ATOM 11677 C C . GLU F 1 349 ? 226.487 144.741 200.771 1.00 30.37 113 GLU F C 1
ATOM 11678 O O . GLU F 1 349 ? 225.273 144.507 200.801 1.00 30.37 113 GLU F O 1
ATOM 11684 N N . ARG F 1 350 ? 227.403 143.785 200.937 1.00 30.64 114 ARG F N 1
ATOM 11685 C CA . ARG F 1 350 ? 227.000 142.413 201.226 1.00 30.64 114 ARG F CA 1
ATOM 11686 C C . ARG F 1 350 ? 226.265 142.327 202.559 1.00 30.64 114 ARG F C 1
ATOM 11687 O O . ARG F 1 350 ? 225.248 141.635 202.672 1.00 30.64 114 ARG F O 1
ATOM 11695 N N . LEU F 1 351 ? 226.763 143.033 203.578 1.00 32.37 115 LEU F N 1
ATOM 11696 C CA . LEU F 1 351 ? 226.086 143.054 204.872 1.00 32.37 115 LEU F CA 1
ATOM 11697 C C . LEU F 1 351 ? 224.717 143.712 204.769 1.00 32.37 115 LEU F C 1
ATOM 11698 O O . LEU F 1 351 ? 223.748 143.247 205.383 1.00 32.37 115 LEU F O 1
ATOM 11703 N N . VAL F 1 352 ? 224.619 144.803 204.006 1.00 29.05 116 VAL F N 1
ATOM 11704 C CA . VAL F 1 352 ? 223.332 145.473 203.833 1.00 29.05 116 VAL F CA 1
ATOM 11705 C C . VAL F 1 352 ? 222.334 144.541 203.157 1.00 29.05 116 VAL F C 1
ATOM 11706 O O . VAL F 1 352 ? 221.168 144.455 203.561 1.00 29.05 116 VAL F O 1
ATOM 11710 N N . PHE F 1 353 ? 222.777 143.823 202.122 1.00 24.94 117 PHE F N 1
ATOM 11711 C CA . PHE F 1 353 ? 221.889 142.889 201.436 1.00 24.94 117 PHE F CA 1
ATOM 11712 C C . PHE F 1 353 ? 221.492 141.729 202.342 1.00 24.94 117 PHE F C 1
ATOM 11713 O O . PHE F 1 353 ? 220.351 141.257 202.287 1.00 24.94 117 PHE F O 1
ATOM 11721 N N . TYR F 1 354 ? 222.420 141.250 203.175 1.00 32.86 118 TYR F N 1
ATOM 11722 C CA . TYR F 1 354 ? 222.079 140.202 204.132 1.00 32.86 118 TYR F CA 1
ATOM 11723 C C . TYR F 1 354 ? 221.030 140.681 205.126 1.00 32.86 118 TYR F C 1
ATOM 11724 O O . TYR F 1 354 ? 220.099 139.942 205.463 1.00 32.86 118 TYR F O 1
ATOM 11733 N N . MET F 1 355 ? 221.168 141.916 205.610 1.00 34.79 119 MET F N 1
ATOM 11734 C CA . MET F 1 355 ? 220.206 142.435 206.576 1.00 34.79 119 MET F CA 1
ATOM 11735 C C . MET F 1 355 ? 218.851 142.683 205.924 1.00 34.79 119 MET F C 1
ATOM 11736 O O . MET F 1 355 ? 217.808 142.528 206.570 1.00 34.79 119 MET F O 1
ATOM 11741 N N . ILE F 1 356 ? 218.849 143.077 204.649 1.00 29.06 120 ILE F N 1
ATOM 11742 C CA . ILE F 1 356 ? 217.593 143.300 203.938 1.00 29.06 120 ILE F CA 1
ATOM 11743 C C . ILE F 1 356 ? 216.812 141.997 203.810 1.00 29.06 120 ILE F C 1
ATOM 11744 O O . ILE F 1 356 ? 215.593 141.963 204.019 1.00 29.06 120 ILE F O 1
ATOM 11749 N N . TYR F 1 357 ? 217.499 140.906 203.481 1.00 30.26 121 TYR F N 1
ATOM 11750 C CA . TYR F 1 357 ? 216.861 139.615 203.261 1.00 30.26 121 TYR F CA 1
ATOM 11751 C C . TYR F 1 357 ? 216.765 138.773 204.528 1.00 30.26 121 TYR F C 1
ATOM 11752 O O . TYR F 1 357 ? 216.337 137.616 204.454 1.00 30.26 121 TYR F O 1
ATOM 11761 N N . ASP F 1 358 ? 217.157 139.324 205.678 1.00 40.73 122 ASP F N 1
ATOM 11762 C CA . ASP F 1 358 ? 216.991 138.677 206.981 1.00 40.73 122 ASP F CA 1
ATOM 11763 C C . ASP F 1 358 ? 217.720 137.330 207.027 1.00 40.73 122 ASP F C 1
ATOM 11764 O O . ASP F 1 358 ? 217.115 136.262 207.148 1.00 40.73 122 ASP F O 1
ATOM 11769 N N . ASN F 1 359 ? 219.042 137.401 206.917 1.00 45.37 123 ASN F N 1
ATOM 11770 C CA . ASN F 1 359 ? 219.922 136.242 207.055 1.00 45.37 123 ASN F CA 1
ATOM 11771 C C . ASN F 1 359 ? 220.776 136.469 208.301 1.00 45.37 123 ASN F C 1
ATOM 11772 O O . ASN F 1 359 ? 221.876 137.018 208.224 1.00 45.37 123 ASN F O 1
ATOM 11777 N N . LYS F 1 360 ? 220.260 136.031 209.453 1.00 50.88 124 LYS F N 1
ATOM 11778 C CA . LYS F 1 360 ? 220.903 136.339 210.728 1.00 50.88 124 LYS F CA 1
ATOM 11779 C C . LYS F 1 360 ? 222.300 135.736 210.818 1.00 50.88 124 LYS F C 1
ATOM 11780 O O . LYS F 1 360 ? 223.233 136.390 211.300 1.00 50.88 124 LYS F O 1
ATOM 11786 N N . GLU F 1 361 ? 222.464 134.488 210.372 1.00 53.86 125 GLU F N 1
ATOM 11787 C CA . GLU F 1 361 ? 223.774 133.849 210.448 1.00 53.86 125 GLU F CA 1
ATOM 11788 C C . GLU F 1 361 ? 224.796 134.591 209.598 1.00 53.86 125 GLU F C 1
ATOM 11789 O O . GLU F 1 361 ? 225.927 134.829 210.041 1.00 53.86 125 GLU F O 1
ATOM 11795 N N . LYS F 1 362 ? 224.415 134.969 208.376 1.00 47.16 126 LYS F N 1
ATOM 11796 C CA . LYS F 1 362 ? 225.311 135.747 207.528 1.00 47.16 126 LYS F CA 1
ATOM 11797 C C . LYS F 1 362 ? 225.604 137.107 208.146 1.00 47.16 126 LYS F C 1
ATOM 11798 O O . LYS F 1 362 ? 226.735 137.600 208.065 1.00 47.16 126 LYS F O 1
ATOM 11804 N N . GLN F 1 363 ? 224.596 137.729 208.763 1.00 47.72 127 GLN F N 1
ATOM 11805 C CA . GLN F 1 363 ? 224.806 139.006 209.437 1.00 47.72 127 GLN F CA 1
ATOM 11806 C C . GLN F 1 363 ? 225.869 138.884 210.521 1.00 47.72 127 GLN F C 1
ATOM 11807 O O . GLN F 1 363 ? 226.807 139.689 210.582 1.00 47.72 127 GLN F O 1
ATOM 11813 N N . ASN F 1 364 ? 225.740 137.873 211.385 1.00 56.85 128 ASN F N 1
ATOM 11814 C CA . ASN F 1 364 ? 226.711 137.692 212.460 1.00 56.85 128 ASN F CA 1
ATOM 11815 C C . ASN F 1 364 ? 228.093 137.363 211.911 1.00 56.85 128 ASN F C 1
ATOM 11816 O O . ASN F 1 364 ? 229.104 137.869 212.414 1.00 56.85 128 ASN F O 1
ATOM 11821 N N . GLU F 1 365 ? 228.160 136.515 210.881 1.00 57.93 129 GLU F N 1
ATOM 11822 C CA . GLU F 1 365 ? 229.453 136.155 210.307 1.00 57.93 129 GLU F CA 1
ATOM 11823 C C . GLU F 1 365 ? 230.156 137.377 209.728 1.00 57.93 129 GLU F C 1
ATOM 11824 O O . GLU F 1 365 ? 231.351 137.592 209.965 1.00 57.93 129 GLU F O 1
ATOM 11830 N N . ILE F 1 366 ? 229.422 138.201 208.977 1.00 54.41 130 ILE F N 1
ATOM 11831 C CA . ILE F 1 366 ? 230.014 139.401 208.394 1.00 54.41 130 ILE F CA 1
ATOM 11832 C C . ILE F 1 366 ? 230.423 140.383 209.485 1.00 54.41 130 ILE F C 1
ATOM 11833 O O . ILE F 1 366 ? 231.492 141.000 209.412 1.00 54.41 130 ILE F O 1
ATOM 11838 N N . CYS F 1 367 ? 229.587 140.542 210.515 1.00 58.41 131 CYS F N 1
ATOM 11839 C CA . CYS F 1 367 ? 229.914 141.470 211.592 1.00 58.41 131 CYS F CA 1
ATOM 11840 C C . CYS F 1 367 ? 231.173 141.039 212.334 1.00 58.41 131 CYS F C 1
ATOM 11841 O O . CYS F 1 367 ? 232.003 141.878 212.703 1.00 58.41 131 CYS F O 1
ATOM 11844 N N . GLN F 1 368 ? 231.333 139.735 212.567 1.00 62.21 132 GLN F N 1
ATOM 11845 C CA . GLN F 1 368 ? 232.518 139.262 213.276 1.00 62.21 132 GLN F CA 1
ATOM 11846 C C . GLN F 1 368 ? 233.753 139.299 212.383 1.00 62.21 132 GLN F C 1
ATOM 11847 O O . GLN F 1 368 ? 234.871 139.503 212.871 1.00 62.21 132 GLN F O 1
ATOM 11853 N N . GLN F 1 369 ? 233.576 139.109 211.073 1.00 59.72 133 GLN F N 1
ATOM 11854 C CA . GLN F 1 369 ? 234.709 139.195 210.159 1.00 59.72 133 GLN F CA 1
ATOM 11855 C C . GLN F 1 369 ? 235.114 140.635 209.871 1.00 59.72 133 GLN F C 1
ATOM 11856 O O . GLN F 1 369 ? 236.238 140.870 209.415 1.00 59.72 133 GLN F O 1
ATOM 11862 N N . LEU F 1 370 ? 234.230 141.596 210.120 1.00 60.14 134 LEU F N 1
ATOM 11863 C CA . LEU F 1 370 ? 234.511 143.000 209.854 1.00 60.14 134 LEU F CA 1
ATOM 11864 C C . LEU F 1 370 ? 235.101 143.726 211.057 1.00 60.14 134 LEU F C 1
ATOM 11865 O O . LEU F 1 370 ? 235.303 144.943 210.989 1.00 60.14 134 LEU F O 1
ATOM 11870 N N . ARG F 1 371 ? 235.375 143.016 212.155 1.00 66.95 135 ARG F N 1
ATOM 11871 C CA . ARG F 1 371 ? 235.892 143.671 213.352 1.00 66.95 135 ARG F CA 1
ATOM 11872 C C . ARG F 1 371 ? 237.316 144.178 213.157 1.00 66.95 135 ARG F C 1
ATOM 11873 O O . ARG F 1 371 ? 237.706 145.172 213.781 1.00 66.95 135 ARG F O 1
ATOM 11881 N N . MET F 1 372 ? 238.104 143.521 212.303 1.00 67.84 136 MET F N 1
ATOM 11882 C CA . MET F 1 372 ? 239.482 143.948 212.090 1.00 67.84 136 MET F CA 1
ATOM 11883 C C . MET F 1 372 ? 239.573 145.326 211.448 1.00 67.84 136 MET F C 1
ATOM 11884 O O . MET F 1 372 ? 240.642 145.943 211.483 1.00 67.84 136 MET F O 1
ATOM 11889 N N . TYR F 1 373 ? 238.482 145.823 210.865 1.00 67.37 137 TYR F N 1
ATOM 11890 C CA . TYR F 1 373 ? 238.460 147.176 210.327 1.00 67.37 137 TYR F CA 1
ATOM 11891 C C . TYR F 1 373 ? 238.273 148.239 211.401 1.00 67.37 137 TYR F C 1
ATOM 11892 O O . TYR F 1 373 ? 238.415 149.429 211.099 1.00 67.37 137 TYR F O 1
ATOM 11901 N N . GLU F 1 374 ? 237.962 147.844 212.639 1.00 69.53 138 GLU F N 1
ATOM 11902 C CA . GLU F 1 374 ? 237.853 148.812 213.726 1.00 69.53 138 GLU F CA 1
ATOM 11903 C C . GLU F 1 374 ? 239.174 149.521 213.994 1.00 69.53 138 GLU F C 1
ATOM 11904 O O . GLU F 1 374 ? 239.175 150.612 214.575 1.00 69.53 138 GLU F O 1
ATOM 11910 N N . ARG F 1 375 ? 240.293 148.924 213.583 1.00 66.95 139 ARG F N 1
ATOM 11911 C CA . ARG F 1 375 ? 241.609 149.518 213.779 1.00 66.95 139 ARG F CA 1
ATOM 11912 C C . ARG F 1 375 ? 241.849 150.735 212.894 1.00 66.95 139 ARG F C 1
ATOM 11913 O O . ARG F 1 375 ? 242.805 151.479 213.139 1.00 66.95 139 ARG F O 1
ATOM 11921 N N . PHE F 1 376 ? 241.013 150.955 211.880 1.00 67.66 140 PHE F N 1
ATOM 11922 C CA . PHE F 1 376 ? 241.104 152.156 211.052 1.00 67.66 140 PHE F CA 1
ATOM 11923 C C . PHE F 1 376 ? 240.229 153.271 211.615 1.00 67.66 140 PHE F C 1
ATOM 11924 O O . PHE F 1 376 ? 240.725 154.349 211.958 1.00 67.66 140 PHE F O 1
ATOM 11932 N N . ARG F 1 377 ? 238.925 153.022 211.712 1.00 67.94 141 ARG F N 1
ATOM 11933 C CA . ARG F 1 377 ? 237.995 153.935 212.352 1.00 67.94 141 ARG F CA 1
ATOM 11934 C C . ARG F 1 377 ? 237.010 153.138 213.197 1.00 67.94 141 ARG F C 1
ATOM 11935 O O . ARG F 1 377 ? 236.592 152.043 212.801 1.00 67.94 141 ARG F O 1
ATOM 11943 N N . PRO F 1 378 ? 236.632 153.650 214.369 1.00 68.61 142 PRO F N 1
ATOM 11944 C CA . PRO F 1 378 ? 235.834 152.861 215.314 1.00 68.61 142 PRO F CA 1
ATOM 11945 C C . PRO F 1 378 ? 234.353 152.755 214.981 1.00 68.61 142 PRO F C 1
ATOM 11946 O O . PRO F 1 378 ? 233.581 152.323 215.841 1.00 68.61 142 PRO F O 1
ATOM 11950 N N . GLU F 1 379 ? 233.925 153.128 213.778 1.00 67.28 143 GLU F N 1
ATOM 11951 C CA . GLU F 1 379 ? 232.525 153.022 213.384 1.00 67.28 143 GLU F CA 1
ATOM 11952 C C . GLU F 1 379 ? 232.394 152.330 212.035 1.00 67.28 143 GLU F C 1
ATOM 11953 O O . GLU F 1 379 ? 231.601 152.738 211.183 1.00 67.28 143 GLU F O 1
ATOM 11959 N N . VAL F 1 380 ? 233.178 151.276 211.811 1.00 67.53 144 VAL F N 1
ATOM 11960 C CA . VAL F 1 380 ? 233.090 150.559 210.542 1.00 67.53 144 VAL F CA 1
ATOM 11961 C C . VAL F 1 380 ? 231.780 149.785 210.449 1.00 67.53 144 VAL F C 1
ATOM 11962 O O . VAL F 1 380 ? 231.158 149.719 209.382 1.00 67.53 144 VAL F O 1
ATOM 11966 N N . VAL F 1 381 ? 231.338 149.191 211.555 1.00 60.96 145 VAL F N 1
ATOM 11967 C CA . VAL F 1 381 ? 230.151 148.352 211.572 1.00 60.96 145 VAL F CA 1
ATOM 11968 C C . VAL F 1 381 ? 229.022 148.980 212.380 1.00 60.96 145 VAL F C 1
ATOM 11969 O O . VAL F 1 381 ? 227.849 148.797 212.049 1.00 60.96 145 VAL F O 1
ATOM 11973 N N . GLU F 1 382 ? 229.352 149.717 213.444 1.00 58.61 146 GLU F N 1
ATOM 11974 C CA . GLU F 1 382 ? 228.324 150.206 214.357 1.00 58.61 146 GLU F CA 1
ATOM 11975 C C . GLU F 1 382 ? 227.366 151.166 213.660 1.00 58.61 146 GLU F C 1
ATOM 11976 O O . GLU F 1 382 ? 226.144 150.980 213.700 1.00 58.61 146 GLU F O 1
ATOM 11982 N N . GLU F 1 383 ? 227.904 152.196 213.001 1.00 55.66 147 GLU F N 1
ATOM 11983 C CA . GLU F 1 383 ? 227.036 153.188 212.376 1.00 55.66 147 GLU F CA 1
ATOM 11984 C C . GLU F 1 383 ? 226.317 152.610 211.163 1.00 55.66 147 GLU F C 1
ATOM 11985 O O . GLU F 1 383 ? 225.148 152.929 210.922 1.00 55.66 147 GLU F O 1
ATOM 11991 N N . LEU F 1 384 ? 226.991 151.750 210.395 1.00 47.76 148 LEU F N 1
ATOM 11992 C CA . LEU F 1 384 ? 226.342 151.109 209.255 1.00 47.76 148 LEU F CA 1
ATOM 11993 C C . LEU F 1 384 ? 225.187 150.227 209.711 1.00 47.76 148 LEU F C 1
ATOM 11994 O O . LEU F 1 384 ? 224.084 150.285 209.152 1.00 47.76 148 LEU F O 1
ATOM 11999 N N . TYR F 1 385 ? 225.425 149.409 210.740 1.00 46.53 149 TYR F N 1
ATOM 12000 C CA . TYR F 1 385 ? 224.371 148.554 211.274 1.00 46.53 149 TYR F CA 1
ATOM 12001 C C . TYR F 1 385 ? 223.211 149.382 211.809 1.00 46.53 149 TYR F C 1
ATOM 12002 O O . TYR F 1 385 ? 222.044 149.067 211.550 1.00 46.53 149 TYR F O 1
ATOM 12011 N N . ASN F 1 386 ? 223.513 150.453 212.547 1.00 51.99 150 ASN F N 1
ATOM 12012 C CA . ASN F 1 386 ? 222.453 151.280 213.116 1.00 51.99 150 ASN F CA 1
ATOM 12013 C C . ASN F 1 386 ? 221.634 151.963 212.028 1.00 51.99 150 ASN F C 1
ATOM 12014 O O . ASN F 1 386 ? 220.399 152.003 212.104 1.00 51.99 150 ASN F O 1
ATOM 12019 N N . SER F 1 387 ? 222.301 152.507 211.006 1.00 49.35 151 SER F N 1
ATOM 12020 C CA . SER F 1 387 ? 221.585 153.177 209.926 1.00 49.35 151 SER F CA 1
ATOM 12021 C C . SER F 1 387 ? 220.719 152.196 209.147 1.00 49.35 151 SER F C 1
ATOM 12022 O O . SER F 1 387 ? 219.564 152.498 208.823 1.00 49.35 151 SER F O 1
ATOM 12025 N N . THR F 1 388 ? 221.254 151.012 208.842 1.00 43.74 152 THR F N 1
ATOM 12026 C CA . THR F 1 388 ? 220.460 150.028 208.116 1.00 43.74 152 THR F CA 1
ATOM 12027 C C . THR F 1 388 ? 219.274 149.557 208.949 1.00 43.74 152 THR F C 1
ATOM 12028 O O . THR F 1 388 ? 218.173 149.370 208.419 1.00 43.74 152 THR F O 1
ATOM 12032 N N . LEU F 1 389 ? 219.472 149.373 210.258 1.00 45.48 153 LEU F N 1
ATOM 12033 C CA . LEU F 1 389 ? 218.367 148.963 211.120 1.00 45.48 153 LEU F CA 1
ATOM 12034 C C . LEU F 1 389 ? 217.288 150.036 211.193 1.00 45.48 153 LEU F C 1
ATOM 12035 O O . LEU F 1 389 ? 216.092 149.725 211.138 1.00 45.48 153 LEU F O 1
ATOM 12040 N N . ARG F 1 390 ? 217.683 151.306 211.320 1.00 48.95 154 ARG F N 1
ATOM 12041 C CA . ARG F 1 390 ? 216.678 152.360 211.412 1.00 48.95 154 ARG F CA 1
ATOM 12042 C C . ARG F 1 390 ? 215.977 152.581 210.078 1.00 48.95 154 ARG F C 1
ATOM 12043 O O . ARG F 1 390 ? 214.824 153.025 210.054 1.00 48.95 154 ARG F O 1
ATOM 12051 N N . VAL F 1 391 ? 216.648 152.282 208.962 1.00 41.44 155 VAL F N 1
ATOM 12052 C CA . VAL F 1 391 ? 215.972 152.328 207.669 1.00 41.44 155 VAL F CA 1
ATOM 12053 C C . VAL F 1 391 ? 214.973 151.183 207.546 1.00 41.44 155 VAL F C 1
ATOM 12054 O O . VAL F 1 391 ? 213.835 151.380 207.102 1.00 41.44 155 VAL F O 1
ATOM 12058 N N . LEU F 1 392 ? 215.375 149.973 207.943 1.00 41.57 156 LEU F N 1
ATOM 12059 C CA . LEU F 1 392 ? 214.480 148.822 207.872 1.00 41.57 156 LEU F CA 1
ATOM 12060 C C . LEU F 1 392 ? 213.307 148.934 208.837 1.00 41.57 156 LEU F C 1
ATOM 12061 O O . LEU F 1 392 ? 212.259 148.328 208.589 1.00 41.57 156 LEU F O 1
ATOM 12066 N N . ALA F 1 393 ? 213.463 149.684 209.930 1.00 43.06 157 ALA F N 1
ATOM 12067 C CA . ALA F 1 393 ? 212.377 149.819 210.897 1.00 43.06 157 ALA F CA 1
ATOM 12068 C C . ALA F 1 393 ? 211.171 150.518 210.284 1.00 43.06 157 ALA F C 1
ATOM 12069 O O . ALA F 1 393 ? 210.023 150.176 210.592 1.00 43.06 157 ALA F O 1
ATOM 12071 N N . LEU F 1 394 ? 211.410 151.506 209.418 1.00 38.87 158 LEU F N 1
ATOM 12072 C CA . LEU F 1 394 ? 210.313 152.238 208.795 1.00 38.87 158 LEU F CA 1
ATOM 12073 C C . LEU F 1 394 ? 209.472 151.361 207.875 1.00 38.87 158 LEU F C 1
ATOM 12074 O O . LEU F 1 394 ? 208.319 151.708 207.597 1.00 38.87 158 LEU F O 1
ATOM 12079 N N . THR F 1 395 ? 210.017 150.242 207.397 1.00 38.55 159 THR F N 1
ATOM 12080 C CA . THR F 1 395 ? 209.271 149.347 206.522 1.00 38.55 159 THR F CA 1
ATOM 12081 C C . THR F 1 395 ? 208.359 148.392 207.280 1.00 38.55 159 THR F C 1
ATOM 12082 O O . THR F 1 395 ? 207.497 147.763 206.657 1.00 38.55 159 THR F O 1
ATOM 12086 N N . ASN F 1 396 ? 208.525 148.265 208.593 1.00 46.83 160 ASN F N 1
ATOM 12087 C CA . ASN F 1 396 ? 207.688 147.355 209.359 1.00 46.83 160 ASN F CA 1
ATOM 12088 C C . ASN F 1 396 ? 206.264 147.899 209.453 1.00 46.83 160 ASN F C 1
ATOM 12089 O O . ASN F 1 396 ? 206.068 149.109 209.601 1.00 46.83 160 ASN F O 1
ATOM 12094 N N . PRO F 1 397 ? 205.245 147.030 209.368 1.00 49.46 161 PRO F N 1
ATOM 12095 C CA . PRO F 1 397 ? 203.839 147.434 209.472 1.00 49.46 161 PRO F CA 1
ATOM 12096 C C . PRO F 1 397 ? 203.484 147.963 210.859 1.00 49.46 161 PRO F C 1
ATOM 12097 O O . PRO F 1 397 ? 202.942 149.063 210.958 1.00 49.46 161 PRO F O 1
ATOM 12101 N N . ASN F 1 407 ? 191.384 150.075 205.523 1.00 56.54 171 ASN F N 1
ATOM 12102 C CA . ASN F 1 407 ? 190.889 148.843 204.922 1.00 56.54 171 ASN F CA 1
ATOM 12103 C C . ASN F 1 407 ? 191.457 148.649 203.519 1.00 56.54 171 ASN F C 1
ATOM 12104 O O . ASN F 1 407 ? 190.848 147.986 202.679 1.00 56.54 171 ASN F O 1
ATOM 12109 N N . GLU F 1 408 ? 192.625 149.237 203.273 1.00 49.73 172 GLU F N 1
ATOM 12110 C CA . GLU F 1 408 ? 193.278 149.094 201.980 1.00 49.73 172 GLU F CA 1
ATOM 12111 C C . GLU F 1 408 ? 193.762 147.663 201.782 1.00 49.73 172 GLU F C 1
ATOM 12112 O O . GLU F 1 408 ? 194.258 147.023 202.714 1.00 49.73 172 GLU F O 1
ATOM 12118 N N . SER F 1 409 ? 193.618 147.162 200.558 1.00 34.91 173 SER F N 1
ATOM 12119 C CA . SER F 1 409 ? 194.002 145.800 200.223 1.00 34.91 173 SER F CA 1
ATOM 12120 C C . SER F 1 409 ? 194.790 145.797 198.921 1.00 34.91 173 SER F C 1
ATOM 12121 O O . SER F 1 409 ? 194.658 146.696 198.091 1.00 34.91 173 SER F O 1
ATOM 12124 N N . ARG F 1 410 ? 195.615 144.767 198.748 1.00 21.76 174 ARG F N 1
ATOM 12125 C CA . ARG F 1 410 ? 196.425 144.638 197.542 1.00 21.76 174 ARG F CA 1
ATOM 12126 C C . ARG F 1 410 ? 196.535 143.168 197.176 1.00 21.76 174 ARG F C 1
ATOM 12127 O O . ARG F 1 410 ? 197.057 142.371 197.961 1.00 21.76 174 ARG F O 1
ATOM 12135 N N . SER F 1 411 ? 196.045 142.812 195.992 1.00 28.04 175 SER F N 1
ATOM 12136 C CA . SER F 1 411 ? 196.144 141.460 195.466 1.00 28.04 175 SER F CA 1
ATOM 12137 C C . SER F 1 411 ? 197.087 141.452 194.271 1.00 28.04 175 SER F C 1
ATOM 12138 O O . SER F 1 411 ? 197.043 142.354 193.429 1.00 28.04 175 SER F O 1
ATOM 12141 N N . PHE F 1 412 ? 197.940 140.431 194.201 1.00 29.11 176 PHE F N 1
ATOM 12142 C CA . PHE F 1 412 ? 198.970 140.342 193.175 1.00 29.11 176 PHE F CA 1
ATOM 12143 C C . PHE F 1 412 ? 198.725 139.172 192.228 1.00 29.11 176 PHE F C 1
ATOM 12144 O O . PHE F 1 412 ? 199.670 138.526 191.772 1.00 29.11 176 PHE F O 1
ATOM 12152 N N . GLY F 1 413 ? 197.471 138.890 191.926 1.00 46.05 177 GLY F N 1
ATOM 12153 C CA . GLY F 1 413 ? 197.114 137.832 190.999 1.00 46.05 177 GLY F CA 1
ATOM 12154 C C . GLY F 1 413 ? 195.890 137.072 191.472 1.00 46.05 177 GLY F C 1
ATOM 12155 O O . GLY F 1 413 ? 195.515 137.097 192.644 1.00 46.05 177 GLY F O 1
ATOM 12156 N N . LEU F 1 414 ? 195.252 136.376 190.529 1.00 64.60 178 LEU F N 1
ATOM 12157 C CA . LEU F 1 414 ? 194.068 135.587 190.841 1.00 64.60 178 LEU F CA 1
ATOM 12158 C C . LEU F 1 414 ? 194.407 134.184 191.326 1.00 64.60 178 LEU F C 1
ATOM 12159 O O . LEU F 1 414 ? 193.504 133.459 191.758 1.00 64.60 178 LEU F O 1
ATOM 12164 N N . SER F 1 415 ? 195.673 133.787 191.265 1.00 67.08 179 SER F N 1
ATOM 12165 C CA . SER F 1 415 ? 196.095 132.453 191.660 1.00 67.08 179 SER F CA 1
ATOM 12166 C C . SER F 1 415 ? 196.671 132.466 193.071 1.00 67.08 179 SER F C 1
ATOM 12167 O O . SER F 1 415 ? 197.228 133.467 193.529 1.00 67.08 179 SER F O 1
ATOM 12170 N N . VAL F 1 416 ? 196.522 131.332 193.759 1.00 69.91 180 VAL F N 1
ATOM 12171 C CA . VAL F 1 416 ? 196.990 131.219 195.137 1.00 69.91 180 VAL F CA 1
ATOM 12172 C C . VAL F 1 416 ? 198.514 131.250 195.194 1.00 69.91 180 VAL F C 1
ATOM 12173 O O . VAL F 1 416 ? 199.103 131.797 196.137 1.00 69.91 180 VAL F O 1
ATOM 12177 N N . GLU F 1 417 ? 199.174 130.659 194.194 1.00 68.88 181 GLU F N 1
ATOM 12178 C CA . GLU F 1 417 ? 200.632 130.582 194.208 1.00 68.88 181 GLU F CA 1
ATOM 12179 C C . GLU F 1 417 ? 201.272 131.964 194.190 1.00 68.88 181 GLU F C 1
ATOM 12180 O O . GLU F 1 417 ? 202.349 132.152 194.763 1.00 68.88 181 GLU F O 1
ATOM 12186 N N . ASP F 1 418 ? 200.625 132.944 193.554 1.00 59.16 182 ASP F N 1
ATOM 12187 C CA . ASP F 1 418 ? 201.151 134.306 193.568 1.00 59.16 182 ASP F CA 1
ATOM 12188 C C . ASP F 1 418 ? 201.148 134.877 194.981 1.00 59.16 182 ASP F C 1
ATOM 12189 O O . ASP F 1 418 ? 202.126 135.497 195.417 1.00 59.16 182 ASP F O 1
ATOM 12194 N N . ASP F 1 419 ? 200.054 134.668 195.717 1.00 57.55 183 ASP F N 1
ATOM 12195 C CA . ASP F 1 419 ? 199.996 135.126 197.101 1.00 57.55 183 ASP F CA 1
ATOM 12196 C C . ASP F 1 419 ? 201.026 134.406 197.961 1.00 57.55 183 ASP F C 1
ATOM 12197 O O . ASP F 1 419 ? 201.684 135.028 198.803 1.00 57.55 183 ASP F O 1
ATOM 12202 N N . LEU F 1 420 ? 201.186 133.095 197.761 1.00 56.00 184 LEU F N 1
ATOM 12203 C CA . LEU F 1 420 ? 202.193 132.357 198.520 1.00 56.00 184 LEU F CA 1
ATOM 12204 C C . LEU F 1 420 ? 203.596 132.874 198.227 1.00 56.00 184 LEU F C 1
ATOM 12205 O O . LEU F 1 420 ? 204.424 132.991 199.138 1.00 56.00 184 LEU F O 1
ATOM 12210 N N . ALA F 1 421 ? 203.883 133.185 196.962 1.00 45.74 185 ALA F N 1
ATOM 12211 C CA . ALA F 1 421 ? 205.185 133.742 196.613 1.00 45.74 185 ALA F CA 1
ATOM 12212 C C . ALA F 1 421 ? 205.383 135.118 197.236 1.00 45.74 185 ALA F C 1
ATOM 12213 O O . ALA F 1 421 ? 206.497 135.466 197.643 1.00 45.74 185 ALA F O 1
ATOM 12215 N N . PHE F 1 422 ? 204.319 135.920 197.308 1.00 35.59 186 PHE F N 1
ATOM 12216 C CA . PHE F 1 422 ? 204.456 137.260 197.871 1.00 35.59 186 PHE F CA 1
ATOM 12217 C C . PHE F 1 422 ? 204.665 137.221 199.381 1.00 35.59 186 PHE F C 1
ATOM 12218 O O . PHE F 1 422 ? 205.510 137.952 199.912 1.00 35.59 186 PHE F O 1
ATOM 12226 N N . ASN F 1 423 ? 203.910 136.382 200.093 1.00 41.50 187 ASN F N 1
ATOM 12227 C CA . ASN F 1 423 ? 203.951 136.403 201.552 1.00 41.50 187 ASN F CA 1
ATOM 12228 C C . ASN F 1 423 ? 205.208 135.772 202.140 1.00 41.50 187 ASN F C 1
ATOM 12229 O O . ASN F 1 423 ? 205.446 135.928 203.343 1.00 41.50 187 ASN F O 1
ATOM 12234 N N . VAL F 1 424 ? 206.018 135.069 201.340 1.00 41.09 188 VAL F N 1
ATOM 12235 C CA . VAL F 1 424 ? 207.260 134.496 201.850 1.00 41.09 188 VAL F CA 1
ATOM 12236 C C . VAL F 1 424 ? 208.447 135.434 201.682 1.00 41.09 188 VAL F C 1
ATOM 12237 O O . VAL F 1 424 ? 209.556 135.100 202.119 1.00 41.09 188 VAL F O 1
ATOM 12241 N N . LEU F 1 425 ? 208.251 136.593 201.065 1.00 33.13 189 LEU F N 1
ATOM 12242 C CA . LEU F 1 425 ? 209.322 137.553 200.866 1.00 33.13 189 LEU F CA 1
ATOM 12243 C C . LEU F 1 425 ? 209.591 138.340 202.146 1.00 33.13 189 LEU F C 1
ATOM 12244 O O . LEU F 1 425 ? 208.721 138.452 203.014 1.00 33.13 189 LEU F O 1
ATOM 12249 N N . PRO F 1 426 ? 210.795 138.889 202.291 1.00 27.06 190 PRO F N 1
ATOM 12250 C CA . PRO F 1 426 ? 211.084 139.736 203.453 1.00 27.06 190 PRO F CA 1
ATOM 12251 C C . PRO F 1 426 ? 210.246 141.005 203.442 1.00 27.06 190 PRO F C 1
ATOM 12252 O O . PRO F 1 426 ? 209.688 141.411 202.420 1.00 27.06 190 PRO F O 1
ATOM 12256 N N . THR F 1 427 ? 210.160 141.632 204.619 1.00 25.44 191 THR F N 1
ATOM 12257 C CA . THR F 1 427 ? 209.320 142.817 204.771 1.00 25.44 191 THR F CA 1
ATOM 12258 C C . THR F 1 427 ? 209.797 143.959 203.883 1.00 25.44 191 THR F C 1
ATOM 12259 O O . THR F 1 427 ? 208.982 144.659 203.270 1.00 25.44 191 THR F O 1
ATOM 12263 N N . PHE F 1 428 ? 211.114 144.172 203.807 1.00 22.06 192 PHE F N 1
ATOM 12264 C CA . PHE F 1 428 ? 211.641 145.219 202.936 1.00 22.06 192 PHE F CA 1
ATOM 12265 C C . PHE F 1 428 ? 211.331 144.925 201.473 1.00 22.06 192 PHE F C 1
ATOM 12266 O O . PHE F 1 428 ? 210.921 145.820 200.724 1.00 22.06 192 PHE F O 1
ATOM 12274 N N . ILE F 1 429 ? 211.514 143.673 201.052 1.00 22.73 193 ILE F N 1
ATOM 12275 C CA . ILE F 1 429 ? 211.215 143.298 199.673 1.00 22.73 193 ILE F CA 1
ATOM 12276 C C . ILE F 1 429 ? 209.723 143.425 199.398 1.00 22.73 193 ILE F C 1
ATOM 12277 O O . ILE F 1 429 ? 209.313 143.868 198.318 1.00 22.73 193 ILE F O 1
ATOM 12282 N N . GLN F 1 430 ? 208.888 143.039 200.366 1.00 24.92 194 GLN F N 1
ATOM 12283 C CA . GLN F 1 430 ? 207.445 143.176 200.199 1.00 24.92 194 GLN F CA 1
ATOM 12284 C C . GLN F 1 430 ? 207.046 144.637 200.038 1.00 24.92 194 GLN F C 1
ATOM 12285 O O . GLN F 1 430 ? 206.233 144.974 199.170 1.00 24.92 194 GLN F O 1
ATOM 12291 N N . ASN F 1 431 ? 207.609 145.519 200.868 1.00 21.15 195 ASN F N 1
ATOM 12292 C CA . ASN F 1 431 ? 207.304 146.941 200.756 1.00 21.15 195 ASN F CA 1
ATOM 12293 C C . ASN F 1 431 ? 207.777 147.504 199.422 1.00 21.15 195 ASN F C 1
ATOM 12294 O O . ASN F 1 431 ? 207.074 148.302 198.792 1.00 21.15 195 ASN F O 1
ATOM 12299 N N . LEU F 1 432 ? 208.970 147.100 198.977 1.00 18.58 196 LEU F N 1
ATOM 12300 C CA . LEU F 1 432 ? 209.481 147.575 197.695 1.00 18.58 196 LEU F CA 1
ATOM 12301 C C . LEU F 1 432 ? 208.590 147.126 196.544 1.00 18.58 196 LEU F C 1
ATOM 12302 O O . LEU F 1 432 ? 208.293 147.912 195.637 1.00 18.58 196 LEU F O 1
ATOM 12307 N N . ILE F 1 433 ? 208.152 145.866 196.565 1.00 16.63 197 ILE F N 1
ATOM 12308 C CA . ILE F 1 433 ? 207.277 145.364 195.510 1.00 16.63 197 ILE F CA 1
ATOM 12309 C C . ILE F 1 433 ? 205.935 146.084 195.542 1.00 16.63 197 ILE F C 1
ATOM 12310 O O . ILE F 1 433 ? 205.381 146.441 194.495 1.00 16.63 197 ILE F O 1
ATOM 12315 N N . ARG F 1 434 ? 205.394 146.315 196.740 1.00 20.54 198 ARG F N 1
ATOM 12316 C CA . ARG F 1 434 ? 204.120 147.015 196.859 1.00 20.54 198 ARG F CA 1
ATOM 12317 C C . ARG F 1 434 ? 204.219 148.439 196.326 1.00 20.54 198 ARG F C 1
ATOM 12318 O O . ARG F 1 434 ? 203.299 148.926 195.659 1.00 20.54 198 ARG F O 1
ATOM 12326 N N . LYS F 1 435 ? 205.328 149.123 196.611 1.00 15.40 199 LYS F N 1
ATOM 12327 C CA . LYS F 1 435 ? 205.486 150.504 196.169 1.00 15.40 199 LYS F CA 1
ATOM 12328 C C . LYS F 1 435 ? 205.826 150.610 194.687 1.00 15.40 199 LYS F C 1
ATOM 12329 O O . LYS F 1 435 ? 205.485 151.614 194.052 1.00 15.40 199 LYS F O 1
ATOM 12335 N N . CYS F 1 436 ? 206.493 149.605 194.118 1.00 16.04 200 CYS F N 1
ATOM 12336 C CA . CYS F 1 436 ? 206.971 149.702 192.745 1.00 16.04 200 CYS F CA 1
ATOM 12337 C C . CYS F 1 436 ? 206.025 149.087 191.722 1.00 16.04 200 CYS F C 1
ATOM 12338 O O . CYS F 1 436 ? 206.178 149.355 190.525 1.00 16.04 200 CYS F O 1
ATOM 12341 N N . VAL F 1 437 ? 205.058 148.282 192.150 1.00 17.50 201 VAL F N 1
ATOM 12342 C CA . VAL F 1 437 ? 204.128 147.616 191.245 1.00 17.50 201 VAL F CA 1
ATOM 12343 C C . VAL F 1 437 ? 202.762 148.268 191.401 1.00 17.50 201 VAL F C 1
ATOM 12344 O O . VAL F 1 437 ? 202.194 148.284 192.500 1.00 17.50 201 VAL F O 1
ATOM 12348 N N . ALA F 1 438 ? 202.233 148.808 190.294 1.00 18.04 202 ALA F N 1
ATOM 12349 C CA . ALA F 1 438 ? 200.923 149.437 190.256 1.00 18.04 202 ALA F CA 1
ATOM 12350 C C . ALA F 1 438 ? 199.843 148.409 189.936 1.00 18.04 202 ALA F C 1
ATOM 12351 O O . ALA F 1 438 ? 200.105 147.415 189.252 1.00 18.04 202 ALA F O 1
ATOM 12353 N N . PRO F 1 439 ? 198.622 148.614 190.423 1.00 19.14 203 PRO F N 1
ATOM 12354 C CA . PRO F 1 439 ? 197.546 147.664 190.130 1.00 19.14 203 PRO F CA 1
ATOM 12355 C C . PRO F 1 439 ? 197.011 147.831 188.717 1.00 19.14 203 PRO F C 1
ATOM 12356 O O . PRO F 1 439 ? 196.972 148.932 188.165 1.00 19.14 203 PRO F O 1
ATOM 12360 N N . GLU F 1 440 ? 196.600 146.705 188.129 1.00 22.67 204 GLU F N 1
ATOM 12361 C CA . GLU F 1 440 ? 195.926 146.761 186.836 1.00 22.67 204 GLU F CA 1
ATOM 12362 C C . GLU F 1 440 ? 194.587 147.479 186.949 1.00 22.67 204 GLU F C 1
ATOM 12363 O O . GLU F 1 440 ? 194.231 148.284 186.080 1.00 22.67 204 GLU F O 1
ATOM 12369 N N . SER F 1 441 ? 193.836 147.201 188.011 1.00 21.07 205 SER F N 1
ATOM 12370 C CA . SER F 1 441 ? 192.574 147.871 188.291 1.00 21.07 205 SER F CA 1
ATOM 12371 C C . SER F 1 441 ? 192.603 148.375 189.725 1.00 21.07 205 SER F C 1
ATOM 12372 O O . SER F 1 441 ? 192.915 147.614 190.646 1.00 21.07 205 SER F O 1
ATOM 12375 N N . LEU F 1 442 ? 192.279 149.650 189.911 1.00 24.95 206 LEU F N 1
ATOM 12376 C CA . LEU F 1 442 ? 192.311 150.288 191.221 1.00 24.95 206 LEU F CA 1
ATOM 12377 C C . LEU F 1 442 ? 190.893 150.672 191.621 1.00 24.95 206 LEU F C 1
ATOM 12378 O O . LEU F 1 442 ? 190.253 151.483 190.946 1.00 24.95 206 LEU F O 1
ATOM 12383 N N . THR F 1 443 ? 190.406 150.090 192.712 1.00 30.77 207 THR F N 1
ATOM 12384 C CA . THR F 1 443 ? 189.099 150.444 193.261 1.00 30.77 207 THR F CA 1
ATOM 12385 C C . THR F 1 443 ? 189.306 151.556 194.279 1.00 30.77 207 THR F C 1
ATOM 12386 O O . THR F 1 443 ? 189.787 151.316 195.389 1.00 30.77 207 THR F O 1
ATOM 12390 N N . ILE F 1 444 ? 188.947 152.779 193.903 1.00 35.27 208 ILE F N 1
ATOM 12391 C CA . ILE F 1 444 ? 189.101 153.941 194.767 1.00 35.27 208 ILE F CA 1
ATOM 12392 C C . ILE F 1 444 ? 187.714 154.480 195.086 1.00 35.27 208 ILE F C 1
ATOM 12393 O O . ILE F 1 444 ? 186.851 154.563 194.202 1.00 35.27 208 ILE F O 1
ATOM 12398 N N . GLY F 1 445 ? 187.489 154.803 196.357 1.00 38.77 209 GLY F N 1
ATOM 12399 C CA . GLY F 1 445 ? 186.184 155.252 196.794 1.00 38.77 209 GLY F CA 1
ATOM 12400 C C . GLY F 1 445 ? 185.109 154.229 196.503 1.00 38.77 209 GLY F C 1
ATOM 12401 O O . GLY F 1 445 ? 185.044 153.177 197.147 1.00 38.77 209 GLY F O 1
ATOM 12402 N N . THR F 1 446 ? 184.257 154.530 195.525 1.00 40.60 210 THR F N 1
ATOM 12403 C CA . THR F 1 446 ? 183.216 153.612 195.093 1.00 40.60 210 THR F CA 1
ATOM 12404 C C . THR F 1 446 ? 183.320 153.236 193.622 1.00 40.60 210 THR F C 1
ATOM 12405 O O . THR F 1 446 ? 182.417 152.565 193.109 1.00 40.60 210 THR F O 1
ATOM 12409 N N . GLU F 1 447 ? 184.383 153.638 192.928 1.00 38.97 211 GLU F N 1
ATOM 12410 C CA . GLU F 1 447 ? 184.505 153.375 191.502 1.00 38.97 211 GLU F CA 1
ATOM 12411 C C . GLU F 1 447 ? 185.822 152.679 191.184 1.00 38.97 211 GLU F C 1
ATOM 12412 O O . GLU F 1 447 ? 186.838 152.877 191.861 1.00 38.97 211 GLU F O 1
ATOM 12418 N N . ASP F 1 448 ? 185.784 151.860 190.136 1.00 34.16 212 ASP F N 1
ATOM 12419 C CA . ASP F 1 448 ? 186.942 151.120 189.655 1.00 34.16 212 ASP F CA 1
ATOM 12420 C C . ASP F 1 448 ? 187.549 151.848 188.464 1.00 34.16 212 ASP F C 1
ATOM 12421 O O . ASP F 1 448 ? 186.833 152.224 187.530 1.00 34.16 212 ASP F O 1
ATOM 12426 N N . LEU F 1 449 ? 188.863 152.043 188.499 1.00 26.19 213 LEU F N 1
ATOM 12427 C CA . LEU F 1 449 ? 189.615 152.616 187.392 1.00 26.19 213 LEU F CA 1
ATOM 12428 C C . LEU F 1 449 ? 190.495 151.523 186.805 1.00 26.19 213 LEU F C 1
ATOM 12429 O O . LEU F 1 449 ? 191.364 150.983 187.498 1.00 26.19 213 LEU F O 1
ATOM 12434 N N . GLN F 1 450 ? 190.261 151.191 185.538 1.00 24.27 214 GLN F N 1
ATOM 12435 C CA . GLN F 1 450 ? 191.035 150.157 184.853 1.00 24.27 214 GLN F CA 1
ATOM 12436 C C . GLN F 1 450 ? 192.258 150.822 184.239 1.00 24.27 214 GLN F C 1
ATOM 12437 O O . GLN F 1 450 ? 192.231 151.299 183.104 1.00 24.27 214 GLN F O 1
ATOM 12443 N N . LEU F 1 451 ? 193.348 150.864 185.010 1.00 22.54 215 LEU F N 1
ATOM 12444 C CA . LEU F 1 451 ? 194.582 151.463 184.513 1.00 22.54 215 LEU F CA 1
ATOM 12445 C C . LEU F 1 451 ? 195.152 150.680 183.338 1.00 22.54 215 LEU F C 1
ATOM 12446 O O . LEU F 1 451 ? 195.664 151.279 182.386 1.00 22.54 215 LEU F O 1
ATOM 12451 N N . ARG F 1 452 ? 195.077 149.353 183.387 1.00 23.98 216 ARG F N 1
ATOM 12452 C CA . ARG F 1 452 ? 195.539 148.520 182.288 1.00 23.98 216 ARG F CA 1
ATOM 12453 C C . ARG F 1 452 ? 194.826 147.178 182.361 1.00 23.98 216 ARG F C 1
ATOM 12454 O O . ARG F 1 452 ? 194.689 146.602 183.442 1.00 23.98 216 ARG F O 1
ATOM 12462 N N . ASN F 1 453 ? 194.372 146.691 181.208 1.00 28.56 217 ASN F N 1
ATOM 12463 C CA . ASN F 1 453 ? 193.698 145.401 181.129 1.00 28.56 217 ASN F CA 1
ATOM 12464 C C . ASN F 1 453 ? 194.664 144.230 181.018 1.00 28.56 217 ASN F C 1
ATOM 12465 O O . ASN F 1 453 ? 194.217 143.079 180.973 1.00 28.56 217 ASN F O 1
ATOM 12470 N N . CYS F 1 454 ? 195.967 144.495 180.976 1.00 28.03 218 CYS F N 1
ATOM 12471 C CA . CYS F 1 454 ? 196.971 143.458 180.805 1.00 28.03 218 CYS F CA 1
ATOM 12472 C C . CYS F 1 454 ? 198.105 143.708 181.788 1.00 28.03 218 CYS F C 1
ATOM 12473 O O . CYS F 1 454 ? 198.349 144.846 182.196 1.00 28.03 218 CYS F O 1
ATOM 12476 N N . ASN F 1 455 ? 198.789 142.637 182.173 1.00 24.80 219 ASN F N 1
ATOM 12477 C CA . ASN F 1 455 ? 199.889 142.724 183.121 1.00 24.80 219 ASN F CA 1
ATOM 12478 C C . ASN F 1 455 ? 201.230 142.755 182.396 1.00 24.80 219 ASN F C 1
ATOM 12479 O O . ASN F 1 455 ? 201.364 142.294 181.260 1.00 24.80 219 ASN F O 1
ATOM 12484 N N . THR F 1 456 ? 202.230 143.318 183.075 1.00 22.93 220 THR F N 1
ATOM 12485 C CA . THR F 1 456 ? 203.577 143.418 182.536 1.00 22.93 220 THR F CA 1
ATOM 12486 C C . THR F 1 456 ? 204.632 142.734 183.394 1.00 22.93 220 THR F C 1
ATOM 12487 O O . THR F 1 456 ? 205.742 142.501 182.903 1.00 22.93 220 THR F O 1
ATOM 12491 N N . CYS F 1 457 ? 204.326 142.407 184.647 1.00 24.25 221 CYS F N 1
ATOM 12492 C CA . CYS F 1 457 ? 205.274 141.758 185.538 1.00 24.25 221 CYS F CA 1
ATOM 12493 C C . CYS F 1 457 ? 204.576 140.604 186.243 1.00 24.25 221 CYS F C 1
ATOM 12494 O O . CYS F 1 457 ? 203.347 140.494 186.236 1.00 24.25 221 CYS F O 1
ATOM 12497 N N . ARG F 1 458 ? 205.376 139.734 186.855 1.00 32.01 222 ARG F N 1
ATOM 12498 C CA . ARG F 1 458 ? 204.856 138.556 187.530 1.00 32.01 222 ARG F CA 1
ATOM 12499 C C . ARG F 1 458 ? 205.635 138.346 188.821 1.00 32.01 222 ARG F C 1
ATOM 12500 O O . ARG F 1 458 ? 206.789 138.763 188.941 1.00 32.01 222 ARG F O 1
ATOM 12508 N N . ILE F 1 459 ? 204.987 137.717 189.798 1.00 31.68 223 ILE F N 1
ATOM 12509 C CA . ILE F 1 459 ? 205.613 137.370 191.070 1.00 31.68 223 ILE F CA 1
ATOM 12510 C C . ILE F 1 459 ? 205.620 135.853 191.188 1.00 31.68 223 ILE F C 1
ATOM 12511 O O . ILE F 1 459 ? 204.559 135.217 191.155 1.00 31.68 223 ILE F O 1
ATOM 12516 N N . THR F 1 460 ? 206.813 135.276 191.329 1.00 33.75 224 THR F N 1
ATOM 12517 C CA . THR F 1 460 ? 206.959 133.831 191.446 1.00 33.75 224 THR F CA 1
ATOM 12518 C C . THR F 1 460 ? 207.886 133.478 192.602 1.00 33.75 224 THR F C 1
ATOM 12519 O O . THR F 1 460 ? 208.297 134.356 193.368 1.00 33.75 224 THR F O 1
ATOM 12523 N N . SER F 1 461 ? 208.229 132.193 192.727 1.00 36.49 225 SER F N 1
ATOM 12524 C CA . SER F 1 461 ? 209.097 131.748 193.812 1.00 36.49 225 SER F CA 1
ATOM 12525 C C . SER F 1 461 ? 210.484 132.372 193.737 1.00 36.49 225 SER F C 1
ATOM 12526 O O . SER F 1 461 ? 211.199 132.388 194.745 1.00 36.49 225 SER F O 1
ATOM 12529 N N . GLU F 1 462 ? 210.878 132.885 192.574 1.00 33.03 226 GLU F N 1
ATOM 12530 C CA . GLU F 1 462 ? 212.159 133.554 192.405 1.00 33.03 226 GLU F CA 1
ATOM 12531 C C . GLU F 1 462 ? 212.039 135.072 192.460 1.00 33.03 226 GLU F C 1
ATOM 12532 O O . GLU F 1 462 ? 212.993 135.771 192.104 1.00 33.03 226 GLU F O 1
ATOM 12538 N N . GLY F 1 463 ? 210.894 135.596 192.892 1.00 29.22 227 GLY F N 1
ATOM 12539 C CA . GLY F 1 463 ? 210.745 137.026 193.082 1.00 29.22 227 GLY F CA 1
ATOM 12540 C C . GLY F 1 463 ? 209.915 137.717 192.021 1.00 29.22 227 GLY F C 1
ATOM 12541 O O . GLY F 1 463 ? 209.056 137.097 191.389 1.00 29.22 227 GLY F O 1
ATOM 12542 N N . LEU F 1 464 ? 210.160 139.010 191.825 1.00 22.30 228 LEU F N 1
ATOM 12543 C CA . LEU F 1 464 ? 209.436 139.802 190.839 1.00 22.30 228 LEU F CA 1
ATOM 12544 C C . LEU F 1 464 ? 210.218 139.806 189.531 1.00 22.30 228 LEU F C 1
ATOM 12545 O O . LEU F 1 464 ? 211.374 140.242 189.497 1.00 22.30 228 LEU F O 1
ATOM 12550 N N . LEU F 1 465 ? 209.582 139.333 188.461 1.00 25.24 229 LEU F N 1
ATOM 12551 C CA . LEU F 1 465 ? 210.213 139.173 187.162 1.00 25.24 229 LEU F CA 1
ATOM 12552 C C . LEU F 1 465 ? 209.411 139.901 186.092 1.00 25.24 229 LEU F C 1
ATOM 12553 O O . LEU F 1 465 ? 208.188 140.033 186.190 1.00 25.24 229 LEU F O 1
ATOM 12558 N N . ALA F 1 466 ? 210.118 140.372 185.064 1.00 23.36 230 ALA F N 1
ATOM 12559 C CA . ALA F 1 466 ? 209.483 140.948 183.879 1.00 23.36 230 ALA F CA 1
ATOM 12560 C C . ALA F 1 466 ? 209.171 139.806 182.917 1.00 23.36 230 ALA F C 1
ATOM 12561 O O . ALA F 1 466 ? 209.854 139.582 181.914 1.00 23.36 230 ALA F O 1
ATOM 12563 N N . SER F 1 467 ? 208.111 139.063 183.248 1.00 24.02 231 SER F N 1
ATOM 12564 C CA . SER F 1 467 ? 207.775 137.860 182.492 1.00 24.02 231 SER F CA 1
ATOM 12565 C C . SER F 1 467 ? 207.410 138.185 181.050 1.00 24.02 231 SER F C 1
ATOM 12566 O O . SER F 1 467 ? 207.808 137.469 180.125 1.00 24.02 231 SER F O 1
ATOM 12569 N N . VAL F 1 468 ? 206.651 139.254 180.837 1.00 22.85 232 VAL F N 1
ATOM 12570 C CA . VAL F 1 468 ? 206.218 139.622 179.495 1.00 22.85 232 VAL F CA 1
ATOM 12571 C C . VAL F 1 468 ? 207.389 140.239 178.742 1.00 22.85 232 VAL F C 1
ATOM 12572 O O . VAL F 1 468 ? 208.030 141.179 179.226 1.00 22.85 232 VAL F O 1
ATOM 12576 N N . ARG F 1 469 ? 207.666 139.712 177.550 1.00 26.16 233 ARG F N 1
ATOM 12577 C CA . ARG F 1 469 ? 208.780 140.177 176.726 1.00 26.16 233 ARG F CA 1
ATOM 12578 C C . ARG F 1 469 ? 208.344 141.347 175.841 1.00 26.16 233 ARG F C 1
ATOM 12579 O O . ARG F 1 469 ? 208.446 141.322 174.615 1.00 26.16 233 ARG F O 1
ATOM 12587 N N . LEU F 1 470 ? 207.845 142.389 176.497 1.00 23.68 234 LEU F N 1
ATOM 12588 C CA . LEU F 1 470 ? 207.453 143.597 175.789 1.00 23.68 234 LEU F CA 1
ATOM 12589 C C . LEU F 1 470 ? 208.684 144.333 175.276 1.00 23.68 234 LEU F C 1
ATOM 12590 O O . LEU F 1 470 ? 209.762 144.280 175.872 1.00 23.68 234 LEU F O 1
ATOM 12595 N N . TYR F 1 471 ? 208.517 145.019 174.149 1.00 22.39 235 TYR F N 1
ATOM 12596 C CA . TYR F 1 471 ? 209.610 145.797 173.586 1.00 22.39 235 TYR F CA 1
ATOM 12597 C C . TYR F 1 471 ? 209.897 147.008 174.464 1.00 22.39 235 TYR F C 1
ATOM 12598 O O . TYR F 1 471 ? 208.982 147.748 174.839 1.00 22.39 235 TYR F O 1
ATOM 12607 N N . ASN F 1 472 ? 211.170 147.207 174.794 1.00 23.12 236 ASN F N 1
ATOM 12608 C CA . ASN F 1 472 ? 211.605 148.309 175.643 1.00 23.12 236 ASN F CA 1
ATOM 12609 C C . ASN F 1 472 ? 212.534 149.207 174.843 1.00 23.12 236 ASN F C 1
ATOM 12610 O O . ASN F 1 472 ? 213.530 148.735 174.285 1.00 23.12 236 ASN F O 1
ATOM 12615 N N . SER F 1 473 ? 212.211 150.495 174.790 1.00 23.31 237 SER F N 1
ATOM 12616 C CA . SER F 1 473 ? 213.008 151.488 174.081 1.00 23.31 237 SER F CA 1
ATOM 12617 C C . SER F 1 473 ? 213.423 152.615 175.018 1.00 23.31 237 SER F C 1
ATOM 12618 O O . SER F 1 473 ? 213.525 153.777 174.619 1.00 23.31 237 SER F O 1
ATOM 12621 N N . VAL F 1 474 ? 213.669 152.281 176.277 1.00 24.35 238 VAL F N 1
ATOM 12622 C CA . VAL F 1 474 ? 214.045 153.262 177.287 1.00 24.35 238 VAL F CA 1
ATOM 12623 C C . VAL F 1 474 ? 215.562 153.383 177.322 1.00 24.35 238 VAL F C 1
ATOM 12624 O O . VAL F 1 474 ? 216.288 152.406 177.104 1.00 24.35 238 VAL F O 1
ATOM 12628 N N . GLN F 1 475 ? 216.045 154.598 177.569 1.00 29.40 239 GLN F N 1
ATOM 12629 C CA . GLN F 1 475 ? 217.473 154.850 177.709 1.00 29.40 239 GLN F CA 1
ATOM 12630 C C . GLN F 1 475 ? 217.790 155.113 179.173 1.00 29.40 239 GLN F C 1
ATOM 12631 O O . GLN F 1 475 ? 217.404 156.169 179.701 1.00 29.40 239 GLN F O 1
ATOM 12637 N N . PRO F 1 476 ? 218.460 154.196 179.870 1.00 28.66 240 PRO F N 1
ATOM 12638 C CA . PRO F 1 476 ? 218.783 154.437 181.281 1.00 28.66 240 PRO F CA 1
ATOM 12639 C C . PRO F 1 476 ? 219.663 155.667 181.446 1.00 28.66 240 PRO F C 1
ATOM 12640 O O . PRO F 1 476 ? 220.584 155.907 180.663 1.00 28.66 240 PRO F O 1
ATOM 12644 N N . LYS F 1 477 ? 219.369 156.449 182.482 1.00 25.81 241 LYS F N 1
ATOM 12645 C CA . LYS F 1 477 ? 220.122 157.657 182.786 1.00 25.81 241 LYS F CA 1
ATOM 12646 C C . LYS F 1 477 ? 221.184 157.441 183.854 1.00 25.81 241 LYS F C 1
ATOM 12647 O O . LYS F 1 477 ? 221.835 158.406 184.266 1.00 25.81 241 LYS F O 1
ATOM 12653 N N . TYR F 1 478 ? 221.376 156.203 184.310 1.00 25.63 242 TYR F N 1
ATOM 12654 C CA . TYR F 1 478 ? 222.454 155.872 185.229 1.00 25.63 242 TYR F CA 1
ATOM 12655 C C . TYR F 1 478 ? 223.291 154.684 184.782 1.00 25.63 242 TYR F C 1
ATOM 12656 O O . TYR F 1 478 ? 224.283 154.371 185.449 1.00 25.63 242 TYR F O 1
ATOM 12665 N N . LEU F 1 479 ? 222.933 154.018 183.687 1.00 32.23 243 LEU F N 1
ATOM 12666 C CA . LEU F 1 479 ? 223.609 152.812 183.228 1.00 32.23 243 LEU F CA 1
ATOM 12667 C C . LEU F 1 479 ? 224.024 152.942 181.767 1.00 32.23 243 LEU F C 1
ATOM 12668 O O . LEU F 1 479 ? 224.040 151.963 181.017 1.00 32.23 243 LEU F O 1
ATOM 12673 N N . TYR F 1 480 ? 224.367 154.156 181.344 1.00 47.54 244 TYR F N 1
ATOM 12674 C CA . TYR F 1 480 ? 224.688 154.429 179.950 1.00 47.54 244 TYR F CA 1
ATOM 12675 C C . TYR F 1 480 ? 226.180 154.352 179.647 1.00 47.54 244 TYR F C 1
ATOM 12676 O O . TYR F 1 480 ? 226.579 154.630 178.512 1.00 47.54 244 TYR F O 1
ATOM 12685 N N . GLY F 1 481 ? 227.008 153.989 180.623 1.00 53.20 245 GLY F N 1
ATOM 12686 C CA . GLY F 1 481 ? 228.434 153.906 180.377 1.00 53.20 245 GLY F CA 1
ATOM 12687 C C . GLY F 1 481 ? 228.794 152.743 179.472 1.00 53.20 245 GLY F C 1
ATOM 12688 O O . GLY F 1 481 ? 228.165 151.684 179.492 1.00 53.20 245 GLY F O 1
ATOM 12689 N N . VAL F 1 482 ? 229.831 152.951 178.661 1.00 62.33 246 VAL F N 1
ATOM 12690 C CA . VAL F 1 482 ? 230.317 151.933 177.738 1.00 62.33 246 VAL F CA 1
ATOM 12691 C C . VAL F 1 482 ? 231.770 152.244 177.406 1.00 62.33 246 VAL F C 1
ATOM 12692 O O . VAL F 1 482 ? 232.175 153.407 177.332 1.00 62.33 246 VAL F O 1
ATOM 12696 N N . ASN F 1 483 ? 232.562 151.189 177.221 1.00 67.82 247 ASN F N 1
ATOM 12697 C CA . ASN F 1 483 ? 233.979 151.334 176.899 1.00 67.82 247 ASN F CA 1
ATOM 12698 C C . ASN F 1 483 ? 234.134 151.481 175.390 1.00 67.82 247 ASN F C 1
ATOM 12699 O O . ASN F 1 483 ? 233.938 150.518 174.641 1.00 67.82 247 ASN F O 1
ATOM 12704 N N . GLU F 1 484 ? 234.488 152.686 174.943 1.00 70.31 248 GLU F N 1
ATOM 12705 C CA . GLU F 1 484 ? 234.664 152.936 173.517 1.00 70.31 248 GLU F CA 1
ATOM 12706 C C . GLU F 1 484 ? 235.985 152.390 172.991 1.00 70.31 248 GLU F C 1
ATOM 12707 O O . GLU F 1 484 ? 236.139 152.228 171.775 1.00 70.31 248 GLU F O 1
ATOM 12713 N N . ASN F 1 485 ? 236.942 152.106 173.876 1.00 70.61 249 ASN F N 1
ATOM 12714 C CA . ASN F 1 485 ? 238.244 151.619 173.438 1.00 70.61 249 ASN F CA 1
ATOM 12715 C C . ASN F 1 485 ? 238.182 150.207 172.873 1.00 70.61 249 ASN F C 1
ATOM 12716 O O . ASN F 1 485 ? 238.952 149.885 171.963 1.00 70.61 249 ASN F O 1
ATOM 12721 N N . ARG F 1 486 ? 237.294 149.362 173.387 1.00 71.29 250 ARG F N 1
ATOM 12722 C CA . ARG F 1 486 ? 237.164 148.000 172.891 1.00 71.29 250 ARG F CA 1
ATOM 12723 C C . ARG F 1 486 ? 236.357 147.978 171.600 1.00 71.29 250 ARG F C 1
ATOM 12724 O O . ARG F 1 486 ? 235.403 148.743 171.431 1.00 71.29 250 ARG F O 1
ATOM 12732 N N . LEU F 1 487 ? 236.747 147.092 170.689 1.00 65.25 251 LEU F N 1
ATOM 12733 C CA . LEU F 1 487 ? 236.069 146.941 169.410 1.00 65.25 251 LEU F CA 1
ATOM 12734 C C . LEU F 1 487 ? 234.976 145.887 169.532 1.00 65.25 251 LEU F C 1
ATOM 12735 O O . LEU F 1 487 ? 235.239 144.757 169.957 1.00 65.25 251 LEU F O 1
ATOM 12740 N N . GLN F 1 488 ? 233.755 146.259 169.158 1.00 65.64 252 GLN F N 1
ATOM 12741 C CA . GLN F 1 488 ? 232.598 145.376 169.229 1.00 65.64 252 GLN F CA 1
ATOM 12742 C C . GLN F 1 488 ? 232.131 145.055 167.817 1.00 65.64 252 GLN F C 1
ATOM 12743 O O . GLN F 1 488 ? 231.905 145.965 167.013 1.00 65.64 252 GLN F O 1
ATOM 12749 N N . ILE F 1 489 ? 231.988 143.766 167.519 1.00 64.28 253 ILE F N 1
ATOM 12750 C CA . ILE F 1 489 ? 231.599 143.301 166.189 1.00 64.28 253 ILE F CA 1
ATOM 12751 C C . ILE F 1 489 ? 230.335 142.466 166.336 1.00 64.28 253 ILE F C 1
ATOM 12752 O O . ILE F 1 489 ? 230.386 141.308 166.766 1.00 64.28 253 ILE F O 1
ATOM 12757 N N . ARG F 1 490 ? 229.195 143.051 165.974 1.00 63.88 254 ARG F N 1
ATOM 12758 C CA . ARG F 1 490 ? 227.919 142.349 166.023 1.00 63.88 254 ARG F CA 1
ATOM 12759 C C . ARG F 1 490 ? 226.952 142.923 164.996 1.00 63.88 254 ARG F C 1
ATOM 12760 O O . ARG F 1 490 ? 226.921 144.133 164.754 1.00 63.88 254 ARG F O 1
ATOM 12768 N N . ASN F 1 491 ? 226.177 142.032 164.379 1.00 61.69 255 ASN F N 1
ATOM 12769 C CA . ASN F 1 491 ? 225.216 142.413 163.352 1.00 61.69 255 ASN F CA 1
ATOM 12770 C C . ASN F 1 491 ? 224.023 143.139 163.965 1.00 61.69 255 ASN F C 1
ATOM 12771 O O . ASN F 1 491 ? 223.504 142.734 165.009 1.00 61.69 255 ASN F O 1
ATOM 12776 N N . VAL F 1 492 ? 223.586 144.214 163.305 1.00 53.59 256 VAL F N 1
ATOM 12777 C CA . VAL F 1 492 ? 222.368 144.935 163.661 1.00 53.59 256 VAL F CA 1
ATOM 12778 C C . VAL F 1 492 ? 221.604 145.278 162.388 1.00 53.59 256 VAL F C 1
ATOM 12779 O O . VAL F 1 492 ? 222.061 145.009 161.274 1.00 53.59 256 VAL F O 1
ATOM 12783 N N . LEU F 1 493 ? 220.432 145.885 162.557 1.00 48.16 257 LEU F N 1
ATOM 12784 C CA . LEU F 1 493 ? 219.558 146.249 161.452 1.00 48.16 257 LEU F CA 1
ATOM 12785 C C . LEU F 1 493 ? 219.464 147.766 161.370 1.00 48.16 257 LEU F C 1
ATOM 12786 O O . LEU F 1 493 ? 219.410 148.446 162.398 1.00 48.16 257 LEU F O 1
ATOM 12791 N N . GLN F 1 494 ? 219.466 148.293 160.147 1.00 46.99 258 GLN F N 1
ATOM 12792 C CA . GLN F 1 494 ? 219.379 149.727 159.917 1.00 46.99 258 GLN F CA 1
ATOM 12793 C C . GLN F 1 494 ? 218.393 150.011 158.792 1.00 46.99 258 GLN F C 1
ATOM 12794 O O . GLN F 1 494 ? 218.052 149.130 157.999 1.00 46.99 258 GLN F O 1
ATOM 12800 N N . PHE F 1 495 ? 217.936 151.259 158.739 1.00 43.88 259 PHE F N 1
ATOM 12801 C CA . PHE F 1 495 ? 216.945 151.713 157.772 1.00 43.88 259 PHE F CA 1
ATOM 12802 C C . PHE F 1 495 ? 217.620 152.545 156.690 1.00 43.88 259 PHE F C 1
ATOM 12803 O O . PHE F 1 495 ? 218.415 153.440 156.995 1.00 43.88 259 PHE F O 1
ATOM 12811 N N . GLN F 1 496 ? 217.303 152.250 155.433 1.00 51.13 260 GLN F N 1
ATOM 12812 C CA . GLN F 1 496 ? 217.763 153.034 154.294 1.00 51.13 260 GLN F CA 1
ATOM 12813 C C . GLN F 1 496 ? 216.634 153.925 153.801 1.00 51.13 260 GLN F C 1
ATOM 12814 O O . GLN F 1 496 ? 215.515 153.452 153.582 1.00 51.13 260 GLN F O 1
ATOM 12820 N N . GLY F 1 497 ? 216.930 155.199 153.626 1.00 53.35 261 GLY F N 1
ATOM 12821 C CA . GLY F 1 497 ? 215.964 156.139 153.096 1.00 53.35 261 GLY F CA 1
ATOM 12822 C C . GLY F 1 497 ? 216.156 157.515 153.691 1.00 53.35 261 GLY F C 1
ATOM 12823 O O . GLY F 1 497 ? 216.775 157.698 154.738 1.00 53.35 261 GLY F O 1
ATOM 12824 N N . ASN F 1 498 ? 215.607 158.505 152.999 1.00 56.16 262 ASN F N 1
ATOM 12825 C CA . ASN F 1 498 ? 215.632 159.885 153.454 1.00 56.16 262 ASN F CA 1
ATOM 12826 C C . ASN F 1 498 ? 214.461 160.127 154.407 1.00 56.16 262 ASN F C 1
ATOM 12827 O O . ASN F 1 498 ? 213.804 159.190 154.869 1.00 56.16 262 ASN F O 1
ATOM 12832 N N . ALA F 1 499 ? 214.196 161.398 154.717 1.00 53.41 263 ALA F N 1
ATOM 12833 C CA . ALA F 1 499 ? 213.083 161.733 155.597 1.00 53.41 263 ALA F CA 1
ATOM 12834 C C . ALA F 1 499 ? 211.743 161.289 155.028 1.00 53.41 263 ALA F C 1
ATOM 12835 O O . ALA F 1 499 ? 210.820 161.005 155.799 1.00 53.41 263 ALA F O 1
ATOM 12837 N N . ASN F 1 500 ? 211.611 161.227 153.701 1.00 57.00 264 ASN F N 1
ATOM 12838 C CA . ASN F 1 500 ? 210.366 160.755 153.104 1.00 57.00 264 ASN F CA 1
ATOM 12839 C C . ASN F 1 500 ? 210.149 159.271 153.375 1.00 57.00 264 ASN F C 1
ATOM 12840 O O . ASN F 1 500 ? 209.027 158.847 153.675 1.00 57.00 264 ASN F O 1
ATOM 12845 N N . ALA F 1 501 ? 211.209 158.466 153.273 1.00 50.66 265 ALA F N 1
ATOM 12846 C CA . ALA F 1 501 ? 211.070 157.032 153.504 1.00 50.66 265 ALA F CA 1
ATOM 12847 C C . ALA F 1 501 ? 210.904 156.720 154.985 1.00 50.66 265 ALA F C 1
ATOM 12848 O O . ALA F 1 501 ? 210.120 155.839 155.356 1.00 50.66 265 ALA F O 1
ATOM 12850 N N . LEU F 1 502 ? 211.634 157.429 155.847 1.00 45.58 266 LEU F N 1
ATOM 12851 C CA . LEU F 1 502 ? 211.542 157.209 157.284 1.00 45.58 266 LEU F CA 1
ATOM 12852 C C . LEU F 1 502 ? 210.398 157.975 157.930 1.00 45.58 266 LEU F C 1
ATOM 12853 O O . LEU F 1 502 ? 210.132 157.763 159.119 1.00 45.58 266 LEU F O 1
ATOM 12858 N N . GLN F 1 503 ? 209.722 158.849 157.181 1.00 42.25 267 GLN F N 1
ATOM 12859 C CA . GLN F 1 503 ? 208.596 159.631 157.690 1.00 42.25 267 GLN F CA 1
ATOM 12860 C C . GLN F 1 503 ? 209.005 160.454 158.912 1.00 42.25 267 GLN F C 1
ATOM 12861 O O . GLN F 1 503 ? 208.323 160.471 159.939 1.00 42.25 267 GLN F O 1
ATOM 12867 N N . GLN F 1 504 ? 210.141 161.145 158.787 1.00 42.67 268 GLN F N 1
ATOM 12868 C CA . GLN F 1 504 ? 210.664 161.943 159.892 1.00 42.67 268 GLN F CA 1
ATOM 12869 C C . GLN F 1 504 ? 209.723 163.080 160.269 1.00 42.67 268 GLN F C 1
ATOM 12870 O O . GLN F 1 504 ? 209.717 163.521 161.424 1.00 42.67 268 GLN F O 1
ATOM 12876 N N . LYS F 1 505 ? 208.934 163.573 159.311 1.00 39.59 269 LYS F N 1
ATOM 12877 C CA . LYS F 1 505 ? 207.995 164.654 159.592 1.00 39.59 269 LYS F CA 1
ATOM 12878 C C . LYS F 1 505 ? 206.983 164.273 160.665 1.00 39.59 269 LYS F C 1
ATOM 12879 O O . LYS F 1 505 ? 206.604 165.126 161.477 1.00 39.59 269 LYS F O 1
ATOM 12885 N N . LEU F 1 506 ? 206.569 163.005 160.712 1.00 35.86 270 LEU F N 1
ATOM 12886 C CA . LEU F 1 506 ? 205.680 162.511 161.757 1.00 35.86 270 LEU F CA 1
ATOM 12887 C C . LEU F 1 506 ? 206.247 162.706 163.155 1.00 35.86 270 LEU F C 1
ATOM 12888 O O . LEU F 1 506 ? 205.497 162.583 164.129 1.00 35.86 270 LEU F O 1
ATOM 12893 N N . SER F 1 507 ? 207.541 163.006 163.279 1.00 35.56 271 SER F N 1
ATOM 12894 C CA . SER F 1 507 ? 208.128 163.322 164.573 1.00 35.56 271 SER F CA 1
ATOM 12895 C C . SER F 1 507 ? 207.574 164.606 165.174 1.00 35.56 271 SER F C 1
ATOM 12896 O O . SER F 1 507 ? 207.768 164.837 166.373 1.00 35.56 271 SER F O 1
ATOM 12899 N N . ARG F 1 508 ? 206.897 165.446 164.384 1.00 36.42 272 ARG F N 1
ATOM 12900 C CA . ARG F 1 508 ? 206.331 166.670 164.941 1.00 36.42 272 ARG F CA 1
ATOM 12901 C C . ARG F 1 508 ? 205.170 166.391 165.887 1.00 36.42 272 ARG F C 1
ATOM 12902 O O . ARG F 1 508 ? 204.864 167.233 166.737 1.00 36.42 272 ARG F O 1
ATOM 12910 N N . TYR F 1 509 ? 204.521 165.236 165.760 1.00 32.16 273 TYR F N 1
ATOM 12911 C CA . TYR F 1 509 ? 203.437 164.878 166.660 1.00 32.16 273 TYR F CA 1
ATOM 12912 C C . TYR F 1 509 ? 203.986 164.508 168.035 1.00 32.16 273 TYR F C 1
ATOM 12913 O O . TYR F 1 509 ? 205.188 164.302 168.221 1.00 32.16 273 TYR F O 1
ATOM 12922 N N . GLU F 1 510 ? 203.082 164.427 169.008 1.00 27.68 274 GLU F N 1
ATOM 12923 C CA . GLU F 1 510 ? 203.470 164.006 170.346 1.00 27.68 274 GLU F CA 1
ATOM 12924 C C . GLU F 1 510 ? 203.851 162.531 170.330 1.00 27.68 274 GLU F C 1
ATOM 12925 O O . GLU F 1 510 ? 203.098 161.689 169.833 1.00 27.68 274 GLU F O 1
ATOM 12931 N N . LEU F 1 511 ? 205.024 162.219 170.874 1.00 25.05 275 LEU F N 1
ATOM 12932 C CA . LEU F 1 511 ? 205.540 160.859 170.832 1.00 25.05 275 LEU F CA 1
ATOM 12933 C C . LEU F 1 511 ? 204.882 159.992 171.896 1.00 25.05 275 LEU F C 1
ATOM 12934 O O . LEU F 1 511 ? 204.666 160.426 173.031 1.00 25.05 275 LEU F O 1
ATOM 12939 N N . TYR F 1 512 ? 204.561 158.758 171.518 1.00 19.25 276 TYR F N 1
ATOM 12940 C CA . TYR F 1 512 ? 204.083 157.755 172.459 1.00 19.25 276 TYR F CA 1
ATOM 12941 C C . TYR F 1 512 ? 205.278 156.963 172.974 1.00 19.25 276 TYR F C 1
ATOM 12942 O O . TYR F 1 512 ? 205.958 156.283 172.198 1.00 19.25 276 TYR F O 1
ATOM 12951 N N . GLN F 1 513 ? 205.534 157.052 174.276 1.00 21.74 277 GLN F N 1
ATOM 12952 C CA . GLN F 1 513 ? 206.700 156.398 174.854 1.00 21.74 277 GLN F CA 1
ATOM 12953 C C . GLN F 1 513 ? 206.480 154.894 174.936 1.00 21.74 277 GLN F C 1
ATOM 12954 O O . GLN F 1 513 ? 205.458 154.430 175.450 1.00 21.74 277 GLN F O 1
ATOM 12960 N N . ILE F 1 514 ? 207.444 154.133 174.431 1.00 17.75 278 ILE F N 1
ATOM 12961 C CA . ILE F 1 514 ? 207.387 152.673 174.454 1.00 17.75 278 ILE F CA 1
ATOM 12962 C C . ILE F 1 514 ? 208.247 152.230 175.632 1.00 17.75 278 ILE F C 1
ATOM 12963 O O . ILE F 1 514 ? 209.454 152.015 175.509 1.00 17.75 278 ILE F O 1
ATOM 12968 N N . ASN F 1 515 ? 207.614 152.094 176.793 1.00 17.98 279 ASN F N 1
ATOM 12969 C CA . ASN F 1 515 ? 208.271 151.645 178.012 1.00 17.98 279 ASN F CA 1
ATOM 12970 C C . ASN F 1 515 ? 207.416 150.565 178.662 1.00 17.98 279 ASN F C 1
ATOM 12971 O O . ASN F 1 515 ? 206.309 150.260 178.206 1.00 17.98 279 ASN F O 1
ATOM 12976 N N . ILE F 1 516 ? 207.933 149.978 179.736 1.00 15.58 280 ILE F N 1
ATOM 12977 C CA . ILE F 1 516 ? 207.247 148.875 180.405 1.00 15.58 280 ILE F CA 1
ATOM 12978 C C . ILE F 1 516 ? 207.055 149.205 181.880 1.00 15.58 280 ILE F C 1
ATOM 12979 O O . ILE F 1 516 ? 207.876 148.802 182.717 1.00 15.58 280 ILE F O 1
ATOM 12984 N N . PRO F 1 517 ? 206.008 149.941 182.244 1.00 13.88 281 PRO F N 1
ATOM 12985 C CA . PRO F 1 517 ? 205.674 150.086 183.663 1.00 13.88 281 PRO F CA 1
ATOM 12986 C C . PRO F 1 517 ? 205.173 148.771 184.238 1.00 13.88 281 PRO F C 1
ATOM 12987 O O . PRO F 1 517 ? 204.618 147.927 183.530 1.00 13.88 281 PRO F O 1
ATOM 12991 N N . LEU F 1 518 ? 205.377 148.601 185.541 1.00 12.79 282 LEU F N 1
ATOM 12992 C CA . LEU F 1 518 ? 205.015 147.364 186.227 1.00 12.79 282 LEU F CA 1
ATOM 12993 C C . LEU F 1 518 ? 203.557 147.447 186.667 1.00 12.79 282 LEU F C 1
ATOM 12994 O O . LEU F 1 518 ? 203.208 148.250 187.538 1.00 12.79 282 LEU F O 1
ATOM 12999 N N . PHE F 1 519 ? 202.709 146.616 186.064 1.00 14.74 283 PHE F N 1
ATOM 13000 C CA . PHE F 1 519 ? 201.289 146.560 186.383 1.00 14.74 283 PHE F CA 1
ATOM 13001 C C . PHE F 1 519 ? 200.910 145.124 186.710 1.00 14.74 283 PHE F C 1
ATOM 13002 O O . PHE F 1 519 ? 201.165 144.217 185.911 1.00 14.74 283 PHE F O 1
ATOM 13010 N N . LEU F 1 520 ? 200.295 144.922 187.876 1.00 20.57 284 LEU F N 1
ATOM 13011 C CA . LEU F 1 520 ? 199.888 143.588 188.304 1.00 20.57 284 LEU F CA 1
ATOM 13012 C C . LEU F 1 520 ? 198.935 143.653 189.491 1.00 20.57 284 LEU F C 1
ATOM 13013 O O . LEU F 1 520 ? 199.160 144.418 190.434 1.00 20.57 284 LEU F O 1
ATOM 13018 N N . GLY F 1 521 ? 197.872 142.857 189.453 1.00 21.91 285 GLY F N 1
ATOM 13019 C CA . GLY F 1 521 ? 196.961 142.759 190.574 1.00 21.91 285 GLY F CA 1
ATOM 13020 C C . GLY F 1 521 ? 195.971 143.902 190.648 1.00 21.91 285 GLY F C 1
ATOM 13021 O O . GLY F 1 521 ? 195.831 144.725 189.739 1.00 21.91 285 GLY F O 1
ATOM 13022 N N . LYS F 1 522 ? 195.265 143.943 191.775 1.00 23.00 286 LYS F N 1
ATOM 13023 C CA . LYS F 1 522 ? 194.271 144.968 192.048 1.00 23.00 286 LYS F CA 1
ATOM 13024 C C . LYS F 1 522 ? 194.532 145.595 193.411 1.00 23.00 286 LYS F C 1
ATOM 13025 O O . LYS F 1 522 ? 195.152 144.984 194.287 1.00 23.00 286 LYS F O 1
ATOM 13031 N N . GLN F 1 523 ? 194.064 146.828 193.580 1.00 24.58 287 GLN F N 1
ATOM 13032 C CA . GLN F 1 523 ? 194.262 147.575 194.812 1.00 24.58 287 GLN F CA 1
ATOM 13033 C C . GLN F 1 523 ? 192.945 148.187 195.263 1.00 24.58 287 GLN F C 1
ATOM 13034 O O . GLN F 1 523 ? 192.172 148.695 194.445 1.00 24.58 287 GLN F O 1
ATOM 13040 N N . ILE F 1 524 ? 192.698 148.132 196.568 1.00 33.05 288 ILE F N 1
ATOM 13041 C CA . ILE F 1 524 ? 191.512 148.707 197.188 1.00 33.05 288 ILE F CA 1
ATOM 13042 C C . ILE F 1 524 ? 191.985 149.795 198.140 1.00 33.05 288 ILE F C 1
ATOM 13043 O O . ILE F 1 524 ? 192.758 149.519 199.067 1.00 33.05 288 ILE F O 1
ATOM 13048 N N . ILE F 1 525 ? 191.524 151.022 197.918 1.00 37.61 289 ILE F N 1
ATOM 13049 C CA . ILE F 1 525 ? 191.876 152.162 198.757 1.00 37.61 289 ILE F CA 1
ATOM 13050 C C . ILE F 1 525 ? 190.659 152.516 199.600 1.00 37.61 289 ILE F C 1
ATOM 13051 O O . ILE F 1 525 ? 189.605 152.880 199.063 1.00 37.61 289 ILE F O 1
ATOM 13056 N N . SER F 1 526 ? 190.804 152.405 200.916 1.00 48.59 290 SER F N 1
ATOM 13057 C CA . SER F 1 526 ? 189.713 152.693 201.831 1.00 48.59 290 SER F CA 1
ATOM 13058 C C . SER F 1 526 ? 189.491 154.198 201.950 1.00 48.59 290 SER F C 1
ATOM 13059 O O . SER F 1 526 ? 190.388 155.010 201.708 1.00 48.59 290 SER F O 1
ATOM 13062 N N . THR F 1 527 ? 188.271 154.561 202.329 1.00 50.73 291 THR F N 1
ATOM 13063 C CA . THR F 1 527 ? 187.901 155.960 202.508 1.00 50.73 291 THR F CA 1
ATOM 13064 C C . THR F 1 527 ? 188.659 156.588 203.673 1.00 50.73 291 THR F C 1
ATOM 13065 O O . THR F 1 527 ? 188.084 157.321 204.477 1.00 50.73 291 THR F O 1
ATOM 13069 N N . LEU G 1 249 ? 215.961 161.733 221.607 1.00 36.77 13 LEU G N 1
ATOM 13070 C CA . LEU G 1 249 ? 214.828 161.802 222.523 1.00 36.77 13 LEU G CA 1
ATOM 13071 C C . LEU G 1 249 ? 215.197 162.558 223.794 1.00 36.77 13 LEU G C 1
ATOM 13072 O O . LEU G 1 249 ? 215.989 162.078 224.603 1.00 36.77 13 LEU G O 1
ATOM 13077 N N . ARG G 1 250 ? 214.618 163.748 223.965 1.00 34.61 14 ARG G N 1
ATOM 13078 C CA . ARG G 1 250 ? 214.867 164.525 225.172 1.00 34.61 14 ARG G CA 1
ATOM 13079 C C . ARG G 1 250 ? 214.228 163.894 226.402 1.00 34.61 14 ARG G C 1
ATOM 13080 O O . ARG G 1 250 ? 214.775 164.017 227.503 1.00 34.61 14 ARG G O 1
ATOM 13088 N N . ASN G 1 251 ? 213.095 163.214 226.239 1.00 26.18 15 ASN G N 1
ATOM 13089 C CA . ASN G 1 251 ? 212.403 162.561 227.346 1.00 26.18 15 ASN G CA 1
ATOM 13090 C C . ASN G 1 251 ? 212.205 161.098 226.977 1.00 26.18 15 ASN G C 1
ATOM 13091 O O . ASN G 1 251 ? 211.526 160.791 225.993 1.00 26.18 15 ASN G O 1
ATOM 13096 N N . PHE G 1 252 ? 212.794 160.200 227.764 1.00 24.93 16 PHE G N 1
ATOM 13097 C CA . PHE G 1 252 ? 212.735 158.770 227.495 1.00 24.93 16 PHE G CA 1
ATOM 13098 C C . PHE G 1 252 ? 211.584 158.072 228.207 1.00 24.93 16 PHE G C 1
ATOM 13099 O O . PHE G 1 252 ? 211.396 156.867 228.010 1.00 24.93 16 PHE G O 1
ATOM 13107 N N . CYS G 1 253 ? 210.815 158.786 229.024 1.00 19.64 17 CYS G N 1
ATOM 13108 C CA . CYS G 1 253 ? 209.697 158.169 229.725 1.00 19.64 17 CYS G CA 1
ATOM 13109 C C . CYS G 1 253 ? 208.588 157.816 228.742 1.00 19.64 17 CYS G C 1
ATOM 13110 O O . CYS G 1 253 ? 208.184 158.644 227.921 1.00 19.64 17 CYS G O 1
ATOM 13113 N N . VAL G 1 254 ? 208.097 156.577 228.827 1.00 21.34 18 VAL G N 1
ATOM 13114 C CA . VAL G 1 254 ? 207.028 156.136 227.940 1.00 21.34 18 VAL G CA 1
ATOM 13115 C C . VAL G 1 254 ? 205.720 156.863 228.229 1.00 21.34 18 VAL G C 1
ATOM 13116 O O . VAL G 1 254 ? 204.877 156.996 227.334 1.00 21.34 18 VAL G O 1
ATOM 13120 N N . PHE G 1 255 ? 205.532 157.353 229.452 1.00 16.67 19 PHE G N 1
ATOM 13121 C CA . PHE G 1 255 ? 204.325 158.078 229.825 1.00 16.67 19 PHE G CA 1
ATOM 13122 C C . PHE G 1 255 ? 204.456 159.583 229.637 1.00 16.67 19 PHE G C 1
ATOM 13123 O O . PHE G 1 255 ? 203.523 160.318 229.977 1.00 16.67 19 PHE G O 1
ATOM 13131 N N . SER G 1 256 ? 205.586 160.059 229.112 1.00 24.45 20 SER G N 1
ATOM 13132 C CA . SER G 1 256 ? 205.764 161.493 228.913 1.00 24.45 20 SER G CA 1
ATOM 13133 C C . SER G 1 256 ? 204.889 162.021 227.784 1.00 24.45 20 SER G C 1
ATOM 13134 O O . SER G 1 256 ? 204.595 163.221 227.739 1.00 24.45 20 SER G O 1
ATOM 13137 N N . SER G 1 257 ? 204.466 161.149 226.867 1.00 32.54 21 SER G N 1
ATOM 13138 C CA . SER G 1 257 ? 203.646 161.574 225.740 1.00 32.54 21 SER G CA 1
ATOM 13139 C C . SER G 1 257 ? 202.179 161.754 226.106 1.00 32.54 21 SER G C 1
ATOM 13140 O O . SER G 1 257 ? 201.404 162.222 225.266 1.00 32.54 21 SER G O 1
ATOM 13143 N N . VAL G 1 258 ? 201.782 161.399 227.324 1.00 37.22 22 VAL G N 1
ATOM 13144 C CA . VAL G 1 258 ? 200.391 161.530 227.746 1.00 37.22 22 VAL G CA 1
ATOM 13145 C C . VAL G 1 258 ? 200.093 163.002 228.003 1.00 37.22 22 VAL G C 1
ATOM 13146 O O . VAL G 1 258 ? 200.759 163.649 228.818 1.00 37.22 22 VAL G O 1
ATOM 13150 N N . LYS G 1 259 ? 199.093 163.530 227.311 1.00 50.75 23 LYS G N 1
ATOM 13151 C CA . LYS G 1 259 ? 198.685 164.921 227.417 1.00 50.75 23 LYS G CA 1
ATOM 13152 C C . LYS G 1 259 ? 197.170 165.007 227.505 1.00 50.75 23 LYS G C 1
ATOM 13153 O O . LYS G 1 259 ? 196.462 164.107 227.039 1.00 50.75 23 LYS G O 1
ATOM 13159 N N . PRO G 1 260 ? 196.642 166.070 228.115 1.00 61.25 24 PRO G N 1
ATOM 13160 C CA . PRO G 1 260 ? 195.187 166.293 228.091 1.00 61.25 24 PRO G CA 1
ATOM 13161 C C . PRO G 1 260 ? 194.691 166.412 226.657 1.00 61.25 24 PRO G C 1
ATOM 13162 O O . PRO G 1 260 ? 195.110 167.300 225.911 1.00 61.25 24 PRO G O 1
ATOM 13166 N N . LEU G 1 261 ? 193.791 165.505 226.274 1.00 58.57 25 LEU G N 1
ATOM 13167 C CA . LEU G 1 261 ? 193.308 165.477 224.897 1.00 58.57 25 LEU G CA 1
ATOM 13168 C C . LEU G 1 261 ? 192.430 166.684 224.589 1.00 58.57 25 LEU G C 1
ATOM 13169 O O . LEU G 1 261 ? 192.410 167.171 223.453 1.00 58.57 25 LEU G O 1
ATOM 13174 N N . ASP G 1 262 ? 191.694 167.177 225.587 1.00 61.65 26 ASP G N 1
ATOM 13175 C CA . ASP G 1 262 ? 190.722 168.236 225.333 1.00 61.65 26 ASP G CA 1
ATOM 13176 C C . ASP G 1 262 ? 191.397 169.569 225.019 1.00 61.65 26 ASP G C 1
ATOM 13177 O O . ASP G 1 262 ? 191.017 170.251 224.061 1.00 61.65 26 ASP G O 1
ATOM 13182 N N . PHE G 1 263 ? 192.401 169.954 225.805 1.00 73.05 27 PHE G N 1
ATOM 13183 C CA . PHE G 1 263 ? 192.983 171.283 225.676 1.00 73.05 27 PHE G CA 1
ATOM 13184 C C . PHE G 1 263 ? 194.336 171.300 226.373 1.00 73.05 27 PHE G C 1
ATOM 13185 O O . PHE G 1 263 ? 194.455 170.940 227.547 1.00 73.05 27 PHE G O 1
ATOM 13193 N N . CYS G 1 264 ? 195.357 171.726 225.629 1.00 82.61 28 CYS G N 1
ATOM 13194 C CA . CYS G 1 264 ? 196.727 171.697 226.127 1.00 82.61 28 CYS G CA 1
ATOM 13195 C C . CYS G 1 264 ? 197.472 172.993 225.828 1.00 82.61 28 CYS G C 1
ATOM 13196 O O . CYS G 1 264 ? 198.591 172.962 225.306 1.00 82.61 28 CYS G O 1
ATOM 13199 N N . ASP G 1 265 ? 196.861 174.137 226.148 1.00 80.17 29 ASP G N 1
ATOM 13200 C CA . ASP G 1 265 ? 197.511 175.421 225.906 1.00 80.17 29 ASP G CA 1
ATOM 13201 C C . ASP G 1 265 ? 198.823 175.536 226.671 1.00 80.17 29 ASP G C 1
ATOM 13202 O O . ASP G 1 265 ? 199.836 175.983 226.121 1.00 80.17 29 ASP G O 1
ATOM 13207 N N . GLN G 1 266 ? 198.824 175.135 227.943 1.00 75.23 30 GLN G N 1
ATOM 13208 C CA . GLN G 1 266 ? 200.037 175.176 228.758 1.00 75.23 30 GLN G CA 1
ATOM 13209 C C . GLN G 1 266 ? 199.964 174.009 229.739 1.00 75.23 30 GLN G C 1
ATOM 13210 O O . GLN G 1 266 ? 199.332 174.121 230.794 1.00 75.23 30 GLN G O 1
ATOM 13216 N N . TYR G 1 267 ? 200.604 172.899 229.382 1.00 62.92 31 TYR G N 1
ATOM 13217 C CA . TYR G 1 267 ? 200.618 171.700 230.206 1.00 62.92 31 TYR G CA 1
ATOM 13218 C C . TYR G 1 267 ? 202.048 171.207 230.360 1.00 62.92 31 TYR G C 1
ATOM 13219 O O . TYR G 1 267 ? 202.815 171.187 229.393 1.00 62.92 31 TYR G O 1
ATOM 13228 N N . SER G 1 268 ? 202.401 170.811 231.580 1.00 57.42 32 SER G N 1
ATOM 13229 C CA . SER G 1 268 ? 203.726 170.296 231.893 1.00 57.42 32 SER G CA 1
ATOM 13230 C C . SER G 1 268 ? 203.603 168.848 232.341 1.00 57.42 32 SER G C 1
ATOM 13231 O O . SER G 1 268 ? 202.776 168.529 233.202 1.00 57.42 32 SER G O 1
ATOM 13234 N N . SER G 1 269 ? 204.421 167.979 231.756 1.00 44.69 33 SER G N 1
AT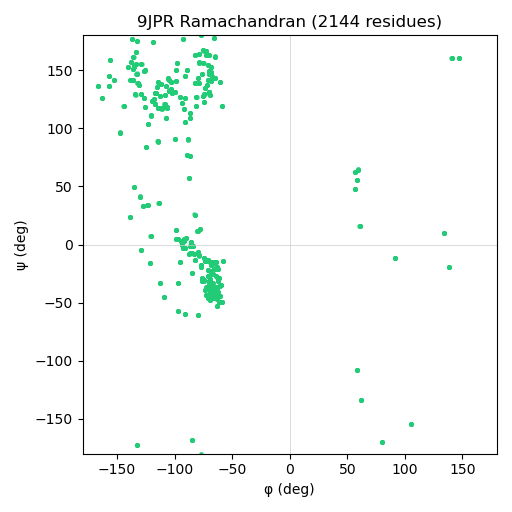OM 13235 C CA . SER G 1 269 ? 204.386 166.571 232.118 1.00 44.69 33 SER G CA 1
ATOM 13236 C C . SER G 1 269 ? 204.880 166.385 233.551 1.00 44.69 33 SER G C 1
ATOM 13237 O O . SER G 1 269 ? 205.785 167.098 233.997 1.00 44.69 33 SER G O 1
ATOM 13240 N N . PRO G 1 270 ? 204.309 165.438 234.297 1.00 36.42 34 PRO G N 1
ATOM 13241 C CA . PRO G 1 270 ? 204.750 165.202 235.676 1.00 36.42 34 PRO G CA 1
ATOM 13242 C C . PRO G 1 270 ? 206.015 164.368 235.799 1.00 36.42 34 PRO G C 1
ATOM 13243 O O . PRO G 1 270 ? 206.341 163.932 236.907 1.00 36.42 34 PRO G O 1
ATOM 13247 N N . CYS G 1 271 ? 206.728 164.136 234.699 1.00 28.05 35 CYS G N 1
ATOM 13248 C CA . CYS G 1 271 ? 207.953 163.351 234.751 1.00 28.05 35 CYS G CA 1
ATOM 13249 C C . CYS G 1 271 ? 209.013 164.068 235.578 1.00 28.05 35 CYS G C 1
ATOM 13250 O O . CYS G 1 271 ? 209.128 165.296 235.543 1.00 28.05 35 CYS G O 1
ATOM 13253 N N . SER G 1 272 ? 209.789 163.290 236.327 1.00 25.66 36 SER G N 1
ATOM 13254 C CA . SER G 1 272 ? 210.821 163.842 237.188 1.00 25.66 36 SER G CA 1
ATOM 13255 C C . SER G 1 272 ? 212.044 164.242 236.363 1.00 25.66 36 SER G C 1
ATOM 13256 O O . SER G 1 272 ? 212.084 164.089 235.139 1.00 25.66 36 SER G O 1
ATOM 13259 N N . SER G 1 273 ? 213.063 164.764 237.051 1.00 27.89 37 SER G N 1
ATOM 13260 C CA . SER G 1 273 ? 214.263 165.240 236.372 1.00 27.89 37 SER G CA 1
ATOM 13261 C C . SER G 1 273 ? 215.086 164.108 235.771 1.00 27.89 37 SER G C 1
ATOM 13262 O O . SER G 1 273 ? 215.962 164.371 234.941 1.00 27.89 37 SER G O 1
ATOM 13265 N N . ASP G 1 274 ? 214.828 162.863 236.165 1.00 24.76 38 ASP G N 1
ATOM 13266 C CA . ASP G 1 274 ? 215.562 161.721 235.634 1.00 24.76 38 ASP G CA 1
ATOM 13267 C C . ASP G 1 274 ? 214.975 161.193 234.333 1.00 24.76 38 ASP G C 1
ATOM 13268 O O . ASP G 1 274 ? 215.476 160.194 233.807 1.00 24.76 38 ASP G O 1
ATOM 13273 N N . ALA G 1 275 ? 213.923 161.823 233.810 1.00 24.69 39 ALA G N 1
ATOM 13274 C CA . ALA G 1 275 ? 213.327 161.364 232.563 1.00 24.69 39 ALA G CA 1
ATOM 13275 C C . ALA G 1 275 ? 214.187 161.695 231.350 1.00 24.69 39 ALA G C 1
ATOM 13276 O O . ALA G 1 275 ? 213.948 161.146 230.269 1.00 24.69 39 ALA G O 1
ATOM 13278 N N . THR G 1 276 ? 215.177 162.571 231.501 1.00 28.13 40 THR G N 1
ATOM 13279 C CA . THR G 1 276 ? 216.017 162.999 230.391 1.00 28.13 40 THR G CA 1
ATOM 13280 C C . THR G 1 276 ? 217.292 162.178 230.245 1.00 28.13 40 THR G C 1
ATOM 13281 O O . THR G 1 276 ? 218.081 162.449 229.334 1.00 28.13 40 THR G O 1
ATOM 13285 N N . VAL G 1 277 ? 217.518 161.191 231.108 1.00 26.93 41 VAL G N 1
ATOM 13286 C CA . VAL G 1 277 ? 218.711 160.353 231.051 1.00 26.93 41 VAL G CA 1
ATOM 13287 C C . VAL G 1 277 ? 218.315 158.971 230.547 1.00 26.93 41 VAL G C 1
ATOM 13288 O O . VAL G 1 277 ? 217.283 158.421 230.953 1.00 26.93 41 VAL G O 1
ATOM 13292 N N . ASP G 1 278 ? 219.116 158.425 229.632 1.00 26.70 42 ASP G N 1
ATOM 13293 C CA . ASP G 1 278 ? 218.828 157.129 229.016 1.00 26.70 42 ASP G CA 1
ATOM 13294 C C . ASP G 1 278 ? 219.454 156.009 229.848 1.00 26.70 42 ASP G C 1
ATOM 13295 O O . ASP G 1 278 ? 220.489 155.430 229.511 1.00 26.70 42 ASP G O 1
ATOM 13300 N N . ASP G 1 279 ? 218.789 155.703 230.960 1.00 20.61 43 ASP G N 1
ATOM 13301 C CA . ASP G 1 279 ? 219.233 154.637 231.848 1.00 20.61 43 ASP G CA 1
ATOM 13302 C C . ASP G 1 279 ? 218.707 153.266 231.443 1.00 20.61 43 ASP G C 1
ATOM 13303 O O . ASP G 1 279 ? 219.032 152.276 232.107 1.00 20.61 43 ASP G O 1
ATOM 13308 N N . GLY G 1 280 ? 217.907 153.182 230.380 1.00 16.01 44 GLY G N 1
ATOM 13309 C CA . GLY G 1 280 ? 217.381 151.923 229.905 1.00 16.01 44 GLY G CA 1
ATOM 13310 C C . GLY G 1 280 ? 216.040 151.527 230.480 1.00 16.01 44 GLY G C 1
ATOM 13311 O O . GLY G 1 280 ? 215.425 150.577 229.977 1.00 16.01 44 GLY G O 1
ATOM 13312 N N . TRP G 1 281 ? 215.565 152.218 231.518 1.00 15.24 45 TRP G N 1
ATOM 13313 C CA . TRP G 1 281 ? 214.250 151.910 232.070 1.00 15.24 45 TRP G CA 1
ATOM 13314 C C . TRP G 1 281 ? 213.140 152.368 231.136 1.00 15.24 45 TRP G C 1
ATOM 13315 O O . TRP G 1 281 ? 212.103 151.703 231.024 1.00 15.24 45 TRP G O 1
ATOM 13326 N N . PHE G 1 282 ? 213.337 153.507 230.471 1.00 18.30 46 PHE G N 1
ATOM 13327 C CA . PHE G 1 282 ? 212.327 154.160 229.639 1.00 18.30 46 PHE G CA 1
ATOM 13328 C C . PHE G 1 282 ? 211.090 154.549 230.440 1.00 18.30 46 PHE G C 1
ATOM 13329 O O . PHE G 1 282 ? 210.033 154.828 229.866 1.00 18.30 46 PHE G O 1
ATOM 13337 N N . VAL G 1 283 ? 211.211 154.565 231.766 1.00 13.83 47 VAL G N 1
ATOM 13338 C CA . VAL G 1 283 ? 210.172 155.039 232.670 1.00 13.83 47 VAL G CA 1
ATOM 13339 C C . VAL G 1 283 ? 210.837 155.946 233.695 1.00 13.83 47 VAL G C 1
ATOM 13340 O O . VAL G 1 283 ? 211.840 155.562 234.306 1.00 13.83 47 VAL G O 1
ATOM 13344 N N . CYS G 1 284 ? 210.289 157.143 233.878 1.00 15.80 48 CYS G N 1
ATOM 13345 C CA . CYS G 1 284 ? 210.859 158.066 234.845 1.00 15.80 48 CYS G CA 1
ATOM 13346 C C . CYS G 1 284 ? 210.609 157.566 236.265 1.00 15.80 48 CYS G C 1
ATOM 13347 O O . CYS G 1 284 ? 209.763 156.702 236.510 1.00 15.80 48 CYS G O 1
ATOM 13350 N N . GLU G 1 285 ? 211.375 158.118 237.209 1.00 19.54 49 GLU G N 1
ATOM 13351 C CA . GLU G 1 285 ? 211.264 157.680 238.596 1.00 19.54 49 GLU G CA 1
ATOM 13352 C C . GLU G 1 285 ? 209.882 157.979 239.163 1.00 19.54 49 GLU G C 1
ATOM 13353 O O . GLU G 1 285 ? 209.337 157.184 239.936 1.00 19.54 49 GLU G O 1
ATOM 13359 N N . TYR G 1 286 ? 209.301 159.123 238.793 1.00 18.89 50 TYR G N 1
ATOM 13360 C CA . TYR G 1 286 ? 207.956 159.450 239.254 1.00 18.89 50 TYR G CA 1
ATOM 13361 C C . TYR G 1 286 ? 206.942 158.421 238.769 1.00 18.89 50 TYR G C 1
ATOM 13362 O O . TYR G 1 286 ? 206.141 157.904 239.556 1.00 18.89 50 TYR G O 1
ATOM 13371 N N . HIS G 1 287 ? 206.968 158.103 237.474 1.00 13.40 51 HIS G N 1
ATOM 13372 C CA . HIS G 1 287 ? 206.009 157.147 236.931 1.00 13.40 51 HIS G CA 1
ATOM 13373 C C . HIS G 1 287 ? 206.279 155.731 237.418 1.00 13.40 51 HIS G C 1
ATOM 13374 O O . HIS G 1 287 ? 205.333 154.970 237.648 1.00 13.40 51 HIS G O 1
ATOM 13381 N N . ALA G 1 288 ? 207.551 155.360 237.580 1.00 14.64 52 ALA G N 1
ATOM 13382 C CA . ALA G 1 288 ? 207.868 154.052 238.142 1.00 14.64 52 ALA G CA 1
ATOM 13383 C C . ALA G 1 288 ? 207.343 153.929 239.565 1.00 14.64 52 ALA G C 1
ATOM 13384 O O . ALA G 1 288 ? 206.757 152.905 239.933 1.00 14.64 52 ALA G O 1
ATOM 13386 N N . SER G 1 289 ? 207.524 154.974 240.374 1.00 19.39 53 SER G N 1
ATOM 13387 C CA . SER G 1 289 ? 206.988 154.971 241.731 1.00 19.39 53 SER G CA 1
ATOM 13388 C C . SER G 1 289 ? 205.466 154.908 241.723 1.00 19.39 53 SER G C 1
ATOM 13389 O O . SER G 1 289 ? 204.861 154.207 242.542 1.00 19.39 53 SER G O 1
ATOM 13392 N N . ARG G 1 290 ? 204.830 155.639 240.805 1.00 17.34 54 ARG G N 1
ATOM 13393 C CA . ARG G 1 290 ? 203.372 155.686 240.770 1.00 17.34 54 ARG G CA 1
ATOM 13394 C C . ARG G 1 290 ? 202.772 154.348 240.356 1.00 17.34 54 ARG G C 1
ATOM 13395 O O . ARG G 1 290 ? 201.793 153.890 240.957 1.00 17.34 54 ARG G O 1
ATOM 13403 N N . PHE G 1 291 ? 203.339 153.704 239.336 1.00 11.51 55 PHE G N 1
ATOM 13404 C CA . PHE G 1 291 ? 202.741 152.506 238.756 1.00 11.51 55 PHE G CA 1
ATOM 13405 C C . PHE G 1 291 ? 203.350 151.221 239.309 1.00 11.51 55 PHE G C 1
ATOM 13406 O O . PHE G 1 291 ? 202.633 150.373 239.846 1.00 11.51 55 PHE G O 1
ATOM 13414 N N . PHE G 1 292 ? 204.665 151.060 239.185 1.00 11.20 56 PHE G N 1
ATOM 13415 C CA . PHE G 1 292 ? 205.331 149.819 239.551 1.00 11.20 56 PHE G CA 1
ATOM 13416 C C . PHE G 1 292 ? 205.871 149.825 240.974 1.00 11.20 56 PHE G C 1
ATOM 13417 O O . PHE G 1 292 ? 206.460 148.826 241.400 1.00 11.20 56 PHE G O 1
ATOM 13425 N N . LYS G 1 293 ? 205.685 150.920 241.714 1.00 15.27 57 LYS G N 1
ATOM 13426 C CA . LYS G 1 293 ? 205.999 150.984 243.143 1.00 15.27 57 LYS G CA 1
ATOM 13427 C C . LYS G 1 293 ? 207.471 150.674 243.414 1.00 15.27 57 LYS G C 1
ATOM 13428 O O . LYS G 1 293 ? 207.808 149.784 244.197 1.00 15.27 57 LYS G O 1
ATOM 13434 N N . MET G 1 294 ? 208.355 151.424 242.760 1.00 15.27 58 MET G N 1
ATOM 13435 C CA . MET G 1 294 ? 209.784 151.258 242.974 1.00 15.27 58 MET G CA 1
ATOM 13436 C C . MET G 1 294 ? 210.507 152.544 242.605 1.00 15.27 58 MET G C 1
ATOM 13437 O O . MET G 1 294 ? 209.993 153.381 241.859 1.00 15.27 58 MET G O 1
ATOM 13442 N N . GLU G 1 295 ? 211.713 152.686 243.143 1.00 16.95 59 GLU G N 1
ATOM 13443 C CA . GLU G 1 295 ? 212.602 153.796 242.837 1.00 16.95 59 GLU G CA 1
ATOM 13444 C C . GLU G 1 295 ? 213.887 153.263 242.217 1.00 16.95 59 GLU G C 1
ATOM 13445 O O . GLU G 1 295 ? 214.115 152.055 242.149 1.00 16.95 59 GLU G O 1
ATOM 13451 N N . LYS G 1 296 ? 214.741 154.182 241.777 1.00 13.93 60 LYS G N 1
ATOM 13452 C CA . LYS G 1 296 ? 215.981 153.835 241.096 1.00 13.93 60 LYS G CA 1
ATOM 13453 C C . LYS G 1 296 ? 217.167 153.985 242.040 1.00 13.93 60 LYS G C 1
ATOM 13454 O O . LYS G 1 296 ? 217.231 154.934 242.828 1.00 13.93 60 LYS G O 1
ATOM 13460 N N . LEU G 1 297 ? 218.109 153.046 241.954 1.00 11.04 61 LEU G N 1
ATOM 13461 C CA . LEU G 1 297 ? 219.346 153.106 242.714 1.00 11.04 61 LEU G CA 1
ATOM 13462 C C . LEU G 1 297 ? 220.507 152.728 241.808 1.00 11.04 61 LEU G C 1
ATOM 13463 O O . LEU G 1 297 ? 220.349 151.948 240.864 1.00 11.04 61 LEU G O 1
ATOM 13468 N N . ALA G 1 298 ? 221.678 153.278 242.109 1.00 13.81 62 ALA G N 1
ATOM 13469 C CA . ALA G 1 298 ? 222.884 153.022 241.338 1.00 13.81 62 ALA G CA 1
ATOM 13470 C C . ALA G 1 298 ? 223.787 152.049 242.082 1.00 13.81 62 ALA G C 1
ATOM 13471 O O . ALA G 1 298 ? 224.013 152.190 243.288 1.00 13.81 62 ALA G O 1
ATOM 13473 N N . LEU G 1 299 ? 224.299 151.059 241.357 1.00 11.91 63 LEU G N 1
ATOM 13474 C CA . LEU G 1 299 ? 225.207 150.058 241.900 1.00 11.91 63 LEU G CA 1
ATOM 13475 C C . LEU G 1 299 ? 226.516 150.140 241.128 1.00 11.91 63 LEU G C 1
ATOM 13476 O O . LEU G 1 299 ? 226.522 150.012 239.899 1.00 11.91 63 LEU G O 1
ATOM 13481 N N . ALA G 1 300 ? 227.614 150.358 241.844 1.00 14.29 64 ALA G N 1
ATOM 13482 C CA . ALA G 1 300 ? 228.927 150.541 241.242 1.00 14.29 64 ALA G CA 1
ATOM 13483 C C . ALA G 1 300 ? 229.795 149.322 241.516 1.00 14.29 64 ALA G C 1
ATOM 13484 O O . ALA G 1 300 ? 229.923 148.890 242.666 1.00 14.29 64 ALA G O 1
ATOM 13486 N N . ILE G 1 301 ? 230.385 148.774 240.463 1.00 17.18 65 ILE G N 1
ATOM 13487 C CA . ILE G 1 301 ? 231.304 147.643 240.544 1.00 17.18 65 ILE G CA 1
ATOM 13488 C C . ILE G 1 301 ? 232.696 148.146 240.182 1.00 17.18 65 ILE G C 1
ATOM 13489 O O . ILE G 1 301 ? 232.902 148.618 239.056 1.00 17.18 65 ILE G O 1
ATOM 13494 N N . PRO G 1 302 ? 233.664 148.093 241.091 1.00 20.01 66 PRO G N 1
ATOM 13495 C CA . PRO G 1 302 ? 235.033 148.480 240.751 1.00 20.01 66 PRO G CA 1
ATOM 13496 C C . PRO G 1 302 ? 235.788 147.349 240.066 1.00 20.01 66 PRO G C 1
ATOM 13497 O O . PRO G 1 302 ? 235.404 146.179 240.117 1.00 20.01 66 PRO G O 1
ATOM 13501 N N . ASP G 1 303 ? 236.886 147.727 239.415 1.00 26.99 67 ASP G N 1
ATOM 13502 C CA . ASP G 1 303 ? 237.700 146.795 238.647 1.00 26.99 67 ASP G CA 1
ATOM 13503 C C . ASP G 1 303 ? 239.040 146.497 239.302 1.00 26.99 67 ASP G C 1
ATOM 13504 O O . ASP G 1 303 ? 239.449 145.335 239.377 1.00 26.99 67 ASP G O 1
ATOM 13509 N N . GLY G 1 304 ? 239.736 147.522 239.786 1.00 29.04 68 GLY G N 1
ATOM 13510 C CA . GLY G 1 304 ? 241.054 147.346 240.362 1.00 29.04 68 GLY G CA 1
ATOM 13511 C C . GLY G 1 304 ? 242.003 148.447 239.939 1.00 29.04 68 GLY G C 1
ATOM 13512 O O . GLY G 1 304 ? 243.035 148.676 240.577 1.00 29.04 68 GLY G O 1
ATOM 13513 N N . THR G 1 305 ? 241.655 149.136 238.855 1.00 29.66 69 THR G N 1
ATOM 13514 C CA . THR G 1 305 ? 242.431 150.261 238.352 1.00 29.66 69 THR G CA 1
ATOM 13515 C C . THR G 1 305 ? 241.892 151.606 238.818 1.00 29.66 69 THR G C 1
ATOM 13516 O O . THR G 1 305 ? 242.678 152.527 239.066 1.00 29.66 69 THR G O 1
ATOM 13520 N N . GLY G 1 306 ? 240.577 151.729 238.981 1.00 30.80 70 GLY G N 1
ATOM 13521 C CA . GLY G 1 306 ? 239.975 152.983 239.385 1.00 30.80 70 GLY G CA 1
ATOM 13522 C C . GLY G 1 306 ? 238.755 153.345 238.565 1.00 30.80 70 GLY G C 1
ATOM 13523 O O . GLY G 1 306 ? 238.242 154.464 238.661 1.00 30.80 70 GLY G O 1
ATOM 13524 N N . ASN G 1 307 ? 238.281 152.404 237.755 1.00 27.70 71 ASN G N 1
ATOM 13525 C CA . ASN G 1 307 ? 237.092 152.594 236.938 1.00 27.70 71 ASN G CA 1
ATOM 13526 C C . ASN G 1 307 ? 235.921 151.832 237.543 1.00 27.70 71 ASN G C 1
ATOM 13527 O O . ASN G 1 307 ? 236.086 150.722 238.057 1.00 27.70 71 ASN G O 1
ATOM 13532 N N . ASN G 1 308 ? 234.737 152.435 237.480 1.00 21.46 72 ASN G N 1
ATOM 13533 C CA . ASN G 1 308 ? 233.528 151.861 238.053 1.00 21.46 72 ASN G CA 1
ATOM 13534 C C . ASN G 1 308 ? 232.521 151.585 236.948 1.00 21.46 72 ASN G C 1
ATOM 13535 O O . ASN G 1 308 ? 232.247 152.460 236.120 1.00 21.46 72 ASN G O 1
ATOM 13540 N N . TYR G 1 309 ? 231.975 150.373 236.935 1.00 22.35 73 TYR G N 1
ATOM 13541 C CA . TYR G 1 309 ? 230.873 150.031 236.047 1.00 22.35 73 TYR G CA 1
ATOM 13542 C C . TYR G 1 309 ? 229.564 150.211 236.803 1.00 22.35 73 TYR G C 1
ATOM 13543 O O . TYR G 1 309 ? 229.395 149.671 237.900 1.00 22.35 73 TYR G O 1
ATOM 13552 N N . TYR G 1 310 ? 228.646 150.976 236.223 1.00 20.13 74 TYR G N 1
ATOM 13553 C CA . TYR G 1 310 ? 227.422 151.362 236.909 1.00 20.13 74 TYR G CA 1
ATOM 13554 C C . TYR G 1 310 ? 226.229 150.585 236.370 1.00 20.13 74 TYR G C 1
ATOM 13555 O O . TYR G 1 310 ? 226.139 150.308 235.171 1.00 20.13 74 TYR G O 1
ATOM 13564 N N . ARG G 1 311 ? 225.318 150.233 237.274 1.00 12.88 75 ARG G N 1
ATOM 13565 C CA . ARG G 1 311 ? 224.114 149.492 236.941 1.00 12.88 75 ARG G CA 1
ATOM 13566 C C . ARG G 1 311 ? 222.945 150.092 237.709 1.00 12.88 75 ARG G C 1
ATOM 13567 O O . ARG G 1 311 ? 223.125 150.737 238.744 1.00 12.88 75 ARG G O 1
ATOM 13575 N N . THR G 1 312 ? 221.742 149.880 237.191 1.00 11.52 76 THR G N 1
ATOM 13576 C CA . THR G 1 312 ? 220.524 150.313 237.858 1.00 11.52 76 THR G CA 1
ATOM 13577 C C . THR G 1 312 ? 219.898 149.145 238.605 1.00 11.52 76 THR G C 1
ATOM 13578 O O . THR G 1 312 ? 219.900 148.010 238.121 1.00 11.52 76 THR G O 1
ATOM 13582 N N . VAL G 1 313 ? 219.370 149.430 239.791 1.00 12.29 77 VAL G N 1
ATOM 13583 C CA . VAL G 1 313 ? 218.667 148.437 240.593 1.00 12.29 77 VAL G CA 1
ATOM 13584 C C . VAL G 1 313 ? 217.406 149.081 241.153 1.00 12.29 77 VAL G C 1
ATOM 13585 O O . VAL G 1 313 ? 217.400 150.264 241.510 1.00 12.29 77 VAL G O 1
ATOM 13589 N N . GLY G 1 314 ? 216.323 148.309 241.197 1.00 13.49 78 GLY G N 1
ATOM 13590 C CA . GLY G 1 314 ? 215.079 148.818 241.738 1.00 13.49 78 GLY G CA 1
ATOM 13591 C C . GLY G 1 314 ? 215.059 148.740 243.256 1.00 13.49 78 GLY G C 1
ATOM 13592 O O . GLY G 1 314 ? 215.517 147.771 243.859 1.00 13.49 78 GLY G O 1
ATOM 13593 N N . LYS G 1 315 ? 214.528 149.790 243.871 1.00 11.73 79 LYS G N 1
ATOM 13594 C CA . LYS G 1 315 ? 214.307 149.846 245.309 1.00 11.73 79 LYS G CA 1
ATOM 13595 C C . LYS G 1 315 ? 212.813 149.714 245.560 1.00 11.73 79 LYS G C 1
ATOM 13596 O O . LYS G 1 315 ? 212.031 150.555 245.105 1.00 11.73 79 LYS G O 1
ATOM 13602 N N . SER G 1 316 ? 212.425 148.661 246.274 1.00 10.09 80 SER G N 1
ATOM 13603 C CA . SER G 1 316 ? 211.015 148.375 246.491 1.00 10.09 80 SER G CA 1
ATOM 13604 C C . SER G 1 316 ? 210.407 149.351 247.489 1.00 10.09 80 SER G C 1
ATOM 13605 O O . SER G 1 316 ? 210.991 149.643 248.536 1.00 10.09 80 SER G O 1
ATOM 13608 N N . LEU G 1 317 ? 209.222 149.856 247.156 1.00 10.41 81 LEU G N 1
ATOM 13609 C CA . LEU G 1 317 ? 208.455 150.719 248.042 1.00 10.41 81 LEU G CA 1
ATOM 13610 C C . LEU G 1 317 ? 207.368 149.967 248.797 1.00 10.41 81 LEU G C 1
ATOM 13611 O O . LEU G 1 317 ? 206.584 150.593 249.515 1.00 10.41 81 LEU G O 1
ATOM 13616 N N . VAL G 1 318 ? 207.305 148.648 248.652 1.00 11.24 82 VAL G N 1
ATOM 13617 C CA . VAL G 1 318 ? 206.264 147.851 249.291 1.00 11.24 82 VAL G CA 1
ATOM 13618 C C . VAL G 1 318 ? 206.648 147.597 250.742 1.00 11.24 82 VAL G C 1
ATOM 13619 O O . VAL G 1 318 ? 207.747 147.110 251.032 1.00 11.24 82 VAL G O 1
ATOM 13623 N N . ASP G 1 319 ? 205.742 147.929 251.657 1.00 18.59 83 ASP G N 1
ATOM 13624 C CA . ASP G 1 319 ? 205.966 147.674 253.070 1.00 18.59 83 ASP G CA 1
ATOM 13625 C C . ASP G 1 319 ? 205.692 146.210 253.399 1.00 18.59 83 ASP G C 1
ATOM 13626 O O . ASP G 1 319 ? 205.059 145.478 252.633 1.00 18.59 83 ASP G O 1
ATOM 13631 N N . ASP G 1 320 ? 206.183 145.785 254.564 1.00 20.68 84 ASP G N 1
ATOM 13632 C CA . ASP G 1 320 ? 205.997 144.407 255.001 1.00 20.68 84 ASP G CA 1
ATOM 13633 C C . ASP G 1 320 ? 204.559 144.093 255.395 1.00 20.68 84 ASP G C 1
ATOM 13634 O O . ASP G 1 320 ? 204.220 142.913 255.536 1.00 20.68 84 ASP G O 1
ATOM 13639 N N . LYS G 1 321 ? 203.713 145.106 255.575 1.00 26.30 85 LYS G N 1
ATOM 13640 C CA . LYS G 1 321 ? 202.316 144.894 255.928 1.00 26.30 85 LYS G CA 1
ATOM 13641 C C . LYS G 1 321 ? 201.412 144.711 254.716 1.00 26.30 85 LYS G C 1
ATOM 13642 O O . LYS G 1 321 ? 200.236 144.372 254.888 1.00 26.30 85 LYS G O 1
ATOM 13648 N N . ALA G 1 322 ? 201.922 144.926 253.506 1.00 23.31 86 ALA G N 1
ATOM 13649 C CA . ALA G 1 322 ? 201.112 144.761 252.309 1.00 23.31 86 ALA G CA 1
ATOM 13650 C C . ALA G 1 322 ? 200.772 143.291 252.086 1.00 23.31 86 ALA G C 1
ATOM 13651 O O . ALA G 1 322 ? 201.546 142.392 252.426 1.00 23.31 86 ALA G O 1
ATOM 13653 N N . GLU G 1 323 ? 199.596 143.052 251.510 1.00 24.48 87 GLU G N 1
ATOM 13654 C CA . GLU G 1 323 ? 199.100 141.705 251.275 1.00 24.48 87 GLU G CA 1
ATOM 13655 C C . GLU G 1 323 ? 198.571 141.580 249.854 1.00 24.48 87 GLU G C 1
ATOM 13656 O O . GLU G 1 323 ? 198.031 142.534 249.288 1.00 24.48 87 GLU G O 1
ATOM 13662 N N . GLY G 1 324 ? 198.727 140.384 249.291 1.00 21.03 88 GLY G N 1
ATOM 13663 C CA . GLY G 1 324 ? 198.153 140.090 247.986 1.00 21.03 88 GLY G CA 1
ATOM 13664 C C . GLY G 1 324 ? 198.708 140.980 246.892 1.00 21.03 88 GLY G C 1
ATOM 13665 O O . GLY G 1 324 ? 199.921 141.195 246.783 1.00 21.03 88 GLY G O 1
ATOM 13666 N N . ILE G 1 325 ? 197.802 141.515 246.068 1.00 19.82 89 ILE G N 1
ATOM 13667 C CA . ILE G 1 325 ? 198.196 142.328 244.922 1.00 19.82 89 ILE G CA 1
ATOM 13668 C C . ILE G 1 325 ? 198.900 143.614 245.320 1.00 19.82 89 ILE G C 1
ATOM 13669 O O . ILE G 1 325 ? 199.522 144.257 244.467 1.00 19.82 89 ILE G O 1
ATOM 13674 N N . GLU G 1 326 ? 198.818 144.010 246.592 1.00 20.83 90 GLU G N 1
ATOM 13675 C CA . GLU G 1 326 ? 199.569 145.168 247.056 1.00 20.83 90 GLU G CA 1
ATOM 13676 C C . GLU G 1 326 ? 201.069 144.906 247.071 1.00 20.83 90 GLU G C 1
ATOM 13677 O O . GLU G 1 326 ? 201.852 145.861 247.109 1.00 20.83 90 GLU G O 1
ATOM 13683 N N . ARG G 1 327 ? 201.485 143.641 247.038 1.00 16.34 91 ARG G N 1
ATOM 13684 C CA . ARG G 1 327 ? 202.895 143.284 246.992 1.00 16.34 91 ARG G CA 1
ATOM 13685 C C . ARG G 1 327 ? 203.411 143.082 245.573 1.00 16.34 91 ARG G C 1
ATOM 13686 O O . ARG G 1 327 ? 204.588 142.748 245.400 1.00 16.34 91 ARG G O 1
ATOM 13694 N N . ILE G 1 328 ? 202.570 143.271 244.562 1.00 15.53 92 ILE G N 1
ATOM 13695 C CA . ILE G 1 328 ? 202.982 143.084 243.175 1.00 15.53 92 ILE G CA 1
ATOM 13696 C C . ILE G 1 328 ? 203.713 144.336 242.708 1.00 15.53 92 ILE G C 1
ATOM 13697 O O . ILE G 1 328 ? 203.143 145.431 242.693 1.00 15.53 92 ILE G O 1
ATOM 13702 N N . LEU G 1 329 ? 204.979 144.175 242.323 1.00 13.21 93 LEU G N 1
ATOM 13703 C CA . LEU G 1 329 ? 205.754 145.305 241.821 1.00 13.21 93 LEU G CA 1
ATOM 13704 C C . LEU G 1 329 ? 205.409 145.599 240.366 1.00 13.21 93 LEU G C 1
ATOM 13705 O O . LEU G 1 329 ? 204.937 146.692 240.036 1.00 13.21 93 LEU G O 1
ATOM 13710 N N . ILE G 1 330 ? 205.632 144.631 239.484 1.00 14.68 94 ILE G N 1
ATOM 13711 C CA . ILE G 1 330 ? 205.321 144.792 238.066 1.00 14.68 94 ILE G CA 1
ATOM 13712 C C . ILE G 1 330 ? 204.313 143.725 237.657 1.00 14.68 94 ILE G C 1
ATOM 13713 O O . ILE G 1 330 ? 204.655 142.535 237.623 1.00 14.68 94 ILE G O 1
ATOM 13718 N N . PRO G 1 331 ? 203.073 144.094 237.349 1.00 19.56 95 PRO G N 1
ATOM 13719 C CA . PRO G 1 331 ? 202.078 143.090 236.964 1.00 19.56 95 PRO G CA 1
ATOM 13720 C C . PRO G 1 331 ? 202.372 142.501 235.593 1.00 19.56 95 PRO G C 1
ATOM 13721 O O . PRO G 1 331 ? 203.005 143.120 234.736 1.00 19.56 95 PRO G O 1
ATOM 13725 N N . SER G 1 332 ? 201.894 141.275 235.398 1.00 23.89 96 SER G N 1
ATOM 13726 C CA . SER G 1 332 ? 202.029 140.590 234.125 1.00 23.89 96 SER G CA 1
ATOM 13727 C C . SER G 1 332 ? 200.795 140.850 233.263 1.00 23.89 96 SER G C 1
ATOM 13728 O O . SER G 1 332 ? 199.834 141.496 233.686 1.00 23.89 96 SER G O 1
ATOM 13731 N N . GLN G 1 333 ? 200.816 140.332 232.034 1.00 27.87 97 GLN G N 1
ATOM 13732 C CA . GLN G 1 333 ? 199.695 140.519 231.122 1.00 27.87 97 GLN G CA 1
ATOM 13733 C C . GLN G 1 333 ? 198.428 139.816 231.589 1.00 27.87 97 GLN G C 1
ATOM 13734 O O . GLN G 1 333 ? 197.347 140.119 231.073 1.00 27.87 97 GLN G O 1
ATOM 13740 N N . ASN G 1 334 ? 198.532 138.891 232.545 1.00 28.79 98 ASN G N 1
ATOM 13741 C CA . ASN G 1 334 ? 197.353 138.193 233.042 1.00 28.79 98 ASN G CA 1
ATOM 13742 C C . ASN G 1 334 ? 196.522 139.055 233.984 1.00 28.79 98 ASN G C 1
ATOM 13743 O O . ASN G 1 334 ? 195.297 138.903 234.033 1.00 28.79 98 ASN G O 1
ATOM 13748 N N . ASN G 1 335 ? 197.159 139.957 234.739 1.00 26.49 99 ASN G N 1
ATOM 13749 C CA . ASN G 1 335 ? 196.432 140.734 235.736 1.00 26.49 99 ASN G CA 1
ATOM 13750 C C . ASN G 1 335 ? 196.853 142.201 235.772 1.00 26.49 99 ASN G C 1
ATOM 13751 O O . ASN G 1 335 ? 196.677 142.857 236.805 1.00 26.49 99 ASN G O 1
ATOM 13756 N N . TYR G 1 336 ? 197.404 142.736 234.680 1.00 26.69 100 TYR G N 1
ATOM 13757 C CA . TYR G 1 336 ? 197.827 144.133 234.688 1.00 26.69 100 TYR G CA 1
ATOM 13758 C C . TYR G 1 336 ? 196.640 145.086 234.749 1.00 26.69 100 TYR G C 1
ATOM 13759 O O . TYR G 1 336 ? 196.728 146.138 235.391 1.00 26.69 100 TYR G O 1
ATOM 13768 N N . GLU G 1 337 ? 195.528 144.738 234.097 1.00 28.05 101 GLU G N 1
ATOM 13769 C CA . GLU G 1 337 ? 194.361 145.615 234.101 1.00 28.05 101 GLU G CA 1
ATOM 13770 C C . GLU G 1 337 ? 193.797 145.783 235.507 1.00 28.05 101 GLU G C 1
ATOM 13771 O O . GLU G 1 337 ? 193.429 146.894 235.908 1.00 28.05 101 GLU G O 1
ATOM 13777 N N . THR G 1 338 ? 193.718 144.691 236.269 1.00 27.04 102 THR G N 1
ATOM 13778 C CA . THR G 1 338 ? 193.189 144.774 237.626 1.00 27.04 102 THR G CA 1
ATOM 13779 C C . THR G 1 338 ? 194.171 145.466 238.564 1.00 27.04 102 THR G C 1
ATOM 13780 O O . THR G 1 338 ? 193.774 146.313 239.374 1.00 27.04 102 THR G O 1
ATOM 13784 N N . VAL G 1 339 ? 195.457 145.125 238.465 1.00 23.97 103 VAL G N 1
ATOM 13785 C CA . VAL G 1 339 ? 196.451 145.676 239.382 1.00 23.97 103 VAL G CA 1
ATOM 13786 C C . VAL G 1 339 ? 196.616 147.176 239.159 1.00 23.97 103 VAL G C 1
ATOM 13787 O O . VAL G 1 339 ? 196.639 147.963 240.112 1.00 23.97 103 VAL G O 1
ATOM 13791 N N . LEU G 1 340 ? 196.724 147.595 237.898 1.00 24.54 104 LEU G N 1
ATOM 13792 C CA . LEU G 1 340 ? 196.957 148.999 237.586 1.00 24.54 104 LEU G CA 1
ATOM 13793 C C . LEU G 1 340 ? 195.683 149.832 237.572 1.00 24.54 104 LEU G C 1
ATOM 13794 O O . LEU G 1 340 ? 195.775 151.061 237.475 1.00 24.54 104 LEU G O 1
ATOM 13799 N N . ASN G 1 341 ? 194.510 149.202 237.667 1.00 26.93 105 ASN G N 1
ATOM 13800 C CA . ASN G 1 341 ? 193.222 149.896 237.637 1.00 26.93 105 ASN G CA 1
ATOM 13801 C C . ASN G 1 341 ? 193.081 150.724 236.358 1.00 26.93 105 ASN G C 1
ATOM 13802 O O . ASN G 1 341 ? 192.967 151.952 236.383 1.00 26.93 105 ASN G O 1
ATOM 13807 N N . LEU G 1 342 ? 193.095 150.018 235.226 1.00 27.96 106 LEU G N 1
ATOM 13808 C CA . LEU G 1 342 ? 193.036 150.689 233.932 1.00 27.96 106 LEU G CA 1
ATOM 13809 C C . LEU G 1 342 ? 191.694 151.372 233.704 1.00 27.96 106 LEU G C 1
ATOM 13810 O O . LEU G 1 342 ? 191.639 152.416 233.045 1.00 27.96 106 LEU G O 1
ATOM 13815 N N . SER G 1 343 ? 190.607 150.802 234.230 1.00 29.39 107 SER G N 1
ATOM 13816 C CA . SER G 1 343 ? 189.291 151.403 234.051 1.00 29.39 107 SER G CA 1
ATOM 13817 C C . SER G 1 343 ? 189.184 152.772 234.709 1.00 29.39 107 SER G C 1
ATOM 13818 O O . SER G 1 343 ? 188.382 153.600 234.264 1.00 29.39 107 SER G O 1
ATOM 13821 N N . LEU G 1 344 ? 189.970 153.028 235.753 1.00 29.70 108 LEU G N 1
ATOM 13822 C CA . LEU G 1 344 ? 189.958 154.320 236.425 1.00 29.70 108 LEU G CA 1
ATOM 13823 C C . LEU G 1 344 ? 190.860 155.346 235.753 1.00 29.70 108 LEU G C 1
ATOM 13824 O O . LEU G 1 344 ? 190.620 156.551 235.895 1.00 29.70 108 LEU G O 1
ATOM 13829 N N . LEU G 1 345 ? 191.876 154.903 235.017 1.00 28.69 109 LEU G N 1
ATOM 13830 C CA . LEU G 1 345 ? 192.810 155.819 234.384 1.00 28.69 109 LEU G CA 1
ATOM 13831 C C . LEU G 1 345 ? 192.172 156.484 233.165 1.00 28.69 109 LEU G C 1
ATOM 13832 O O . LEU G 1 345 ? 191.116 156.075 232.673 1.00 28.69 109 LEU G O 1
ATOM 13837 N N . GLY G 1 346 ? 192.835 157.530 232.677 1.00 30.46 110 GLY G N 1
ATOM 13838 C CA . GLY G 1 346 ? 192.388 158.239 231.503 1.00 30.46 110 GLY G CA 1
ATOM 13839 C C . GLY G 1 346 ? 192.612 157.440 230.236 1.00 30.46 110 GLY G C 1
ATOM 13840 O O . GLY G 1 346 ? 193.370 156.465 230.215 1.00 30.46 110 GLY G O 1
ATOM 13841 N N . PRO G 1 347 ? 191.940 157.834 229.151 1.00 30.44 111 PRO G N 1
ATOM 13842 C CA . PRO G 1 347 ? 192.080 157.084 227.891 1.00 30.44 111 PRO G CA 1
ATOM 13843 C C . PRO G 1 347 ? 193.499 157.051 227.348 1.00 30.44 111 PRO G C 1
ATOM 13844 O O . PRO G 1 347 ? 193.903 156.033 226.773 1.00 30.44 111 PRO G O 1
ATOM 13848 N N . ALA G 1 348 ? 194.271 158.127 227.513 1.00 28.74 112 ALA G N 1
ATOM 13849 C CA . ALA G 1 348 ? 195.631 158.148 226.981 1.00 28.74 112 ALA G CA 1
ATOM 13850 C C . ALA G 1 348 ? 196.536 157.184 227.737 1.00 28.74 112 ALA G C 1
ATOM 13851 O O . ALA G 1 348 ? 197.279 156.403 227.128 1.00 28.74 112 ALA G O 1
ATOM 13853 N N . GLU G 1 349 ? 196.490 157.224 229.071 1.00 28.62 113 GLU G N 1
ATOM 13854 C CA . GLU G 1 349 ? 197.277 156.289 229.867 1.00 28.62 113 GLU G CA 1
ATOM 13855 C C . GLU G 1 349 ? 196.825 154.854 229.632 1.00 28.62 113 GLU G C 1
ATOM 13856 O O . GLU G 1 349 ? 197.649 153.933 229.598 1.00 28.62 113 GLU G O 1
ATOM 13862 N N . ARG G 1 350 ? 195.517 154.648 229.471 1.00 27.20 114 ARG G N 1
ATOM 13863 C CA . ARG G 1 350 ? 195.006 153.312 229.184 1.00 27.20 114 ARG G CA 1
ATOM 13864 C C . ARG G 1 350 ? 195.533 152.799 227.849 1.00 27.20 114 ARG G C 1
ATOM 13865 O O . ARG G 1 350 ? 195.923 151.632 227.734 1.00 27.20 114 ARG G O 1
ATOM 13873 N N . LEU G 1 351 ? 195.560 153.662 226.830 1.00 29.41 115 LEU G N 1
ATOM 13874 C CA . LEU G 1 351 ? 196.105 153.270 225.534 1.00 29.41 115 LEU G CA 1
ATOM 13875 C C . LEU G 1 351 ? 197.595 152.965 225.629 1.00 29.41 115 LEU G C 1
ATOM 13876 O O . LEU G 1 351 ? 198.082 152.009 225.014 1.00 29.41 115 LEU G O 1
ATOM 13881 N N . VAL G 1 352 ? 198.336 153.773 226.390 1.00 24.32 116 VAL G N 1
ATOM 13882 C CA . VAL G 1 352 ? 199.766 153.527 226.557 1.00 24.32 116 VAL G CA 1
ATOM 13883 C C . VAL G 1 352 ? 200.000 152.181 227.232 1.00 24.32 116 VAL G C 1
ATOM 13884 O O . VAL G 1 352 ? 200.874 151.407 226.823 1.00 24.32 116 VAL G O 1
ATOM 13888 N N . PHE G 1 353 ? 199.217 151.878 228.270 1.00 20.95 117 PHE G N 1
ATOM 13889 C CA . PHE G 1 353 ? 199.361 150.597 228.955 1.00 20.95 117 PHE G CA 1
ATOM 13890 C C . PHE G 1 353 ? 198.971 149.434 228.050 1.00 20.95 117 PHE G C 1
ATOM 13891 O O . PHE G 1 353 ? 199.593 148.367 228.102 1.00 20.95 117 PHE G O 1
ATOM 13899 N N . TYR G 1 354 ? 197.939 149.615 227.221 1.00 31.00 118 TYR G N 1
ATOM 13900 C CA . TYR G 1 354 ? 197.571 148.574 226.265 1.00 31.00 118 TYR G CA 1
ATOM 13901 C C . TYR G 1 354 ? 198.693 148.321 225.267 1.00 31.00 118 TYR G C 1
ATOM 13902 O O . TYR G 1 354 ? 198.985 147.169 224.928 1.00 31.00 118 TYR G O 1
ATOM 13911 N N . MET G 1 355 ? 199.329 149.388 224.780 1.00 30.80 119 MET G N 1
ATOM 13912 C CA . MET G 1 355 ? 200.404 149.218 223.810 1.00 30.80 119 MET G CA 1
ATOM 13913 C C . MET G 1 355 ? 201.635 148.595 224.456 1.00 30.80 119 MET G C 1
ATOM 13914 O O . MET G 1 355 ? 202.369 147.840 223.808 1.00 30.80 119 MET G O 1
ATOM 13919 N N . ILE G 1 356 ? 201.881 148.907 225.731 1.00 24.34 120 ILE G N 1
ATOM 13920 C CA . ILE G 1 356 ? 203.019 148.324 226.436 1.00 24.34 120 ILE G CA 1
ATOM 13921 C C . ILE G 1 356 ? 202.852 146.814 226.565 1.00 24.34 120 ILE G C 1
ATOM 13922 O O . ILE G 1 356 ? 203.801 146.049 226.352 1.00 24.34 120 ILE G O 1
ATOM 13927 N N . TYR G 1 357 ? 201.646 146.362 226.899 1.00 25.85 121 TYR G N 1
ATOM 13928 C CA . TYR G 1 357 ? 201.374 144.948 227.120 1.00 25.85 121 TYR G CA 1
ATOM 13929 C C . TYR G 1 357 ? 200.935 144.220 225.854 1.00 25.85 121 TYR G C 1
ATOM 13930 O O . TYR G 1 357 ? 200.576 143.040 225.929 1.00 25.85 121 TYR G O 1
ATOM 13939 N N . ASP G 1 358 ? 200.952 144.896 224.704 1.00 39.63 122 ASP G N 1
ATOM 13940 C CA . ASP G 1 358 ? 200.687 144.281 223.402 1.00 39.63 122 ASP G CA 1
ATOM 13941 C C . ASP G 1 358 ? 199.291 143.650 223.362 1.00 39.63 122 ASP G C 1
ATOM 13942 O O . ASP G 1 358 ? 199.126 142.434 223.241 1.00 39.63 122 ASP G O 1
ATOM 13947 N N . ASN G 1 359 ? 198.282 144.507 223.476 1.00 43.51 123 ASN G N 1
ATOM 13948 C CA . ASN G 1 359 ? 196.879 144.117 223.344 1.00 43.51 123 ASN G CA 1
ATOM 13949 C C . ASN G 1 359 ? 196.332 144.816 222.101 1.00 43.51 123 ASN G C 1
ATOM 13950 O O . ASN G 1 359 ? 195.789 145.918 222.180 1.00 43.51 123 ASN G O 1
ATOM 13955 N N . LYS G 1 360 ? 196.472 144.154 220.948 1.00 50.43 124 LYS G N 1
ATOM 13956 C CA . LYS G 1 360 ? 196.142 144.789 219.675 1.00 50.43 124 LYS G CA 1
ATOM 13957 C C . LYS G 1 360 ? 194.665 145.156 219.591 1.00 50.43 124 LYS G C 1
ATOM 13958 O O . LYS G 1 360 ? 194.315 146.241 219.110 1.00 50.43 124 LYS G O 1
ATOM 13964 N N . GLU G 1 361 ? 193.781 144.261 220.040 1.00 51.96 125 GLU G N 1
ATOM 13965 C CA . GLU G 1 361 ? 192.351 144.545 219.970 1.00 51.96 125 GLU G CA 1
ATOM 13966 C C . GLU G 1 361 ? 191.990 145.755 220.823 1.00 51.96 125 GLU G C 1
ATOM 13967 O O . GLU G 1 361 ? 191.232 146.628 220.382 1.00 51.96 125 GLU G O 1
ATOM 13973 N N . LYS G 1 362 ? 192.527 145.824 222.042 1.00 44.82 126 LYS G N 1
ATOM 13974 C CA . LYS G 1 362 ? 192.289 146.985 222.892 1.00 44.82 126 LYS G CA 1
ATOM 13975 C C . LYS G 1 362 ? 192.876 148.246 222.272 1.00 44.82 126 LYS G C 1
ATOM 13976 O O . LYS G 1 362 ? 192.274 149.322 222.355 1.00 44.82 126 LYS G O 1
ATOM 13982 N N . GLN G 1 363 ? 194.052 148.131 221.649 1.00 45.76 127 GLN G N 1
ATOM 13983 C CA . GLN G 1 363 ? 194.655 149.275 220.973 1.00 45.76 127 GLN G CA 1
ATOM 13984 C C . GLN G 1 363 ? 193.731 149.822 219.893 1.00 45.76 127 GLN G C 1
ATOM 13985 O O . GLN G 1 363 ? 193.471 151.030 219.833 1.00 45.76 127 GLN G O 1
ATOM 13991 N N . ASN G 1 364 ? 193.218 148.939 219.031 1.00 53.58 128 ASN G N 1
ATOM 13992 C CA . ASN G 1 364 ? 192.331 149.383 217.960 1.00 53.58 128 ASN G CA 1
ATOM 13993 C C . ASN G 1 364 ? 191.034 149.957 218.515 1.00 53.58 128 ASN G C 1
ATOM 13994 O O . ASN G 1 364 ? 190.534 150.972 218.014 1.00 53.58 128 ASN G O 1
ATOM 13999 N N . GLU G 1 365 ? 190.472 149.323 219.547 1.00 53.44 129 GLU G N 1
ATOM 14000 C CA . GLU G 1 365 ? 189.227 149.819 220.126 1.00 53.44 129 GLU G CA 1
ATOM 14001 C C . GLU G 1 365 ? 189.409 151.216 220.705 1.00 53.44 129 GLU G C 1
ATOM 14002 O O . GLU G 1 365 ? 188.588 152.111 220.471 1.00 53.44 129 GLU G O 1
ATOM 14008 N N . ILE G 1 366 ? 190.496 151.428 221.451 1.00 50.18 130 ILE G N 1
ATOM 14009 C CA . ILE G 1 366 ? 190.753 152.741 222.034 1.00 50.18 130 ILE G CA 1
ATOM 14010 C C . ILE G 1 366 ? 191.018 153.770 220.942 1.00 50.18 130 ILE G C 1
ATOM 14011 O O . ILE G 1 366 ? 190.541 154.909 221.018 1.00 50.18 130 ILE G O 1
ATOM 14016 N N . CYS G 1 367 ? 191.775 153.391 219.909 1.00 53.39 131 CYS G N 1
ATOM 14017 C CA . CYS G 1 367 ? 192.072 154.329 218.831 1.00 53.39 131 CYS G CA 1
ATOM 14018 C C . CYS G 1 367 ? 190.806 154.748 218.094 1.00 53.39 131 CYS G C 1
ATOM 14019 O O . CYS G 1 367 ? 190.652 155.918 217.726 1.00 53.39 131 CYS G O 1
ATOM 14022 N N . GLN G 1 368 ? 189.888 153.807 217.864 1.00 58.40 132 GLN G N 1
ATOM 14023 C CA . GLN G 1 368 ? 188.655 154.148 217.161 1.00 58.40 132 GLN G CA 1
ATOM 14024 C C . GLN G 1 368 ? 187.699 154.925 218.058 1.00 58.40 132 GLN G C 1
ATOM 14025 O O . GLN G 1 368 ? 186.930 155.764 217.574 1.00 58.40 132 GLN G O 1
ATOM 14031 N N . GLN G 1 369 ? 187.730 154.666 219.368 1.00 53.02 133 GLN G N 1
ATOM 14032 C CA . GLN G 1 369 ? 186.885 155.420 220.286 1.00 53.02 133 GLN G CA 1
ATOM 14033 C C . GLN G 1 369 ? 187.435 156.811 220.572 1.00 53.02 133 GLN G C 1
ATOM 14034 O O . GLN G 1 369 ? 186.684 157.678 221.031 1.00 53.02 133 GLN G O 1
ATOM 14040 N N . LEU G 1 370 ? 188.719 157.041 220.317 1.00 51.19 134 LEU G N 1
ATOM 14041 C CA . LEU G 1 370 ? 189.346 158.329 220.581 1.00 51.19 134 LEU G CA 1
ATOM 14042 C C . LEU G 1 370 ? 189.311 159.264 219.379 1.00 51.19 134 LEU G C 1
ATOM 14043 O O . LEU G 1 370 ? 189.887 160.355 219.445 1.00 51.19 134 LEU G O 1
ATOM 14048 N N . ARG G 1 371 ? 188.659 158.865 218.284 1.00 61.20 135 ARG G N 1
ATOM 14049 C CA . ARG G 1 371 ? 188.639 159.700 217.087 1.00 61.20 135 ARG G CA 1
ATOM 14050 C C . ARG G 1 371 ? 187.813 160.966 217.285 1.00 61.20 135 ARG G C 1
ATOM 14051 O O . ARG G 1 371 ? 188.102 161.993 216.661 1.00 61.20 135 ARG G O 1
ATOM 14059 N N . MET G 1 372 ? 186.792 160.919 218.144 1.00 61.11 136 MET G N 1
ATOM 14060 C CA . MET G 1 372 ? 185.954 162.093 218.361 1.00 61.11 136 MET G CA 1
ATOM 14061 C C . MET G 1 372 ? 186.719 163.245 219.000 1.00 61.11 136 MET G C 1
ATOM 14062 O O . MET G 1 372 ? 186.241 164.384 218.967 1.00 61.11 136 MET G O 1
ATOM 14067 N N . TYR G 1 373 ? 187.890 162.979 219.578 1.00 54.99 137 TYR G N 1
ATOM 14068 C CA . TYR G 1 373 ? 188.729 164.043 220.113 1.00 54.99 137 TYR G CA 1
ATOM 14069 C C . TYR G 1 373 ? 189.517 164.776 219.036 1.00 54.99 137 TYR G C 1
ATOM 14070 O O . TYR G 1 373 ? 190.125 165.810 219.335 1.00 54.99 137 TYR G O 1
ATOM 14079 N N . GLU G 1 374 ? 189.520 164.275 217.797 1.00 60.32 138 GLU G N 1
ATOM 14080 C CA . GLU G 1 374 ? 190.188 164.979 216.708 1.00 60.32 138 GLU G CA 1
ATOM 14081 C C . GLU G 1 374 ? 189.565 166.343 216.443 1.00 60.32 138 GLU G C 1
ATOM 14082 O O . GLU G 1 374 ? 190.222 167.212 215.860 1.00 60.32 138 GLU G O 1
ATOM 14088 N N . ARG G 1 375 ? 188.315 166.546 216.859 1.00 53.82 139 ARG G N 1
ATOM 14089 C CA . ARG G 1 375 ? 187.626 167.814 216.667 1.00 53.82 139 ARG G CA 1
ATOM 14090 C C . ARG G 1 375 ? 188.175 168.928 217.549 1.00 53.82 139 ARG G C 1
ATOM 14091 O O . ARG G 1 375 ? 187.864 170.099 217.307 1.00 53.82 139 ARG G O 1
ATOM 14099 N N . PHE G 1 376 ? 188.978 168.597 218.560 1.00 50.61 140 PHE G N 1
ATOM 14100 C CA . PHE G 1 376 ? 189.636 169.608 219.386 1.00 50.61 140 PHE G CA 1
ATOM 14101 C C . PHE G 1 376 ? 191.006 169.966 218.817 1.00 50.61 140 PHE G C 1
ATOM 14102 O O . PHE G 1 376 ? 191.262 171.124 218.473 1.00 50.61 140 PHE G O 1
ATOM 14110 N N . ARG G 1 377 ? 191.893 168.978 218.716 1.00 62.00 141 ARG G N 1
ATOM 14111 C CA . ARG G 1 377 ? 193.182 169.142 218.071 1.00 62.00 141 ARG G CA 1
ATOM 14112 C C . ARG G 1 377 ? 193.480 167.912 217.224 1.00 62.00 141 ARG G C 1
ATOM 14113 O O . ARG G 1 377 ? 193.151 166.787 217.621 1.00 62.00 141 ARG G O 1
ATOM 14121 N N . PRO G 1 378 ? 194.087 168.091 216.050 1.00 63.35 142 PRO G N 1
ATOM 14122 C CA . PRO G 1 378 ? 194.240 166.980 215.103 1.00 63.35 142 PRO G CA 1
ATOM 14123 C C . PRO G 1 378 ? 195.356 166.000 215.432 1.00 63.35 142 PRO G C 1
ATOM 14124 O O . PRO G 1 378 ? 195.705 165.188 214.570 1.00 63.35 142 PRO G O 1
ATOM 14128 N N . GLU G 1 379 ? 195.927 166.037 216.633 1.00 63.75 143 GLU G N 1
ATOM 14129 C CA . GLU G 1 379 ? 196.979 165.104 217.022 1.00 63.75 143 GLU G CA 1
ATOM 14130 C C . GLU G 1 379 ? 196.671 164.474 218.371 1.00 63.75 143 GLU G C 1
ATOM 14131 O O . GLU G 1 379 ? 197.552 164.318 219.220 1.00 63.75 143 GLU G O 1
ATOM 14137 N N . VAL G 1 380 ? 195.409 164.109 218.601 1.00 62.72 144 VAL G N 1
ATOM 14138 C CA . VAL G 1 380 ? 195.051 163.485 219.871 1.00 62.72 144 VAL G CA 1
ATOM 14139 C C . VAL G 1 380 ? 195.625 162.076 219.961 1.00 62.72 144 VAL G C 1
ATOM 14140 O O . VAL G 1 380 ? 196.084 161.647 221.026 1.00 62.72 144 VAL G O 1
ATOM 14144 N N . VAL G 1 381 ? 195.612 161.336 218.855 1.00 56.23 145 VAL G N 1
ATOM 14145 C CA . VAL G 1 381 ? 196.050 159.950 218.836 1.00 56.23 145 VAL G CA 1
ATOM 14146 C C . VAL G 1 381 ? 197.325 159.766 218.022 1.00 56.23 145 VAL G C 1
ATOM 14147 O O . VAL G 1 381 ? 198.149 158.910 218.349 1.00 56.23 145 VAL G O 1
ATOM 14151 N N . GLU G 1 382 ? 197.504 160.553 216.958 1.00 57.00 146 GLU G N 1
ATOM 14152 C CA . GLU G 1 382 ? 198.615 160.320 216.039 1.00 57.00 146 GLU G CA 1
ATOM 14153 C C . GLU G 1 382 ? 199.961 160.505 216.731 1.00 57.00 146 GLU G C 1
ATOM 14154 O O . GLU G 1 382 ? 200.821 159.616 216.688 1.00 57.00 146 GLU G O 1
ATOM 14160 N N . GLU G 1 383 ? 200.159 161.650 217.390 1.00 54.90 147 GLU G N 1
ATOM 14161 C CA . GLU G 1 383 ? 201.453 161.914 218.010 1.00 54.90 147 GLU G CA 1
ATOM 14162 C C . GLU G 1 383 ? 201.680 161.017 219.221 1.00 54.90 147 GLU G C 1
ATOM 14163 O O . GLU G 1 383 ? 202.805 160.564 219.457 1.00 54.90 147 GLU G O 1
ATOM 14169 N N . LEU G 1 384 ? 200.627 160.741 219.994 1.00 45.93 148 LEU G N 1
ATOM 14170 C CA . LEU G 1 384 ? 200.760 159.838 221.133 1.00 45.93 148 LEU G CA 1
ATOM 14171 C C . LEU G 1 384 ? 201.143 158.437 220.674 1.00 45.93 148 LEU G C 1
ATOM 14172 O O . LEU G 1 384 ? 202.059 157.814 221.229 1.00 45.93 148 LEU G O 1
ATOM 14177 N N . TYR G 1 385 ? 200.454 157.930 219.648 1.00 39.90 149 TYR G N 1
ATOM 14178 C CA . TYR G 1 385 ? 200.774 156.611 219.113 1.00 39.90 149 TYR G CA 1
ATOM 14179 C C . TYR G 1 385 ? 202.196 156.568 218.572 1.00 39.90 149 TYR G C 1
ATOM 14180 O O . TYR G 1 385 ? 202.935 155.611 218.828 1.00 39.90 149 TYR G O 1
ATOM 14189 N N . ASN G 1 386 ? 202.601 157.604 217.832 1.00 45.59 150 ASN G N 1
ATOM 14190 C CA . ASN G 1 386 ? 203.942 157.621 217.257 1.00 45.59 150 ASN G CA 1
ATOM 14191 C C . ASN G 1 386 ? 205.013 157.668 218.341 1.00 45.59 150 ASN G C 1
ATOM 14192 O O . ASN G 1 386 ? 206.019 156.953 218.261 1.00 45.59 150 ASN G O 1
ATOM 14197 N N . SER G 1 387 ? 204.816 158.505 219.364 1.00 42.73 151 SER G N 1
ATOM 14198 C CA . SER G 1 387 ? 205.795 158.604 220.440 1.00 42.73 151 SER G CA 1
ATOM 14199 C C . SER G 1 387 ? 205.894 157.299 221.218 1.00 42.73 151 SER G C 1
ATOM 14200 O O . SER G 1 387 ? 206.997 156.840 221.537 1.00 42.73 151 SER G O 1
ATOM 14203 N N . THR G 1 388 ? 204.753 156.680 221.528 1.00 38.87 152 THR G N 1
ATOM 14204 C CA . THR G 1 388 ? 204.792 155.417 222.254 1.00 38.87 152 THR G CA 1
ATOM 14205 C C . THR G 1 388 ? 205.448 154.323 221.418 1.00 38.87 152 THR G C 1
ATOM 14206 O O . THR G 1 388 ? 206.213 153.508 221.944 1.00 38.87 152 THR G O 1
ATOM 14210 N N . LEU G 1 389 ? 205.173 154.297 220.110 1.00 41.77 153 LEU G N 1
ATOM 14211 C CA . LEU G 1 389 ? 205.801 153.303 219.245 1.00 41.77 153 LEU G CA 1
ATOM 14212 C C . LEU G 1 389 ? 207.309 153.503 219.165 1.00 41.77 153 LEU G C 1
ATOM 14213 O O . LEU G 1 389 ? 208.072 152.532 219.217 1.00 41.77 153 LEU G O 1
ATOM 14218 N N . ARG G 1 390 ? 207.763 154.753 219.036 1.00 43.76 154 ARG G N 1
ATOM 14219 C CA . ARG G 1 390 ? 209.200 154.984 218.938 1.00 43.76 154 ARG G CA 1
ATOM 14220 C C . ARG G 1 390 ? 209.897 154.735 220.270 1.00 43.76 154 ARG G C 1
ATOM 14221 O O . ARG G 1 390 ? 211.084 154.391 220.289 1.00 43.76 154 ARG G O 1
ATOM 14229 N N . VAL G 1 391 ? 209.187 154.902 221.389 1.00 39.18 155 VAL G N 1
ATOM 14230 C CA . VAL G 1 391 ? 209.759 154.530 222.679 1.00 39.18 155 VAL G CA 1
ATOM 14231 C C . VAL G 1 391 ? 209.862 153.014 222.801 1.00 39.18 155 VAL G C 1
ATOM 14232 O O . VAL G 1 391 ? 210.888 152.481 223.241 1.00 39.18 155 VAL G O 1
ATOM 14236 N N . LEU G 1 392 ? 208.807 152.294 222.408 1.00 37.73 156 LEU G N 1
ATOM 14237 C CA . LEU G 1 392 ? 208.823 150.837 222.479 1.00 37.73 156 LEU G CA 1
ATOM 14238 C C . LEU G 1 392 ? 209.820 150.216 221.510 1.00 37.73 156 LEU G C 1
ATOM 14239 O O . LEU G 1 392 ? 210.288 149.099 221.756 1.00 37.73 156 LEU G O 1
ATOM 14244 N N . ALA G 1 393 ? 210.146 150.907 220.415 1.00 41.30 157 ALA G N 1
ATOM 14245 C CA . ALA G 1 393 ? 211.087 150.358 219.445 1.00 41.30 157 ALA G CA 1
ATOM 14246 C C . ALA G 1 393 ? 212.474 150.184 220.051 1.00 41.30 157 ALA G C 1
ATOM 14247 O O . ALA G 1 393 ? 213.178 149.217 219.740 1.00 41.30 157 ALA G O 1
ATOM 14249 N N . LEU G 1 394 ? 212.885 151.114 220.916 1.00 36.16 158 LEU G N 1
ATOM 14250 C CA . LEU G 1 394 ? 214.203 151.033 221.533 1.00 36.16 158 LEU G CA 1
ATOM 14251 C C . LEU G 1 394 ? 214.346 149.826 222.452 1.00 36.16 158 LEU G C 1
ATOM 14252 O O . LEU G 1 394 ? 215.474 149.403 222.725 1.00 36.16 158 LEU G O 1
ATOM 14257 N N . THR G 1 395 ? 213.237 149.264 222.935 1.00 37.33 159 THR G N 1
ATOM 14258 C CA . THR G 1 395 ? 213.292 148.100 223.809 1.00 37.33 159 THR G CA 1
ATOM 14259 C C . THR G 1 395 ? 213.437 146.788 223.050 1.00 37.33 159 THR G C 1
ATOM 14260 O O . THR G 1 395 ? 213.745 145.766 223.672 1.00 37.33 159 THR G O 1
ATOM 14264 N N . ASN G 1 396 ? 213.222 146.788 221.739 1.00 46.78 160 ASN G N 1
ATOM 14265 C CA . ASN G 1 396 ? 213.334 145.557 220.972 1.00 46.78 160 ASN G CA 1
ATOM 14266 C C . ASN G 1 396 ? 214.797 145.128 220.871 1.00 46.78 160 ASN G C 1
ATOM 14267 O O . ASN G 1 396 ? 215.685 145.973 220.720 1.00 46.78 160 ASN G O 1
ATOM 14272 N N . PRO G 1 397 ? 215.082 143.820 220.955 1.00 58.19 161 PRO G N 1
ATOM 14273 C CA . PRO G 1 397 ? 216.445 143.290 220.845 1.00 58.19 161 PRO G CA 1
ATOM 14274 C C . PRO G 1 397 ? 217.042 143.497 219.455 1.00 58.19 161 PRO G C 1
ATOM 14275 O O . PRO G 1 397 ? 218.139 144.045 219.352 1.00 58.19 161 PRO G O 1
ATOM 14279 N N . ASN G 1 407 ? 227.974 137.852 224.744 1.00 47.89 171 ASN G N 1
ATOM 14280 C CA . ASN G 1 407 ? 227.624 136.571 225.346 1.00 47.89 171 ASN G CA 1
ATOM 14281 C C . ASN G 1 407 ? 227.062 136.760 226.751 1.00 47.89 171 ASN G C 1
ATOM 14282 O O . ASN G 1 407 ? 227.148 135.864 227.590 1.00 47.89 171 ASN G O 1
ATOM 14287 N N . GLU G 1 408 ? 226.489 137.935 227.000 1.00 42.52 172 GLU G N 1
ATOM 14288 C CA . GLU G 1 408 ? 225.888 138.216 228.296 1.00 42.52 172 GLU G CA 1
ATOM 14289 C C . GLU G 1 408 ? 224.637 137.370 228.498 1.00 42.52 172 GLU G C 1
ATOM 14290 O O . GLU G 1 408 ? 223.851 137.161 227.570 1.00 42.52 172 GLU G O 1
ATOM 14296 N N . SER G 1 409 ? 224.454 136.884 229.723 1.00 26.54 173 SER G N 1
ATOM 14297 C CA . SER G 1 409 ? 223.325 136.032 230.062 1.00 26.54 173 SER G CA 1
ATOM 14298 C C . SER G 1 409 ? 222.701 136.506 231.367 1.00 26.54 173 SER G C 1
ATOM 14299 O O . SER G 1 409 ? 223.355 137.142 232.195 1.00 26.54 173 SER G O 1
ATOM 14302 N N . ARG G 1 410 ? 221.422 136.186 231.545 1.00 15.50 174 ARG G N 1
ATOM 14303 C CA . ARG G 1 410 ? 220.704 136.573 232.755 1.00 15.50 174 ARG G CA 1
ATOM 14304 C C . ARG G 1 410 ? 219.728 135.469 233.124 1.00 15.50 174 ARG G C 1
ATOM 14305 O O . ARG G 1 410 ? 218.827 135.151 232.343 1.00 15.50 174 ARG G O 1
ATOM 14313 N N . SER G 1 411 ? 219.908 134.889 234.308 1.00 19.39 175 SER G N 1
ATOM 14314 C CA . SER G 1 411 ? 219.012 133.873 234.837 1.00 19.39 175 SER G CA 1
ATOM 14315 C C . SER G 1 411 ? 218.263 134.437 236.035 1.00 19.39 175 SER G C 1
ATOM 14316 O O . SER G 1 411 ? 218.847 135.128 236.875 1.00 19.39 175 SER G O 1
ATOM 14319 N N . PHE G 1 412 ? 216.966 134.141 236.110 1.00 20.02 176 PHE G N 1
ATOM 14320 C CA . PHE G 1 412 ? 216.096 134.693 237.140 1.00 20.02 176 PHE G CA 1
ATOM 14321 C C . PHE G 1 412 ? 215.587 133.613 238.089 1.00 20.02 176 PHE G C 1
ATOM 14322 O O . PHE G 1 412 ? 214.445 133.670 238.550 1.00 20.02 176 PHE G O 1
ATOM 14330 N N . GLY G 1 413 ? 216.416 132.629 238.387 1.00 38.27 177 GLY G N 1
ATOM 14331 C CA . GLY G 1 413 ? 216.064 131.571 239.316 1.00 38.27 177 GLY G CA 1
ATOM 14332 C C . GLY G 1 413 ? 216.575 130.225 238.840 1.00 38.27 177 GLY G C 1
ATOM 14333 O O . GLY G 1 413 ? 216.884 130.018 237.667 1.00 38.27 177 GLY G O 1
ATOM 14334 N N . LEU G 1 414 ? 216.666 129.285 239.782 1.00 55.31 178 LEU G N 1
ATOM 14335 C CA . LEU G 1 414 ? 217.130 127.940 239.468 1.00 55.31 178 LEU G CA 1
ATOM 14336 C C . LEU G 1 414 ? 216.009 127.028 238.988 1.00 55.31 178 LEU G C 1
ATOM 14337 O O . LEU G 1 414 ? 216.286 125.905 238.554 1.00 55.31 178 LEU G O 1
ATOM 14342 N N . SER G 1 415 ? 214.760 127.479 239.054 1.00 57.03 179 SER G N 1
ATOM 14343 C CA . SER G 1 415 ? 213.615 126.672 238.663 1.00 57.03 179 SER G CA 1
ATOM 14344 C C . SER G 1 415 ? 213.159 127.032 237.254 1.00 57.03 179 SER G C 1
ATOM 14345 O O . SER G 1 415 ? 213.320 128.166 236.796 1.00 57.03 179 SER G O 1
ATOM 14348 N N . VAL G 1 416 ? 212.588 126.039 236.569 1.00 59.29 180 VAL G N 1
ATOM 14349 C CA . VAL G 1 416 ? 212.141 126.233 235.193 1.00 59.29 180 VAL G CA 1
ATOM 14350 C C . VAL G 1 416 ? 210.948 127.180 235.141 1.00 59.29 180 VAL G C 1
ATOM 14351 O O . VAL G 1 416 ? 210.805 127.973 234.199 1.00 59.29 180 VAL G O 1
ATOM 14355 N N . GLU G 1 417 ? 210.068 127.109 236.144 1.00 57.88 181 GLU G N 1
ATOM 14356 C CA . GLU G 1 417 ? 208.861 127.931 236.135 1.00 57.88 181 GLU G CA 1
ATOM 14357 C C . GLU G 1 417 ? 209.189 129.418 236.153 1.00 57.88 181 GLU G C 1
ATOM 14358 O O . GLU G 1 417 ? 208.442 130.220 235.583 1.00 57.88 181 GLU G O 1
ATOM 14364 N N . ASP G 1 418 ? 210.299 129.806 236.784 1.00 49.96 182 ASP G N 1
ATOM 14365 C CA . ASP G 1 418 ? 210.705 131.208 236.769 1.00 49.96 182 ASP G CA 1
ATOM 14366 C C . ASP G 1 418 ? 211.047 131.662 235.354 1.00 49.96 182 ASP G C 1
ATOM 14367 O O . ASP G 1 418 ? 210.642 132.748 234.921 1.00 49.96 182 ASP G O 1
ATOM 14372 N N . ASP G 1 419 ? 211.788 130.833 234.615 1.00 49.41 183 ASP G N 1
ATOM 14373 C CA . ASP G 1 419 ? 212.106 131.163 233.230 1.00 49.41 183 ASP G CA 1
ATOM 14374 C C . ASP G 1 419 ? 210.846 131.215 232.375 1.00 49.41 183 ASP G C 1
ATOM 14375 O O . ASP G 1 419 ? 210.696 132.108 231.534 1.00 49.41 183 ASP G O 1
ATOM 14380 N N . LEU G 1 420 ? 209.927 130.267 232.579 1.00 45.55 184 LEU G N 1
ATOM 14381 C CA . LEU G 1 420 ? 208.675 130.290 231.826 1.00 45.55 184 LEU G CA 1
ATOM 14382 C C . LEU G 1 420 ? 207.872 131.550 232.121 1.00 45.55 184 LEU G C 1
ATOM 14383 O O . LEU G 1 420 ? 207.280 132.145 231.213 1.00 45.55 184 LEU G O 1
ATOM 14388 N N . ALA G 1 421 ? 207.837 131.971 233.387 1.00 35.74 185 ALA G N 1
ATOM 14389 C CA . ALA G 1 421 ? 207.140 133.203 233.739 1.00 35.74 185 ALA G CA 1
ATOM 14390 C C . ALA G 1 421 ? 207.813 134.418 233.114 1.00 35.74 185 ALA G C 1
ATOM 14391 O O . ALA G 1 421 ? 207.135 135.369 232.710 1.00 35.74 185 ALA G O 1
ATOM 14393 N N . PHE G 1 422 ? 209.145 134.412 233.037 1.00 25.09 186 PHE G N 1
ATOM 14394 C CA . PHE G 1 422 ? 209.844 135.562 232.471 1.00 25.09 186 PHE G CA 1
ATOM 14395 C C . PHE G 1 422 ? 209.648 135.658 230.961 1.00 25.09 186 PHE G C 1
ATOM 14396 O O . PHE G 1 422 ? 209.415 136.751 230.432 1.00 25.09 186 PHE G O 1
ATOM 14404 N N . ASN G 1 423 ? 209.739 134.534 230.249 1.00 31.14 187 ASN G N 1
ATOM 14405 C CA . ASN G 1 423 ? 209.712 134.575 228.790 1.00 31.14 187 ASN G CA 1
ATOM 14406 C C . ASN G 1 423 ? 208.327 134.834 228.208 1.00 31.14 187 ASN G C 1
ATOM 14407 O O . ASN G 1 423 ? 208.227 135.103 227.006 1.00 31.14 187 ASN G O 1
ATOM 14412 N N . VAL G 1 424 ? 207.261 134.765 229.012 1.00 29.67 188 VAL G N 1
ATOM 14413 C CA . VAL G 1 424 ? 205.922 135.061 228.508 1.00 29.67 188 VAL G CA 1
ATOM 14414 C C . VAL G 1 424 ? 205.547 136.525 228.678 1.00 29.67 188 VAL G C 1
ATOM 14415 O O . VAL G 1 424 ? 204.459 136.931 228.246 1.00 29.67 188 VAL G O 1
ATOM 14419 N N . LEU G 1 425 ? 206.407 137.330 229.292 1.00 22.87 189 LEU G N 1
ATOM 14420 C CA . LEU G 1 425 ? 206.136 138.742 229.492 1.00 22.87 189 LEU G CA 1
ATOM 14421 C C . LEU G 1 425 ? 206.393 139.531 228.212 1.00 22.87 189 LEU G C 1
ATOM 14422 O O . LEU G 1 425 ? 207.149 139.094 227.341 1.00 22.87 189 LEU G O 1
ATOM 14427 N N . PRO G 1 426 ? 205.767 140.698 228.069 1.00 20.37 190 PRO G N 1
ATOM 14428 C CA . PRO G 1 426 ? 206.044 141.547 226.907 1.00 20.37 190 PRO G CA 1
ATOM 14429 C C . PRO G 1 426 ? 207.480 142.050 226.912 1.00 20.37 190 PRO G C 1
ATOM 14430 O O . PRO G 1 426 ? 208.174 142.035 227.930 1.00 20.37 190 PRO G O 1
ATOM 14434 N N . THR G 1 427 ? 207.922 142.497 225.733 1.00 19.81 191 THR G N 1
ATOM 14435 C CA . THR G 1 427 ? 209.307 142.932 225.575 1.00 19.81 191 THR G CA 1
ATOM 14436 C C . THR G 1 427 ? 209.623 144.130 226.463 1.00 19.81 191 THR G C 1
ATOM 14437 O O . THR G 1 427 ? 210.698 144.193 227.071 1.00 19.81 191 THR G O 1
ATOM 14441 N N . PHE G 1 428 ? 208.705 145.096 226.543 1.00 14.72 192 PHE G N 1
ATOM 14442 C CA . PHE G 1 428 ? 208.922 146.248 227.413 1.00 14.72 192 PHE G CA 1
ATOM 14443 C C . PHE G 1 428 ? 208.997 145.826 228.875 1.00 14.72 192 PHE G C 1
ATOM 14444 O O . PHE G 1 428 ? 209.869 146.290 229.621 1.00 14.72 192 PHE G O 1
ATOM 14452 N N . ILE G 1 429 ? 208.095 144.940 229.301 1.00 16.22 193 ILE G N 1
ATOM 14453 C CA . ILE G 1 429 ? 208.112 144.460 230.679 1.00 16.22 193 ILE G CA 1
ATOM 14454 C C . ILE G 1 429 ? 209.378 143.658 230.949 1.00 16.22 193 ILE G C 1
ATOM 14455 O O . ILE G 1 429 ? 209.977 143.762 232.026 1.00 16.22 193 ILE G O 1
ATOM 14460 N N . GLN G 1 430 ? 209.804 142.846 229.979 1.00 16.28 194 GLN G N 1
ATOM 14461 C CA . GLN G 1 430 ? 211.036 142.082 230.140 1.00 16.28 194 GLN G CA 1
ATOM 14462 C C . GLN G 1 430 ? 212.240 143.002 230.296 1.00 16.28 194 GLN G C 1
ATOM 14463 O O . GLN G 1 430 ? 213.094 142.778 231.161 1.00 16.28 194 GLN G O 1
ATOM 14469 N N . ASN G 1 431 ? 212.322 144.045 229.466 1.00 13.49 195 ASN G N 1
ATOM 14470 C CA . ASN G 1 431 ? 213.426 144.993 229.573 1.00 13.49 195 ASN G CA 1
ATOM 14471 C C . ASN G 1 431 ? 213.395 145.727 230.908 1.00 13.49 195 ASN G C 1
ATOM 14472 O O . ASN G 1 431 ? 214.441 145.936 231.534 1.00 13.49 195 ASN G O 1
ATOM 14477 N N . LEU G 1 432 ? 212.203 146.127 231.358 1.00 12.75 196 LEU G N 1
ATOM 14478 C CA . LEU G 1 432 ? 212.090 146.814 232.641 1.00 12.75 196 LEU G CA 1
ATOM 14479 C C . LEU G 1 432 ? 212.532 145.917 233.790 1.00 12.75 196 LEU G C 1
ATOM 14480 O O . LEU G 1 432 ? 213.248 146.363 234.694 1.00 12.75 196 LEU G O 1
ATOM 14485 N N . ILE G 1 433 ? 212.118 144.649 233.770 1.00 14.28 197 ILE G N 1
ATOM 14486 C CA . ILE G 1 433 ? 212.515 143.720 234.823 1.00 14.28 197 ILE G CA 1
ATOM 14487 C C . ILE G 1 433 ? 214.019 143.480 234.785 1.00 14.28 197 ILE G C 1
ATOM 14488 O O . ILE G 1 433 ? 214.680 143.428 235.829 1.00 14.28 197 ILE G O 1
ATOM 14493 N N . ARG G 1 434 ? 214.584 143.336 233.584 1.00 16.39 198 ARG G N 1
ATOM 14494 C CA . ARG G 1 434 ? 216.021 143.123 233.460 1.00 16.39 198 ARG G CA 1
ATOM 14495 C C . ARG G 1 434 ? 216.807 144.316 233.990 1.00 16.39 198 ARG G C 1
ATOM 14496 O O . ARG G 1 434 ? 217.837 144.147 234.652 1.00 16.39 198 ARG G O 1
ATOM 14504 N N . LYS G 1 435 ? 216.337 145.532 233.707 1.00 14.26 199 LYS G N 1
ATOM 14505 C CA . LYS G 1 435 ? 217.048 146.727 234.146 1.00 14.26 199 LYS G CA 1
ATOM 14506 C C . LYS G 1 435 ? 216.849 147.017 235.630 1.00 14.26 199 LYS G C 1
ATOM 14507 O O . LYS G 1 435 ? 217.731 147.609 236.260 1.00 14.26 199 LYS G O 1
ATOM 14513 N N . CYS G 1 436 ? 215.712 146.621 236.203 1.00 14.67 200 CYS G N 1
ATOM 14514 C CA . CYS G 1 436 ? 215.396 146.986 237.577 1.00 14.67 200 CYS G CA 1
ATOM 14515 C C . CYS G 1 436 ? 215.781 145.924 238.598 1.00 14.67 200 CYS G C 1
ATOM 14516 O O . CYS G 1 436 ? 215.827 146.229 239.795 1.00 14.67 200 CYS G O 1
ATOM 14519 N N . VAL G 1 437 ? 216.061 144.697 238.169 1.00 13.88 201 VAL G N 1
ATOM 14520 C CA . VAL G 1 437 ? 216.402 143.604 239.072 1.00 13.88 201 VAL G CA 1
ATOM 14521 C C . VAL G 1 437 ? 217.883 143.296 238.910 1.00 13.88 201 VAL G C 1
ATOM 14522 O O . VAL G 1 437 ? 218.340 142.966 237.809 1.00 13.88 201 VAL G O 1
ATOM 14526 N N . ALA G 1 438 ? 218.636 143.405 240.013 1.00 12.66 202 ALA G N 1
ATOM 14527 C CA . ALA G 1 438 ? 220.060 143.114 240.046 1.00 12.66 202 ALA G CA 1
ATOM 14528 C C . ALA G 1 438 ? 220.299 141.641 240.364 1.00 12.66 202 ALA G C 1
ATOM 14529 O O . ALA G 1 438 ? 219.491 141.008 241.051 1.00 12.66 202 ALA G O 1
ATOM 14531 N N . PRO G 1 439 ? 221.393 141.066 239.873 1.00 13.70 203 PRO G N 1
ATOM 14532 C CA . PRO G 1 439 ? 221.675 139.658 240.164 1.00 13.70 203 PRO G CA 1
ATOM 14533 C C . PRO G 1 439 ? 222.207 139.466 241.574 1.00 13.70 203 PRO G C 1
ATOM 14534 O O . PRO G 1 439 ? 222.908 140.319 242.123 1.00 13.70 203 PRO G O 1
ATOM 14538 N N . GLU G 1 440 ? 221.856 138.321 242.164 1.00 16.60 204 GLU G N 1
ATOM 14539 C CA . GLU G 1 440 ? 222.432 137.957 243.454 1.00 16.60 204 GLU G CA 1
ATOM 14540 C C . GLU G 1 440 ? 223.931 137.719 243.335 1.00 16.60 204 GLU G C 1
ATOM 14541 O O . GLU G 1 440 ? 224.706 138.143 244.200 1.00 16.60 204 GLU G O 1
ATOM 14547 N N . SER G 1 441 ? 224.356 137.042 242.270 1.00 15.54 205 SER G N 1
ATOM 14548 C CA . SER G 1 441 ? 225.765 136.812 241.984 1.00 15.54 205 SER G CA 1
ATOM 14549 C C . SER G 1 441 ? 226.041 137.231 240.550 1.00 15.54 205 SER G C 1
ATOM 14550 O O . SER G 1 441 ? 225.329 136.815 239.632 1.00 15.54 205 SER G O 1
ATOM 14553 N N . LEU G 1 442 ? 227.070 138.050 240.359 1.00 13.96 206 LEU G N 1
ATOM 14554 C CA . LEU G 1 442 ? 227.426 138.578 239.048 1.00 13.96 206 LEU G CA 1
ATOM 14555 C C . LEU G 1 442 ? 228.785 138.025 238.642 1.00 13.96 206 LEU G C 1
ATOM 14556 O O . LEU G 1 442 ? 229.788 138.283 239.313 1.00 13.96 206 LEU G O 1
ATOM 14561 N N . THR G 1 443 ? 228.816 137.267 237.551 1.00 20.92 207 THR G N 1
ATOM 14562 C CA . THR G 1 443 ? 230.068 136.758 236.996 1.00 20.92 207 THR G CA 1
ATOM 14563 C C . THR G 1 443 ? 230.572 137.769 235.976 1.00 20.92 207 THR G C 1
ATOM 14564 O O . THR G 1 443 ? 230.040 137.869 234.869 1.00 20.92 207 THR G O 1
ATOM 14568 N N . ILE G 1 444 ? 231.600 138.525 236.349 1.00 23.58 208 ILE G N 1
ATOM 14569 C CA . ILE G 1 444 ? 232.177 139.543 235.482 1.00 23.58 208 ILE G CA 1
ATOM 14570 C C . ILE G 1 444 ? 233.606 139.133 235.157 1.00 23.58 208 ILE G C 1
ATOM 14571 O O . ILE G 1 444 ? 234.347 138.676 236.038 1.00 23.58 208 ILE G O 1
ATOM 14576 N N . GLY G 1 445 ? 233.975 139.254 233.885 1.00 25.13 209 GLY G N 1
ATOM 14577 C CA . GLY G 1 445 ? 235.284 138.821 233.442 1.00 25.13 209 GLY G CA 1
ATOM 14578 C C . GLY G 1 445 ? 235.522 137.356 233.732 1.00 25.13 209 GLY G C 1
ATOM 14579 O O . GLY G 1 445 ? 234.934 136.481 233.090 1.00 25.13 209 GLY G O 1
ATOM 14580 N N . THR G 1 446 ? 236.386 137.080 234.706 1.00 29.88 210 THR G N 1
ATOM 14581 C CA . THR G 1 446 ? 236.661 135.719 235.136 1.00 29.88 210 THR G CA 1
ATOM 14582 C C . THR G 1 446 ? 236.356 135.482 236.608 1.00 29.88 210 THR G C 1
ATOM 14583 O O . THR G 1 446 ? 236.671 134.401 237.120 1.00 29.88 210 THR G O 1
ATOM 14587 N N . GLU G 1 447 ? 235.756 136.445 237.306 1.00 26.47 211 GLU G N 1
ATOM 14588 C CA . GLU G 1 447 ? 235.506 136.310 238.733 1.00 26.47 211 GLU G CA 1
ATOM 14589 C C . GLU G 1 447 ? 234.038 136.552 239.057 1.00 26.47 211 GLU G C 1
ATOM 14590 O O . GLU G 1 447 ? 233.346 137.326 238.383 1.00 26.47 211 GLU G O 1
ATOM 14596 N N . ASP G 1 448 ? 233.577 135.877 240.107 1.00 23.84 212 ASP G N 1
ATOM 14597 C CA . ASP G 1 448 ? 232.209 135.989 240.593 1.00 23.84 212 ASP G CA 1
ATOM 14598 C C . ASP G 1 448 ? 232.172 136.936 241.784 1.00 23.84 212 ASP G C 1
ATOM 14599 O O . ASP G 1 448 ? 232.973 136.802 242.715 1.00 23.84 212 ASP G O 1
ATOM 14604 N N . LEU G 1 449 ? 231.243 137.886 241.753 1.00 17.28 213 LEU G N 1
ATOM 14605 C CA . LEU G 1 449 ? 230.997 138.798 242.862 1.00 17.28 213 LEU G CA 1
ATOM 14606 C C . LEU G 1 449 ? 229.637 138.460 243.454 1.00 17.28 213 LEU G C 1
ATOM 14607 O O . LEU G 1 449 ? 228.616 138.556 242.766 1.00 17.28 213 LEU G O 1
ATOM 14612 N N . GLN G 1 450 ? 229.627 138.054 244.721 1.00 18.40 214 GLN G N 1
ATOM 14613 C CA . GLN G 1 450 ? 228.389 137.699 245.412 1.00 18.40 214 GLN G CA 1
ATOM 14614 C C . GLN G 1 450 ? 227.820 138.969 246.029 1.00 18.40 214 GLN G C 1
ATOM 14615 O O . GLN G 1 450 ? 228.135 139.332 247.162 1.00 18.40 214 GLN G O 1
ATOM 14621 N N . LEU G 1 451 ? 226.975 139.662 245.261 1.00 18.14 215 LEU G N 1
ATOM 14622 C CA . LEU G 1 451 ? 226.358 140.885 245.761 1.00 18.14 215 LEU G CA 1
ATOM 14623 C C . LEU G 1 451 ? 225.435 140.607 246.940 1.00 18.14 215 LEU G C 1
ATOM 14624 O O . LEU G 1 451 ? 225.394 141.393 247.892 1.00 18.14 215 LEU G O 1
ATOM 14629 N N . ARG G 1 452 ? 224.691 139.505 246.894 1.00 16.43 216 ARG G N 1
ATOM 14630 C CA . ARG G 1 452 ? 223.823 139.122 247.997 1.00 16.43 216 ARG G CA 1
ATOM 14631 C C . ARG G 1 452 ? 223.579 137.622 247.924 1.00 16.43 216 ARG G C 1
ATOM 14632 O O . ARG G 1 452 ? 223.334 137.081 246.843 1.00 16.43 216 ARG G O 1
ATOM 14640 N N . ASN G 1 453 ? 223.650 136.959 249.077 1.00 20.25 217 ASN G N 1
ATOM 14641 C CA . ASN G 1 453 ? 223.406 135.524 249.156 1.00 20.25 217 ASN G CA 1
ATOM 14642 C C . ASN G 1 453 ? 221.928 135.177 249.273 1.00 20.25 217 ASN G C 1
ATOM 14643 O O . ASN G 1 453 ? 221.588 133.991 249.320 1.00 20.25 217 ASN G O 1
ATOM 14648 N N . CYS G 1 454 ? 221.052 136.177 249.319 1.00 21.16 218 CYS G N 1
ATOM 14649 C CA . CYS G 1 454 ? 219.626 135.958 249.496 1.00 21.16 218 CYS G CA 1
ATOM 14650 C C . CYS G 1 454 ? 218.871 136.844 248.516 1.00 21.16 218 CYS G C 1
ATOM 14651 O O . CYS G 1 454 ? 219.363 137.898 248.107 1.00 21.16 218 CYS G O 1
ATOM 14654 N N . ASN G 1 455 ? 217.676 136.406 248.136 1.00 20.79 219 ASN G N 1
ATOM 14655 C CA . ASN G 1 455 ? 216.849 137.142 247.192 1.00 20.79 219 ASN G CA 1
ATOM 14656 C C . ASN G 1 455 ? 215.803 137.978 247.922 1.00 20.79 219 ASN G C 1
ATOM 14657 O O . ASN G 1 455 ? 215.423 137.692 249.059 1.00 20.79 219 ASN G O 1
ATOM 14662 N N . THR G 1 456 ? 215.346 139.032 247.245 1.00 18.12 220 THR G N 1
ATOM 14663 C CA . THR G 1 456 ? 214.336 139.926 247.788 1.00 18.12 220 THR G CA 1
ATOM 14664 C C . THR G 1 456 ? 213.079 140.021 246.936 1.00 18.12 220 THR G C 1
ATOM 14665 O O . THR G 1 456 ? 212.056 140.507 247.432 1.00 18.12 220 THR G O 1
ATOM 14669 N N . CYS G 1 457 ? 213.120 139.576 245.683 1.00 20.69 221 CYS G N 1
ATOM 14670 C CA . CYS G 1 457 ? 211.968 139.633 244.796 1.00 20.69 221 CYS G CA 1
ATOM 14671 C C . CYS G 1 457 ? 211.822 138.292 244.092 1.00 20.69 221 CYS G C 1
ATOM 14672 O O . CYS G 1 457 ? 212.734 137.461 244.095 1.00 20.69 221 CYS G O 1
ATOM 14675 N N . ARG G 1 458 ? 210.656 138.085 243.485 1.00 25.42 222 ARG G N 1
ATOM 14676 C CA . ARG G 1 458 ? 210.354 136.832 242.811 1.00 25.42 222 ARG G CA 1
ATOM 14677 C C . ARG G 1 458 ? 209.601 137.137 241.522 1.00 25.42 222 ARG G C 1
ATOM 14678 O O . ARG G 1 458 ? 208.935 138.168 241.406 1.00 25.42 222 ARG G O 1
ATOM 14686 N N . ILE G 1 459 ? 209.732 136.245 240.544 1.00 23.48 223 ILE G N 1
ATOM 14687 C CA . ILE G 1 459 ? 209.019 136.348 239.276 1.00 23.48 223 ILE G CA 1
ATOM 14688 C C . ILE G 1 459 ? 208.094 135.145 239.161 1.00 23.48 223 ILE G C 1
ATOM 14689 O O . ILE G 1 459 ? 208.554 133.996 239.192 1.00 23.48 223 ILE G O 1
ATOM 14694 N N . THR G 1 460 ? 206.795 135.407 239.026 1.00 27.31 224 THR G N 1
ATOM 14695 C CA . THR G 1 460 ? 205.803 134.346 238.912 1.00 27.31 224 THR G CA 1
ATOM 14696 C C . THR G 1 460 ? 204.847 134.626 237.760 1.00 27.31 224 THR G C 1
ATOM 14697 O O . THR G 1 460 ? 205.048 135.575 236.994 1.00 27.31 224 THR G O 1
ATOM 14701 N N . SER G 1 461 ? 203.795 133.811 237.640 1.00 28.29 225 SER G N 1
ATOM 14702 C CA . SER G 1 461 ? 202.831 133.983 236.559 1.00 28.29 225 SER G CA 1
ATOM 14703 C C . SER G 1 461 ? 202.105 135.319 236.637 1.00 28.29 225 SER G C 1
ATOM 14704 O O . SER G 1 461 ? 201.541 135.765 235.632 1.00 28.29 225 SER G O 1
ATOM 14707 N N . GLU G 1 462 ? 202.106 135.966 237.801 1.00 25.35 226 GLU G N 1
ATOM 14708 C CA . GLU G 1 462 ? 201.492 137.273 237.973 1.00 25.35 226 GLU G CA 1
ATOM 14709 C C . GLU G 1 462 ? 202.507 138.409 237.914 1.00 25.35 226 GLU G C 1
ATOM 14710 O O . GLU G 1 462 ? 202.173 139.543 238.271 1.00 25.35 226 GLU G O 1
ATOM 14716 N N . GLY G 1 463 ? 203.734 138.133 237.476 1.00 20.62 227 GLY G N 1
ATOM 14717 C CA . GLY G 1 463 ? 204.717 139.181 237.283 1.00 20.62 227 GLY G CA 1
ATOM 14718 C C . GLY G 1 463 ? 205.801 139.229 238.339 1.00 20.62 227 GLY G C 1
ATOM 14719 O O . GLY G 1 463 ? 206.111 138.215 238.970 1.00 20.62 227 GLY G O 1
ATOM 14720 N N . LEU G 1 464 ? 206.389 140.406 238.533 1.00 15.29 228 LEU G N 1
ATOM 14721 C CA . LEU G 1 464 ? 207.449 140.598 239.515 1.00 15.29 228 LEU G CA 1
ATOM 14722 C C . LEU G 1 464 ? 206.835 141.074 240.825 1.00 15.29 228 LEU G C 1
ATOM 14723 O O . LEU G 1 464 ? 206.179 142.121 240.863 1.00 15.29 228 LEU G O 1
ATOM 14728 N N . LEU G 1 465 ? 207.059 140.312 241.894 1.00 18.65 229 LEU G N 1
ATOM 14729 C CA . LEU G 1 465 ? 206.465 140.566 243.196 1.00 18.65 229 LEU G CA 1
ATOM 14730 C C . LEU G 1 465 ? 207.548 140.660 244.261 1.00 18.65 229 LEU G C 1
ATOM 14731 O O . LEU G 1 465 ? 208.602 140.025 244.158 1.00 18.65 229 LEU G O 1
ATOM 14736 N N . ALA G 1 466 ? 207.275 141.462 245.291 1.00 15.31 230 ALA G N 1
ATOM 14737 C CA . ALA G 1 466 ? 208.134 141.536 246.472 1.00 15.31 230 ALA G CA 1
ATOM 14738 C C . ALA G 1 466 ? 207.695 140.438 247.436 1.00 15.31 230 ALA G C 1
ATOM 14739 O O . ALA G 1 466 ? 207.021 140.673 248.442 1.00 15.31 230 ALA G O 1
ATOM 14741 N N . SER G 1 467 ? 208.088 139.205 247.103 1.00 16.65 231 SER G N 1
ATOM 14742 C CA . SER G 1 467 ? 207.630 138.044 247.860 1.00 16.65 231 SER G CA 1
ATOM 14743 C C . SER G 1 467 ? 208.124 138.081 249.300 1.00 16.65 231 SER G C 1
ATOM 14744 O O . SER G 1 467 ? 207.377 137.752 250.228 1.00 16.65 231 SER G O 1
ATOM 14747 N N . VAL G 1 468 ? 209.376 138.473 249.507 1.00 15.94 232 VAL G N 1
ATOM 14748 C CA . VAL G 1 468 ? 209.949 138.503 250.848 1.00 15.94 232 VAL G CA 1
ATOM 14749 C C . VAL G 1 468 ? 209.394 139.703 251.603 1.00 15.94 232 VAL G C 1
ATOM 14750 O O . VAL G 1 468 ? 209.450 140.839 251.119 1.00 15.94 232 VAL G O 1
ATOM 14754 N N . ARG G 1 469 ? 208.859 139.450 252.798 1.00 18.81 233 ARG G N 1
ATOM 14755 C CA . ARG G 1 469 ? 208.257 140.494 253.624 1.00 18.81 233 ARG G CA 1
ATOM 14756 C C . ARG G 1 469 ? 209.316 141.161 254.505 1.00 18.81 233 ARG G C 1
ATOM 14757 O O . ARG G 1 469 ? 209.225 141.203 255.731 1.00 18.81 233 ARG G O 1
ATOM 14765 N N . LEU G 1 470 ? 210.342 141.689 253.845 1.00 16.64 234 LEU G N 1
ATOM 14766 C CA . LEU G 1 470 ? 211.388 142.413 254.549 1.00 16.64 234 LEU G CA 1
ATOM 14767 C C . LEU G 1 470 ? 210.856 143.744 255.065 1.00 16.64 234 LEU G C 1
ATOM 14768 O O . LEU G 1 470 ? 209.963 144.355 254.472 1.00 16.64 234 LEU G O 1
ATOM 14773 N N . TYR G 1 471 ? 211.409 144.188 256.189 1.00 15.21 235 TYR G N 1
ATOM 14774 C CA . TYR G 1 471 ? 211.012 145.469 256.754 1.00 15.21 235 TYR G CA 1
ATOM 14775 C C . TYR G 1 471 ? 211.513 146.607 255.874 1.00 15.21 235 TYR G C 1
ATOM 14776 O O . TYR G 1 471 ? 212.687 146.642 255.495 1.00 15.21 235 TYR G O 1
ATOM 14785 N N . ASN G 1 472 ? 210.619 147.537 255.549 1.00 13.42 236 ASN G N 1
ATOM 14786 C CA . ASN G 1 472 ? 210.936 148.677 254.698 1.00 13.42 236 ASN G CA 1
ATOM 14787 C C . ASN G 1 472 ? 210.744 149.955 255.500 1.00 13.42 236 ASN G C 1
ATOM 14788 O O . ASN G 1 472 ? 209.667 150.181 256.063 1.00 13.42 236 ASN G O 1
ATOM 14793 N N . SER G 1 473 ? 211.781 150.784 255.549 1.00 16.51 237 SER G N 1
ATOM 14794 C CA . SER G 1 473 ? 211.750 152.057 256.258 1.00 16.51 237 SER G CA 1
ATOM 14795 C C . SER G 1 473 ? 212.098 153.205 255.320 1.00 16.51 237 SER G C 1
ATOM 14796 O O . SER G 1 473 ? 212.723 154.191 255.717 1.00 16.51 237 SER G O 1
ATOM 14799 N N . VAL G 1 474 ? 211.695 153.088 254.063 1.00 19.17 238 VAL G N 1
ATOM 14800 C CA . VAL G 1 474 ? 211.985 154.097 253.052 1.00 19.17 238 VAL G CA 1
ATOM 14801 C C . VAL G 1 474 ? 210.851 155.112 253.022 1.00 19.17 238 VAL G C 1
ATOM 14802 O O . VAL G 1 474 ? 209.682 154.773 253.245 1.00 19.17 238 VAL G O 1
ATOM 14806 N N . GLN G 1 475 ? 211.201 156.371 252.774 1.00 27.04 239 GLN G N 1
ATOM 14807 C CA . GLN G 1 475 ? 210.216 157.436 252.638 1.00 27.04 239 GLN G CA 1
ATOM 14808 C C . GLN G 1 475 ? 210.117 157.838 251.175 1.00 27.04 239 GLN G C 1
ATOM 14809 O O . GLN G 1 475 ? 211.061 158.445 250.643 1.00 27.04 239 GLN G O 1
ATOM 14815 N N . PRO G 1 476 ? 209.026 157.514 250.483 1.00 25.84 240 PRO G N 1
ATOM 14816 C CA . PRO G 1 476 ? 208.909 157.902 249.072 1.00 25.84 240 PRO G CA 1
ATOM 14817 C C . PRO G 1 476 ? 208.952 159.414 248.907 1.00 25.84 240 PRO G C 1
ATOM 14818 O O . PRO G 1 476 ? 208.367 160.162 249.693 1.00 25.84 240 PRO G O 1
ATOM 14822 N N . LYS G 1 477 ? 209.655 159.858 247.869 1.00 23.97 241 LYS G N 1
ATOM 14823 C CA . LYS G 1 477 ? 209.786 161.275 247.564 1.00 23.97 241 LYS G CA 1
ATOM 14824 C C . LYS G 1 477 ? 208.805 161.747 246.501 1.00 23.97 241 LYS G C 1
ATOM 14825 O O . LYS G 1 477 ? 208.869 162.910 246.089 1.00 23.97 241 LYS G O 1
ATOM 14831 N N . TYR G 1 478 ? 207.901 160.878 246.048 1.00 24.22 242 TYR G N 1
ATOM 14832 C CA . TYR G 1 478 ? 206.839 161.267 245.134 1.00 24.22 242 TYR G CA 1
ATOM 14833 C C . TYR G 1 478 ? 205.455 160.828 245.587 1.00 24.22 242 TYR G C 1
ATOM 14834 O O . TYR G 1 478 ? 204.473 161.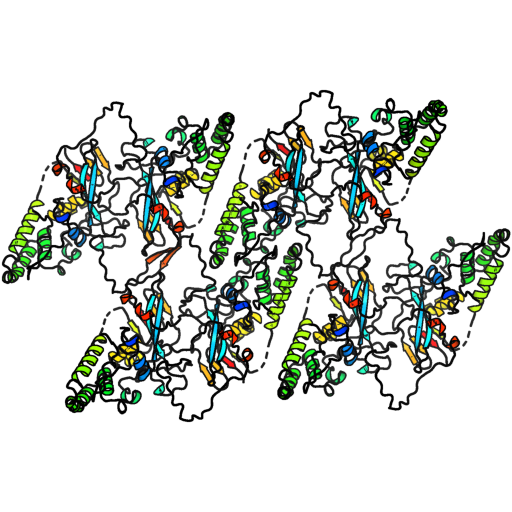180 244.924 1.00 24.22 242 TYR G O 1
ATOM 14843 N N . LEU G 1 479 ? 205.342 160.082 246.682 1.00 35.14 243 LEU G N 1
ATOM 14844 C CA . LEU G 1 479 ? 204.076 159.530 247.146 1.00 35.14 243 LEU G CA 1
ATOM 14845 C C . LEU G 1 479 ? 203.829 159.885 248.608 1.00 35.14 243 LEU G C 1
ATOM 14846 O O . LEU G 1 479 ? 203.228 159.115 249.360 1.00 35.14 243 LEU G O 1
ATOM 14851 N N . TYR G 1 480 ? 204.293 161.058 249.029 1.00 44.27 244 TYR G N 1
ATOM 14852 C CA . TYR G 1 480 ? 204.209 161.469 250.424 1.00 44.27 244 TYR G CA 1
ATOM 14853 C C . TYR G 1 480 ? 202.977 162.311 250.732 1.00 44.27 244 TYR G C 1
ATOM 14854 O O . TYR G 1 480 ? 202.832 162.774 251.869 1.00 44.27 244 TYR G O 1
ATOM 14863 N N . GLY G 1 481 ? 202.094 162.524 249.761 1.00 52.24 245 GLY G N 1
ATOM 14864 C CA . GLY G 1 481 ? 200.909 163.321 250.011 1.00 52.24 245 GLY G CA 1
ATOM 14865 C C . GLY G 1 481 ? 199.923 162.613 250.921 1.00 52.24 245 GLY G C 1
ATOM 14866 O O . GLY G 1 481 ? 199.782 161.390 250.901 1.00 52.24 245 GLY G O 1
ATOM 14867 N N . VAL G 1 482 ? 199.227 163.406 251.734 1.00 55.70 246 VAL G N 1
ATOM 14868 C CA . VAL G 1 482 ? 198.227 162.890 252.661 1.00 55.70 246 VAL G CA 1
ATOM 14869 C C . VAL G 1 482 ? 197.260 164.017 252.998 1.00 55.70 246 VAL G C 1
ATOM 14870 O O . VAL G 1 482 ? 197.643 165.188 253.071 1.00 55.70 246 VAL G O 1
ATOM 14874 N N . ASN G 1 483 ? 195.992 163.657 253.189 1.00 55.77 247 ASN G N 1
ATOM 14875 C CA . ASN G 1 483 ? 194.954 164.629 253.515 1.00 55.77 247 ASN G CA 1
ATOM 14876 C C . ASN G 1 483 ? 194.925 164.840 255.024 1.00 55.77 247 ASN G C 1
ATOM 14877 O O . ASN G 1 483 ? 194.502 163.955 255.775 1.00 55.77 247 ASN G O 1
ATOM 14882 N N . GLU G 1 484 ? 195.375 166.014 255.470 1.00 56.29 248 GLU G N 1
ATOM 14883 C CA . GLU G 1 484 ? 195.392 166.318 256.896 1.00 56.29 248 GLU G CA 1
ATOM 14884 C C . GLU G 1 484 ? 194.013 166.683 257.428 1.00 56.29 248 GLU G C 1
ATOM 14885 O O . GLU G 1 484 ? 193.796 166.647 258.644 1.00 56.29 248 GLU G O 1
ATOM 14891 N N . ASN G 1 485 ? 193.075 167.036 256.546 1.00 53.66 249 ASN G N 1
ATOM 14892 C CA . ASN G 1 485 ? 191.746 167.438 256.990 1.00 53.66 249 ASN G CA 1
ATOM 14893 C C . ASN G 1 485 ? 190.943 166.275 257.558 1.00 53.66 249 ASN G C 1
ATOM 14894 O O . ASN G 1 485 ? 190.139 166.485 258.472 1.00 53.66 249 ASN G O 1
ATOM 14899 N N . ARG G 1 486 ? 191.136 165.065 257.043 1.00 54.97 250 ARG G N 1
ATOM 14900 C CA . ARG G 1 486 ? 190.417 163.903 257.542 1.00 54.97 250 ARG G CA 1
ATOM 14901 C C . ARG G 1 486 ? 191.052 163.396 258.830 1.00 54.97 250 ARG G C 1
ATOM 14902 O O . ARG G 1 486 ? 192.275 163.427 258.994 1.00 54.97 250 ARG G O 1
ATOM 14910 N N . LEU G 1 487 ? 190.208 162.927 259.745 1.00 44.13 251 LEU G N 1
ATOM 14911 C CA . LEU G 1 487 ? 190.662 162.395 261.022 1.00 44.13 251 LEU G CA 1
ATOM 14912 C C . LEU G 1 487 ? 190.893 160.895 260.898 1.00 44.13 251 LEU G C 1
ATOM 14913 O O . LEU G 1 487 ? 189.998 160.155 260.476 1.00 44.13 251 LEU G O 1
ATOM 14918 N N . GLN G 1 488 ? 192.092 160.451 261.267 1.00 43.82 252 GLN G N 1
ATOM 14919 C CA . GLN G 1 488 ? 192.478 159.049 261.194 1.00 43.82 252 GLN G CA 1
ATOM 14920 C C . GLN G 1 488 ? 192.662 158.510 262.605 1.00 43.82 252 GLN G C 1
ATOM 14921 O O . GLN G 1 488 ? 193.396 159.097 263.406 1.00 43.82 252 GLN G O 1
ATOM 14927 N N . ILE G 1 489 ? 191.997 157.397 262.906 1.00 43.41 253 ILE G N 1
ATOM 14928 C CA . ILE G 1 489 ? 192.030 156.792 264.235 1.00 43.41 253 ILE G CA 1
ATOM 14929 C C . ILE G 1 489 ? 192.530 155.361 264.085 1.00 43.41 253 ILE G C 1
ATOM 14930 O O . ILE G 1 489 ? 191.786 154.471 263.658 1.00 43.41 253 ILE G O 1
ATOM 14935 N N . ARG G 1 490 ? 193.793 155.137 264.442 1.00 45.87 254 ARG G N 1
ATOM 14936 C CA . ARG G 1 490 ? 194.383 153.806 264.390 1.00 45.87 254 ARG G CA 1
ATOM 14937 C C . ARG G 1 490 ? 195.505 153.677 265.412 1.00 45.87 254 ARG G C 1
ATOM 14938 O O . ARG G 1 490 ? 196.263 154.621 265.652 1.00 45.87 254 ARG G O 1
ATOM 14946 N N . ASN G 1 491 ? 195.585 152.498 266.028 1.00 46.31 255 ASN G N 1
ATOM 14947 C CA . ASN G 1 491 ? 196.585 152.219 267.051 1.00 46.31 255 ASN G CA 1
ATOM 14948 C C . ASN G 1 491 ? 197.971 152.076 266.433 1.00 46.31 255 ASN G C 1
ATOM 14949 O O . ASN G 1 491 ? 198.135 151.440 265.387 1.00 46.31 255 ASN G O 1
ATOM 14954 N N . VAL G 1 492 ? 198.972 152.666 267.089 1.00 41.57 256 VAL G N 1
ATOM 14955 C CA . VAL G 1 492 ? 200.378 152.503 266.726 1.00 41.57 256 VAL G CA 1
ATOM 14956 C C . VAL G 1 492 ? 201.199 152.313 267.996 1.00 41.57 256 VAL G C 1
ATOM 14957 O O . VAL G 1 492 ? 200.677 152.375 269.112 1.00 41.57 256 VAL G O 1
ATOM 14961 N N . LEU G 1 493 ? 202.498 152.087 267.821 1.00 39.89 257 LEU G N 1
ATOM 14962 C CA . LEU G 1 493 ? 203.419 151.847 268.922 1.00 39.89 257 LEU G CA 1
ATOM 14963 C C . LEU G 1 493 ? 204.412 152.997 269.000 1.00 39.89 257 LEU G C 1
ATOM 14964 O O . LEU G 1 493 ? 204.863 153.507 267.971 1.00 39.89 257 LEU G O 1
ATOM 14969 N N . GLN G 1 494 ? 204.734 153.418 270.223 1.00 39.56 258 GLN G N 1
ATOM 14970 C CA . GLN G 1 494 ? 205.673 154.507 270.449 1.00 39.56 258 GLN G CA 1
ATOM 14971 C C . GLN G 1 494 ? 206.634 154.135 271.570 1.00 39.56 258 GLN G C 1
ATOM 14972 O O . GLN G 1 494 ? 206.376 153.228 272.364 1.00 39.56 258 GLN G O 1
ATOM 14978 N N . PHE G 1 495 ? 207.754 154.853 271.618 1.00 35.25 259 PHE G N 1
ATOM 14979 C CA . PHE G 1 495 ? 208.822 154.613 272.580 1.00 35.25 259 PHE G CA 1
ATOM 14980 C C . PHE G 1 495 ? 208.793 155.684 273.663 1.00 35.25 259 PHE G C 1
ATOM 14981 O O . PHE G 1 495 ? 208.700 156.878 273.359 1.00 35.25 259 PHE G O 1
ATOM 14989 N N . GLN G 1 496 ? 208.872 155.257 274.920 1.00 45.39 260 GLN G N 1
ATOM 14990 C CA . GLN G 1 496 ? 208.984 156.159 276.059 1.00 45.39 260 GLN G CA 1
ATOM 14991 C C . GLN G 1 496 ? 210.425 156.185 276.545 1.00 45.39 260 GLN G C 1
ATOM 14992 O O . GLN G 1 496 ? 211.030 155.130 276.762 1.00 45.39 260 GLN G O 1
ATOM 14998 N N . GLY G 1 497 ? 210.961 157.378 276.718 1.00 47.08 261 GLY G N 1
ATOM 14999 C CA . GLY G 1 497 ? 212.301 157.541 277.244 1.00 47.08 261 GLY G CA 1
ATOM 15000 C C . GLY G 1 497 ? 212.979 158.752 276.645 1.00 47.08 261 GLY G C 1
ATOM 15001 O O . GLY G 1 497 ? 212.593 159.273 275.601 1.00 47.08 261 GLY G O 1
ATOM 15002 N N . ASN G 1 498 ? 214.019 159.208 277.333 1.00 46.10 262 ASN G N 1
ATOM 15003 C CA . ASN G 1 498 ? 214.832 160.321 276.875 1.00 46.10 262 ASN G CA 1
ATOM 15004 C C . ASN G 1 498 ? 215.906 159.806 275.918 1.00 46.10 262 ASN G C 1
ATOM 15005 O O . ASN G 1 498 ? 215.860 158.663 275.455 1.00 46.10 262 ASN G O 1
ATOM 15010 N N . ALA G 1 499 ? 216.885 160.657 275.603 1.00 41.75 263 ALA G N 1
ATOM 15011 C CA . ALA G 1 499 ? 217.971 160.250 274.719 1.00 41.75 263 ALA G CA 1
ATOM 15012 C C . ALA G 1 499 ? 218.770 159.085 275.284 1.00 41.75 263 ALA G C 1
ATOM 15013 O O . ALA G 1 499 ? 219.330 158.301 274.511 1.00 41.75 263 ALA G O 1
ATOM 15015 N N . ASN G 1 500 ? 218.843 158.956 276.611 1.00 44.67 264 ASN G N 1
ATOM 15016 C CA . ASN G 1 500 ? 219.551 157.826 277.204 1.00 44.67 264 ASN G CA 1
ATOM 15017 C C . ASN G 1 500 ? 218.825 156.514 276.936 1.00 44.67 264 ASN G C 1
ATOM 15018 O O . ASN G 1 500 ? 219.460 155.497 276.633 1.00 44.67 264 ASN G O 1
ATOM 15023 N N . ALA G 1 501 ? 217.494 156.515 277.043 1.00 39.72 265 ALA G N 1
ATOM 15024 C CA . ALA G 1 501 ? 216.736 155.289 276.816 1.00 39.72 265 ALA G CA 1
ATOM 15025 C C . ALA G 1 501 ? 216.673 154.941 275.335 1.00 39.72 265 ALA G C 1
ATOM 15026 O O . ALA G 1 501 ? 216.762 153.765 274.963 1.00 39.72 265 ALA G O 1
ATOM 15028 N N . LEU G 1 502 ? 216.517 155.948 274.474 1.00 31.81 266 LEU G N 1
ATOM 15029 C CA . LEU G 1 502 ? 216.451 155.717 273.037 1.00 31.81 266 LEU G CA 1
ATOM 15030 C C . LEU G 1 502 ? 217.823 155.635 272.385 1.00 31.81 266 LEU G C 1
ATOM 15031 O O . LEU G 1 502 ? 217.901 155.305 271.196 1.00 31.81 266 LEU G O 1
ATOM 15036 N N . GLN G 1 503 ? 218.893 155.921 273.129 1.00 28.56 267 GLN G N 1
ATOM 15037 C CA . GLN G 1 503 ? 220.260 155.862 272.615 1.00 28.56 267 GLN G CA 1
ATOM 15038 C C . GLN G 1 503 ? 220.428 156.764 271.392 1.00 28.56 267 GLN G C 1
ATOM 15039 O O . GLN G 1 503 ? 220.977 156.366 270.364 1.00 28.56 267 GLN G O 1
ATOM 15045 N N . GLN G 1 504 ? 219.942 158.003 271.520 1.00 28.08 268 GLN G N 1
ATOM 15046 C CA . GLN G 1 504 ? 220.005 158.955 270.415 1.00 28.08 268 GLN G CA 1
ATOM 15047 C C . GLN G 1 504 ? 221.440 159.290 270.032 1.00 28.08 268 GLN G C 1
ATOM 15048 O O . GLN G 1 504 ? 221.708 159.638 268.876 1.00 28.08 268 GLN G O 1
ATOM 15054 N N . LYS G 1 505 ? 222.371 159.205 270.986 1.00 27.31 269 LYS G N 1
ATOM 15055 C CA . LYS G 1 505 ? 223.771 159.496 270.699 1.00 27.31 269 LYS G CA 1
ATOM 15056 C C . LYS G 1 505 ? 224.342 158.581 269.624 1.00 27.31 269 LYS G C 1
ATOM 15057 O O . LYS G 1 505 ? 225.157 159.031 268.809 1.00 27.31 269 LYS G O 1
ATOM 15063 N N . LEU G 1 506 ? 223.904 157.322 269.578 1.00 24.78 270 LEU G N 1
ATOM 15064 C CA . LEU G 1 506 ? 224.307 156.390 268.531 1.00 24.78 270 LEU G CA 1
ATOM 15065 C C . LEU G 1 506 ? 223.969 156.889 267.134 1.00 24.78 270 LEU G C 1
ATOM 15066 O O . LEU G 1 506 ? 224.487 156.337 266.158 1.00 24.78 270 LEU G O 1
ATOM 15071 N N . SER G 1 507 ? 223.120 157.911 267.015 1.00 27.44 271 SER G N 1
ATOM 15072 C CA . SER G 1 507 ? 222.838 158.519 265.722 1.00 27.44 271 SER G CA 1
ATOM 15073 C C . SER G 1 507 ? 224.054 159.205 265.116 1.00 27.44 271 SER G C 1
ATOM 15074 O O . SER G 1 507 ? 224.034 159.507 263.918 1.00 27.44 271 SER G O 1
ATOM 15077 N N . ARG G 1 508 ? 225.104 159.464 265.901 1.00 28.37 272 ARG G N 1
ATOM 15078 C CA . ARG G 1 508 ? 226.293 160.096 265.340 1.00 28.37 272 ARG G CA 1
ATOM 15079 C C . ARG G 1 508 ? 227.044 159.171 264.390 1.00 28.37 272 ARG G C 1
ATOM 15080 O O . ARG G 1 508 ? 227.795 159.657 263.538 1.00 28.37 272 ARG G O 1
ATOM 15088 N N . TYR G 1 509 ? 226.863 157.859 264.518 1.00 21.43 273 TYR G N 1
ATOM 15089 C CA . TYR G 1 509 ? 227.505 156.918 263.615 1.00 21.43 273 TYR G CA 1
ATOM 15090 C C . TYR G 1 509 ? 226.838 156.956 262.243 1.00 21.43 273 TYR G C 1
ATOM 15091 O O . TYR G 1 509 ? 225.756 157.520 262.061 1.00 21.43 273 TYR G O 1
ATOM 15100 N N . GLU G 1 510 ? 227.505 156.345 261.267 1.00 22.67 274 GLU G N 1
ATOM 15101 C CA . GLU G 1 510 ? 226.935 156.245 259.931 1.00 22.67 274 GLU G CA 1
ATOM 15102 C C . GLU G 1 510 ? 225.739 155.302 259.951 1.00 22.67 274 GLU G C 1
ATOM 15103 O O . GLU G 1 510 ? 225.832 154.175 260.448 1.00 22.67 274 GLU G O 1
ATOM 15109 N N . LEU G 1 511 ? 224.615 155.764 259.412 1.00 19.19 275 LEU G N 1
ATOM 15110 C CA . LEU G 1 511 ? 223.381 154.994 259.459 1.00 19.19 275 LEU G CA 1
ATOM 15111 C C . LEU G 1 511 ? 223.375 153.905 258.395 1.00 19.19 275 LEU G C 1
ATOM 15112 O O . LEU G 1 511 ? 223.805 154.121 257.259 1.00 19.19 275 LEU G O 1
ATOM 15117 N N . TYR G 1 512 ? 222.885 152.728 258.775 1.00 12.41 276 TYR G N 1
ATOM 15118 C CA . TYR G 1 512 ? 222.655 151.641 257.834 1.00 12.41 276 TYR G CA 1
ATOM 15119 C C . TYR G 1 512 ? 221.222 151.734 257.325 1.00 12.41 276 TYR G C 1
ATOM 15120 O O . TYR G 1 512 ? 220.272 151.604 258.105 1.00 12.41 276 TYR G O 1
ATOM 15129 N N . GLN G 1 513 ? 221.067 151.961 256.024 1.00 15.63 277 GLN G N 1
ATOM 15130 C CA . GLN G 1 513 ? 219.741 152.146 255.452 1.00 15.63 277 GLN G CA 1
ATOM 15131 C C . GLN G 1 513 ? 219.004 150.816 255.373 1.00 15.63 277 GLN G C 1
ATOM 15132 O O . GLN G 1 513 ? 219.535 149.828 254.856 1.00 15.63 277 GLN G O 1
ATOM 15138 N N . ILE G 1 514 ? 217.778 150.793 255.883 1.00 16.71 278 ILE G N 1
ATOM 15139 C CA . ILE G 1 514 ? 216.940 149.597 255.863 1.00 16.71 278 ILE G CA 1
ATOM 15140 C C . ILE G 1 514 ? 215.982 149.765 254.689 1.00 16.71 278 ILE G C 1
ATOM 15141 O O . ILE G 1 514 ? 214.892 150.324 254.817 1.00 16.71 278 ILE G O 1
ATOM 15146 N N . ASN G 1 515 ? 216.399 149.274 253.526 1.00 15.01 279 ASN G N 1
ATOM 15147 C CA . ASN G 1 515 ? 215.600 149.315 252.311 1.00 15.01 279 ASN G CA 1
ATOM 15148 C C . ASN G 1 515 ? 215.623 147.937 251.660 1.00 15.01 279 ASN G C 1
ATOM 15149 O O . ASN G 1 515 ? 216.321 147.025 252.112 1.00 15.01 279 ASN G O 1
ATOM 15154 N N . ILE G 1 516 ? 214.852 147.784 250.589 1.00 13.62 280 ILE G N 1
ATOM 15155 C CA . ILE G 1 516 ? 214.727 146.492 249.920 1.00 13.62 280 ILE G CA 1
ATOM 15156 C C . ILE G 1 516 ? 215.074 146.638 248.443 1.00 13.62 280 ILE G C 1
ATOM 15157 O O . ILE G 1 516 ? 214.173 146.814 247.610 1.00 13.62 280 ILE G O 1
ATOM 15162 N N . PRO G 1 517 ? 216.351 146.590 248.074 1.00 14.60 281 PRO G N 1
ATOM 15163 C CA . PRO G 1 517 ? 216.699 146.504 246.654 1.00 14.60 281 PRO G CA 1
ATOM 15164 C C . PRO G 1 517 ? 216.299 145.154 246.080 1.00 14.60 281 PRO G C 1
ATOM 15165 O O . PRO G 1 517 ? 216.233 144.146 246.788 1.00 14.60 281 PRO G O 1
ATOM 15169 N N . LEU G 1 518 ? 216.028 145.142 244.778 1.00 26.69 282 LEU G N 1
ATOM 15170 C CA . LEU G 1 518 ? 215.565 143.939 244.094 1.00 26.69 282 LEU G CA 1
ATOM 15171 C C . LEU G 1 518 ? 216.774 143.123 243.649 1.00 26.69 282 LEU G C 1
ATOM 15172 O O . LEU G 1 518 ? 217.534 143.551 242.774 1.00 26.69 282 LEU G O 1
ATOM 15177 N N . PHE G 1 519 ? 216.948 141.948 244.250 1.00 13.46 283 PHE G N 1
ATOM 15178 C CA . PHE G 1 519 ? 218.043 141.043 243.926 1.00 13.46 283 PHE G CA 1
ATOM 15179 C C . PHE G 1 519 ? 217.474 139.671 243.601 1.00 13.46 283 PHE G C 1
ATOM 15180 O O . PHE G 1 519 ? 216.726 139.104 244.403 1.00 13.46 283 PHE G O 1
ATOM 15188 N N . LEU G 1 520 ? 217.836 139.139 242.433 1.00 14.21 284 LEU G N 1
ATOM 15189 C CA . LEU G 1 520 ? 217.351 137.831 242.008 1.00 14.21 284 LEU G CA 1
ATOM 15190 C C . LEU G 1 520 ? 218.144 137.306 240.817 1.00 14.21 284 LEU G C 1
ATOM 15191 O O . LEU G 1 520 ? 218.425 138.051 239.873 1.00 14.21 284 LEU G O 1
ATOM 15196 N N . GLY G 1 521 ? 218.508 136.029 240.852 1.00 15.77 285 GLY G N 1
ATOM 15197 C CA . GLY G 1 521 ? 219.170 135.399 239.728 1.00 15.77 285 GLY G CA 1
ATOM 15198 C C . GLY G 1 521 ? 220.649 135.711 239.648 1.00 15.77 285 GLY G C 1
ATOM 15199 O O . GLY G 1 521 ? 221.263 136.280 240.556 1.00 15.77 285 GLY G O 1
ATOM 15200 N N . LYS G 1 522 ? 221.231 135.316 238.519 1.00 16.31 286 LYS G N 1
ATOM 15201 C CA . LYS G 1 522 ? 222.642 135.530 238.240 1.00 16.31 286 LYS G CA 1
ATOM 15202 C C . LYS G 1 522 ? 222.807 136.187 236.877 1.00 16.31 286 LYS G C 1
ATOM 15203 O O . LYS G 1 522 ? 221.940 136.076 236.004 1.00 16.31 286 LYS G O 1
ATOM 15209 N N . GLN G 1 523 ? 223.926 136.886 236.704 1.00 13.82 287 GLN G N 1
ATOM 15210 C CA . GLN G 1 523 ? 224.215 137.600 235.470 1.00 13.82 287 GLN G CA 1
ATOM 15211 C C . GLN G 1 523 ? 225.632 137.291 235.014 1.00 13.82 287 GLN G C 1
ATOM 15212 O O . GLN G 1 523 ? 226.558 137.227 235.827 1.00 13.82 287 GLN G O 1
ATOM 15218 N N . ILE G 1 524 ? 225.790 137.097 233.707 1.00 23.83 288 ILE G N 1
ATOM 15219 C CA . ILE G 1 524 ? 227.080 136.837 233.081 1.00 23.83 288 ILE G CA 1
ATOM 15220 C C . ILE G 1 524 ? 227.357 137.990 232.129 1.00 23.83 288 ILE G C 1
ATOM 15221 O O . ILE G 1 524 ? 226.572 138.239 231.205 1.00 23.83 288 ILE G O 1
ATOM 15226 N N . ILE G 1 525 ? 228.468 138.688 232.347 1.00 27.73 289 ILE G N 1
ATOM 15227 C CA . ILE G 1 525 ? 228.875 139.808 231.506 1.00 27.73 289 ILE G CA 1
ATOM 15228 C C . ILE G 1 525 ? 230.054 139.354 230.658 1.00 27.73 289 ILE G C 1
ATOM 15229 O O . ILE G 1 525 ? 231.115 139.005 231.191 1.00 27.73 289 ILE G O 1
ATOM 15234 N N . SER G 1 526 ? 229.866 139.354 229.343 1.00 43.51 290 SER G N 1
ATOM 15235 C CA . SER G 1 526 ? 230.905 138.923 228.424 1.00 43.51 290 SER G CA 1
ATOM 15236 C C . SER G 1 526 ? 231.992 139.986 228.300 1.00 43.51 290 SER G C 1
ATOM 15237 O O . SER G 1 526 ? 231.771 141.176 228.544 1.00 43.51 290 SER G O 1
ATOM 15240 N N . THR G 1 527 ? 233.182 139.537 227.916 1.00 49.05 291 THR G N 1
ATOM 15241 C CA . THR G 1 527 ? 234.322 140.426 227.733 1.00 49.05 291 THR G CA 1
ATOM 15242 C C . THR G 1 527 ? 234.094 141.385 226.569 1.00 49.05 291 THR G C 1
ATOM 15243 O O . THR G 1 527 ? 234.992 141.621 225.761 1.00 49.05 291 THR G O 1
ATOM 15247 N N . LEU H 1 249 ? 233.928 157.687 283.124 1.00 36.57 13 LEU H N 1
ATOM 15248 C CA . LEU H 1 249 ? 234.983 157.274 282.207 1.00 36.57 13 LEU H CA 1
ATOM 15249 C C . LEU H 1 249 ? 234.965 158.116 280.936 1.00 36.57 13 LEU H C 1
ATOM 15250 O O . LEU H 1 249 ? 234.043 158.014 280.128 1.00 36.57 13 LEU H O 1
ATOM 15255 N N . ARG H 1 250 ? 235.990 158.954 280.766 1.00 35.95 14 ARG H N 1
ATOM 15256 C CA . ARG H 1 250 ? 236.088 159.765 279.559 1.00 35.95 14 ARG H CA 1
ATOM 15257 C C . ARG H 1 250 ? 236.403 158.925 278.328 1.00 35.95 14 ARG H C 1
ATOM 15258 O O . ARG H 1 250 ? 235.957 159.267 277.227 1.00 35.95 14 ARG H O 1
ATOM 15266 N N . ASN H 1 251 ? 237.145 157.831 278.489 1.00 27.79 15 ASN H N 1
ATOM 15267 C CA . ASN H 1 251 ? 237.498 156.949 277.380 1.00 27.79 15 ASN H CA 1
ATOM 15268 C C . ASN H 1 251 ? 237.064 155.538 277.749 1.00 27.79 15 ASN H C 1
ATOM 15269 O O . ASN H 1 251 ? 237.552 154.973 278.732 1.00 27.79 15 ASN H O 1
ATOM 15274 N N . PHE H 1 252 ? 236.151 154.972 276.963 1.00 23.23 16 PHE H N 1
ATOM 15275 C CA . PHE H 1 252 ? 235.605 153.648 277.230 1.00 23.23 16 PHE H CA 1
ATOM 15276 C C . PHE H 1 252 ? 236.356 152.532 276.517 1.00 23.23 16 PHE H C 1
ATOM 15277 O O . PHE H 1 252 ? 236.021 151.360 276.714 1.00 23.23 16 PHE H O 1
ATOM 15285 N N . CYS H 1 253 ? 237.353 152.858 275.699 1.00 18.80 17 CYS H N 1
ATOM 15286 C CA . CYS H 1 253 ? 238.107 151.829 274.996 1.00 18.80 17 CYS H CA 1
ATOM 15287 C C . CYS H 1 253 ? 238.967 151.042 275.978 1.00 18.80 17 CYS H C 1
ATOM 15288 O O . CYS H 1 253 ? 239.682 151.624 276.799 1.00 18.80 17 CYS H O 1
ATOM 15291 N N . VAL H 1 254 ? 238.893 149.712 275.892 1.00 21.45 18 VAL H N 1
ATOM 15292 C CA . VAL H 1 254 ? 239.678 148.862 276.778 1.00 21.45 18 VAL H CA 1
ATOM 15293 C C . VAL H 1 254 ? 241.170 148.973 276.487 1.00 21.45 18 VAL H C 1
ATOM 15294 O O . VAL H 1 254 ? 241.992 148.739 277.381 1.00 21.45 18 VAL H O 1
ATOM 15298 N N . PHE H 1 255 ? 241.546 149.339 275.263 1.00 17.74 19 PHE H N 1
ATOM 15299 C CA . PHE H 1 255 ? 242.945 149.491 274.889 1.00 17.74 19 PHE H CA 1
ATOM 15300 C C . PHE H 1 255 ? 243.458 150.912 275.078 1.00 17.74 19 PHE H C 1
ATOM 15301 O O . PHE H 1 255 ? 244.613 151.188 274.737 1.00 17.74 19 PHE H O 1
ATOM 15309 N N . SER H 1 256 ? 242.632 151.818 275.605 1.00 24.25 20 SER H N 1
ATOM 15310 C CA . SER H 1 256 ? 243.074 153.194 275.805 1.00 24.25 20 SER H CA 1
ATOM 15311 C C . SER H 1 256 ? 244.091 153.305 276.933 1.00 24.25 20 SER H C 1
ATOM 15312 O O . SER H 1 256 ? 244.862 154.270 276.977 1.00 24.25 20 SER H O 1
ATOM 15315 N N . SER H 1 257 ? 244.110 152.336 277.849 1.00 31.30 21 SER H N 1
ATOM 15316 C CA . SER H 1 257 ? 245.033 152.376 278.975 1.00 31.30 21 SER H CA 1
ATOM 15317 C C . SER H 1 257 ? 246.440 151.924 278.607 1.00 31.30 21 SER H C 1
ATOM 15318 O O . SER H 1 257 ? 247.341 152.023 279.446 1.00 31.30 21 SER H O 1
ATOM 15321 N N . VAL H 1 258 ? 246.651 151.436 277.388 1.00 37.25 22 VAL H N 1
ATOM 15322 C CA . VAL H 1 258 ? 247.967 150.971 276.964 1.00 37.25 22 VAL H CA 1
ATOM 15323 C C . VAL H 1 258 ? 248.855 152.182 276.707 1.00 37.25 22 VAL H C 1
ATOM 15324 O O . VAL H 1 258 ? 248.521 153.049 275.894 1.00 37.25 22 VAL H O 1
ATOM 15328 N N . LYS H 1 259 ? 249.985 152.241 277.399 1.00 53.11 23 LYS H N 1
ATOM 15329 C CA . LYS H 1 259 ? 250.939 153.332 277.293 1.00 53.11 23 LYS H CA 1
ATOM 15330 C C . LYS H 1 259 ? 252.350 152.774 277.202 1.00 53.11 23 LYS H C 1
ATOM 15331 O O . LYS H 1 259 ? 252.615 151.660 277.667 1.00 53.11 23 LYS H O 1
ATOM 15337 N N . PRO H 1 260 ? 253.275 153.518 276.592 1.00 65.59 24 PRO H N 1
ATOM 15338 C CA . PRO H 1 260 ? 254.690 153.110 276.614 1.00 65.59 24 PRO H CA 1
ATOM 15339 C C . PRO H 1 260 ? 255.191 153.008 278.047 1.00 65.59 24 PRO H C 1
ATOM 15340 O O . PRO H 1 260 ? 255.184 153.989 278.795 1.00 65.59 24 PRO H O 1
ATOM 15344 N N . LEU H 1 261 ? 255.627 151.806 278.428 1.00 68.17 25 LEU H N 1
ATOM 15345 C CA . LEU H 1 261 ? 256.055 151.577 279.805 1.00 68.17 25 LEU H CA 1
ATOM 15346 C C . LEU H 1 261 ? 257.359 152.303 280.112 1.00 68.17 25 LEU H C 1
ATOM 15347 O O . LEU H 1 261 ? 257.584 152.737 281.249 1.00 68.17 25 LEU H O 1
ATOM 15352 N N . ASP H 1 262 ? 258.233 152.443 279.113 1.00 76.25 26 ASP H N 1
ATOM 15353 C CA . ASP H 1 262 ? 259.560 152.996 279.366 1.00 76.25 26 ASP H CA 1
ATOM 15354 C C . ASP H 1 262 ? 259.507 154.489 279.682 1.00 76.25 26 ASP H C 1
ATOM 15355 O O . ASP H 1 262 ? 260.140 154.947 280.640 1.00 76.25 26 ASP H O 1
ATOM 15360 N N . PHE H 1 263 ? 258.757 155.261 278.898 1.00 83.51 27 PHE H N 1
ATOM 15361 C CA . PHE H 1 263 ? 258.787 156.711 279.027 1.00 83.51 27 PHE H CA 1
ATOM 15362 C C . PHE H 1 263 ? 257.566 157.294 278.333 1.00 83.51 27 PHE H C 1
ATOM 15363 O O . PHE H 1 263 ? 257.305 157.019 277.158 1.00 83.51 27 PHE H O 1
ATOM 15371 N N . CYS H 1 264 ? 256.819 158.109 279.078 1.00 85.86 28 CYS H N 1
ATOM 15372 C CA . CYS H 1 264 ? 255.562 158.659 278.582 1.00 85.86 28 CYS H CA 1
ATOM 15373 C C . CYS H 1 264 ? 255.431 160.148 278.883 1.00 85.86 28 CYS H C 1
ATOM 15374 O O . CYS H 1 264 ? 254.402 160.589 279.406 1.00 85.86 28 CYS H O 1
ATOM 15377 N N . ASP H 1 265 ? 256.465 160.929 278.562 1.00 85.55 29 ASP H N 1
ATOM 15378 C CA . ASP H 1 265 ? 256.415 162.368 278.806 1.00 85.55 29 ASP H CA 1
ATOM 15379 C C . ASP H 1 265 ? 255.271 163.023 278.042 1.00 85.55 29 ASP H C 1
ATOM 15380 O O . ASP H 1 265 ? 254.541 163.854 278.594 1.00 85.55 29 ASP H O 1
ATOM 15385 N N . GLN H 1 266 ? 255.101 162.662 276.770 1.00 80.24 30 GLN H N 1
ATOM 15386 C CA . GLN H 1 266 ? 254.016 163.209 275.956 1.00 80.24 30 GLN H CA 1
ATOM 15387 C C . GLN H 1 266 ? 253.592 162.120 274.975 1.00 80.24 30 GLN H C 1
ATOM 15388 O O . GLN H 1 266 ? 254.211 161.956 273.919 1.00 80.24 30 GLN H O 1
ATOM 15394 N N . TYR H 1 267 ? 252.545 161.381 275.333 1.00 66.29 31 TYR H N 1
ATOM 15395 C CA . TYR H 1 267 ? 252.028 160.298 274.509 1.00 66.29 31 TYR H CA 1
ATOM 15396 C C . TYR H 1 267 ? 250.523 160.452 274.356 1.00 66.29 31 TYR H C 1
ATOM 15397 O O . TYR H 1 267 ? 249.819 160.755 275.324 1.00 66.29 31 TYR H O 1
ATOM 15406 N N . SER H 1 268 ? 250.035 160.241 273.137 1.00 56.53 32 SER H N 1
ATOM 15407 C CA . SER H 1 268 ? 248.616 160.330 272.825 1.00 56.53 32 SER H CA 1
ATOM 15408 C C . SER H 1 268 ? 248.119 158.965 272.376 1.00 56.53 32 SER H C 1
ATOM 15409 O O . SER H 1 268 ? 248.735 158.329 271.514 1.00 56.53 32 SER H O 1
ATOM 15412 N N . SER H 1 269 ? 247.013 158.519 272.962 1.00 40.14 33 SER H N 1
ATOM 15413 C CA . SER H 1 269 ? 246.453 157.227 272.600 1.00 40.14 33 SER H CA 1
ATOM 15414 C C . SER H 1 269 ? 245.924 157.267 271.167 1.00 40.14 33 SER H C 1
ATOM 15415 O O . SER H 1 269 ? 245.403 158.294 270.723 1.00 40.14 33 SER H O 1
ATOM 15418 N N . PRO H 1 270 ? 246.044 156.169 270.420 1.00 27.97 34 PRO H N 1
ATOM 15419 C CA . PRO H 1 270 ? 245.544 156.140 269.042 1.00 27.97 34 PRO H CA 1
ATOM 15420 C C . PRO H 1 270 ? 244.045 155.915 268.920 1.00 27.97 34 PRO H C 1
ATOM 15421 O O . PRO H 1 270 ? 243.566 155.657 267.813 1.00 27.97 34 PRO H O 1
ATOM 15425 N N . CYS H 1 271 ? 243.302 156.002 270.021 1.00 22.84 35 CYS H N 1
ATOM 15426 C CA . CYS H 1 271 ? 241.861 155.805 269.970 1.00 22.84 35 CYS H CA 1
ATOM 15427 C C . CYS H 1 271 ? 241.199 156.901 269.145 1.00 22.84 35 CYS H C 1
ATOM 15428 O O . CYS H 1 271 ? 241.610 158.064 269.180 1.00 22.84 35 CYS H O 1
ATOM 15431 N N . SER H 1 272 ? 240.167 156.522 268.397 1.00 21.50 36 SER H N 1
ATOM 15432 C CA . SER H 1 272 ? 239.461 157.457 267.537 1.00 21.50 36 SER H CA 1
ATOM 15433 C C . SER H 1 272 ? 238.520 158.332 268.364 1.00 21.50 36 SER H C 1
ATOM 15434 O O . SER H 1 272 ? 238.421 158.209 269.587 1.00 21.50 36 SER H O 1
ATOM 15437 N N . SER H 1 273 ? 237.814 159.235 267.678 1.00 23.76 37 SER H N 1
ATOM 15438 C CA . SER H 1 273 ? 236.925 160.170 268.358 1.00 23.76 37 SER H CA 1
ATOM 15439 C C . SER H 1 273 ? 235.703 159.487 268.960 1.00 23.76 37 SER H C 1
ATOM 15440 O O . SER H 1 273 ? 235.019 160.094 269.791 1.00 23.76 37 SER H O 1
ATOM 15443 N N . ASP H 1 274 ? 235.414 158.249 268.566 1.00 23.34 38 ASP H N 1
ATOM 15444 C CA . ASP H 1 274 ? 234.269 157.520 269.096 1.00 23.34 38 ASP H CA 1
ATOM 15445 C C . ASP H 1 274 ? 234.582 156.794 270.397 1.00 23.34 38 ASP H C 1
ATOM 15446 O O . ASP H 1 274 ? 233.709 156.097 270.923 1.00 23.34 38 ASP H O 1
ATOM 15451 N N . ALA H 1 275 ? 235.802 156.923 270.918 1.00 22.93 39 ALA H N 1
ATOM 15452 C CA . ALA H 1 275 ? 236.152 156.256 272.165 1.00 22.93 39 ALA H CA 1
ATOM 15453 C C . ALA H 1 275 ? 235.511 156.916 273.379 1.00 22.93 39 ALA H C 1
ATOM 15454 O O . ALA H 1 275 ? 235.499 156.316 274.459 1.00 22.93 39 ALA H O 1
ATOM 15456 N N . THR H 1 276 ? 234.980 158.127 273.229 1.00 28.34 40 THR H N 1
ATOM 15457 C CA . THR H 1 276 ? 234.399 158.868 274.341 1.00 28.34 40 THR H CA 1
ATOM 15458 C C . THR H 1 276 ? 232.897 158.657 274.488 1.00 28.34 40 THR H C 1
ATOM 15459 O O . THR H 1 276 ? 232.295 159.233 275.400 1.00 28.34 40 THR H O 1
ATOM 15463 N N . VAL H 1 277 ? 232.277 157.857 273.625 1.00 25.59 41 VAL H N 1
ATOM 15464 C CA . VAL H 1 277 ? 230.843 157.597 273.683 1.00 25.59 41 VAL H CA 1
ATOM 15465 C C . VAL H 1 277 ? 230.622 156.176 274.187 1.00 25.59 41 VAL H C 1
ATOM 15466 O O . VAL H 1 277 ? 231.327 155.244 273.779 1.00 25.59 41 VAL H O 1
ATOM 15470 N N . ASP H 1 278 ? 229.666 156.017 275.102 1.00 24.44 42 ASP H N 1
ATOM 15471 C CA . ASP H 1 278 ? 229.384 154.718 275.717 1.00 24.44 42 ASP H CA 1
ATOM 15472 C C . ASP H 1 278 ? 228.345 153.966 274.886 1.00 24.44 42 ASP H C 1
ATOM 15473 O O . ASP H 1 278 ? 227.164 153.874 275.224 1.00 24.44 42 ASP H O 1
ATOM 15478 N N . ASP H 1 279 ? 228.819 153.409 273.773 1.00 18.70 43 ASP H N 1
ATOM 15479 C CA . ASP H 1 279 ? 227.968 152.629 272.885 1.00 18.70 43 ASP H CA 1
ATOM 15480 C C . ASP H 1 279 ? 227.870 151.163 273.289 1.00 18.70 43 ASP H C 1
ATOM 15481 O O . ASP H 1 279 ? 227.159 150.402 272.625 1.00 18.70 43 ASP H O 1
ATOM 15486 N N . GLY H 1 280 ? 228.562 150.751 274.351 1.00 14.45 44 GLY H N 1
ATOM 15487 C CA . GLY H 1 280 ? 228.511 149.386 274.825 1.00 14.45 44 GLY H CA 1
ATOM 15488 C C . GLY H 1 280 ? 229.561 148.464 274.248 1.00 14.45 44 GLY H C 1
ATOM 15489 O O . GLY H 1 280 ? 229.721 147.344 274.749 1.00 14.45 44 GLY H O 1
ATOM 15490 N N . TRP H 1 281 ? 230.282 148.893 273.210 1.00 12.37 45 TRP H N 1
ATOM 15491 C CA . TRP H 1 281 ? 231.345 148.062 272.655 1.00 12.37 45 TRP H CA 1
ATOM 15492 C C . TRP H 1 281 ? 232.546 148.010 273.588 1.00 12.37 45 TRP H C 1
ATOM 15493 O O . TRP H 1 281 ? 233.208 146.972 273.698 1.00 12.37 45 TRP H O 1
ATOM 15504 N N . PHE H 1 282 ? 232.846 149.127 274.254 1.00 17.33 46 PHE H N 1
ATOM 15505 C CA . PHE H 1 282 ? 234.038 149.295 275.085 1.00 17.33 46 PHE H CA 1
ATOM 15506 C C . PHE H 1 282 ? 235.323 149.129 274.282 1.00 17.33 46 PHE H C 1
ATOM 15507 O O . PHE H 1 282 ? 236.400 148.938 274.855 1.00 17.33 46 PHE H O 1
ATOM 15515 N N . VAL H 1 283 ? 235.219 149.196 272.957 1.00 12.77 47 VAL H N 1
ATOM 15516 C CA . VAL H 1 283 ? 236.359 149.191 272.051 1.00 12.77 47 VAL H CA 1
ATOM 15517 C C . VAL H 1 283 ? 236.135 150.294 271.028 1.00 12.77 47 VAL H C 1
ATOM 15518 O O . VAL H 1 283 ? 235.063 150.367 270.417 1.00 12.77 47 VAL H O 1
ATOM 15522 N N . CYS H 1 284 ? 237.135 151.150 270.844 1.00 15.04 48 CYS H N 1
ATOM 15523 C CA . CYS H 1 284 ? 237.005 152.228 269.878 1.00 15.04 48 CYS H CA 1
ATOM 15524 C C . CYS H 1 284 ? 237.020 151.671 268.458 1.00 15.04 48 CYS H C 1
ATOM 15525 O O . CYS H 1 284 ? 237.425 150.532 268.211 1.00 15.04 48 CYS H O 1
ATOM 15528 N N . GLU H 1 285 ? 236.556 152.494 267.515 1.00 16.15 49 GLU H N 1
ATOM 15529 C CA . GLU H 1 285 ? 236.471 152.051 266.127 1.00 16.15 49 GLU H CA 1
ATOM 15530 C C . GLU H 1 285 ? 237.850 151.743 265.559 1.00 16.15 49 GLU H C 1
ATOM 15531 O O . GLU H 1 285 ? 238.010 150.793 264.784 1.00 16.15 49 GLU H O 1
ATOM 15537 N N . TYR H 1 286 ? 238.857 152.537 265.928 1.00 13.29 50 TYR H N 1
ATOM 15538 C CA . TYR H 1 286 ? 240.216 152.270 265.466 1.00 13.29 50 TYR H CA 1
ATOM 15539 C C . TYR H 1 286 ? 240.704 150.910 265.949 1.00 13.29 50 TYR H C 1
ATOM 15540 O O . TYR H 1 286 ? 241.214 150.105 265.161 1.00 13.29 50 TYR H O 1
ATOM 15549 N N . HIS H 1 287 ? 240.549 150.630 267.244 1.00 13.47 51 HIS H N 1
ATOM 15550 C CA . HIS H 1 287 ? 241.018 149.360 267.785 1.00 13.47 51 HIS H CA 1
ATOM 15551 C C . HIS H 1 287 ? 240.178 148.189 267.298 1.00 13.47 51 HIS H C 1
ATOM 15552 O O . HIS H 1 287 ? 240.716 147.100 267.067 1.00 13.47 51 HIS H O 1
ATOM 15559 N N . ALA H 1 288 ? 238.867 148.387 267.138 1.00 14.89 52 ALA H N 1
ATOM 15560 C CA . ALA H 1 288 ? 238.030 147.332 266.576 1.00 14.89 52 ALA H CA 1
ATOM 15561 C C . ALA H 1 288 ? 238.454 147.001 265.151 1.00 14.89 52 ALA H C 1
ATOM 15562 O O . ALA H 1 288 ? 238.554 145.826 264.783 1.00 14.89 52 ALA H O 1
ATOM 15564 N N . SER H 1 289 ? 238.727 148.027 264.343 1.00 18.70 53 SER H N 1
ATOM 15565 C CA . SER H 1 289 ? 239.211 147.801 262.986 1.00 18.70 53 SER H CA 1
ATOM 15566 C C . SER H 1 289 ? 240.565 147.104 262.992 1.00 18.70 53 SER H C 1
ATOM 15567 O O . SER H 1 289 ? 240.819 146.215 262.171 1.00 18.70 53 SER H O 1
ATOM 15570 N N . ARG H 1 290 ? 241.451 147.500 263.909 1.00 19.32 54 ARG H N 1
ATOM 15571 C CA . ARG H 1 290 ? 242.794 146.930 263.942 1.00 19.32 54 ARG H CA 1
ATOM 15572 C C . ARG H 1 290 ? 242.778 145.463 264.355 1.00 19.32 54 ARG H C 1
ATOM 15573 O O . ARG H 1 290 ? 243.473 144.637 263.752 1.00 19.32 54 ARG H O 1
ATOM 15581 N N . PHE H 1 291 ? 241.993 145.116 265.375 1.00 26.69 55 PHE H N 1
ATOM 15582 C CA . PHE H 1 291 ? 242.034 143.777 265.954 1.00 26.69 55 PHE H CA 1
ATOM 15583 C C . PHE H 1 291 ? 240.941 142.867 265.401 1.00 26.69 55 PHE H C 1
ATOM 15584 O O . PHE H 1 291 ? 241.235 141.797 264.863 1.00 26.69 55 PHE H O 1
ATOM 15592 N N . PHE H 1 292 ? 239.680 143.273 265.527 1.00 13.58 56 PHE H N 1
ATOM 15593 C CA . PHE H 1 292 ? 238.554 142.427 265.162 1.00 13.58 56 PHE H CA 1
ATOM 15594 C C . PHE H 1 292 ? 238.065 142.660 263.739 1.00 13.58 56 PHE H C 1
ATOM 15595 O O . PHE H 1 292 ? 237.111 142.001 263.314 1.00 13.58 56 PHE H O 1
ATOM 15603 N N . LYS H 1 293 ? 238.693 143.577 263.000 1.00 14.07 57 LYS H N 1
ATOM 15604 C CA . LYS H 1 293 ? 238.433 143.768 261.572 1.00 14.07 57 LYS H CA 1
ATOM 15605 C C . LYS H 1 293 ? 236.967 144.104 261.302 1.00 14.07 57 LYS H C 1
ATOM 15606 O O . LYS H 1 293 ? 236.286 143.439 260.519 1.00 14.07 57 LYS H O 1
ATOM 15612 N N . MET H 1 294 ? 236.480 145.156 261.957 1.00 15.34 58 MET H N 1
ATOM 15613 C CA . MET H 1 294 ? 235.113 145.605 261.745 1.00 15.34 58 MET H CA 1
ATOM 15614 C C . MET H 1 294 ? 234.997 147.075 262.116 1.00 15.34 58 MET H C 1
ATOM 15615 O O . MET H 1 294 ? 235.816 147.619 262.861 1.00 15.34 58 MET H O 1
ATOM 15620 N N . GLU H 1 295 ? 233.962 147.711 261.579 1.00 17.84 59 GLU H N 1
ATOM 15621 C CA . GLU H 1 295 ? 233.622 149.092 261.887 1.00 17.84 59 GLU H CA 1
ATOM 15622 C C . GLU H 1 295 ? 232.231 149.147 262.508 1.00 17.84 59 GLU H C 1
ATOM 15623 O O . GLU H 1 295 ? 231.517 148.146 262.577 1.00 17.84 59 GLU H O 1
ATOM 15629 N N . LYS H 1 296 ? 231.843 150.339 262.950 1.00 12.72 60 LYS H N 1
ATOM 15630 C CA . LYS H 1 296 ? 230.573 150.545 263.632 1.00 12.72 60 LYS H CA 1
ATOM 15631 C C . LYS H 1 296 ? 229.558 151.179 262.690 1.00 12.72 60 LYS H C 1
ATOM 15632 O O . LYS H 1 296 ? 229.898 152.067 261.903 1.00 12.72 60 LYS H O 1
ATOM 15638 N N . LEU H 1 297 ? 228.309 150.722 262.778 1.00 12.60 61 LEU H N 1
ATOM 15639 C CA . LEU H 1 297 ? 227.210 151.297 262.018 1.00 12.60 61 LEU H CA 1
ATOM 15640 C C . LEU H 1 297 ? 225.999 151.440 262.927 1.00 12.60 61 LEU H C 1
ATOM 15641 O O . LEU H 1 297 ? 225.816 150.665 263.870 1.00 12.60 61 LEU H O 1
ATOM 15646 N N . ALA H 1 298 ? 225.167 152.431 262.627 1.00 16.05 62 ALA H N 1
ATOM 15647 C CA . ALA H 1 298 ? 223.965 152.705 263.400 1.00 16.05 62 ALA H CA 1
ATOM 15648 C C . ALA H 1 298 ? 222.736 152.201 262.656 1.00 16.05 62 ALA H C 1
ATOM 15649 O O . ALA H 1 298 ? 222.590 152.425 261.451 1.00 16.05 62 ALA H O 1
ATOM 15651 N N . LEU H 1 299 ? 221.857 151.517 263.382 1.00 15.35 63 LEU H N 1
ATOM 15652 C CA . LEU H 1 299 ? 220.612 150.991 262.840 1.00 15.35 63 LEU H CA 1
ATOM 15653 C C . LEU H 1 299 ? 219.460 151.614 263.613 1.00 15.35 63 LEU H C 1
ATOM 15654 O O . LEU H 1 299 ? 219.402 151.499 264.842 1.00 15.35 63 LEU H O 1
ATOM 15659 N N . ALA H 1 300 ? 218.554 152.274 262.899 1.00 15.61 64 ALA H N 1
ATOM 15660 C CA . ALA H 1 300 ? 217.439 152.990 263.503 1.00 15.61 64 ALA H CA 1
ATOM 15661 C C . ALA H 1 300 ? 216.139 152.248 263.230 1.00 15.61 64 ALA H C 1
ATOM 15662 O O . ALA H 1 300 ? 215.841 151.911 262.079 1.00 15.61 64 ALA H O 1
ATOM 15664 N N . ILE H 1 301 ? 215.375 151.998 264.283 1.00 20.81 65 ILE H N 1
ATOM 15665 C CA . ILE H 1 301 ? 214.067 151.357 264.203 1.00 20.81 65 ILE H CA 1
ATOM 15666 C C . ILE H 1 301 ? 213.015 152.398 264.567 1.00 20.81 65 ILE H C 1
ATOM 15667 O O . ILE H 1 301 ? 213.027 152.911 265.694 1.00 20.81 65 ILE H O 1
ATOM 15672 N N . PR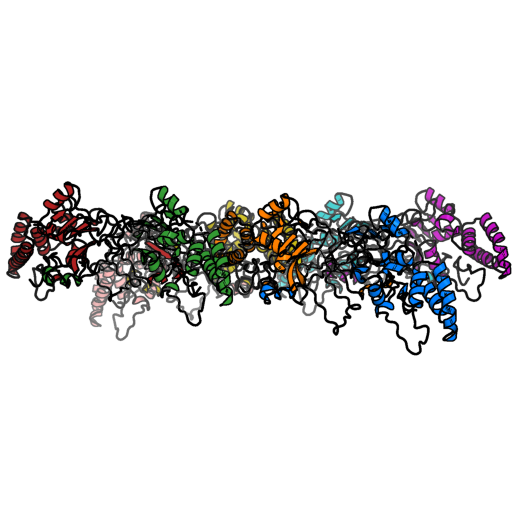O H 1 302 ? 212.112 152.756 263.659 1.00 25.53 66 PRO H N 1
ATOM 15673 C CA . PRO H 1 302 ? 211.033 153.683 264.002 1.00 25.53 66 PRO H CA 1
ATOM 15674 C C . PRO H 1 302 ? 209.873 152.972 264.687 1.00 25.53 66 PRO H C 1
ATOM 15675 O O . PRO H 1 302 ? 209.731 151.749 264.635 1.00 25.53 66 PRO H O 1
ATOM 15679 N N . ASP H 1 303 ? 209.036 153.776 265.339 1.00 34.41 67 ASP H N 1
ATOM 15680 C CA . ASP H 1 303 ? 207.907 153.271 266.108 1.00 34.41 67 ASP H CA 1
ATOM 15681 C C . ASP H 1 303 ? 206.565 153.564 265.455 1.00 34.41 67 ASP H C 1
ATOM 15682 O O . ASP H 1 303 ? 205.706 152.680 265.380 1.00 34.41 67 ASP H O 1
ATOM 15687 N N . GLY H 1 304 ? 206.363 154.787 264.973 1.00 33.69 68 GLY H N 1
ATOM 15688 C CA . GLY H 1 304 ? 205.092 155.180 264.398 1.00 33.69 68 GLY H CA 1
ATOM 15689 C C . GLY H 1 304 ? 204.694 156.577 264.822 1.00 33.69 68 GLY H C 1
ATOM 15690 O O . GLY H 1 304 ? 203.853 157.219 264.186 1.00 33.69 68 GLY H O 1
ATOM 15691 N N . THR H 1 305 ? 205.300 157.056 265.907 1.00 36.20 69 THR H N 1
ATOM 15692 C CA . THR H 1 305 ? 205.069 158.403 266.411 1.00 36.20 69 THR H CA 1
ATOM 15693 C C . THR H 1 305 ? 206.123 159.397 265.944 1.00 36.20 69 THR H C 1
ATOM 15694 O O . THR H 1 305 ? 205.796 160.563 265.699 1.00 36.20 69 THR H O 1
ATOM 15698 N N . GLY H 1 306 ? 207.367 158.957 265.780 1.00 36.32 70 GLY H N 1
ATOM 15699 C CA . GLY H 1 306 ? 208.439 159.843 265.376 1.00 36.32 70 GLY H CA 1
ATOM 15700 C C . GLY H 1 306 ? 209.700 159.659 266.194 1.00 36.32 70 GLY H C 1
ATOM 15701 O O . GLY H 1 306 ? 210.635 160.459 266.098 1.00 36.32 70 GLY H O 1
ATOM 15702 N N . ASN H 1 307 ? 209.735 158.605 267.003 1.00 32.50 71 ASN H N 1
ATOM 15703 C CA . ASN H 1 307 ? 210.895 158.277 267.819 1.00 32.50 71 ASN H CA 1
ATOM 15704 C C . ASN H 1 307 ? 211.638 157.095 267.212 1.00 32.50 71 ASN H C 1
ATOM 15705 O O . ASN H 1 307 ? 211.021 156.157 266.698 1.00 32.50 71 ASN H O 1
ATOM 15710 N N . ASN H 1 308 ? 212.965 157.144 267.274 1.00 25.18 72 ASN H N 1
ATOM 15711 C CA . ASN H 1 308 ? 213.822 156.117 266.698 1.00 25.18 72 ASN H CA 1
ATOM 15712 C C . ASN H 1 308 ? 214.621 155.443 267.802 1.00 25.18 72 ASN H C 1
ATOM 15713 O O . ASN H 1 308 ? 215.237 156.121 268.630 1.00 25.18 72 ASN H O 1
ATOM 15718 N N . TYR H 1 309 ? 214.607 154.113 267.814 1.00 23.91 73 TYR H N 1
ATOM 15719 C CA . TYR H 1 309 ? 215.464 153.339 268.700 1.00 23.91 73 TYR H CA 1
ATOM 15720 C C . TYR H 1 309 ? 216.728 152.954 267.943 1.00 23.91 73 TYR H C 1
ATOM 15721 O O . TYR H 1 309 ? 216.653 152.394 266.845 1.00 23.91 73 TYR H O 1
ATOM 15730 N N . TYR H 1 310 ? 217.883 153.262 268.521 1.00 20.28 74 TYR H N 1
ATOM 15731 C CA . TYR H 1 310 ? 219.155 153.099 267.834 1.00 20.28 74 TYR H CA 1
ATOM 15732 C C . TYR H 1 310 ? 219.912 151.893 268.371 1.00 20.28 74 TYR H C 1
ATOM 15733 O O . TYR H 1 310 ? 219.878 151.602 269.570 1.00 20.28 74 TYR H O 1
ATOM 15742 N N . ARG H 1 311 ? 220.590 151.192 267.466 1.00 11.63 75 ARG H N 1
ATOM 15743 C CA . ARG H 1 311 ? 221.372 150.013 267.797 1.00 11.63 75 ARG H CA 1
ATOM 15744 C C . ARG H 1 311 ? 222.684 150.068 267.028 1.00 11.63 75 ARG H C 1
ATOM 15745 O O . ARG H 1 311 ? 222.791 150.730 265.994 1.00 11.63 75 ARG H O 1
ATOM 15753 N N . THR H 1 312 ? 223.688 149.369 267.544 1.00 11.29 76 THR H N 1
ATOM 15754 C CA . THR H 1 312 ? 224.974 149.252 266.875 1.00 11.29 76 THR H CA 1
ATOM 15755 C C . THR H 1 312 ? 225.051 147.930 266.127 1.00 11.29 76 THR H C 1
ATOM 15756 O O . THR H 1 312 ? 224.573 146.900 266.611 1.00 11.29 76 THR H O 1
ATOM 15760 N N . VAL H 1 313 ? 225.649 147.967 264.941 1.00 26.69 77 VAL H N 1
ATOM 15761 C CA . VAL H 1 313 ? 225.869 146.772 264.138 1.00 26.69 77 VAL H CA 1
ATOM 15762 C C . VAL H 1 313 ? 227.283 146.827 263.576 1.00 26.69 77 VAL H C 1
ATOM 15763 O O . VAL H 1 313 ? 227.785 147.899 263.219 1.00 26.69 77 VAL H O 1
ATOM 15767 N N . GLY H 1 314 ? 227.942 145.672 263.530 1.00 13.44 78 GLY H N 1
ATOM 15768 C CA . GLY H 1 314 ? 229.285 145.612 262.988 1.00 13.44 78 GLY H CA 1
ATOM 15769 C C . GLY H 1 314 ? 229.268 145.535 261.470 1.00 13.44 78 GLY H C 1
ATOM 15770 O O . GLY H 1 314 ? 228.444 144.848 260.867 1.00 13.44 78 GLY H O 1
ATOM 15771 N N . LYS H 1 315 ? 230.190 146.265 260.854 1.00 13.36 79 LYS H N 1
ATOM 15772 C CA . LYS H 1 315 ? 230.412 146.225 259.415 1.00 13.36 79 LYS H CA 1
ATOM 15773 C C . LYS H 1 315 ? 231.713 145.478 259.163 1.00 13.36 79 LYS H C 1
ATOM 15774 O O . LYS H 1 315 ? 232.776 145.912 259.617 1.00 13.36 79 LYS H O 1
ATOM 15780 N N . SER H 1 316 ? 231.622 144.360 258.448 1.00 14.58 80 SER H N 1
ATOM 15781 C CA . SER H 1 316 ? 232.781 143.508 258.229 1.00 14.58 80 SER H CA 1
ATOM 15782 C C . SER H 1 316 ? 233.742 144.140 257.230 1.00 14.58 80 SER H C 1
ATOM 15783 O O . SER H 1 316 ? 233.334 144.651 256.184 1.00 14.58 80 SER H O 1
ATOM 15786 N N . LEU H 1 317 ? 235.030 144.101 257.562 1.00 10.37 81 LEU H N 1
ATOM 15787 C CA . LEU H 1 317 ? 236.087 144.562 256.675 1.00 10.37 81 LEU H CA 1
ATOM 15788 C C . LEU H 1 317 ? 236.757 143.424 255.919 1.00 10.37 81 LEU H C 1
ATOM 15789 O O . LEU H 1 317 ? 237.731 143.664 255.200 1.00 10.37 81 LEU H O 1
ATOM 15794 N N . VAL H 1 318 ? 236.261 142.200 256.063 1.00 10.76 82 VAL H N 1
ATOM 15795 C CA . VAL H 1 318 ? 236.870 141.041 255.422 1.00 10.76 82 VAL H CA 1
ATOM 15796 C C . VAL H 1 318 ? 236.414 140.973 253.972 1.00 10.76 82 VAL H C 1
ATOM 15797 O O . VAL H 1 318 ? 235.212 140.992 253.683 1.00 10.76 82 VAL H O 1
ATOM 15801 N N . ASP H 1 319 ? 237.374 140.895 253.055 1.00 18.13 83 ASP H N 1
ATOM 15802 C CA . ASP H 1 319 ? 237.063 140.759 251.643 1.00 18.13 83 ASP H CA 1
ATOM 15803 C C . ASP H 1 319 ? 236.696 139.315 251.313 1.00 18.13 83 ASP H C 1
ATOM 15804 O O . ASP H 1 319 ? 236.964 138.385 252.077 1.00 18.13 83 ASP H O 1
ATOM 15809 N N . ASP H 1 320 ? 236.070 139.136 250.148 1.00 21.12 84 ASP H N 1
ATOM 15810 C CA . ASP H 1 320 ? 235.661 137.808 249.710 1.00 21.12 84 ASP H CA 1
ATOM 15811 C C . ASP H 1 320 ? 236.834 136.919 249.314 1.00 21.12 84 ASP H C 1
ATOM 15812 O O . ASP H 1 320 ? 236.646 135.706 249.172 1.00 21.12 84 ASP H O 1
ATOM 15817 N N . LYS H 1 321 ? 238.026 137.484 249.134 1.00 26.66 85 LYS H N 1
ATOM 15818 C CA . LYS H 1 321 ? 239.205 136.705 248.779 1.00 26.66 85 LYS H CA 1
ATOM 15819 C C . LYS H 1 321 ? 239.950 136.158 249.990 1.00 26.66 85 LYS H C 1
ATOM 15820 O O . LYS H 1 321 ? 240.875 135.357 249.815 1.00 26.66 85 LYS H O 1
ATOM 15826 N N . ALA H 1 322 ? 239.579 136.567 251.200 1.00 23.18 86 ALA H N 1
ATOM 15827 C CA . ALA H 1 322 ? 240.246 136.076 252.396 1.00 23.18 86 ALA H CA 1
ATOM 15828 C C . ALA H 1 322 ? 239.937 134.599 252.618 1.00 23.18 86 ALA H C 1
ATOM 15829 O O . ALA H 1 322 ? 238.858 134.108 252.279 1.00 23.18 86 ALA H O 1
ATOM 15831 N N . GLU H 1 323 ? 240.906 133.888 253.193 1.00 23.84 87 GLU H N 1
ATOM 15832 C CA . GLU H 1 323 ? 240.790 132.457 253.426 1.00 23.84 87 GLU H CA 1
ATOM 15833 C C . GLU H 1 323 ? 241.219 132.120 254.846 1.00 23.84 87 GLU H C 1
ATOM 15834 O O . GLU H 1 323 ? 242.111 132.758 255.412 1.00 23.84 87 GLU H O 1
ATOM 15840 N N . GLY H 1 324 ? 240.576 131.100 255.410 1.00 20.77 88 GLY H N 1
ATOM 15841 C CA . GLY H 1 324 ? 240.975 130.591 256.713 1.00 20.77 88 GLY H CA 1
ATOM 15842 C C . GLY H 1 324 ? 240.846 131.630 257.809 1.00 20.77 88 GLY H C 1
ATOM 15843 O O . GLY H 1 324 ? 239.836 132.334 257.919 1.00 20.77 88 GLY H O 1
ATOM 15844 N N . ILE H 1 325 ? 241.894 131.735 258.632 1.00 19.10 89 ILE H N 1
ATOM 15845 C CA . ILE H 1 325 ? 241.879 132.637 259.779 1.00 19.10 89 ILE H CA 1
ATOM 15846 C C . ILE H 1 325 ? 241.779 134.100 259.382 1.00 19.10 89 ILE H C 1
ATOM 15847 O O . ILE H 1 325 ? 241.486 134.944 260.236 1.00 19.10 89 ILE H O 1
ATOM 15852 N N . GLU H 1 326 ? 242.019 134.426 258.110 1.00 18.91 90 GLU H N 1
ATOM 15853 C CA . GLU H 1 326 ? 241.823 135.793 257.647 1.00 18.91 90 GLU H CA 1
ATOM 15854 C C . GLU H 1 326 ? 240.351 136.185 257.634 1.00 18.91 90 GLU H C 1
ATOM 15855 O O . GLU H 1 326 ? 240.041 137.381 257.598 1.00 18.91 90 GLU H O 1
ATOM 15861 N N . ARG H 1 327 ? 239.443 135.212 257.667 1.00 16.36 91 ARG H N 1
ATOM 15862 C CA . ARG H 1 327 ? 238.013 135.479 257.715 1.00 16.36 91 ARG H CA 1
ATOM 15863 C C . ARG H 1 327 ? 237.461 135.511 259.135 1.00 16.36 91 ARG H C 1
ATOM 15864 O O . ARG H 1 327 ? 236.254 135.702 259.309 1.00 16.36 91 ARG H O 1
ATOM 15872 N N . ILE H 1 328 ? 238.306 135.329 260.145 1.00 17.82 92 ILE H N 1
ATOM 15873 C CA . ILE H 1 328 ? 237.855 135.331 261.532 1.00 17.82 92 ILE H CA 1
ATOM 15874 C C . ILE H 1 328 ? 237.717 136.774 262.000 1.00 17.82 92 ILE H C 1
ATOM 15875 O O . ILE H 1 328 ? 238.695 137.529 262.015 1.00 17.82 92 ILE H O 1
ATOM 15880 N N . LEU H 1 329 ? 236.501 137.159 262.387 1.00 14.06 93 LEU H N 1
ATOM 15881 C CA . LEU H 1 329 ? 236.273 138.509 262.890 1.00 14.06 93 LEU H CA 1
ATOM 15882 C C . LEU H 1 329 ? 236.711 138.630 264.345 1.00 14.06 93 LEU H C 1
ATOM 15883 O O . LEU H 1 329 ? 237.598 139.424 264.675 1.00 14.06 93 LEU H O 1
ATOM 15888 N N . ILE H 1 330 ? 236.103 137.844 265.227 1.00 13.74 94 ILE H N 1
ATOM 15889 C CA . ILE H 1 330 ? 236.454 137.859 266.645 1.00 13.74 94 ILE H CA 1
ATOM 15890 C C . ILE H 1 330 ? 236.921 136.467 267.052 1.00 13.74 94 ILE H C 1
ATOM 15891 O O . ILE H 1 330 ? 236.111 135.530 267.086 1.00 13.74 94 ILE H O 1
ATOM 15896 N N . PRO H 1 331 ? 238.202 136.281 267.359 1.00 21.19 95 PRO H N 1
ATOM 15897 C CA . PRO H 1 331 ? 238.684 134.951 267.742 1.00 21.19 95 PRO H CA 1
ATOM 15898 C C . PRO H 1 331 ? 238.172 134.539 269.113 1.00 21.19 95 PRO H C 1
ATOM 15899 O O . PRO H 1 331 ? 237.858 135.366 269.972 1.00 21.19 95 PRO H O 1
ATOM 15903 N N . SER H 1 332 ? 238.091 133.226 269.307 1.00 23.89 96 SER H N 1
ATOM 15904 C CA . SER H 1 332 ? 237.682 132.659 270.580 1.00 23.89 96 SER H CA 1
ATOM 15905 C C . SER H 1 332 ? 238.912 132.377 271.440 1.00 23.89 96 SER H C 1
ATOM 15906 O O . SER H 1 332 ? 240.055 132.560 271.016 1.00 23.89 96 SER H O 1
ATOM 15909 N N . GLN H 1 333 ? 238.676 131.914 272.669 1.00 28.38 97 GLN H N 1
ATOM 15910 C CA . GLN H 1 333 ? 239.774 131.612 273.580 1.00 28.38 97 GLN H CA 1
ATOM 15911 C C . GLN H 1 333 ? 240.628 130.442 273.111 1.00 28.38 97 GLN H C 1
ATOM 15912 O O . GLN H 1 333 ? 241.737 130.263 273.625 1.00 28.38 97 GLN H O 1
ATOM 15918 N N . ASN H 1 334 ? 240.145 129.648 272.155 1.00 30.37 98 ASN H N 1
ATOM 15919 C CA . ASN H 1 334 ? 240.921 128.519 271.656 1.00 30.37 98 ASN H CA 1
ATOM 15920 C C . ASN H 1 334 ? 242.036 128.954 270.713 1.00 30.37 98 ASN H C 1
ATOM 15921 O O . ASN H 1 334 ? 243.084 128.301 270.663 1.00 30.37 98 ASN H O 1
ATOM 15926 N N . ASN H 1 335 ? 241.836 130.041 269.959 1.00 25.75 99 ASN H N 1
ATOM 15927 C CA . ASN H 1 335 ? 242.820 130.442 268.961 1.00 25.75 99 ASN H CA 1
ATOM 15928 C C . ASN H 1 335 ? 243.055 131.950 268.927 1.00 25.75 99 ASN H C 1
ATOM 15929 O O . ASN H 1 335 ? 243.489 132.472 267.893 1.00 25.75 99 ASN H O 1
ATOM 15934 N N . TYR H 1 336 ? 242.781 132.666 270.020 1.00 25.80 100 TYR H N 1
ATOM 15935 C CA . TYR H 1 336 ? 242.983 134.111 270.013 1.00 25.80 100 TYR H CA 1
ATOM 15936 C C . TYR H 1 336 ? 244.460 134.477 269.950 1.00 25.80 100 TYR H C 1
ATOM 15937 O O . TYR H 1 336 ? 244.821 135.471 269.309 1.00 25.80 100 TYR H O 1
ATOM 15946 N N . GLU H 1 337 ? 245.324 133.695 270.601 1.00 28.17 101 GLU H N 1
ATOM 15947 C CA . GLU H 1 337 ? 246.752 134.001 270.595 1.00 28.17 101 GLU H CA 1
ATOM 15948 C C . GLU H 1 337 ? 247.332 133.918 269.189 1.00 28.17 101 GLU H C 1
ATOM 15949 O O . GLU H 1 337 ? 248.132 134.771 268.788 1.00 28.17 101 GLU H O 1
ATOM 15955 N N . THR H 1 338 ? 246.945 132.894 268.426 1.00 24.46 102 THR H N 1
ATOM 15956 C CA . THR H 1 338 ? 247.458 132.748 267.068 1.00 24.46 102 THR H CA 1
ATOM 15957 C C . THR H 1 338 ? 246.856 133.790 266.132 1.00 24.46 102 THR H C 1
ATOM 15958 O O . THR H 1 338 ? 247.571 134.392 265.322 1.00 24.46 102 THR H O 1
ATOM 15962 N N . VAL H 1 339 ? 245.546 134.020 266.233 1.00 23.14 103 VAL H N 1
ATOM 15963 C CA . VAL H 1 339 ? 244.874 134.939 265.317 1.00 23.14 103 VAL H CA 1
ATOM 15964 C C . VAL H 1 339 ? 245.354 136.368 265.541 1.00 23.14 103 VAL H C 1
ATOM 15965 O O . VAL H 1 339 ? 245.662 137.093 264.588 1.00 23.14 103 VAL H O 1
ATOM 15969 N N . LEU H 1 340 ? 245.434 136.793 266.802 1.00 26.01 104 LEU H N 1
ATOM 15970 C CA . LEU H 1 340 ? 245.812 138.165 267.115 1.00 26.01 104 LEU H CA 1
ATOM 15971 C C . LEU H 1 340 ? 247.318 138.386 267.128 1.00 26.01 104 LEU H C 1
ATOM 15972 O O . LEU H 1 340 ? 247.751 139.540 267.225 1.00 26.01 104 LEU H O 1
ATOM 15977 N N . ASN H 1 341 ? 248.118 137.322 267.031 1.00 27.94 105 ASN H N 1
ATOM 15978 C CA . ASN H 1 341 ? 249.578 137.411 267.059 1.00 27.94 105 ASN H CA 1
ATOM 15979 C C . ASN H 1 341 ? 250.056 138.102 268.338 1.00 27.94 105 ASN H C 1
ATOM 15980 O O . ASN H 1 341 ? 250.674 139.168 268.313 1.00 27.94 105 ASN H O 1
ATOM 15985 N N . LEU H 1 342 ? 249.748 137.467 269.471 1.00 28.32 106 LEU H N 1
ATOM 15986 C CA . LEU H 1 342 ? 250.084 138.050 270.765 1.00 28.32 106 LEU H CA 1
ATOM 15987 C C . LEU H 1 342 ? 251.589 138.106 270.991 1.00 28.32 106 LEU H C 1
ATOM 15988 O O . LEU H 1 342 ? 252.079 139.030 271.651 1.00 28.32 106 LEU H O 1
ATOM 15993 N N . SER H 1 343 ? 252.335 137.132 270.463 1.00 31.40 107 SER H N 1
ATOM 15994 C CA . SER H 1 343 ? 253.783 137.125 270.640 1.00 31.40 107 SER H CA 1
ATOM 15995 C C . SER H 1 343 ? 254.454 138.323 269.983 1.00 31.40 107 SER H C 1
ATOM 15996 O O . SER H 1 343 ? 255.530 138.738 270.427 1.00 31.40 107 SER H O 1
ATOM 15999 N N . LEU H 1 344 ? 253.847 138.887 268.940 1.00 29.58 108 LEU H N 1
ATOM 16000 C CA . LEU H 1 344 ? 254.400 140.055 268.268 1.00 29.58 108 LEU H CA 1
ATOM 16001 C C . LEU H 1 344 ? 254.012 141.365 268.942 1.00 29.58 108 LEU H C 1
ATOM 16002 O O . LEU H 1 344 ? 254.736 142.357 268.801 1.00 29.58 108 LEU H O 1
ATOM 16007 N N . LEU H 1 345 ? 252.905 141.388 269.679 1.00 28.65 109 LEU H N 1
ATOM 16008 C CA . LEU H 1 345 ? 252.442 142.611 270.314 1.00 28.65 109 LEU H CA 1
ATOM 16009 C C . LEU H 1 345 ? 253.302 142.945 271.533 1.00 28.65 109 LEU H C 1
ATOM 16010 O O . LEU H 1 345 ? 254.089 142.131 272.023 1.00 28.65 109 LEU H O 1
ATOM 16015 N N . GLY H 1 346 ? 253.140 144.172 272.022 1.00 29.70 110 GLY H N 1
ATOM 16016 C CA . GLY H 1 346 ? 253.845 144.628 273.195 1.00 29.70 110 GLY H CA 1
ATOM 16017 C C . GLY H 1 346 ? 253.308 143.995 274.462 1.00 29.70 110 GLY H C 1
ATOM 16018 O O . GLY H 1 346 ? 252.210 143.429 274.484 1.00 29.70 110 GLY H O 1
ATOM 16019 N N . PRO H 1 347 ? 254.084 144.070 275.546 1.00 31.24 111 PRO H N 1
ATOM 16020 C CA . PRO H 1 347 ? 253.643 143.447 276.806 1.00 31.24 111 PRO H CA 1
ATOM 16021 C C . PRO H 1 347 ? 252.342 144.011 277.352 1.00 31.24 111 PRO H C 1
ATOM 16022 O O . PRO H 1 347 ? 251.549 143.257 277.927 1.00 31.24 111 PRO H O 1
ATOM 16026 N N . ALA H 1 348 ? 252.093 145.313 277.188 1.00 28.65 112 ALA H N 1
ATOM 16027 C CA . ALA H 1 348 ? 250.868 145.903 277.722 1.00 28.65 112 ALA H CA 1
ATOM 16028 C C . ALA H 1 348 ? 249.641 145.408 276.966 1.00 28.65 112 ALA H C 1
ATOM 16029 O O . ALA H 1 348 ? 248.640 145.011 277.577 1.00 28.65 112 ALA H O 1
ATOM 16031 N N . GLU H 1 349 ? 249.699 145.426 275.632 1.00 29.07 113 GLU H N 1
ATOM 16032 C CA . GLU H 1 349 ? 248.590 144.909 274.837 1.00 29.07 113 GLU H CA 1
ATOM 16033 C C . GLU H 1 349 ? 248.399 143.417 275.071 1.00 29.07 113 GLU H C 1
ATOM 16034 O O . GLU H 1 349 ? 247.264 142.926 275.106 1.00 29.07 113 GLU H O 1
ATOM 16040 N N . ARG H 1 350 ? 249.500 142.680 275.230 1.00 28.62 114 ARG H N 1
ATOM 16041 C CA . ARG H 1 350 ? 249.403 141.253 275.516 1.00 28.62 114 ARG H CA 1
ATOM 16042 C C . ARG H 1 350 ? 248.711 141.007 276.852 1.00 28.62 114 ARG H C 1
ATOM 16043 O O . ARG H 1 350 ? 247.866 140.112 276.967 1.00 28.62 114 ARG H O 1
ATOM 16051 N N . LEU H 1 351 ? 249.050 141.801 277.871 1.00 30.43 115 LEU H N 1
ATOM 16052 C CA . LEU H 1 351 ? 248.391 141.673 279.168 1.00 30.43 115 LEU H CA 1
ATOM 16053 C C . LEU H 1 351 ? 246.911 142.021 279.074 1.00 30.43 115 LEU H C 1
ATOM 16054 O O . LEU H 1 351 ? 246.068 141.357 279.690 1.00 30.43 115 LEU H O 1
ATOM 16059 N N . VAL H 1 352 ? 246.577 143.067 278.314 1.00 26.31 116 VAL H N 1
ATOM 16060 C CA . VAL H 1 352 ? 245.175 143.445 278.149 1.00 26.31 116 VAL H CA 1
ATOM 16061 C C . VAL H 1 352 ? 244.398 142.322 277.474 1.00 26.31 116 VAL H C 1
ATOM 16062 O O . VAL H 1 352 ? 243.279 141.985 277.884 1.00 26.31 116 VAL H O 1
ATOM 16066 N N . PHE H 1 353 ? 244.980 141.718 276.436 1.00 23.06 117 PHE H N 1
ATOM 16067 C CA . PHE H 1 353 ? 244.310 140.617 275.750 1.00 23.06 117 PHE H CA 1
ATOM 16068 C C . PHE H 1 353 ? 244.177 139.397 276.654 1.00 23.06 117 PHE H C 1
ATOM 16069 O O . PHE H 1 353 ? 243.164 138.689 276.602 1.00 23.06 117 PHE H O 1
ATOM 16077 N N . TYR H 1 354 ? 245.191 139.127 277.481 1.00 32.27 118 TYR H N 1
ATOM 16078 C CA . TYR H 1 354 ? 245.088 138.027 278.436 1.00 32.27 118 TYR H CA 1
ATOM 16079 C C . TYR H 1 354 ? 243.965 138.267 279.436 1.00 32.27 118 TYR H C 1
ATOM 16080 O O . TYR H 1 354 ? 243.217 137.344 279.775 1.00 32.27 118 TYR H O 1
ATOM 16089 N N . MET H 1 355 ? 243.836 139.502 279.924 1.00 31.91 119 MET H N 1
ATOM 16090 C CA . MET H 1 355 ? 242.790 139.799 280.896 1.00 31.91 119 MET H CA 1
ATOM 16091 C C . MET H 1 355 ? 241.411 139.751 280.251 1.00 31.91 119 MET H C 1
ATOM 16092 O O . MET H 1 355 ? 240.429 139.373 280.900 1.00 31.91 119 MET H O 1
ATOM 16097 N N . ILE H 1 356 ? 241.317 140.138 278.977 1.00 26.22 120 ILE H N 1
ATOM 16098 C CA . ILE H 1 356 ? 240.039 140.087 278.273 1.00 26.22 120 ILE H CA 1
ATOM 16099 C C . ILE H 1 356 ? 239.556 138.648 278.143 1.00 26.22 120 ILE H C 1
ATOM 16100 O O . ILE H 1 356 ? 238.374 138.351 278.357 1.00 26.22 120 ILE H O 1
ATOM 16105 N N . TYR H 1 357 ? 240.460 137.730 277.807 1.00 25.66 121 TYR H N 1
ATOM 16106 C CA . TYR H 1 357 ? 240.114 136.333 277.586 1.00 25.66 121 TYR H CA 1
ATOM 16107 C C . TYR H 1 357 ? 240.208 135.487 278.850 1.00 25.66 121 TYR H C 1
ATOM 16108 O O . TYR H 1 357 ? 240.038 134.266 278.774 1.00 25.66 121 TYR H O 1
ATOM 16117 N N . ASP H 1 358 ? 240.478 136.106 280.001 1.00 37.75 122 ASP H N 1
ATOM 16118 C CA . ASP H 1 358 ? 240.461 135.436 281.302 1.00 37.75 122 ASP H CA 1
ATOM 16119 C C . ASP H 1 358 ? 241.463 134.277 281.340 1.00 37.75 122 ASP H C 1
ATOM 16120 O O . ASP H 1 358 ? 241.103 133.104 281.461 1.00 37.75 122 ASP H O 1
ATOM 16125 N N . ASN H 1 359 ? 242.739 134.632 281.225 1.00 43.53 123 ASN H N 1
ATOM 16126 C CA . ASN H 1 359 ? 243.849 133.689 281.355 1.00 43.53 123 ASN H CA 1
ATOM 16127 C C . ASN H 1 359 ? 244.640 134.092 282.598 1.00 43.53 123 ASN H C 1
ATOM 16128 O O . ASN H 1 359 ? 245.596 134.865 282.519 1.00 43.53 123 ASN H O 1
ATOM 16133 N N . LYS H 1 360 ? 244.236 133.549 283.751 1.00 49.47 124 LYS H N 1
ATOM 16134 C CA . LYS H 1 360 ? 244.804 133.986 285.024 1.00 49.47 124 LYS H CA 1
ATOM 16135 C C . LYS H 1 360 ? 246.298 133.698 285.106 1.00 49.47 124 LYS H C 1
ATOM 16136 O O . LYS H 1 360 ? 247.071 134.536 285.586 1.00 49.47 124 LYS H O 1
ATOM 16142 N N . GLU H 1 361 ? 246.725 132.515 284.655 1.00 51.41 125 GLU H N 1
ATOM 16143 C CA . GLU H 1 361 ? 248.142 132.173 284.723 1.00 51.41 125 GLU H CA 1
ATOM 16144 C C . GLU H 1 361 ? 248.976 133.120 283.871 1.00 51.41 125 GLU H C 1
ATOM 16145 O O . GLU H 1 361 ? 250.031 133.594 284.310 1.00 51.41 125 GLU H O 1
ATOM 16151 N N . LYS H 1 362 ? 248.516 133.410 282.652 1.00 46.75 126 LYS H N 1
ATOM 16152 C CA . LYS H 1 362 ? 249.219 134.364 281.803 1.00 46.75 126 LYS H CA 1
ATOM 16153 C C . LYS H 1 362 ? 249.216 135.754 282.424 1.00 46.75 126 LYS H C 1
ATOM 16154 O O . LYS H 1 362 ? 250.215 136.479 282.340 1.00 46.75 126 LYS H O 1
ATOM 16160 N N . GLN H 1 363 ? 248.102 136.143 283.048 1.00 46.65 127 GLN H N 1
ATOM 16161 C CA . GLN H 1 363 ? 248.035 137.434 283.725 1.00 46.65 127 GLN H CA 1
ATOM 16162 C C . GLN H 1 363 ? 249.105 137.541 284.804 1.00 46.65 127 GLN H C 1
ATOM 16163 O O . GLN H 1 363 ? 249.847 138.529 284.864 1.00 46.65 127 GLN H O 1
ATOM 16169 N N . ASN H 1 364 ? 249.201 136.524 285.665 1.00 56.32 128 ASN H N 1
ATOM 16170 C CA . ASN H 1 364 ? 250.193 136.553 286.735 1.00 56.32 128 ASN H CA 1
ATOM 16171 C C . ASN H 1 364 ? 251.611 136.531 286.179 1.00 56.32 128 ASN H C 1
ATOM 16172 O O . ASN H 1 364 ? 252.491 137.241 286.679 1.00 56.32 128 ASN H O 1
ATOM 16177 N N . GLU H 1 365 ? 251.854 135.720 285.145 1.00 59.06 129 GLU H N 1
ATOM 16178 C CA . GLU H 1 365 ? 253.191 135.648 284.565 1.00 59.06 129 GLU H CA 1
ATOM 16179 C C . GLU H 1 365 ? 253.612 136.994 283.987 1.00 59.06 129 GLU H C 1
ATOM 16180 O O . GLU H 1 365 ? 254.733 137.460 284.220 1.00 59.06 129 GLU H O 1
ATOM 16186 N N . ILE H 1 366 ? 252.714 137.643 283.242 1.00 54.40 130 ILE H N 1
ATOM 16187 C CA . ILE H 1 366 ? 253.030 138.943 282.660 1.00 54.40 130 ILE H CA 1
ATOM 16188 C C . ILE H 1 366 ? 253.224 139.987 283.753 1.00 54.40 130 ILE H C 1
ATOM 16189 O O . ILE H 1 366 ? 254.135 140.820 283.677 1.00 54.40 130 ILE H O 1
ATOM 16194 N N . CYS H 1 367 ? 252.379 139.960 284.787 1.00 58.17 131 CYS H N 1
ATOM 16195 C CA . CYS H 1 367 ? 252.504 140.935 285.866 1.00 58.17 131 CYS H CA 1
ATOM 16196 C C . CYS H 1 367 ? 253.829 140.783 286.601 1.00 58.17 131 CYS H C 1
ATOM 16197 O O . CYS H 1 367 ? 254.461 141.780 286.969 1.00 58.17 131 CYS H O 1
ATOM 16200 N N . GLN H 1 368 ? 254.268 139.543 286.829 1.00 62.61 132 GLN H N 1
ATOM 16201 C CA . GLN H 1 368 ? 255.530 139.335 287.531 1.00 62.61 132 GLN H CA 1
ATOM 16202 C C . GLN H 1 368 ? 256.724 139.639 286.633 1.00 62.61 132 GLN H C 1
ATOM 16203 O O . GLN H 1 368 ? 257.774 140.078 287.116 1.00 62.61 132 GLN H O 1
ATOM 16209 N N . GLN H 1 369 ? 256.585 139.418 285.323 1.00 62.18 133 GLN H N 1
ATOM 16210 C CA . GLN H 1 369 ? 257.668 139.748 284.404 1.00 62.18 133 GLN H CA 1
ATOM 16211 C C . GLN H 1 369 ? 257.753 141.242 284.119 1.00 62.18 133 GLN H C 1
ATOM 16212 O O . GLN H 1 369 ? 258.797 141.715 283.659 1.00 62.18 133 GLN H O 1
ATOM 16218 N N . LEU H 1 370 ? 256.684 141.990 284.375 1.00 61.99 134 LEU H N 1
ATOM 16219 C CA . LEU H 1 370 ? 256.655 143.422 284.113 1.00 61.99 134 LEU H CA 1
ATOM 16220 C C . LEU H 1 370 ? 257.081 144.256 285.316 1.00 61.99 134 LEU H C 1
ATOM 16221 O O . LEU H 1 370 ? 257.016 145.488 285.251 1.00 61.99 134 LEU H O 1
ATOM 16226 N N . ARG H 1 371 ? 257.506 143.618 286.410 1.00 68.89 135 ARG H N 1
ATOM 16227 C CA . ARG H 1 371 ? 257.877 144.367 287.607 1.00 68.89 135 ARG H CA 1
ATOM 16228 C C . ARG H 1 371 ? 259.157 145.169 287.408 1.00 68.89 135 ARG H C 1
ATOM 16229 O O . ARG H 1 371 ? 259.327 146.222 288.033 1.00 68.89 135 ARG H O 1
ATOM 16237 N N . MET H 1 372 ? 260.063 144.698 286.547 1.00 71.17 136 MET H N 1
ATOM 16238 C CA . MET H 1 372 ? 261.317 145.413 286.330 1.00 71.17 136 MET H CA 1
ATOM 16239 C C . MET H 1 372 ? 261.105 146.779 285.693 1.00 71.17 136 MET H C 1
ATOM 16240 O O . MET H 1 372 ? 262.017 147.613 285.725 1.00 71.17 136 MET H O 1
ATOM 16245 N N . TYR H 1 373 ? 259.930 147.031 285.116 1.00 71.73 137 TYR H N 1
ATOM 16246 C CA . TYR H 1 373 ? 259.614 148.349 284.583 1.00 71.73 137 TYR H CA 1
ATOM 16247 C C . TYR H 1 373 ? 259.208 149.344 285.661 1.00 71.73 137 TYR H C 1
ATOM 16248 O O . TYR H 1 373 ? 259.090 150.538 285.362 1.00 71.73 137 TYR H O 1
ATOM 16257 N N . GLU H 1 374 ? 258.996 148.889 286.899 1.00 73.49 138 GLU H N 1
ATOM 16258 C CA . GLU H 1 374 ? 258.687 149.808 287.989 1.00 73.49 138 GLU H CA 1
ATOM 16259 C C . GLU H 1 374 ? 259.825 150.784 288.254 1.00 73.49 138 GLU H C 1
ATOM 16260 O O . GLU H 1 374 ? 259.594 151.848 288.839 1.00 73.49 138 GLU H O 1
ATOM 16266 N N . ARG H 1 375 ? 261.045 150.443 287.837 1.00 71.71 139 ARG H N 1
ATOM 16267 C CA . ARG H 1 375 ? 262.203 151.305 288.028 1.00 71.71 139 ARG H CA 1
ATOM 16268 C C . ARG H 1 375 ? 262.171 152.548 287.147 1.00 71.71 139 ARG H C 1
ATOM 16269 O O . ARG H 1 375 ? 262.945 153.480 287.390 1.00 71.71 139 ARG H O 1
ATOM 16277 N N . PHE H 1 376 ? 261.302 152.585 286.137 1.00 74.17 140 PHE H N 1
ATOM 16278 C CA . PHE H 1 376 ? 261.128 153.780 285.313 1.00 74.17 140 PHE H CA 1
ATOM 16279 C C . PHE H 1 376 ? 260.036 154.679 285.883 1.00 74.17 140 PHE H C 1
ATOM 16280 O O . PHE H 1 376 ? 260.290 155.837 286.228 1.00 74.17 140 PHE H O 1
ATOM 16288 N N . ARG H 1 377 ? 258.817 154.155 285.985 1.00 73.79 141 ARG H N 1
ATOM 16289 C CA . ARG H 1 377 ? 257.716 154.845 286.632 1.00 73.79 141 ARG H CA 1
ATOM 16290 C C . ARG H 1 377 ? 256.930 153.852 287.480 1.00 73.79 141 ARG H C 1
ATOM 16291 O O . ARG H 1 377 ? 256.756 152.694 287.082 1.00 73.79 141 ARG H O 1
ATOM 16299 N N . PRO H 1 378 ? 256.456 154.269 288.654 1.00 73.76 142 PRO H N 1
ATOM 16300 C CA . PRO H 1 378 ? 255.852 153.323 289.601 1.00 73.76 142 PRO H CA 1
ATOM 16301 C C . PRO H 1 378 ? 254.427 152.903 289.273 1.00 73.76 142 PRO H C 1
ATOM 16302 O O . PRO H 1 378 ? 253.770 152.312 290.135 1.00 73.76 142 PRO H O 1
ATOM 16306 N N . GLU H 1 379 ? 253.922 153.178 288.073 1.00 72.86 143 GLU H N 1
ATOM 16307 C CA . GLU H 1 379 ? 252.575 152.773 287.685 1.00 72.86 143 GLU H CA 1
ATOM 16308 C C . GLU H 1 379 ? 252.590 152.073 286.335 1.00 72.86 143 GLU H C 1
ATOM 16309 O O . GLU H 1 379 ? 251.723 152.302 285.488 1.00 72.86 143 GLU H O 1
ATOM 16315 N N . VAL H 1 380 ? 253.582 151.212 286.104 1.00 70.77 144 VAL H N 1
ATOM 16316 C CA . VAL H 1 380 ? 253.643 150.497 284.833 1.00 70.77 144 VAL H CA 1
ATOM 16317 C C . VAL H 1 380 ? 252.530 149.459 284.743 1.00 70.77 144 VAL H C 1
ATOM 16318 O O . VAL H 1 380 ? 251.932 149.263 283.678 1.00 70.77 144 VAL H O 1
ATOM 16322 N N . VAL H 1 381 ? 252.232 148.781 285.849 1.00 61.99 145 VAL H N 1
ATOM 16323 C CA . VAL H 1 381 ? 251.253 147.706 285.868 1.00 61.99 145 VAL H CA 1
ATOM 16324 C C . VAL H 1 381 ? 250.020 148.074 286.683 1.00 61.99 145 VAL H C 1
ATOM 16325 O O . VAL H 1 381 ? 248.912 147.644 286.357 1.00 61.99 145 VAL H O 1
ATOM 16329 N N . GLU H 1 382 ? 250.189 148.862 287.748 1.00 58.90 146 GLU H N 1
ATOM 16330 C CA . GLU H 1 382 ? 249.084 149.117 288.668 1.00 58.90 146 GLU H CA 1
ATOM 16331 C C . GLU H 1 382 ? 247.939 149.850 287.978 1.00 58.90 146 GLU H C 1
ATOM 16332 O O . GLU H 1 382 ? 246.785 149.405 288.022 1.00 58.90 146 GLU H O 1
ATOM 16338 N N . GLU H 1 383 ? 248.239 150.973 287.320 1.00 57.11 147 GLU H N 1
ATOM 16339 C CA . GLU H 1 383 ? 247.174 151.756 286.702 1.00 57.11 147 GLU H CA 1
ATOM 16340 C C . GLU H 1 383 ? 246.591 151.039 285.491 1.00 57.11 147 GLU H C 1
ATOM 16341 O O . GLU H 1 383 ? 245.379 151.100 285.256 1.00 57.11 147 GLU H O 1
ATOM 16347 N N . LEU H 1 384 ? 247.430 150.347 284.717 1.00 46.58 148 LEU H N 1
ATOM 16348 C CA . LEU H 1 384 ? 246.929 149.584 283.577 1.00 46.58 148 LEU H CA 1
ATOM 16349 C C . LEU H 1 384 ? 245.993 148.473 284.036 1.00 46.58 148 LEU H C 1
ATOM 16350 O O . LEU H 1 384 ? 244.901 148.293 283.482 1.00 46.58 148 LEU H O 1
ATOM 16355 N N . TYR H 1 385 ? 246.407 147.723 285.061 1.00 43.53 149 TYR H N 1
ATOM 16356 C CA . TYR H 1 385 ? 245.564 146.660 285.596 1.00 43.53 149 TYR H CA 1
ATOM 16357 C C . TYR H 1 385 ? 244.256 147.217 286.139 1.00 43.53 149 TYR H C 1
ATOM 16358 O O . TYR H 1 385 ? 243.183 146.659 285.884 1.00 43.53 149 TYR H O 1
ATOM 16367 N N . ASN H 1 386 ? 244.324 148.327 286.880 1.00 47.88 150 ASN H N 1
ATOM 16368 C CA . ASN H 1 386 ? 243.114 148.905 287.456 1.00 47.88 150 ASN H CA 1
ATOM 16369 C C . ASN H 1 386 ? 242.161 149.398 286.374 1.00 47.88 150 ASN H C 1
ATOM 16370 O O . ASN H 1 386 ? 240.947 149.171 286.455 1.00 47.88 150 ASN H O 1
ATOM 16375 N N . SER H 1 387 ? 242.690 150.076 285.351 1.00 44.00 151 SER H N 1
ATOM 16376 C CA . SER H 1 387 ? 241.842 150.578 284.276 1.00 44.00 151 SER H CA 1
ATOM 16377 C C . SER H 1 387 ? 241.203 149.436 283.498 1.00 44.00 151 SER H C 1
ATOM 16378 O O . SER H 1 387 ? 240.009 149.482 283.180 1.00 44.00 151 SER H O 1
ATOM 16381 N N . THR H 1 388 ? 241.979 148.395 283.186 1.00 41.00 152 THR H N 1
ATOM 16382 C CA . THR H 1 388 ? 241.412 147.265 282.460 1.00 41.00 152 THR H CA 1
ATOM 16383 C C . THR H 1 388 ? 240.359 146.547 283.297 1.00 41.00 152 THR H C 1
ATOM 16384 O O . THR H 1 388 ? 239.321 146.129 282.771 1.00 41.00 152 THR H O 1
ATOM 16388 N N . LEU H 1 389 ? 240.598 146.407 284.605 1.00 41.11 153 LEU H N 1
ATOM 16389 C CA . LEU H 1 389 ? 239.612 145.768 285.470 1.00 41.11 153 LEU H CA 1
ATOM 16390 C C . LEU H 1 389 ? 238.328 146.582 285.551 1.00 41.11 153 LEU H C 1
ATOM 16391 O O . LEU H 1 389 ? 237.227 146.022 285.500 1.00 41.11 153 LEU H O 1
ATOM 16396 N N . ARG H 1 390 ? 238.441 147.907 285.681 1.00 44.08 154 ARG H N 1
ATOM 16397 C CA . ARG H 1 390 ? 237.233 148.720 285.781 1.00 44.08 154 ARG H CA 1
ATOM 16398 C C . ARG H 1 390 ? 236.494 148.788 284.451 1.00 44.08 154 ARG H C 1
ATOM 16399 O O . ARG H 1 390 ? 235.272 148.974 284.433 1.00 44.08 154 ARG H O 1
ATOM 16407 N N . VAL H 1 391 ? 237.208 148.643 283.331 1.00 37.79 155 VAL H N 1
ATOM 16408 C CA . VAL H 1 391 ? 236.532 148.546 282.041 1.00 37.79 155 VAL H CA 1
ATOM 16409 C C . VAL H 1 391 ? 235.801 147.213 281.919 1.00 37.79 155 VAL H C 1
ATOM 16410 O O . VAL H 1 391 ? 234.646 147.161 281.480 1.00 37.79 155 VAL H O 1
ATOM 16414 N N . LEU H 1 392 ? 236.457 146.117 282.310 1.00 37.83 156 LEU H N 1
ATOM 16415 C CA . LEU H 1 392 ? 235.831 144.801 282.239 1.00 37.83 156 LEU H CA 1
ATOM 16416 C C . LEU H 1 392 ? 234.666 144.655 283.209 1.00 37.83 156 LEU H C 1
ATOM 16417 O O . LEU H 1 392 ? 233.772 143.838 282.964 1.00 37.83 156 LEU H O 1
ATOM 16422 N N . ALA H 1 393 ? 234.662 145.418 284.304 1.00 40.64 157 ALA H N 1
ATOM 16423 C CA . ALA H 1 393 ? 233.578 145.314 285.276 1.00 40.64 157 ALA H CA 1
ATOM 16424 C C . ALA H 1 393 ? 232.246 145.739 284.671 1.00 40.64 157 ALA H C 1
ATOM 16425 O O . ALA H 1 393 ? 231.200 145.157 284.983 1.00 40.64 157 ALA H O 1
ATOM 16427 N N . LEU H 1 394 ? 232.262 146.757 283.807 1.00 37.12 158 LEU H N 1
ATOM 16428 C CA . LEU H 1 394 ? 231.031 147.237 283.192 1.00 37.12 158 LEU H CA 1
ATOM 16429 C C . LEU H 1 394 ? 230.393 146.203 282.273 1.00 37.12 158 LEU H C 1
ATOM 16430 O O . LEU H 1 394 ? 229.191 146.293 282.001 1.00 37.12 158 LEU H O 1
ATOM 16435 N N . THR H 1 395 ? 231.163 145.228 281.788 1.00 37.82 159 THR H N 1
ATOM 16436 C CA . THR H 1 395 ? 230.624 144.195 280.913 1.00 37.82 159 THR H CA 1
ATOM 16437 C C . THR H 1 395 ? 229.942 143.064 281.672 1.00 37.82 159 THR H C 1
ATOM 16438 O O . THR H 1 395 ? 229.233 142.266 281.051 1.00 37.82 159 THR H O 1
ATOM 16442 N N . ASN H 1 396 ? 230.139 142.973 282.984 1.00 49.89 160 ASN H N 1
ATOM 16443 C CA . ASN H 1 396 ? 229.521 141.902 283.750 1.00 49.89 160 ASN H CA 1
ATOM 16444 C C . ASN H 1 396 ? 228.013 142.127 283.853 1.00 49.89 160 ASN H C 1
ATOM 16445 O O . ASN H 1 396 ? 227.563 143.266 284.006 1.00 49.89 160 ASN H O 1
ATOM 16450 N N . PRO H 1 397 ? 227.206 141.059 283.769 1.00 60.10 161 PRO H N 1
ATOM 16451 C CA . PRO H 1 397 ? 225.745 141.150 283.881 1.00 60.10 161 PRO H CA 1
ATOM 16452 C C . PRO H 1 397 ? 225.292 141.587 285.271 1.00 60.10 161 PRO H C 1
ATOM 16453 O O . PRO H 1 397 ? 224.527 142.545 285.376 1.00 60.10 161 PRO H O 1
ATOM 16457 N N . ASN H 1 407 ? 212.995 141.059 279.995 1.00 51.51 171 ASN H N 1
ATOM 16458 C CA . ASN H 1 407 ? 212.774 139.750 279.392 1.00 51.51 171 ASN H CA 1
ATOM 16459 C C . ASN H 1 407 ? 213.363 139.686 277.987 1.00 51.51 171 ASN H C 1
ATOM 16460 O O . ASN H 1 407 ? 212.907 138.910 277.147 1.00 51.51 171 ASN H O 1
ATOM 16465 N N . GLU H 1 408 ? 214.375 140.512 277.737 1.00 42.79 172 GLU H N 1
ATOM 16466 C CA . GLU H 1 408 ? 215.037 140.516 276.441 1.00 42.79 172 GLU H CA 1
ATOM 16467 C C . GLU H 1 408 ? 215.817 139.224 276.236 1.00 42.79 172 GLU H C 1
ATOM 16468 O O . GLU H 1 408 ? 216.444 138.703 277.163 1.00 42.79 172 GLU H O 1
ATOM 16474 N N . SER H 1 409 ? 215.778 138.706 275.011 1.00 27.84 173 SER H N 1
ATOM 16475 C CA . SER H 1 409 ? 216.445 137.459 274.670 1.00 27.84 173 SER H CA 1
ATOM 16476 C C . SER H 1 409 ? 217.209 137.629 273.365 1.00 27.84 173 SER H C 1
ATOM 16477 O O . SER H 1 409 ? 216.881 138.481 272.538 1.00 27.84 173 SER H O 1
ATOM 16480 N N . ARG H 1 410 ? 218.234 136.801 273.184 1.00 15.97 174 ARG H N 1
ATOM 16481 C CA . ARG H 1 410 ? 219.047 136.853 271.974 1.00 15.97 174 ARG H CA 1
ATOM 16482 C C . ARG H 1 410 ? 219.469 135.441 271.603 1.00 15.97 174 ARG H C 1
ATOM 16483 O O . ARG H 1 410 ? 220.155 134.774 272.383 1.00 15.97 174 ARG H O 1
ATOM 16491 N N . SER H 1 411 ? 219.062 134.992 270.419 1.00 20.76 175 SER H N 1
ATOM 16492 C CA . SER H 1 411 ? 219.447 133.693 269.889 1.00 20.76 175 SER H CA 1
ATOM 16493 C C . SER H 1 411 ? 220.363 133.892 268.690 1.00 20.76 175 SER H C 1
ATOM 16494 O O . SER H 1 411 ? 220.122 134.765 267.851 1.00 20.76 175 SER H O 1
ATOM 16497 N N . PHE H 1 412 ? 221.415 133.079 268.613 1.00 21.84 176 PHE H N 1
ATOM 16498 C CA . PHE H 1 412 ? 222.436 133.215 267.581 1.00 21.84 176 PHE H CA 1
ATOM 16499 C C . PHE H 1 412 ? 222.444 132.022 266.631 1.00 21.84 176 PHE H C 1
ATOM 16500 O O . PHE H 1 412 ? 223.503 131.596 266.169 1.00 21.84 176 PHE H O 1
ATOM 16508 N N . GLY H 1 413 ? 221.278 131.477 266.335 1.00 39.01 177 GLY H N 1
ATOM 16509 C CA . GLY H 1 413 ? 221.152 130.370 265.405 1.00 39.01 177 GLY H CA 1
ATOM 16510 C C . GLY H 1 413 ? 220.123 129.363 265.881 1.00 39.01 177 GLY H C 1
ATOM 16511 O O . GLY H 1 413 ? 219.757 129.304 267.055 1.00 39.01 177 GLY H O 1
ATOM 16512 N N . LEU H 1 414 ? 219.645 128.549 264.938 1.00 54.80 178 LEU H N 1
ATOM 16513 C CA . LEU H 1 414 ? 218.660 127.522 265.253 1.00 54.80 178 LEU H CA 1
ATOM 16514 C C . LEU H 1 414 ? 219.295 126.224 265.731 1.00 54.80 178 LEU H C 1
ATOM 16515 O O . LEU H 1 414 ? 218.572 125.320 266.165 1.00 54.80 178 LEU H O 1
ATOM 16520 N N . SER H 1 415 ? 220.617 126.109 265.663 1.00 60.24 179 SER H N 1
ATOM 16521 C CA . SER H 1 415 ? 221.318 124.896 266.052 1.00 60.24 179 SER H CA 1
ATOM 16522 C C . SER H 1 415 ? 221.885 125.029 267.461 1.00 60.24 179 SER H C 1
ATOM 16523 O O . SER H 1 415 ? 222.216 126.126 267.920 1.00 60.24 179 SER H O 1
ATOM 16526 N N . VAL H 1 416 ? 221.987 123.888 268.145 1.00 64.41 180 VAL H N 1
ATOM 16527 C CA . VAL H 1 416 ? 222.476 123.875 269.521 1.00 64.41 180 VAL H CA 1
ATOM 16528 C C . VAL H 1 416 ? 223.957 124.234 269.572 1.00 64.41 180 VAL H C 1
ATOM 16529 O O . VAL H 1 416 ? 224.419 124.892 270.514 1.00 64.41 180 VAL H O 1
ATOM 16533 N N . GLU H 1 417 ? 224.724 123.801 268.566 1.00 62.24 181 GLU H N 1
ATOM 16534 C CA . GLU H 1 417 ? 226.164 124.040 268.574 1.00 62.24 181 GLU H CA 1
ATOM 16535 C C . GLU H 1 417 ? 226.491 125.527 268.558 1.00 62.24 181 GLU H C 1
ATOM 16536 O O . GLU H 1 417 ? 227.506 125.941 269.127 1.00 62.24 181 GLU H O 1
ATOM 16542 N N . ASP H 1 418 ? 225.646 126.346 267.928 1.00 51.12 182 ASP H N 1
ATOM 16543 C CA . ASP H 1 418 ? 225.866 127.789 267.945 1.00 51.12 182 ASP H CA 1
ATOM 16544 C C . ASP H 1 418 ? 225.747 128.343 269.359 1.00 51.12 182 ASP H C 1
ATOM 16545 O O . ASP H 1 418 ? 226.572 129.159 269.793 1.00 51.12 182 ASP H O 1
ATOM 16550 N N . ASP H 1 419 ? 224.728 127.902 270.099 1.00 49.24 183 ASP H N 1
ATOM 16551 C CA . ASP H 1 419 ? 224.580 128.333 271.485 1.00 49.24 183 ASP H CA 1
ATOM 16552 C C . ASP H 1 419 ? 225.745 127.850 272.338 1.00 49.24 183 ASP H C 1
ATOM 16553 O O . ASP H 1 419 ? 226.258 128.597 273.180 1.00 49.24 183 ASP H O 1
ATOM 16558 N N . LEU H 1 420 ? 226.182 126.604 272.133 1.00 47.31 184 LEU H N 1
ATOM 16559 C CA . LEU H 1 420 ? 227.328 126.099 272.885 1.00 47.31 184 LEU H CA 1
ATOM 16560 C C . LEU H 1 420 ? 228.586 126.906 272.588 1.00 47.31 184 LEU H C 1
ATOM 16561 O O . LEU H 1 420 ? 229.374 127.197 273.496 1.00 47.31 184 LEU H O 1
ATOM 16566 N N . ALA H 1 421 ? 228.793 127.275 271.323 1.00 37.77 185 ALA H N 1
ATOM 16567 C CA . ALA H 1 421 ? 229.942 128.100 270.970 1.00 37.77 185 ALA H CA 1
ATOM 16568 C C . ALA H 1 421 ? 229.843 129.485 271.596 1.00 37.77 185 ALA H C 1
ATOM 16569 O O . ALA H 1 421 ? 230.858 130.063 272.000 1.00 37.77 185 ALA H O 1
ATOM 16571 N N . PHE H 1 422 ? 228.631 130.039 271.676 1.00 26.42 186 PHE H N 1
ATOM 16572 C CA . PHE H 1 422 ? 228.480 131.376 272.243 1.00 26.42 186 PHE H CA 1
ATOM 16573 C C . PHE H 1 422 ? 228.700 131.379 273.752 1.00 26.42 186 PHE H C 1
ATOM 16574 O O . PHE H 1 422 ? 229.371 132.273 274.281 1.00 26.42 186 PHE H O 1
ATOM 16582 N N . ASN H 1 423 ? 228.146 130.396 274.465 1.00 33.18 187 ASN H N 1
ATOM 16583 C CA . ASN H 1 423 ? 228.190 130.421 275.923 1.00 33.18 187 ASN H CA 1
ATOM 16584 C C . ASN H 1 423 ? 229.556 130.074 276.504 1.00 33.18 187 ASN H C 1
ATOM 16585 O O . ASN H 1 423 ? 229.761 130.275 277.706 1.00 33.18 187 ASN H O 1
ATOM 16590 N N . VAL H 1 424 ? 230.494 129.564 275.698 1.00 31.81 188 VAL H N 1
ATOM 16591 C CA . VAL H 1 424 ? 231.833 129.270 276.200 1.00 31.81 188 VAL H CA 1
ATOM 16592 C C . VAL H 1 424 ? 232.789 130.442 276.030 1.00 31.81 188 VAL H C 1
ATOM 16593 O O . VAL H 1 424 ? 233.947 130.354 276.461 1.00 31.81 188 VAL H O 1
ATOM 16597 N N . LEU H 1 425 ? 232.345 131.534 275.417 1.00 24.61 189 LEU H N 1
ATOM 16598 C CA . LEU H 1 425 ? 233.183 132.702 275.218 1.00 24.61 189 LEU H CA 1
ATOM 16599 C C . LEU H 1 425 ? 233.283 133.525 276.499 1.00 24.61 189 LEU H C 1
ATOM 16600 O O . LEU H 1 425 ? 232.414 133.445 277.371 1.00 24.61 189 LEU H O 1
ATOM 16605 N N . PRO H 1 426 ? 234.341 134.321 276.641 1.00 20.59 190 PRO H N 1
ATOM 16606 C CA . PRO H 1 426 ? 234.448 135.207 277.804 1.00 20.59 190 PRO H CA 1
ATOM 16607 C C . PRO H 1 426 ? 233.356 136.266 277.801 1.00 20.59 190 PRO H C 1
ATOM 16608 O O . PRO H 1 426 ? 232.719 136.545 276.783 1.00 20.59 190 PRO H O 1
ATOM 16612 N N . THR H 1 427 ? 233.143 136.856 278.980 1.00 20.63 191 THR H N 1
ATOM 16613 C CA . THR H 1 427 ? 232.068 137.833 279.140 1.00 20.63 191 THR H CA 1
ATOM 16614 C C . THR H 1 427 ? 232.284 139.053 278.254 1.00 20.63 191 THR H C 1
ATOM 16615 O O . THR H 1 427 ? 231.334 139.562 277.647 1.00 20.63 191 THR H O 1
ATOM 16619 N N . PHE H 1 428 ? 233.523 139.545 278.173 1.00 13.52 192 PHE H N 1
ATOM 16620 C CA . PHE H 1 428 ? 233.808 140.682 277.303 1.00 13.52 192 PHE H CA 1
ATOM 16621 C C . PHE H 1 428 ? 233.562 140.332 275.841 1.00 13.52 192 PHE H C 1
ATOM 16622 O O . PHE H 1 428 ? 232.965 141.120 275.097 1.00 13.52 192 PHE H O 1
ATOM 16630 N N . ILE H 1 429 ? 234.008 139.150 275.414 1.00 14.62 193 ILE H N 1
ATOM 16631 C CA . ILE H 1 429 ? 233.790 138.722 274.036 1.00 14.62 193 ILE H CA 1
ATOM 16632 C C . ILE H 1 429 ? 232.304 138.526 273.767 1.00 14.62 193 ILE H C 1
ATOM 16633 O O . ILE H 1 429 ? 231.803 138.873 272.690 1.00 14.62 193 ILE H O 1
ATOM 16638 N N . GLN H 1 430 ? 231.577 137.967 274.738 1.00 17.09 194 GLN H N 1
ATOM 16639 C CA . GLN H 1 430 ? 230.137 137.791 274.577 1.00 17.09 194 GLN H CA 1
ATOM 16640 C C . GLN H 1 430 ? 229.432 139.132 274.424 1.00 17.09 194 GLN H C 1
ATOM 16641 O O . GLN H 1 430 ? 228.562 139.288 273.560 1.00 17.09 194 GLN H O 1
ATOM 16647 N N . ASN H 1 431 ? 229.796 140.112 275.254 1.00 15.17 195 ASN H N 1
ATOM 16648 C CA . ASN H 1 431 ? 229.192 141.436 275.148 1.00 15.17 195 ASN H CA 1
ATOM 16649 C C . ASN H 1 431 ? 229.526 142.091 273.814 1.00 15.17 195 ASN H C 1
ATOM 16650 O O . ASN H 1 431 ? 228.664 142.720 273.190 1.00 15.17 195 ASN H O 1
ATOM 16655 N N . LEU H 1 432 ? 230.776 141.954 273.362 1.00 15.32 196 LEU H N 1
ATOM 16656 C CA . LEU H 1 432 ? 231.165 142.531 272.080 1.00 15.32 196 LEU H CA 1
ATOM 16657 C C . LEU H 1 432 ? 230.387 141.904 270.931 1.00 15.32 196 LEU H C 1
ATOM 16658 O O . LEU H 1 432 ? 229.923 142.609 270.028 1.00 15.32 196 LEU H O 1
ATOM 16663 N N . ILE H 1 433 ? 230.230 140.578 270.950 1.00 15.14 197 ILE H N 1
ATOM 16664 C CA . ILE H 1 433 ? 229.478 139.903 269.897 1.00 15.14 197 ILE H CA 1
ATOM 16665 C C . ILE H 1 433 ? 228.013 140.316 269.937 1.00 15.14 197 ILE H C 1
ATOM 16666 O O . ILE H 1 433 ? 227.390 140.548 268.894 1.00 15.14 197 ILE H O 1
ATOM 16671 N N . ARG H 1 434 ? 227.441 140.422 271.139 1.00 16.24 198 ARG H N 1
ATOM 16672 C CA . ARG H 1 434 ? 226.047 140.832 271.265 1.00 16.24 198 ARG H CA 1
ATOM 16673 C C . ARG H 1 434 ? 225.835 142.245 270.736 1.00 16.24 198 ARG H C 1
ATOM 16674 O O . ARG H 1 434 ? 224.828 142.525 270.076 1.00 16.24 198 ARG H O 1
ATOM 16682 N N . LYS H 1 435 ? 226.772 143.151 271.019 1.00 13.64 199 LYS H N 1
ATOM 16683 C CA . LYS H 1 435 ? 226.627 144.535 270.581 1.00 13.64 199 LYS H CA 1
ATOM 16684 C C . LYS H 1 435 ? 226.928 144.715 269.098 1.00 13.64 199 LYS H C 1
ATOM 16685 O O . LYS H 1 435 ? 226.376 145.624 268.468 1.00 13.64 199 LYS H O 1
ATOM 16691 N N . CYS H 1 436 ? 227.793 143.879 268.523 1.00 13.68 200 CYS H N 1
ATOM 16692 C CA . CYS H 1 436 ? 228.232 144.079 267.148 1.00 13.68 200 CYS H CA 1
ATOM 16693 C C . CYS H 1 436 ? 227.436 143.278 266.127 1.00 13.68 200 CYS H C 1
ATOM 16694 O O . CYS H 1 436 ? 227.521 143.575 264.930 1.00 13.68 200 CYS H O 1
ATOM 16697 N N . VAL H 1 437 ? 226.667 142.282 266.557 1.00 10.76 201 VAL H N 1
ATOM 16698 C CA . VAL H 1 437 ? 225.897 141.434 265.653 1.00 10.76 201 VAL H CA 1
ATOM 16699 C C . VAL H 1 437 ? 224.424 141.776 265.817 1.00 10.76 201 VAL H C 1
ATOM 16700 O O . VAL H 1 437 ? 223.871 141.667 266.919 1.00 10.76 201 VAL H O 1
ATOM 16704 N N . ALA H 1 438 ? 223.785 142.192 264.715 1.00 10.22 202 ALA H N 1
ATOM 16705 C CA . ALA H 1 438 ? 222.371 142.525 264.684 1.00 10.22 202 ALA H CA 1
ATOM 16706 C C . ALA H 1 438 ? 221.535 141.289 264.366 1.00 10.22 202 ALA H C 1
ATOM 16707 O O . ALA H 1 438 ? 222.001 140.376 263.677 1.00 10.22 202 ALA H O 1
ATOM 16709 N N . PRO H 1 439 ? 220.301 141.226 264.859 1.00 11.13 203 PRO H N 1
ATOM 16710 C CA . PRO H 1 439 ? 219.454 140.066 264.567 1.00 11.13 203 PRO H CA 1
ATOM 16711 C C . PRO H 1 439 ? 218.888 140.117 263.158 1.00 11.13 203 PRO H C 1
ATOM 16712 O O . PRO H 1 439 ? 218.610 141.186 262.610 1.00 11.13 203 PRO H O 1
ATOM 16716 N N . GLU H 1 440 ? 218.726 138.931 262.567 1.00 16.07 204 GLU H N 1
ATOM 16717 C CA . GLU H 1 440 ? 218.049 138.844 261.277 1.00 16.07 204 GLU H CA 1
ATOM 16718 C C . GLU H 1 440 ? 216.588 139.257 261.399 1.00 16.07 204 GLU H C 1
ATOM 16719 O O . GLU H 1 440 ? 216.062 139.967 260.534 1.00 16.07 204 GLU H O 1
ATOM 16725 N N . SER H 1 441 ? 215.920 138.820 262.463 1.00 16.39 205 SER H N 1
ATOM 16726 C CA . SER H 1 441 ? 214.545 139.202 262.752 1.00 16.39 205 SER H CA 1
ATOM 16727 C C . SER H 1 441 ? 214.471 139.698 264.186 1.00 16.39 205 SER H C 1
ATOM 16728 O O . SER H 1 441 ? 214.944 139.020 265.103 1.00 16.39 205 SER H O 1
ATOM 16731 N N . LEU H 1 442 ? 213.882 140.873 264.379 1.00 19.61 206 LEU H N 1
ATOM 16732 C CA . LEU H 1 442 ? 213.782 141.500 265.690 1.00 19.61 206 LEU H CA 1
ATOM 16733 C C . LEU H 1 442 ? 212.317 141.569 266.098 1.00 19.61 206 LEU H C 1
ATOM 16734 O O . LEU H 1 442 ? 211.514 142.224 265.429 1.00 19.61 206 LEU H O 1
ATOM 16739 N N . THR H 1 443 ? 211.971 140.892 267.189 1.00 25.45 207 THR H N 1
ATOM 16740 C CA . THR H 1 443 ? 210.621 140.955 267.745 1.00 25.45 207 THR H CA 1
ATOM 16741 C C . THR H 1 443 ? 210.590 142.083 268.766 1.00 25.45 207 THR H C 1
ATOM 16742 O O . THR H 1 443 ? 211.117 141.951 269.873 1.00 25.45 207 THR H O 1
ATOM 16746 N N . ILE H 1 444 ? 209.974 143.202 268.395 1.00 32.45 208 ILE H N 1
ATOM 16747 C CA . ILE H 1 444 ? 209.879 144.368 269.263 1.00 32.45 208 ILE H CA 1
ATOM 16748 C C . ILE H 1 444 ? 208.410 144.595 269.590 1.00 32.45 208 ILE H C 1
ATOM 16749 O O . ILE H 1 444 ? 207.545 144.492 268.710 1.00 32.45 208 ILE H O 1
ATOM 16754 N N . GLY H 1 445 ? 208.127 144.858 270.863 1.00 39.18 209 GLY H N 1
ATOM 16755 C CA . GLY H 1 445 ? 206.758 145.015 271.307 1.00 39.18 209 GLY H CA 1
ATOM 16756 C C . GLY H 1 445 ? 205.927 143.785 271.017 1.00 39.18 209 GLY H C 1
ATOM 16757 O O . GLY H 1 445 ? 206.094 142.743 271.658 1.00 39.18 209 GLY H O 1
ATOM 16758 N N . THR H 1 446 ? 205.025 143.898 270.044 1.00 42.93 210 THR H N 1
ATOM 16759 C CA . THR H 1 446 ? 204.204 142.779 269.613 1.00 42.93 210 THR H CA 1
ATOM 16760 C C . THR H 1 446 ? 204.380 142.437 268.141 1.00 42.93 210 THR H C 1
ATOM 16761 O O . THR H 1 446 ? 203.640 141.589 267.630 1.00 42.93 210 THR H O 1
ATOM 16765 N N . GLU H 1 447 ? 205.328 143.060 267.443 1.00 38.40 211 GLU H N 1
ATOM 16766 C CA . GLU H 1 447 ? 205.496 142.833 266.016 1.00 38.40 211 GLU H CA 1
ATOM 16767 C C . GLU H 1 447 ? 206.930 142.438 265.690 1.00 38.40 211 GLU H C 1
ATOM 16768 O O . GLU H 1 447 ? 207.884 142.848 266.363 1.00 38.40 211 GLU H O 1
ATOM 16774 N N . ASP H 1 448 ? 207.064 141.632 264.639 1.00 30.17 212 ASP H N 1
ATOM 16775 C CA . ASP H 1 448 ? 208.352 141.160 264.151 1.00 30.17 212 ASP H CA 1
ATOM 16776 C C . ASP H 1 448 ? 208.782 142.005 262.960 1.00 30.17 212 ASP H C 1
ATOM 16777 O O . ASP H 1 448 ? 207.998 142.220 262.030 1.00 30.17 212 ASP H O 1
ATOM 16782 N N . LEU H 1 449 ? 210.024 142.478 262.990 1.00 20.29 213 LEU H N 1
ATOM 16783 C CA . LEU H 1 449 ? 210.629 143.202 261.882 1.00 20.29 213 LEU H CA 1
ATOM 16784 C C . LEU H 1 449 ? 211.720 142.325 261.287 1.00 20.29 213 LEU H C 1
ATOM 16785 O O . LEU H 1 449 ? 212.689 141.983 261.974 1.00 20.29 213 LEU H O 1
ATOM 16790 N N . GLN H 1 450 ? 211.558 141.953 260.020 1.00 19.26 214 GLN H N 1
ATOM 16791 C CA . GLN H 1 450 ? 212.532 141.112 259.328 1.00 19.26 214 GLN H CA 1
ATOM 16792 C C . GLN H 1 450 ? 213.580 142.027 258.711 1.00 19.26 214 GLN H C 1
ATOM 16793 O O . GLN H 1 450 ? 213.445 142.489 257.577 1.00 19.26 214 GLN H O 1
ATOM 16799 N N . LEU H 1 451 ? 214.639 142.300 259.477 1.00 17.25 215 LEU H N 1
ATOM 16800 C CA . LEU H 1 451 ? 215.713 143.151 258.977 1.00 17.25 215 LEU H CA 1
ATOM 16801 C C . LEU H 1 451 ? 216.432 142.512 257.797 1.00 17.25 215 LEU H C 1
ATOM 16802 O O . LEU H 1 451 ? 216.799 143.210 256.844 1.00 17.25 215 LEU H O 1
ATOM 16807 N N . ARG H 1 452 ? 216.645 141.200 257.841 1.00 15.83 216 ARG H N 1
ATOM 16808 C CA . ARG H 1 452 ? 217.270 140.489 256.737 1.00 15.83 216 ARG H CA 1
ATOM 16809 C C . ARG H 1 452 ? 216.863 139.025 256.809 1.00 15.83 216 ARG H C 1
ATOM 16810 O O . ARG H 1 452 ? 216.859 138.431 257.889 1.00 15.83 216 ARG H O 1
ATOM 16818 N N . ASN H 1 453 ? 216.519 138.454 255.656 1.00 19.51 217 ASN H N 1
ATOM 16819 C CA . ASN H 1 453 ? 216.137 137.050 255.576 1.00 19.51 217 ASN H CA 1
ATOM 16820 C C . ASN H 1 453 ? 217.333 136.115 255.457 1.00 19.51 217 ASN H C 1
ATOM 16821 O O . ASN H 1 453 ? 217.144 134.895 255.409 1.00 19.51 217 ASN H O 1
ATOM 16826 N N . CYS H 1 454 ? 218.547 136.654 255.410 1.00 19.25 218 CYS H N 1
ATOM 16827 C CA . CYS H 1 454 ? 219.750 135.857 255.231 1.00 19.25 218 CYS H CA 1
ATOM 16828 C C . CYS H 1 454 ? 220.809 136.343 256.210 1.00 19.25 218 CYS H C 1
ATOM 16829 O O . CYS H 1 454 ? 220.804 137.506 256.620 1.00 19.25 218 CYS H O 1
ATOM 16832 N N . ASN H 1 455 ? 221.709 135.443 256.588 1.00 18.82 219 ASN H N 1
ATOM 16833 C CA . ASN H 1 455 ? 222.770 135.763 257.532 1.00 18.82 219 ASN H CA 1
ATOM 16834 C C . ASN H 1 455 ? 224.069 136.084 256.801 1.00 18.82 219 ASN H C 1
ATOM 16835 O O . ASN H 1 455 ? 224.293 135.666 255.663 1.00 18.82 219 ASN H O 1
ATOM 16840 N N . THR H 1 456 ? 224.928 136.848 257.478 1.00 15.30 220 THR H N 1
ATOM 16841 C CA . THR H 1 456 ? 226.219 137.236 256.933 1.00 15.30 220 THR H CA 1
ATOM 16842 C C . THR H 1 456 ? 227.401 136.794 257.783 1.00 15.30 220 THR H C 1
ATOM 16843 O O . THR H 1 456 ? 228.533 136.806 257.287 1.00 15.30 220 THR H O 1
ATOM 16847 N N . CYS H 1 457 ? 227.178 136.406 259.037 1.00 16.43 221 CYS H N 1
ATOM 16848 C CA . CYS H 1 457 ? 228.248 135.973 259.922 1.00 16.43 221 CYS H CA 1
ATOM 16849 C C . CYS H 1 457 ? 227.818 134.694 260.626 1.00 16.43 221 CYS H C 1
ATOM 16850 O O . CYS H 1 457 ? 226.642 134.323 260.624 1.00 16.43 221 CYS H O 1
ATOM 16853 N N . ARG H 1 458 ? 228.790 134.016 261.231 1.00 24.72 222 ARG H N 1
ATOM 16854 C CA . ARG H 1 458 ? 228.539 132.752 261.904 1.00 24.72 222 ARG H CA 1
ATOM 16855 C C . ARG H 1 458 ? 229.352 132.711 263.191 1.00 24.72 222 ARG H C 1
ATOM 16856 O O . ARG H 1 458 ? 230.389 133.367 263.307 1.00 24.72 222 ARG H O 1
ATOM 16864 N N . ILE H 1 459 ? 228.859 131.955 264.169 1.00 23.04 223 ILE H N 1
ATOM 16865 C CA . ILE H 1 459 ? 229.551 131.748 265.437 1.00 23.04 223 ILE H CA 1
ATOM 16866 C C . ILE H 1 459 ? 229.886 130.268 265.550 1.00 23.04 223 ILE H C 1
ATOM 16867 O O . ILE H 1 459 ? 228.986 129.419 265.519 1.00 23.04 223 ILE H O 1
ATOM 16872 N N . THR H 1 460 ? 231.175 129.961 265.683 1.00 25.71 224 THR H N 1
ATOM 16873 C CA . THR H 1 460 ? 231.630 128.581 265.796 1.00 25.71 224 THR H CA 1
ATOM 16874 C C . THR H 1 460 ? 232.617 128.433 266.946 1.00 25.71 224 THR H C 1
ATOM 16875 O O . THR H 1 460 ? 232.833 129.378 267.713 1.00 25.71 224 THR H O 1
ATOM 16879 N N . SER H 1 461 ? 233.229 127.251 267.065 1.00 28.45 225 SER H N 1
ATOM 16880 C CA . SER H 1 461 ? 234.178 127.002 268.145 1.00 28.45 225 SER H CA 1
ATOM 16881 C C . SER H 1 461 ? 235.397 127.910 268.066 1.00 28.45 225 SER H C 1
ATOM 16882 O O . SER H 1 461 ? 236.098 128.076 269.070 1.00 28.45 225 SER H O 1
ATOM 16885 N N . GLU H 1 462 ? 235.666 128.498 266.903 1.00 23.86 226 GLU H N 1
ATOM 16886 C CA . GLU H 1 462 ? 236.772 129.427 266.730 1.00 23.86 226 GLU H CA 1
ATOM 16887 C C . GLU H 1 462 ? 236.329 130.884 266.791 1.00 23.86 226 GLU H C 1
ATOM 16888 O O . GLU H 1 462 ? 237.108 131.773 266.433 1.00 23.86 226 GLU H O 1
ATOM 16894 N N . GLY H 1 463 ? 235.100 131.148 267.230 1.00 19.12 227 GLY H N 1
ATOM 16895 C CA . GLY H 1 463 ? 234.648 132.512 267.425 1.00 19.12 227 GLY H CA 1
ATOM 16896 C C . GLY H 1 463 ? 233.683 133.011 266.370 1.00 19.12 227 GLY H C 1
ATOM 16897 O O . GLY H 1 463 ? 232.975 132.222 265.740 1.00 19.12 227 GLY H O 1
ATOM 16898 N N . LEU H 1 464 ? 233.643 134.326 266.178 1.00 15.67 228 LEU H N 1
ATOM 16899 C CA . LEU H 1 464 ? 232.761 134.946 265.197 1.00 15.67 228 LEU H CA 1
ATOM 16900 C C . LEU H 1 464 ? 233.516 135.122 263.886 1.00 15.67 228 LEU H C 1
ATOM 16901 O O . LEU H 1 464 ? 234.551 135.797 263.849 1.00 15.67 228 LEU H O 1
ATOM 16906 N N . LEU H 1 465 ? 232.992 134.526 262.818 1.00 18.13 229 LEU H N 1
ATOM 16907 C CA . LEU H 1 465 ? 233.636 134.508 261.515 1.00 18.13 229 LEU H CA 1
ATOM 16908 C C . LEU H 1 465 ? 232.691 135.049 260.451 1.00 18.13 229 LEU H C 1
ATOM 16909 O O . LEU H 1 465 ? 231.468 134.915 260.555 1.00 18.13 229 LEU H O 1
ATOM 16914 N N . ALA H 1 466 ? 233.275 135.663 259.421 1.00 14.67 230 ALA H N 1
ATOM 16915 C CA . ALA H 1 466 ? 232.525 136.092 258.242 1.00 14.67 230 ALA H CA 1
ATOM 16916 C C . ALA H 1 466 ? 232.461 134.912 257.277 1.00 14.67 230 ALA H C 1
ATOM 16917 O O . ALA H 1 466 ? 233.171 134.843 256.270 1.00 14.67 230 ALA H O 1
ATOM 16919 N N . SER H 1 467 ? 231.588 133.957 257.610 1.00 16.48 231 SER H N 1
ATOM 16920 C CA . SER H 1 467 ? 231.515 132.712 256.852 1.00 16.48 231 SER H CA 1
ATOM 16921 C C . SER H 1 467 ? 231.080 132.955 255.412 1.00 16.48 231 SER H C 1
ATOM 16922 O O . SER H 1 467 ? 231.619 132.343 254.483 1.00 16.48 231 SER H O 1
ATOM 16925 N N . VAL H 1 468 ? 230.108 133.836 255.207 1.00 15.36 232 VAL H N 1
ATOM 16926 C CA . VAL H 1 468 ? 229.600 134.105 253.867 1.00 15.36 232 VAL H CA 1
ATOM 16927 C C . VAL H 1 468 ? 230.606 134.962 253.112 1.00 15.36 232 VAL H C 1
ATOM 16928 O O . VAL H 1 468 ? 231.033 136.016 253.596 1.00 15.36 232 VAL H O 1
ATOM 16932 N N . ARG H 1 469 ? 230.984 134.509 251.916 1.00 19.20 233 ARG H N 1
ATOM 16933 C CA . ARG H 1 469 ? 231.968 135.205 251.089 1.00 19.20 233 ARG H CA 1
ATOM 16934 C C . ARG H 1 469 ? 231.286 136.255 250.210 1.00 19.20 233 ARG H C 1
ATOM 16935 O O . ARG H 1 469 ? 231.385 136.256 248.983 1.00 19.20 233 ARG H O 1
ATOM 16943 N N . LEU H 1 470 ? 230.578 137.165 250.872 1.00 14.51 234 LEU H N 1
ATOM 16944 C CA . LEU H 1 470 ? 229.931 138.261 250.170 1.00 14.51 234 LEU H CA 1
ATOM 16945 C C . LEU H 1 470 ? 230.972 139.246 249.653 1.00 14.51 234 LEU H C 1
ATOM 16946 O O . LEU H 1 470 ? 232.040 139.425 250.245 1.00 14.51 234 LEU H O 1
ATOM 16951 N N . TYR H 1 471 ? 230.656 139.883 248.530 1.00 13.48 235 TYR H N 1
ATOM 16952 C CA . TYR H 1 471 ? 231.553 140.879 247.965 1.00 13.48 235 TYR H CA 1
ATOM 16953 C C . TYR H 1 471 ? 231.577 142.121 248.846 1.00 13.48 235 TYR H C 1
ATOM 16954 O O . TYR H 1 471 ? 230.527 142.646 249.227 1.00 13.48 235 TYR H O 1
ATOM 16963 N N . ASN H 1 472 ? 232.779 142.589 249.171 1.00 12.12 236 ASN H N 1
ATOM 16964 C CA . ASN H 1 472 ? 232.971 143.757 250.021 1.00 12.12 236 ASN H CA 1
ATOM 16965 C C . ASN H 1 472 ? 233.681 144.836 249.220 1.00 12.12 236 ASN H C 1
ATOM 16966 O O . ASN H 1 472 ? 234.753 144.591 248.656 1.00 12.12 236 ASN H O 1
ATOM 16971 N N . SER H 1 473 ? 233.088 146.025 249.173 1.00 15.07 237 SER H N 1
ATOM 16972 C CA . SER H 1 473 ? 233.649 147.167 248.464 1.00 15.07 237 SER H CA 1
ATOM 16973 C C . SER H 1 473 ? 233.817 148.355 249.403 1.00 15.07 237 SER H C 1
ATOM 16974 O O . SER H 1 473 ? 233.664 149.513 249.007 1.00 15.07 237 SER H O 1
ATOM 16977 N N . VAL H 1 474 ? 234.135 148.079 250.659 1.00 16.84 238 VAL H N 1
ATOM 16978 C CA . VAL H 1 474 ? 234.296 149.115 251.671 1.00 16.84 238 VAL H CA 1
ATOM 16979 C C . VAL H 1 474 ? 235.752 149.560 251.700 1.00 16.84 238 VAL H C 1
ATOM 16980 O O . VAL H 1 474 ? 236.670 148.762 251.475 1.00 16.84 238 VAL H O 1
ATOM 16984 N N . GLN H 1 475 ? 235.963 150.850 251.949 1.00 24.12 239 GLN H N 1
ATOM 16985 C CA . GLN H 1 475 ? 237.305 151.403 252.084 1.00 24.12 239 GLN H CA 1
ATOM 16986 C C . GLN H 1 475 ? 237.564 151.724 253.547 1.00 24.12 239 GLN H C 1
ATOM 16987 O O . GLN H 1 475 ? 236.963 152.671 254.080 1.00 24.12 239 GLN H O 1
ATOM 16993 N N . PRO H 1 476 ? 238.419 150.972 254.238 1.00 22.64 240 PRO H N 1
ATOM 16994 C CA . PRO H 1 476 ? 238.690 151.273 255.648 1.00 22.64 240 PRO H CA 1
ATOM 16995 C C . PRO H 1 476 ? 239.285 152.663 255.814 1.00 22.64 240 PRO H C 1
ATOM 16996 O O . PRO H 1 476 ? 240.129 153.097 255.027 1.00 22.64 240 PRO H O 1
ATOM 17000 N N . LYS H 1 477 ? 238.835 153.361 256.853 1.00 20.27 241 LYS H N 1
ATOM 17001 C CA . LYS H 1 477 ? 239.312 154.702 257.159 1.00 20.27 241 LYS H CA 1
ATOM 17002 C C . LYS H 1 477 ? 240.402 154.717 258.221 1.00 20.27 241 LYS H C 1
ATOM 17003 O O . LYS H 1 477 ? 240.832 155.799 258.633 1.00 20.27 241 LYS H O 1
ATOM 17009 N N . TYR H 1 478 ? 240.857 153.548 258.672 1.00 18.31 242 TYR H N 1
ATOM 17010 C CA . TYR H 1 478 ? 241.986 153.455 259.585 1.00 18.31 242 TYR H CA 1
ATOM 17011 C C . TYR H 1 478 ? 243.057 152.476 259.130 1.00 18.31 242 TYR H C 1
ATOM 17012 O O . TYR H 1 478 ? 244.096 152.382 259.792 1.00 18.31 242 TYR H O 1
ATOM 17021 N N . LEU H 1 479 ? 242.845 151.752 258.034 1.00 25.88 243 LEU H N 1
ATOM 17022 C CA . LEU H 1 479 ? 243.762 150.720 257.568 1.00 25.88 243 LEU H CA 1
ATOM 17023 C C . LEU H 1 479 ? 244.133 150.940 256.106 1.00 25.88 243 LEU H C 1
ATOM 17024 O O . LEU H 1 479 ? 244.355 149.990 255.353 1.00 25.88 243 LEU H O 1
ATOM 17029 N N . TYR H 1 480 ? 244.204 152.200 255.686 1.00 39.33 244 TYR H N 1
ATOM 17030 C CA . TYR H 1 480 ? 244.452 152.539 254.291 1.00 39.33 244 TYR H CA 1
ATOM 17031 C C . TYR H 1 480 ? 245.923 152.786 253.982 1.00 39.33 244 TYR H C 1
ATOM 17032 O O . TYR H 1 480 ? 246.248 153.146 252.845 1.00 39.33 244 TYR H O 1
ATOM 17041 N N . GLY H 1 481 ? 246.815 152.608 254.952 1.00 46.48 245 GLY H N 1
ATOM 17042 C CA . GLY H 1 481 ? 248.225 152.834 254.700 1.00 46.48 245 GLY H CA 1
ATOM 17043 C C . GLY H 1 481 ? 248.822 151.778 253.789 1.00 46.48 245 GLY H C 1
ATOM 17044 O O . GLY H 1 481 ? 248.436 150.609 253.809 1.00 46.48 245 GLY H O 1
ATOM 17045 N N . VAL H 1 482 ? 249.786 152.207 252.975 1.00 52.01 246 VAL H N 1
ATOM 17046 C CA . VAL H 1 482 ? 250.475 151.319 252.047 1.00 52.01 246 VAL H CA 1
ATOM 17047 C C . VAL H 1 482 ? 251.825 151.936 251.708 1.00 52.01 246 VAL H C 1
ATOM 17048 O O . VAL H 1 482 ? 251.970 153.159 251.637 1.00 52.01 246 VAL H O 1
ATOM 17052 N N . ASN H 1 483 ? 252.825 151.077 251.516 1.00 54.00 247 ASN H N 1
ATOM 17053 C CA . ASN H 1 483 ? 254.175 151.524 251.189 1.00 54.00 247 ASN H CA 1
ATOM 17054 C C . ASN H 1 483 ? 254.288 151.704 249.680 1.00 54.00 247 ASN H C 1
ATOM 17055 O O . ASN H 1 483 ? 254.300 150.724 248.928 1.00 54.00 247 ASN H O 1
ATOM 17060 N N . GLU H 1 484 ? 254.372 152.959 249.235 1.00 56.87 248 GLU H N 1
ATOM 17061 C CA . GLU H 1 484 ? 254.483 153.244 247.809 1.00 56.87 248 GLU H CA 1
ATOM 17062 C C . GLU H 1 484 ? 255.887 152.996 247.275 1.00 56.87 248 GLU H C 1
ATOM 17063 O O . GLU H 1 484 ? 256.067 152.874 246.059 1.00 56.87 248 GLU H O 1
ATOM 17069 N N . ASN H 1 485 ? 256.888 152.923 248.156 1.00 54.99 249 ASN H N 1
ATOM 17070 C CA . ASN H 1 485 ? 258.262 152.729 247.710 1.00 54.99 249 ASN H CA 1
ATOM 17071 C C . ASN H 1 485 ? 258.502 151.338 247.141 1.00 54.99 249 ASN H C 1
ATOM 17072 O O . ASN H 1 485 ? 259.319 151.191 246.226 1.00 54.99 249 ASN H O 1
ATOM 17077 N N . ARG H 1 486 ? 257.820 150.320 247.656 1.00 53.29 250 ARG H N 1
ATOM 17078 C CA . ARG H 1 486 ? 257.984 148.964 247.156 1.00 53.29 250 ARG H CA 1
ATOM 17079 C C . ARG H 1 486 ? 257.193 148.771 245.868 1.00 53.29 250 ARG H C 1
ATOM 17080 O O . ARG H 1 486 ? 256.096 149.313 245.706 1.00 53.29 250 ARG H O 1
ATOM 17088 N N . LEU H 1 487 ? 257.761 147.992 244.952 1.00 42.57 251 LEU H N 1
ATOM 17089 C CA . LEU H 1 487 ? 257.124 147.701 243.676 1.00 42.57 251 LEU H CA 1
ATOM 17090 C C . LEU H 1 487 ? 256.285 146.437 243.799 1.00 42.57 251 LEU H C 1
ATOM 17091 O O . LEU H 1 487 ? 256.787 145.389 244.219 1.00 42.57 251 LEU H O 1
ATOM 17096 N N . GLN H 1 488 ? 255.010 146.538 243.432 1.00 41.88 252 GLN H N 1
ATOM 17097 C CA . GLN H 1 488 ? 254.071 145.427 243.505 1.00 41.88 252 GLN H CA 1
ATOM 17098 C C . GLN H 1 488 ? 253.677 145.016 242.094 1.00 41.88 252 GLN H C 1
ATOM 17099 O O . GLN H 1 488 ? 253.256 145.858 241.294 1.00 41.88 252 GLN H O 1
ATOM 17105 N N . ILE H 1 489 ? 253.813 143.727 241.792 1.00 40.77 253 ILE H N 1
ATOM 17106 C CA . ILE H 1 489 ? 253.527 143.193 240.463 1.00 40.77 253 ILE H CA 1
ATOM 17107 C C . ILE H 1 489 ? 252.472 142.105 240.612 1.00 40.77 253 ILE H C 1
ATOM 17108 O O . ILE H 1 489 ? 252.774 140.984 241.038 1.00 40.77 253 ILE H O 1
ATOM 17113 N N . ARG H 1 490 ? 251.232 142.432 240.257 1.00 42.32 254 ARG H N 1
ATOM 17114 C CA . ARG H 1 490 ? 250.137 141.471 240.309 1.00 42.32 254 ARG H CA 1
ATOM 17115 C C . ARG H 1 490 ? 249.064 141.826 239.289 1.00 42.32 254 ARG H C 1
ATOM 17116 O O . ARG H 1 490 ? 248.772 143.001 239.051 1.00 42.32 254 ARG H O 1
ATOM 17124 N N . ASN H 1 491 ? 248.496 140.791 238.672 1.00 41.12 255 ASN H N 1
ATOM 17125 C CA . ASN H 1 491 ? 247.470 140.958 237.650 1.00 41.12 255 ASN H CA 1
ATOM 17126 C C . ASN H 1 491 ? 246.152 141.409 238.271 1.00 41.12 255 ASN H C 1
ATOM 17127 O O . ASN H 1 491 ? 245.738 140.900 239.316 1.00 41.12 255 ASN H O 1
ATOM 17132 N N . VAL H 1 492 ? 245.491 142.366 237.617 1.00 33.25 256 VAL H N 1
ATOM 17133 C CA . VAL H 1 492 ? 244.147 142.807 237.981 1.00 33.25 256 VAL H CA 1
ATOM 17134 C C . VAL H 1 492 ? 243.321 142.981 236.712 1.00 33.25 256 VAL H C 1
ATOM 17135 O O . VAL H 1 492 ? 243.820 142.819 235.595 1.00 33.25 256 VAL H O 1
ATOM 17139 N N . LEU H 1 493 ? 242.047 143.321 236.888 1.00 29.16 257 LEU H N 1
ATOM 17140 C CA . LEU H 1 493 ? 241.109 143.490 235.789 1.00 29.16 257 LEU H CA 1
ATOM 17141 C C . LEU H 1 493 ? 240.691 144.952 235.712 1.00 29.16 257 LEU H C 1
ATOM 17142 O O . LEU H 1 493 ? 240.497 145.602 236.743 1.00 29.16 257 LEU H O 1
ATOM 17147 N N . GLN H 1 494 ? 240.574 145.470 234.491 1.00 30.17 258 GLN H N 1
ATOM 17148 C CA . GLN H 1 494 ? 240.179 146.853 234.266 1.00 30.17 258 GLN H CA 1
ATOM 17149 C C . GLN H 1 494 ? 239.149 146.920 233.146 1.00 30.17 258 GLN H C 1
ATOM 17150 O O . GLN H 1 494 ? 239.001 145.988 232.352 1.00 30.17 258 GLN H O 1
ATOM 17156 N N . PHE H 1 495 ? 238.434 148.041 233.099 1.00 28.36 259 PHE H N 1
ATOM 17157 C CA . PHE H 1 495 ? 237.363 148.273 232.139 1.00 28.36 259 PHE H CA 1
ATOM 17158 C C . PHE H 1 495 ? 237.838 149.233 231.057 1.00 28.36 259 PHE H C 1
ATOM 17159 O O . PHE H 1 495 ? 238.423 150.278 231.361 1.00 28.36 259 PHE H O 1
ATOM 17167 N N . GLN H 1 496 ? 237.585 148.880 229.800 1.00 34.38 260 GLN H N 1
ATOM 17168 C CA . GLN H 1 496 ? 237.861 149.747 228.661 1.00 34.38 260 GLN H CA 1
ATOM 17169 C C . GLN H 1 496 ? 236.564 150.376 228.177 1.00 34.38 260 GLN H C 1
ATOM 17170 O O . GLN H 1 496 ? 235.571 149.673 227.960 1.00 34.38 260 GLN H O 1
ATOM 17176 N N . GLY H 1 497 ? 236.577 151.684 228.005 1.00 30.81 261 GLY H N 1
ATOM 17177 C CA . GLY H 1 497 ? 235.429 152.395 227.481 1.00 30.81 261 GLY H CA 1
ATOM 17178 C C . GLY H 1 497 ? 235.324 153.778 228.081 1.00 30.81 261 GLY H C 1
ATOM 17179 O O . GLY H 1 497 ? 235.894 154.088 229.125 1.00 30.81 261 GLY H O 1
ATOM 17180 N N . ASN H 1 498 ? 234.570 154.629 227.394 1.00 33.08 262 ASN H N 1
ATOM 17181 C CA . ASN H 1 498 ? 234.300 155.981 227.854 1.00 33.08 262 ASN H CA 1
ATOM 17182 C C . ASN H 1 498 ? 233.110 155.963 228.813 1.00 33.08 262 ASN H C 1
ATOM 17183 O O . ASN H 1 498 ? 232.672 154.906 229.275 1.00 33.08 262 ASN H O 1
ATOM 17188 N N . ALA H 1 499 ? 232.579 157.146 229.129 1.00 33.77 263 ALA H N 1
ATOM 17189 C CA . ALA H 1 499 ? 231.424 157.232 230.014 1.00 33.77 263 ALA H CA 1
ATOM 17190 C C . ALA H 1 499 ? 230.208 156.511 229.450 1.00 33.77 263 ALA H C 1
ATOM 17191 O O . ALA H 1 499 ? 229.372 156.033 230.224 1.00 33.77 263 ALA H O 1
ATOM 17193 N N . ASN H 1 500 ? 230.087 156.425 228.124 1.00 35.21 264 ASN H N 1
ATOM 17194 C CA . ASN H 1 500 ? 228.969 155.698 227.531 1.00 35.21 264 ASN H CA 1
ATOM 17195 C C . ASN H 1 500 ? 229.078 154.201 227.797 1.00 35.21 264 ASN H C 1
ATOM 17196 O O . ASN H 1 500 ? 228.075 153.545 228.101 1.00 35.21 264 ASN H O 1
ATOM 17201 N N . ALA H 1 501 ? 230.285 153.644 227.688 1.00 32.01 265 ALA H N 1
ATOM 17202 C CA . ALA H 1 501 ? 230.460 152.213 227.914 1.00 32.01 265 ALA H CA 1
ATOM 17203 C C . ALA H 1 501 ? 230.373 151.869 229.395 1.00 32.01 265 ALA H C 1
ATOM 17204 O O . ALA H 1 501 ? 229.798 150.839 229.766 1.00 32.01 265 ALA H O 1
ATOM 17206 N N . LEU H 1 502 ? 230.937 152.717 230.256 1.00 28.79 266 LEU H N 1
ATOM 17207 C CA . LEU H 1 502 ? 230.902 152.478 231.692 1.00 28.79 266 LEU H CA 1
ATOM 17208 C C . LEU H 1 502 ? 229.623 152.979 232.347 1.00 28.79 266 LEU H C 1
ATOM 17209 O O . LEU H 1 502 ? 229.415 152.711 233.536 1.00 28.79 266 LEU H O 1
ATOM 17214 N N . GLN H 1 503 ? 228.771 153.688 231.604 1.00 28.03 267 GLN H N 1
ATOM 17215 C CA . GLN H 1 503 ? 227.505 154.208 232.120 1.00 28.03 267 GLN H CA 1
ATOM 17216 C C . GLN H 1 503 ? 227.734 155.097 233.343 1.00 28.03 267 GLN H C 1
ATOM 17217 O O . GLN H 1 503 ? 227.069 154.965 234.373 1.00 28.03 267 GLN H O 1
ATOM 17223 N N . GLN H 1 504 ? 228.694 156.017 233.215 1.00 28.04 268 GLN H N 1
ATOM 17224 C CA . GLN H 1 504 ? 229.038 156.906 234.321 1.00 28.04 268 GLN H CA 1
ATOM 17225 C C . GLN H 1 504 ? 227.877 157.813 234.705 1.00 28.04 268 GLN H C 1
ATOM 17226 O O . GLN H 1 504 ? 227.781 158.240 235.862 1.00 28.04 268 GLN H O 1
ATOM 17232 N N . LYS H 1 505 ? 226.995 158.127 233.753 1.00 27.36 269 LYS H N 1
ATOM 17233 C CA . LYS H 1 505 ? 225.847 158.980 234.042 1.00 27.36 269 LYS H CA 1
ATOM 17234 C C . LYS H 1 505 ? 224.946 158.388 235.118 1.00 27.36 269 LYS H C 1
ATOM 17235 O O . LYS H 1 505 ? 224.396 159.137 235.934 1.00 27.36 269 LYS H O 1
ATOM 17241 N N . LEU H 1 506 ? 224.815 157.060 235.163 1.00 24.56 270 LEU H N 1
ATOM 17242 C CA . LEU H 1 506 ? 224.059 156.383 236.209 1.00 24.56 270 LEU H CA 1
ATOM 17243 C C . LEU H 1 506 ? 224.577 156.693 237.606 1.00 24.56 270 LEU H C 1
ATOM 17244 O O . LEU H 1 506 ? 223.876 156.409 238.583 1.00 24.56 270 LEU H O 1
ATOM 17249 N N . SER H 1 507 ? 225.777 157.264 237.725 1.00 25.66 271 SER H N 1
ATOM 17250 C CA . SER H 1 507 ? 226.289 157.696 239.017 1.00 25.66 271 SER H CA 1
ATOM 17251 C C . SER H 1 507 ? 225.474 158.829 239.626 1.00 25.66 271 SER H C 1
ATOM 17252 O O . SER H 1 507 ? 225.620 159.094 240.824 1.00 25.66 271 SER H O 1
ATOM 17255 N N . ARG H 1 508 ? 224.629 159.506 238.842 1.00 27.29 272 ARG H N 1
ATOM 17256 C CA . ARG H 1 508 ? 223.815 160.577 239.405 1.00 27.29 272 ARG H CA 1
ATOM 17257 C C . ARG H 1 508 ? 222.747 160.053 240.355 1.00 27.29 272 ARG H C 1
ATOM 17258 O O . ARG H 1 508 ? 222.270 160.808 241.209 1.00 27.29 272 ARG H O 1
ATOM 17266 N N . TYR H 1 509 ? 222.360 158.786 240.227 1.00 20.59 273 TYR H N 1
ATOM 17267 C CA . TYR H 1 509 ? 221.384 158.201 241.130 1.00 20.59 273 TYR H CA 1
ATOM 17268 C C . TYR H 1 509 ? 222.006 157.954 242.501 1.00 20.59 273 TYR H C 1
ATOM 17269 O O . TYR H 1 509 ? 223.225 158.011 242.682 1.00 20.59 273 TYR H O 1
ATOM 17278 N N . GLU H 1 510 ? 221.146 157.679 243.478 1.00 18.90 274 GLU H N 1
ATOM 17279 C CA . GLU H 1 510 ? 221.622 157.348 244.813 1.00 18.90 274 GLU H CA 1
ATOM 17280 C C . GLU H 1 510 ? 222.311 155.989 244.791 1.00 18.90 274 GLU H C 1
ATOM 17281 O O . GLU H 1 510 ? 221.754 155.006 244.294 1.00 18.90 274 GLU H O 1
ATOM 17287 N N . LEU H 1 511 ? 223.526 155.936 245.328 1.00 15.53 275 LEU H N 1
ATOM 17288 C CA . LEU H 1 511 ? 224.323 154.719 245.280 1.00 15.53 275 LEU H CA 1
ATOM 17289 C C . LEU H 1 511 ? 223.872 153.727 246.343 1.00 15.53 275 LEU H C 1
ATOM 17290 O O . LEU H 1 511 ? 223.574 154.103 247.481 1.00 15.53 275 LEU H O 1
ATOM 17295 N N . TYR H 1 512 ? 223.823 152.454 245.963 1.00 10.77 276 TYR H N 1
ATOM 17296 C CA . TYR H 1 512 ? 223.576 151.370 246.903 1.00 10.77 276 TYR H CA 1
ATOM 17297 C C . TYR H 1 512 ? 224.916 150.852 247.409 1.00 10.77 276 TYR H C 1
ATOM 17298 O O . TYR H 1 512 ? 225.723 150.336 246.628 1.00 10.77 276 TYR H O 1
ATOM 17307 N N . GLN H 1 513 ? 225.154 150.992 248.711 1.00 14.50 277 GLN H N 1
ATOM 17308 C CA . GLN H 1 513 ? 226.436 150.603 249.281 1.00 14.50 277 GLN H CA 1
ATOM 17309 C C . GLN H 1 513 ? 226.546 149.086 249.359 1.00 14.50 277 GLN H C 1
ATOM 17310 O O . GLN H 1 513 ? 225.650 148.412 249.876 1.00 14.50 277 GLN H O 1
ATOM 17316 N N . ILE H 1 514 ? 227.649 148.551 248.847 1.00 14.92 278 ILE H N 1
ATOM 17317 C CA . ILE H 1 514 ? 227.907 147.114 248.865 1.00 14.92 278 ILE H CA 1
ATOM 17318 C C . ILE H 1 514 ? 228.848 146.863 250.038 1.00 14.92 278 ILE H C 1
ATOM 17319 O O . ILE H 1 514 ? 230.072 146.913 249.909 1.00 14.92 278 ILE H O 1
ATOM 17324 N N . ASN H 1 515 ? 228.265 146.591 251.202 1.00 14.27 279 ASN H N 1
ATOM 17325 C CA . ASN H 1 515 ? 229.009 146.292 252.416 1.00 14.27 279 ASN H CA 1
ATOM 17326 C C . ASN H 1 515 ? 228.410 145.051 253.066 1.00 14.27 279 ASN H C 1
ATOM 17327 O O . ASN H 1 515 ? 227.393 144.516 252.614 1.00 14.27 279 ASN H O 1
ATOM 17332 N N . ILE H 1 516 ? 229.047 144.587 254.136 1.00 12.96 280 ILE H N 1
ATOM 17333 C CA . ILE H 1 516 ? 228.618 143.361 254.804 1.00 12.96 280 ILE H CA 1
ATOM 17334 C C . ILE H 1 516 ? 228.366 143.638 256.281 1.00 12.96 280 ILE H C 1
ATOM 17335 O O . ILE H 1 516 ? 229.259 143.419 257.113 1.00 12.96 280 ILE H O 1
ATOM 17340 N N . PRO H 1 517 ? 227.187 144.130 256.652 1.00 9.99 281 PRO H N 1
ATOM 17341 C CA . PRO H 1 517 ? 226.837 144.197 258.073 1.00 9.99 281 PRO H CA 1
ATOM 17342 C C . PRO H 1 517 ? 226.634 142.803 258.646 1.00 9.99 281 PRO H C 1
ATOM 17343 O O . PRO H 1 517 ? 226.270 141.861 257.938 1.00 9.99 281 PRO H O 1
ATOM 17347 N N . LEU H 1 518 ? 226.876 142.678 259.947 1.00 26.69 282 LEU H N 1
ATOM 17348 C CA . LEU H 1 518 ? 226.792 141.391 260.631 1.00 26.69 282 LEU H CA 1
ATOM 17349 C C . LEU H 1 518 ? 225.353 141.157 261.077 1.00 26.69 282 LEU H C 1
ATOM 17350 O O . LEU H 1 518 ? 224.843 141.864 261.953 1.00 26.69 282 LEU H O 1
ATOM 17355 N N . PHE H 1 519 ? 224.701 140.164 260.475 1.00 10.35 283 PHE H N 1
ATOM 17356 C CA . PHE H 1 519 ? 223.328 139.803 260.801 1.00 10.35 283 PHE H CA 1
ATOM 17357 C C . PHE H 1 519 ? 223.268 138.318 261.124 1.00 10.35 283 PHE H C 1
ATOM 17358 O O . PHE H 1 519 ? 223.708 137.490 260.321 1.00 10.35 283 PHE H O 1
ATOM 17366 N N . LEU H 1 520 ? 222.717 137.986 262.293 1.00 13.46 284 LEU H N 1
ATOM 17367 C CA . LEU H 1 520 ? 222.609 136.595 262.717 1.00 13.46 284 LEU H CA 1
ATOM 17368 C C . LEU H 1 520 ? 221.670 136.450 263.909 1.00 13.46 284 LEU H C 1
ATOM 17369 O O . LEU H 1 520 ? 221.729 137.244 264.853 1.00 13.46 284 LEU H O 1
ATOM 17374 N N . GLY H 1 521 ? 220.804 135.444 263.873 1.00 17.60 285 GLY H N 1
ATOM 17375 C CA . GLY H 1 521 ? 219.940 135.149 264.998 1.00 17.60 285 GLY H CA 1
ATOM 17376 C C . GLY H 1 521 ? 218.728 136.053 265.080 1.00 17.60 285 GLY H C 1
ATOM 17377 O O . GLY H 1 521 ? 218.409 136.828 264.174 1.00 17.60 285 GLY H O 1
ATOM 17378 N N . LYS H 1 522 ? 218.035 135.938 266.210 1.00 17.52 286 LYS H N 1
ATOM 17379 C CA . LYS H 1 522 ? 216.845 136.725 266.491 1.00 17.52 286 LYS H CA 1
ATOM 17380 C C . LYS H 1 522 ? 216.973 137.389 267.855 1.00 17.52 286 LYS H C 1
ATOM 17381 O O . LYS H 1 522 ? 217.713 136.924 268.726 1.00 17.52 286 LYS H O 1
ATOM 17387 N N . GLN H 1 523 ? 216.250 138.493 268.030 1.00 16.42 287 GLN H N 1
ATOM 17388 C CA . GLN H 1 523 ? 216.289 139.261 269.264 1.00 16.42 287 GLN H CA 1
ATOM 17389 C C . GLN H 1 523 ? 214.874 139.575 269.722 1.00 16.42 287 GLN H C 1
ATOM 17390 O O . GLN H 1 523 ? 214.006 139.907 268.910 1.00 16.42 287 GLN H O 1
ATOM 17396 N N . ILE H 1 524 ? 214.650 139.465 271.028 1.00 26.33 288 ILE H N 1
ATOM 17397 C CA . ILE H 1 524 ? 213.372 139.769 271.656 1.00 26.33 288 ILE H CA 1
ATOM 17398 C C . ILE H 1 524 ? 213.605 140.931 272.609 1.00 26.33 288 ILE H C 1
ATOM 17399 O O . ILE H 1 524 ? 214.423 140.827 273.532 1.00 26.33 288 ILE H O 1
ATOM 17404 N N . ILE H 1 525 ? 212.889 142.031 272.393 1.00 28.81 289 ILE H N 1
ATOM 17405 C CA . ILE H 1 525 ? 212.991 143.218 273.235 1.00 28.81 289 ILE H CA 1
ATOM 17406 C C . ILE H 1 525 ? 211.732 143.300 274.084 1.00 28.81 289 ILE H C 1
ATOM 17407 O O . ILE H 1 525 ? 210.621 143.430 273.553 1.00 28.81 289 ILE H O 1
ATOM 17412 N N . SER H 1 526 ? 211.904 143.220 275.400 1.00 41.83 290 SER H N 1
ATOM 17413 C CA . SER H 1 526 ? 210.781 143.264 276.320 1.00 41.83 290 SER H CA 1
ATOM 17414 C C . SER H 1 526 ? 210.240 144.686 276.445 1.00 41.83 290 SER H C 1
ATOM 17415 O O . SER H 1 526 ? 210.940 145.672 276.201 1.00 41.83 290 SER H O 1
ATOM 17418 N N . THR H 1 527 ? 208.972 144.777 276.831 1.00 51.30 291 THR H N 1
ATOM 17419 C CA . THR H 1 527 ? 208.311 146.062 277.016 1.00 51.30 291 THR H CA 1
ATOM 17420 C C . THR H 1 527 ? 208.922 146.836 278.179 1.00 51.30 291 THR H C 1
ATOM 17421 O O . THR H 1 527 ? 208.207 147.426 278.989 1.00 51.30 291 THR H O 1
#

Secondary structure (DSSP, 8-state):
-----TTTT---SS--SS------GGGGS--S--S-HHHHHHHT-EEEEEEEEE-SSS-EEEEEEEEE---TT--GGGGEEEE-TTTHHHHHTTTTS-HHHHHHHHHHTT-HHHHHHHHHHTGGGGGT-TTSSHHHHHHHHHHHHTT----EEE--SSHHHHHHHHTS-HHHHHHHHHH-B-SEEEETTEEEES-SS---EEETTEEE--S--------SSS----SSS------------HHHHTGGGGGSPBPP---B-B-SEEEE--/-----TTTT---SS--SS------GGGGS--S--S-HHHHHHHT-EEEEEEEEE-SSS-EEEEEEEEE---TT--GGGGEEEE-TTTHHHHHTTTTS-HHHHHHHHHHTT-HHHHHHHHHHTGGGGGT-TTSSHHHHHHHHHHHHTT----EEE--SSHHHHHHHHTS-HHHHHHHHHH-B-SEEEETTEEEES-SS---EEETTEEE--S--------SSS----SSS-EEEEEEEEE--HHHHTGGGGGSPBPP---B-B-SEEEE--/-----TTTT---SS--SS------GGGGS--S--S-HHHHHHHT-EEEEEEEEE-SSS-EEEEEEEEE---TT--GGGGEEEE-TTTHHHHHTTTTS-HHHHHHHHHHTT-HHHHHHHHHHTGGGGGT-TTSSHHHHHHHHHHHHTT----EEE--SSHHHHHHHHTS-HHHHHHHHHH-B-SEEEETTEEEES-SS---EEETTEEE--S--------SSS----SSS------------HHHHTGGGGGSPBPP---B-B-SEEEE--/-----TTTT---SS--SS------GGGGS--S--S-HHHHHHHT-EEEEEEEEE-SSS-EEEEEEEEE---TT--GGGGEEEE-TTTHHHHHTTTTS-HHHHHHHHHHTT-HHHHHHHHHHTGGGGGT-TTSSHHHHHHHHHHHHTT----EEE--SSHHHHHHHHTS-HHHHHHHHHH-B-SEEEETTEEEES-SS---EEETTEEE--S--------SSS----SSS-EEEEEEEEE--HHHHTGGGGGSPBPP---B-B-SEEEE--/-----TTTT---SS--SS------GGGGS--S--S-HHHHHHHT-EEEEEEEEE-SSS-EEEEEEEEE---TT--GGGGEEEE-TTTHHHHHTTTTS-HHHHHHHHHHTT-HHHHHHHHHHTGGGGGT-TTSSHHHHHHHHHHHHTT----EEE--SSHHHHHHHHTS-HHHHHHHHHH-B-SEEEETTEEEES-SS---EEETTEEE--S--------SSS----SSS-EEEEEEEEE--HHHHTGGGGGSPBPP---B-B-SEEEE--/-----TTTT---SS--SS------GGGGS--S--S-HHHHHHHT-EEEEEEEEE-SSS-EEEEEEEEE---TT--GGGGEEEE-TTTHHHHHTTTTS-HHHHHHHHHHTT-HHHHHHHHHHTGGGGGT-TTSSHHHHHHHHHHHHTT----EEE--SSHHHHHHHHTS-HHHHHHHHHH-B-SEEEETTEEEES-SS---EEETTEEE--S--------SSS----SSS------------HHHHTGGGGGSPBPP---B-B-SEEEE--/-----TTTT---SS--SS------GGGGS--S--S-HHHHHHHT-EEEEEEEEE-SSS-EEEEEEEEE---TT--GGGGEEEE-TTTHHHHHTTTTS-HHHHHHHHHHTT-HHHHHHHHHHTGGGGGT-TTSSHHHHHHHHHHHHTT----EEE--SSHHHHHHHHTS-HHHHHHHHHH-B-SEEEETTEEEES-SS---EEETTEEE--S--------SSS----SSS-EEEEEEEEE--HHHHTGGGGGSPBPP---B-B-SEEEE--/-----TTTT---SS--SS------GGGGS--S--S-HHHHHHHT-EEEEEEEEE-SSS-EEEEEEEEE---TT--GGGGEEEE-TTTHHHHHTTTTS-HHHHHHHHHHTT-HHHHHHHHHHTGGGGGT-TTSSHHHHHHHHHHHHTT----EEE--SSHHHHHHHHTS-HHHHHHHHHH-B-SEEEETTEEEES-SS---EEETTEEE--S--------SSS----SSS------------HHHHTGGGGGSPBPP---B-B-SEEEE--